Protein 5AVM (pdb70)

Radius of gyration: 47.73 Å; Cα contacts (8 Å, |Δi|>4): 5560; chains: 8; bounding box: 115×97×145 Å

CATH classification: 3.30.1330.10 (+1 more: 3.90.650.10)

Nearest PDB structures (foldseek):
  5avm-assembly4_G  TM=9.877E-01  e=1.065E-59  Thermus thermophilus HB8
  1cli-assembly2_C  TM=9.423E-01  e=4.473E-36  Escherichia coli
  5vk4-assembly1_A  TM=9.418E-01  e=3.239E-36  Neisseria gonorrhoeae
  2btu-assembly1_A  TM=9.220E-01  e=7.494E-36  Bacillus anthracis
  5vk4-assembly1_B  TM=9.387E-01  e=1.429E-35  Neisseria gonorrhoeae

Secondary structure (DSSP, 8-state):
--SSEEEEEE--THHHHHHHTT--TTHHHHHHHHHHHHHHTTTEEEEEEEEEEEESS--HHHHHHHHHHHHHHHHHTT--EEEEEEEE-TTTBPTT-EEEEEEEEEEEBGGG---GGG--TT-EEEEEEPSSSTTS-HHHHHHHSTTS-TTS--TTTSS-HHHHHHSPPPP-HHHHHHHHHTT----EEEE--TTHHHHHSGGGS-TTEEEEE-TTSS---THHHHHHHHTT--HHHHHHH--TTEEEEEEE-HHHHHHHTTTSS-EEEEEEEESSSEEE-/---EEEEEEEEE--THHHHHHHTT--TTHHHHHHHHHHHHHHTTT-EEEEEEEEEEESS--HHHHHHHHHHHHHHHHHHTPPBPPPEEEE-TTTBPTT-EEEEEEEEEEEEGGG---GGG--TT-EEEEEEP-SSTTS-HHHHHHHSTTS-TTSB-GGGSSBHHHHHHSPPPP-HHHHHHHHHTT----EEEE--TTHHHHHGGGGS-TTEEEEE-TTSSPPPTHHHHHHHHHT--HHHHHHHS-TTEEEEEEE-HHHHHHHHTTS--EEEEEEEESSSEEE-/--SSEEEEEE--THHHHHHHTT--TTHHHHHHHHHHHHHHTTTEEEEEEEEEEEESS--HHHHHHHHHHHHHHHHHTT----EEEEEE-TTTBPTT-EEEEEEEEEEEBGGG---GGG--TT-EEEEEE-SSSTTSSHHHHHHHTTTS-TTSEEGGGTEEHHHHHSSPPPP-HHHHHHHHHHT----EEEE--TTHHHHHGGGGS-TTEEEEE-TTSS---THHHHHHHHTT--HHHHHHH--TTEEEEEEE-HHHHHHHTTTSS-EEEEEEEESSSEEE-/---EEEEEEEEE--THHHHHHHTT--TTHHHHHHHHHHHHHHTTT-EEEEEEEEEEESS--HHHHHHHHHHHHHHHHHHT--B---EEEE-TTTBPTT-EEEEEEEEEEEEGGG---TTT--TTPEEEEEEPSSSTTS-HHHHHHHSTTS-TTSEETTTTEEHHHHHSSPPPP-HHHHHHHHHHT----EEEE--TTHHHHHSGGGS-TTEEEEE-TTSS---THHHHHHHHTT--HHHHHHHS-TTEEEEEEE-HHHHHHHHTTSS-EEEEEEEESSEEEE-/--SSEEEEEE-TTHHHHHHHTT--TTHHHHHHHHHHHHHHTTTEEEEEEEEEEEESS--HHHHHHHHHHHHHHHHTTT--EEE--EEE-TTTBPTT-EEEEEEEEEEEEGGG---GGG--TT-EEEEEEP-SSTTS-HHHHHHHHTTS-TTSEETTTTEEHHHHHHSPPPP-HHHHHHHHHHT----EEEE--TTHHHHHGGGGS-TTEEEEE-TTSSPPPTHHHHHHHHHT--HHHHHHH--TTEEEEEEE-HHHHHHHHHHSS-EEEEEEEESSSEEE-/---EEEEEEEEE--THHHHHHHHT--SSHHHHHHHHHHHHHHTTTPEEEEEEEEEEESS--HHHHHHHHHHHHHHHHHHT--EEEEEEEE-TTTB-TT-EEEEEEEEEEEEGGG---GGG--TT-EEEEEEPSSSTTSSHHHHHHHTTTS-TTSEEGGGTEEHHHHHSPPPP--HHHHHHHHHTT----EEEE--TTHHHHHTGGGS-TTEEEEEPTTSS---THHHHHHHHHT--HHHHHHHS-TTEEEEEEE-HHHHHHHHTTS--EEEEEEEESSEEEE-/--SSEEEEEE--THHHHHHHHT--TTHHHHHHHHHHHHHHTTTEEEEEEEEEEEESS--HHHHHHHHHHHHHHHHTTT--EEEEEEEE-TTTBPTT-EEEEEEEEEEEBGGG---GGG--TT-EEEEEE-SSSTTS-HHHHHHHTTTS-TTSEETTTTEEHHHHHSSPPPP-HHHHHHHHHHT----EEEE--TTHHHHHGGGSS-TTEEEEEPTTSS---THHHHHHHHHT--HHHHHTTS-TTEEEEEEE-HHHHHHHTTTSS-EEEEEEEESSSEEE-/---EEEEEEEEE--THHHHHHHTT--TTHHHHHHHHHHHHHHTTT-EEEEEEEEEEESS--HHHHHHHHHHHHHHHHTTT--B---EEEE-TTTBPTT-EEEEEEEEEEEEGGG--SGGG--TT-EEEEEEP-SSTTS-HHHHHHHTTT--SSSEEGGGTEEHHHHHSSPPPP-HHHHHHHTTTT----EEEE--TTHHHHHGGGGS-TTEEEEE-TTSS---THHHHHHHHHT--HHHHHHH--TTEEEEEEE-HHHHHHHHTTS--EEEEEEEESSEEEE-

Sequence (2256 aa):
EPVLVATTDGVGTKTLLALEAGDVSGLGFDLVNHSVNDLLAQGAEPLFFLDYLAASHLDEGVLAALLASLAEACRAHGIPLLGGETAEMPGVYREGAWDIAGTLVGVVERSRILGPERVREGDALLALPSSGPHTNGYSLIRKVVAGQDLSAPVPELGESLKEALLRPHRAYLKEFRLLWEAGVELHAAAHITGGGLPENLPRALPPGLGAEVRRGSWPIPPVFPYLQRLGGIPEEEMYRVFNMGLGMVLVLPQEAAEEALKLVEGFLVGRVVPGEGVRLVLEEPVLVATTDGVGTKTLLALEAGDVSGLGFDLVNHSVNDLLAQGAEPLFFLDYLAASHLDEGVLAALLASLAEACRAHGIPLLGGETAEMPGVYREGAWDIAGTLVGVVERSRILGPERVREGDALLALPSSGPHTNGYSLIRKVVAGQDLSAPVPELGESLKEALLRPHRAYLKEFRLLWEAGVELHAAAHITGGGLPENLPRALPPGLGAEVRRGSWPIPPVFPYLQRLGGIPEEEMYRVFNMGLGMVLVLPQEAAEEALKLVEGFLVGRVVPGEGVRLVEPVLVATTDGVGTKTLLALEAGDVSGLGFDLVNHSVNDLLAQGAEPLFFLDYLAASHLDEGVLAALLASLAEACRAHGIPLLGGETAEMPGVYREGAWDIAGTLVGVVERSRILGPERVREGDALLALPSSGPHTNGYSLIRKVVAGQDLSAPVPELGESLKEALLRPHRAYLKEFRLLWEAGVELHAAAHITGGGLPENLPRALPPGLGAEVRRGSWPIPPVFPYLQRLGGIPEEEMYRVFNMGLGMVLVLPQEAAEEALKLVEGFLVGRVVPGEGVRLVLEEPVLVATTDGVGTKTLLALEAGDVSGLGFDLVNHSVNDLLAQGAEPLFFLDYLAASHLDEGVLAALLASLAEACRAHGIPLLGGETAEMPGVYREGAWDIAGTLVGVVERSRILGPERVREGDALLALPSSGPHTNGYSLIRKVVAGQDLSAPVPELGESLKEALLRPHRAYLKEFRLLWEAGVELHAAAHITGGGLPENLPRALPPGLGAEVRRGSWPIPPVFPYLQRLGGIPEEEMYRVFNMGLGMVLVLPQEAAEEALKLVEGFLVGRVVPGEGVRLVEPVLVATTDGVGTKTLLALEAGDVSGLGFDLVNHSVNDLLAQGAEPLFFLDYLAASHLDEGVLAALLASLAEACRAHGIPLLGGETAEMPGVYREGAWDIAGTLVGVVERSRILGPERVREGDALLALPSSGPHTNGYSLIRKVVAGQDLSAPVPELGESLKEALLRPHRAYLKEFRLLWEAGVELHAAAHITGGGLPENLPRALPPGLGAEVRRGSWPIPPVFPYLQRLGGIPEEEMYRVFNMGLGMVLVLPQEAAEEALKLVEGFLVGRVVPGEGVRLVLEEPVLVATTDGVGTKTLLALEAGDVSGLGFDLVNHSVNDLLAQGAEPLFFLDYLAASHLDEGVLAALLASLAEACRAHGIPLLGGETAEMPGVYREGAWDIAGTLVGVVERSRILGPERVREGDALLALPSSGPHTNGYSLIRKVVAGQDLSAPVPELGESLKEALLRPHRAYLKEFRLLWEAGVELHAAAHITGGGLPENLPRALPPGLGAEVRRGSWPIPPVFPYLQRLGGIPEEEMYRVFNMGLGMVLVLPQEAAEEALKLVEGFLVGRVVPGEGVRLVEPVLVATTDGVGTKTLLALEAGDVSGLGFDLVNHSVNDLLAQGAEPLFFLDYLAASHLDEGVLAALLASLAEACRAHGIPLLGGETAEMPGVYREGAWDIAGTLVGVVERSRILGPERVREGDALLALPSSGPHTNGYSLIRKVVAGQDLSAPVPELGESLKEALLRPHRAYLKEFRLLWEAGVELHAAAHITGGGLPENLPRALPPGLGAEVRRGSWPIPPVFPYLQRLGGIPEEEMYRVFNMGLGMVLVLPQEAAEEALKLVEGFLVGRVVPGEGVRLVLEEPVLVATTDGVGTKTLLALEAGDVSGLGFDLVNHSVNDLLAQGAEPLFFLDYLAASHLDEGVLAALLASLAEACRAHGIPLLGGETAEMPGVYREGAWDIAGTLVGVVERSRILGPERVREGDALLALPSSGPHTNGYSLIRKVVAGQDLSAPVPELGESLKEALLRPHRAYLKEFRLLWEAGVELHAAAHITGGGLPENLPRALPPGLGAEVRRGSWPIPPVFPYLQRLGGIPEEEMYRVFNMGLGMVLVLPQEAAEEALKLVEGFLVGRVVPGEGVRLV

Solvent-accessible surface area: 81719 Å² total; per-residue (Å²): 114,32,18,4,8,8,14,2,12,10,1,23,16,2,2,26,2,1,41,124,25,66,40,13,74,16,2,1,51,0,0,0,13,16,0,0,0,32,0,0,17,66,0,0,14,1,1,0,0,0,8,6,0,0,0,10,110,36,69,155,53,32,38,58,36,1,78,55,3,0,45,105,0,2,126,77,34,13,12,14,57,36,23,45,61,52,17,87,9,79,37,0,0,85,147,53,2,6,4,0,2,4,2,0,0,0,0,5,0,77,65,12,12,6,6,44,68,66,4,100,106,29,7,2,0,0,2,0,12,11,23,0,1,1,9,33,16,4,79,32,0,71,144,17,4,70,88,85,78,18,81,42,109,12,117,88,16,64,38,8,8,54,84,3,0,17,95,42,0,56,6,0,9,126,10,0,58,80,0,30,53,31,63,12,94,11,13,1,8,5,12,2,18,28,20,0,4,60,88,13,0,38,191,7,16,18,135,43,22,0,0,60,0,118,124,72,20,9,69,63,19,74,4,0,55,32,2,51,152,66,37,61,12,75,67,108,36,0,20,114,33,2,5,8,2,0,0,0,0,0,0,0,29,81,146,5,0,83,66,0,54,156,61,16,98,12,62,53,1,6,117,2,45,74,30,115,28,28,80,47,111,164,65,29,3,2,0,0,8,14,5,0,14,1,19,17,1,1,15,3,0,40,113,26,63,57,12,69,13,2,0,51,1,0,0,11,11,0,1,0,33,0,0,20,44,10,0,64,18,42,3,0,0,8,19,1,1,0,8,107,32,70,154,47,38,40,56,41,2,89,49,1,2,41,95,0,1,190,67,33,64,6,48,72,9,41,31,74,72,13,87,10,84,37,1,0,77,142,45,2,5,5,1,4,3,1,0,0,0,8,8,27,34,46,152,14,14,8,40,100,77,7,175,112,21,5,0,0,0,1,0,20,7,13,1,1,2,6,35,20,4,71,28,0,65,135,13,5,72,83,80,90,32,65,32,118,16,122,80,18,75,42,12,4,64,91,5,0,21,91,48,1,88,17,2,1,153,36,1,87,85,0,78,154,42,64,10,94,9,12,0,9,5,10,2,20,28,21,0,5,56,79,10,0,43,145,7,14,22,137,49,25,0,0,52,2,105,125,70,24,12,76,70,20,61,4,1,56,28,0,46,170,70,25,59,10,80,66,145,43,2,26,132,30,2,7,7,1,1,0,0,2,0,0,0,33,78,124,4,0,72,61,0,62,161,70,10,112,14,59,48,1,5,133,1,25,77,40,143,30,31,102,48,98,136,33,16,3,6,7,19,4,11,15,0,22,17,0,0,25,4,0,39,137,22,68,59,10,63,13,2,0,58,0,1,0,14,15,0,0,0,39,7,0,26,38,0,0,6,4,2,0,0,0,5,14,1,0,0,11,66,31,36,122,51,38,42,64,39,0,71,49,2,0,45,94,0,2,128,76,33,14,10,23,47,33,27,44,56,63,20,82,7,70,11,0,2,101,118,50,3,6,4,1,2,4,2,0,0,0,0,2,0,85,61,9,12,4,4,42,73,62,6,103,102,39,6,0,0,0,0,0,14,10,25,2,1,2,7,36,20,4,55,37,0,69,142,24,6,67,89,78,84,23,72,41,36,20,105,91,19,76,40,6,3,61,64,4,0,18,93,46,1,65,18,0,10,141,8,0,61,77,0,30,49,36,60,17,86,10,9,2,9,5,10,2,20,35,27,0,5,62,72,13,0,40,170,4,17,23,137,50,28,0,0,63,1,132,128,70,38,15,70,63,24,66,5,0,57,29,1,48,159,61,38,61,11,81,84,107,39,0,25,114,30,2,8,9,2,2,0,0,1,1,0,0,24,42,129,15,0,100,80,0,69,164,54,9,100,10,54,60,3,2,65,1,25,77,26,163,15,29,99,49,102,190,82,47,4,2,0,1,11,16,5,1,12,0,18,16,1,2,24,4,0,42,131,37,64,44,13,68,12,3,1,50,0,0,0,11,9,0,2,0,30,1,0,21,51,2,1,64,22,39,2,0,0,8,23,0,1,0,9,107,30,69,131,60,37,24,59,40,2,85,54,1,2,46,81,0,1,198,68,48,63,8,40,71,9,45,33,82,60,16,84,12,79,36,0,0,115,160,46,4,4,5,2,5,5,2,0,0,0,8,4,9,30,55,110,19,14,18,45,102,76,4,142,108,43,5,0,0,0,1,0,15,5,9,0,2,2,6,38,20,3,49,41,1,52,130,26,5,74,89,78,94,24,89,40,105,16,132,88,17,72,52,4,3,60,82,2,0,14,70,48,1,82,19,2,6,149,20,0,81,68,0,51,145,57,62,13,93,8,13,1,8,5,11,3,22,34,28,0,4,60,80,17,0,36,166,7,16,18,131,53,26,1,2,52,1,90,118,74,34,15,70,65,22,66,3,0,49,33,1,47,153,61,11,83,11,62,74,114,47,0,19,127,30,2,6,8,1,1,0,0,1,1,0,0,20,92,115,2,0,94,86,0,56,160,73,13,110,15,57,47,0,3,64,2,30,90,36,167,25,39,152,33,93,187,28,17,3,2,8,16,2,13,16,2,28,12,0,2,28,3,0,41,127,35,72,73,13,67,12,3,0,48,1,0,0,12,15,0,0,0,36,3,0,21,46,0,0,17,2,2,0,0,2,1,3,0,0,0,8,121,32,62,118,55,27,21,56,37,1,70,48,2,0,47,99,0,2,116,70,33,23,11,21,48,27,33,33,75,50,15,94,6,83,36,0,0,103,160,46,3,7,3,3,2,3,2,0,0,0,0,5,1,80,69,14,8,2,4,45,72,45,3,106,116,17,6,0,0,0,0,0,13,9,27,1,1,2,7,38,18,5,68,22,0,65,140,18,4,74,86,73,89,22,63,41,110,12,131,82,22,68,39,5,5,66,83,4,0,24,95,47,1,68,16,0,4,136,4,0,62,54,0,35,56,40,63,16,96,11,14,2,9,5,10,2,18,28,19,0,2,62,100,4,0,33,176,3,15,20,112,28,27,2,4,60,0,110,123,72,27,10,70,64,23,70,6,0,59,35,0,40,159,63,37,63,11,83,72,148,43,0,14,137,27,1,7,8,1,0,0,0,0,0,0,0,27,67,114,3,0,93,83,0,59,188,58,13,93,14,56,45,1,4,101,1,40,85,16,66,8,30,166,50,96,170,66,30,9,1,0,2,9,23,5,2,14,0,18,15,0,1,17,3,1,45,112,30,70,47,16,70,14,3,1,43,0,0,0,13,16,0,1,0,29,0,0,20,47,8,0,41,22,38,3,0,0,6,11,2,0,0,10,105,32,57,118,58,31,33,31,45,2,82,32,6,1,21,100,0,2,172,70,48,63,10,33,70,9,45,33,75,80,14,85,16,81,21,1,2,110,173,48,2,2,3,2,2,2,1,0,0,0,2,8,24,38,52,152,18,15,16,53,111,82,10,183,114,41,7,0,0,0,2,0,25,10,26,0,1,2,7,34,16,4,69,27,1,57,159,23,6,70,83,79,91,30,85,33,112,12,129,86,15,69,40,11,3,38,80,0,0,18,95,45,0,71,16,0,5,135,4,1,100,51,1,74,147,55,62,13,94,9,15,0,8,4,11,2,20,28,23,0,2,54,94,13,0,31,178,8,16,16,134,50,24,0,4,51,2,107,119,77,21,14,73,63,26,67,9,0,52,33,3,33,148,64,35,62,13,81,84,118,63,0,11,144,36,4,6,7,4,1,0,0,4,0,0,0,31,82,133,6,0,79,81,0,60,179,70,8,125,14,74,58,3,3,103,1,39,89,48,158,16,35,170,62,99,139,30,20,3,6,14,24,7,8,15,0,22,15,0,1,24,2,1,46,133,33,68,52,14,68,13,4,0,52,0,0,0,13,13,0,1,0,39,3,0,21,54,0,0,14,8,3,0,0,1,4,6,0,0,0,11,112,31,70,152,55,35,37,60,34,1,70,48,2,0,48,91,0,2,123,81,28,16,10,19,49,30,30,46,72,48,18,88,7,76,9,0,1,121,177,51,7,6,3,1,2,5,4,0,0,0,0,3,0,77,67,14,11,4,4,42,71,60,5,92,117,26,4,1,0,0,1,0,11,10,27,0,0,2,6,32,22,5,72,24,0,59,149,25,5,67,87,73,95,24,81,37,106,18,126,87,18,65,40,8,3,46,80,0,0,19,96,45,1,69,16,0,6,142,4,0,75,60,0,31,52,37,58,17,93,13,7,1,10,7,11,3,20,36,19,0,4,57,78,16,0,34,165,5,14,20,140,53,25,1,3,64,0,95,142,67,32,14,67,68,20,65,6,2,61,28,1,38,158,67,33,67,9,76,79,152,49,2,20,143,24,2,5,5,2,0,0,0,0,2,0,0,28,73,133,4,0,83,94,0,55,154,61,16,89,10,57,44,0,1,96,0,31,87,46,140,17,36,168,45,102,176,64,30,6,1,0,0,12,16,8,1,12,1,20,7,1,1,20,2,0,42,127,16,70,65,16,71,10,1,0,45,0,0,0,10,13,0,0,0,25,0,0,19,50,3,0,79,14,39,1,0,0,13,11,0,0,0,9,101,28,55,150,57,35,38,62,41,2,76,58,2,4,43,51,0,1,175,69,40,65,7,42,64,16,45,47,61,64,17,84,15,86,20,0,1,119,169,50,6,1,2,3,2,3,2,0,0,0,15,7,32,24,54,97,21,12,19,47,117,78,10,154,110,29,6,7,0,0,1,0,15,10,27,0,1,2,6,36,16,4,43,38,0,81,147,19,5,65,91,79,89,13,71,40,108,15,127,85,10,69,45,7,1,52,89,5,0,19,96,42,2,73,16,0,8,144,8,0,104,59,0,58,140,46,63,12,88,7,8,0,6,6,9,3,21,33,25,0,6,56,76,11,0,37,170,8,16,24,132,38,31,2,4,48,0,80,136,66,36,11,67,65,29,68,5,0,57,25,0,46,153,61,40,62,8,66,76,82,52,0,23,145,36,2,6,8,2,1,0,0,0,0,0,0,33,94,141,8,0,112,80,0,56,185,74,13,99,11,60,76,0,7,100,0,39,82,48,144,26,34,140,39,78

InterPro domains:
  IPR004733 Phosphoribosylformylglycinamidine cyclo-ligase [MF_00741] (1-333)
  IPR004733 Phosphoribosylformylglycinamidine cyclo-ligase [PTHR10520] (2-330)
  IPR004733 Phosphoribosylformylglycinamidine cyclo-ligase [TIGR00878] (2-321)
  IPR004733 Phosphoribosylformylglycinamidine cyclo-ligase [cd02196] (35-325)
  IPR010918 PurM-like, C-terminal domain [PF02769] (172-331)
  IPR016188 PurM-like, N-terminal domain [PF00586] (53-160)
  IPR036676 PurM-like, C-terminal domain superfamily [G3DSA:3.90.650.10] (167-333)
  IPR036676 PurM-like, C-terminal domain superfamily [SSF56042] (168-331)
  IPR036921 PurM-like, N-terminal domain superfamily [G3DSA:3.30.1330.10] (1-166)
  IPR036921 PurM-like, N-terminal domain superfamily [SSF55326] (2-165)

Structure (mmCIF, N/CA/C/O backbone):
data_5AVM
#
_entry.id   5AVM
#
_cell.length_a   142.328
_cell.length_b   142.630
_cell.length_c   218.616
_cell.angle_alpha   90.00
_cell.angle_beta   90.00
_cell.angle_gamma   90.00
#
_symmetry.space_group_name_H-M   'P 21 21 2'
#
loop_
_entity.id
_entity.type
_entity.pdbx_description
1 polymer 'Phosphoribosylformylglycinamidine cyclo-ligase'
2 non-polymer 'SULFATE ION'
3 water water
#
loop_
_atom_site.group_PDB
_atom_site.id
_atom_site.type_symbol
_atom_site.label_atom_id
_atom_site.label_alt_id
_atom_site.label_comp_id
_atom_site.label_asym_id
_atom_site.label_entity_id
_atom_site.label_seq_id
_atom_site.pdbx_PDB_ins_code
_atom_site.Cartn_x
_atom_site.Cartn_y
_atom_site.Cartn_z
_atom_site.occupancy
_atom_site.B_iso_or_equiv
_atom_site.auth_seq_id
_atom_site.auth_comp_id
_atom_site.auth_asym_id
_atom_site.auth_atom_id
_atom_site.pdbx_PDB_model_num
ATOM 1 N N . GLU A 1 53 ? 34.170 16.211 132.141 1.00 43.90 53 GLU A N 1
ATOM 2 C CA . GLU A 1 53 ? 32.745 16.615 131.912 1.00 43.86 53 GLU A CA 1
ATOM 3 C C . GLU A 1 53 ? 32.442 18.037 132.374 1.00 40.82 53 GLU A C 1
ATOM 4 O O . GLU A 1 53 ? 32.485 18.332 133.571 1.00 40.85 53 GLU A O 1
ATOM 10 N N . PRO A 1 54 ? 32.120 18.936 131.426 1.00 38.23 54 PRO A N 1
ATOM 11 C CA . PRO A 1 54 ? 31.799 20.338 131.727 1.00 35.15 54 PRO A CA 1
ATOM 12 C C . PRO A 1 54 ? 30.516 20.444 132.554 1.00 31.55 54 PRO A C 1
ATOM 13 O O . PRO A 1 54 ? 29.572 19.690 132.337 1.00 31.29 54 PRO A O 1
ATOM 17 N N . VAL A 1 55 ? 30.474 21.385 133.490 1.00 28.43 55 VAL A N 1
ATOM 18 C CA . VAL A 1 55 ? 29.287 21.549 134.317 1.00 25.75 55 VAL A CA 1
ATOM 19 C C . VAL A 1 55 ? 28.361 22.622 133.755 1.00 24.63 55 VAL A C 1
ATOM 20 O O . VAL A 1 55 ? 27.231 22.789 134.233 1.00 24.26 55 VAL A O 1
ATOM 24 N N . LEU A 1 56 ? 28.849 23.333 132.733 1.00 22.27 56 LEU A N 1
ATOM 25 C CA . LEU A 1 56 ? 28.107 24.407 132.071 1.00 19.11 56 LEU A CA 1
ATOM 26 C C . LEU A 1 56 ? 27.643 24.043 130.668 1.00 17.77 56 LEU A C 1
ATOM 27 O O . LEU A 1 56 ? 28.136 23.100 130.049 1.00 15.71 56 LEU A O 1
ATOM 32 N N . VAL A 1 57 ? 26.693 24.814 130.162 1.00 17.27 57 VAL A N 1
ATOM 33 C CA . VAL A 1 57 ? 26.178 24.586 128.827 1.00 17.90 57 VAL A CA 1
ATOM 34 C C . VAL A 1 57 ? 26.520 25.787 127.951 1.00 17.62 57 VAL A C 1
ATOM 35 O O . VAL A 1 57 ? 26.692 26.896 128.444 1.00 18.56 57 VAL A O 1
ATOM 39 N N . ALA A 1 58 ? 26.642 25.558 126.650 1.00 17.27 58 ALA A N 1
ATOM 40 C CA . ALA A 1 58 ? 26.999 26.627 125.739 1.00 17.95 58 ALA A CA 1
ATOM 41 C C . ALA A 1 58 ? 26.486 26.349 124.344 1.00 18.91 58 ALA A C 1
ATOM 42 O O . ALA A 1 58 ? 26.184 25.216 123.988 1.00 21.37 58 ALA A O 1
ATOM 44 N N . THR A 1 59 ? 26.392 27.396 123.544 1.00 21.05 59 THR A N 1
ATOM 45 C CA . THR A 1 59 ? 25.932 27.231 122.189 1.00 22.13 59 THR A CA 1
ATOM 46 C C . THR A 1 59 ? 26.450 28.371 121.344 1.00 22.02 59 THR A C 1
ATOM 47 O O . THR A 1 59 ? 26.533 29.502 121.811 1.00 22.14 59 THR A O 1
ATOM 51 N N . THR A 1 60 ? 26.845 28.058 120.117 1.00 23.11 60 THR A N 1
ATOM 52 C CA . THR A 1 60 ? 27.290 29.078 119.186 1.00 25.46 60 THR A CA 1
ATOM 53 C C . THR A 1 60 ? 26.089 29.200 118.252 1.00 27.16 60 THR A C 1
ATOM 54 O O . THR A 1 60 ? 25.318 28.246 118.091 1.00 28.14 60 THR A O 1
ATOM 58 N N . ASP A 1 61 ? 25.899 30.379 117.676 1.00 27.67 61 ASP A N 1
ATOM 59 C CA . ASP A 1 61 ? 24.788 30.605 116.769 1.00 27.92 61 ASP A CA 1
ATOM 60 C C . ASP A 1 61 ? 25.186 31.689 115.781 1.00 27.48 61 ASP A C 1
ATOM 61 O O . ASP A 1 61 ? 26.208 32.348 115.955 1.00 26.95 61 ASP A O 1
ATOM 66 N N . GLY A 1 62 ? 24.380 31.849 114.737 1.00 27.33 62 GLY A N 1
ATOM 67 C CA . GLY A 1 62 ? 24.627 32.859 113.726 1.00 25.81 62 GLY A CA 1
ATOM 68 C C . GLY A 1 62 ? 23.291 33.485 113.388 1.00 25.75 62 GLY A C 1
ATOM 69 O O . GLY A 1 62 ? 22.254 32.899 113.686 1.00 25.69 62 GLY A O 1
ATOM 70 N N . VAL A 1 63 ? 23.310 34.668 112.776 1.00 26.38 63 VAL A N 1
ATOM 71 C CA . VAL A 1 63 ? 22.088 35.382 112.409 1.00 26.19 63 VAL A CA 1
ATOM 72 C C . VAL A 1 63 ? 21.503 34.945 111.070 1.00 26.90 63 VAL A C 1
ATOM 73 O O . VAL A 1 63 ? 20.292 35.030 110.861 1.00 28.32 63 VAL A O 1
ATOM 77 N N . GLY A 1 64 ? 22.355 34.469 110.167 1.00 26.75 64 GLY A N 1
ATOM 78 C CA . GLY A 1 64 ? 21.875 34.059 108.860 1.00 26.45 64 GLY A CA 1
ATOM 79 C C . GLY A 1 64 ? 21.868 35.235 107.898 1.00 26.89 64 GLY A C 1
ATOM 80 O O . GLY A 1 64 ? 22.369 36.311 108.219 1.00 25.88 64 GLY A O 1
ATOM 81 N N . THR A 1 65 ? 21.282 35.048 106.721 1.00 29.08 65 THR A N 1
ATOM 82 C CA . THR A 1 65 ? 21.254 36.114 105.713 1.00 30.04 65 THR A CA 1
ATOM 83 C C . THR A 1 65 ? 20.338 37.280 106.047 1.00 30.34 65 THR A C 1
ATOM 84 O O . THR A 1 65 ? 20.222 38.215 105.254 1.00 32.86 65 THR A O 1
ATOM 88 N N . LYS A 1 66 ? 19.675 37.222 107.201 1.00 28.04 66 LYS A N 1
ATOM 89 C CA . LYS A 1 66 ? 18.817 38.316 107.633 1.00 26.38 66 LYS A CA 1
ATOM 90 C C . LYS A 1 66 ? 19.755 39.527 107.672 1.00 26.69 66 LYS A C 1
ATOM 91 O O . LYS A 1 66 ? 19.352 40.672 107.446 1.00 26.23 66 LYS A O 1
ATOM 97 N N . THR A 1 67 ? 21.024 39.243 107.952 1.00 27.13 67 THR A N 1
ATOM 98 C CA . THR A 1 67 ? 22.069 40.256 108.021 1.00 28.18 67 THR A CA 1
ATOM 99 C C . THR A 1 67 ? 22.139 41.026 106.709 1.00 28.35 67 THR A C 1
ATOM 100 O O . THR A 1 67 ? 22.280 42.251 106.702 1.00 29.16 67 THR A O 1
ATOM 104 N N . LEU A 1 68 ? 22.035 40.303 105.600 1.00 28.82 68 LEU A N 1
ATOM 105 C CA . LEU A 1 68 ? 22.097 40.920 104.280 1.00 29.94 68 LEU A CA 1
ATOM 106 C C . LEU A 1 68 ? 20.915 41.851 104.000 1.00 31.13 68 LEU A C 1
ATOM 107 O O . LEU A 1 68 ? 21.076 42.907 103.386 1.00 32.69 68 LEU A O 1
ATOM 112 N N . LEU A 1 69 ? 19.730 41.457 104.455 1.00 32.02 69 LEU A N 1
ATOM 113 C CA . LEU A 1 69 ? 18.523 42.257 104.274 1.00 30.79 69 LEU A CA 1
ATOM 114 C C . LEU A 1 69 ? 18.654 43.532 105.104 1.00 30.24 69 LEU A C 1
ATOM 115 O O . LEU A 1 69 ? 18.352 44.625 104.634 1.00 28.55 69 LEU A O 1
ATOM 120 N N . ALA A 1 70 ? 19.105 43.378 106.345 1.00 30.45 70 ALA A N 1
ATOM 121 C CA . ALA A 1 70 ? 19.284 44.517 107.245 1.00 31.63 70 ALA A CA 1
ATOM 122 C C . ALA A 1 70 ? 20.286 45.508 106.665 1.00 32.82 70 ALA A C 1
ATOM 123 O O . ALA A 1 70 ? 20.079 46.719 106.718 1.00 33.65 70 ALA A O 1
ATOM 125 N N . LEU A 1 71 ? 21.385 44.988 106.128 1.00 33.76 71 LEU A N 1
ATOM 126 C CA . LEU A 1 71 ? 22.415 45.830 105.528 1.00 33.83 71 LEU A CA 1
ATOM 127 C C . LEU A 1 71 ? 21.824 46.568 104.330 1.00 34.88 71 LEU A C 1
ATOM 128 O O . LEU A 1 71 ? 21.955 47.787 104.204 1.00 34.24 71 LEU A O 1
ATOM 133 N N . GLU A 1 72 ? 21.168 45.808 103.460 1.00 36.77 72 GLU A N 1
ATOM 134 C CA . GLU A 1 72 ? 20.544 46.349 102.261 1.00 37.66 72 GLU A CA 1
ATOM 135 C C . GLU A 1 72 ? 19.480 47.387 102.594 1.00 37.31 72 GLU A C 1
ATOM 136 O O . GLU A 1 72 ? 19.389 48.415 101.931 1.00 37.96 72 GLU A O 1
ATOM 142 N N . ALA A 1 73 ? 18.680 47.119 103.623 1.00 36.73 73 ALA A N 1
ATOM 143 C CA . ALA A 1 73 ? 17.617 48.036 104.029 1.00 34.84 73 ALA A CA 1
ATOM 144 C C . ALA A 1 73 ? 18.158 49.193 104.854 1.00 33.98 73 ALA A C 1
ATOM 145 O O . ALA A 1 73 ? 17.418 50.088 105.250 1.00 35.26 73 ALA A O 1
ATOM 147 N N . GLY A 1 74 ? 19.456 49.169 105.116 1.00 33.91 74 GLY A N 1
ATOM 148 C CA . GLY A 1 74 ? 20.073 50.237 105.880 1.00 35.05 74 GLY A CA 1
ATOM 149 C C . GLY A 1 74 ? 19.749 50.249 107.362 1.00 35.82 74 GLY A C 1
ATOM 150 O O . GLY A 1 74 ? 19.628 51.318 107.972 1.00 36.44 74 GLY A O 1
ATOM 151 N N . ASP A 1 75 ? 19.614 49.070 107.958 1.00 33.95 75 ASP A N 1
ATOM 152 C CA . ASP A 1 75 ? 19.312 49.009 109.374 1.00 32.47 75 ASP A CA 1
ATOM 153 C C . ASP A 1 75 ? 19.778 47.721 110.035 1.00 31.89 75 ASP A C 1
ATOM 154 O O . ASP A 1 75 ? 19.234 46.639 109.783 1.00 31.02 75 ASP A O 1
ATOM 159 N N . VAL A 1 76 ? 20.798 47.856 110.879 1.00 30.59 76 VAL A N 1
ATOM 160 C CA . VAL A 1 76 ? 21.362 46.734 111.613 1.00 29.26 76 VAL A CA 1
ATOM 161 C C . VAL A 1 76 ? 21.148 47.026 113.091 1.00 29.07 76 VAL A C 1
ATOM 162 O O . VAL A 1 76 ? 21.820 46.477 113.953 1.00 29.30 76 VAL A O 1
ATOM 166 N N . SER A 1 77 ? 20.195 47.909 113.363 1.00 29.51 77 SER A N 1
ATOM 167 C CA . SER A 1 77 ? 19.854 48.322 114.722 1.00 29.07 77 SER A CA 1
ATOM 168 C C . SER A 1 77 ? 19.482 47.150 115.628 1.00 28.24 77 SER A C 1
ATOM 169 O O . SER A 1 77 ? 19.813 47.133 116.823 1.00 27.46 77 SER A O 1
ATOM 172 N N . GLY A 1 78 ? 18.796 46.165 115.060 1.00 26.71 78 GLY A N 1
ATOM 173 C CA . GLY A 1 78 ? 18.374 45.039 115.861 1.00 25.16 78 GLY A CA 1
ATOM 174 C C . GLY A 1 78 ? 19.047 43.711 115.608 1.00 24.55 78 GLY A C 1
ATOM 175 O O . GLY A 1 78 ? 18.547 42.687 116.066 1.00 26.98 78 GLY A O 1
ATOM 176 N N . LEU A 1 79 ? 20.173 43.693 114.903 1.00 22.30 79 LEU A N 1
ATOM 177 C CA . LEU A 1 79 ? 20.834 42.420 114.649 1.00 20.47 79 LEU A CA 1
ATOM 178 C C . LEU A 1 79 ? 21.452 41.821 115.911 1.00 20.35 79 LEU A C 1
ATOM 179 O O . LEU A 1 79 ? 21.641 40.606 116.002 1.00 19.74 79 LEU A O 1
ATOM 184 N N . GLY A 1 80 ? 21.756 42.672 116.886 1.00 20.02 80 GLY A N 1
ATOM 185 C CA . GLY A 1 80 ? 22.322 42.186 118.130 1.00 19.33 80 GLY A CA 1
ATOM 186 C C . GLY A 1 80 ? 21.254 41.435 118.895 1.00 18.99 80 GLY A C 1
ATOM 187 O O . GLY A 1 80 ? 21.517 40.396 119.506 1.00 18.93 80 GLY A O 1
ATOM 188 N N . PHE A 1 81 ? 20.039 41.973 118.862 1.00 19.48 81 PHE A N 1
ATOM 189 C CA . PHE A 1 81 ? 18.901 41.354 119.525 1.00 19.12 81 PHE A CA 1
ATOM 190 C C . PHE A 1 81 ? 18.601 40.029 118.844 1.00 18.62 81 PHE A C 1
ATOM 191 O O . PHE A 1 81 ? 18.305 39.038 119.504 1.00 18.01 81 PHE A O 1
ATOM 199 N N . ASP A 1 82 ? 18.693 40.017 117.520 1.00 18.94 82 ASP A N 1
ATOM 200 C CA . ASP A 1 82 ? 18.471 38.799 116.751 1.00 21.17 82 ASP A CA 1
ATOM 201 C C . ASP A 1 82 ? 19.462 37.716 117.191 1.00 21.22 82 ASP A C 1
ATOM 202 O O . ASP A 1 82 ? 19.066 36.599 117.515 1.00 23.58 82 ASP A O 1
ATOM 207 N N . LEU A 1 83 ? 20.753 38.048 117.198 1.00 21.39 83 LEU A N 1
ATOM 208 C CA . LEU A 1 83 ? 21.791 37.097 117.581 1.00 20.80 83 LEU A CA 1
ATOM 209 C C . LEU A 1 83 ? 21.662 36.594 119.023 1.00 21.40 83 LEU A C 1
ATOM 210 O O . LEU A 1 83 ? 21.498 35.398 119.251 1.00 21.72 83 LEU A O 1
ATOM 215 N N . VAL A 1 84 ? 21.747 37.506 119.989 1.00 21.25 84 VAL A N 1
ATOM 216 C CA . VAL A 1 84 ? 21.645 37.152 121.402 1.00 20.10 84 VAL A CA 1
ATOM 217 C C . VAL A 1 84 ? 20.352 36.388 121.700 1.00 19.71 84 VAL A C 1
ATOM 218 O O . VAL A 1 84 ? 20.382 35.331 122.325 1.00 19.36 84 VAL A O 1
ATOM 222 N N . ASN A 1 85 ? 19.218 36.915 121.243 1.00 20.71 85 ASN A N 1
ATOM 223 C CA . ASN A 1 85 ? 17.922 36.274 121.487 1.00 21.14 85 ASN A CA 1
ATOM 224 C C . ASN A 1 85 ? 17.827 34.844 120.946 1.00 20.71 85 ASN A C 1
ATOM 225 O O . ASN A 1 85 ? 17.260 33.970 121.596 1.00 22.53 85 ASN A O 1
ATOM 230 N N . HIS A 1 86 ? 18.382 34.601 119.764 1.00 20.75 86 HIS A N 1
ATOM 231 C CA . HIS A 1 86 ? 18.370 33.260 119.182 1.00 19.95 86 HIS A CA 1
ATOM 232 C C . HIS A 1 86 ? 19.166 32.312 120.085 1.00 20.13 86 HIS A C 1
ATOM 233 O O . HIS A 1 86 ? 18.762 31.180 120.326 1.00 20.42 86 HIS A O 1
ATOM 240 N N . SER A 1 87 ? 20.303 32.792 120.582 1.00 20.28 87 SER A N 1
ATOM 241 C CA . SER A 1 87 ? 21.171 32.007 121.448 1.00 19.29 87 SER A CA 1
ATOM 242 C C . SER A 1 87 ? 20.506 31.710 122.780 1.00 18.54 87 SER A C 1
ATOM 243 O O . SER A 1 87 ? 20.587 30.588 123.291 1.00 18.83 87 SER A O 1
ATOM 246 N N . VAL A 1 88 ? 19.859 32.721 123.348 1.00 17.90 88 VAL A N 1
ATOM 247 C CA . VAL A 1 88 ? 19.200 32.544 124.629 1.00 18.89 88 VAL A CA 1
ATOM 248 C C . VAL A 1 88 ? 18.096 31.502 124.541 1.00 18.66 88 VAL A C 1
ATOM 249 O O . VAL A 1 88 ? 17.980 30.658 125.421 1.00 21.63 88 VAL A O 1
ATOM 253 N N . ASN A 1 89 ? 17.297 31.540 123.480 1.00 18.54 89 ASN A N 1
ATOM 254 C CA . ASN A 1 89 ? 16.212 30.572 123.327 1.00 18.06 89 ASN A CA 1
ATOM 255 C C . ASN A 1 89 ? 16.715 29.146 123.158 1.00 17.87 89 ASN A C 1
ATOM 256 O O . ASN A 1 89 ? 16.071 28.203 123.609 1.00 17.00 89 ASN A O 1
ATOM 261 N N . ASP A 1 90 ? 17.855 28.991 122.492 1.00 19.12 90 ASP A N 1
ATOM 262 C CA . ASP A 1 90 ? 18.432 27.670 122.287 1.00 20.19 90 ASP A CA 1
ATOM 263 C C . ASP A 1 90 ? 18.811 27.037 123.617 1.00 19.79 90 ASP A C 1
ATOM 264 O O . ASP A 1 90 ? 18.666 25.832 123.791 1.00 21.14 90 ASP A O 1
ATOM 269 N N . LEU A 1 91 ? 19.303 27.844 124.554 1.00 20.00 91 LEU A N 1
ATOM 270 C CA . LEU A 1 91 ? 19.687 27.326 125.866 1.00 18.37 91 LEU A CA 1
ATOM 271 C C . LEU A 1 91 ? 18.506 27.129 126.804 1.00 17.80 91 LEU A C 1
ATOM 272 O O . LEU A 1 91 ? 18.521 26.225 127.630 1.00 17.96 91 LEU A O 1
ATOM 277 N N . LEU A 1 92 ? 17.491 27.982 126.691 1.00 18.48 92 LEU A N 1
ATOM 278 C CA . LEU A 1 92 ? 16.300 27.871 127.542 1.00 19.24 92 LEU A CA 1
ATOM 279 C C . LEU A 1 92 ? 15.568 26.565 127.272 1.00 19.22 92 LEU A C 1
ATOM 280 O O . LEU A 1 92 ? 14.970 25.977 128.175 1.00 18.16 92 LEU A O 1
ATOM 285 N N . ALA A 1 93 ? 15.620 26.125 126.018 1.00 20.21 93 ALA A N 1
ATOM 286 C CA . ALA A 1 93 ? 14.979 24.892 125.603 1.00 21.98 93 ALA A CA 1
ATOM 287 C C . ALA A 1 93 ? 15.591 23.691 126.319 1.00 23.55 93 ALA A C 1
ATOM 288 O O . ALA A 1 93 ? 14.976 22.632 126.388 1.00 23.57 93 ALA A O 1
ATOM 290 N N . GLN A 1 94 ? 16.804 23.864 126.843 1.00 24.91 94 GLN A N 1
ATOM 291 C CA . GLN A 1 94 ? 17.512 22.807 127.573 1.00 26.54 94 GLN A CA 1
ATOM 292 C C . GLN A 1 94 ? 17.380 23.051 129.074 1.00 27.29 94 GLN A C 1
ATOM 293 O O . GLN A 1 94 ? 17.821 22.232 129.882 1.00 29.79 94 GLN A O 1
ATOM 299 N N . GLY A 1 95 ? 16.777 24.189 129.426 1.00 26.73 95 GLY A N 1
ATOM 300 C CA . GLY A 1 95 ? 16.576 24.570 130.814 1.00 23.78 95 GLY A CA 1
ATOM 301 C C . GLY A 1 95 ? 17.722 25.391 131.383 1.00 23.51 95 GLY A C 1
ATOM 302 O O . GLY A 1 95 ? 17.833 25.544 132.599 1.00 22.47 95 GLY A O 1
ATOM 303 N N . ALA A 1 96 ? 18.565 25.940 130.511 1.00 22.51 96 ALA A N 1
ATOM 304 C CA . ALA A 1 96 ? 19.723 26.708 130.957 1.00 22.76 96 ALA A CA 1
ATOM 305 C C . ALA A 1 96 ? 19.512 28.207 131.152 1.00 23.41 96 ALA A C 1
ATOM 306 O O . ALA A 1 96 ? 18.914 28.886 130.314 1.00 23.68 96 ALA A O 1
ATOM 308 N N . GLU A 1 97 ? 20.013 28.711 132.277 1.00 24.91 97 GLU A N 1
ATOM 309 C CA . GLU A 1 97 ? 19.939 30.134 132.589 1.00 26.17 97 GLU A CA 1
ATOM 310 C C . GLU A 1 97 ? 21.185 30.738 131.931 1.00 25.63 97 GLU A C 1
ATOM 311 O O . GLU A 1 97 ? 22.297 30.232 132.117 1.00 24.43 97 GLU A O 1
ATOM 317 N N . PRO A 1 98 ? 21.013 31.821 131.150 1.00 24.22 98 PRO A N 1
ATOM 318 C CA . PRO A 1 98 ? 22.132 32.477 130.466 1.00 21.49 98 PRO A CA 1
ATOM 319 C C . PRO A 1 98 ? 23.120 33.107 131.432 1.00 20.28 98 PRO A C 1
ATOM 320 O O . PRO A 1 98 ? 22.718 33.707 132.437 1.00 19.52 98 PRO A O 1
ATOM 324 N N . LEU A 1 99 ? 24.413 32.968 131.129 1.00 19.19 99 LEU A N 1
ATOM 325 C CA . LEU A 1 99 ? 25.470 33.537 131.969 1.00 17.32 99 LEU A CA 1
ATOM 326 C C . LEU A 1 99 ? 26.212 34.695 131.279 1.00 18.10 99 LEU A C 1
ATOM 327 O O . LEU A 1 99 ? 26.203 35.818 131.780 1.00 16.33 99 LEU A O 1
ATOM 332 N N . PHE A 1 100 ? 26.848 34.436 130.137 1.00 18.54 100 PHE A N 1
ATOM 333 C CA . PHE A 1 100 ? 27.555 35.500 129.423 1.00 19.46 100 PHE A CA 1
ATOM 334 C C . PHE A 1 100 ? 27.631 35.271 127.916 1.00 20.11 100 PHE A C 1
ATOM 335 O O . PHE A 1 100 ? 27.493 34.140 127.441 1.00 20.62 100 PHE A O 1
ATOM 343 N N . PHE A 1 101 ? 27.842 36.356 127.170 1.00 19.93 101 PHE A N 1
ATOM 344 C CA . PHE A 1 101 ? 27.886 36.297 125.710 1.00 19.51 101 PHE A CA 1
ATOM 345 C C . PHE A 1 101 ? 29.171 36.864 125.101 1.00 20.79 101 PHE A C 1
ATOM 346 O O . PHE A 1 101 ? 29.810 37.757 125.666 1.00 20.36 101 PHE A O 1
ATOM 354 N N . LEU A 1 102 ? 29.544 36.318 123.945 1.00 20.95 102 LEU A N 1
ATOM 355 C CA . LEU A 1 102 ? 30.728 36.747 123.205 1.00 21.50 102 LEU A CA 1
ATOM 356 C C . LEU A 1 102 ? 30.323 36.808 121.749 1.00 22.25 102 LEU A C 1
ATOM 357 O O . LEU A 1 102 ? 29.637 35.915 121.256 1.00 23.44 102 LEU A O 1
ATOM 362 N N . ASP A 1 103 ? 30.746 37.856 121.057 1.00 23.93 103 ASP A N 1
ATOM 363 C CA . ASP A 1 103 ? 30.393 37.998 119.655 1.00 24.40 103 ASP A CA 1
ATOM 364 C C . ASP A 1 103 ? 31.588 37.927 118.722 1.00 25.26 103 ASP A C 1
ATOM 365 O O . ASP A 1 103 ? 32.718 38.274 119.080 1.00 24.30 103 ASP A O 1
ATOM 370 N N . TYR A 1 104 ? 31.310 37.465 117.512 1.00 26.35 104 TYR A N 1
ATOM 371 C CA . TYR A 1 104 ? 32.305 37.355 116.464 1.00 27.70 104 TYR A CA 1
ATOM 372 C C . TYR A 1 104 ? 31.665 37.946 115.205 1.00 28.47 104 TYR A C 1
ATOM 373 O O . TYR A 1 104 ? 30.635 37.457 114.737 1.00 27.17 104 TYR A O 1
ATOM 382 N N . LEU A 1 105 ? 32.265 39.012 114.678 1.00 28.44 105 LEU A N 1
ATOM 383 C CA . LEU A 1 105 ? 31.759 39.670 113.477 1.00 27.87 105 LEU A CA 1
ATOM 384 C C . LEU A 1 105 ? 32.855 39.664 112.413 1.00 28.39 105 LEU A C 1
ATOM 385 O O . LEU A 1 105 ? 34.006 40.005 112.698 1.00 28.38 105 LEU A O 1
ATOM 390 N N . ALA A 1 106 ? 32.499 39.274 111.193 1.00 27.23 106 ALA A N 1
ATOM 391 C CA . ALA A 1 106 ? 33.456 39.240 110.094 1.00 27.60 106 ALA A CA 1
ATOM 392 C C . ALA A 1 106 ? 32.853 39.926 108.869 1.00 27.63 106 ALA A C 1
ATOM 393 O O . ALA A 1 106 ? 31.636 39.995 108.728 1.00 26.63 106 ALA A O 1
ATOM 395 N N . ALA A 1 107 ? 33.700 40.434 107.981 1.00 28.79 107 ALA A N 1
ATOM 396 C CA . ALA A 1 107 ? 33.198 41.129 106.806 1.00 29.92 107 ALA A CA 1
ATOM 397 C C . ALA A 1 107 ? 34.249 41.334 105.738 1.00 31.12 107 ALA A C 1
ATOM 398 O O . ALA A 1 107 ? 35.445 41.210 106.004 1.00 32.26 107 ALA A O 1
ATOM 400 N N . SER A 1 108 ? 33.788 41.655 104.530 1.00 31.70 108 SER A N 1
ATOM 401 C CA . SER A 1 108 ? 34.681 41.936 103.412 1.00 32.13 108 SER A CA 1
ATOM 402 C C . SER A 1 108 ? 35.456 43.162 103.867 1.00 32.99 108 SER A C 1
ATOM 403 O O . SER A 1 108 ? 36.664 43.275 103.662 1.00 34.85 108 SER A O 1
ATOM 406 N N . HIS A 1 109 ? 34.736 44.075 104.506 1.00 33.61 109 HIS A N 1
ATOM 407 C CA . HIS A 1 109 ? 35.313 45.304 105.028 1.00 33.33 109 HIS A CA 1
ATOM 408 C C . HIS A 1 109 ? 34.479 45.759 106.230 1.00 32.23 109 HIS A C 1
ATOM 409 O O . HIS A 1 109 ? 33.251 45.828 106.156 1.00 32.08 109 HIS A O 1
ATOM 416 N N . LEU A 1 110 ? 35.154 46.061 107.335 1.00 31.31 110 LEU A N 1
ATOM 417 C CA . LEU A 1 110 ? 34.480 46.476 108.560 1.00 31.42 110 LEU A CA 1
ATOM 418 C C . LEU A 1 110 ? 34.082 47.952 108.588 1.00 33.08 110 LEU A C 1
ATOM 419 O O . LEU A 1 110 ? 34.713 48.767 109.269 1.00 32.48 110 LEU A O 1
ATOM 424 N N . ASP A 1 111 ? 33.024 48.280 107.845 1.00 34.89 111 ASP A N 1
ATOM 425 C CA . ASP A 1 111 ? 32.495 49.644 107.772 1.00 37.47 111 ASP A CA 1
ATOM 426 C C . ASP A 1 111 ? 32.357 50.208 109.174 1.00 37.70 111 ASP A C 1
ATOM 427 O O . ASP A 1 111 ? 31.538 49.727 109.948 1.00 38.68 111 ASP A O 1
ATOM 432 N N . GLU A 1 112 ? 33.154 51.223 109.495 1.00 37.61 112 GLU A N 1
ATOM 433 C CA . GLU A 1 112 ? 33.126 51.862 110.811 1.00 36.80 112 GLU A CA 1
ATOM 434 C C . GLU A 1 112 ? 31.710 52.167 111.303 1.00 36.67 112 GLU A C 1
ATOM 435 O O . GLU A 1 112 ? 31.436 52.121 112.506 1.00 36.57 112 GLU A O 1
ATOM 441 N N . GLY A 1 113 ? 30.815 52.486 110.370 1.00 35.95 113 GLY A N 1
ATOM 442 C CA . GLY A 1 113 ? 29.439 52.785 110.732 1.00 33.48 113 GLY A CA 1
ATOM 443 C C . GLY A 1 113 ? 28.701 51.557 111.232 1.00 31.68 113 GLY A C 1
ATOM 444 O O . GLY A 1 113 ? 28.214 51.536 112.361 1.00 31.49 113 GLY A O 1
ATOM 445 N N . VAL A 1 114 ? 28.628 50.533 110.383 1.00 30.36 114 VAL A N 1
ATOM 446 C CA . VAL A 1 114 ? 27.962 49.273 110.705 1.00 28.89 114 VAL A CA 1
ATOM 447 C C . VAL A 1 114 ? 28.539 48.625 111.963 1.00 29.49 114 VAL A C 1
ATOM 448 O O . VAL A 1 114 ? 27.799 48.148 112.824 1.00 29.34 114 VAL A O 1
ATOM 452 N N . LEU A 1 115 ? 29.863 48.616 112.063 1.00 29.66 115 LEU A N 1
ATOM 453 C CA . LEU A 1 115 ? 30.538 48.014 113.199 1.00 29.45 115 LEU A CA 1
ATOM 454 C C . LEU A 1 115 ? 30.090 48.595 114.529 1.00 29.87 115 LEU A C 1
ATOM 455 O O . LEU A 1 115 ? 29.939 47.864 115.503 1.00 31.69 115 LEU A O 1
ATOM 460 N N . ALA A 1 116 ? 29.885 49.905 114.583 1.00 29.33 116 ALA A N 1
ATOM 461 C CA . ALA A 1 116 ? 29.452 50.531 115.824 1.00 29.23 116 ALA A CA 1
ATOM 462 C C . ALA A 1 116 ? 27.966 50.241 116.085 1.00 28.93 116 ALA A C 1
ATOM 463 O O . ALA A 1 116 ? 27.530 50.168 117.235 1.00 30.01 116 ALA A O 1
ATOM 465 N N . ALA A 1 117 ? 27.196 50.071 115.014 1.00 28.12 117 ALA A N 1
ATOM 466 C CA . ALA A 1 117 ? 25.770 49.777 115.126 1.00 27.29 117 ALA A CA 1
ATOM 467 C C . ALA A 1 117 ? 25.599 48.394 115.738 1.00 27.68 117 ALA A C 1
ATOM 468 O O . ALA A 1 117 ? 24.880 48.222 116.722 1.00 27.87 117 ALA A O 1
ATOM 470 N N . LEU A 1 118 ? 26.268 47.411 115.139 1.00 27.91 118 LEU A N 1
ATOM 471 C CA . LEU A 1 118 ? 26.220 46.026 115.609 1.00 27.71 118 LEU A CA 1
ATOM 472 C C . LEU A 1 118 ? 26.705 45.875 117.056 1.00 27.47 118 LEU A C 1
ATOM 473 O O . LEU A 1 118 ? 26.129 45.127 117.852 1.00 27.69 118 LEU A O 1
ATOM 478 N N . LEU A 1 119 ? 27.780 46.587 117.374 1.00 26.86 119 LEU A N 1
ATOM 479 C CA . LEU A 1 119 ? 28.381 46.554 118.693 1.00 26.63 119 LEU A CA 1
ATOM 480 C C . LEU A 1 119 ? 27.444 47.123 119.737 1.00 26.59 119 LEU A C 1
ATOM 481 O O . LEU A 1 119 ? 27.322 46.579 120.830 1.00 27.11 119 LEU A O 1
ATOM 486 N N . ALA A 1 120 ? 26.788 48.226 119.399 1.00 26.10 120 ALA A N 1
ATOM 487 C CA . ALA A 1 120 ? 25.856 48.874 120.310 1.00 26.34 120 ALA A CA 1
ATOM 488 C C . ALA A 1 120 ? 24.645 47.980 120.477 1.00 26.02 120 ALA A C 1
ATOM 489 O O . ALA A 1 120 ? 24.147 47.782 121.583 1.00 26.67 120 ALA A O 1
ATOM 491 N N . SER A 1 121 ? 24.185 47.440 119.357 1.00 26.70 121 SER A N 1
ATOM 492 C CA . SER A 1 121 ? 23.032 46.552 119.329 1.00 26.59 121 SER A CA 1
ATOM 493 C C . SER A 1 121 ? 23.269 45.364 120.250 1.00 26.75 121 SER A C 1
ATOM 494 O O . SER A 1 121 ? 22.486 45.117 121.158 1.00 29.25 121 SER A O 1
ATOM 497 N N . LEU A 1 122 ? 24.350 44.628 120.007 1.00 25.85 122 LEU A N 1
ATOM 498 C CA . LEU A 1 122 ? 24.701 43.464 120.823 1.00 25.81 122 LEU A CA 1
ATOM 499 C C . LEU A 1 122 ? 24.722 43.781 122.315 1.00 25.77 122 LEU A C 1
ATOM 500 O O . LEU A 1 122 ? 24.258 42.995 123.131 1.00 26.48 122 LEU A O 1
ATOM 505 N N . ALA A 1 123 ? 25.282 44.934 122.664 1.00 26.79 123 ALA A N 1
ATOM 506 C CA . ALA A 1 123 ? 25.379 45.362 124.056 1.00 27.19 123 ALA A CA 1
ATOM 507 C C . ALA A 1 123 ? 23.999 45.576 124.679 1.00 28.18 123 ALA A C 1
ATOM 508 O O . ALA A 1 123 ? 23.743 45.117 125.796 1.00 28.53 123 ALA A O 1
ATOM 510 N N . GLU A 1 124 ? 23.114 46.275 123.969 1.00 28.03 124 GLU A N 1
ATOM 511 C CA . GLU A 1 124 ? 21.763 46.510 124.471 1.00 28.42 124 GLU A CA 1
ATOM 512 C C . GLU A 1 124 ? 21.051 45.178 124.654 1.00 27.54 124 GLU A C 1
ATOM 513 O O . GLU A 1 124 ? 20.372 44.949 125.659 1.00 29.05 124 GLU A O 1
ATOM 519 N N . ALA A 1 125 ? 21.200 44.306 123.662 1.00 25.99 125 ALA A N 1
ATOM 520 C CA . ALA A 1 125 ? 20.580 42.992 123.693 1.00 23.62 125 ALA A CA 1
ATOM 521 C C . ALA A 1 125 ? 20.987 42.264 124.964 1.00 23.19 125 ALA A C 1
ATOM 522 O O . ALA A 1 125 ? 20.135 41.741 125.675 1.00 21.43 125 ALA A O 1
ATOM 524 N N . CYS A 1 126 ? 22.292 42.250 125.246 1.00 23.54 126 CYS A N 1
ATOM 525 C CA . CYS A 1 126 ? 22.845 41.589 126.434 1.00 22.50 126 CYS A CA 1
ATOM 526 C C . CYS A 1 126 ? 22.386 42.262 127.703 1.00 23.24 126 CYS A C 1
ATOM 527 O O . CYS A 1 126 ? 22.085 41.602 128.691 1.00 23.90 126 CYS A O 1
ATOM 530 N N . ARG A 1 127 ? 22.355 43.587 127.676 1.00 25.23 127 ARG A N 1
ATOM 531 C CA . ARG A 1 127 ? 21.924 44.375 128.823 1.00 26.40 127 ARG A CA 1
ATOM 532 C C . ARG A 1 127 ? 20.467 44.046 129.171 1.00 26.65 127 ARG A C 1
ATOM 533 O O . ARG A 1 127 ? 20.109 43.917 130.343 1.00 27.02 127 ARG A O 1
ATOM 541 N N . ALA A 1 128 ? 19.637 43.897 128.143 1.00 26.44 128 ALA A N 1
ATOM 542 C CA . ALA A 1 128 ? 18.225 43.585 128.327 1.00 26.57 128 ALA A CA 1
ATOM 543 C C . ALA A 1 128 ? 17.993 42.293 129.110 1.00 27.13 128 ALA A C 1
ATOM 544 O O . ALA A 1 128 ? 17.028 42.182 129.866 1.00 27.64 128 ALA A O 1
ATOM 546 N N . HIS A 1 129 ? 18.870 41.315 128.919 1.00 27.05 129 HIS A N 1
ATOM 547 C CA . HIS A 1 129 ? 18.742 40.041 129.608 1.00 28.26 129 HIS A CA 1
ATOM 548 C C . HIS A 1 129 ? 19.571 39.994 130.885 1.00 28.26 129 HIS A C 1
ATOM 549 O O . HIS A 1 129 ? 19.591 38.983 131.593 1.00 28.62 129 HIS A O 1
ATOM 556 N N . GLY A 1 130 ? 20.256 41.093 131.177 1.00 28.51 130 GLY A N 1
ATOM 557 C CA . GLY A 1 130 ? 21.076 41.149 132.370 1.00 28.34 130 GLY A CA 1
ATOM 558 C C . GLY A 1 130 ? 22.318 40.278 132.317 1.00 28.48 130 GLY A C 1
ATOM 559 O O . GLY A 1 130 ? 22.809 39.835 133.358 1.00 29.95 130 GLY A O 1
ATOM 560 N N . ILE A 1 131 ? 22.833 40.007 131.121 1.00 27.06 131 ILE A N 1
ATOM 561 C CA . ILE A 1 131 ? 24.044 39.201 131.029 1.00 26.22 131 ILE A CA 1
ATOM 562 C C . ILE A 1 131 ? 25.187 40.014 130.460 1.00 26.45 131 ILE A C 1
ATOM 563 O O . ILE A 1 131 ? 24.976 40.968 129.711 1.00 27.50 131 ILE A O 1
ATOM 568 N N . PRO A 1 132 ? 26.424 39.656 130.828 1.00 26.58 132 PRO A N 1
ATOM 569 C CA . PRO A 1 132 ? 27.612 40.363 130.348 1.00 26.31 132 PRO A CA 1
ATOM 570 C C . PRO A 1 132 ? 28.017 40.029 128.914 1.00 25.83 132 PRO A C 1
ATOM 571 O O . PRO A 1 132 ? 27.969 38.867 128.500 1.00 25.47 132 PRO A O 1
ATOM 575 N N . LEU A 1 133 ? 28.384 41.047 128.145 1.00 26.46 133 LEU A N 1
ATOM 576 C CA . LEU A 1 133 ? 28.894 40.800 126.801 1.00 28.40 133 LEU A CA 1
ATOM 577 C C . LEU A 1 133 ? 30.387 40.748 127.141 1.00 30.41 133 LEU A C 1
ATOM 578 O O . LEU A 1 133 ? 31.103 41.752 127.074 1.00 31.09 133 LEU A O 1
ATOM 583 N N . LEU A 1 134 ? 30.829 39.567 127.556 1.00 30.59 134 LEU A N 1
ATOM 584 C CA . LEU A 1 134 ? 32.201 39.352 127.976 1.00 31.91 134 LEU A CA 1
ATOM 585 C C . LEU A 1 134 ? 33.255 39.778 126.961 1.00 32.92 134 LEU A C 1
ATOM 586 O O . LEU A 1 134 ? 33.833 40.863 127.077 1.00 34.52 134 LEU A O 1
ATOM 591 N N . GLY A 1 135 ? 33.512 38.928 125.974 1.00 32.10 135 GLY A N 1
ATOM 592 C CA . GLY A 1 135 ? 34.513 39.255 124.978 1.00 32.61 135 GLY A CA 1
ATOM 593 C C . GLY A 1 135 ? 33.925 39.391 123.592 1.00 32.80 135 GLY A C 1
ATOM 594 O O . GLY A 1 135 ? 32.704 39.376 123.419 1.00 34.61 135 GLY A O 1
ATOM 595 N N . GLY A 1 136 ? 34.800 39.523 122.602 1.00 31.34 136 GLY A N 1
ATOM 596 C CA . GLY A 1 136 ? 34.354 39.665 121.229 1.00 30.17 136 GLY A CA 1
ATOM 597 C C . GLY A 1 136 ? 35.541 39.638 120.295 1.00 29.20 136 GLY A C 1
ATOM 598 O O . GLY A 1 136 ? 36.682 39.771 120.729 1.00 30.93 136 GLY A O 1
ATOM 599 N N . GLU A 1 137 ? 35.286 39.445 119.013 1.00 27.22 137 GLU A N 1
ATOM 600 C CA . GLU A 1 137 ? 36.363 39.420 118.048 1.00 27.35 137 GLU A CA 1
ATOM 601 C C . GLU A 1 137 ? 35.812 40.002 116.774 1.00 27.95 137 GLU A C 1
ATOM 602 O O . GLU A 1 137 ? 34.603 39.980 116.549 1.00 29.03 137 GLU A O 1
ATOM 608 N N . THR A 1 138 ? 36.696 40.544 115.949 1.00 27.27 138 THR A N 1
ATOM 609 C CA . THR A 1 138 ? 36.278 41.141 114.699 1.00 27.66 138 THR A CA 1
ATOM 610 C C . THR A 1 138 ? 37.227 40.722 113.606 1.00 27.31 138 THR A C 1
ATOM 611 O O . THR A 1 138 ? 38.431 40.632 113.827 1.00 28.55 138 THR A O 1
ATOM 615 N N . ALA A 1 139 ? 36.675 40.458 112.429 1.00 26.88 139 ALA A N 1
ATOM 616 C CA . ALA A 1 139 ? 37.477 40.031 111.298 1.00 27.28 139 ALA A CA 1
ATOM 617 C C . ALA A 1 139 ? 37.144 40.778 110.016 1.00 28.30 139 ALA A C 1
ATOM 618 O O . ALA A 1 139 ? 35.983 41.079 109.731 1.00 28.01 139 ALA A O 1
ATOM 620 N N . GLU A 1 140 ? 38.190 41.087 109.255 1.00 29.27 140 GLU A N 1
ATOM 621 C CA . GLU A 1 140 ? 38.055 41.764 107.973 1.00 28.63 140 GLU A CA 1
ATOM 622 C C . GLU A 1 140 ? 38.772 40.880 106.965 1.00 28.46 140 GLU A C 1
ATOM 623 O O . GLU A 1 140 ? 40.001 40.794 106.961 1.00 29.36 140 GLU A O 1
ATOM 629 N N . MET A 1 141 ? 38.000 40.205 106.122 1.00 28.51 141 MET A N 1
ATOM 630 C CA . MET A 1 141 ? 38.572 39.298 105.138 1.00 29.38 141 MET A CA 1
ATOM 631 C C . MET A 1 141 ? 37.911 39.405 103.766 1.00 30.19 141 MET A C 1
ATOM 632 O O . MET A 1 141 ? 37.117 38.542 103.386 1.00 29.92 141 MET A O 1
ATOM 637 N N . PRO A 1 142 ? 38.251 40.459 102.995 1.00 30.94 142 PRO A N 1
ATOM 638 C CA . PRO A 1 142 ? 37.690 40.686 101.656 1.00 30.68 142 PRO A CA 1
ATOM 639 C C . PRO A 1 142 ? 37.927 39.510 100.713 1.00 32.23 142 PRO A C 1
ATOM 640 O O . PRO A 1 142 ? 37.324 39.426 99.638 1.00 32.91 142 PRO A O 1
ATOM 644 N N . GLY A 1 143 ? 38.809 38.601 101.121 1.00 32.81 143 GLY A N 1
ATOM 645 C CA . GLY A 1 143 ? 39.089 37.437 100.307 1.00 33.04 143 GLY A CA 1
ATOM 646 C C . GLY A 1 143 ? 38.133 36.311 100.654 1.00 34.12 143 GLY A C 1
ATOM 647 O O . GLY A 1 143 ? 37.992 35.336 99.904 1.00 35.51 143 GLY A O 1
ATOM 648 N N . VAL A 1 144 ? 37.464 36.449 101.797 1.00 33.36 144 VAL A N 1
ATOM 649 C CA . VAL A 1 144 ? 36.521 35.436 102.270 1.00 31.55 144 VAL A CA 1
ATOM 650 C C . VAL A 1 144 ? 35.064 35.829 102.038 1.00 30.41 144 VAL A C 1
ATOM 651 O O . VAL A 1 144 ? 34.235 34.998 101.665 1.00 28.76 144 VAL A O 1
ATOM 655 N N . TYR A 1 145 ? 34.770 37.106 102.252 1.00 31.10 145 TYR A N 1
ATOM 656 C CA . TYR A 1 145 ? 33.422 37.630 102.094 1.00 31.35 145 TYR A CA 1
ATOM 657 C C . TYR A 1 145 ? 33.186 38.368 100.787 1.00 31.53 145 TYR A C 1
ATOM 658 O O . TYR A 1 145 ? 34.082 39.030 100.258 1.00 31.15 145 TYR A O 1
ATOM 667 N N . ARG A 1 146 ? 31.974 38.224 100.260 1.00 32.14 146 ARG A N 1
ATOM 668 C CA . ARG A 1 146 ? 31.596 38.910 99.039 1.00 32.51 146 ARG A CA 1
ATOM 669 C C . ARG A 1 146 ? 31.481 40.351 99.494 1.00 33.55 146 ARG A C 1
ATOM 670 O O . ARG A 1 146 ? 31.174 40.608 100.659 1.00 33.98 146 ARG A O 1
ATOM 678 N N . GLU A 1 147 ? 31.752 41.289 98.595 1.00 34.70 147 GLU A N 1
ATOM 679 C CA . GLU A 1 147 ? 31.690 42.702 98.936 1.00 33.95 147 GLU A CA 1
ATOM 680 C C . GLU A 1 147 ? 30.388 43.077 99.640 1.00 32.61 147 GLU A C 1
ATOM 681 O O . GLU A 1 147 ? 29.297 42.717 99.195 1.00 32.89 147 GLU A O 1
ATOM 687 N N . GLY A 1 148 ? 30.517 43.784 100.759 1.00 31.38 148 GLY A N 1
ATOM 688 C CA . GLY A 1 148 ? 29.350 44.195 101.520 1.00 30.08 148 GLY A CA 1
ATOM 689 C C . GLY A 1 148 ? 28.804 43.111 102.436 1.00 28.85 148 GLY A C 1
ATOM 690 O O . GLY A 1 148 ? 28.005 43.385 103.331 1.00 29.36 148 GLY A O 1
ATOM 691 N N . ALA A 1 149 ? 29.237 41.877 102.220 1.00 27.61 149 ALA A N 1
ATOM 692 C CA . ALA A 1 149 ? 28.767 40.761 103.023 1.00 27.78 149 ALA A CA 1
ATOM 693 C C . ALA A 1 149 ? 29.355 40.773 104.426 1.00 29.26 149 ALA A C 1
ATOM 694 O O . ALA A 1 149 ? 30.533 41.093 104.623 1.00 29.46 149 ALA A O 1
ATOM 696 N N . TRP A 1 150 ? 28.513 40.425 105.398 1.00 29.51 150 TRP A N 1
ATOM 697 C CA . TRP A 1 150 ? 28.889 40.348 106.811 1.00 27.38 150 TRP A CA 1
ATOM 698 C C . TRP A 1 150 ? 28.314 39.056 107.363 1.00 28.34 150 TRP A C 1
ATOM 699 O O . TRP A 1 150 ? 27.470 38.420 106.728 1.00 28.93 150 TRP A O 1
ATOM 710 N N . ASP A 1 151 ? 28.774 38.679 108.552 1.00 28.61 151 ASP A N 1
ATOM 711 C CA . ASP A 1 151 ? 28.254 37.508 109.241 1.00 29.29 151 ASP A CA 1
ATOM 712 C C . ASP A 1 151 ? 28.319 37.810 110.722 1.00 27.27 151 ASP A C 1
ATOM 713 O O . ASP A 1 151 ? 29.379 38.112 111.255 1.00 26.66 151 ASP A O 1
ATOM 718 N N . ILE A 1 152 ? 27.163 37.749 111.370 1.00 26.22 152 ILE A N 1
ATOM 719 C CA . ILE A 1 152 ? 27.045 38.020 112.792 1.00 25.09 152 ILE A CA 1
ATOM 720 C C . ILE A 1 152 ? 26.975 36.693 113.531 1.00 24.51 152 ILE A C 1
ATOM 721 O O . ILE A 1 152 ? 25.985 35.971 113.424 1.00 24.64 152 ILE A O 1
ATOM 726 N N . ALA A 1 153 ? 28.022 36.363 114.275 1.00 23.39 153 ALA A N 1
ATOM 727 C CA . ALA A 1 153 ? 28.040 35.117 115.030 1.00 22.13 153 ALA A CA 1
ATOM 728 C C . ALA A 1 153 ? 28.390 35.407 116.489 1.00 21.56 153 ALA A C 1
ATOM 729 O O . ALA A 1 153 ? 28.873 36.494 116.816 1.00 22.41 153 ALA A O 1
ATOM 731 N N . GLY A 1 154 ? 28.133 34.439 117.362 1.00 19.62 154 GLY A N 1
ATOM 732 C CA . GLY A 1 154 ? 28.424 34.623 118.767 1.00 18.23 154 GLY A CA 1
ATOM 733 C C . GLY A 1 154 ? 28.244 33.344 119.551 1.00 19.27 154 GLY A C 1
ATOM 734 O O . GLY A 1 154 ? 27.758 32.345 119.021 1.00 17.79 154 GLY A O 1
ATOM 735 N N . THR A 1 155 ? 28.631 33.388 120.823 1.00 20.29 155 THR A N 1
ATOM 736 C CA . THR A 1 155 ? 28.539 32.240 121.715 1.00 19.32 155 THR A CA 1
ATOM 737 C C . THR A 1 155 ? 27.931 32.662 123.044 1.00 19.82 155 THR A C 1
ATOM 738 O O . THR A 1 155 ? 28.368 33.635 123.653 1.00 19.85 155 THR A O 1
ATOM 742 N N . LEU A 1 156 ? 26.911 31.931 123.478 1.00 18.68 156 LEU A N 1
ATOM 743 C CA . LEU A 1 156 ? 26.265 32.207 124.751 1.00 19.19 156 LEU A CA 1
ATOM 744 C C . LEU A 1 156 ? 26.559 31.015 125.660 1.00 19.35 156 LEU A C 1
ATOM 745 O O . LEU A 1 156 ? 26.468 29.857 125.233 1.00 18.89 156 LEU A O 1
ATOM 750 N N . VAL A 1 157 ? 26.941 31.304 126.898 1.00 18.17 157 VAL A N 1
ATOM 751 C CA . VAL A 1 157 ? 27.222 30.260 127.863 1.00 16.26 157 VAL A CA 1
ATOM 752 C C . VAL A 1 157 ? 26.104 30.314 128.901 1.00 16.44 157 VAL A C 1
ATOM 753 O O . VAL A 1 157 ? 25.598 31.391 129.223 1.00 15.36 157 VAL A O 1
ATOM 757 N N . GLY A 1 158 ? 25.701 29.145 129.393 1.00 16.72 158 GLY A N 1
ATOM 758 C CA . GLY A 1 158 ? 24.642 29.079 130.381 1.00 14.55 158 GLY A CA 1
ATOM 759 C C . GLY A 1 158 ? 24.859 27.910 131.312 1.00 17.31 158 GLY A C 1
ATOM 760 O O . GLY A 1 158 ? 25.839 27.166 131.171 1.00 17.49 158 GLY A O 1
ATOM 761 N N . VAL A 1 159 ? 23.940 27.735 132.261 1.00 18.56 159 VAL A N 1
ATOM 762 C CA . VAL A 1 159 ? 24.037 26.649 133.233 1.00 18.00 159 VAL A CA 1
ATOM 763 C C . VAL A 1 159 ? 22.655 26.079 133.574 1.00 19.46 159 VAL A C 1
ATOM 764 O O . VAL A 1 159 ? 21.679 26.819 133.690 1.00 19.99 159 VAL A O 1
ATOM 768 N N . VAL A 1 160 ? 22.579 24.759 133.726 1.00 20.09 160 VAL A N 1
ATOM 769 C CA . VAL A 1 160 ? 21.320 24.091 134.049 1.00 20.63 160 VAL A CA 1
ATOM 770 C C . VAL A 1 160 ? 21.259 23.632 135.509 1.00 21.31 160 VAL A C 1
ATOM 771 O O . VAL A 1 160 ? 22.142 22.923 135.986 1.00 20.19 160 VAL A O 1
ATOM 775 N N . GLU A 1 161 ? 20.206 24.044 136.206 1.00 23.03 161 GLU A N 1
ATOM 776 C CA . GLU A 1 161 ? 20.001 23.678 137.605 1.00 25.21 161 GLU A CA 1
ATOM 777 C C . GLU A 1 161 ? 18.948 22.587 137.644 1.00 24.30 161 GLU A C 1
ATOM 778 O O . GLU A 1 161 ? 18.042 22.570 136.805 1.00 21.23 161 GLU A O 1
ATOM 784 N N . ARG A 1 162 ? 19.066 21.689 138.621 1.00 24.10 162 ARG A N 1
ATOM 785 C CA . ARG A 1 162 ? 18.146 20.565 138.752 1.00 23.72 162 ARG A CA 1
ATOM 786 C C . ARG A 1 162 ? 16.664 20.910 138.622 1.00 23.13 162 ARG A C 1
ATOM 787 O O . ARG A 1 162 ? 15.908 20.191 137.965 1.00 22.62 162 ARG A O 1
ATOM 795 N N . SER A 1 163 ? 16.247 22.010 139.230 1.00 23.30 163 SER A N 1
ATOM 796 C CA . SER A 1 163 ? 14.843 22.394 139.186 1.00 23.38 163 SER A CA 1
ATOM 797 C C . SER A 1 163 ? 14.352 22.821 137.808 1.00 23.83 163 SER A C 1
ATOM 798 O O . SER A 1 163 ? 13.144 22.961 137.594 1.00 24.12 163 SER A O 1
ATOM 801 N N . ARG A 1 164 ? 15.275 23.002 136.868 1.00 23.09 164 ARG A N 1
ATOM 802 C CA . ARG A 1 164 ? 14.900 23.461 135.537 1.00 23.12 164 ARG A CA 1
ATOM 803 C C . ARG A 1 164 ? 15.253 22.565 134.363 1.00 23.66 164 ARG A C 1
ATOM 804 O O . ARG A 1 164 ? 15.435 23.070 133.258 1.00 25.27 164 ARG A O 1
ATOM 812 N N . ILE A 1 165 ? 15.337 21.254 134.562 1.00 23.79 165 ILE A N 1
ATOM 813 C CA . ILE A 1 165 ? 15.690 20.387 133.437 1.00 24.27 165 ILE A CA 1
ATOM 814 C C . ILE A 1 165 ? 14.562 20.200 132.398 1.00 24.25 165 ILE A C 1
ATOM 815 O O . ILE A 1 165 ? 13.364 20.264 132.715 1.00 23.01 165 ILE A O 1
ATOM 820 N N . LEU A 1 166 ? 14.976 20.001 131.147 1.00 23.02 166 LEU A N 1
ATOM 821 C CA . LEU A 1 166 ? 14.067 19.797 130.026 1.00 22.39 166 LEU A CA 1
ATOM 822 C C . LEU A 1 166 ? 14.698 18.798 129.075 1.00 22.80 166 LEU A C 1
ATOM 823 O O . LEU A 1 166 ? 15.879 18.899 128.756 1.00 24.77 166 LEU A O 1
ATOM 828 N N . GLY A 1 167 ? 13.913 17.830 128.621 1.00 23.73 167 GLY A N 1
ATOM 829 C CA . GLY A 1 167 ? 14.443 16.829 127.713 1.00 23.39 167 GLY A CA 1
ATOM 830 C C . GLY A 1 167 ? 13.374 15.912 127.155 1.00 23.36 167 GLY A C 1
ATOM 831 O O . GLY A 1 167 ? 12.264 15.847 127.689 1.00 23.79 167 GLY A O 1
ATOM 832 N N . PRO A 1 168 ? 13.682 15.185 126.075 1.00 22.73 168 PRO A N 1
ATOM 833 C CA . PRO A 1 168 ? 12.721 14.273 125.460 1.00 24.64 168 PRO A CA 1
ATOM 834 C C . PRO A 1 168 ? 12.213 13.182 126.395 1.00 26.32 168 PRO A C 1
ATOM 835 O O . PRO A 1 168 ? 11.085 12.711 126.246 1.00 28.05 168 PRO A O 1
ATOM 839 N N . GLU A 1 169 ? 13.035 12.787 127.364 1.00 25.61 169 GLU A N 1
ATOM 840 C CA . GLU A 1 169 ? 12.654 11.714 128.277 1.00 25.46 169 GLU A CA 1
ATOM 841 C C . GLU A 1 169 ? 11.585 12.067 129.313 1.00 25.60 169 GLU A C 1
ATOM 842 O O . GLU A 1 169 ? 10.924 11.181 129.862 1.00 24.93 169 GLU A O 1
ATOM 848 N N . ARG A 1 170 ? 11.398 13.360 129.560 1.00 26.49 170 ARG A N 1
ATOM 849 C CA . ARG A 1 170 ? 10.407 13.815 130.531 1.00 27.17 170 ARG A CA 1
ATOM 850 C C . ARG A 1 170 ? 9.018 13.941 129.902 1.00 27.61 170 ARG A C 1
ATOM 851 O O . ARG A 1 170 ? 8.009 14.004 130.609 1.00 28.08 170 ARG A O 1
ATOM 859 N N . VAL A 1 171 ? 8.979 13.982 128.572 1.00 27.71 171 VAL A N 1
ATOM 860 C CA . VAL A 1 171 ? 7.734 14.127 127.839 1.00 26.55 171 VAL A CA 1
ATOM 861 C C . VAL A 1 171 ? 6.874 12.874 127.886 1.00 27.93 171 VAL A C 1
ATOM 862 O O . VAL A 1 171 ? 7.343 11.758 127.648 1.00 27.22 171 VAL A O 1
ATOM 866 N N . ARG A 1 172 ? 5.602 13.086 128.206 1.00 29.39 172 ARG A N 1
ATOM 867 C CA . ARG A 1 172 ? 4.620 12.017 128.303 1.00 29.84 172 ARG A CA 1
ATOM 868 C C . ARG A 1 172 ? 3.520 12.190 127.260 1.00 30.47 172 ARG A C 1
ATOM 869 O O . ARG A 1 172 ? 3.148 13.306 126.899 1.00 30.87 172 ARG A O 1
ATOM 877 N N . GLU A 1 173 ? 3.019 11.068 126.767 1.00 31.81 173 GLU A N 1
ATOM 878 C CA . GLU A 1 173 ? 1.938 11.071 125.799 1.00 33.26 173 GLU A CA 1
ATOM 879 C C . GLU A 1 173 ? 0.756 11.757 126.487 1.00 32.55 173 GLU A C 1
ATOM 880 O O . GLU A 1 173 ? 0.440 11.456 127.635 1.00 32.82 173 GLU A O 1
ATOM 886 N N . GLY A 1 174 ? 0.108 12.685 125.800 1.00 31.99 174 GLY A N 1
ATOM 887 C CA . GLY A 1 174 ? -1.008 13.370 126.421 1.00 30.57 174 GLY A CA 1
ATOM 888 C C . GLY A 1 174 ? -0.645 14.764 126.887 1.00 29.33 174 GLY A C 1
ATOM 889 O O . GLY A 1 174 ? -1.526 15.555 127.230 1.00 30.11 174 GLY A O 1
ATOM 890 N N . ASP A 1 175 ? 0.650 15.069 126.908 1.00 28.73 175 ASP A N 1
ATOM 891 C CA . ASP A 1 175 ? 1.101 16.389 127.324 1.00 27.26 175 ASP A CA 1
ATOM 892 C C . ASP A 1 175 ? 0.534 17.418 126.363 1.00 26.98 175 ASP A C 1
ATOM 893 O O . ASP A 1 175 ? 0.260 17.113 125.201 1.00 24.59 175 ASP A O 1
ATOM 898 N N . ALA A 1 176 ? 0.361 18.638 126.854 1.00 27.42 176 ALA A N 1
ATOM 899 C CA . ALA A 1 176 ? -0.142 19.725 126.030 1.00 28.46 176 ALA A CA 1
ATOM 900 C C . ALA A 1 176 ? 1.048 20.449 125.402 1.00 28.73 176 ALA A C 1
ATOM 901 O O . ALA A 1 176 ? 2.155 20.440 125.951 1.00 28.63 176 ALA A O 1
ATOM 903 N N . LEU A 1 177 ? 0.831 21.059 124.242 1.00 28.14 177 LEU A N 1
ATOM 904 C CA . LEU A 1 177 ? 1.894 21.807 123.587 1.00 27.20 177 LEU A CA 1
ATOM 905 C C . LEU A 1 177 ? 1.540 23.280 123.751 1.00 26.89 177 LEU A C 1
ATOM 906 O O . LEU A 1 177 ? 0.503 23.726 123.258 1.00 26.08 177 LEU A O 1
ATOM 911 N N . LEU A 1 178 ? 2.385 24.025 124.462 1.00 26.64 178 LEU A N 1
ATOM 912 C CA . LEU A 1 178 ? 2.146 25.449 124.676 1.00 26.27 178 LEU A CA 1
ATOM 913 C C . LEU A 1 178 ? 3.113 26.264 123.837 1.00 26.70 178 LEU A C 1
ATOM 914 O O . LEU A 1 178 ? 4.325 26.213 124.032 1.00 27.35 178 LEU A O 1
ATOM 919 N N . ALA A 1 179 ? 2.563 27.026 122.902 1.00 25.76 179 ALA A N 1
ATOM 920 C CA . ALA A 1 179 ? 3.378 27.842 122.027 1.00 25.20 179 ALA A CA 1
ATOM 921 C C . ALA A 1 179 ? 3.515 29.270 122.517 1.00 25.09 179 ALA A C 1
ATOM 922 O O . ALA A 1 179 ? 2.547 29.881 122.952 1.00 25.68 179 ALA A O 1
ATOM 924 N N . LEU A 1 180 ? 4.736 29.789 122.466 1.00 24.68 180 LEU A N 1
ATOM 925 C CA . LEU A 1 180 ? 4.991 31.173 122.841 1.00 23.39 180 LEU A CA 1
ATOM 926 C C . LEU A 1 180 ? 5.106 31.858 121.474 1.00 23.70 180 LEU A C 1
ATOM 927 O O . LEU A 1 180 ? 5.808 31.369 120.584 1.00 24.46 180 LEU A O 1
ATOM 932 N N . PRO A 1 181 ? 4.389 32.978 121.279 1.00 24.18 181 PRO A N 1
ATOM 933 C CA . PRO A 1 181 ? 4.371 33.750 120.027 1.00 24.37 181 PRO A CA 1
ATOM 934 C C . PRO A 1 181 ? 5.675 34.377 119.526 1.00 24.85 181 PRO A C 1
ATOM 935 O O . PRO A 1 181 ? 6.416 34.993 120.291 1.00 25.42 181 PRO A O 1
ATOM 939 N N . SER A 1 182 ? 5.937 34.216 118.228 1.00 24.39 182 SER A N 1
ATOM 940 C CA . SER A 1 182 ? 7.126 34.785 117.605 1.00 24.60 182 SER A CA 1
ATOM 941 C C . SER A 1 182 ? 6.785 36.210 117.182 1.00 25.87 182 SER A C 1
ATOM 942 O O . SER A 1 182 ? 5.615 36.600 117.165 1.00 27.29 182 SER A O 1
ATOM 945 N N . SER A 1 183 ? 7.812 36.977 116.837 1.00 25.77 183 SER A N 1
ATOM 946 C CA . SER A 1 183 ? 7.647 38.363 116.424 1.00 24.57 183 SER A CA 1
ATOM 947 C C . SER A 1 183 ? 7.683 38.494 114.903 1.00 24.21 183 SER A C 1
ATOM 948 O O . SER A 1 183 ? 7.551 39.584 114.361 1.00 26.70 183 SER A O 1
ATOM 951 N N . GLY A 1 184 ? 7.860 37.374 114.222 1.00 23.15 184 GLY A N 1
ATOM 952 C CA . GLY A 1 184 ? 7.947 37.390 112.780 1.00 23.26 184 GLY A CA 1
ATOM 953 C C . GLY A 1 184 ? 8.807 36.214 112.358 1.00 24.78 184 GLY A C 1
ATOM 954 O O . GLY A 1 184 ? 8.887 35.230 113.095 1.00 26.45 184 GLY A O 1
ATOM 955 N N . PRO A 1 185 ? 9.478 36.277 111.195 1.00 24.95 185 PRO A N 1
ATOM 956 C CA . PRO A 1 185 ? 10.317 35.157 110.747 1.00 23.78 185 PRO A CA 1
ATOM 957 C C . PRO A 1 185 ? 11.501 34.876 111.676 1.00 23.22 185 PRO A C 1
ATOM 958 O O . PRO A 1 185 ? 12.103 33.801 111.621 1.00 23.93 185 PRO A O 1
ATOM 962 N N . HIS A 1 186 ? 11.821 35.846 112.529 1.00 21.87 186 HIS A N 1
ATOM 963 C CA . HIS A 1 186 ? 12.929 35.713 113.466 1.00 21.71 186 HIS A CA 1
ATOM 964 C C . HIS A 1 186 ? 14.286 35.699 112.753 1.00 22.36 186 HIS A C 1
ATOM 965 O O . HIS A 1 186 ? 14.700 36.715 112.187 1.00 20.85 186 HIS A O 1
ATOM 972 N N . THR A 1 187 ? 14.973 34.557 112.777 1.00 22.57 187 THR A N 1
ATOM 973 C CA . THR A 1 187 ? 16.285 34.449 112.135 1.00 24.41 187 THR A CA 1
ATOM 974 C C . THR A 1 187 ? 16.452 33.254 111.199 1.00 25.16 187 THR A C 1
ATOM 975 O O . THR A 1 187 ? 17.560 32.739 111.037 1.00 27.14 187 THR A O 1
ATOM 979 N N . ASN A 1 188 ? 15.362 32.824 110.571 1.00 26.22 188 ASN A N 1
ATOM 980 C CA . ASN A 1 188 ? 15.400 31.684 109.657 1.00 26.15 188 ASN A CA 1
ATOM 981 C C . ASN A 1 188 ? 14.440 31.912 108.499 1.00 26.19 188 ASN A C 1
ATOM 982 O O . ASN A 1 188 ? 13.346 32.424 108.698 1.00 26.33 188 ASN A O 1
ATOM 987 N N . GLY A 1 189 ? 14.858 31.534 107.295 1.00 27.03 189 GLY A N 1
ATOM 988 C CA . GLY A 1 189 ? 14.010 31.699 106.129 1.00 27.45 189 GLY A CA 1
ATOM 989 C C . GLY A 1 189 ? 14.242 32.977 105.351 1.00 28.72 189 GLY A C 1
ATOM 990 O O . GLY A 1 189 ? 13.483 33.293 104.434 1.00 29.61 189 GLY A O 1
ATOM 991 N N . TYR A 1 190 ? 15.286 33.721 105.700 1.00 29.45 190 TYR A N 1
ATOM 992 C CA . TYR A 1 190 ? 15.568 34.966 104.998 1.00 29.35 190 TYR A CA 1
ATOM 993 C C . TYR A 1 190 ? 16.165 34.737 103.622 1.00 29.21 190 TYR A C 1
ATOM 994 O O . TYR A 1 190 ? 16.219 35.644 102.802 1.00 29.99 190 TYR A O 1
ATOM 1003 N N . SER A 1 191 ? 16.605 33.516 103.361 1.00 30.42 191 SER A N 1
ATOM 1004 C CA . SER A 1 191 ? 17.149 33.189 102.055 1.00 30.80 191 SER A CA 1
ATOM 1005 C C . SER A 1 191 ? 15.932 33.283 101.133 1.00 30.55 191 SER A C 1
ATOM 1006 O O . SER A 1 191 ? 15.963 33.955 100.101 1.00 31.96 191 SER A O 1
ATOM 1009 N N . LEU A 1 192 ? 14.849 32.624 101.532 1.00 28.83 192 LEU A N 1
ATOM 1010 C CA . LEU A 1 192 ? 13.614 32.648 100.759 1.00 27.75 192 LEU A CA 1
ATOM 1011 C C . LEU A 1 192 ? 13.008 34.047 100.800 1.00 26.79 192 LEU A C 1
ATOM 1012 O O . LEU A 1 192 ? 12.591 34.587 99.779 1.00 26.89 192 LEU A O 1
ATOM 1017 N N . ILE A 1 193 ? 12.955 34.630 101.991 1.00 26.39 193 ILE A N 1
ATOM 1018 C CA . ILE A 1 193 ? 12.402 35.965 102.148 1.00 25.61 193 ILE A CA 1
ATOM 1019 C C . ILE A 1 193 ? 12.985 36.919 101.116 1.00 26.74 193 ILE A C 1
ATOM 1020 O O . ILE A 1 193 ? 12.284 37.372 100.221 1.00 27.32 193 ILE A O 1
ATOM 1025 N N . ARG A 1 194 ? 14.278 37.201 101.236 1.00 28.04 194 ARG A N 1
ATOM 1026 C CA . ARG A 1 194 ? 14.965 38.120 100.335 1.00 28.22 194 ARG A CA 1
ATOM 1027 C C . ARG A 1 194 ? 14.732 37.914 98.836 1.00 29.08 194 ARG A C 1
ATOM 1028 O O . ARG A 1 194 ? 14.778 38.877 98.069 1.00 29.18 194 ARG A O 1
ATOM 1036 N N . LYS A 1 195 ? 14.496 36.674 98.411 1.00 30.34 195 LYS A N 1
ATOM 1037 C CA . LYS A 1 195 ? 14.254 36.407 96.996 1.00 31.30 195 LYS A CA 1
ATOM 1038 C C . LYS A 1 195 ? 12.809 36.729 96.649 1.00 31.78 195 LYS A C 1
ATOM 1039 O O . LYS A 1 195 ? 12.497 37.067 95.506 1.00 33.34 195 LYS A O 1
ATOM 1045 N N . VAL A 1 196 ? 11.930 36.622 97.642 1.00 31.47 196 VAL A N 1
ATOM 1046 C CA . VAL A 1 196 ? 10.515 36.903 97.450 1.00 30.39 196 VAL A CA 1
ATOM 1047 C C . VAL A 1 196 ? 10.227 38.402 97.448 1.00 31.52 196 VAL A C 1
ATOM 1048 O O . VAL A 1 196 ? 9.331 38.854 96.737 1.00 33.37 196 VAL A O 1
ATOM 1052 N N . VAL A 1 197 ? 10.985 39.173 98.224 1.00 30.82 197 VAL A N 1
ATOM 1053 C CA . VAL A 1 197 ? 10.781 40.619 98.276 1.00 30.51 197 VAL A CA 1
ATOM 1054 C C . VAL A 1 197 ? 11.720 41.379 97.335 1.00 32.61 197 VAL A C 1
ATOM 1055 O O . VAL A 1 197 ? 11.676 42.608 97.265 1.00 33.45 197 VAL A O 1
ATOM 1059 N N . ALA A 1 198 ? 12.569 40.656 96.613 1.00 34.04 198 ALA A N 1
ATOM 1060 C CA . ALA A 1 198 ? 13.492 41.298 95.687 1.00 36.36 198 ALA A CA 1
ATOM 1061 C C . ALA A 1 198 ? 12.725 42.225 94.749 1.00 38.25 198 ALA A C 1
ATOM 1062 O O . ALA A 1 198 ? 11.688 41.851 94.200 1.00 39.48 198 ALA A O 1
ATOM 1064 N N . GLY A 1 199 ? 13.233 43.439 94.576 1.00 40.16 199 GLY A N 1
ATOM 1065 C CA . GLY A 1 199 ? 12.581 44.395 93.705 1.00 41.79 199 GLY A CA 1
ATOM 1066 C C . GLY A 1 199 ? 11.581 45.246 94.454 1.00 44.16 199 GLY A C 1
ATOM 1067 O O . GLY A 1 199 ? 11.181 46.310 93.978 1.00 45.31 199 GLY A O 1
ATOM 1068 N N . GLN A 1 200 ? 11.177 44.785 95.634 1.00 44.41 200 GLN A N 1
ATOM 1069 C CA . GLN A 1 200 ? 10.206 45.522 96.438 1.00 45.27 200 GLN A CA 1
ATOM 1070 C C . GLN A 1 200 ? 10.802 46.727 97.151 1.00 45.29 200 GLN A C 1
ATOM 1071 O O . GLN A 1 200 ? 12.020 46.864 97.277 1.00 44.74 200 GLN A O 1
ATOM 1077 N N . ASP A 1 201 ? 9.913 47.598 97.612 1.00 45.86 201 ASP A N 1
ATOM 1078 C CA . ASP A 1 201 ? 10.293 48.799 98.337 1.00 46.45 201 ASP A CA 1
ATOM 1079 C C . ASP A 1 201 ? 10.187 48.416 99.804 1.00 46.55 201 ASP A C 1
ATOM 1080 O O . ASP A 1 201 ? 9.089 48.372 100.356 1.00 47.35 201 ASP A O 1
ATOM 1085 N N . LEU A 1 202 ? 11.323 48.126 100.430 1.00 45.65 202 LEU A N 1
ATOM 1086 C CA . LEU A 1 202 ? 11.334 47.730 101.831 1.00 44.90 202 LEU A CA 1
ATOM 1087 C C . LEU A 1 202 ? 10.805 48.820 102.754 1.00 46.16 202 LEU A C 1
ATOM 1088 O O . LEU A 1 202 ? 10.639 48.598 103.954 1.00 47.60 202 LEU A O 1
ATOM 1093 N N . SER A 1 203 ? 10.538 49.998 102.201 1.00 46.25 203 SER A N 1
ATOM 1094 C CA . SER A 1 203 ? 10.045 51.107 103.006 1.00 46.88 203 SER A CA 1
ATOM 1095 C C . SER A 1 203 ? 8.614 51.504 102.667 1.00 46.41 203 SER A C 1
ATOM 1096 O O . SER A 1 203 ? 8.048 52.401 103.286 1.00 45.81 203 SER A O 1
ATOM 1099 N N . ALA A 1 204 ? 8.034 50.827 101.685 1.00 46.92 204 ALA A N 1
ATOM 1100 C CA . ALA A 1 204 ? 6.667 51.110 101.267 1.00 47.59 204 ALA A CA 1
ATOM 1101 C C . ALA A 1 204 ? 5.675 50.464 102.227 1.00 47.86 204 ALA A C 1
ATOM 1102 O O . ALA A 1 204 ? 5.430 49.259 102.165 1.00 47.23 204 ALA A O 1
ATOM 1104 N N . PRO A 1 205 ? 5.076 51.263 103.120 1.00 47.79 205 PRO A N 1
ATOM 1105 C CA . PRO A 1 205 ? 4.116 50.698 104.071 1.00 47.60 205 PRO A CA 1
ATOM 1106 C C . PRO A 1 205 ? 3.069 49.821 103.394 1.00 46.54 205 PRO A C 1
ATOM 1107 O O . PRO A 1 205 ? 2.535 50.169 102.344 1.00 46.19 205 PRO A O 1
ATOM 1111 N N . VAL A 1 206 ? 2.807 48.667 103.997 1.00 46.03 206 VAL A N 1
ATOM 1112 C CA . VAL A 1 206 ? 1.823 47.726 103.483 1.00 46.00 206 VAL A CA 1
ATOM 1113 C C . VAL A 1 206 ? 0.568 47.870 104.340 1.00 46.97 206 VAL A C 1
ATOM 1114 O O . VAL A 1 206 ? 0.653 48.191 105.524 1.00 46.72 206 VAL A O 1
ATOM 1118 N N . PRO A 1 207 ? -0.615 47.656 103.747 1.00 47.74 207 PRO A N 1
ATOM 1119 C CA . PRO A 1 207 ? -1.865 47.776 104.507 1.00 48.10 207 PRO A CA 1
ATOM 1120 C C . PRO A 1 207 ? -2.052 46.709 105.588 1.00 47.63 207 PRO A C 1
ATOM 1121 O O . PRO A 1 207 ? -2.287 47.024 106.761 1.00 47.77 207 PRO A O 1
ATOM 1125 N N . GLU A 1 208 ? -1.942 45.449 105.182 1.00 46.38 208 GLU A N 1
ATOM 1126 C CA . GLU A 1 208 ? -2.101 44.312 106.078 1.00 45.24 208 GLU A CA 1
ATOM 1127 C C . GLU A 1 208 ? -1.141 44.338 107.255 1.00 44.79 208 GLU A C 1
ATOM 1128 O O . GLU A 1 208 ? -1.561 44.285 108.412 1.00 45.40 208 GLU A O 1
ATOM 1134 N N . LEU A 1 209 ? 0.150 44.424 106.948 1.00 43.53 209 LEU A N 1
ATOM 1135 C CA . LEU A 1 209 ? 1.186 44.427 107.966 1.00 42.49 209 LEU A CA 1
ATOM 1136 C C . LEU A 1 209 ? 1.137 45.638 108.894 1.00 43.20 209 LEU A C 1
ATOM 1137 O O . LEU A 1 209 ? 1.619 45.572 110.027 1.00 45.05 209 LEU A O 1
ATOM 1142 N N . GLY A 1 210 ? 0.554 46.738 108.422 1.00 42.86 210 GLY A N 1
ATOM 1143 C CA . GLY A 1 210 ? 0.472 47.945 109.236 1.00 42.10 210 GLY A CA 1
ATOM 1144 C C . GLY A 1 210 ? 1.808 48.666 109.343 1.00 40.63 210 GLY A C 1
ATOM 1145 O O . GLY A 1 210 ? 2.011 49.528 110.205 1.00 40.21 210 GLY A O 1
ATOM 1146 N N . GLU A 1 211 ? 2.719 48.307 108.445 1.00 39.45 211 GLU A N 1
ATOM 1147 C CA . GLU A 1 211 ? 4.061 48.872 108.396 1.00 37.86 211 GLU A CA 1
ATOM 1148 C C . GLU A 1 211 ? 4.686 48.407 107.086 1.00 37.06 211 GLU A C 1
ATOM 1149 O O . GLU A 1 211 ? 3.999 47.824 106.247 1.00 36.69 211 GLU A O 1
ATOM 1155 N N . SER A 1 212 ? 5.981 48.654 106.911 1.00 36.44 212 SER A N 1
ATOM 1156 C CA . SER A 1 212 ? 6.671 48.247 105.689 1.00 36.49 212 SER A CA 1
ATOM 1157 C C . SER A 1 212 ? 7.225 46.832 105.802 1.00 36.66 212 SER A C 1
ATOM 1158 O O . SER A 1 212 ? 7.044 46.160 106.817 1.00 36.45 212 SER A O 1
ATOM 1161 N N . LEU A 1 213 ? 7.893 46.374 104.749 1.00 37.05 213 LEU A N 1
ATOM 1162 C CA . LEU A 1 213 ? 8.496 45.051 104.764 1.00 37.36 213 LEU A CA 1
ATOM 1163 C C . LEU A 1 213 ? 9.685 45.086 105.730 1.00 38.35 213 LEU A C 1
ATOM 1164 O O . LEU A 1 213 ? 9.928 44.133 106.474 1.00 37.37 213 LEU A O 1
ATOM 1169 N N . LYS A 1 214 ? 10.410 46.202 105.716 1.00 38.81 214 LYS A N 1
ATOM 1170 C CA . LYS A 1 214 ? 11.579 46.382 106.575 1.00 39.38 214 LYS A CA 1
ATOM 1171 C C . LYS A 1 214 ? 11.257 46.281 108.057 1.00 38.86 214 LYS A C 1
ATOM 1172 O O . LYS A 1 214 ? 12.048 45.747 108.828 1.00 38.09 214 LYS A O 1
ATOM 1178 N N . GLU A 1 215 ? 10.106 46.814 108.455 1.00 39.20 215 GLU A N 1
ATOM 1179 C CA . GLU A 1 215 ? 9.703 46.787 109.853 1.00 38.53 215 GLU A CA 1
ATOM 1180 C C . GLU A 1 215 ? 9.116 45.440 110.212 1.00 37.03 215 GLU A C 1
ATOM 1181 O O . GLU A 1 215 ? 9.305 44.954 111.320 1.00 37.76 215 GLU A O 1
ATOM 1187 N N . ALA A 1 216 ? 8.414 44.830 109.265 1.00 35.70 216 ALA A N 1
ATOM 1188 C CA . ALA A 1 216 ? 7.809 43.529 109.498 1.00 33.25 216 ALA A CA 1
ATOM 1189 C C . ALA A 1 216 ? 8.880 42.443 109.434 1.00 32.44 216 ALA A C 1
ATOM 1190 O O . ALA A 1 216 ? 8.869 41.486 110.218 1.00 31.47 216 ALA A O 1
ATOM 1192 N N . LEU A 1 217 ? 9.818 42.600 108.507 1.00 30.66 217 LEU A N 1
ATOM 1193 C CA . LEU A 1 217 ? 10.871 41.613 108.342 1.00 29.57 217 LEU A CA 1
ATOM 1194 C C . LEU A 1 217 ? 12.089 41.787 109.254 1.00 28.79 217 LEU A C 1
ATOM 1195 O O . LEU A 1 217 ? 12.740 40.804 109.606 1.00 28.58 217 LEU A O 1
ATOM 1200 N N . LEU A 1 218 ? 12.388 43.017 109.658 1.00 28.11 218 LEU A N 1
ATOM 1201 C CA . LEU A 1 218 ? 13.548 43.248 110.509 1.00 27.07 218 LEU A CA 1
ATOM 1202 C C . LEU A 1 218 ? 13.292 43.221 112.002 1.00 27.27 218 LEU A C 1
ATOM 1203 O O . LEU A 1 218 ? 14.230 43.384 112.787 1.00 27.09 218 LEU A O 1
ATOM 1208 N N . ARG A 1 219 ? 12.040 43.018 112.409 1.00 26.61 219 ARG A N 1
ATOM 1209 C CA . ARG A 1 219 ? 11.739 42.960 113.837 1.00 25.41 219 ARG A CA 1
ATOM 1210 C C . ARG A 1 219 ? 12.603 41.835 114.403 1.00 24.58 219 ARG A C 1
ATOM 1211 O O . ARG A 1 219 ? 12.568 40.701 113.907 1.00 25.26 219 ARG A O 1
ATOM 1219 N N . PRO A 1 220 ? 13.397 42.134 115.446 1.00 23.26 220 PRO A N 1
ATOM 1220 C CA . PRO A 1 220 ? 14.281 41.151 116.075 1.00 21.96 220 PRO A CA 1
ATOM 1221 C C . PRO A 1 220 ? 13.635 39.846 116.542 1.00 20.91 220 PRO A C 1
ATOM 1222 O O . PRO A 1 220 ? 12.453 39.799 116.875 1.00 20.62 220 PRO A O 1
ATOM 1226 N N . HIS A 1 221 ? 14.448 38.795 116.548 1.00 19.86 221 HIS A N 1
ATOM 1227 C CA . HIS A 1 221 ? 14.078 37.473 117.026 1.00 18.84 221 HIS A CA 1
ATOM 1228 C C . HIS A 1 221 ? 13.666 37.724 118.488 1.00 19.67 221 HIS A C 1
ATOM 1229 O O . HIS A 1 221 ? 14.380 38.404 119.231 1.00 18.97 221 HIS A O 1
ATOM 1236 N N . ARG A 1 222 ? 12.519 37.198 118.904 1.00 20.61 222 ARG A N 1
ATOM 1237 C CA . ARG A 1 222 ? 12.053 37.415 120.269 1.00 19.77 222 ARG A CA 1
ATOM 1238 C C . ARG A 1 222 ? 12.642 36.400 121.241 1.00 19.35 222 ARG A C 1
ATOM 1239 O O . ARG A 1 222 ? 12.663 35.204 120.960 1.00 20.36 222 ARG A O 1
ATOM 1247 N N . ALA A 1 223 ? 13.135 36.878 122.381 1.00 19.56 223 ALA A N 1
ATOM 1248 C CA . ALA A 1 223 ? 13.701 35.989 123.396 1.00 19.07 223 ALA A CA 1
ATOM 1249 C C . ALA A 1 223 ? 12.622 35.730 124.431 1.00 19.00 223 ALA A C 1
ATOM 1250 O O . ALA A 1 223 ? 11.859 36.627 124.773 1.00 19.96 223 ALA A O 1
ATOM 1252 N N . TYR A 1 224 ? 12.562 34.503 124.930 1.00 21.30 224 TYR A N 1
ATOM 1253 C CA . TYR A 1 224 ? 11.551 34.128 125.917 1.00 20.85 224 TYR A CA 1
ATOM 1254 C C . TYR A 1 224 ? 12.144 33.897 127.304 1.00 22.27 224 TYR A C 1
ATOM 1255 O O . TYR A 1 224 ? 11.748 32.968 128.008 1.00 23.24 224 TYR A O 1
ATOM 1264 N N . LEU A 1 225 ? 13.085 34.752 127.697 1.00 22.09 225 LEU A N 1
ATOM 1265 C CA . LEU A 1 225 ? 13.722 34.623 128.998 1.00 22.21 225 LEU A CA 1
ATOM 1266 C C . LEU A 1 225 ? 12.743 35.004 130.092 1.00 22.86 225 LEU A C 1
ATOM 1267 O O . LEU A 1 225 ? 12.573 34.272 131.071 1.00 23.64 225 LEU A O 1
ATOM 1272 N N . LYS A 1 226 ? 12.092 36.148 129.923 1.00 23.81 226 LYS A N 1
ATOM 1273 C CA . LYS A 1 226 ? 11.134 36.612 130.914 1.00 26.07 226 LYS A CA 1
ATOM 1274 C C . LYS A 1 226 ? 10.030 35.582 131.168 1.00 26.56 226 LYS A C 1
ATOM 1275 O O . LYS A 1 226 ? 9.570 35.433 132.295 1.00 28.12 226 LYS A O 1
ATOM 1281 N N . GLU A 1 227 ? 9.621 34.861 130.126 1.00 26.03 227 GLU A N 1
ATOM 1282 C CA . GLU A 1 227 ? 8.584 33.837 130.252 1.00 25.80 227 GLU A CA 1
ATOM 1283 C C . GLU A 1 227 ? 9.085 32.662 131.097 1.00 27.03 227 GLU A C 1
ATOM 1284 O O . GLU A 1 227 ? 8.429 32.257 132.063 1.00 27.43 227 GLU A O 1
ATOM 1290 N N . PHE A 1 228 ? 10.239 32.105 130.727 1.00 25.26 228 PHE A N 1
ATOM 1291 C CA . PHE A 1 228 ? 10.788 30.983 131.470 1.00 23.84 228 PHE A CA 1
ATOM 1292 C C . PHE A 1 228 ? 11.057 31.362 132.913 1.00 23.75 228 PHE A C 1
ATOM 1293 O O . PHE A 1 228 ? 10.859 30.553 133.813 1.00 24.19 228 PHE A O 1
ATOM 1301 N N . ARG A 1 229 ? 11.510 32.586 133.149 1.00 23.53 229 ARG A N 1
ATOM 1302 C CA . ARG A 1 229 ? 11.757 32.991 134.522 1.00 24.36 229 ARG A CA 1
ATOM 1303 C C . ARG A 1 229 ? 10.444 32.947 135.299 1.00 24.65 229 ARG A C 1
ATOM 1304 O O . ARG A 1 229 ? 10.385 32.367 136.378 1.00 26.19 229 ARG A O 1
ATOM 1312 N N . LEU A 1 230 ? 9.387 33.539 134.747 1.00 24.14 230 LEU A N 1
ATOM 1313 C CA . LEU A 1 230 ? 8.081 33.538 135.409 1.00 23.95 230 LEU A CA 1
ATOM 1314 C C . LEU A 1 230 ? 7.634 32.116 135.703 1.00 23.71 230 LEU A C 1
ATOM 1315 O O . LEU A 1 230 ? 7.162 31.809 136.796 1.00 23.17 230 LEU A O 1
ATOM 1320 N N . LEU A 1 231 ? 7.784 31.251 134.709 1.00 24.35 231 LEU A N 1
ATOM 1321 C CA . LEU A 1 231 ? 7.401 29.859 134.849 1.00 25.04 231 LEU A CA 1
ATOM 1322 C C . LEU A 1 231 ? 8.278 29.152 135.882 1.00 26.82 231 LEU A C 1
ATOM 1323 O O . LEU A 1 231 ? 7.768 28.437 136.750 1.00 28.39 231 LEU A O 1
ATOM 1328 N N . TRP A 1 232 ? 9.591 29.353 135.801 1.00 25.88 232 TRP A N 1
ATOM 1329 C CA . TRP A 1 232 ? 10.497 28.730 136.762 1.00 26.06 232 TRP A CA 1
ATOM 1330 C C . TRP A 1 232 ? 10.158 29.215 138.164 1.00 25.69 232 TRP A C 1
ATOM 1331 O O . TRP A 1 232 ? 9.972 28.421 139.075 1.00 26.82 232 TRP A O 1
ATOM 1342 N N . GLU A 1 233 ? 10.086 30.531 138.323 1.00 26.36 233 GLU A N 1
ATOM 1343 C CA . GLU A 1 233 ? 9.793 31.141 139.611 1.00 27.21 233 GLU A CA 1
ATOM 1344 C C . GLU A 1 233 ? 8.478 30.660 140.230 1.00 27.16 233 GLU A C 1
ATOM 1345 O O . GLU A 1 233 ? 8.346 30.622 141.456 1.00 28.03 233 GLU A O 1
ATOM 1351 N N . ALA A 1 234 ? 7.517 30.283 139.388 1.00 26.96 234 ALA A N 1
ATOM 1352 C CA . ALA A 1 234 ? 6.215 29.803 139.854 1.00 25.77 234 ALA A CA 1
ATOM 1353 C C . ALA A 1 234 ? 6.201 28.282 139.996 1.00 25.97 234 ALA A C 1
ATOM 1354 O O . ALA A 1 234 ? 5.197 27.688 140.378 1.00 25.19 234 ALA A O 1
ATOM 1356 N N . GLY A 1 235 ? 7.326 27.660 139.667 1.00 27.26 235 GLY A N 1
ATOM 1357 C CA . GLY A 1 235 ? 7.453 26.219 139.780 1.00 26.13 235 GLY A CA 1
ATOM 1358 C C . GLY A 1 235 ? 6.591 25.390 138.855 1.00 27.14 235 GLY A C 1
ATOM 1359 O O . GLY A 1 235 ? 6.295 24.233 139.165 1.00 27.51 235 GLY A O 1
ATOM 1360 N N . VAL A 1 236 ? 6.191 25.962 137.723 1.00 25.97 236 VAL A N 1
ATOM 1361 C CA . VAL A 1 236 ? 5.360 25.242 136.764 1.00 25.81 236 VAL A CA 1
ATOM 1362 C C . VAL A 1 236 ? 6.111 24.031 136.189 1.00 24.90 236 VAL A C 1
ATOM 1363 O O . VAL A 1 236 ? 7.283 24.126 135.834 1.00 25.93 236 VAL A O 1
ATOM 1367 N N . GLU A 1 237 ? 5.429 22.895 136.104 1.00 22.86 237 GLU A N 1
ATOM 1368 C CA . GLU A 1 237 ? 6.037 21.685 135.582 1.00 22.95 237 GLU A CA 1
ATOM 1369 C C . GLU A 1 237 ? 6.179 21.753 134.079 1.00 23.00 237 GLU A C 1
ATOM 1370 O O . GLU A 1 237 ? 5.203 21.957 133.372 1.00 24.09 237 GLU A O 1
ATOM 1376 N N . LEU A 1 238 ? 7.400 21.573 133.593 1.00 23.61 238 LEU A N 1
ATOM 1377 C CA . LEU A 1 238 ? 7.675 21.600 132.161 1.00 23.62 238 LEU A CA 1
ATOM 1378 C C . LEU A 1 238 ? 8.487 20.356 131.854 1.00 24.26 238 LEU A C 1
ATOM 1379 O O . LEU A 1 238 ? 9.382 19.993 132.618 1.00 25.26 238 LEU A O 1
ATOM 1384 N N . HIS A 1 239 ? 8.186 19.705 130.739 1.00 24.05 239 HIS A N 1
ATOM 1385 C CA . HIS A 1 239 ? 8.904 18.494 130.377 1.00 25.42 239 HIS A CA 1
ATOM 1386 C C . HIS A 1 239 ? 9.997 18.722 129.335 1.00 25.38 239 HIS A C 1
ATOM 1387 O O . HIS A 1 239 ? 11.116 18.217 129.465 1.00 24.11 239 HIS A O 1
ATOM 1394 N N . ALA A 1 240 ? 9.664 19.486 128.301 1.00 25.57 240 ALA A N 1
ATOM 1395 C CA . ALA A 1 240 ? 10.603 19.774 127.234 1.00 24.09 240 ALA A CA 1
ATOM 1396 C C . ALA A 1 240 ? 10.209 21.068 126.546 1.00 23.70 240 ALA A C 1
ATOM 1397 O O . ALA A 1 240 ? 9.169 21.647 126.840 1.00 24.08 240 ALA A O 1
ATOM 1399 N N . ALA A 1 241 ? 11.056 21.517 125.630 1.00 23.50 241 ALA A N 1
ATOM 1400 C CA . ALA A 1 241 ? 10.810 22.742 124.889 1.00 22.49 241 ALA A CA 1
ATOM 1401 C C . ALA A 1 241 ? 11.515 22.665 123.537 1.00 22.45 241 ALA A C 1
ATOM 1402 O O . ALA A 1 241 ? 12.557 22.020 123.397 1.00 21.98 241 ALA A O 1
ATOM 1404 N N . ALA A 1 242 ? 10.934 23.311 122.535 1.00 21.15 242 ALA A N 1
ATOM 1405 C CA . ALA A 1 242 ? 11.531 23.315 121.214 1.00 20.79 242 ALA A CA 1
ATOM 1406 C C . ALA A 1 242 ? 11.610 24.744 120.715 1.00 20.52 242 ALA A C 1
ATOM 1407 O O . ALA A 1 242 ? 10.615 25.458 120.706 1.00 20.67 242 ALA A O 1
ATOM 1409 N N . HIS A 1 243 ? 12.804 25.175 120.333 1.00 19.14 243 HIS A N 1
ATOM 1410 C CA . HIS A 1 243 ? 12.961 26.518 119.811 1.00 18.60 243 HIS A CA 1
ATOM 1411 C C . HIS A 1 243 ? 12.721 26.369 118.307 1.00 18.24 243 HIS A C 1
ATOM 1412 O O . HIS A 1 243 ? 13.409 25.594 117.645 1.00 18.54 243 HIS A O 1
ATOM 1419 N N . ILE A 1 244 ? 11.749 27.097 117.767 1.00 18.03 244 ILE A N 1
ATOM 1420 C CA . ILE A 1 244 ? 11.412 26.957 116.356 1.00 18.41 244 ILE A CA 1
ATOM 1421 C C . ILE A 1 244 ? 12.282 27.789 115.429 1.00 19.34 244 ILE A C 1
ATOM 1422 O O . ILE A 1 244 ? 12.013 28.965 115.176 1.00 18.65 244 ILE A O 1
ATOM 1427 N N . THR A 1 245 ? 13.324 27.146 114.912 1.00 20.02 245 THR A N 1
ATOM 1428 C CA . THR A 1 245 ? 14.279 27.798 114.028 1.00 21.77 245 THR A CA 1
ATOM 1429 C C . THR A 1 245 ? 14.351 27.120 112.650 1.00 22.84 245 THR A C 1
ATOM 1430 O O . THR A 1 245 ? 13.322 26.827 112.050 1.00 25.08 245 THR A O 1
ATOM 1434 N N . GLY A 1 246 ? 15.554 26.876 112.143 1.00 23.88 246 GLY A N 1
ATOM 1435 C CA . GLY A 1 246 ? 15.677 26.248 110.837 1.00 24.63 246 GLY A CA 1
ATOM 1436 C C . GLY A 1 246 ? 14.818 25.006 110.692 1.00 26.29 246 GLY A C 1
ATOM 1437 O O . GLY A 1 246 ? 14.894 24.095 111.522 1.00 28.21 246 GLY A O 1
ATOM 1438 N N . GLY A 1 247 ? 13.994 24.964 109.646 1.00 26.92 247 GLY A N 1
ATOM 1439 C CA . GLY A 1 247 ? 13.137 23.807 109.424 1.00 26.51 247 GLY A CA 1
ATOM 1440 C C . GLY A 1 247 ? 11.769 23.924 110.075 1.00 27.17 247 GLY A C 1
ATOM 1441 O O . GLY A 1 247 ? 10.950 23.014 109.981 1.00 28.27 247 GLY A O 1
ATOM 1442 N N . GLY A 1 248 ? 11.526 25.048 110.742 1.00 28.23 248 GLY A N 1
ATOM 1443 C CA . GLY A 1 248 ? 10.252 25.279 111.396 1.00 29.05 248 GLY A CA 1
ATOM 1444 C C . GLY A 1 248 ? 9.806 24.197 112.361 1.00 30.78 248 GLY A C 1
ATOM 1445 O O . GLY A 1 248 ? 10.620 23.490 112.954 1.00 30.01 248 GLY A O 1
ATOM 1446 N N . LEU A 1 249 ? 8.488 24.077 112.497 1.00 32.54 249 LEU A N 1
ATOM 1447 C CA . LEU A 1 249 ? 7.826 23.112 113.381 1.00 32.92 249 LEU A CA 1
ATOM 1448 C C . LEU A 1 249 ? 8.117 21.617 113.137 1.00 32.72 249 LEU A C 1
ATOM 1449 O O . LEU A 1 249 ? 8.470 20.889 114.064 1.00 32.67 249 LEU A O 1
ATOM 1454 N N . PRO A 1 250 ? 7.971 21.146 111.886 1.00 32.72 250 PRO A N 1
ATOM 1455 C CA . PRO A 1 250 ? 8.205 19.742 111.534 1.00 33.01 250 PRO A CA 1
ATOM 1456 C C . PRO A 1 250 ? 9.571 19.182 111.881 1.00 34.40 250 PRO A C 1
ATOM 1457 O O . PRO A 1 250 ? 9.735 17.968 112.027 1.00 34.94 250 PRO A O 1
ATOM 1461 N N . GLU A 1 251 ? 10.550 20.071 112.002 1.00 34.37 251 GLU A N 1
ATOM 1462 C CA . GLU A 1 251 ? 11.914 19.672 112.305 1.00 34.18 251 GLU A CA 1
ATOM 1463 C C . GLU A 1 251 ? 12.307 19.900 113.764 1.00 32.71 251 GLU A C 1
ATOM 1464 O O . GLU A 1 251 ? 12.966 19.059 114.378 1.00 33.12 251 GLU A O 1
ATOM 1470 N N . ASN A 1 252 ? 11.891 21.032 114.319 1.00 30.59 252 ASN A N 1
ATOM 1471 C CA . ASN A 1 252 ? 12.258 21.380 115.683 1.00 28.29 252 ASN A CA 1
ATOM 1472 C C . ASN A 1 252 ? 11.420 20.802 116.801 1.00 27.28 252 ASN A C 1
ATOM 1473 O O . ASN A 1 252 ? 11.950 20.462 117.851 1.00 28.43 252 ASN A O 1
ATOM 1478 N N . LEU A 1 253 ? 10.119 20.678 116.602 1.00 27.18 253 LEU A N 1
ATOM 1479 C CA . LEU A 1 253 ? 9.310 20.117 117.666 1.00 27.55 253 LEU A CA 1
ATOM 1480 C C . LEU A 1 253 ? 9.633 18.638 117.940 1.00 28.76 253 LEU A C 1
ATOM 1481 O O . LEU A 1 253 ? 9.598 18.198 119.086 1.00 29.09 253 LEU A O 1
ATOM 1486 N N . PRO A 1 254 ? 9.955 17.852 116.896 1.00 30.02 254 PRO A N 1
ATOM 1487 C CA . PRO A 1 254 ? 10.281 16.433 117.093 1.00 30.57 254 PRO A CA 1
ATOM 1488 C C . PRO A 1 254 ? 11.554 16.209 117.917 1.00 32.23 254 PRO A C 1
ATOM 1489 O O . PRO A 1 254 ? 11.729 15.160 118.541 1.00 31.58 254 PRO A O 1
ATOM 1493 N N . ARG A 1 255 ? 12.447 17.195 117.904 1.00 34.21 255 ARG A N 1
ATOM 1494 C CA . ARG A 1 255 ? 13.706 17.094 118.632 1.00 36.07 255 ARG A CA 1
ATOM 1495 C C . ARG A 1 255 ? 13.508 17.087 120.143 1.00 35.62 255 ARG A C 1
ATOM 1496 O O . ARG A 1 255 ? 14.438 16.776 120.895 1.00 35.92 255 ARG A O 1
ATOM 1504 N N . ALA A 1 256 ? 12.297 17.430 120.579 1.00 33.77 256 ALA A N 1
ATOM 1505 C CA . ALA A 1 256 ? 11.966 17.467 121.998 1.00 32.31 256 ALA A CA 1
ATOM 1506 C C . ALA A 1 256 ? 10.951 16.385 122.363 1.00 31.73 256 ALA A C 1
ATOM 1507 O O . ALA A 1 256 ? 10.347 16.424 123.434 1.00 31.68 256 ALA A O 1
ATOM 1509 N N . LEU A 1 257 ? 10.765 15.415 121.476 1.00 31.22 257 LEU A N 1
ATOM 1510 C CA . LEU A 1 257 ? 9.810 14.347 121.730 1.00 31.53 257 LEU A CA 1
ATOM 1511 C C . LEU A 1 257 ? 10.490 12.988 121.787 1.00 32.10 257 LEU A C 1
ATOM 1512 O O . LEU A 1 257 ? 11.298 12.644 120.923 1.00 32.97 257 LEU A O 1
ATOM 1517 N N . PRO A 1 258 ? 10.173 12.197 122.820 1.00 31.46 258 PRO A N 1
ATOM 1518 C CA . PRO A 1 258 ? 10.763 10.869 122.985 1.00 33.08 258 PRO A CA 1
ATOM 1519 C C . PRO A 1 258 ? 10.343 9.902 121.877 1.00 36.31 258 PRO A C 1
ATOM 1520 O O . PRO A 1 258 ? 9.342 10.127 121.184 1.00 37.85 258 PRO A O 1
ATOM 1524 N N . PRO A 1 259 ? 11.109 8.812 121.695 1.00 37.55 259 PRO A N 1
ATOM 1525 C CA . PRO A 1 259 ? 10.865 7.773 120.685 1.00 38.30 259 PRO A CA 1
ATOM 1526 C C . PRO A 1 259 ? 9.450 7.213 120.753 1.00 39.05 259 PRO A C 1
ATOM 1527 O O . PRO A 1 259 ? 9.021 6.721 121.796 1.00 39.60 259 PRO A O 1
ATOM 1531 N N . GLY A 1 260 ? 8.730 7.284 119.639 1.00 39.15 260 GLY A N 1
ATOM 1532 C CA . GLY A 1 260 ? 7.377 6.765 119.617 1.00 38.92 260 GLY A CA 1
ATOM 1533 C C . GLY A 1 260 ? 6.320 7.788 119.978 1.00 39.11 260 GLY A C 1
ATOM 1534 O O . GLY A 1 260 ? 5.187 7.425 120.298 1.00 40.60 260 GLY A O 1
ATOM 1535 N N . LEU A 1 261 ? 6.681 9.065 119.941 1.00 37.08 261 LEU A N 1
ATOM 1536 C CA . LEU A 1 261 ? 5.723 10.117 120.243 1.00 35.15 261 LEU A CA 1
ATOM 1537 C C . LEU A 1 261 ? 5.818 11.252 119.231 1.00 35.59 261 LEU A C 1
ATOM 1538 O O . LEU A 1 261 ? 6.912 11.740 118.922 1.00 36.11 261 LEU A O 1
ATOM 1543 N N . GLY A 1 262 ? 4.660 11.650 118.706 1.00 33.40 262 GLY A N 1
ATOM 1544 C CA . GLY A 1 262 ? 4.599 12.727 117.739 1.00 31.19 262 GLY A CA 1
ATOM 1545 C C . GLY A 1 262 ? 3.751 13.839 118.307 1.00 31.42 262 GLY A C 1
ATOM 1546 O O . GLY A 1 262 ? 3.400 13.817 119.486 1.00 31.13 262 GLY A O 1
ATOM 1547 N N . ALA A 1 263 ? 3.409 14.812 117.473 1.00 32.77 263 ALA A N 1
ATOM 1548 C CA . ALA A 1 263 ? 2.599 15.941 117.915 1.00 33.00 263 ALA A CA 1
ATOM 1549 C C . ALA A 1 263 ? 1.579 16.389 116.865 1.00 34.37 263 ALA A C 1
ATOM 1550 O O . ALA A 1 263 ? 1.862 16.388 115.661 1.00 35.21 263 ALA A O 1
ATOM 1552 N N . GLU A 1 264 ? 0.396 16.777 117.335 1.00 33.33 264 GLU A N 1
ATOM 1553 C CA . GLU A 1 264 ? -0.657 17.253 116.455 1.00 33.03 264 GLU A CA 1
ATOM 1554 C C . GLU A 1 264 ? -0.964 18.687 116.872 1.00 32.12 264 GLU A C 1
ATOM 1555 O O . GLU A 1 264 ? -1.265 18.951 118.038 1.00 30.68 264 GLU A O 1
ATOM 1561 N N . VAL A 1 265 ? -0.868 19.612 115.917 1.00 31.52 265 VAL A N 1
ATOM 1562 C CA . VAL A 1 265 ? -1.113 21.028 116.186 1.00 32.14 265 VAL A CA 1
ATOM 1563 C C . VAL A 1 265 ? -2.389 21.535 115.498 1.00 32.52 265 VAL A C 1
ATOM 1564 O O . VAL A 1 265 ? -2.663 21.195 114.347 1.00 31.74 265 VAL A O 1
ATOM 1568 N N . ARG A 1 266 ? -3.155 22.356 116.216 1.00 32.70 266 ARG A N 1
ATOM 1569 C CA . ARG A 1 266 ? -4.401 22.916 115.708 1.00 33.16 266 ARG A CA 1
ATOM 1570 C C . ARG A 1 266 ? -4.220 24.197 114.903 1.00 33.10 266 ARG A C 1
ATOM 1571 O O . ARG A 1 266 ? -3.801 25.218 115.440 1.00 32.20 266 ARG A O 1
ATOM 1579 N N . ARG A 1 267 ? -4.556 24.132 113.616 1.00 33.21 267 ARG A N 1
ATOM 1580 C CA . ARG A 1 267 ? -4.466 25.288 112.728 1.00 33.17 267 ARG A CA 1
ATOM 1581 C C . ARG A 1 267 ? -5.377 26.358 113.303 1.00 31.28 267 ARG A C 1
ATOM 1582 O O . ARG A 1 267 ? -6.476 26.055 113.761 1.00 32.37 267 ARG A O 1
ATOM 1590 N N . GLY A 1 268 ? -4.922 27.605 113.272 1.00 30.24 268 GLY A N 1
ATOM 1591 C CA . GLY A 1 268 ? -5.718 28.699 113.794 1.00 28.15 268 GLY A CA 1
ATOM 1592 C C . GLY A 1 268 ? -5.716 28.759 115.305 1.00 26.97 268 GLY A C 1
ATOM 1593 O O . GLY A 1 268 ? -6.392 29.597 115.892 1.00 27.03 268 GLY A O 1
ATOM 1594 N N . SER A 1 269 ? -4.947 27.879 115.937 1.00 27.35 269 SER A N 1
ATOM 1595 C CA . SER A 1 269 ? -4.877 27.838 117.394 1.00 28.01 269 SER A CA 1
ATOM 1596 C C . SER A 1 269 ? -3.983 28.923 117.991 1.00 27.99 269 SER A C 1
ATOM 1597 O O . SER A 1 269 ? -4.049 29.201 119.189 1.00 28.56 269 SER A O 1
ATOM 1600 N N . TRP A 1 270 ? -3.147 29.529 117.151 1.00 28.60 270 TRP A N 1
ATOM 1601 C CA . TRP A 1 270 ? -2.236 30.591 117.580 1.00 27.28 270 TRP A CA 1
ATOM 1602 C C . TRP A 1 270 ? -2.153 31.657 116.482 1.00 27.31 270 TRP A C 1
ATOM 1603 O O . TRP A 1 270 ? -2.371 31.362 115.305 1.00 26.16 270 TRP A O 1
ATOM 1614 N N . PRO A 1 271 ? -1.839 32.909 116.856 1.00 27.68 271 PRO A N 1
ATOM 1615 C CA . PRO A 1 271 ? -1.726 34.011 115.896 1.00 28.41 271 PRO A CA 1
ATOM 1616 C C . PRO A 1 271 ? -0.536 33.886 114.944 1.00 30.13 271 PRO A C 1
ATOM 1617 O O . PRO A 1 271 ? 0.591 33.614 115.373 1.00 31.83 271 PRO A O 1
ATOM 1621 N N . ILE A 1 272 ? -0.793 34.076 113.651 1.00 30.58 272 ILE A N 1
ATOM 1622 C CA . ILE A 1 272 ? 0.260 34.008 112.638 1.00 31.13 272 ILE A CA 1
ATOM 1623 C C . ILE A 1 272 ? 0.591 35.426 112.167 1.00 33.24 272 ILE A C 1
ATOM 1624 O O . ILE A 1 272 ? -0.243 36.089 111.538 1.00 34.20 272 ILE A O 1
ATOM 1629 N N . PRO A 1 273 ? 1.808 35.920 112.492 1.00 34.35 273 PRO A N 1
ATOM 1630 C CA . PRO A 1 273 ? 2.266 37.263 112.108 1.00 34.20 273 PRO A CA 1
ATOM 1631 C C . PRO A 1 273 ? 1.899 37.639 110.667 1.00 34.87 273 PRO A C 1
ATOM 1632 O O . PRO A 1 273 ? 2.122 36.868 109.732 1.00 34.00 273 PRO A O 1
ATOM 1636 N N . PRO A 1 274 ? 1.327 38.840 110.483 1.00 36.38 274 PRO A N 1
ATOM 1637 C CA . PRO A 1 274 ? 0.878 39.426 109.213 1.00 37.25 274 PRO A CA 1
ATOM 1638 C C . PRO A 1 274 ? 1.804 39.277 108.011 1.00 37.24 274 PRO A C 1
ATOM 1639 O O . PRO A 1 274 ? 1.340 39.084 106.883 1.00 38.63 274 PRO A O 1
ATOM 1643 N N . VAL A 1 275 ? 3.108 39.375 108.241 1.00 36.64 275 VAL A N 1
ATOM 1644 C CA . VAL A 1 275 ? 4.056 39.273 107.139 1.00 34.80 275 VAL A CA 1
ATOM 1645 C C . VAL A 1 275 ? 4.140 37.866 106.555 1.00 33.92 275 VAL A C 1
ATOM 1646 O O . VAL A 1 275 ? 4.418 37.710 105.365 1.00 33.51 275 VAL A O 1
ATOM 1650 N N . PHE A 1 276 ? 3.881 36.849 107.378 1.00 33.82 276 PHE A N 1
ATOM 1651 C CA . PHE A 1 276 ? 3.953 35.461 106.916 1.00 34.43 276 PHE A CA 1
ATOM 1652 C C . PHE A 1 276 ? 3.014 35.138 105.765 1.00 35.89 276 PHE A C 1
ATOM 1653 O O . PHE A 1 276 ? 3.459 34.668 104.716 1.00 35.44 276 PHE A O 1
ATOM 1661 N N . PRO A 1 277 ? 1.697 35.357 105.947 1.00 36.44 277 PRO A N 1
ATOM 1662 C CA . PRO A 1 277 ? 0.789 35.056 104.835 1.00 36.60 277 PRO A CA 1
ATOM 1663 C C . PRO A 1 277 ? 1.009 36.053 103.687 1.00 37.07 277 PRO A C 1
ATOM 1664 O O . PRO A 1 277 ? 0.917 35.693 102.513 1.00 36.57 277 PRO A O 1
ATOM 1668 N N . TYR A 1 278 ? 1.320 37.299 104.035 1.00 37.20 278 TYR A N 1
ATOM 1669 C CA . TYR A 1 278 ? 1.552 38.330 103.035 1.00 39.12 278 TYR A CA 1
ATOM 1670 C C . TYR A 1 278 ? 2.582 37.889 102.011 1.00 39.98 278 TYR A C 1
ATOM 1671 O O . TYR A 1 278 ? 2.334 37.954 100.808 1.00 39.65 278 TYR A O 1
ATOM 1680 N N . LEU A 1 279 ? 3.741 37.447 102.495 1.00 41.34 279 LEU A N 1
ATOM 1681 C CA . LEU A 1 279 ? 4.819 37.012 101.616 1.00 42.65 279 LEU A CA 1
ATOM 1682 C C . LEU A 1 279 ? 4.573 35.649 100.976 1.00 43.00 279 LEU A C 1
ATOM 1683 O O . LEU A 1 279 ? 5.190 35.317 99.962 1.00 42.65 279 LEU A O 1
ATOM 1688 N N . GLN A 1 280 ? 3.677 34.859 101.566 1.00 43.45 280 GLN A N 1
ATOM 1689 C CA . GLN A 1 280 ? 3.345 33.545 101.012 1.00 44.51 280 GLN A CA 1
ATOM 1690 C C . GLN A 1 280 ? 2.639 33.767 99.675 1.00 45.95 280 GLN A C 1
ATOM 1691 O O . GLN A 1 280 ? 2.743 32.958 98.746 1.00 46.54 280 GLN A O 1
ATOM 1697 N N . ARG A 1 281 ? 1.916 34.880 99.604 1.00 46.27 281 ARG A N 1
ATOM 1698 C CA . ARG A 1 281 ? 1.174 35.269 98.415 1.00 46.09 281 ARG A CA 1
ATOM 1699 C C . ARG A 1 281 ? 2.136 35.967 97.468 1.00 46.39 281 ARG A C 1
ATOM 1700 O O . ARG A 1 281 ? 2.196 35.644 96.283 1.00 48.01 281 ARG A O 1
ATOM 1708 N N . LEU A 1 282 ? 2.891 36.921 98.012 1.00 45.73 282 LEU A N 1
ATOM 1709 C CA . LEU A 1 282 ? 3.860 37.695 97.244 1.00 44.10 282 LEU A CA 1
ATOM 1710 C C . LEU A 1 282 ? 4.708 36.770 96.380 1.00 43.61 282 LEU A C 1
ATOM 1711 O O . LEU A 1 282 ? 5.108 37.131 95.273 1.00 44.24 282 LEU A O 1
ATOM 1716 N N . GLY A 1 283 ? 4.970 35.571 96.885 1.00 43.00 283 GLY A N 1
ATOM 1717 C CA . GLY A 1 283 ? 5.777 34.624 96.138 1.00 43.13 283 GLY A CA 1
ATOM 1718 C C . GLY A 1 283 ? 5.095 33.294 95.884 1.00 43.33 283 GLY A C 1
ATOM 1719 O O . GLY A 1 283 ? 5.748 32.313 95.525 1.00 44.34 283 GLY A O 1
ATOM 1720 N N . GLY A 1 284 ? 3.781 33.258 96.074 1.00 42.45 284 GLY A N 1
ATOM 1721 C CA . GLY A 1 284 ? 3.033 32.035 95.848 1.00 41.07 284 GLY A CA 1
ATOM 1722 C C . GLY A 1 284 ? 3.684 30.792 96.423 1.00 40.00 284 GLY A C 1
ATOM 1723 O O . GLY A 1 284 ? 3.904 29.811 95.711 1.00 39.01 284 GLY A O 1
ATOM 1724 N N . ILE A 1 285 ? 3.990 30.830 97.716 1.00 39.38 285 ILE A N 1
ATOM 1725 C CA . ILE A 1 285 ? 4.610 29.693 98.381 1.00 39.04 285 ILE A CA 1
ATOM 1726 C C . ILE A 1 285 ? 3.538 28.762 98.937 1.00 38.84 285 ILE A C 1
ATOM 1727 O O . ILE A 1 285 ? 2.555 29.214 99.531 1.00 38.04 285 ILE A O 1
ATOM 1732 N N . PRO A 1 286 ? 3.713 27.445 98.742 1.00 38.96 286 PRO A N 1
ATOM 1733 C CA . PRO A 1 286 ? 2.765 26.436 99.224 1.00 39.41 286 PRO A CA 1
ATOM 1734 C C . PRO A 1 286 ? 2.790 26.417 100.743 1.00 41.22 286 PRO A C 1
ATOM 1735 O O . PRO A 1 286 ? 3.817 26.734 101.343 1.00 41.95 286 PRO A O 1
ATOM 1739 N N . GLU A 1 287 ? 1.674 26.040 101.363 1.00 42.69 287 GLU A N 1
ATOM 1740 C CA . GLU A 1 287 ? 1.607 25.985 102.822 1.00 43.97 287 GLU A CA 1
ATOM 1741 C C . GLU A 1 287 ? 2.687 25.047 103.365 1.00 44.06 287 GLU A C 1
ATOM 1742 O O . GLU A 1 287 ? 3.419 25.392 104.295 1.00 43.43 287 GLU A O 1
ATOM 1748 N N . GLU A 1 288 ? 2.767 23.859 102.776 1.00 44.45 288 GLU A N 1
ATOM 1749 C CA . GLU A 1 288 ? 3.748 22.860 103.170 1.00 45.96 288 GLU A CA 1
ATOM 1750 C C . GLU A 1 288 ? 5.117 23.504 103.288 1.00 46.17 288 GLU A C 1
ATOM 1751 O O . GLU A 1 288 ? 5.837 23.272 104.257 1.00 46.80 288 GLU A O 1
ATOM 1757 N N . GLU A 1 289 ? 5.464 24.327 102.302 1.00 46.06 289 GLU A N 1
ATOM 1758 C CA . GLU A 1 289 ? 6.762 24.993 102.282 1.00 45.27 289 GLU A CA 1
ATOM 1759 C C . GLU A 1 289 ? 6.898 26.049 103.370 1.00 43.24 289 GLU A C 1
ATOM 1760 O O . GLU A 1 289 ? 7.968 26.203 103.960 1.00 43.08 289 GLU A O 1
ATOM 1766 N N . MET A 1 290 ? 5.821 26.784 103.629 1.00 41.27 290 MET A N 1
ATOM 1767 C CA . MET A 1 290 ? 5.861 27.812 104.661 1.00 39.31 290 MET A CA 1
ATOM 1768 C C . MET A 1 290 ? 6.258 27.175 105.992 1.00 38.09 290 MET A C 1
ATOM 1769 O O . MET A 1 290 ? 7.228 27.591 106.623 1.00 38.16 290 MET A O 1
ATOM 1774 N N . TYR A 1 291 ? 5.515 26.153 106.403 1.00 36.47 291 TYR A N 1
ATOM 1775 C CA . TYR A 1 291 ? 5.783 25.456 107.657 1.00 35.30 291 TYR A CA 1
ATOM 1776 C C . TYR A 1 291 ? 7.116 24.711 107.698 1.00 34.88 291 TYR A C 1
ATOM 1777 O O . TYR A 1 291 ? 7.599 24.356 108.772 1.00 34.80 291 TYR A O 1
ATOM 1786 N N . ARG A 1 292 ? 7.712 24.483 106.533 1.00 33.59 292 ARG A N 1
ATOM 1787 C CA . ARG A 1 292 ? 8.985 23.777 106.446 1.00 33.10 292 ARG A CA 1
ATOM 1788 C C . ARG A 1 292 ? 10.131 24.761 106.619 1.00 31.42 292 ARG A C 1
ATOM 1789 O O . ARG A 1 292 ? 11.205 24.405 107.101 1.00 31.03 292 ARG A O 1
ATOM 1797 N N . VAL A 1 293 ? 9.885 26.008 106.237 1.00 30.13 293 VAL A N 1
ATOM 1798 C CA . VAL A 1 293 ? 10.899 27.045 106.312 1.00 28.77 293 VAL A CA 1
ATOM 1799 C C . VAL A 1 293 ? 10.729 28.063 107.445 1.00 28.02 293 VAL A C 1
ATOM 1800 O O . VAL A 1 293 ? 11.704 28.400 108.123 1.00 26.50 293 VAL A O 1
ATOM 1804 N N . PHE A 1 294 ? 9.502 28.541 107.653 1.00 27.16 294 PHE A N 1
ATOM 1805 C CA . PHE A 1 294 ? 9.215 29.548 108.684 1.00 27.25 294 PHE A CA 1
ATOM 1806 C C . PHE A 1 294 ? 8.542 29.025 109.953 1.00 25.84 294 PHE A C 1
ATOM 1807 O O . PHE A 1 294 ? 7.916 27.967 109.946 1.00 25.39 294 PHE A O 1
ATOM 1815 N N . ASN A 1 295 ? 8.658 29.782 111.040 1.00 24.37 295 ASN A N 1
ATOM 1816 C CA . ASN A 1 295 ? 8.072 29.359 112.302 1.00 25.87 295 ASN A CA 1
ATOM 1817 C C . ASN A 1 295 ? 6.559 29.561 112.346 1.00 27.55 295 ASN A C 1
ATOM 1818 O O . ASN A 1 295 ? 5.863 28.915 113.137 1.00 28.61 295 ASN A O 1
ATOM 1823 N N . MET A 1 296 ? 6.059 30.452 111.490 1.00 27.46 296 MET A N 1
ATOM 1824 C CA . MET A 1 296 ? 4.623 30.735 111.369 1.00 25.90 296 MET A CA 1
ATOM 1825 C C . MET A 1 296 ? 3.937 31.277 112.618 1.00 25.93 296 MET A C 1
ATOM 1826 O O . MET A 1 296 ? 2.722 31.150 112.768 1.00 26.10 296 MET A O 1
ATOM 1831 N N . GLY A 1 297 ? 4.706 31.888 113.509 1.00 24.99 297 GLY A N 1
ATOM 1832 C CA . GLY A 1 297 ? 4.124 32.427 114.722 1.00 22.30 297 GLY A CA 1
ATOM 1833 C C . GLY A 1 297 ? 4.502 31.594 115.924 1.00 21.85 297 GLY A C 1
ATOM 1834 O O . GLY A 1 297 ? 4.345 32.031 117.058 1.00 22.87 297 GLY A O 1
ATOM 1835 N N . LEU A 1 298 ? 4.998 30.387 115.678 1.00 21.32 298 LEU A N 1
ATOM 1836 C CA . LEU A 1 298 ? 5.403 29.502 116.763 1.00 20.35 298 LEU A CA 1
ATOM 1837 C C . LEU A 1 298 ? 6.836 29.842 117.170 1.00 22.10 298 LEU A C 1
ATOM 1838 O O . LEU A 1 298 ? 7.789 29.219 116.701 1.00 21.63 298 LEU A O 1
ATOM 1843 N N . GLY A 1 299 ? 6.983 30.842 118.033 1.00 22.40 299 GLY A N 1
ATOM 1844 C CA . GLY A 1 299 ? 8.304 31.244 118.480 1.00 24.17 299 GLY A CA 1
ATOM 1845 C C . GLY A 1 299 ? 8.989 30.115 119.217 1.00 24.96 299 GLY A C 1
ATOM 1846 O O . GLY A 1 299 ? 10.118 29.740 118.905 1.00 26.11 299 GLY A O 1
ATOM 1847 N N . MET A 1 300 ? 8.301 29.562 120.206 1.00 25.76 300 MET A N 1
ATOM 1848 C CA . MET A 1 300 ? 8.848 28.459 120.976 1.00 25.68 300 MET A CA 1
ATOM 1849 C C . MET A 1 300 ? 7.693 27.591 121.478 1.00 25.67 300 MET A C 1
ATOM 1850 O O . MET A 1 300 ? 6.646 28.104 121.883 1.00 25.18 300 MET A O 1
ATOM 1855 N N . VAL A 1 301 ? 7.876 26.274 121.431 1.00 25.08 301 VAL A N 1
ATOM 1856 C CA . VAL A 1 301 ? 6.835 25.355 121.872 1.00 23.02 301 VAL A CA 1
ATOM 1857 C C . VAL A 1 301 ? 7.225 24.537 123.103 1.00 23.43 301 VAL A C 1
ATOM 1858 O O . VAL A 1 301 ? 8.220 23.816 123.097 1.00 23.61 301 VAL A O 1
ATOM 1862 N N . LEU A 1 302 ? 6.424 24.662 124.156 1.00 24.80 302 LEU A N 1
ATOM 1863 C CA . LEU A 1 302 ? 6.645 23.937 125.404 1.00 25.01 302 LEU A CA 1
ATOM 1864 C C . LEU A 1 302 ? 5.745 22.711 125.470 1.00 25.27 302 LEU A C 1
ATOM 1865 O O . LEU A 1 302 ? 4.584 22.747 125.050 1.00 24.92 302 LEU A O 1
ATOM 1870 N N . VAL A 1 303 ? 6.294 21.623 125.991 1.00 26.30 303 VAL A N 1
ATOM 1871 C CA . VAL A 1 303 ? 5.551 20.380 126.146 1.00 26.68 303 VAL A CA 1
ATOM 1872 C C . VAL A 1 303 ? 5.438 20.218 127.658 1.00 28.52 303 VAL A C 1
ATOM 1873 O O . VAL A 1 303 ? 6.439 19.980 128.338 1.00 29.93 303 VAL A O 1
ATOM 1877 N N . LEU A 1 304 ? 4.228 20.392 128.183 1.00 28.41 304 LEU A N 1
ATOM 1878 C CA . LEU A 1 304 ? 3.986 20.287 129.618 1.00 28.32 304 LEU A CA 1
ATOM 1879 C C . LEU A 1 304 ? 2.637 19.665 129.925 1.00 28.83 304 LEU A C 1
ATOM 1880 O O . LEU A 1 304 ? 1.736 19.683 129.091 1.00 30.02 304 LEU A O 1
ATOM 1885 N N . PRO A 1 305 ? 2.480 19.110 131.139 1.00 29.42 305 PRO A N 1
ATOM 1886 C CA . PRO A 1 305 ? 1.218 18.482 131.530 1.00 28.89 305 PRO A CA 1
ATOM 1887 C C . PRO A 1 305 ? 0.039 19.397 131.242 1.00 28.56 305 PRO A C 1
ATOM 1888 O O . PRO A 1 305 ? 0.160 20.615 131.314 1.00 28.27 305 PRO A O 1
ATOM 1892 N N . GLN A 1 306 ? -1.095 18.797 130.905 1.00 29.67 306 GLN A N 1
ATOM 1893 C CA . GLN A 1 306 ? -2.298 19.550 130.595 1.00 31.48 306 GLN A CA 1
ATOM 1894 C C . GLN A 1 306 ? -2.665 20.567 131.677 1.00 31.65 306 GLN A C 1
ATOM 1895 O O . GLN A 1 306 ? -3.165 21.649 131.366 1.00 32.36 306 GLN A O 1
ATOM 1901 N N . GLU A 1 307 ? -2.418 20.225 132.940 1.00 32.04 307 GLU A N 1
ATOM 1902 C CA . GLU A 1 307 ? -2.735 21.123 134.055 1.00 32.92 307 GLU A CA 1
ATOM 1903 C C . GLU A 1 307 ? -1.735 22.271 134.204 1.00 31.93 307 GLU A C 1
ATOM 1904 O O . GLU A 1 307 ? -2.119 23.416 134.466 1.00 29.56 307 GLU A O 1
ATOM 1910 N N . ALA A 1 308 ? -0.452 21.948 134.038 1.00 31.52 308 ALA A N 1
ATOM 1911 C CA . ALA A 1 308 ? 0.629 22.919 134.137 1.00 30.33 308 ALA A CA 1
ATOM 1912 C C . ALA A 1 308 ? 0.516 23.924 132.996 1.00 30.97 308 ALA A C 1
ATOM 1913 O O . ALA A 1 308 ? 0.914 25.080 133.136 1.00 30.75 308 ALA A O 1
ATOM 1915 N N . ALA A 1 309 ? -0.027 23.474 131.865 1.00 31.70 309 ALA A N 1
ATOM 1916 C CA . ALA A 1 309 ? -0.218 24.334 130.700 1.00 31.86 309 ALA A CA 1
ATOM 1917 C C . ALA A 1 309 ? -1.305 25.361 130.993 1.00 33.02 309 ALA A C 1
ATOM 1918 O O . ALA A 1 309 ? -1.226 26.504 130.545 1.00 31.94 309 ALA A O 1
ATOM 1920 N N . GLU A 1 310 ? -2.319 24.947 131.751 1.00 34.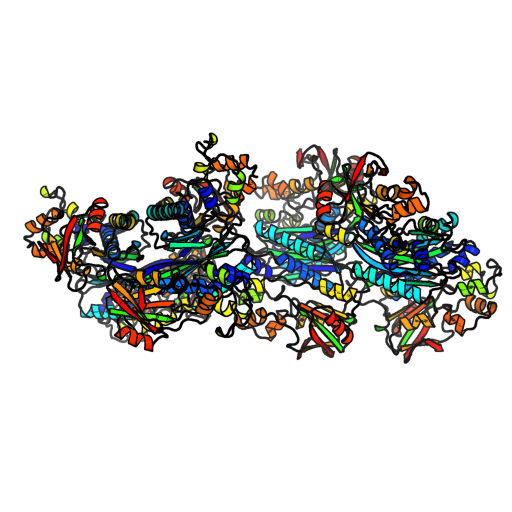83 310 GLU A N 1
ATOM 1921 C CA . GLU A 1 310 ? -3.418 25.835 132.098 1.00 36.83 310 GLU A CA 1
ATOM 1922 C C . GLU A 1 310 ? -3.005 26.919 133.088 1.00 36.00 310 GLU A C 1
ATOM 1923 O O . GLU A 1 310 ? -3.526 28.032 133.047 1.00 36.11 310 GLU A O 1
ATOM 1929 N N . GLU A 1 311 ? -2.080 26.605 133.988 1.00 35.92 311 GLU A N 1
ATOM 1930 C CA . GLU A 1 311 ? -1.625 27.616 134.934 1.00 35.45 311 GLU A CA 1
ATOM 1931 C C . GLU A 1 311 ? -0.574 28.508 134.261 1.00 34.43 311 GLU A C 1
ATOM 1932 O O . GLU A 1 311 ? -0.394 29.666 134.643 1.00 34.98 311 GLU A O 1
ATOM 1938 N N . ALA A 1 312 ? 0.103 27.972 133.246 1.00 33.03 312 ALA A N 1
ATOM 1939 C CA . ALA A 1 312 ? 1.129 28.720 132.518 1.00 30.88 312 ALA A CA 1
ATOM 1940 C C . ALA A 1 312 ? 0.534 29.891 131.743 1.00 30.08 312 ALA A C 1
ATOM 1941 O O . ALA A 1 312 ? 1.151 30.950 131.642 1.00 28.70 312 ALA A O 1
ATOM 1943 N N . LEU A 1 313 ? -0.666 29.697 131.198 1.00 30.71 313 LEU A N 1
ATOM 1944 C CA . LEU A 1 313 ? -1.329 30.744 130.426 1.00 30.38 313 LEU A CA 1
ATOM 1945 C C . LEU A 1 313 ? -1.775 31.892 131.303 1.00 30.31 313 LEU A C 1
ATOM 1946 O O . LEU A 1 313 ? -2.156 32.948 130.804 1.00 30.96 313 LEU A O 1
ATOM 1951 N N . LYS A 1 314 ? -1.729 31.684 132.613 1.00 30.38 314 LYS A N 1
ATOM 1952 C CA . LYS A 1 314 ? -2.117 32.715 133.564 1.00 30.79 314 LYS A CA 1
ATOM 1953 C C . LYS A 1 314 ? -0.884 33.533 133.953 1.00 30.57 314 LYS A C 1
ATOM 1954 O O . LYS A 1 314 ? -0.997 34.603 134.553 1.00 30.86 314 LYS A O 1
ATOM 1960 N N . LEU A 1 315 ? 0.291 33.026 133.591 1.00 30.93 315 LEU A N 1
ATOM 1961 C CA . LEU A 1 315 ? 1.556 33.690 133.903 1.00 31.93 315 LEU A CA 1
ATOM 1962 C C . LEU A 1 315 ? 2.247 34.374 132.723 1.00 31.58 315 LEU A C 1
ATOM 1963 O O . LEU A 1 315 ? 2.858 35.431 132.880 1.00 31.60 315 LEU A O 1
ATOM 1968 N N . VAL A 1 316 ? 2.148 33.768 131.547 1.00 30.98 316 VAL A N 1
ATOM 1969 C CA . VAL A 1 316 ? 2.792 34.305 130.356 1.00 30.22 316 VAL A CA 1
ATOM 1970 C C . VAL A 1 316 ? 1.816 34.457 129.192 1.00 31.19 316 VAL A C 1
ATOM 1971 O O . VAL A 1 316 ? 0.641 34.120 129.309 1.00 32.59 316 VAL A O 1
ATOM 1975 N N . GLU A 1 317 ? 2.306 34.981 128.073 1.00 32.68 317 GLU A N 1
ATOM 1976 C CA . GLU A 1 317 ? 1.485 35.145 126.878 1.00 33.09 317 GLU A CA 1
ATOM 1977 C C . GLU A 1 317 ? 1.762 33.949 125.986 1.00 31.73 317 GLU A C 1
ATOM 1978 O O . GLU A 1 317 ? 2.842 33.836 125.410 1.00 31.64 317 GLU A O 1
ATOM 1984 N N . GLY A 1 318 ? 0.789 33.055 125.876 1.00 29.73 318 GLY A N 1
ATOM 1985 C CA . GLY A 1 318 ? 0.983 31.883 125.050 1.00 29.23 318 GLY A CA 1
ATOM 1986 C C . GLY A 1 318 ? -0.335 31.287 124.614 1.00 29.22 318 GLY A C 1
ATOM 1987 O O . GLY A 1 318 ? -1.392 31.812 124.948 1.00 29.59 318 GLY A O 1
ATOM 1988 N N . PHE A 1 319 ? -0.272 30.183 123.874 1.00 29.45 319 PHE A N 1
ATOM 1989 C CA . PHE A 1 319 ? -1.469 29.527 123.374 1.00 29.79 319 PHE A CA 1
ATOM 1990 C C . PHE A 1 319 ? -1.344 28.015 123.420 1.00 30.64 319 PHE A C 1
ATOM 1991 O O . PHE A 1 319 ? -0.255 27.471 123.252 1.00 31.71 319 PHE A O 1
ATOM 1999 N N . LEU A 1 320 ? -2.467 27.345 123.659 1.00 31.02 320 LEU A N 1
ATOM 2000 C CA . LEU A 1 320 ? -2.510 25.887 123.703 1.00 30.49 320 LEU A CA 1
ATOM 2001 C C . LEU A 1 320 ? -2.748 25.496 122.253 1.00 29.71 320 LEU A C 1
ATOM 2002 O O . LEU A 1 320 ? -3.857 25.626 121.740 1.00 30.65 320 LEU A O 1
ATOM 2007 N N . VAL A 1 321 ? -1.698 25.025 121.592 1.00 28.85 321 VAL A N 1
ATOM 2008 C CA . VAL A 1 321 ? -1.782 24.687 120.177 1.00 26.91 321 VAL A CA 1
ATOM 2009 C C . VAL A 1 321 ? -1.916 23.211 119.806 1.00 26.60 321 VAL A C 1
ATOM 2010 O O . VAL A 1 321 ? -2.026 22.881 118.626 1.00 25.30 321 VAL A O 1
ATOM 2014 N N . GLY A 1 322 ? -1.915 22.322 120.792 1.00 26.92 322 GLY A N 1
ATOM 2015 C CA . GLY A 1 322 ? -2.023 20.909 120.476 1.00 27.13 322 GLY A CA 1
ATOM 2016 C C . GLY A 1 322 ? -1.695 19.972 121.619 1.00 28.32 322 GLY A C 1
ATOM 2017 O O . GLY A 1 322 ? -1.671 20.373 122.782 1.00 28.39 322 GLY A O 1
ATOM 2018 N N . ARG A 1 323 ? -1.423 18.716 121.283 1.00 30.06 323 ARG A N 1
ATOM 2019 C CA . ARG A 1 323 ? -1.130 17.701 122.290 1.00 32.62 323 ARG A CA 1
ATOM 2020 C C . ARG A 1 323 ? -0.167 16.640 121.740 1.00 30.78 323 ARG A C 1
ATOM 2021 O O . ARG A 1 323 ? -0.082 16.447 120.529 1.00 28.87 323 ARG A O 1
ATOM 2029 N N . VAL A 1 324 ? 0.561 15.966 122.633 1.00 31.04 324 VAL A N 1
ATOM 2030 C CA . VAL A 1 324 ? 1.505 14.918 122.227 1.00 31.31 324 VAL A CA 1
ATOM 2031 C C . VAL A 1 324 ? 0.742 13.617 122.015 1.00 32.89 324 VAL A C 1
ATOM 2032 O O . VAL A 1 324 ? -0.095 13.224 122.832 1.00 31.96 324 VAL A O 1
ATOM 2036 N N . VAL A 1 325 ? 1.049 12.939 120.919 1.00 35.55 325 VAL A N 1
ATOM 2037 C CA . VAL A 1 325 ? 0.349 11.712 120.584 1.00 38.85 325 VAL A CA 1
ATOM 2038 C C . VAL A 1 325 ? 1.289 10.556 120.224 1.00 40.31 325 VAL A C 1
ATOM 2039 O O . VAL A 1 325 ? 2.486 10.750 120.008 1.00 40.71 325 VAL A O 1
ATOM 2043 N N . PRO A 1 326 ? 0.754 9.326 120.188 1.00 41.60 326 PRO A N 1
ATOM 2044 C CA . PRO A 1 326 ? 1.573 8.164 119.840 1.00 41.78 326 PRO A CA 1
ATOM 2045 C C . PRO A 1 326 ? 1.869 8.277 118.358 1.00 42.65 326 PRO A C 1
ATOM 2046 O O . PRO A 1 326 ? 0.953 8.482 117.565 1.00 43.52 326 PRO A O 1
ATOM 2050 N N . GLY A 1 327 ? 3.137 8.154 117.987 1.00 43.91 327 GLY A N 1
ATOM 2051 C CA . GLY A 1 327 ? 3.507 8.256 116.586 1.00 45.16 327 GLY A CA 1
ATOM 2052 C C . GLY A 1 327 ? 4.833 8.965 116.420 1.00 46.44 327 GLY A C 1
ATOM 2053 O O . GLY A 1 327 ? 5.700 8.876 117.288 1.00 47.99 327 GLY A O 1
ATOM 2054 N N . GLU A 1 328 ? 5.000 9.672 115.310 1.00 46.52 328 GLU A N 1
ATOM 2055 C CA . GLU A 1 328 ? 6.240 10.390 115.056 1.00 47.43 328 GLU A CA 1
ATOM 2056 C C . GLU A 1 328 ? 5.955 11.642 114.252 1.00 47.31 328 GLU A C 1
ATOM 2057 O O . GLU A 1 328 ? 4.948 11.720 113.549 1.00 47.54 328 GLU A O 1
ATOM 2063 N N . GLY A 1 329 ? 6.850 12.619 114.364 1.00 46.78 329 GLY A N 1
ATOM 2064 C CA . GLY A 1 329 ? 6.702 13.862 113.632 1.00 45.04 329 GLY A CA 1
ATOM 2065 C C . GLY A 1 329 ? 5.540 14.724 114.078 1.00 44.20 329 GLY A C 1
ATOM 2066 O O . GLY A 1 329 ? 4.802 14.366 114.999 1.00 43.43 329 GLY A O 1
ATOM 2067 N N . VAL A 1 330 ? 5.392 15.867 113.411 1.00 44.53 330 VAL A N 1
ATOM 2068 C CA . VAL A 1 330 ? 4.326 16.825 113.697 1.00 43.85 330 VAL A CA 1
ATOM 2069 C C . VAL A 1 330 ? 3.392 16.912 112.496 1.00 44.00 330 VAL A C 1
ATOM 2070 O O . VAL A 1 330 ? 3.839 17.090 111.362 1.00 44.00 330 VAL A O 1
ATOM 2074 N N . ARG A 1 331 ? 2.094 16.795 112.752 1.00 44.24 331 ARG A N 1
ATOM 2075 C CA . ARG A 1 331 ? 1.094 16.865 111.696 1.00 44.17 331 ARG A CA 1
ATOM 2076 C C . ARG A 1 331 ? 0.065 17.940 112.002 1.00 42.70 331 ARG A C 1
ATOM 2077 O O . ARG A 1 331 ? -0.469 18.004 113.108 1.00 41.34 331 ARG A O 1
ATOM 2085 N N . LEU A 1 332 ? -0.192 18.795 111.018 1.00 42.21 332 LEU A N 1
ATOM 2086 C CA . LEU A 1 332 ? -1.157 19.870 111.168 1.00 42.50 332 LEU A CA 1
ATOM 2087 C C . LEU A 1 332 ? -2.553 19.297 111.053 1.00 43.28 332 LEU A C 1
ATOM 2088 O O . LEU A 1 332 ? -2.899 18.675 110.047 1.00 43.49 332 LEU A O 1
ATOM 2093 N N . VAL A 1 333 ? -3.353 19.508 112.091 1.00 44.03 333 VAL A N 1
ATOM 2094 C CA . VAL A 1 333 ? -4.718 19.002 112.123 1.00 44.91 333 VAL A CA 1
ATOM 2095 C C . VAL A 1 333 ? -5.733 20.133 112.264 1.00 44.40 333 VAL A C 1
ATOM 2096 O O . VAL A 1 333 ? -6.813 20.026 111.654 1.00 45.52 333 VAL A O 1
ATOM 2101 N N . LEU B 1 51 ? 43.405 31.002 145.718 1.00 48.20 51 LEU B N 1
ATOM 2102 C CA . LEU B 1 51 ? 42.667 29.828 146.279 1.00 47.53 51 LEU B CA 1
ATOM 2103 C C . LEU B 1 51 ? 41.202 30.181 146.583 1.00 46.40 51 LEU B C 1
ATOM 2104 O O . LEU B 1 51 ? 40.914 31.009 147.452 1.00 48.41 51 LEU B O 1
ATOM 2109 N N . GLU B 1 52 ? 40.285 29.562 145.845 1.00 43.63 52 GLU B N 1
ATOM 2110 C CA . GLU B 1 52 ? 38.846 29.774 146.019 1.00 39.75 52 GLU B CA 1
ATOM 2111 C C . GLU B 1 52 ? 38.268 31.107 145.515 1.00 36.77 52 GLU B C 1
ATOM 2112 O O . GLU B 1 52 ? 37.434 31.726 146.180 1.00 36.54 52 GLU B O 1
ATOM 2118 N N . GLU B 1 53 ? 38.718 31.545 144.341 1.00 33.04 53 GLU B N 1
ATOM 2119 C CA . GLU B 1 53 ? 38.209 32.765 143.711 1.00 28.42 53 GLU B CA 1
ATOM 2120 C C . GLU B 1 53 ? 38.200 32.562 142.199 1.00 25.45 53 GLU B C 1
ATOM 2121 O O . GLU B 1 53 ? 38.811 33.328 141.461 1.00 25.92 53 GLU B O 1
ATOM 2127 N N . PRO B 1 54 ? 37.499 31.515 141.720 1.00 22.37 54 PRO B N 1
ATOM 2128 C CA . PRO B 1 54 ? 37.422 31.221 140.289 1.00 21.22 54 PRO B CA 1
ATOM 2129 C C . PRO B 1 54 ? 36.598 32.235 139.508 1.00 21.57 54 PRO B C 1
ATOM 2130 O O . PRO B 1 54 ? 35.507 32.625 139.928 1.00 21.77 54 PRO B O 1
ATOM 2134 N N . VAL B 1 55 ? 37.135 32.664 138.370 1.00 20.60 55 VAL B N 1
ATOM 2135 C CA . VAL B 1 55 ? 36.458 33.629 137.517 1.00 19.01 55 VAL B CA 1
ATOM 2136 C C . VAL B 1 55 ? 36.333 33.042 136.124 1.00 19.65 55 VAL B C 1
ATOM 2137 O O . VAL B 1 55 ? 37.324 32.609 135.540 1.00 20.39 55 VAL B O 1
ATOM 2141 N N . LEU B 1 56 ? 35.117 33.013 135.595 1.00 18.33 56 LEU B N 1
ATOM 2142 C CA . LEU B 1 56 ? 34.923 32.501 134.257 1.00 16.36 56 LEU B CA 1
ATOM 2143 C C . LEU B 1 56 ? 35.391 33.550 133.258 1.00 16.53 56 LEU B C 1
ATOM 2144 O O . LEU B 1 56 ? 35.055 34.733 133.362 1.00 14.80 56 LEU B O 1
ATOM 2149 N N . VAL B 1 57 ? 36.198 33.103 132.306 1.00 16.71 57 VAL B N 1
ATOM 2150 C CA . VAL B 1 57 ? 36.714 33.959 131.256 1.00 15.64 57 VAL B CA 1
ATOM 2151 C C . VAL B 1 57 ? 36.498 33.237 129.935 1.00 16.43 57 VAL B C 1
ATOM 2152 O O . VAL B 1 57 ? 36.147 32.059 129.904 1.00 16.28 57 VAL B O 1
ATOM 2156 N N . ALA B 1 58 ? 36.685 33.949 128.837 1.00 17.46 58 ALA B N 1
ATOM 2157 C CA . ALA B 1 58 ? 36.522 33.337 127.533 1.00 18.63 58 ALA B CA 1
ATOM 2158 C C . ALA B 1 58 ? 37.028 34.276 126.457 1.00 19.88 58 ALA B C 1
ATOM 2159 O O . ALA B 1 58 ? 37.271 35.465 126.694 1.00 20.30 58 ALA B O 1
ATOM 2161 N N . THR B 1 59 ? 37.176 33.719 125.266 1.00 20.00 59 THR B N 1
ATOM 2162 C CA . THR B 1 59 ? 37.651 34.464 124.122 1.00 19.42 59 THR B CA 1
ATOM 2163 C C . THR B 1 59 ? 37.011 33.795 122.911 1.00 19.98 59 THR B C 1
ATOM 2164 O O . THR B 1 59 ? 36.653 32.618 122.969 1.00 19.49 59 THR B O 1
ATOM 2168 N N . THR B 1 60 ? 36.829 34.553 121.837 1.00 20.58 60 THR B N 1
ATOM 2169 C CA . THR B 1 60 ? 36.286 34.005 120.606 1.00 21.06 60 THR B CA 1
ATOM 2170 C C . THR B 1 60 ? 37.262 34.449 119.509 1.00 22.50 60 THR B C 1
ATOM 2171 O O . THR B 1 60 ? 37.736 35.587 119.518 1.00 22.99 60 THR B O 1
ATOM 2175 N N . ASP B 1 61 ? 37.592 33.547 118.587 1.00 22.94 61 ASP B N 1
ATOM 2176 C CA . ASP B 1 61 ? 38.561 33.852 117.526 1.00 23.28 61 ASP B CA 1
ATOM 2177 C C . ASP B 1 61 ? 38.181 33.210 116.214 1.00 22.06 61 ASP B C 1
ATOM 2178 O O . ASP B 1 61 ? 37.240 32.431 116.146 1.00 23.23 61 ASP B O 1
ATOM 2183 N N . GLY B 1 62 ? 38.950 33.532 115.183 1.00 22.15 62 GLY B N 1
ATOM 2184 C CA . GLY B 1 62 ? 38.731 32.967 113.867 1.00 23.41 62 GLY B CA 1
ATOM 2185 C C . GLY B 1 62 ? 40.080 32.556 113.314 1.00 24.82 62 GLY B C 1
ATOM 2186 O O . GLY B 1 62 ? 41.099 33.125 113.700 1.00 25.86 62 GLY B O 1
ATOM 2187 N N . VAL B 1 63 ? 40.108 31.564 112.432 1.00 25.78 63 VAL B N 1
ATOM 2188 C CA . VAL B 1 63 ? 41.371 31.127 111.848 1.00 25.61 63 VAL B CA 1
ATOM 2189 C C . VAL B 1 63 ? 41.924 32.281 111.011 1.00 26.06 63 VAL B C 1
ATOM 2190 O O . VAL B 1 63 ? 43.098 32.649 111.127 1.00 27.66 63 VAL B O 1
ATOM 2194 N N . GLY B 1 64 ? 41.066 32.872 110.188 1.00 25.44 64 GLY B N 1
ATOM 2195 C CA . GLY B 1 64 ? 41.495 33.978 109.349 1.00 26.29 64 GLY B CA 1
ATOM 2196 C C . GLY B 1 64 ? 41.702 33.556 107.906 1.00 24.81 64 GLY B C 1
ATOM 2197 O O . GLY B 1 64 ? 41.354 32.446 107.533 1.00 23.61 64 GLY B O 1
ATOM 2198 N N . THR B 1 65 ? 42.276 34.441 107.100 1.00 26.08 65 THR B N 1
ATOM 2199 C CA . THR B 1 65 ? 42.520 34.155 105.695 1.00 27.83 65 THR B CA 1
ATOM 2200 C C . THR B 1 65 ? 43.453 32.961 105.497 1.00 28.86 65 THR B C 1
ATOM 2201 O O . THR B 1 65 ? 43.525 32.394 104.402 1.00 29.98 65 THR B O 1
ATOM 2205 N N . LYS B 1 66 ? 44.163 32.566 106.552 1.00 28.70 66 LYS B N 1
ATOM 2206 C CA . LYS B 1 66 ? 45.052 31.410 106.452 1.00 27.74 66 LYS B CA 1
ATOM 2207 C C . LYS B 1 66 ? 44.249 30.257 105.876 1.00 27.40 66 LYS B C 1
ATOM 2208 O O . LYS B 1 66 ? 44.794 29.383 105.208 1.00 27.67 66 LYS B O 1
ATOM 2214 N N . THR B 1 67 ? 42.944 30.274 106.149 1.00 27.58 67 THR B N 1
ATOM 2215 C CA . THR B 1 67 ? 42.020 29.246 105.691 1.00 26.76 67 THR B CA 1
ATOM 2216 C C . THR B 1 67 ? 42.025 29.104 104.176 1.00 26.99 67 THR B C 1
ATOM 2217 O O . THR B 1 67 ? 41.994 27.992 103.651 1.00 26.54 67 THR B O 1
ATOM 2221 N N . LEU B 1 68 ? 42.062 30.227 103.469 1.00 28.02 68 LEU B N 1
ATOM 2222 C CA . LEU B 1 68 ? 42.075 30.186 102.012 1.00 29.46 68 LEU B CA 1
ATOM 2223 C C . LEU B 1 68 ? 43.389 29.572 101.531 1.00 31.01 68 LEU B C 1
ATOM 2224 O O . LEU B 1 68 ? 43.404 28.788 100.579 1.00 31.65 68 LEU B O 1
ATOM 2229 N N . LEU B 1 69 ? 44.489 29.909 102.204 1.00 32.08 69 LEU B N 1
ATOM 2230 C CA . LEU B 1 69 ? 45.791 29.362 101.842 1.00 32.56 69 LEU B CA 1
ATOM 2231 C C . LEU B 1 69 ? 45.791 27.838 101.980 1.00 32.71 69 LEU B C 1
ATOM 2232 O O . LEU B 1 69 ? 46.337 27.125 101.131 1.00 33.08 69 LEU B O 1
ATOM 2237 N N . ALA B 1 70 ? 45.172 27.349 103.054 1.00 32.38 70 ALA B N 1
ATOM 2238 C CA . ALA B 1 70 ? 45.096 25.915 103.338 1.00 31.72 70 ALA B CA 1
ATOM 2239 C C . ALA B 1 70 ? 44.253 25.149 102.323 1.00 31.76 70 ALA B C 1
ATOM 2240 O O . ALA B 1 70 ? 44.640 24.069 101.871 1.00 31.80 70 ALA B O 1
ATOM 2242 N N . LEU B 1 71 ? 43.094 25.693 101.975 1.00 32.03 71 LEU B N 1
ATOM 2243 C CA . LEU B 1 71 ? 42.230 25.028 101.011 1.00 31.60 71 LEU B CA 1
ATOM 2244 C C . LEU B 1 71 ? 42.979 24.899 99.689 1.00 32.62 71 LEU B C 1
ATOM 2245 O O . LEU B 1 71 ? 43.073 23.809 99.120 1.00 31.63 71 LEU B O 1
ATOM 2250 N N . GLU B 1 72 ? 43.519 26.020 99.217 1.00 34.19 72 GLU B N 1
ATOM 2251 C CA . GLU B 1 72 ? 44.272 26.057 97.970 1.00 35.83 72 GLU B CA 1
ATOM 2252 C C . GLU B 1 72 ? 45.338 24.964 97.938 1.00 36.60 72 GLU B C 1
ATOM 2253 O O . GLU B 1 72 ? 45.435 24.210 96.968 1.00 38.38 72 GLU B O 1
ATOM 2259 N N . ALA B 1 73 ? 46.135 24.881 98.999 1.00 35.97 73 ALA B N 1
ATOM 2260 C CA . ALA B 1 73 ? 47.191 23.880 99.093 1.00 35.03 73 ALA B CA 1
ATOM 2261 C C . ALA B 1 73 ? 46.605 22.492 99.329 1.00 35.40 73 ALA B C 1
ATOM 2262 O O . ALA B 1 73 ? 47.336 21.507 99.404 1.00 35.64 73 ALA B O 1
ATOM 2264 N N . GLY B 1 74 ? 45.283 22.423 99.454 1.00 36.52 74 GLY B N 1
ATOM 2265 C CA . GLY B 1 74 ? 44.612 21.150 99.668 1.00 37.18 74 GLY B CA 1
ATOM 2266 C C . GLY B 1 74 ? 44.993 20.407 100.935 1.00 37.15 74 GLY B C 1
ATOM 2267 O O . GLY B 1 74 ? 45.278 19.213 100.893 1.00 37.95 74 GLY B O 1
ATOM 2268 N N . ASP B 1 75 ? 44.988 21.105 102.067 1.00 37.08 75 ASP B N 1
ATOM 2269 C CA . ASP B 1 75 ? 45.337 20.488 103.345 1.00 36.68 75 ASP B CA 1
ATOM 2270 C C . ASP B 1 75 ? 44.894 21.338 104.534 1.00 35.39 75 ASP B C 1
ATOM 2271 O O . ASP B 1 75 ? 45.629 22.216 104.990 1.00 34.32 75 ASP B O 1
ATOM 2276 N N . VAL B 1 76 ? 43.689 21.063 105.029 1.00 33.86 76 VAL B N 1
ATOM 2277 C CA . VAL B 1 76 ? 43.128 21.789 106.165 1.00 32.49 76 VAL B CA 1
ATOM 2278 C C . VAL B 1 76 ? 43.391 21.055 107.489 1.00 32.65 76 VAL B C 1
ATOM 2279 O O . VAL B 1 76 ? 42.925 21.478 108.552 1.00 32.41 76 VAL B O 1
ATOM 2283 N N . SER B 1 77 ? 44.150 19.964 107.403 1.00 32.16 77 SER B N 1
ATOM 2284 C CA . SER B 1 77 ? 44.500 19.118 108.544 1.00 31.08 77 SER B CA 1
ATOM 2285 C C . SER B 1 77 ? 45.003 19.872 109.763 1.00 31.26 77 SER B C 1
ATOM 2286 O O . SER B 1 77 ? 44.896 19.383 110.897 1.00 31.40 77 SER B O 1
ATOM 2289 N N . GLY B 1 78 ? 45.571 21.051 109.536 1.00 30.46 78 GLY B N 1
ATOM 2290 C CA . GLY B 1 78 ? 46.103 21.820 110.645 1.00 29.17 78 GLY B CA 1
ATOM 2291 C C . GLY B 1 78 ? 45.215 22.936 111.143 1.00 28.29 78 GLY B C 1
ATOM 2292 O O . GLY B 1 78 ? 45.399 23.424 112.257 1.00 27.61 78 GLY B O 1
ATOM 2293 N N . LEU B 1 79 ? 44.243 23.338 110.331 1.00 29.13 79 LEU B N 1
ATOM 2294 C CA . LEU B 1 79 ? 43.349 24.431 110.703 1.00 28.38 79 LEU B CA 1
ATOM 2295 C C . LEU B 1 79 ? 42.692 24.232 112.072 1.00 28.24 79 LEU B C 1
ATOM 2296 O O . LEU B 1 79 ? 42.385 25.205 112.768 1.00 28.23 79 LEU B O 1
ATOM 2301 N N . GLY B 1 80 ? 42.497 22.976 112.465 1.00 27.16 80 GLY B N 1
ATOM 2302 C CA . GLY B 1 80 ? 41.897 22.701 113.757 1.00 25.45 80 GLY B CA 1
ATOM 2303 C C . GLY B 1 80 ? 42.806 23.152 114.884 1.00 26.10 80 GLY B C 1
ATOM 2304 O O . GLY B 1 80 ? 42.349 23.631 115.917 1.00 26.30 80 GLY B O 1
ATOM 2305 N N . PHE B 1 81 ? 44.108 22.996 114.699 1.00 26.05 81 PHE B N 1
ATOM 2306 C CA . PHE B 1 81 ? 45.043 23.419 115.730 1.00 25.91 81 PHE B CA 1
ATOM 2307 C C . PHE B 1 81 ? 45.244 24.932 115.688 1.00 25.28 81 PHE B C 1
ATOM 2308 O O . PHE B 1 81 ? 45.435 25.570 116.726 1.00 25.32 81 PHE B O 1
ATOM 2316 N N . ASP B 1 82 ? 45.195 25.506 114.491 1.00 24.24 82 ASP B N 1
ATOM 2317 C CA . ASP B 1 82 ? 45.362 26.944 114.349 1.00 25.09 82 ASP B CA 1
ATOM 2318 C C . ASP B 1 82 ? 44.334 27.686 115.184 1.00 24.79 82 ASP B C 1
ATOM 2319 O O . ASP B 1 82 ? 44.669 28.636 115.884 1.00 24.76 82 ASP B O 1
ATOM 2324 N N . LEU B 1 83 ? 43.080 27.248 115.119 1.00 24.45 83 LEU B N 1
ATOM 2325 C CA . LEU B 1 83 ? 42.005 27.891 115.877 1.00 24.02 83 LEU B CA 1
ATOM 2326 C C . LEU B 1 83 ? 42.077 27.634 117.384 1.00 23.14 83 LEU B C 1
ATOM 2327 O O . LEU B 1 83 ? 42.056 28.564 118.191 1.00 22.20 83 LEU B O 1
ATOM 2332 N N . VAL B 1 84 ? 42.151 26.361 117.752 1.00 23.22 84 VAL B N 1
ATOM 2333 C CA . VAL B 1 84 ? 42.211 25.963 119.151 1.00 23.20 84 VAL B CA 1
ATOM 2334 C C . VAL B 1 84 ? 43.426 26.555 119.858 1.00 24.25 84 VAL B C 1
ATOM 2335 O O . VAL B 1 84 ? 43.299 27.132 120.944 1.00 25.01 84 VAL B O 1
ATOM 2339 N N . ASN B 1 85 ? 44.600 26.421 119.244 1.00 23.73 85 ASN B N 1
ATOM 2340 C CA . ASN B 1 85 ? 45.826 26.955 119.831 1.00 22.94 85 ASN B CA 1
ATOM 2341 C C . ASN B 1 85 ? 45.816 28.472 119.946 1.00 22.27 85 ASN B C 1
ATOM 2342 O O . ASN B 1 85 ? 46.372 29.022 120.891 1.00 24.52 85 ASN B O 1
ATOM 2347 N N . HIS B 1 86 ? 45.196 29.148 118.984 1.00 20.01 86 HIS B N 1
ATOM 2348 C CA . HIS B 1 86 ? 45.102 30.600 119.012 1.00 19.62 86 HIS B CA 1
ATOM 2349 C C . HIS B 1 86 ? 44.146 30.967 120.142 1.00 21.43 86 HIS B C 1
ATOM 2350 O O . HIS B 1 86 ? 44.343 31.955 120.847 1.00 20.88 86 HIS B O 1
ATOM 2357 N N . SER B 1 87 ? 43.112 30.147 120.316 1.00 22.69 87 SER B N 1
ATOM 2358 C CA . SER B 1 87 ? 42.114 30.360 121.364 1.00 23.72 87 SER B CA 1
ATOM 2359 C C . SER B 1 87 ? 42.733 30.121 122.742 1.00 23.32 87 SER B C 1
ATOM 2360 O O . SER B 1 87 ? 42.468 30.861 123.692 1.00 23.83 87 SER B O 1
ATOM 2363 N N . VAL B 1 88 ? 43.550 29.080 122.848 1.00 21.98 88 VAL B N 1
ATOM 2364 C CA . VAL B 1 88 ? 44.206 28.757 124.102 1.00 20.99 88 VAL B CA 1
ATOM 2365 C C . VAL B 1 88 ? 45.126 29.895 124.547 1.00 21.66 88 VAL B C 1
ATOM 2366 O O . VAL B 1 88 ? 45.146 30.256 125.722 1.00 23.40 88 VAL B O 1
ATOM 2370 N N . ASN B 1 89 ? 45.870 30.473 123.607 1.00 21.70 89 ASN B N 1
ATOM 2371 C CA . ASN B 1 89 ? 46.802 31.549 123.928 1.00 20.66 89 ASN B CA 1
ATOM 2372 C C . ASN B 1 89 ? 46.142 32.847 124.351 1.00 20.07 89 ASN B C 1
ATOM 2373 O O . ASN B 1 89 ? 46.639 33.521 125.244 1.00 21.02 89 ASN B O 1
ATOM 2378 N N . ASP B 1 90 ? 45.041 33.217 123.708 1.00 21.80 90 ASP B N 1
ATOM 2379 C CA . ASP B 1 90 ? 44.345 34.451 124.078 1.00 22.30 90 ASP B CA 1
ATOM 2380 C C . ASP B 1 90 ? 43.857 34.372 125.521 1.00 22.52 90 ASP B C 1
ATOM 2381 O O . ASP B 1 90 ? 43.682 35.396 126.192 1.00 23.48 90 ASP B O 1
ATOM 2386 N N . LEU B 1 91 ? 43.648 33.143 125.989 1.00 22.03 91 LEU B N 1
ATOM 2387 C CA . LEU B 1 91 ? 43.192 32.893 127.348 1.00 22.94 91 LEU B CA 1
ATOM 2388 C C . LEU B 1 91 ? 44.395 32.865 128.293 1.00 23.43 91 LEU B C 1
ATOM 2389 O O . LEU B 1 91 ? 44.330 33.406 129.395 1.00 22.96 91 LEU B O 1
ATOM 2394 N N . LEU B 1 92 ? 45.496 32.248 127.859 1.00 24.05 92 LEU B N 1
ATOM 2395 C CA . LEU B 1 92 ? 46.705 32.185 128.677 1.00 24.00 92 LEU B CA 1
ATOM 2396 C C . LEU B 1 92 ? 47.228 33.580 128.975 1.00 24.14 92 LEU B C 1
ATOM 2397 O O . LEU B 1 92 ? 47.914 33.787 129.972 1.00 26.49 92 LEU B O 1
ATOM 2402 N N . ALA B 1 93 ? 46.907 34.534 128.106 1.00 24.90 93 ALA B N 1
ATOM 2403 C CA . ALA B 1 93 ? 47.329 35.921 128.290 1.00 25.31 93 ALA B CA 1
ATOM 2404 C C . ALA B 1 93 ? 46.582 36.532 129.470 1.00 26.97 93 ALA B C 1
ATOM 2405 O O . ALA B 1 93 ? 47.067 37.463 130.109 1.00 29.19 93 ALA B O 1
ATOM 2407 N N . GLN B 1 94 ? 45.396 36.005 129.752 1.00 27.73 94 GLN B N 1
ATOM 2408 C CA . GLN B 1 94 ? 44.579 36.482 130.866 1.00 28.81 94 GLN B CA 1
ATOM 2409 C C . GLN B 1 94 ? 45.005 35.816 132.181 1.00 28.01 94 GLN B C 1
ATOM 2410 O O . GLN B 1 94 ? 44.757 36.339 133.267 1.00 28.18 94 GLN B O 1
ATOM 2416 N N . GLY B 1 95 ? 45.637 34.652 132.060 1.00 26.86 95 GLY B N 1
ATOM 2417 C CA . GLY B 1 95 ? 46.095 33.898 133.212 1.00 24.61 95 GLY B CA 1
ATOM 2418 C C . GLY B 1 95 ? 45.219 32.684 133.462 1.00 24.13 95 GLY B C 1
ATOM 2419 O O . GLY B 1 95 ? 45.312 32.044 134.509 1.00 24.64 95 GLY B O 1
ATOM 2420 N N . ALA B 1 96 ? 44.393 32.336 132.484 1.00 23.05 96 ALA B N 1
ATOM 2421 C CA . ALA B 1 96 ? 43.468 31.225 132.644 1.00 23.85 96 ALA B CA 1
ATOM 2422 C C . ALA B 1 96 ? 43.809 29.916 131.949 1.00 25.06 96 ALA B C 1
ATOM 2423 O O . ALA B 1 96 ? 44.642 29.870 131.045 1.00 25.39 96 ALA B O 1
ATOM 2425 N N . GLU B 1 97 ? 43.144 28.854 132.404 1.00 27.12 97 GLU B N 1
ATOM 2426 C CA . GLU B 1 97 ? 43.279 27.504 131.853 1.00 29.88 97 GLU B CA 1
ATOM 2427 C C . GLU B 1 97 ? 41.979 27.200 131.108 1.00 28.89 97 GLU B C 1
ATOM 2428 O O . GLU B 1 97 ? 40.904 27.652 131.511 1.00 28.97 97 GLU B O 1
ATOM 2434 N N . PRO B 1 98 ? 42.056 26.417 130.020 1.00 29.04 98 PRO B N 1
ATOM 2435 C CA . PRO B 1 98 ? 40.852 26.088 129.251 1.00 27.97 98 PRO B CA 1
ATOM 2436 C C . PRO B 1 98 ? 39.883 25.131 129.933 1.00 27.05 98 PRO B C 1
ATOM 2437 O O . PRO B 1 98 ? 40.304 24.207 130.622 1.00 26.67 98 PRO B O 1
ATOM 2441 N N . LEU B 1 99 ? 38.583 25.369 129.733 1.00 27.01 99 LEU B N 1
ATOM 2442 C CA . LEU B 1 99 ? 37.522 24.519 130.292 1.00 25.70 99 LEU B CA 1
ATOM 2443 C C . LEU B 1 99 ? 36.794 23.731 129.187 1.00 24.26 99 LEU B C 1
ATOM 2444 O O . LEU B 1 99 ? 36.406 22.581 129.393 1.00 24.74 99 LEU B O 1
ATOM 2449 N N . PHE B 1 100 ? 36.599 24.352 128.027 1.00 21.23 100 PHE B N 1
ATOM 2450 C CA . PHE B 1 100 ? 35.941 23.691 126.905 1.00 19.63 100 PHE B CA 1
ATOM 2451 C C . PHE B 1 100 ? 35.877 24.599 125.675 1.00 19.16 100 PHE B C 1
ATOM 2452 O O . PHE B 1 100 ? 35.934 25.823 125.795 1.00 18.04 100 PHE B O 1
ATOM 2460 N N . PHE B 1 101 ? 35.763 23.984 124.501 1.00 18.15 101 PHE B N 1
ATOM 2461 C CA . PHE B 1 101 ? 35.724 24.697 123.225 1.00 19.47 101 PHE B CA 1
ATOM 2462 C C . PHE B 1 101 ? 34.481 24.319 122.403 1.00 20.63 101 PHE B C 1
ATOM 2463 O O . PHE B 1 101 ? 33.917 23.245 122.578 1.00 21.34 101 PHE B O 1
ATOM 2471 N N . LEU B 1 102 ? 34.043 25.222 121.532 1.00 21.78 102 LEU B N 1
ATOM 2472 C CA . LEU B 1 102 ? 32.927 24.956 120.625 1.00 23.40 102 LEU B CA 1
ATOM 2473 C C . LEU B 1 102 ? 33.128 25.895 119.434 1.00 25.04 102 LEU B C 1
ATOM 2474 O O . LEU B 1 102 ? 33.681 26.989 119.598 1.00 24.44 102 LEU B O 1
ATOM 2479 N N . ASP B 1 103 ? 32.698 25.475 118.243 1.00 25.38 103 ASP B N 1
ATOM 2480 C CA . ASP B 1 103 ? 32.932 26.270 117.038 1.00 27.68 103 ASP B CA 1
ATOM 2481 C C . ASP B 1 103 ? 31.772 26.558 116.088 1.00 28.97 103 ASP B C 1
ATOM 2482 O O . ASP B 1 103 ? 30.743 25.886 116.116 1.00 29.83 103 ASP B O 1
ATOM 2487 N N . TYR B 1 104 ? 31.979 27.554 115.225 1.00 29.21 104 TYR B N 1
ATOM 2488 C CA . TYR B 1 104 ? 30.993 27.968 114.230 1.00 29.55 104 TYR B CA 1
ATOM 2489 C C . TYR B 1 104 ? 31.612 28.024 112.836 1.00 30.75 104 TYR B C 1
ATOM 2490 O O . TYR B 1 104 ? 32.233 29.027 112.479 1.00 31.26 104 TYR B O 1
ATOM 2499 N N . LEU B 1 105 ? 31.434 26.969 112.044 1.00 29.14 105 LEU B N 1
ATOM 2500 C CA . LEU B 1 105 ? 31.995 26.925 110.689 1.00 29.69 105 LEU B CA 1
ATOM 2501 C C . LEU B 1 105 ? 31.003 27.422 109.632 1.00 29.25 105 LEU B C 1
ATOM 2502 O O . LEU B 1 105 ? 29.863 26.973 109.595 1.00 31.61 105 LEU B O 1
ATOM 2507 N N . ALA B 1 106 ? 31.437 28.345 108.778 1.00 27.34 106 ALA B N 1
ATOM 2508 C CA . ALA B 1 106 ? 30.567 28.891 107.733 1.00 26.62 106 ALA B CA 1
ATOM 2509 C C . ALA B 1 106 ? 31.283 28.931 106.381 1.00 27.26 106 ALA B C 1
ATOM 2510 O O . ALA B 1 106 ? 32.432 29.361 106.285 1.00 26.40 106 ALA B O 1
ATOM 2512 N N . ALA B 1 107 ? 30.594 28.496 105.332 1.00 26.72 107 ALA B N 1
ATOM 2513 C CA . ALA B 1 107 ? 31.197 28.464 104.006 1.00 26.72 107 ALA B CA 1
ATOM 2514 C C . ALA B 1 107 ? 30.193 28.714 102.901 1.00 27.23 107 ALA B C 1
ATOM 2515 O O . ALA B 1 107 ? 28.982 28.676 103.127 1.00 26.59 107 ALA B O 1
ATOM 2517 N N . SER B 1 108 ? 30.715 28.969 101.703 1.00 27.73 108 SER B N 1
ATOM 2518 C CA . SER B 1 108 ? 29.883 29.183 100.527 1.00 27.86 108 SER B CA 1
ATOM 2519 C C . SER B 1 108 ? 29.142 27.861 100.353 1.00 29.06 108 SER B C 1
ATOM 2520 O O . SER B 1 108 ? 27.936 27.824 100.106 1.00 29.40 108 SER B O 1
ATOM 2523 N N . HIS B 1 109 ? 29.885 26.770 100.494 1.00 30.14 109 HIS B N 1
ATOM 2524 C CA . HIS B 1 109 ? 29.307 25.449 100.396 1.00 31.08 109 HIS B CA 1
ATOM 2525 C C . HIS B 1 109 ? 30.056 24.474 101.291 1.00 31.74 109 HIS B C 1
ATOM 2526 O O . HIS B 1 109 ? 31.235 24.196 101.085 1.00 32.43 109 HIS B O 1
ATOM 2533 N N . LEU B 1 110 ? 29.351 23.962 102.290 1.00 32.72 110 LEU B N 1
ATOM 2534 C CA . LEU B 1 110 ? 29.908 23.019 103.249 1.00 33.41 110 LEU B CA 1
ATOM 2535 C C . LEU B 1 110 ? 30.323 21.696 102.598 1.00 34.64 110 LEU B C 1
ATOM 2536 O O . LEU B 1 110 ? 29.660 20.671 102.767 1.00 34.64 110 LEU B O 1
ATOM 2541 N N . ASP B 1 111 ? 31.432 21.722 101.867 1.00 36.62 111 ASP B N 1
ATOM 2542 C CA . ASP B 1 111 ? 31.937 20.532 101.193 1.00 39.88 111 ASP B CA 1
ATOM 2543 C C . ASP B 1 111 ? 32.060 19.378 102.177 1.00 40.73 111 ASP B C 1
ATOM 2544 O O . ASP B 1 111 ? 32.760 19.503 103.178 1.00 40.85 111 ASP B O 1
ATOM 2549 N N . GLU B 1 112 ? 31.395 18.257 101.895 1.00 41.98 112 GLU B N 1
ATOM 2550 C CA . GLU B 1 112 ? 31.466 17.098 102.786 1.00 43.24 112 GLU B CA 1
ATOM 2551 C C . GLU B 1 112 ? 32.924 16.738 103.056 1.00 41.40 112 GLU B C 1
ATOM 2552 O O . GLU B 1 112 ? 33.306 16.432 104.183 1.00 41.17 112 GLU B O 1
ATOM 2558 N N . GLY B 1 113 ? 33.738 16.782 102.013 1.00 41.10 113 GLY B N 1
ATOM 2559 C CA . GLY B 1 113 ? 35.139 16.467 102.179 1.00 38.46 113 GLY B CA 1
ATOM 2560 C C . GLY B 1 113 ? 35.801 17.354 103.216 1.00 36.56 113 GLY B C 1
ATOM 2561 O O . GLY B 1 113 ? 36.083 16.902 104.323 1.00 36.17 113 GLY B O 1
ATOM 2562 N N . VAL B 1 114 ? 36.030 18.620 102.867 1.00 35.38 114 VAL B N 1
ATOM 2563 C CA . VAL B 1 114 ? 36.694 19.560 103.771 1.00 34.57 114 VAL B CA 1
ATOM 2564 C C . VAL B 1 114 ? 35.973 19.815 105.096 1.00 34.22 114 VAL B C 1
ATOM 2565 O O . VAL B 1 114 ? 36.588 20.273 106.054 1.00 34.50 114 VAL B O 1
ATOM 2569 N N . LEU B 1 115 ? 34.678 19.531 105.161 1.00 33.50 115 LEU B N 1
ATOM 2570 C CA . LEU B 1 115 ? 33.943 19.733 106.405 1.00 32.08 115 LEU B CA 1
ATOM 2571 C C . LEU B 1 115 ? 34.377 18.670 107.405 1.00 31.20 115 LEU B C 1
ATOM 2572 O O . LEU B 1 115 ? 34.624 18.963 108.572 1.00 31.27 115 LEU B O 1
ATOM 2577 N N . ALA B 1 116 ? 34.474 17.435 106.928 1.00 28.73 116 ALA B N 1
ATOM 2578 C CA . ALA B 1 116 ? 34.875 16.319 107.762 1.00 28.29 116 ALA B CA 1
ATOM 2579 C C . ALA B 1 116 ? 36.321 16.462 108.214 1.00 28.27 116 ALA B C 1
ATOM 2580 O O . ALA B 1 116 ? 36.646 16.161 109.360 1.00 29.74 116 ALA B O 1
ATOM 2582 N N . ALA B 1 117 ? 37.183 16.915 107.306 1.00 28.42 117 ALA B N 1
ATOM 2583 C CA . ALA B 1 117 ? 38.604 17.099 107.599 1.00 27.10 117 ALA B CA 1
ATOM 2584 C C . ALA B 1 117 ? 38.823 18.195 108.632 1.00 27.95 117 ALA B C 1
ATOM 2585 O O . ALA B 1 117 ? 39.805 18.163 109.374 1.00 28.71 117 ALA B O 1
ATOM 2587 N N . LEU B 1 118 ? 37.914 19.168 108.665 1.00 27.92 118 LEU B N 1
ATOM 2588 C CA . LEU B 1 118 ? 37.987 20.258 109.631 1.00 27.52 118 LEU B CA 1
ATOM 2589 C C . LEU B 1 118 ? 37.512 19.731 110.980 1.00 28.87 118 LEU B C 1
ATOM 2590 O O . LEU B 1 118 ? 38.220 19.839 111.979 1.00 30.84 118 LEU B O 1
ATOM 2595 N N . LEU B 1 119 ? 36.312 19.159 111.012 1.00 28.72 119 LEU B N 1
ATOM 2596 C CA . LEU B 1 119 ? 35.785 18.602 112.249 1.00 28.28 119 LEU B CA 1
ATOM 2597 C C . LEU B 1 119 ? 36.806 17.630 112.814 1.00 29.33 119 LEU B C 1
ATOM 2598 O O . LEU B 1 119 ? 37.018 17.557 114.024 1.00 29.01 119 LEU B O 1
ATOM 2603 N N . ALA B 1 120 ? 37.441 16.881 111.920 1.00 29.82 120 ALA B N 1
ATOM 2604 C CA . ALA B 1 120 ? 38.444 15.909 112.318 1.00 30.11 120 ALA B CA 1
ATOM 2605 C C . ALA B 1 120 ? 39.598 16.608 113.017 1.00 31.07 120 ALA B C 1
ATOM 2606 O O . ALA B 1 120 ? 40.068 16.152 114.063 1.00 32.22 120 ALA B O 1
ATOM 2608 N N . SER B 1 121 ? 40.040 17.723 112.433 1.00 31.23 121 SER B N 1
ATOM 2609 C CA . SER B 1 121 ? 41.157 18.513 112.953 1.00 29.43 121 SER B CA 1
ATOM 2610 C C . SER B 1 121 ? 40.886 19.148 114.319 1.00 29.31 121 SER B C 1
ATOM 2611 O O . SER B 1 121 ? 41.718 19.071 115.225 1.00 28.80 121 SER B O 1
ATOM 2614 N N . LEU B 1 122 ? 39.723 19.777 114.462 1.00 28.36 122 LEU B N 1
ATOM 2615 C CA . LEU B 1 122 ? 39.364 20.426 115.715 1.00 27.98 122 LEU B CA 1
ATOM 2616 C C . LEU B 1 122 ? 39.267 19.435 116.860 1.00 27.71 122 LEU B C 1
ATOM 2617 O O . LEU B 1 122 ? 39.651 19.745 117.990 1.00 28.05 122 LEU B O 1
ATOM 2622 N N . ALA B 1 123 ? 38.767 18.238 116.570 1.00 28.62 123 ALA B N 1
ATOM 2623 C CA . ALA B 1 123 ? 38.641 17.206 117.591 1.00 30.03 123 ALA B CA 1
ATOM 2624 C C . ALA B 1 123 ? 40.030 16.751 118.058 1.00 31.62 123 ALA B C 1
ATOM 2625 O O . ALA B 1 123 ? 40.231 16.435 119.236 1.00 31.23 123 ALA B O 1
ATOM 2627 N N . GLU B 1 124 ? 40.987 16.724 117.131 1.00 32.33 124 GLU B N 1
ATOM 2628 C CA . GLU B 1 124 ? 42.358 16.319 117.445 1.00 31.83 124 GLU B CA 1
ATOM 2629 C C . GLU B 1 124 ? 43.087 17.392 118.249 1.00 27.97 124 GLU B C 1
ATOM 2630 O O . GLU B 1 124 ? 43.877 17.074 119.123 1.00 27.18 124 GLU B O 1
ATOM 2636 N N . ALA B 1 125 ? 42.819 18.660 117.941 1.00 26.82 125 ALA B N 1
ATOM 2637 C CA . ALA B 1 125 ? 43.455 19.790 118.622 1.00 25.32 125 ALA B CA 1
ATOM 2638 C C . ALA B 1 125 ? 42.984 19.927 120.059 1.00 25.67 125 ALA B C 1
ATOM 2639 O O . ALA B 1 125 ? 43.770 20.231 120.961 1.00 25.18 125 ALA B O 1
ATOM 2641 N N . CYS B 1 126 ? 41.691 19.714 120.273 1.00 26.25 126 CYS B N 1
ATOM 2642 C CA . CYS B 1 126 ? 41.131 19.808 121.613 1.00 27.23 126 CYS B CA 1
ATOM 2643 C C . CYS B 1 126 ? 41.588 18.661 122.486 1.00 27.83 126 CYS B C 1
ATOM 2644 O O . CYS B 1 126 ? 42.109 18.885 123.572 1.00 27.76 126 CYS B O 1
ATOM 2647 N N . ARG B 1 127 ? 41.395 17.431 122.020 1.00 29.46 127 ARG B N 1
ATOM 2648 C CA . ARG B 1 127 ? 41.803 16.295 122.828 1.00 33.59 127 ARG B CA 1
ATOM 2649 C C . ARG B 1 127 ? 43.314 16.270 123.038 1.00 33.81 127 ARG B C 1
ATOM 2650 O O . ARG B 1 127 ? 43.805 15.614 123.958 1.00 34.97 127 ARG B O 1
ATOM 2658 N N . ALA B 1 128 ? 44.044 17.00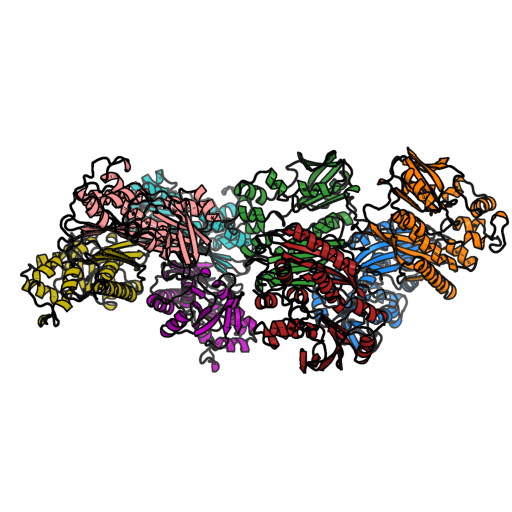9 122.203 1.00 33.28 128 ALA B N 1
ATOM 2659 C CA . ALA B 1 128 ? 45.498 17.088 122.319 1.00 32.56 128 ALA B CA 1
ATOM 2660 C C . ALA B 1 128 ? 45.847 17.891 123.567 1.00 32.77 128 ALA B C 1
ATOM 2661 O O . ALA B 1 128 ? 46.927 17.728 124.147 1.00 33.55 128 ALA B O 1
ATOM 2663 N N . HIS B 1 129 ? 44.918 18.753 123.975 1.00 31.15 129 HIS B N 1
ATOM 2664 C CA . HIS B 1 129 ? 45.104 19.595 125.149 1.00 30.04 129 HIS B CA 1
ATOM 2665 C C . HIS B 1 129 ? 44.211 19.156 126.301 1.00 29.30 129 HIS B C 1
ATOM 2666 O O . HIS B 1 129 ? 44.201 19.788 127.354 1.00 30.08 129 HIS B O 1
ATOM 2673 N N . GLY B 1 130 ? 43.465 18.075 126.097 1.00 28.51 130 GLY B N 1
ATOM 2674 C CA . GLY B 1 130 ? 42.569 17.587 127.133 1.00 27.58 130 GLY B CA 1
ATOM 2675 C C . GLY B 1 130 ? 41.402 18.528 127.367 1.00 26.86 130 GLY B C 1
ATOM 2676 O O . GLY B 1 130 ? 40.808 18.556 128.443 1.00 27.60 130 GLY B O 1
ATOM 2677 N N . ILE B 1 131 ? 41.071 19.304 126.346 1.00 25.56 131 ILE B N 1
ATOM 2678 C CA . ILE B 1 131 ? 39.983 20.260 126.434 1.00 24.67 131 ILE B CA 1
ATOM 2679 C C . ILE B 1 131 ? 38.706 19.650 125.865 1.00 25.19 131 ILE B C 1
ATOM 2680 O O . ILE B 1 131 ? 38.682 19.203 124.712 1.00 26.70 131 ILE B O 1
ATOM 2685 N N . PRO B 1 132 ? 37.631 19.605 126.672 1.00 23.88 132 PRO B N 1
ATOM 2686 C CA . PRO B 1 132 ? 36.353 19.050 126.220 1.00 23.46 132 PRO B CA 1
ATOM 2687 C C . PRO B 1 132 ? 35.844 19.829 125.010 1.00 23.79 132 PRO B C 1
ATOM 2688 O O . PRO B 1 132 ? 35.875 21.058 125.006 1.00 24.43 132 PRO B O 1
ATOM 2692 N N . LEU B 1 133 ? 35.388 19.121 123.982 1.00 24.56 133 LEU B N 1
ATOM 2693 C CA . LEU B 1 133 ? 34.853 19.779 122.793 1.00 25.49 133 LEU B CA 1
ATOM 2694 C C . LEU B 1 133 ? 33.320 19.708 122.815 1.00 26.56 133 LEU B C 1
ATOM 2695 O O . LEU B 1 133 ? 32.737 18.623 122.928 1.00 25.64 133 LEU B O 1
ATOM 2700 N N . LEU B 1 134 ? 32.677 20.872 122.725 1.00 26.55 134 LEU B N 1
ATOM 2701 C CA . LEU B 1 134 ? 31.216 20.958 122.725 1.00 28.65 134 LEU B CA 1
ATOM 2702 C C . LEU B 1 134 ? 30.619 20.970 121.309 1.00 31.08 134 LEU B C 1
ATOM 2703 O O . LEU B 1 134 ? 31.320 21.185 120.320 1.00 32.17 134 LEU B O 1
ATOM 2708 N N . GLY B 1 135 ? 29.317 20.730 121.207 1.00 33.02 135 GLY B N 1
ATOM 2709 C CA . GLY B 1 135 ? 28.689 20.746 119.901 1.00 33.97 135 GLY B CA 1
ATOM 2710 C C . GLY B 1 135 ? 28.771 22.132 119.282 1.00 35.62 135 GLY B C 1
ATOM 2711 O O . GLY B 1 135 ? 28.228 23.103 119.827 1.00 36.70 135 GLY B O 1
ATOM 2712 N N . GLY B 1 136 ? 29.461 22.236 118.149 1.00 35.96 136 GLY B N 1
ATOM 2713 C CA . GLY B 1 136 ? 29.582 23.514 117.472 1.00 36.87 136 GLY B CA 1
ATOM 2714 C C . GLY B 1 136 ? 28.543 23.603 116.371 1.00 38.53 136 GLY B C 1
ATOM 2715 O O . GLY B 1 136 ? 27.846 22.615 116.096 1.00 38.70 136 GLY B O 1
ATOM 2716 N N . GLU B 1 137 ? 28.427 24.770 115.737 1.00 38.41 137 GLU B N 1
ATOM 2717 C CA . GLU B 1 137 ? 27.453 24.947 114.667 1.00 38.19 137 GLU B CA 1
ATOM 2718 C C . GLU B 1 137 ? 28.061 25.020 113.277 1.00 37.62 137 GLU B C 1
ATOM 2719 O O . GLU B 1 137 ? 29.282 24.938 113.098 1.00 36.97 137 GLU B O 1
ATOM 2725 N N . THR B 1 138 ? 27.181 25.188 112.298 1.00 36.74 138 THR B N 1
ATOM 2726 C CA . THR B 1 138 ? 27.573 25.243 110.901 1.00 34.91 138 THR B CA 1
ATOM 2727 C C . THR B 1 138 ? 26.606 26.176 110.164 1.00 32.94 138 THR B C 1
ATOM 2728 O O . THR B 1 138 ? 25.435 26.277 110.522 1.00 32.39 138 THR B O 1
ATOM 2732 N N . ALA B 1 139 ? 27.104 26.870 109.149 1.00 31.26 139 ALA B N 1
ATOM 2733 C CA . ALA B 1 139 ? 26.281 27.778 108.369 1.00 29.10 139 ALA B CA 1
ATOM 2734 C C . ALA B 1 139 ? 26.711 27.748 106.910 1.00 30.80 139 ALA B C 1
ATOM 2735 O O . ALA B 1 139 ? 27.907 27.790 106.593 1.00 30.12 139 ALA B O 1
ATOM 2737 N N . GLU B 1 140 ? 25.723 27.661 106.024 1.00 31.77 140 GLU B N 1
ATOM 2738 C CA . GLU B 1 140 ? 25.967 27.636 104.591 1.00 31.68 140 GLU B CA 1
ATOM 2739 C C . GLU B 1 140 ? 25.253 28.838 103.978 1.00 31.22 140 GLU B C 1
ATOM 2740 O O . GLU B 1 140 ? 24.025 28.881 103.915 1.00 30.59 140 GLU B O 1
ATOM 2746 N N . MET B 1 141 ? 26.035 29.826 103.550 1.00 31.67 141 MET B N 1
ATOM 2747 C CA . MET B 1 141 ? 25.481 31.039 102.961 1.00 32.11 141 MET B CA 1
ATOM 2748 C C . MET B 1 141 ? 26.257 31.475 101.722 1.00 32.10 141 MET B C 1
ATOM 2749 O O . MET B 1 141 ? 27.181 32.291 101.796 1.00 31.27 141 MET B O 1
ATOM 2754 N N . PRO B 1 142 ? 25.891 30.915 100.561 1.00 31.78 142 PRO B N 1
ATOM 2755 C CA . PRO B 1 142 ? 26.555 31.254 99.304 1.00 31.14 142 PRO B CA 1
ATOM 2756 C C . PRO B 1 142 ? 26.294 32.702 98.923 1.00 30.01 142 PRO B C 1
ATOM 2757 O O . PRO B 1 142 ? 26.906 33.233 97.997 1.00 30.80 142 PRO B O 1
ATOM 2761 N N . GLY B 1 143 ? 25.388 33.342 99.654 1.00 29.10 143 GLY B N 1
ATOM 2762 C CA . GLY B 1 143 ? 25.073 34.730 99.378 1.00 27.61 143 GLY B CA 1
ATOM 2763 C C . GLY B 1 143 ? 25.957 35.667 100.174 1.00 28.77 143 GLY B C 1
ATOM 2764 O O . GLY B 1 143 ? 25.946 36.882 99.954 1.00 28.84 143 GLY B O 1
ATOM 2765 N N . VAL B 1 144 ? 26.730 35.100 101.098 1.00 29.36 144 VAL B N 1
ATOM 2766 C CA . VAL B 1 144 ? 27.637 35.876 101.948 1.00 28.20 144 VAL B CA 1
ATOM 2767 C C . VAL B 1 144 ? 29.120 35.608 101.645 1.00 28.65 144 VAL B C 1
ATOM 2768 O O . VAL B 1 144 ? 29.947 36.525 101.684 1.00 27.51 144 VAL B O 1
ATOM 2772 N N . TYR B 1 145 ? 29.437 34.351 101.333 1.00 28.43 145 TYR B N 1
ATOM 2773 C CA . TYR B 1 145 ? 30.805 33.924 101.069 1.00 30.48 145 TYR B CA 1
ATOM 2774 C C . TYR B 1 145 ? 31.234 33.834 99.606 1.00 32.69 145 TYR B C 1
ATOM 2775 O O . TYR B 1 145 ? 30.427 33.536 98.725 1.00 33.13 145 TYR B O 1
ATOM 2784 N N . ARG B 1 146 ? 32.520 34.097 99.369 1.00 33.94 146 ARG B N 1
ATOM 2785 C CA . ARG B 1 146 ? 33.109 34.006 98.038 1.00 35.21 146 ARG B CA 1
ATOM 2786 C C . ARG B 1 146 ? 33.077 32.515 97.726 1.00 36.05 146 ARG B C 1
ATOM 2787 O O . ARG B 1 146 ? 33.104 31.686 98.637 1.00 36.51 146 ARG B O 1
ATOM 2795 N N . GLU B 1 147 ? 33.012 32.171 96.448 1.00 37.39 147 GLU B N 1
ATOM 2796 C CA . GLU B 1 147 ? 32.965 30.773 96.048 1.00 37.89 147 GLU B CA 1
ATOM 2797 C C . GLU B 1 147 ? 34.090 29.976 96.681 1.00 37.46 147 GLU B C 1
ATOM 2798 O O . GLU B 1 147 ? 35.241 30.414 96.681 1.00 38.29 147 GLU B O 1
ATOM 2804 N N . GLY B 1 148 ? 33.753 28.805 97.218 1.00 36.13 148 GLY B N 1
ATOM 2805 C CA . GLY B 1 148 ? 34.749 27.941 97.834 1.00 34.05 148 GLY B CA 1
ATOM 2806 C C . GLY B 1 148 ? 35.354 28.417 99.144 1.00 33.08 148 GLY B C 1
ATOM 2807 O O . GLY B 1 148 ? 36.170 27.711 99.737 1.00 31.96 148 GLY B O 1
ATOM 2808 N N . ALA B 1 149 ? 34.953 29.600 99.602 1.00 32.17 149 ALA B N 1
ATOM 2809 C CA . ALA B 1 149 ? 35.476 30.165 100.841 1.00 32.66 149 ALA B CA 1
ATOM 2810 C C . ALA B 1 149 ? 34.827 29.597 102.107 1.00 33.68 149 ALA B C 1
ATOM 2811 O O . ALA B 1 149 ? 33.683 29.130 102.089 1.00 34.43 149 ALA B O 1
ATOM 2813 N N . TRP B 1 150 ? 35.588 29.656 103.202 1.00 33.08 150 TRP B N 1
ATOM 2814 C CA . TRP B 1 150 ? 35.175 29.174 104.519 1.00 30.92 150 TRP B CA 1
ATOM 2815 C C . TRP B 1 150 ? 35.641 30.146 105.595 1.00 30.68 150 TRP B C 1
ATOM 2816 O O . TRP B 1 150 ? 36.602 30.883 105.402 1.00 31.90 150 TRP B O 1
ATOM 2827 N N . ASP B 1 151 ? 34.963 30.131 106.734 1.00 30.22 151 ASP B N 1
ATOM 2828 C CA . ASP B 1 151 ? 35.334 30.973 107.861 1.00 29.37 151 ASP B CA 1
ATOM 2829 C C . ASP B 1 151 ? 35.280 30.041 109.062 1.00 29.54 151 ASP B C 1
ATOM 2830 O O . ASP B 1 151 ? 34.231 29.489 109.395 1.00 30.08 151 ASP B O 1
ATOM 2835 N N . ILE B 1 152 ? 36.425 29.857 109.700 1.00 28.31 152 ILE B N 1
ATOM 2836 C CA . ILE B 1 152 ? 36.527 28.977 110.844 1.00 26.18 152 ILE B CA 1
ATOM 2837 C C . ILE B 1 152 ? 36.713 29.822 112.097 1.00 25.45 152 ILE B C 1
ATOM 2838 O O . ILE B 1 152 ? 37.757 30.449 112.290 1.00 24.11 152 ILE B O 1
ATOM 2843 N N . ALA B 1 153 ? 35.675 29.850 112.930 1.00 23.82 153 ALA B N 1
ATOM 2844 C CA . ALA B 1 153 ? 35.686 30.613 114.171 1.00 21.57 153 ALA B CA 1
ATOM 2845 C C . ALA B 1 153 ? 35.329 29.691 115.319 1.00 21.41 153 ALA B C 1
ATOM 2846 O O . ALA B 1 153 ? 34.878 28.572 115.102 1.00 22.65 153 ALA B O 1
ATOM 2848 N N . GLY B 1 154 ? 35.541 30.159 116.544 1.00 21.07 154 GLY B N 1
ATOM 2849 C CA . GLY B 1 154 ? 35.232 29.343 117.700 1.00 19.58 154 GLY B CA 1
ATOM 2850 C C . GLY B 1 154 ? 35.278 30.133 118.988 1.00 19.98 154 GLY B C 1
ATOM 2851 O O . GLY B 1 154 ? 35.477 31.351 118.980 1.00 20.23 154 GLY B O 1
ATOM 2852 N N . THR B 1 155 ? 35.079 29.442 120.103 1.00 19.79 155 THR B N 1
ATOM 2853 C CA . THR B 1 155 ? 35.107 30.085 121.411 1.00 20.44 155 THR B CA 1
ATOM 2854 C C . THR B 1 155 ? 35.683 29.141 122.454 1.00 20.52 155 THR B C 1
ATOM 2855 O O . THR B 1 155 ? 35.322 27.966 122.490 1.00 21.90 155 THR B O 1
ATOM 2859 N N . LEU B 1 156 ? 36.589 29.657 123.286 1.00 20.01 156 LEU B N 1
ATOM 2860 C CA . LEU B 1 156 ? 37.205 28.860 124.344 1.00 19.23 156 LEU B CA 1
ATOM 2861 C C . LEU B 1 156 ? 36.867 29.480 125.695 1.00 19.73 156 LEU B C 1
ATOM 2862 O O . LEU B 1 156 ? 37.127 30.665 125.923 1.00 19.76 156 LEU B O 1
ATOM 2867 N N . VAL B 1 157 ? 36.275 28.679 126.580 1.00 19.19 157 VAL B N 1
ATOM 2868 C CA . VAL B 1 157 ? 35.919 29.133 127.922 1.00 16.78 157 VAL B CA 1
ATOM 2869 C C . VAL B 1 157 ? 36.980 28.597 128.870 1.00 16.79 157 VAL B C 1
ATOM 2870 O O . VAL B 1 157 ? 37.505 27.502 128.676 1.00 16.94 157 VAL B O 1
ATOM 2874 N N . GLY B 1 158 ? 37.308 29.374 129.890 1.00 16.70 158 GLY B N 1
ATOM 2875 C CA . GLY B 1 158 ? 38.331 28.942 130.818 1.00 17.17 158 GLY B CA 1
ATOM 2876 C C . GLY B 1 158 ? 38.055 29.423 132.215 1.00 17.12 158 GLY B C 1
ATOM 2877 O O . GLY B 1 158 ? 36.954 29.874 132.508 1.00 19.05 158 GLY B O 1
ATOM 2878 N N . VAL B 1 159 ? 39.050 29.333 133.084 1.00 17.11 159 VAL B N 1
ATOM 2879 C CA . VAL B 1 159 ? 38.867 29.762 134.458 1.00 17.10 159 VAL B CA 1
ATOM 2880 C C . VAL B 1 159 ? 40.193 30.269 135.014 1.00 18.26 159 VAL B C 1
ATOM 2881 O O . VAL B 1 159 ? 41.258 29.800 134.625 1.00 18.06 159 VAL B O 1
ATOM 2885 N N . VAL B 1 160 ? 40.123 31.243 135.912 1.00 19.05 160 VAL B N 1
ATOM 2886 C CA . VAL B 1 160 ? 41.317 31.819 136.518 1.00 18.60 160 VAL B CA 1
ATOM 2887 C C . VAL B 1 160 ? 40.977 32.360 137.912 1.00 19.90 160 VAL B C 1
ATOM 2888 O O . VAL B 1 160 ? 39.857 32.806 138.149 1.00 20.61 160 VAL B O 1
ATOM 2892 N N . GLU B 1 161 ? 41.924 32.292 138.842 1.00 21.60 161 GLU B N 1
ATOM 2893 C CA . GLU B 1 161 ? 41.686 32.819 140.185 1.00 21.53 161 GLU B CA 1
ATOM 2894 C C . GLU B 1 161 ? 41.833 34.325 140.048 1.00 21.81 161 GLU B C 1
ATOM 2895 O O . GLU B 1 161 ? 42.829 34.806 139.508 1.00 22.12 161 GLU B O 1
ATOM 2901 N N . ARG B 1 162 ? 40.835 35.058 140.532 1.00 21.90 162 ARG B N 1
ATOM 2902 C CA . ARG B 1 162 ? 40.802 36.516 140.430 1.00 22.39 162 ARG B CA 1
ATOM 2903 C C . ARG B 1 162 ? 42.112 37.243 140.699 1.00 23.28 162 ARG B C 1
ATOM 2904 O O . ARG B 1 162 ? 42.551 38.065 139.895 1.00 23.51 162 ARG B O 1
ATOM 2912 N N . SER B 1 163 ? 42.744 36.954 141.828 1.00 24.80 163 SER B N 1
ATOM 2913 C CA . SER B 1 163 ? 43.983 37.641 142.147 1.00 25.97 163 SER B CA 1
ATOM 2914 C C . SER B 1 163 ? 45.179 37.181 141.310 1.00 27.23 163 SER B C 1
ATOM 2915 O O . SER B 1 163 ? 46.266 37.750 141.412 1.00 28.73 163 SER B O 1
ATOM 2918 N N . ARG B 1 164 ? 44.983 36.170 140.468 1.00 28.03 164 ARG B N 1
ATOM 2919 C CA . ARG B 1 164 ? 46.073 35.682 139.629 1.00 27.69 164 ARG B CA 1
ATOM 2920 C C . ARG B 1 164 ? 45.862 36.013 138.166 1.00 27.49 164 ARG B C 1
ATOM 2921 O O . ARG B 1 164 ? 46.511 35.439 137.289 1.00 26.64 164 ARG B O 1
ATOM 2929 N N . ILE B 1 165 ? 44.949 36.945 137.911 1.00 27.71 165 ILE B N 1
ATOM 2930 C CA . ILE B 1 165 ? 44.662 37.388 136.550 1.00 27.67 165 ILE B CA 1
ATOM 2931 C C . ILE B 1 165 ? 45.805 38.287 136.088 1.00 28.88 165 ILE B C 1
ATOM 2932 O O . ILE B 1 165 ? 46.204 39.217 136.796 1.00 28.70 165 ILE B O 1
ATOM 2937 N N . LEU B 1 166 ? 46.335 37.993 134.905 1.00 30.47 166 LEU B N 1
ATOM 2938 C CA . LEU B 1 166 ? 47.413 38.785 134.318 1.00 30.87 166 LEU B CA 1
ATOM 2939 C C . LEU B 1 166 ? 46.810 40.061 133.734 1.00 32.13 166 LEU B C 1
ATOM 2940 O O . LEU B 1 166 ? 45.670 40.054 133.254 1.00 33.89 166 LEU B O 1
ATOM 2945 N N . GLY B 1 167 ? 47.568 41.152 133.775 1.00 32.15 167 GLY B N 1
ATOM 2946 C CA . GLY B 1 167 ? 47.066 42.402 133.239 1.00 32.26 167 GLY B CA 1
ATOM 2947 C C . GLY B 1 167 ? 48.010 43.559 133.484 1.00 33.78 167 GLY B C 1
ATOM 2948 O O . GLY B 1 167 ? 48.863 43.488 134.369 1.00 34.08 167 GLY B O 1
ATOM 2949 N N . PRO B 1 168 ? 47.871 44.652 132.717 1.00 34.55 168 PRO B N 1
ATOM 2950 C CA . PRO B 1 168 ? 48.706 45.853 132.828 1.00 35.93 168 PRO B CA 1
ATOM 2951 C C . PRO B 1 168 ? 48.858 46.446 134.230 1.00 37.49 168 PRO B C 1
ATOM 2952 O O . PRO B 1 168 ? 49.923 46.945 134.585 1.00 37.19 168 PRO B O 1
ATOM 2956 N N . GLU B 1 169 ? 47.801 46.387 135.029 1.00 39.96 169 GLU B N 1
ATOM 2957 C CA . GLU B 1 169 ? 47.860 46.947 136.376 1.00 42.26 169 GLU B CA 1
ATOM 2958 C C . GLU B 1 169 ? 48.856 46.255 137.310 1.00 42.50 169 GLU B C 1
ATOM 2959 O O . GLU B 1 169 ? 49.183 46.791 138.373 1.00 44.19 169 GLU B O 1
ATOM 2965 N N . ARG B 1 170 ? 49.341 45.075 136.918 1.00 42.40 170 ARG B N 1
ATOM 2966 C CA . ARG B 1 170 ? 50.311 44.342 137.737 1.00 41.72 170 ARG B CA 1
ATOM 2967 C C . ARG B 1 170 ? 51.710 44.634 137.227 1.00 41.74 170 ARG B C 1
ATOM 2968 O O . ARG B 1 170 ? 52.699 44.394 137.916 1.00 41.51 170 ARG B O 1
ATOM 2976 N N . VAL B 1 171 ? 51.784 45.150 136.006 1.00 42.86 171 VAL B N 1
ATOM 2977 C CA . VAL B 1 171 ? 53.060 45.483 135.393 1.00 44.49 171 VAL B CA 1
ATOM 2978 C C . VAL B 1 171 ? 53.710 46.695 136.067 1.00 46.60 171 VAL B C 1
ATOM 2979 O O . VAL B 1 171 ? 53.066 47.726 136.290 1.00 46.86 171 VAL B O 1
ATOM 2983 N N . ARG B 1 172 ? 54.989 46.551 136.395 1.00 47.79 172 ARG B N 1
ATOM 2984 C CA . ARG B 1 172 ? 55.752 47.613 137.034 1.00 49.93 172 ARG B CA 1
ATOM 2985 C C . ARG B 1 172 ? 56.914 47.958 136.108 1.00 49.89 172 ARG B C 1
ATOM 2986 O O . ARG B 1 172 ? 57.245 47.187 135.208 1.00 49.78 172 ARG B O 1
ATOM 2994 N N . GLU B 1 173 ? 57.528 49.119 136.313 1.00 50.56 173 GLU B N 1
ATOM 2995 C CA . GLU B 1 173 ? 58.649 49.514 135.471 1.00 50.24 173 GLU B CA 1
ATOM 2996 C C . GLU B 1 173 ? 59.880 48.700 135.842 1.00 48.49 173 GLU B C 1
ATOM 2997 O O . GLU B 1 173 ? 60.250 48.619 137.015 1.00 47.37 173 GLU B O 1
ATOM 3003 N N . GLY B 1 174 ? 60.506 48.097 134.836 1.00 46.11 174 GLY B N 1
ATOM 3004 C CA . GLY B 1 174 ? 61.689 47.298 135.085 1.00 43.94 174 GLY B CA 1
ATOM 3005 C C . GLY B 1 174 ? 61.494 45.826 134.789 1.00 42.90 174 GLY B C 1
ATOM 3006 O O . GLY B 1 174 ? 62.437 45.034 134.860 1.00 43.52 174 GLY B O 1
ATOM 3007 N N . ASP B 1 175 ? 60.267 45.442 134.464 1.00 41.61 175 ASP B N 1
ATOM 3008 C CA . ASP B 1 175 ? 60.007 44.047 134.152 1.00 39.96 175 ASP B CA 1
ATOM 3009 C C . ASP B 1 175 ? 60.789 43.613 132.924 1.00 38.23 175 ASP B C 1
ATOM 3010 O O . ASP B 1 175 ? 61.167 44.431 132.081 1.00 37.04 175 ASP B O 1
ATOM 3015 N N . ALA B 1 176 ? 61.023 42.312 132.834 1.00 36.67 176 ALA B N 1
ATOM 3016 C CA . ALA B 1 176 ? 61.720 41.732 131.702 1.00 34.82 176 ALA B CA 1
ATOM 3017 C C . ALA B 1 176 ? 60.675 41.271 130.678 1.00 33.58 176 ALA B C 1
ATOM 3018 O O . ALA B 1 176 ? 59.563 40.876 131.039 1.00 32.67 176 ALA B O 1
ATOM 3020 N N . LEU B 1 177 ? 61.028 41.339 129.399 1.00 32.50 177 LEU B N 1
ATOM 3021 C CA . LEU B 1 177 ? 60.128 40.896 128.349 1.00 30.43 177 LEU B CA 1
ATOM 3022 C C . LEU B 1 177 ? 60.635 39.533 127.899 1.00 30.93 177 LEU B C 1
ATOM 3023 O O . LEU B 1 177 ? 61.701 39.422 127.297 1.00 32.82 177 LEU B O 1
ATOM 3028 N N . LEU B 1 178 ? 59.876 38.491 128.215 1.00 30.59 178 LEU B N 1
ATOM 3029 C CA . LEU B 1 178 ? 60.246 37.130 127.852 1.00 28.64 178 LEU B CA 1
ATOM 3030 C C . LEU B 1 178 ? 59.322 36.661 126.734 1.00 27.97 178 LEU B C 1
ATOM 3031 O O . LEU B 1 178 ? 58.110 36.572 126.908 1.00 26.81 178 LEU B O 1
ATOM 3036 N N . ALA B 1 179 ? 59.902 36.372 125.578 1.00 26.62 179 ALA B N 1
ATOM 3037 C CA . ALA B 1 179 ? 59.120 35.928 124.446 1.00 24.47 179 ALA B CA 1
ATOM 3038 C C . ALA B 1 179 ? 59.213 34.430 124.276 1.00 24.49 179 ALA B C 1
ATOM 3039 O O . ALA B 1 179 ? 60.269 33.840 124.471 1.00 23.78 179 ALA B O 1
ATOM 3041 N N . LEU B 1 180 ? 58.085 33.818 123.935 1.00 25.64 180 LEU B N 1
ATOM 3042 C CA . LEU B 1 180 ? 58.023 32.387 123.685 1.00 26.02 180 LEU B CA 1
ATOM 3043 C C . LEU B 1 180 ? 57.968 32.336 122.161 1.00 27.67 180 LEU B C 1
ATOM 3044 O O . LEU B 1 180 ? 57.176 33.050 121.535 1.00 27.80 180 LEU B O 1
ATOM 3049 N N . PRO B 1 181 ? 58.815 31.494 121.544 1.00 28.58 181 PRO B N 1
ATOM 3050 C CA . PRO B 1 181 ? 58.917 31.326 120.090 1.00 27.14 181 PRO B CA 1
ATOM 3051 C C . PRO B 1 181 ? 57.685 30.889 119.311 1.00 26.42 181 PRO B C 1
ATOM 3052 O O . PRO B 1 181 ? 57.038 29.901 119.647 1.00 26.01 181 PRO B O 1
ATOM 3056 N N . SER B 1 182 ? 57.385 31.636 118.254 1.00 25.37 182 SER B N 1
ATOM 3057 C CA . SER B 1 182 ? 56.257 31.329 117.390 1.00 26.08 182 SER B CA 1
ATOM 3058 C C . SER B 1 182 ? 56.712 30.223 116.445 1.00 26.39 182 SER B C 1
ATOM 3059 O O . SER B 1 182 ? 57.916 30.019 116.268 1.00 28.39 182 SER B O 1
ATOM 3062 N N . SER B 1 183 ? 55.756 29.517 115.843 1.00 24.86 183 SER B N 1
ATOM 3063 C CA . SER B 1 183 ? 56.053 28.410 114.937 1.00 24.14 183 SER B CA 1
ATOM 3064 C C . SER B 1 183 ? 56.008 28.836 113.481 1.00 25.27 183 SER B C 1
ATOM 3065 O O . SER B 1 183 ? 56.076 28.008 112.572 1.00 25.83 183 SER B O 1
ATOM 3068 N N . GLY B 1 184 ? 55.885 30.135 113.258 1.00 26.37 184 GLY B N 1
ATOM 3069 C CA . GLY B 1 184 ? 55.804 30.634 111.903 1.00 25.19 184 GLY B CA 1
ATOM 3070 C C . GLY B 1 184 ? 54.821 31.776 111.901 1.00 24.67 184 GLY B C 1
ATOM 3071 O O . GLY B 1 184 ? 54.687 32.462 112.915 1.00 25.18 184 GLY B O 1
ATOM 3072 N N . PRO B 1 185 ? 54.102 32.002 110.795 1.00 23.96 185 PRO B N 1
ATOM 3073 C CA . PRO B 1 185 ? 53.147 33.114 110.774 1.00 23.41 185 PRO B CA 1
ATOM 3074 C C . PRO B 1 185 ? 51.970 32.935 111.734 1.00 23.43 185 PRO B C 1
ATOM 3075 O O . PRO B 1 185 ? 51.270 33.894 112.058 1.00 25.78 185 PRO B O 1
ATOM 3079 N N . HIS B 1 186 ? 51.768 31.711 112.206 1.00 21.98 186 HIS B N 1
ATOM 3080 C CA . HIS B 1 186 ? 50.656 31.427 113.103 1.00 20.94 186 HIS B CA 1
ATOM 3081 C C . HIS B 1 186 ? 49.346 31.678 112.374 1.00 21.07 186 HIS B C 1
ATOM 3082 O O . HIS B 1 186 ? 49.089 31.047 111.347 1.00 22.29 186 HIS B O 1
ATOM 3089 N N . THR B 1 187 ? 48.523 32.595 112.868 1.00 21.10 187 THR B N 1
ATOM 3090 C CA . THR B 1 187 ? 47.245 32.844 112.211 1.00 22.32 187 THR B CA 1
ATOM 3091 C C . THR B 1 187 ? 46.873 34.298 111.952 1.00 23.91 187 THR B C 1
ATOM 3092 O O . THR B 1 187 ? 45.708 34.685 112.065 1.00 26.12 187 THR B O 1
ATOM 3096 N N . ASN B 1 188 ? 47.858 35.107 111.594 1.00 23.85 188 ASN B N 1
ATOM 3097 C CA . ASN B 1 188 ? 47.596 36.499 111.277 1.00 25.51 188 ASN B CA 1
ATOM 3098 C C . ASN B 1 188 ? 48.543 36.940 110.167 1.00 27.04 188 ASN B C 1
ATOM 3099 O O . ASN B 1 188 ? 49.702 36.526 110.138 1.00 26.55 188 ASN B O 1
ATOM 3104 N N . GLY B 1 189 ? 48.032 37.757 109.246 1.00 27.71 189 GLY B N 1
ATOM 3105 C CA . GLY B 1 189 ? 48.839 38.261 108.148 1.00 27.21 189 GLY B CA 1
ATOM 3106 C C . GLY B 1 189 ? 48.863 37.373 106.921 1.00 28.19 189 GLY B C 1
ATOM 3107 O O . GLY B 1 189 ? 49.672 37.573 106.016 1.00 29.12 189 GLY B O 1
ATOM 3108 N N . TYR B 1 190 ? 47.978 36.389 106.870 1.00 26.43 190 TYR B N 1
ATOM 3109 C CA . TYR B 1 190 ? 47.965 35.511 105.727 1.00 26.63 190 TYR B CA 1
ATOM 3110 C C . TYR B 1 190 ? 47.369 36.128 104.477 1.00 28.52 190 TYR B C 1
ATOM 3111 O O . TYR B 1 190 ? 47.328 35.487 103.427 1.00 29.99 190 TYR B O 1
ATOM 3120 N N . SER B 1 191 ? 46.902 37.367 104.577 1.00 29.29 191 SER B N 1
ATOM 3121 C CA . SER B 1 191 ? 46.355 38.041 103.407 1.00 30.43 191 SER B CA 1
ATOM 3122 C C . SER B 1 191 ? 47.556 38.606 102.646 1.00 31.25 191 SER B C 1
ATOM 3123 O O . SER B 1 191 ? 47.615 38.569 101.409 1.00 31.99 191 SER B O 1
ATOM 3126 N N . LEU B 1 192 ? 48.512 39.135 103.405 1.00 30.32 192 LEU B N 1
ATOM 3127 C CA . LEU B 1 192 ? 49.730 39.681 102.830 1.00 29.21 192 LEU B CA 1
ATOM 3128 C C . LEU B 1 192 ? 50.457 38.490 102.223 1.00 29.42 192 LEU B C 1
ATOM 3129 O O . LEU B 1 192 ? 50.918 38.548 101.083 1.00 30.64 192 LEU B O 1
ATOM 3134 N N . ILE B 1 193 ? 50.518 37.402 102.989 1.00 28.34 193 ILE B N 1
ATOM 3135 C CA . ILE B 1 193 ? 51.171 36.163 102.565 1.00 28.20 193 ILE B CA 1
ATOM 3136 C C . ILE B 1 193 ? 50.629 35.597 101.250 1.00 29.23 193 ILE B C 1
ATOM 3137 O O . ILE B 1 193 ? 51.399 35.297 100.342 1.00 30.10 193 ILE B O 1
ATOM 3142 N N . ARG B 1 194 ? 49.313 35.442 101.145 1.00 30.80 194 ARG B N 1
ATOM 3143 C CA . ARG B 1 194 ? 48.722 34.889 99.930 1.00 31.65 194 ARG B CA 1
ATOM 3144 C C . ARG B 1 194 ? 49.036 35.736 98.704 1.00 32.76 194 ARG B C 1
ATOM 3145 O O . ARG B 1 194 ? 49.113 35.219 97.587 1.00 32.70 194 ARG B O 1
ATOM 3153 N N . LYS B 1 195 ? 49.225 37.034 98.917 1.00 34.01 195 LYS B N 1
ATOM 3154 C CA . LYS B 1 195 ? 49.568 37.941 97.828 1.00 35.14 195 LYS B CA 1
ATOM 3155 C C . LYS B 1 195 ? 51.034 37.758 97.448 1.00 36.18 195 LYS B C 1
ATOM 3156 O O . LYS B 1 195 ? 51.375 37.657 96.269 1.00 36.37 195 LYS B O 1
ATOM 3162 N N . VAL B 1 196 ? 51.898 37.726 98.459 1.00 36.13 196 VAL B N 1
ATOM 3163 C CA . VAL B 1 196 ? 53.330 37.565 98.243 1.00 36.22 196 VAL B CA 1
ATOM 3164 C C . VAL B 1 196 ? 53.704 36.231 97.578 1.00 36.46 196 VAL B C 1
ATOM 3165 O O . VAL B 1 196 ? 54.549 36.200 96.681 1.00 36.23 196 VAL B O 1
ATOM 3169 N N . VAL B 1 197 ? 53.077 35.138 98.009 1.00 36.65 197 VAL B N 1
ATOM 3170 C CA . VAL B 1 197 ? 53.370 33.825 97.436 1.00 36.55 197 VAL B CA 1
ATOM 3171 C C . VAL B 1 197 ? 52.477 33.475 96.243 1.00 37.80 197 VAL B C 1
ATOM 3172 O O . VAL B 1 197 ? 52.611 32.402 95.655 1.00 37.01 197 VAL B O 1
ATOM 3176 N N . ALA B 1 198 ? 51.571 34.382 95.889 1.00 39.41 198 ALA B N 1
ATOM 3177 C CA . ALA B 1 198 ? 50.651 34.164 94.776 1.00 40.94 198 ALA B CA 1
ATOM 3178 C C . ALA B 1 198 ? 51.378 33.793 93.490 1.00 42.87 198 ALA B C 1
ATOM 3179 O O . ALA B 1 198 ? 51.989 34.650 92.842 1.00 43.05 198 ALA B O 1
ATOM 3181 N N . GLY B 1 199 ? 51.307 32.515 93.122 1.00 44.30 199 GLY B N 1
ATOM 3182 C CA . GLY B 1 199 ? 51.955 32.065 91.903 1.00 45.56 199 GLY B CA 1
ATOM 3183 C C . GLY B 1 199 ? 53.208 31.224 92.087 1.00 46.21 199 GLY B C 1
ATOM 3184 O O . GLY B 1 199 ? 53.822 30.814 91.102 1.00 46.51 199 GLY B O 1
ATOM 3185 N N . GLN B 1 200 ? 53.596 30.970 93.334 1.00 46.43 200 GLN B N 1
ATOM 3186 C CA . GLN B 1 200 ? 54.783 30.165 93.616 1.00 45.78 200 GLN B CA 1
ATOM 3187 C C . GLN B 1 200 ? 54.373 28.700 93.738 1.00 45.63 200 GLN B C 1
ATOM 3188 O O . GLN B 1 200 ? 53.180 28.384 93.799 1.00 45.23 200 GLN B O 1
ATOM 3194 N N . ASP B 1 201 ? 55.360 27.808 93.764 1.00 45.36 201 ASP B N 1
ATOM 3195 C CA . ASP B 1 201 ? 55.097 26.380 93.907 1.00 45.82 201 ASP B CA 1
ATOM 3196 C C . ASP B 1 201 ? 55.182 26.078 95.394 1.00 46.16 201 ASP B C 1
ATOM 3197 O O . ASP B 1 201 ? 56.225 25.660 95.904 1.00 45.82 201 ASP B O 1
ATOM 3202 N N . LEU B 1 202 ? 54.069 26.311 96.083 1.00 46.91 202 LEU B N 1
ATOM 3203 C CA . LEU B 1 202 ? 53.981 26.107 97.522 1.00 46.74 202 LEU B CA 1
ATOM 3204 C C . LEU B 1 202 ? 54.510 24.745 97.945 1.00 47.87 202 LEU B C 1
ATOM 3205 O O . LEU B 1 202 ? 55.020 24.587 99.055 1.00 47.70 202 LEU B O 1
ATOM 3210 N N . SER B 1 203 ? 54.407 23.769 97.050 1.00 49.14 203 SER B N 1
ATOM 3211 C CA . SER B 1 203 ? 54.872 22.416 97.343 1.00 50.58 203 SER B CA 1
ATOM 3212 C C . SER B 1 203 ? 56.354 22.180 97.030 1.00 50.87 203 SER B C 1
ATOM 3213 O O . SER B 1 203 ? 56.892 21.108 97.317 1.00 50.09 203 SER B O 1
ATOM 3216 N N . ALA B 1 204 ? 57.012 23.186 96.456 1.00 51.21 204 ALA B N 1
ATOM 3217 C CA . ALA B 1 204 ? 58.428 23.081 96.105 1.00 50.74 204 ALA B CA 1
ATOM 3218 C C . ALA B 1 204 ? 59.331 23.473 97.268 1.00 50.54 204 ALA B C 1
ATOM 3219 O O . ALA B 1 204 ? 59.083 24.469 97.958 1.00 50.94 204 ALA B O 1
ATOM 3221 N N . PRO B 1 205 ? 60.399 22.691 97.497 1.00 49.40 205 PRO B N 1
ATOM 3222 C CA . PRO B 1 205 ? 61.362 22.939 98.575 1.00 48.38 205 PRO B CA 1
ATOM 3223 C C . PRO B 1 205 ? 62.049 24.302 98.446 1.00 47.04 205 PRO B C 1
ATOM 3224 O O . PRO B 1 205 ? 62.310 24.774 97.340 1.00 46.68 205 PRO B O 1
ATOM 3228 N N . VAL B 1 206 ? 62.332 24.933 99.580 1.00 46.11 206 VAL B N 1
ATOM 3229 C CA . VAL B 1 206 ? 62.996 26.233 99.584 1.00 45.66 206 VAL B CA 1
ATOM 3230 C C . VAL B 1 206 ? 64.356 26.080 100.267 1.00 46.44 206 VAL B C 1
ATOM 3231 O O . VAL B 1 206 ? 64.472 25.396 101.286 1.00 47.01 206 VAL B O 1
ATOM 3235 N N . PRO B 1 207 ? 65.409 26.705 99.709 1.00 46.19 207 PRO B N 1
ATOM 3236 C CA . PRO B 1 207 ? 66.724 26.577 100.337 1.00 45.18 207 PRO B CA 1
ATOM 3237 C C . PRO B 1 207 ? 66.739 27.031 101.789 1.00 44.16 207 PRO B C 1
ATOM 3238 O O . PRO B 1 207 ? 66.759 26.212 102.707 1.00 43.99 207 PRO B O 1
ATOM 3242 N N . GLU B 1 208 ? 66.706 28.345 101.981 1.00 43.18 208 GLU B N 1
ATOM 3243 C CA . GLU B 1 208 ? 66.752 28.953 103.307 1.00 42.28 208 GLU B CA 1
ATOM 3244 C C . GLU B 1 208 ? 65.699 28.547 104.341 1.00 42.20 208 GLU B C 1
ATOM 3245 O O . GLU B 1 208 ? 65.775 28.986 105.490 1.00 41.99 208 GLU B O 1
ATOM 3251 N N . LEU B 1 209 ? 64.734 27.711 103.959 1.00 41.93 209 LEU B N 1
ATOM 3252 C CA . LEU B 1 209 ? 63.684 27.298 104.896 1.00 40.99 209 LEU B CA 1
ATOM 3253 C C . LEU B 1 209 ? 63.913 25.926 105.521 1.00 41.00 209 LEU B C 1
ATOM 3254 O O . LEU B 1 209 ? 63.643 25.731 106.708 1.00 42.69 209 LEU B O 1
ATOM 3259 N N . GLY B 1 210 ? 64.415 24.980 104.730 1.00 39.93 210 GLY B N 1
ATOM 3260 C CA . GLY B 1 210 ? 64.633 23.634 105.234 1.00 37.92 210 GLY B CA 1
ATOM 3261 C C . GLY B 1 210 ? 63.389 22.803 104.958 1.00 36.77 210 GLY B C 1
ATOM 3262 O O . GLY B 1 210 ? 63.289 21.640 105.351 1.00 37.11 210 GLY B O 1
ATOM 3263 N N . GLU B 1 211 ? 62.439 23.422 104.264 1.00 34.99 211 GLU B N 1
ATOM 3264 C CA . GLU B 1 211 ? 61.175 22.797 103.908 1.00 34.06 211 GLU B CA 1
ATOM 3265 C C . GLU B 1 211 ? 60.549 23.687 102.844 1.00 34.66 211 GLU B C 1
ATOM 3266 O O . GLU B 1 211 ? 61.162 24.673 102.427 1.00 34.08 211 GLU B O 1
ATOM 3272 N N . SER B 1 212 ? 59.331 23.353 102.420 1.00 35.59 212 SER B N 1
ATOM 3273 C CA . SER B 1 212 ? 58.633 24.133 101.394 1.00 35.88 212 SER B CA 1
ATOM 3274 C C . SER B 1 212 ? 57.760 25.247 101.970 1.00 36.12 212 SER B C 1
ATOM 3275 O O . SER B 1 212 ? 57.652 25.408 103.190 1.00 36.06 212 SER B O 1
ATOM 3278 N N . LEU B 1 213 ? 57.140 26.022 101.085 1.00 35.87 213 LEU B N 1
ATOM 3279 C CA . LEU B 1 213 ? 56.261 27.089 101.534 1.00 36.76 213 LEU B CA 1
ATOM 3280 C C . LEU B 1 213 ? 55.050 26.475 102.235 1.00 37.74 213 LEU B C 1
ATOM 3281 O O . LEU B 1 213 ? 54.658 26.909 103.317 1.00 37.55 213 LEU B O 1
ATOM 3286 N N . LYS B 1 214 ? 54.463 25.458 101.612 1.00 39.26 214 LYS B N 1
ATOM 3287 C CA . LYS B 1 214 ? 53.301 24.779 102.180 1.00 40.56 214 LYS B CA 1
ATOM 3288 C C . LYS B 1 214 ? 53.572 24.418 103.646 1.00 41.12 214 LYS B C 1
ATOM 3289 O O . LYS B 1 214 ? 52.834 24.814 104.550 1.00 40.74 214 LYS B O 1
ATOM 3295 N N . GLU B 1 215 ? 54.652 23.674 103.865 1.00 40.57 215 GLU B N 1
ATOM 3296 C CA . GLU B 1 215 ? 55.042 23.232 105.193 1.00 39.19 215 GLU B CA 1
ATOM 3297 C C . GLU B 1 215 ? 55.342 24.353 106.178 1.00 38.40 215 GLU B C 1
ATOM 3298 O O . GLU B 1 215 ? 54.934 24.292 107.340 1.00 38.03 215 GLU B O 1
ATOM 3304 N N . ALA B 1 216 ? 56.050 25.374 105.715 1.00 36.90 216 ALA B N 1
ATOM 3305 C CA . ALA B 1 216 ? 56.418 26.485 106.576 1.00 36.31 216 ALA B CA 1
ATOM 3306 C C . ALA B 1 216 ? 55.297 27.482 106.839 1.00 35.98 216 ALA B C 1
ATOM 3307 O O . ALA B 1 216 ? 55.272 28.122 107.891 1.00 35.95 216 ALA B O 1
ATOM 3309 N N . LEU B 1 217 ? 54.370 27.608 105.892 1.00 35.16 217 LEU B N 1
ATOM 3310 C CA . LEU B 1 217 ? 53.261 28.555 106.014 1.00 33.74 217 LEU B CA 1
ATOM 3311 C C . LEU B 1 217 ? 52.010 27.971 106.660 1.00 33.29 217 LEU B C 1
ATOM 3312 O O . LEU B 1 217 ? 51.172 28.713 107.181 1.00 32.52 217 LEU B O 1
ATOM 3317 N N . LEU B 1 218 ? 51.888 26.647 106.619 1.00 32.46 218 LEU B N 1
ATOM 3318 C CA . LEU B 1 218 ? 50.736 25.962 107.198 1.00 31.69 218 LEU B CA 1
ATOM 3319 C C . LEU B 1 218 ? 51.005 25.339 108.570 1.00 31.64 218 LEU B C 1
ATOM 3320 O O . LEU B 1 218 ? 50.104 24.755 109.177 1.00 31.57 218 LEU B O 1
ATOM 3325 N N . ARG B 1 219 ? 52.238 25.462 109.058 1.00 31.87 219 ARG B N 1
ATOM 3326 C CA . ARG B 1 219 ? 52.578 24.940 110.377 1.00 31.00 219 ARG B CA 1
ATOM 3327 C C . ARG B 1 219 ? 51.594 25.594 111.344 1.00 30.43 219 ARG B C 1
ATOM 3328 O O . ARG B 1 219 ? 51.497 26.826 111.418 1.00 30.86 219 ARG B O 1
ATOM 3336 N N . PRO B 1 220 ? 50.843 24.776 112.093 1.00 28.89 220 PRO B N 1
ATOM 3337 C CA . PRO B 1 220 ? 49.854 25.275 113.050 1.00 27.28 220 PRO B CA 1
ATOM 3338 C C . PRO B 1 220 ? 50.308 26.343 114.048 1.00 26.34 220 PRO B C 1
ATOM 3339 O O . PRO B 1 220 ? 51.480 26.424 114.418 1.00 25.27 220 PRO B O 1
ATOM 3343 N N . HIS B 1 221 ? 49.350 27.166 114.466 1.00 25.13 221 HIS B N 1
ATOM 3344 C CA . HIS B 1 221 ? 49.573 28.207 115.463 1.00 21.79 221 HIS B CA 1
ATOM 3345 C C . HIS B 1 221 ? 50.048 27.436 116.705 1.00 20.68 221 HIS B C 1
ATOM 3346 O O . HIS B 1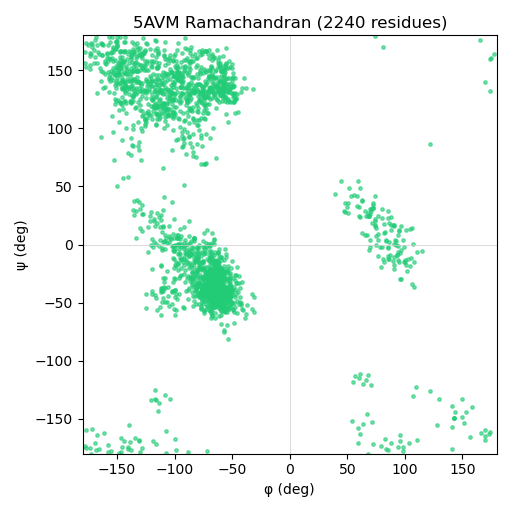 221 ? 49.447 26.431 117.076 1.00 19.65 221 HIS B O 1
ATOM 3353 N N . ARG B 1 222 ? 51.124 27.892 117.337 1.00 20.58 222 ARG B N 1
ATOM 3354 C CA . ARG B 1 222 ? 51.660 27.207 118.511 1.00 21.72 222 ARG B CA 1
ATOM 3355 C C . ARG B 1 222 ? 50.983 27.576 119.837 1.00 22.07 222 ARG B C 1
ATOM 3356 O O . ARG B 1 222 ? 50.802 28.756 120.147 1.00 21.73 222 ARG B O 1
ATOM 3364 N N . ALA B 1 223 ? 50.621 26.557 120.616 1.00 22.30 223 ALA B N 1
ATOM 3365 C CA . ALA B 1 223 ? 49.992 26.751 121.920 1.00 22.38 223 ALA B CA 1
ATOM 3366 C C . ALA B 1 223 ? 51.053 26.769 123.011 1.00 23.24 223 ALA B C 1
ATOM 3367 O O . ALA B 1 223 ? 52.005 25.992 122.967 1.00 24.17 223 ALA B O 1
ATOM 3369 N N . TYR B 1 224 ? 50.878 27.645 123.997 1.00 24.25 224 TYR B N 1
ATOM 3370 C CA . TYR B 1 224 ? 51.827 27.755 125.101 1.00 23.86 224 TYR B CA 1
ATOM 3371 C C . TYR B 1 224 ? 51.256 27.293 126.436 1.00 24.62 224 TYR B C 1
ATOM 3372 O O . TYR B 1 224 ? 51.712 27.726 127.496 1.00 23.04 224 TYR B O 1
ATOM 3381 N N . LEU B 1 225 ? 50.268 26.403 126.381 1.00 26.07 225 LEU B N 1
ATOM 3382 C CA . LEU B 1 225 ? 49.645 25.899 127.599 1.00 29.58 225 LEU B CA 1
ATOM 3383 C C . LEU B 1 225 ? 50.664 25.107 128.429 1.00 31.45 225 LEU B C 1
ATOM 3384 O O . LEU B 1 225 ? 50.799 25.320 129.640 1.00 32.01 225 LEU B O 1
ATOM 3389 N N . LYS B 1 226 ? 51.389 24.208 127.769 1.00 33.26 226 LYS B N 1
ATOM 3390 C CA . LYS B 1 226 ? 52.397 23.393 128.437 1.00 33.86 226 LYS B CA 1
ATOM 3391 C C . LYS B 1 226 ? 53.399 24.308 129.147 1.00 33.00 226 LYS B C 1
ATOM 3392 O O . LYS B 1 226 ? 53.755 24.081 130.303 1.00 32.38 226 LYS B O 1
ATOM 3398 N N . GLU B 1 227 ? 53.834 25.359 128.456 1.00 33.46 227 GLU B N 1
ATOM 3399 C CA . GLU B 1 227 ? 54.771 26.325 129.026 1.00 31.94 227 GLU B CA 1
ATOM 3400 C C . GLU B 1 227 ? 54.224 26.878 130.335 1.00 32.10 227 GLU B C 1
ATOM 3401 O O . GLU B 1 227 ? 54.752 26.597 131.409 1.00 33.09 227 GLU B O 1
ATOM 3407 N N . PHE B 1 228 ? 53.159 27.671 130.222 1.00 31.79 228 PHE B N 1
ATOM 3408 C CA . PHE B 1 228 ? 52.503 28.297 131.365 1.00 29.93 228 PHE B CA 1
ATOM 3409 C C . PHE B 1 228 ? 52.326 27.374 132.556 1.00 31.13 228 PHE B C 1
ATOM 3410 O O . PHE B 1 228 ? 52.595 27.765 133.690 1.00 32.69 228 PHE B O 1
ATOM 3418 N N . ARG B 1 229 ? 51.870 26.153 132.310 1.00 32.36 229 ARG B N 1
ATOM 3419 C CA . ARG B 1 229 ? 51.677 25.213 133.401 1.00 33.78 229 ARG B CA 1
ATOM 3420 C C . ARG B 1 229 ? 52.993 24.963 134.129 1.00 33.82 229 ARG B C 1
ATOM 3421 O O . ARG B 1 229 ? 53.024 24.859 135.353 1.00 33.11 229 ARG B O 1
ATOM 3429 N N . LEU B 1 230 ? 54.084 24.899 133.376 1.00 34.38 230 LEU B N 1
ATOM 3430 C CA . LEU B 1 230 ? 55.394 24.676 133.972 1.00 35.51 230 LEU B CA 1
ATOM 3431 C C . LEU B 1 230 ? 55.752 25.829 134.895 1.00 35.45 230 LEU B C 1
ATOM 3432 O O . LEU B 1 230 ? 56.385 25.631 135.933 1.00 36.26 230 LEU B O 1
ATOM 3437 N N . LEU B 1 231 ? 55.355 27.035 134.507 1.00 34.38 231 LEU B N 1
ATOM 3438 C CA . LEU B 1 231 ? 55.633 28.215 135.310 1.00 34.48 231 LEU B CA 1
ATOM 3439 C C . LEU B 1 231 ? 54.665 28.317 136.483 1.00 35.68 231 LEU B C 1
ATOM 3440 O O . LEU B 1 231 ? 55.033 28.768 137.565 1.00 35.30 231 LEU B O 1
ATOM 3445 N N . TRP B 1 232 ? 53.422 27.904 136.265 1.00 36.89 232 TRP B N 1
ATOM 3446 C CA . TRP B 1 232 ? 52.438 27.952 137.335 1.00 38.49 232 TRP B CA 1
ATOM 3447 C C . TRP B 1 232 ? 52.820 26.957 138.429 1.00 40.79 232 TRP B C 1
ATOM 3448 O O . TRP B 1 232 ? 52.849 27.298 139.612 1.00 41.43 232 TRP B O 1
ATOM 3459 N N . GLU B 1 233 ? 53.126 25.728 138.027 1.00 42.81 233 GLU B N 1
ATOM 3460 C CA . GLU B 1 233 ? 53.495 24.698 138.983 1.00 44.31 233 GLU B CA 1
ATOM 3461 C C . GLU B 1 233 ? 54.754 25.073 139.739 1.00 44.56 233 GLU B C 1
ATOM 3462 O O . GLU B 1 233 ? 55.004 24.554 140.825 1.00 45.70 233 GLU B O 1
ATOM 3468 N N . ALA B 1 234 ? 55.535 25.985 139.168 1.00 44.45 234 ALA B N 1
ATOM 3469 C CA . ALA B 1 234 ? 56.780 26.430 139.788 1.00 44.03 234 ALA B CA 1
ATOM 3470 C C . ALA B 1 234 ? 56.619 27.746 140.554 1.00 43.75 234 ALA B C 1
ATOM 3471 O O . ALA B 1 234 ? 57.581 28.255 141.131 1.00 44.69 234 ALA B O 1
ATOM 3473 N N . GLY B 1 235 ? 55.407 28.293 140.552 1.00 42.69 235 GLY B N 1
ATOM 3474 C CA . GLY B 1 235 ? 55.145 29.535 141.264 1.00 41.76 235 GLY B CA 1
ATOM 3475 C C . GLY B 1 235 ? 55.857 30.774 140.746 1.00 40.99 235 GLY B C 1
ATOM 3476 O O . GLY B 1 235 ? 56.132 31.700 141.511 1.00 40.83 235 GLY B O 1
ATOM 3477 N N . VAL B 1 236 ? 56.140 30.801 139.446 1.00 39.99 236 VAL B N 1
ATOM 3478 C CA . VAL B 1 236 ? 56.827 31.929 138.823 1.00 39.15 236 VAL B CA 1
ATOM 3479 C C . VAL B 1 236 ? 55.923 33.161 138.740 1.00 38.91 236 VAL B C 1
ATOM 3480 O O . VAL B 1 236 ? 54.814 33.088 138.218 1.00 39.50 236 VAL B O 1
ATOM 3484 N N . GLU B 1 237 ? 56.405 34.289 139.256 1.00 39.92 237 GLU B N 1
ATOM 3485 C CA . GLU B 1 237 ? 55.640 35.536 139.242 1.00 40.91 237 GLU B CA 1
ATOM 3486 C C . GLU B 1 237 ? 55.514 36.134 137.842 1.00 40.85 237 GLU B C 1
ATOM 3487 O O . GLU B 1 237 ? 56.506 36.573 137.251 1.00 40.95 237 GLU B O 1
ATOM 3493 N N . LEU B 1 238 ? 54.290 36.146 137.318 1.00 39.64 238 LEU B N 1
ATOM 3494 C CA . LEU B 1 238 ? 54.006 36.715 136.003 1.00 37.51 238 LEU B CA 1
ATOM 3495 C C . LEU B 1 238 ? 53.123 37.933 136.223 1.00 36.69 238 LEU B C 1
ATOM 3496 O O . LEU B 1 238 ? 52.200 37.885 137.033 1.00 37.28 238 LEU B O 1
ATOM 3501 N N . HIS B 1 239 ? 53.402 39.023 135.514 1.00 34.77 239 HIS B N 1
ATOM 3502 C CA . HIS B 1 239 ? 52.601 40.237 135.653 1.00 32.27 239 HIS B CA 1
ATOM 3503 C C . HIS B 1 239 ? 51.558 40.375 134.557 1.00 31.30 239 HIS B C 1
ATOM 3504 O O . HIS B 1 239 ? 50.366 40.520 134.833 1.00 31.41 239 HIS B O 1
ATOM 3511 N N . ALA B 1 240 ? 52.018 40.347 133.312 1.00 28.81 240 ALA B N 1
ATOM 3512 C CA . ALA B 1 240 ? 51.134 40.461 132.167 1.00 27.50 240 ALA B CA 1
ATOM 3513 C C . ALA B 1 240 ? 51.650 39.554 131.061 1.00 27.68 240 ALA B C 1
ATOM 3514 O O . ALA B 1 240 ? 52.668 38.884 131.218 1.00 27.84 240 ALA B O 1
ATOM 3516 N N . ALA B 1 241 ? 50.936 39.520 129.945 1.00 27.47 241 ALA B N 1
ATOM 3517 C CA . ALA B 1 241 ? 51.337 38.687 128.825 1.00 26.82 241 ALA B CA 1
ATOM 3518 C C . ALA B 1 241 ? 50.592 39.159 127.599 1.00 26.65 241 ALA B C 1
ATOM 3519 O O . ALA B 1 241 ? 49.472 39.671 127.695 1.00 27.55 241 ALA B O 1
ATOM 3521 N N . ALA B 1 242 ? 51.225 38.999 126.446 1.00 25.62 242 ALA B N 1
ATOM 3522 C CA . ALA B 1 242 ? 50.614 39.420 125.206 1.00 24.21 242 ALA B CA 1
ATOM 3523 C C . ALA B 1 242 ? 50.737 38.325 124.183 1.00 24.27 242 ALA B C 1
ATOM 3524 O O . ALA B 1 242 ? 51.807 37.751 124.005 1.00 24.38 242 ALA B O 1
ATOM 3526 N N . HIS B 1 243 ? 49.621 38.014 123.537 1.00 23.95 243 HIS B N 1
ATOM 3527 C CA . HIS B 1 243 ? 49.617 37.023 122.482 1.00 23.77 243 HIS B CA 1
ATOM 3528 C C . HIS B 1 243 ? 49.795 37.922 121.268 1.00 23.71 243 HIS B C 1
ATOM 3529 O O . HIS B 1 243 ? 49.016 38.855 121.081 1.00 23.68 243 HIS B O 1
ATOM 3536 N N . ILE B 1 244 ? 50.835 37.671 120.474 1.00 24.99 244 ILE B N 1
ATOM 3537 C CA . ILE B 1 244 ? 51.124 38.489 119.288 1.00 25.01 244 ILE B CA 1
ATOM 3538 C C . ILE B 1 244 ? 50.374 37.979 118.063 1.00 25.31 244 ILE B C 1
ATOM 3539 O O . ILE B 1 244 ? 50.848 37.106 117.324 1.00 23.83 244 ILE B O 1
ATOM 3544 N N . THR B 1 245 ? 49.193 38.554 117.871 1.00 26.03 245 THR B N 1
ATOM 3545 C CA . THR B 1 245 ? 48.305 38.199 116.790 1.00 26.47 245 THR B CA 1
ATOM 3546 C C . THR B 1 245 ? 48.154 39.383 115.837 1.00 28.25 245 THR B C 1
ATOM 3547 O O . THR B 1 245 ? 49.118 40.105 115.596 1.00 28.94 245 THR B O 1
ATOM 3551 N N . GLY B 1 246 ? 46.953 39.577 115.297 1.00 30.07 246 GLY B N 1
ATOM 3552 C CA . GLY B 1 246 ? 46.721 40.671 114.370 1.00 29.28 246 GLY B CA 1
ATOM 3553 C C . GLY B 1 246 ? 47.286 41.974 114.883 1.00 29.20 246 GLY B C 1
ATOM 3554 O O . GLY B 1 246 ? 47.037 42.344 116.028 1.00 29.70 246 GLY B O 1
ATOM 3555 N N . GLY B 1 247 ? 48.048 42.670 114.042 1.00 30.01 247 GLY B N 1
ATOM 3556 C CA . GLY B 1 247 ? 48.639 43.936 114.450 1.00 29.49 247 GLY B CA 1
ATOM 3557 C C . GLY B 1 247 ? 50.103 43.813 114.844 1.00 30.01 247 GLY B C 1
ATOM 3558 O O . GLY B 1 247 ? 50.820 44.811 114.911 1.00 29.55 247 GLY B O 1
ATOM 3559 N N . GLY B 1 248 ? 50.542 42.586 115.115 1.00 30.54 248 GLY B N 1
ATOM 3560 C CA . GLY B 1 248 ? 51.921 42.348 115.493 1.00 30.38 248 GLY B CA 1
ATOM 3561 C C . GLY B 1 248 ? 52.292 42.810 116.890 1.00 31.64 248 GLY B C 1
ATOM 3562 O O . GLY B 1 248 ? 51.442 43.203 117.690 1.00 31.51 248 GLY B O 1
ATOM 3563 N N . LEU B 1 249 ? 53.586 42.756 117.177 1.00 32.04 249 LEU B N 1
ATOM 3564 C CA . LEU B 1 249 ? 54.129 43.163 118.460 1.00 32.73 249 LEU B CA 1
ATOM 3565 C C . LEU B 1 249 ? 53.668 44.573 118.844 1.00 34.33 249 LEU B C 1
ATOM 3566 O O . LEU B 1 249 ? 53.252 44.805 119.979 1.00 35.28 249 LEU B O 1
ATOM 3571 N N . PRO B 1 250 ? 53.745 45.537 117.903 1.00 35.54 250 PRO B N 1
ATOM 3572 C CA . PRO B 1 250 ? 53.345 46.932 118.138 1.00 35.88 250 PRO B CA 1
ATOM 3573 C C . PRO B 1 250 ? 51.953 47.157 118.712 1.00 36.27 250 PRO B C 1
ATOM 3574 O O . PRO B 1 250 ? 51.775 47.953 119.633 1.00 36.20 250 PRO B O 1
ATOM 3578 N N . GLU B 1 251 ? 50.966 46.464 118.163 1.00 36.95 251 GLU B N 1
ATOM 3579 C CA . GLU B 1 251 ? 49.597 46.620 118.629 1.00 36.84 251 GLU B CA 1
ATOM 3580 C C . GLU B 1 251 ? 49.319 45.859 119.916 1.00 35.55 251 GLU B C 1
ATOM 3581 O O . GLU B 1 251 ? 48.813 46.416 120.888 1.00 36.41 251 GLU B O 1
ATOM 3587 N N . ASN B 1 252 ? 49.671 44.581 119.912 1.00 34.27 252 ASN B N 1
ATOM 3588 C CA . ASN B 1 252 ? 49.424 43.696 121.039 1.00 32.38 252 ASN B CA 1
ATOM 3589 C C . ASN B 1 252 ? 50.187 43.885 122.344 1.00 32.07 252 ASN B C 1
ATOM 3590 O O . ASN B 1 252 ? 49.621 43.675 123.417 1.00 32.31 252 ASN B O 1
ATOM 3595 N N . LEU B 1 253 ? 51.453 44.272 122.285 1.00 31.95 253 LEU B N 1
ATOM 3596 C CA . LEU B 1 253 ? 52.193 44.435 123.529 1.00 33.12 253 LEU B CA 1
ATOM 3597 C C . LEU B 1 253 ? 51.682 45.596 124.384 1.00 33.90 253 LEU B C 1
ATOM 3598 O O . LEU B 1 253 ? 51.428 45.427 125.571 1.00 33.93 253 LEU B O 1
ATOM 3603 N N . PRO B 1 254 ? 51.527 46.791 123.795 1.00 35.14 254 PRO B N 1
ATOM 3604 C CA . PRO B 1 254 ? 51.042 47.931 124.583 1.00 35.97 254 PRO B CA 1
ATOM 3605 C C . PRO B 1 254 ? 49.764 47.680 125.390 1.00 36.98 254 PRO B C 1
ATOM 3606 O O . PRO B 1 254 ? 49.480 48.404 126.347 1.00 37.48 254 PRO B O 1
ATOM 3610 N N . ARG B 1 255 ? 49.003 46.656 125.006 1.00 38.03 255 ARG B N 1
ATOM 3611 C CA . ARG B 1 255 ? 47.750 46.313 125.691 1.00 37.94 255 ARG B CA 1
ATOM 3612 C C . ARG B 1 255 ? 48.006 45.764 127.094 1.00 37.85 255 ARG B C 1
ATOM 3613 O O . ARG B 1 255 ? 47.237 46.027 128.024 1.00 38.68 255 ARG B O 1
ATOM 3621 N N . ALA B 1 256 ? 49.084 44.991 127.224 1.00 36.78 256 ALA B N 1
ATOM 3622 C CA . ALA B 1 256 ? 49.474 44.375 128.486 1.00 35.26 256 ALA B CA 1
ATOM 3623 C C . ALA B 1 256 ? 50.266 45.342 129.356 1.00 35.43 256 ALA B C 1
ATOM 3624 O O . ALA B 1 256 ? 50.748 44.967 130.422 1.00 36.67 256 ALA B O 1
ATOM 3626 N N . LEU B 1 257 ? 50.398 46.584 128.902 1.00 35.95 257 LEU B N 1
ATOM 3627 C CA . LEU B 1 257 ? 51.150 47.587 129.647 1.00 36.09 257 LEU B CA 1
ATOM 3628 C C . LEU B 1 257 ? 50.295 48.767 130.099 1.00 36.66 257 LEU B C 1
ATOM 3629 O O . LEU B 1 257 ? 49.515 49.328 129.325 1.00 36.00 257 LEU B O 1
ATOM 3634 N N . PRO B 1 258 ? 50.438 49.157 131.373 1.00 37.97 258 PRO B N 1
ATOM 3635 C CA . PRO B 1 258 ? 49.700 50.266 131.966 1.00 40.32 258 PRO B CA 1
ATOM 3636 C C . PRO B 1 258 ? 50.164 51.594 131.405 1.00 43.12 258 PRO B C 1
ATOM 3637 O O . PRO B 1 258 ? 51.196 51.668 130.739 1.00 43.68 258 PRO B O 1
ATOM 3641 N N . PRO B 1 259 ? 49.400 52.666 131.665 1.00 45.31 259 PRO B N 1
ATOM 3642 C CA . PRO B 1 259 ? 49.753 54.000 131.176 1.00 46.15 259 PRO B CA 1
ATOM 3643 C C . PRO B 1 259 ? 51.104 54.466 131.722 1.00 46.74 259 PRO B C 1
ATOM 3644 O O . PRO B 1 259 ? 51.439 54.209 132.882 1.00 46.58 259 PRO B O 1
ATOM 3648 N N . GLY B 1 260 ? 51.878 55.140 130.875 1.00 47.60 260 GLY B N 1
ATOM 3649 C CA . GLY B 1 260 ? 53.175 55.643 131.291 1.00 48.14 260 GLY B CA 1
ATOM 3650 C C . GLY B 1 260 ? 54.281 54.611 131.250 1.00 48.34 260 GLY B C 1
ATOM 3651 O O . GLY B 1 260 ? 55.337 54.790 131.868 1.00 48.56 260 GLY B O 1
ATOM 3652 N N . LEU B 1 261 ? 54.040 53.525 130.521 1.00 47.63 261 LEU B N 1
ATOM 3653 C CA . LEU B 1 261 ? 55.024 52.460 130.395 1.00 45.21 261 LEU B CA 1
ATOM 3654 C C . LEU B 1 261 ? 55.037 51.881 128.986 1.00 44.63 261 LEU B C 1
ATOM 3655 O O . LEU B 1 261 ? 54.021 51.407 128.478 1.00 45.16 261 LEU B O 1
ATOM 3660 N N . GLY B 1 262 ? 56.202 51.954 128.353 1.00 44.36 262 GLY B N 1
ATOM 3661 C CA . GLY B 1 262 ? 56.370 51.432 127.013 1.00 43.60 262 GLY B CA 1
ATOM 3662 C C . GLY B 1 262 ? 57.370 50.304 127.094 1.00 43.15 262 GLY B C 1
ATOM 3663 O O . GLY B 1 262 ? 57.931 50.064 128.162 1.00 42.64 262 GLY B O 1
ATOM 3664 N N . ALA B 1 263 ? 57.601 49.610 125.984 1.00 44.02 263 ALA B N 1
ATOM 3665 C CA . ALA B 1 263 ? 58.541 48.491 125.974 1.00 44.29 263 ALA B CA 1
ATOM 3666 C C . ALA B 1 263 ? 59.778 48.765 125.128 1.00 44.85 263 ALA B C 1
ATOM 3667 O O . ALA B 1 263 ? 59.749 49.580 124.208 1.00 44.09 263 ALA B O 1
ATOM 3669 N N . GLU B 1 264 ? 60.857 48.059 125.447 1.00 45.57 264 GLU B N 1
ATOM 3670 C CA . GLU B 1 264 ? 62.127 48.193 124.743 1.00 46.05 264 GLU B CA 1
ATOM 3671 C C . GLU B 1 264 ? 62.555 46.810 124.266 1.00 45.22 264 GLU B C 1
ATOM 3672 O O . GLU B 1 264 ? 62.953 45.969 125.069 1.00 45.70 264 GLU B O 1
ATOM 3678 N N . VAL B 1 265 ? 62.474 46.577 122.960 1.00 44.33 265 VAL B N 1
ATOM 3679 C CA . VAL B 1 265 ? 62.834 45.279 122.393 1.00 44.60 265 VAL B CA 1
ATOM 3680 C C . VAL B 1 265 ? 64.163 45.287 121.639 1.00 44.82 265 VAL B C 1
ATOM 3681 O O . VAL B 1 265 ? 64.282 45.926 120.598 1.00 45.40 265 VAL B O 1
ATOM 3685 N N . ARG B 1 266 ? 65.154 44.566 122.157 1.00 44.79 266 ARG B N 1
ATOM 3686 C CA . ARG B 1 266 ? 66.462 44.492 121.507 1.00 44.78 266 ARG B CA 1
ATOM 3687 C C . ARG B 1 266 ? 66.386 43.595 120.276 1.00 43.20 266 ARG B C 1
ATOM 3688 O O . ARG B 1 266 ? 66.068 42.415 120.392 1.00 43.37 266 ARG B O 1
ATOM 3696 N N . ARG B 1 267 ? 66.686 44.149 119.104 1.00 42.05 267 ARG B N 1
ATOM 3697 C CA . ARG B 1 267 ? 66.642 43.385 117.856 1.00 41.77 267 ARG B CA 1
ATOM 3698 C C . ARG B 1 267 ? 67.664 42.252 117.891 1.00 41.00 267 ARG B C 1
ATOM 3699 O O . ARG B 1 267 ? 68.802 42.449 118.316 1.00 43.00 267 ARG B O 1
ATOM 3707 N N . GLY B 1 268 ? 67.258 41.068 117.444 1.00 40.04 268 GLY B N 1
ATOM 3708 C CA . GLY B 1 268 ? 68.164 39.933 117.431 1.00 37.76 268 GLY B CA 1
ATOM 3709 C C . GLY B 1 268 ? 68.302 39.193 118.749 1.00 36.60 268 GLY B C 1
ATOM 3710 O O . GLY B 1 268 ? 69.194 38.354 118.895 1.00 36.90 268 GLY B O 1
ATOM 3711 N N . SER B 1 269 ? 67.432 39.493 119.711 1.00 34.59 269 SER B N 1
ATOM 3712 C CA . SER B 1 269 ? 67.484 38.828 121.009 1.00 32.89 269 SER B CA 1
ATOM 3713 C C . SER B 1 269 ? 66.651 37.555 120.999 1.00 31.65 269 SER B C 1
ATOM 3714 O O . SER B 1 269 ? 66.569 36.844 122.003 1.00 31.87 269 SER B O 1
ATOM 3717 N N . TRP B 1 270 ? 66.051 37.264 119.848 1.00 29.62 270 TRP B N 1
ATOM 3718 C CA . TRP B 1 270 ? 65.224 36.075 119.692 1.00 27.26 270 TRP B CA 1
ATOM 3719 C C . TRP B 1 270 ? 65.289 35.563 118.254 1.00 27.69 270 TRP B C 1
ATOM 3720 O O . TRP B 1 270 ? 65.531 36.332 117.317 1.00 26.93 270 TRP B O 1
ATOM 3731 N N . PRO B 1 271 ? 65.081 34.249 118.065 1.00 28.66 271 PRO B N 1
ATOM 3732 C CA . PRO B 1 271 ? 65.101 33.577 116.762 1.00 29.63 271 PRO B CA 1
ATOM 3733 C C . PRO B 1 271 ? 63.887 33.936 115.901 1.00 30.80 271 PRO B C 1
ATOM 3734 O O . PRO B 1 271 ? 62.745 33.796 116.337 1.00 31.71 271 PRO B O 1
ATOM 3738 N N . ILE B 1 272 ? 64.139 34.392 114.678 1.00 30.74 272 ILE B N 1
ATOM 3739 C CA . ILE B 1 272 ? 63.065 34.752 113.765 1.00 29.89 272 ILE B CA 1
ATOM 3740 C C . ILE B 1 272 ? 62.876 33.640 112.740 1.00 30.82 272 ILE B C 1
ATOM 3741 O O . ILE B 1 272 ? 63.815 33.288 112.031 1.00 32.99 272 ILE B O 1
ATOM 3746 N N . PRO B 1 273 ? 61.669 33.044 112.668 1.00 31.08 273 PRO B N 1
ATOM 3747 C CA . PRO B 1 273 ? 61.466 31.978 111.684 1.00 30.77 273 PRO B CA 1
ATOM 3748 C C . PRO B 1 273 ? 62.018 32.459 110.343 1.00 30.56 273 PRO B C 1
ATOM 3749 O O . PRO B 1 273 ? 61.898 33.636 110.016 1.00 31.22 273 PRO B O 1
ATOM 3753 N N . PRO B 1 274 ? 62.631 31.560 109.556 1.00 30.68 274 PRO B N 1
ATOM 3754 C CA . PRO B 1 274 ? 63.203 31.917 108.252 1.00 30.60 274 PRO B CA 1
ATOM 3755 C C . PRO B 1 274 ? 62.183 32.305 107.185 1.00 31.30 274 PRO B C 1
ATOM 3756 O O . PRO B 1 274 ? 62.514 33.009 106.222 1.00 31.21 274 PRO B O 1
ATOM 3760 N N . VAL B 1 275 ? 60.946 31.840 107.359 1.00 30.85 275 VAL B N 1
ATOM 3761 C CA . VAL B 1 275 ? 59.876 32.125 106.408 1.00 28.16 275 VAL B CA 1
ATOM 3762 C C . VAL B 1 275 ? 59.530 33.605 106.339 1.00 27.93 275 VAL B C 1
ATOM 3763 O O . VAL B 1 275 ? 59.031 34.063 105.317 1.00 28.42 275 VAL B O 1
ATOM 3767 N N . PHE B 1 276 ? 59.798 34.352 107.413 1.00 27.33 276 PHE B N 1
ATOM 3768 C CA . PHE B 1 276 ? 59.492 35.782 107.436 1.00 27.25 276 PHE B CA 1
ATOM 3769 C C . PHE B 1 276 ? 60.348 36.643 106.504 1.00 28.32 276 PHE B C 1
ATOM 3770 O O . PHE B 1 276 ? 59.824 37.265 105.577 1.00 28.30 276 PHE B O 1
ATOM 3778 N N . PRO B 1 277 ? 61.674 36.702 106.735 1.00 29.17 277 PRO B N 1
ATOM 3779 C CA . PRO B 1 277 ? 62.508 37.523 105.853 1.00 29.54 277 PRO B CA 1
ATOM 3780 C C . PRO B 1 277 ? 62.408 37.072 104.402 1.00 30.36 277 PRO B C 1
ATOM 3781 O O . PRO B 1 277 ? 62.657 37.848 103.482 1.00 29.86 277 PRO B O 1
ATOM 3785 N N . TYR B 1 278 ? 62.036 35.809 104.213 1.00 31.04 278 TYR B N 1
ATOM 3786 C CA . TYR B 1 278 ? 61.869 35.241 102.883 1.00 31.49 278 TYR B CA 1
ATOM 3787 C C . TYR B 1 278 ? 60.661 35.909 102.232 1.00 31.33 278 TYR B C 1
ATOM 3788 O O . TYR B 1 278 ? 60.741 36.416 101.116 1.00 31.91 278 TYR B O 1
ATOM 3797 N N . LEU B 1 279 ? 59.535 35.905 102.937 1.00 30.62 279 LEU B N 1
ATOM 3798 C CA . LEU B 1 279 ? 58.322 36.533 102.433 1.00 28.79 279 LEU B CA 1
ATOM 3799 C C . LEU B 1 279 ? 58.653 37.998 102.177 1.00 28.80 279 LEU B C 1
ATOM 3800 O O . LEU B 1 279 ? 58.384 38.538 101.108 1.00 29.06 279 LEU B O 1
ATOM 3805 N N . GLN B 1 280 ? 59.245 38.627 103.181 1.00 28.74 280 GLN B N 1
ATOM 3806 C CA . GLN B 1 280 ? 59.645 40.023 103.115 1.00 30.29 280 GLN B CA 1
ATOM 3807 C C . GLN B 1 280 ? 60.392 40.318 101.814 1.00 32.56 280 GLN B C 1
ATOM 3808 O O . GLN B 1 280 ? 60.022 41.223 101.065 1.00 33.70 280 GLN B O 1
ATOM 3814 N N . ARG B 1 281 ? 61.439 39.543 101.545 1.00 33.75 281 ARG B N 1
ATOM 3815 C CA . ARG B 1 281 ? 62.244 39.715 100.339 1.00 34.04 281 ARG B CA 1
ATOM 3816 C C . ARG B 1 281 ? 61.433 39.488 99.064 1.00 34.97 281 ARG B C 1
ATOM 3817 O O . ARG B 1 281 ? 61.500 40.289 98.129 1.00 36.22 281 ARG B O 1
ATOM 3825 N N . LEU B 1 282 ? 60.676 38.390 99.032 1.00 35.10 282 LEU B N 1
ATOM 3826 C CA . LEU B 1 282 ? 59.856 38.031 97.874 1.00 33.22 282 LEU B CA 1
ATOM 3827 C C . LEU B 1 282 ? 58.811 39.097 97.587 1.00 33.31 282 LEU B C 1
ATOM 3828 O O . LEU B 1 282 ? 58.603 39.486 96.434 1.00 33.52 282 LEU B O 1
ATOM 3833 N N . GLY B 1 283 ? 58.157 39.564 98.645 1.00 33.09 283 GLY B N 1
ATOM 3834 C CA . GLY B 1 283 ? 57.138 40.582 98.494 1.00 33.60 283 GLY B CA 1
ATOM 3835 C C . GLY B 1 283 ? 57.723 41.971 98.634 1.00 34.04 283 GLY B C 1
ATOM 3836 O O . GLY B 1 283 ? 57.001 42.965 98.550 1.00 34.60 283 GLY B O 1
ATOM 3837 N N . GLY B 1 284 ? 59.035 42.042 98.841 1.00 33.86 284 GLY B N 1
ATOM 3838 C CA . GLY B 1 284 ? 59.688 43.326 98.999 1.00 34.00 284 GLY B CA 1
ATOM 3839 C C . GLY B 1 284 ? 58.946 44.115 100.053 1.00 35.72 284 GLY B C 1
ATOM 3840 O O . GLY B 1 284 ? 58.612 45.284 99.861 1.00 37.09 284 GLY B O 1
ATOM 3841 N N . ILE B 1 285 ? 58.686 43.456 101.175 1.00 35.19 285 ILE B N 1
ATOM 3842 C CA . ILE B 1 285 ? 57.955 44.056 102.283 1.00 34.52 285 ILE B CA 1
ATOM 3843 C C . ILE B 1 285 ? 58.888 44.764 103.262 1.00 34.90 285 ILE B C 1
ATOM 3844 O O . ILE B 1 285 ? 59.836 44.167 103.777 1.00 34.76 285 ILE B O 1
ATOM 3849 N N . PRO B 1 286 ? 58.636 46.059 103.514 1.00 35.25 286 PRO B N 1
ATOM 3850 C CA . PRO B 1 286 ? 59.442 46.872 104.435 1.00 37.18 286 PRO B CA 1
ATOM 3851 C C . PRO B 1 286 ? 59.412 46.312 105.862 1.00 38.98 286 PRO B C 1
ATOM 3852 O O . PRO B 1 286 ? 58.442 45.663 106.259 1.00 38.88 286 PRO B O 1
ATOM 3856 N N . GLU B 1 287 ? 60.467 46.569 106.630 1.00 40.87 287 GLU B N 1
ATOM 3857 C CA . GLU B 1 287 ? 60.546 46.081 108.007 1.00 42.76 287 GLU B CA 1
ATOM 3858 C C . GLU B 1 287 ? 59.440 46.675 108.884 1.00 43.54 287 GLU B C 1
ATOM 3859 O O . GLU B 1 287 ? 58.809 45.959 109.657 1.00 43.20 287 GLU B O 1
ATOM 3865 N N . GLU B 1 288 ? 59.216 47.983 108.763 1.00 45.61 288 GLU B N 1
ATOM 3866 C CA . GLU B 1 288 ? 58.189 48.680 109.542 1.00 46.50 288 GLU B CA 1
ATOM 3867 C C . GLU B 1 288 ? 56.828 48.018 109.361 1.00 45.31 288 GLU B C 1
ATOM 3868 O O . GLU B 1 288 ? 55.975 48.056 110.249 1.00 44.62 288 GLU B O 1
ATOM 3874 N N . GLU B 1 289 ? 56.640 47.416 108.194 1.00 44.31 289 GLU B N 1
ATOM 3875 C CA . GLU B 1 289 ? 55.404 46.728 107.861 1.00 43.06 289 GLU B CA 1
ATOM 3876 C C . GLU B 1 289 ? 55.440 45.266 108.294 1.00 40.80 289 GLU B C 1
ATOM 3877 O O . GLU B 1 289 ? 54.405 44.676 108.583 1.00 40.83 289 GLU B O 1
ATOM 3883 N N . MET B 1 290 ? 56.631 44.680 108.334 1.00 38.75 290 MET B N 1
ATOM 3884 C CA . MET B 1 290 ? 56.773 43.290 108.751 1.00 36.50 290 MET B CA 1
ATOM 3885 C C . MET B 1 290 ? 56.351 43.099 110.206 1.00 35.70 290 MET B C 1
ATOM 3886 O O . MET B 1 290 ? 55.690 42.112 110.543 1.00 36.52 290 MET B O 1
ATOM 3891 N N . TYR B 1 291 ? 56.738 44.042 111.062 1.00 33.91 291 TYR B N 1
ATOM 3892 C CA . TYR B 1 291 ? 56.406 43.973 112.481 1.00 33.35 291 TYR B CA 1
ATOM 3893 C C . TYR B 1 291 ? 54.989 44.428 112.779 1.00 32.44 291 TYR B C 1
ATOM 3894 O O . TYR B 1 291 ? 54.489 44.253 113.885 1.00 32.71 291 TYR B O 1
ATOM 3903 N N . ARG B 1 292 ? 54.343 44.994 111.772 1.00 32.07 292 ARG B N 1
ATOM 3904 C CA . ARG B 1 292 ? 52.986 45.498 111.903 1.00 31.38 292 ARG B CA 1
ATOM 3905 C C . ARG B 1 292 ? 51.992 44.434 111.453 1.00 30.14 292 ARG B C 1
ATOM 3906 O O . ARG B 1 292 ? 50.816 44.478 111.811 1.00 32.37 292 ARG B O 1
ATOM 3914 N N . VAL B 1 293 ? 52.476 43.474 110.674 1.00 27.61 293 VAL B N 1
ATOM 3915 C CA . VAL B 1 293 ? 51.632 42.408 110.148 1.00 25.93 293 VAL B CA 1
ATOM 3916 C C . VAL B 1 293 ? 51.958 41.026 110.732 1.00 26.73 293 VAL B C 1
ATOM 3917 O O . VAL B 1 293 ? 51.047 40.248 111.036 1.00 26.68 293 VAL B O 1
ATOM 3921 N N . PHE B 1 294 ? 53.248 40.728 110.896 1.00 25.00 294 PHE B N 1
ATOM 3922 C CA . PHE B 1 294 ? 53.681 39.425 111.398 1.00 24.22 294 PHE B CA 1
ATOM 3923 C C . PHE B 1 294 ? 54.234 39.431 112.815 1.00 23.27 294 PHE B C 1
ATOM 3924 O O . PHE B 1 294 ? 54.665 40.466 113.323 1.00 23.63 294 PHE B O 1
ATOM 3932 N N . ASN B 1 295 ? 54.235 38.260 113.444 1.00 22.91 295 ASN B N 1
ATOM 3933 C CA . ASN B 1 295 ? 54.729 38.145 114.810 1.00 25.07 295 ASN B CA 1
ATOM 3934 C C . ASN B 1 295 ? 56.255 38.145 114.897 1.00 26.86 295 ASN B C 1
ATOM 3935 O O . ASN B 1 295 ? 56.822 38.232 115.992 1.00 28.01 295 ASN B O 1
ATOM 3940 N N . MET B 1 296 ? 56.914 38.049 113.744 1.00 27.89 296 MET B N 1
ATOM 3941 C CA . MET B 1 296 ? 58.377 38.063 113.673 1.00 26.35 296 MET B CA 1
ATOM 3942 C C . MET B 1 296 ? 59.051 37.075 114.615 1.00 25.50 296 MET B C 1
ATOM 3943 O O . MET B 1 296 ? 60.185 37.287 115.029 1.00 26.10 296 MET B O 1
ATOM 3948 N N . GLY B 1 297 ? 58.358 35.992 114.946 1.00 25.87 297 GLY B N 1
ATOM 3949 C CA . GLY B 1 297 ? 58.922 34.999 115.842 1.00 24.63 297 GLY B CA 1
ATOM 3950 C C . GLY B 1 297 ? 58.491 35.176 117.289 1.00 25.88 297 GLY B C 1
ATOM 3951 O O . GLY B 1 297 ? 58.828 34.361 118.150 1.00 25.67 297 GLY B O 1
ATOM 3952 N N . LEU B 1 298 ? 57.756 36.250 117.563 1.00 26.16 298 LEU B N 1
ATOM 3953 C CA . LEU B 1 298 ? 57.267 36.532 118.910 1.00 25.71 298 LEU B CA 1
ATOM 3954 C C . LEU B 1 298 ? 55.869 35.933 119.053 1.00 25.81 298 LEU B C 1
ATOM 3955 O O . LEU B 1 298 ? 54.881 36.584 118.731 1.00 26.06 298 LEU B O 1
ATOM 3960 N N . GLY B 1 299 ? 55.796 34.687 119.518 1.00 25.42 299 GLY B N 1
ATOM 3961 C CA . GLY B 1 299 ? 54.513 34.026 119.686 1.00 27.08 299 GLY B CA 1
ATOM 3962 C C . GLY B 1 299 ? 53.738 34.610 120.851 1.00 29.08 299 GLY B C 1
ATOM 3963 O O . GLY B 1 299 ? 52.517 34.773 120.788 1.00 29.71 299 GLY B O 1
ATOM 3964 N N . MET B 1 300 ? 54.458 34.919 121.926 1.00 29.35 300 MET B N 1
ATOM 3965 C CA . MET B 1 300 ? 53.869 35.515 123.121 1.00 29.27 300 MET B CA 1
ATOM 3966 C C . MET B 1 300 ? 54.947 36.272 123.866 1.00 28.67 300 MET B C 1
ATOM 3967 O O . MET B 1 300 ? 56.092 35.840 123.894 1.00 29.94 300 MET B O 1
ATOM 3972 N N . VAL B 1 301 ? 54.588 37.407 124.455 1.00 28.27 301 VAL B N 1
ATOM 3973 C CA . VAL B 1 301 ? 55.548 38.190 125.221 1.00 27.94 301 VAL B CA 1
ATOM 3974 C C . VAL B 1 301 ? 55.078 38.205 126.670 1.00 28.67 301 VAL B C 1
ATOM 3975 O O . VAL B 1 301 ? 53.908 38.460 126.951 1.00 29.14 301 VAL B O 1
ATOM 3979 N N . LEU B 1 302 ? 55.993 37.912 127.586 1.00 28.77 302 LEU B N 1
ATOM 3980 C CA . LEU B 1 302 ? 55.685 37.895 129.006 1.00 27.92 302 LEU B CA 1
ATOM 3981 C C . LEU B 1 302 ? 56.334 39.079 129.717 1.00 28.55 302 LEU B C 1
ATOM 3982 O O . LEU B 1 302 ? 57.499 39.409 129.480 1.00 28.85 302 LEU B O 1
ATOM 3987 N N . VAL B 1 303 ? 55.564 39.727 130.580 1.00 28.54 303 VAL B N 1
ATOM 3988 C CA . VAL B 1 303 ? 56.056 40.856 131.352 1.00 28.20 303 VAL B CA 1
ATOM 3989 C C . VAL B 1 303 ? 56.084 40.378 132.799 1.00 29.70 303 VAL B C 1
ATOM 3990 O O . VAL B 1 303 ? 55.049 40.048 133.376 1.00 29.91 303 VAL B O 1
ATOM 3994 N N . LEU B 1 304 ? 57.275 40.329 133.379 1.00 31.20 304 LEU B N 1
ATOM 3995 C CA . LEU B 1 304 ? 57.438 39.855 134.744 1.00 33.44 304 LEU B CA 1
ATOM 3996 C C . LEU B 1 304 ? 58.743 40.371 135.358 1.00 35.77 304 LEU B C 1
ATOM 3997 O O . LEU B 1 304 ? 59.625 40.848 134.638 1.00 36.48 304 LEU B O 1
ATOM 4002 N N . PRO B 1 305 ? 58.879 40.289 136.700 1.00 36.06 305 PRO B N 1
ATOM 4003 C CA . PRO B 1 305 ? 60.099 40.748 137.377 1.00 36.29 305 PRO B CA 1
ATOM 4004 C C . PRO B 1 305 ? 61.336 40.111 136.736 1.00 36.32 305 PRO B C 1
ATOM 4005 O O . PRO B 1 305 ? 61.251 39.018 136.178 1.00 35.86 305 PRO B O 1
ATOM 4009 N N . GLN B 1 306 ? 62.479 40.783 136.815 1.00 37.93 306 GLN B N 1
ATOM 4010 C CA . GLN B 1 306 ? 63.696 40.249 136.210 1.00 39.15 306 GLN B CA 1
ATOM 4011 C C . GLN B 1 306 ? 64.079 38.849 136.700 1.00 39.77 306 GLN B C 1
ATOM 4012 O O . GLN B 1 306 ? 64.460 37.996 135.900 1.00 39.52 306 GLN B O 1
ATOM 4018 N N . GLU B 1 307 ? 63.971 38.606 138.003 1.00 40.55 307 GLU B N 1
ATOM 4019 C CA . GLU B 1 307 ? 64.326 37.301 138.561 1.00 41.51 307 GLU B CA 1
ATOM 4020 C C . GLU B 1 307 ? 63.434 36.175 138.069 1.00 40.57 307 GLU B C 1
ATOM 4021 O O . GLU B 1 307 ? 63.886 35.037 137.932 1.00 39.38 307 GLU B O 1
ATOM 4027 N N . ALA B 1 308 ? 62.167 36.495 137.815 1.00 41.36 308 ALA B N 1
ATOM 4028 C CA . ALA B 1 308 ? 61.195 35.504 137.356 1.00 40.67 308 ALA B CA 1
ATOM 4029 C C . ALA B 1 308 ? 61.553 34.954 135.984 1.00 39.80 308 ALA B C 1
ATOM 4030 O O . ALA B 1 308 ? 61.440 33.752 135.743 1.00 40.09 308 ALA B O 1
ATOM 4032 N N . ALA B 1 309 ? 61.980 35.836 135.086 1.00 39.61 309 ALA B N 1
ATOM 4033 C CA . ALA B 1 309 ? 62.377 35.426 133.746 1.00 40.03 309 ALA B CA 1
ATOM 4034 C C . ALA B 1 309 ? 63.456 34.349 133.872 1.00 41.87 309 ALA B C 1
ATOM 4035 O O . ALA B 1 309 ? 63.378 33.295 133.237 1.00 41.89 309 ALA B O 1
ATOM 4037 N N . GLU B 1 310 ? 64.455 34.624 134.710 1.00 43.42 310 GLU B N 1
ATOM 4038 C CA . GLU B 1 310 ? 65.558 33.695 134.950 1.00 43.77 310 GLU B CA 1
ATOM 4039 C C . GLU B 1 310 ? 65.056 32.310 135.335 1.00 42.70 310 GLU B C 1
ATOM 4040 O O . GLU B 1 310 ? 65.416 31.317 134.707 1.00 42.48 310 GLU B O 1
ATOM 4046 N N . GLU B 1 311 ? 64.231 32.251 136.376 1.00 43.09 311 GLU B N 1
ATOM 4047 C CA . GLU B 1 311 ? 63.672 30.989 136.859 1.00 43.23 311 GLU B CA 1
ATOM 4048 C C . GLU B 1 311 ? 62.842 30.314 135.765 1.00 41.81 311 GLU B C 1
ATOM 4049 O O . GLU B 1 311 ? 62.735 29.086 135.709 1.00 39.51 311 GLU B O 1
ATOM 4055 N N . ALA B 1 312 ? 62.268 31.136 134.893 1.00 41.28 312 ALA B N 1
ATOM 4056 C CA . ALA B 1 312 ? 61.440 30.649 133.797 1.00 40.82 312 ALA B CA 1
ATOM 4057 C C . ALA B 1 312 ? 62.265 30.053 132.655 1.00 39.83 312 ALA B C 1
ATOM 4058 O O . ALA B 1 312 ? 61.964 28.967 132.169 1.00 40.42 312 ALA B O 1
ATOM 4060 N N . LEU B 1 313 ? 63.304 30.757 132.224 1.00 38.84 313 LEU B N 1
ATOM 4061 C CA . LEU B 1 313 ? 64.135 30.258 131.138 1.00 39.20 313 LEU B CA 1
ATOM 4062 C C . LEU B 1 313 ? 64.783 28.909 131.457 1.00 39.74 313 LEU B C 1
ATOM 4063 O O . LEU B 1 313 ? 65.351 28.256 130.576 1.00 40.00 313 LEU B O 1
ATOM 4068 N N . LYS B 1 314 ? 64.686 28.490 132.716 1.00 39.82 314 LYS B N 1
ATOM 4069 C CA . LYS B 1 314 ? 65.249 27.217 133.149 1.00 39.96 314 LYS B CA 1
ATOM 4070 C C . LYS B 1 314 ? 64.171 26.141 133.045 1.00 39.97 314 LYS B C 1
ATOM 4071 O O . LYS B 1 314 ? 64.459 24.940 133.090 1.00 39.57 314 LYS B O 1
ATOM 4077 N N . LEU B 1 315 ? 62.925 26.592 132.906 1.00 39.53 315 LEU B N 1
ATOM 4078 C CA . LEU B 1 315 ? 61.768 25.705 132.811 1.00 39.06 315 LEU B CA 1
ATOM 4079 C C . LEU B 1 315 ? 61.179 25.722 131.406 1.00 38.70 315 LEU B C 1
ATOM 4080 O O . LEU B 1 315 ? 60.592 24.737 130.945 1.00 38.39 315 LEU B O 1
ATOM 4085 N N . VAL B 1 316 ? 61.334 26.847 130.723 1.00 37.68 316 VAL B N 1
ATOM 4086 C CA . VAL B 1 316 ? 60.771 26.973 129.394 1.00 37.79 316 VAL B CA 1
ATOM 4087 C C . VAL B 1 316 ? 61.713 27.556 128.337 1.00 37.19 316 VAL B C 1
ATOM 4088 O O . VAL B 1 316 ? 62.687 28.247 128.648 1.00 35.03 316 VAL B O 1
ATOM 4092 N N . GLU B 1 317 ? 61.398 27.246 127.082 1.00 37.70 317 GLU B N 1
ATOM 4093 C CA . GLU B 1 317 ? 62.142 27.714 125.919 1.00 37.81 317 GLU B CA 1
ATOM 4094 C C . GLU B 1 317 ? 61.750 29.166 125.654 1.00 36.64 317 GLU B C 1
ATOM 4095 O O . GLU B 1 317 ? 60.757 29.431 124.986 1.00 38.38 317 GLU B O 1
ATOM 4101 N N . GLY B 1 318 ? 62.527 30.107 126.181 1.00 35.51 318 GLY B N 1
ATOM 4102 C CA . GLY B 1 318 ? 62.206 31.508 125.986 1.00 32.75 318 GLY B CA 1
ATOM 4103 C C . GLY B 1 318 ? 63.409 32.368 125.684 1.00 31.28 318 GLY B C 1
ATOM 4104 O O . GLY B 1 318 ? 64.521 31.865 125.575 1.00 31.51 318 GLY B O 1
ATOM 4105 N N . PHE B 1 319 ? 63.188 33.670 125.560 1.00 29.75 319 PHE B N 1
ATOM 4106 C CA . PHE B 1 319 ? 64.261 34.604 125.253 1.00 30.11 319 PHE B CA 1
ATOM 4107 C C . PHE B 1 319 ? 64.033 35.967 125.904 1.00 31.38 319 PHE B C 1
ATOM 4108 O O . PHE B 1 319 ? 62.995 36.595 125.677 1.00 31.85 319 PHE B O 1
ATOM 4116 N N . LEU B 1 320 ? 64.986 36.425 126.716 1.00 31.07 320 LEU B N 1
ATOM 4117 C CA . LEU B 1 320 ? 64.859 37.745 127.329 1.00 32.00 320 LEU B CA 1
ATOM 4118 C C . LEU B 1 320 ? 65.055 38.676 126.144 1.00 31.78 320 LEU B C 1
ATOM 4119 O O . LEU B 1 320 ? 66.091 38.633 125.485 1.00 33.60 320 LEU B O 1
ATOM 4124 N N . VAL B 1 321 ? 64.068 39.515 125.864 1.00 31.05 321 VAL B N 1
ATOM 4125 C CA . VAL B 1 321 ? 64.159 40.388 124.706 1.00 29.73 321 VAL B CA 1
ATOM 4126 C C . VAL B 1 321 ? 63.898 41.861 124.964 1.00 30.01 321 VAL B C 1
ATOM 4127 O O . VAL B 1 321 ? 63.737 42.633 124.023 1.00 29.52 321 VAL B O 1
ATOM 4131 N N . GLY B 1 322 ? 63.854 42.262 126.226 1.00 30.49 322 GLY B N 1
ATOM 4132 C CA . GLY B 1 322 ? 63.603 43.662 126.493 1.00 33.17 322 GLY B CA 1
ATOM 4133 C C . GLY B 1 322 ? 63.312 44.050 127.925 1.00 35.10 322 GLY B C 1
ATOM 4134 O O . GLY B 1 322 ? 63.626 43.326 128.868 1.00 35.09 322 GLY B O 1
ATOM 4135 N N . ARG B 1 323 ? 62.689 45.210 128.075 1.00 36.97 323 ARG B N 1
ATOM 4136 C CA . ARG B 1 323 ? 62.375 45.732 129.387 1.00 40.94 323 ARG B CA 1
ATOM 4137 C C . ARG B 1 323 ? 61.262 46.772 129.269 1.00 42.03 323 ARG B C 1
ATOM 4138 O O . ARG B 1 323 ? 61.072 47.371 128.210 1.00 40.14 323 ARG B O 1
ATOM 4146 N N . VAL B 1 324 ? 60.525 46.968 130.361 1.00 44.33 324 VAL B N 1
ATOM 4147 C CA . VAL B 1 324 ? 59.430 47.937 130.419 1.00 45.21 324 VAL B CA 1
ATOM 4148 C C . VAL B 1 324 ? 59.993 49.268 130.897 1.00 47.00 324 VAL B C 1
ATOM 4149 O O . VAL B 1 324 ? 60.332 49.429 132.072 1.00 48.04 324 VAL B O 1
ATOM 4153 N N . VAL B 1 325 ? 60.091 50.222 129.982 1.00 48.97 325 VAL B N 1
ATOM 4154 C CA . VAL B 1 325 ? 60.641 51.527 130.310 1.00 51.32 325 VAL B CA 1
ATOM 4155 C C . VAL B 1 325 ? 59.602 52.629 130.208 1.00 53.21 325 VAL B C 1
ATOM 4156 O O . VAL B 1 325 ? 58.544 52.444 129.610 1.00 53.10 325 VAL B O 1
ATOM 4160 N N . PRO B 1 326 ? 59.894 53.796 130.802 1.00 55.33 326 PRO B N 1
ATOM 4161 C CA . PRO B 1 326 ? 58.986 54.946 130.781 1.00 57.39 326 PRO B CA 1
ATOM 4162 C C . PRO B 1 326 ? 58.583 55.376 129.370 1.00 59.02 326 PRO B C 1
ATOM 4163 O O . PRO B 1 326 ? 59.303 55.138 128.393 1.00 59.40 326 PRO B O 1
ATOM 4167 N N . GLY B 1 327 ? 57.425 56.020 129.281 1.00 60.23 327 GLY B N 1
ATOM 4168 C CA . GLY B 1 327 ? 56.914 56.465 128.001 1.00 61.21 327 GLY B CA 1
ATOM 4169 C C . GLY B 1 327 ? 55.747 55.588 127.600 1.00 61.75 327 GLY B C 1
ATOM 4170 O O . GLY B 1 327 ? 54.827 55.366 128.392 1.00 62.11 327 GLY B O 1
ATOM 4171 N N . GLU B 1 328 ? 55.782 55.086 126.371 1.00 62.32 328 GLU B N 1
ATOM 4172 C CA . GLU B 1 328 ? 54.723 54.221 125.875 1.00 62.99 328 GLU B CA 1
ATOM 4173 C C . GLU B 1 328 ? 55.026 53.753 124.465 1.00 62.48 328 GLU B C 1
ATOM 4174 O O . GLU B 1 328 ? 55.886 54.311 123.783 1.00 62.34 328 GLU B O 1
ATOM 4180 N N . GLY B 1 329 ? 54.298 52.733 124.029 1.00 62.08 329 GLY B N 1
ATOM 4181 C CA . GLY B 1 329 ? 54.518 52.187 122.706 1.00 61.47 329 GLY B CA 1
ATOM 4182 C C . GLY B 1 329 ? 55.702 51.249 122.785 1.00 60.30 329 GLY B C 1
ATOM 4183 O O . GLY B 1 329 ? 56.392 51.215 123.804 1.00 60.69 329 GLY B O 1
ATOM 4184 N N . VAL B 1 330 ? 55.942 50.483 121.727 1.00 59.49 330 VAL B N 1
ATOM 4185 C CA . VAL B 1 330 ? 57.062 49.554 121.724 1.00 58.59 330 VAL B CA 1
ATOM 4186 C C . VAL B 1 330 ? 58.113 49.960 120.705 1.00 58.58 330 VAL B C 1
ATOM 4187 O O . VAL B 1 330 ? 57.903 49.825 119.497 1.00 58.84 330 VAL B O 1
ATOM 4191 N N . ARG B 1 331 ? 59.243 50.458 121.198 1.00 58.20 331 ARG B N 1
ATOM 4192 C CA . ARG B 1 331 ? 60.335 50.877 120.326 1.00 57.41 331 ARG B CA 1
ATOM 4193 C C . ARG B 1 331 ? 61.313 49.714 120.180 1.00 55.72 331 ARG B C 1
ATOM 4194 O O . ARG B 1 331 ? 61.647 49.048 121.162 1.00 55.01 331 ARG B O 1
ATOM 4202 N N . LEU B 1 332 ? 61.751 49.457 118.949 1.00 53.90 332 LEU B N 1
ATOM 4203 C CA . LEU B 1 332 ? 62.687 48.370 118.686 1.00 52.34 332 LEU B CA 1
ATOM 4204 C C . LEU B 1 332 ? 64.115 48.907 118.741 1.00 53.09 332 LEU B C 1
ATOM 4205 O O . LEU B 1 332 ? 64.521 49.718 117.907 1.00 53.79 332 LEU B O 1
ATOM 4210 N N . VAL B 1 333 ? 64.868 48.453 119.739 1.00 53.20 333 VAL B N 1
ATOM 4211 C CA . VAL B 1 333 ? 66.246 48.885 119.939 1.00 53.25 333 VAL B CA 1
ATOM 4212 C C . VAL B 1 333 ? 67.231 47.722 119.781 1.00 53.02 333 VAL B C 1
ATOM 4213 O O . VAL B 1 333 ? 66.768 46.571 119.681 1.00 53.56 333 VAL B O 1
ATOM 4218 N N . GLU C 1 53 ? 39.303 21.343 141.409 1.00 41.86 53 GLU C N 1
ATOM 4219 C CA . GLU C 1 53 ? 39.228 22.730 140.850 1.00 42.31 53 GLU C CA 1
ATOM 4220 C C . GLU C 1 53 ? 37.789 23.172 140.557 1.00 40.05 53 GLU C C 1
ATOM 4221 O O . GLU C 1 53 ? 37.220 22.817 139.521 1.00 40.38 53 GLU C O 1
ATOM 4227 N N . PRO C 1 54 ? 37.180 23.947 141.479 1.00 37.35 54 PRO C N 1
ATOM 4228 C CA . PRO C 1 54 ? 35.806 24.455 141.346 1.00 34.24 54 PRO C CA 1
ATOM 4229 C C . PRO C 1 54 ? 35.721 25.747 140.520 1.00 32.02 54 PRO C C 1
ATOM 4230 O O . PRO C 1 54 ? 36.493 26.680 140.739 1.00 32.23 54 PRO C O 1
ATOM 4234 N N . VAL C 1 55 ? 34.772 25.804 139.587 1.00 29.45 55 VAL C N 1
ATOM 4235 C CA . VAL C 1 55 ? 34.583 26.993 138.755 1.00 26.04 55 VAL C CA 1
ATOM 4236 C C . VAL C 1 55 ? 33.408 27.832 139.255 1.00 25.25 55 VAL C C 1
ATOM 4237 O O . VAL C 1 55 ? 33.100 28.890 138.699 1.00 24.34 55 VAL C O 1
ATOM 4241 N N . LEU C 1 56 ? 32.756 27.354 140.313 1.00 23.59 56 LEU C N 1
ATOM 4242 C CA . LEU C 1 56 ? 31.634 28.067 140.914 1.00 21.74 56 LEU C CA 1
ATOM 4243 C C . LEU C 1 56 ? 32.025 28.501 142.318 1.00 21.26 56 LEU C C 1
ATOM 4244 O O . LEU C 1 56 ? 33.031 28.042 142.867 1.00 20.09 56 LEU C O 1
ATOM 4249 N N . VAL C 1 57 ? 31.229 29.388 142.902 1.00 20.82 57 VAL C N 1
ATOM 4250 C CA . VAL C 1 57 ? 31.501 29.842 144.258 1.00 21.33 57 VAL C CA 1
ATOM 4251 C C . VAL C 1 57 ? 30.349 29.398 145.173 1.00 20.08 57 VAL C C 1
ATOM 4252 O O . VAL C 1 57 ? 29.320 28.917 144.701 1.00 18.73 57 VAL C O 1
ATOM 4256 N N . ALA C 1 58 ? 30.528 29.530 146.480 1.00 19.00 58 ALA C N 1
ATOM 4257 C CA . ALA C 1 58 ? 29.487 29.125 147.408 1.00 19.10 58 ALA C CA 1
ATOM 4258 C C . ALA C 1 58 ? 29.709 29.680 148.805 1.00 18.72 58 ALA C C 1
ATOM 4259 O O . ALA C 1 58 ? 30.843 29.927 149.219 1.00 18.27 58 ALA C O 1
ATOM 4261 N N . THR C 1 59 ? 28.619 29.865 149.535 1.00 18.86 59 THR C N 1
ATOM 4262 C CA . THR C 1 59 ? 28.712 30.372 150.889 1.00 20.04 59 THR C CA 1
ATOM 4263 C C . THR C 1 59 ? 27.633 29.739 151.761 1.00 21.45 59 THR C C 1
ATOM 4264 O O . THR C 1 59 ? 26.547 29.418 151.276 1.00 22.30 59 THR C O 1
ATOM 4268 N N . THR C 1 60 ? 27.952 29.526 153.037 1.00 22.65 60 THR C N 1
ATOM 4269 C CA . THR C 1 60 ? 26.992 28.981 153.995 1.00 23.50 60 THR C CA 1
ATOM 4270 C C . THR C 1 60 ? 26.782 30.096 155.012 1.00 23.85 60 THR C C 1
ATOM 4271 O O . THR C 1 60 ? 27.740 30.765 155.401 1.00 25.83 60 THR C O 1
ATOM 4275 N N . ASP C 1 61 ? 25.535 30.307 155.427 1.00 24.34 61 ASP C N 1
ATOM 4276 C CA . ASP C 1 61 ? 25.215 31.354 156.395 1.00 23.36 61 ASP C CA 1
ATOM 4277 C C . ASP C 1 61 ? 24.108 30.936 157.359 1.00 23.19 61 ASP C C 1
ATOM 4278 O O . ASP C 1 61 ? 23.411 29.953 157.134 1.00 22.41 61 ASP C O 1
ATOM 4283 N N . GLY C 1 62 ? 23.966 31.694 158.442 1.00 24.03 62 GLY C N 1
ATOM 4284 C CA . GLY C 1 62 ? 22.945 31.422 159.435 1.00 22.76 62 GLY C CA 1
ATOM 4285 C C . GLY C 1 62 ? 22.332 32.751 159.821 1.00 22.64 62 GLY C C 1
ATOM 4286 O O . GLY C 1 62 ? 23.012 33.769 159.777 1.00 21.70 62 GLY C O 1
ATOM 4287 N N . VAL C 1 63 ? 21.055 32.751 160.190 1.00 22.95 63 VAL C N 1
ATOM 4288 C CA . VAL C 1 63 ? 20.374 33.985 160.562 1.00 22.27 63 VAL C CA 1
ATOM 4289 C C . VAL C 1 63 ? 20.845 34.572 161.881 1.00 22.67 63 VAL C C 1
ATOM 4290 O O . VAL C 1 63 ? 20.869 35.793 162.047 1.00 23.00 63 VAL C O 1
ATOM 4294 N N . GLY C 1 64 ? 21.230 33.715 162.818 1.00 22.40 64 GLY C N 1
ATOM 4295 C CA . GLY C 1 64 ? 21.684 34.213 164.103 1.00 22.36 64 GLY C CA 1
ATOM 4296 C C . GLY C 1 64 ? 20.556 34.216 165.115 1.00 21.71 64 GLY C C 1
ATOM 4297 O O . GLY C 1 64 ? 19.497 33.650 164.860 1.00 21.25 64 GLY C O 1
ATOM 4298 N N . THR C 1 65 ? 20.772 34.855 166.261 1.00 22.38 65 THR C N 1
ATOM 4299 C CA . THR C 1 65 ? 19.756 34.884 167.310 1.00 21.16 65 THR C CA 1
ATOM 4300 C C . THR C 1 65 ? 18.589 35.779 166.971 1.00 21.57 65 THR C C 1
ATOM 4301 O O . THR C 1 65 ? 17.673 35.929 167.779 1.00 23.76 65 THR C O 1
ATOM 4305 N N . LYS C 1 66 ? 18.617 36.386 165.785 1.00 21.67 66 LYS C N 1
ATOM 4306 C CA . LYS C 1 66 ? 17.501 37.222 165.360 1.00 21.46 66 LYS C CA 1
ATOM 4307 C C . LYS C 1 66 ? 16.361 36.225 165.333 1.00 23.07 66 LYS C C 1
ATOM 4308 O O . LYS C 1 66 ? 15.208 36.550 165.624 1.00 23.54 66 LYS C O 1
ATOM 4314 N N . THR C 1 67 ? 16.720 34.992 164.981 1.00 24.42 67 THR C N 1
ATOM 4315 C CA . THR C 1 67 ? 15.782 33.880 164.928 1.00 24.26 67 THR C CA 1
ATOM 4316 C C . THR C 1 67 ? 15.053 33.778 166.275 1.00 23.88 67 THR C C 1
ATOM 4317 O O . THR C 1 67 ? 13.834 33.637 166.320 1.00 23.66 67 THR C O 1
ATOM 4321 N N . LEU C 1 68 ? 15.795 33.870 167.373 1.00 23.54 68 LEU C N 1
ATOM 4322 C CA . LEU C 1 68 ? 15.169 33.775 168.688 1.00 24.33 68 LEU C CA 1
ATOM 4323 C C . LEU C 1 68 ? 14.166 34.909 168.967 1.00 23.68 68 LEU C C 1
ATOM 4324 O O . LEU C 1 68 ? 13.155 34.692 169.642 1.00 23.36 68 LEU C O 1
ATOM 4329 N N . LEU C 1 69 ? 14.439 36.103 168.439 1.00 22.95 69 LEU C N 1
ATOM 4330 C CA . LEU C 1 69 ? 13.561 37.254 168.638 1.00 20.99 69 LEU C CA 1
ATOM 4331 C C . LEU C 1 69 ? 12.299 37.130 167.794 1.00 21.15 69 LEU C C 1
ATOM 4332 O O . LEU C 1 69 ? 11.198 37.470 168.236 1.00 21.08 69 LEU C O 1
ATOM 4337 N N . ALA C 1 70 ? 12.468 36.649 166.568 1.00 20.44 70 ALA C N 1
ATOM 4338 C CA . ALA C 1 70 ? 11.345 36.466 165.657 1.00 20.16 70 ALA C CA 1
ATOM 4339 C C . ALA C 1 70 ? 10.370 35.433 166.226 1.00 20.71 70 ALA C C 1
ATOM 4340 O O . ALA C 1 70 ? 9.153 35.606 166.149 1.00 20.65 70 ALA C O 1
ATOM 4342 N N . LEU C 1 71 ? 10.918 34.357 166.789 1.00 22.40 71 LEU C N 1
ATOM 4343 C CA . LEU C 1 71 ? 10.119 33.289 167.385 1.00 22.20 71 LEU C CA 1
ATOM 4344 C C . LEU C 1 71 ? 9.348 33.855 168.562 1.00 23.31 71 LEU C C 1
ATOM 4345 O O . LEU C 1 71 ? 8.153 33.613 168.715 1.00 24.55 71 LEU C O 1
ATOM 4350 N N . GLU C 1 72 ? 10.054 34.611 169.391 1.00 25.49 72 GLU C N 1
ATOM 4351 C CA . GLU C 1 72 ? 9.472 35.225 170.570 1.00 28.20 72 GLU C CA 1
ATOM 4352 C C . GLU C 1 72 ? 8.338 36.179 170.183 1.00 28.48 72 GLU C C 1
ATOM 4353 O O . GLU C 1 72 ? 7.274 36.164 170.798 1.00 30.19 72 GLU C O 1
ATOM 4359 N N . ALA C 1 73 ? 8.566 36.996 169.156 1.00 28.02 73 ALA C N 1
ATOM 4360 C CA . ALA C 1 73 ? 7.572 37.964 168.691 1.00 26.60 73 ALA C CA 1
ATOM 4361 C C . ALA C 1 73 ? 6.422 37.348 167.895 1.00 26.11 73 ALA C C 1
ATOM 4362 O O . ALA C 1 73 ? 5.514 38.053 167.476 1.00 25.88 73 ALA C O 1
ATOM 4364 N N . GLY C 1 74 ? 6.467 36.038 167.684 1.00 27.10 74 GLY C N 1
ATOM 4365 C CA . GLY C 1 74 ? 5.412 35.371 166.941 1.00 28.41 74 GLY C CA 1
ATOM 4366 C C . GLY C 1 74 ? 5.381 35.672 165.447 1.00 30.42 74 GLY C C 1
ATOM 4367 O O . GLY C 1 74 ? 4.311 35.652 164.829 1.00 30.71 74 GLY C O 1
ATOM 4368 N N . ASP C 1 75 ? 6.542 35.942 164.853 1.00 30.16 75 ASP C N 1
ATOM 4369 C CA . ASP C 1 75 ? 6.597 36.239 163.428 1.00 29.40 75 ASP C CA 1
ATOM 4370 C C . ASP C 1 75 ? 7.950 35.893 162.803 1.00 29.11 75 ASP C C 1
ATOM 4371 O O . ASP C 1 75 ? 8.906 36.672 162.876 1.00 29.03 75 ASP C O 1
ATOM 4376 N N . VAL C 1 76 ? 8.021 34.711 162.192 1.00 27.66 76 VAL C N 1
ATOM 4377 C CA . VAL C 1 76 ? 9.239 34.245 161.536 1.00 24.91 76 VAL C CA 1
ATOM 4378 C C . VAL C 1 76 ? 9.102 34.341 160.012 1.00 24.80 76 VAL C C 1
ATOM 4379 O O . VAL C 1 76 ? 9.883 33.756 159.270 1.00 24.11 76 VAL C O 1
ATOM 4383 N N . SER C 1 77 ? 8.114 35.102 159.555 1.00 24.45 77 SER C N 1
ATOM 4384 C CA . SER C 1 77 ? 7.859 35.251 158.122 1.00 24.68 77 SER C CA 1
ATOM 4385 C C . SER C 1 77 ? 8.975 35.967 157.363 1.00 24.76 77 SER C C 1
ATOM 4386 O O . SER C 1 77 ? 9.096 35.826 156.139 1.00 24.28 77 SER C O 1
ATOM 4389 N N . GLY C 1 78 ? 9.787 36.732 158.084 1.00 23.82 78 GLY C N 1
ATOM 4390 C CA . GLY C 1 78 ? 10.864 37.455 157.437 1.00 23.25 78 GLY C CA 1
ATOM 4391 C C . GLY C 1 78 ? 12.201 36.749 157.512 1.00 23.35 78 GLY C C 1
ATOM 4392 O O . GLY C 1 78 ? 13.114 37.093 156.767 1.00 24.41 78 GLY C O 1
ATOM 4393 N N . LEU C 1 79 ? 12.324 35.759 158.394 1.00 22.94 79 LEU C N 1
ATOM 4394 C CA . LEU C 1 79 ? 13.588 35.035 158.556 1.00 20.80 79 LEU C CA 1
ATOM 4395 C C . LEU C 1 79 ? 14.074 34.385 157.264 1.00 21.33 79 LEU C C 1
ATOM 4396 O O . LEU C 1 79 ? 15.276 34.173 157.084 1.00 21.98 79 LEU C O 1
ATOM 4401 N N . GLY C 1 80 ? 13.148 34.077 156.362 1.00 20.79 80 GLY C N 1
ATOM 4402 C CA . GLY C 1 80 ? 13.529 33.477 155.098 1.00 19.39 80 GLY C CA 1
ATOM 4403 C C . GLY C 1 80 ? 14.274 34.497 154.264 1.00 20.21 80 GLY C C 1
ATOM 4404 O O . GLY C 1 80 ? 15.242 34.164 153.580 1.00 20.47 80 GLY C O 1
ATOM 4405 N N . PHE C 1 81 ? 13.826 35.749 154.321 1.00 20.90 81 PHE C N 1
ATOM 4406 C CA . PHE C 1 81 ? 14.472 36.823 153.578 1.00 20.01 81 PHE C CA 1
ATOM 4407 C C . PHE C 1 81 ? 15.807 37.179 154.217 1.00 18.92 81 PHE C C 1
ATOM 4408 O O . PHE C 1 81 ? 16.764 37.512 153.521 1.00 19.98 81 PHE C O 1
ATOM 4416 N N . ASP C 1 82 ? 15.869 37.100 155.540 1.00 16.65 82 ASP C N 1
ATOM 4417 C CA . ASP C 1 82 ? 17.107 37.377 156.257 1.00 18.42 82 ASP C CA 1
ATOM 4418 C C . ASP C 1 82 ? 18.246 36.485 155.747 1.00 17.03 82 ASP C C 1
ATOM 4419 O O . ASP C 1 82 ? 19.270 36.977 155.297 1.00 17.37 82 ASP C O 1
ATOM 4424 N N . LEU C 1 83 ? 18.046 35.171 155.833 1.00 17.68 83 LEU C N 1
ATOM 4425 C CA . LEU C 1 83 ? 19.022 34.163 155.408 1.00 18.19 83 LEU C CA 1
ATOM 4426 C C . LEU C 1 83 ? 19.485 34.287 153.954 1.00 18.74 83 LEU C C 1
ATOM 4427 O O . LEU C 1 83 ? 20.682 34.403 153.678 1.00 18.86 83 LEU C O 1
ATOM 4432 N N . VAL C 1 84 ? 18.533 34.242 153.029 1.00 19.91 84 VAL C N 1
ATOM 4433 C CA . VAL C 1 84 ? 18.833 34.335 151.604 1.00 19.40 84 VAL C CA 1
ATOM 4434 C C . VAL C 1 84 ? 19.480 35.665 151.199 1.00 20.38 84 VAL C C 1
ATOM 4435 O O . VAL C 1 84 ? 20.414 35.672 150.399 1.00 21.90 84 VAL C O 1
ATOM 4439 N N . ASN C 1 85 ? 18.995 36.783 151.739 1.00 20.06 85 ASN C N 1
ATOM 4440 C CA . ASN C 1 85 ? 19.554 38.090 151.394 1.00 18.90 85 ASN C CA 1
ATOM 4441 C C . ASN C 1 85 ? 20.960 38.273 151.930 1.00 17.44 85 ASN C C 1
ATOM 4442 O O . ASN C 1 85 ? 21.796 38.906 151.292 1.00 17.57 85 ASN C O 1
ATOM 4447 N N . HIS C 1 86 ? 21.212 37.715 153.107 1.00 17.18 86 HIS C N 1
ATOM 4448 C CA . HIS C 1 86 ? 22.527 37.794 153.741 1.00 17.28 86 HIS C CA 1
ATOM 4449 C C . HIS C 1 86 ? 23.530 37.018 152.899 1.00 16.33 86 HIS C C 1
ATOM 4450 O O . HIS C 1 86 ? 24.650 37.472 152.696 1.00 19.08 86 HIS C O 1
ATOM 4457 N N . SER C 1 87 ? 23.109 35.853 152.411 1.00 16.18 87 SER C N 1
ATOM 4458 C CA . SER C 1 87 ? 23.946 34.975 151.591 1.00 16.71 87 SER C CA 1
ATOM 4459 C C . SER C 1 87 ? 24.182 35.562 150.202 1.00 16.27 87 SER C C 1
ATOM 4460 O O . SER C 1 87 ? 25.280 35.467 149.648 1.00 15.20 87 SER C O 1
ATOM 4463 N N . VAL C 1 88 ? 23.136 36.154 149.637 1.00 16.55 88 VAL C N 1
ATOM 4464 C CA . VAL C 1 88 ? 23.228 36.784 148.332 1.00 16.29 88 VAL C CA 1
ATOM 4465 C C . VAL C 1 88 ? 24.267 37.913 148.424 1.00 18.15 88 VAL C C 1
ATOM 4466 O O . VAL C 1 88 ? 25.217 37.960 147.639 1.00 18.34 88 VAL C O 1
ATOM 4470 N N . ASN C 1 89 ? 24.107 38.803 149.400 1.00 19.23 89 ASN C N 1
ATOM 4471 C CA . ASN C 1 89 ? 25.053 39.906 149.573 1.00 20.08 89 ASN C CA 1
ATOM 4472 C C . ASN C 1 89 ? 26.489 39.419 149.753 1.00 19.86 89 ASN C C 1
ATOM 4473 O O . ASN C 1 89 ? 27.419 40.018 149.225 1.00 20.51 89 ASN C O 1
ATOM 4478 N N . ASP C 1 90 ? 26.678 38.345 150.509 1.00 21.04 90 ASP C N 1
ATOM 4479 C CA . ASP C 1 90 ? 28.022 37.821 150.717 1.00 21.75 90 ASP C CA 1
ATOM 4480 C C . ASP C 1 90 ? 28.702 37.498 149.389 1.00 22.08 90 ASP C C 1
ATOM 4481 O O . ASP C 1 90 ? 29.855 37.869 149.174 1.00 21.79 90 ASP C O 1
ATOM 4486 N N . LEU C 1 91 ? 27.997 36.813 148.492 1.00 21.39 91 LEU C N 1
ATOM 4487 C CA . LEU C 1 91 ? 28.600 36.478 147.208 1.00 20.19 91 LEU C CA 1
ATOM 4488 C C . LEU C 1 91 ? 28.711 37.685 146.283 1.00 20.69 91 LEU C C 1
ATOM 4489 O O . LEU C 1 91 ? 29.549 37.697 145.382 1.00 21.76 91 LEU C O 1
ATOM 4494 N N . LEU C 1 92 ? 27.878 38.703 146.500 1.00 21.59 92 LEU C N 1
ATOM 4495 C CA . LEU C 1 92 ? 27.928 39.922 145.677 1.00 20.59 92 LEU C CA 1
ATOM 4496 C C . LEU C 1 92 ? 29.206 40.706 145.981 1.00 20.37 92 LEU C C 1
ATOM 4497 O O . LEU C 1 92 ? 29.720 41.426 145.129 1.00 20.02 92 LEU C O 1
ATOM 4502 N N . ALA C 1 93 ? 29.710 40.560 147.203 1.00 20.43 93 ALA C N 1
ATOM 4503 C CA . ALA C 1 93 ? 30.926 41.240 147.628 1.00 20.55 93 ALA C CA 1
ATOM 4504 C C . ALA C 1 93 ? 32.125 40.675 146.880 1.00 21.93 93 ALA C C 1
ATOM 4505 O O . ALA C 1 93 ? 33.236 41.185 146.987 1.00 22.54 93 ALA C O 1
ATOM 4507 N N . GLN C 1 94 ? 31.883 39.605 146.133 1.00 22.70 94 GLN C N 1
ATOM 4508 C CA . GLN C 1 94 ? 32.915 38.934 145.357 1.00 23.19 94 GLN C CA 1
ATOM 4509 C C . GLN C 1 94 ? 32.662 39.130 143.860 1.00 22.33 94 GLN C C 1
ATOM 4510 O O . GLN C 1 94 ? 33.561 38.966 143.038 1.00 22.81 94 GLN C O 1
ATOM 4516 N N . GLY C 1 95 ? 31.436 39.511 143.518 1.00 20.97 95 GLY C N 1
ATOM 4517 C CA . GLY C 1 95 ? 31.080 39.727 142.127 1.00 19.78 95 GLY C CA 1
ATOM 4518 C C . GLY C 1 95 ? 30.320 38.532 141.590 1.00 20.33 95 GLY C C 1
ATOM 4519 O O . GLY C 1 95 ? 30.119 38.397 140.380 1.00 18.93 95 GLY C O 1
ATOM 4520 N N . ALA C 1 96 ? 29.894 37.665 142.505 1.00 18.66 96 ALA C N 1
ATOM 4521 C CA . ALA C 1 96 ? 29.174 36.458 142.146 1.00 20.50 96 ALA C CA 1
ATOM 4522 C C . ALA C 1 96 ? 27.668 36.645 142.120 1.00 21.89 96 ALA C C 1
ATOM 4523 O O . ALA C 1 96 ? 27.069 37.104 143.089 1.00 24.20 96 ALA C O 1
ATOM 4525 N N . GLU C 1 97 ? 27.058 36.288 140.999 1.00 22.43 97 GLU C N 1
ATOM 4526 C CA . GLU C 1 97 ? 25.617 36.377 140.872 1.00 24.58 97 GLU C CA 1
ATOM 4527 C C . GLU C 1 97 ? 25.061 35.075 141.444 1.00 23.89 97 GLU C C 1
ATOM 4528 O O . GLU C 1 97 ? 25.662 34.010 141.275 1.00 23.39 97 GLU C O 1
ATOM 4534 N N . PRO C 1 98 ? 23.904 35.135 142.120 1.00 23.77 98 PRO C N 1
ATOM 4535 C CA . PRO C 1 98 ? 23.296 33.937 142.713 1.00 23.37 98 PRO C CA 1
ATOM 4536 C C . PRO C 1 98 ? 22.808 32.907 141.703 1.00 23.30 98 PRO C C 1
ATOM 4537 O O . PRO C 1 98 ? 22.311 33.266 140.632 1.00 24.30 98 PRO C O 1
ATOM 4541 N N . LEU C 1 99 ? 22.955 31.624 142.033 1.00 21.47 99 LEU C N 1
ATOM 4542 C CA . LEU C 1 99 ? 22.474 30.576 141.140 1.00 18.74 99 LEU C CA 1
ATOM 4543 C C . LEU C 1 99 ? 21.350 29.783 141.801 1.00 18.32 99 LEU C C 1
ATOM 4544 O O . LEU C 1 99 ? 20.251 29.697 141.254 1.00 18.59 99 LEU C O 1
ATOM 4549 N N . PHE C 1 100 ? 21.619 29.211 142.973 1.00 17.07 100 PHE C N 1
ATOM 4550 C CA . PHE C 1 100 ? 20.607 28.445 143.688 1.00 15.65 100 PHE C CA 1
ATOM 4551 C C . PHE C 1 100 ? 20.910 28.361 145.173 1.00 15.35 100 PHE C C 1
ATOM 4552 O O . PHE C 1 100 ? 22.044 28.574 145.590 1.00 16.09 100 PHE C O 1
ATOM 4560 N N . PHE C 1 101 ? 19.884 28.049 145.961 1.00 16.24 101 PHE C N 1
ATOM 4561 C CA . PHE C 1 101 ? 19.993 27.988 147.416 1.00 16.33 101 PHE C CA 1
ATOM 4562 C C . PHE C 1 101 ? 19.476 26.672 148.021 1.00 16.56 101 PHE C C 1
ATOM 4563 O O . PHE C 1 101 ? 18.608 26.020 147.439 1.00 19.61 101 PHE C O 1
ATOM 4571 N N . LEU C 1 102 ? 20.030 26.286 149.175 1.00 14.93 102 LEU C N 1
ATOM 4572 C CA . LEU C 1 102 ? 19.606 25.089 149.916 1.00 14.13 102 LEU C CA 1
ATOM 4573 C C . LEU C 1 102 ? 19.524 25.457 151.384 1.00 14.09 102 LEU C C 1
ATOM 4574 O O . LEU C 1 102 ? 20.490 25.955 151.956 1.00 13.13 102 LEU C O 1
ATOM 4579 N N . ASP C 1 103 ? 18.381 25.187 151.999 1.00 14.02 103 ASP C N 1
ATOM 4580 C CA . ASP C 1 103 ? 18.186 25.520 153.402 1.00 16.20 103 ASP C CA 1
ATOM 4581 C C . ASP C 1 103 ? 18.311 24.339 154.344 1.00 17.37 103 ASP C C 1
ATOM 4582 O O . ASP C 1 103 ? 17.984 23.204 154.005 1.00 20.47 103 ASP C O 1
ATOM 4587 N N . TYR C 1 104 ? 18.778 24.620 155.547 1.00 16.19 104 TYR C N 1
ATOM 4588 C CA . TYR C 1 104 ? 18.923 23.596 156.554 1.00 16.24 104 TYR C CA 1
ATOM 4589 C C . TYR C 1 104 ? 18.257 24.170 157.805 1.00 18.68 104 TYR C C 1
ATOM 4590 O O . TYR C 1 104 ? 18.696 25.195 158.348 1.00 20.72 104 TYR C O 1
ATOM 4599 N N . LEU C 1 105 ? 17.177 23.526 158.239 1.00 17.14 105 LEU C N 1
ATOM 4600 C CA . LEU C 1 105 ? 16.449 23.969 159.413 1.00 16.17 105 LEU C CA 1
ATOM 4601 C C . LEU C 1 105 ? 16.545 22.893 160.484 1.00 18.05 105 LEU C C 1
ATOM 4602 O O . LEU C 1 105 ? 16.248 21.728 160.228 1.00 17.18 105 LEU C O 1
ATOM 4607 N N . ALA C 1 106 ? 16.982 23.297 161.679 1.00 19.20 106 ALA C N 1
ATOM 4608 C CA . ALA C 1 106 ? 17.148 22.390 162.812 1.00 19.22 106 ALA C CA 1
ATOM 4609 C C . ALA C 1 106 ? 16.536 23.019 164.061 1.00 19.70 106 ALA C C 1
ATOM 4610 O O . ALA C 1 106 ? 16.690 24.215 164.300 1.00 21.12 106 ALA C O 1
ATOM 4612 N N . ALA C 1 107 ? 15.858 22.209 164.866 1.00 20.62 107 ALA C N 1
ATOM 4613 C CA . ALA C 1 107 ? 15.206 22.709 166.068 1.00 21.20 107 ALA C CA 1
ATOM 4614 C C . ALA C 1 107 ? 15.072 21.632 167.124 1.00 21.74 107 ALA C C 1
ATOM 4615 O O . ALA C 1 107 ? 15.255 20.449 166.828 1.00 21.13 107 ALA C O 1
ATOM 4617 N N . SER C 1 108 ? 14.765 22.045 168.357 1.00 22.06 108 SER C N 1
ATOM 4618 C CA . SER C 1 108 ? 14.558 21.091 169.451 1.00 22.79 108 SER C CA 1
ATOM 4619 C C . SER C 1 108 ? 13.358 20.263 169.011 1.00 22.86 108 SER C C 1
ATOM 4620 O O . SER C 1 108 ? 13.328 19.042 169.158 1.00 23.78 108 SER C O 1
ATOM 4623 N N . HIS C 1 109 ? 12.368 20.956 168.460 1.00 22.95 109 HIS C N 1
ATOM 4624 C CA . HIS C 1 109 ? 11.167 20.320 167.949 1.00 22.93 109 HIS C CA 1
ATOM 4625 C C . HIS C 1 109 ? 10.672 21.123 166.744 1.00 22.56 109 HIS C C 1
ATOM 4626 O O . HIS C 1 109 ? 10.410 22.318 166.849 1.00 22.70 109 HIS C O 1
ATOM 4633 N N . LEU C 1 110 ? 10.562 20.456 165.599 1.00 22.38 110 LEU C N 1
ATOM 4634 C CA . LEU C 1 110 ? 10.104 21.095 164.374 1.00 23.31 110 LEU C CA 1
ATOM 4635 C C . LEU C 1 110 ? 8.594 21.352 164.377 1.00 23.54 110 LEU C C 1
ATOM 4636 O O . LEU C 1 110 ? 7.847 20.704 163.634 1.00 23.23 110 LEU C O 1
ATOM 4641 N N . ASP C 1 111 ? 8.154 22.289 165.218 1.00 23.26 111 ASP C N 1
ATOM 4642 C CA . ASP C 1 111 ? 6.747 22.653 165.293 1.00 24.46 111 ASP C CA 1
ATOM 4643 C C . ASP C 1 111 ? 6.262 22.837 163.859 1.00 26.09 111 ASP C C 1
ATOM 4644 O O . ASP C 1 111 ? 6.854 23.599 163.101 1.00 24.84 111 ASP C O 1
ATOM 4649 N N . GLU C 1 112 ? 5.190 22.143 163.487 1.00 26.89 112 GLU C N 1
ATOM 4650 C CA . GLU C 1 112 ? 4.674 22.220 162.124 1.00 29.73 112 GLU C CA 1
ATOM 4651 C C . GLU C 1 112 ? 4.273 23.603 161.609 1.00 28.74 112 GLU C C 1
ATOM 4652 O O . GLU C 1 112 ? 4.418 23.868 160.415 1.00 30.50 112 GLU C O 1
ATOM 4658 N N . GLY C 1 113 ? 3.779 24.475 162.490 1.00 26.92 113 GLY C N 1
ATOM 4659 C CA . GLY C 1 113 ? 3.374 25.819 162.082 1.00 24.67 113 GLY C CA 1
ATOM 4660 C C . GLY C 1 113 ? 4.522 26.750 161.697 1.00 24.09 113 GLY C C 1
ATOM 4661 O O . GLY C 1 113 ? 4.468 27.432 160.674 1.00 23.92 113 GLY C O 1
ATOM 4662 N N . VAL C 1 114 ? 5.553 26.800 162.534 1.00 23.21 114 VAL C N 1
ATOM 4663 C CA . VAL C 1 114 ? 6.734 27.614 162.271 1.00 22.25 114 VAL C CA 1
ATOM 4664 C C . VAL C 1 114 ? 7.493 27.000 161.080 1.00 23.86 114 VAL C C 1
ATOM 4665 O O . VAL C 1 114 ? 8.065 27.715 160.251 1.00 24.97 114 VAL C O 1
ATOM 4669 N N . LEU C 1 115 ? 7.485 25.672 160.995 1.00 22.76 115 LEU C N 1
ATOM 4670 C CA . LEU C 1 115 ? 8.156 24.970 159.915 1.00 21.55 115 LEU C CA 1
ATOM 4671 C C . LEU C 1 115 ? 7.577 25.308 158.540 1.00 22.54 115 LEU C C 1
ATOM 4672 O O . LEU C 1 115 ? 8.318 25.456 157.563 1.00 23.86 115 LEU C O 1
ATOM 4677 N N . ALA C 1 116 ? 6.257 25.419 158.447 1.00 21.58 116 ALA C N 1
ATOM 4678 C CA . ALA C 1 116 ? 5.637 25.729 157.168 1.00 19.39 116 ALA C CA 1
ATOM 4679 C C . ALA C 1 116 ? 5.804 27.208 156.857 1.00 19.99 116 ALA C C 1
ATOM 4680 O O . ALA C 1 116 ? 5.918 27.592 155.694 1.00 20.49 116 ALA C O 1
ATOM 4682 N N . ALA C 1 117 ? 5.817 28.035 157.900 1.00 19.19 117 ALA C N 1
ATOM 4683 C CA . ALA C 1 117 ? 5.993 29.476 157.747 1.00 18.87 117 ALA C CA 1
ATOM 4684 C C . ALA C 1 117 ? 7.413 29.742 157.262 1.00 20.09 117 ALA C C 1
ATOM 4685 O O . ALA C 1 117 ? 7.624 30.516 156.328 1.00 20.91 117 ALA C O 1
ATOM 4687 N N . LEU C 1 118 ? 8.385 29.094 157.902 1.00 19.47 118 LEU C N 1
ATOM 4688 C CA . LEU C 1 118 ? 9.791 29.255 157.531 1.00 17.98 118 LEU C CA 1
ATOM 4689 C C . LEU C 1 118 ? 10.076 28.879 156.075 1.00 18.79 118 LEU C C 1
ATOM 4690 O O . LEU C 1 118 ? 10.779 29.594 155.369 1.00 18.05 118 LEU C O 1
ATOM 4695 N N . LEU C 1 119 ? 9.535 27.751 155.631 1.00 19.19 119 LEU C N 1
ATOM 4696 C CA . LEU C 1 119 ? 9.755 27.295 154.269 1.00 20.29 119 LEU C CA 1
ATOM 4697 C C . LEU C 1 119 ? 9.034 28.139 153.221 1.00 20.81 119 LEU C C 1
ATOM 4698 O O . LEU C 1 119 ? 9.456 28.181 152.067 1.00 22.61 119 LEU C O 1
ATOM 4703 N N . ALA C 1 120 ? 7.953 28.807 153.611 1.00 20.48 120 ALA C N 1
ATOM 4704 C CA . ALA C 1 120 ? 7.215 29.657 152.679 1.00 19.00 120 ALA C CA 1
ATOM 4705 C C . ALA C 1 120 ? 8.067 30.891 152.450 1.00 19.05 120 ALA C C 1
ATOM 4706 O O . ALA C 1 120 ? 8.224 31.365 151.324 1.00 20.23 120 ALA C O 1
ATOM 4708 N N . SER C 1 121 ? 8.620 31.397 153.544 1.00 19.12 121 SER C N 1
ATOM 4709 C CA . SER C 1 121 ? 9.476 32.576 153.536 1.00 19.98 121 SER C CA 1
ATOM 4710 C C . SER C 1 121 ? 10.740 32.352 152.699 1.00 19.97 121 SER C C 1
ATOM 4711 O O . SER C 1 121 ? 11.162 33.235 151.952 1.00 20.42 121 SER C O 1
ATOM 4714 N N . LEU C 1 122 ? 11.345 31.175 152.840 1.00 20.34 122 LEU C N 1
ATOM 4715 C CA . LEU C 1 122 ? 12.546 30.823 152.084 1.00 20.80 122 LEU C CA 1
ATOM 4716 C C . LEU C 1 122 ? 12.241 30.844 150.598 1.00 21.54 122 LEU C C 1
ATOM 4717 O O . LEU C 1 122 ? 12.974 31.429 149.812 1.00 23.15 122 LEU C O 1
ATOM 4722 N N . ALA C 1 123 ? 11.154 30.191 150.214 1.00 22.26 123 ALA C N 1
ATOM 4723 C CA . ALA C 1 123 ? 10.768 30.133 148.816 1.00 22.82 123 ALA C CA 1
ATOM 4724 C C . ALA C 1 123 ? 10.500 31.530 148.252 1.00 23.49 123 ALA C C 1
ATOM 4725 O O . ALA C 1 123 ? 10.947 31.861 147.150 1.00 24.41 123 ALA C O 1
ATOM 4727 N N . GLU C 1 124 ? 9.771 32.344 149.008 1.00 24.23 124 GLU C N 1
ATOM 4728 C CA . GLU C 1 124 ? 9.445 33.705 148.587 1.00 24.12 124 GLU C CA 1
ATOM 4729 C C . GLU C 1 124 ? 10.715 34.530 148.433 1.00 22.48 124 GLU C C 1
ATOM 4730 O O . GLU C 1 124 ? 10.829 35.337 147.512 1.00 24.32 124 GLU C O 1
ATOM 4736 N N . ALA C 1 125 ? 11.664 34.323 149.343 1.00 20.05 125 ALA C N 1
ATOM 4737 C CA . ALA C 1 125 ? 12.934 35.038 149.310 1.00 18.09 125 ALA C CA 1
ATOM 4738 C C . ALA C 1 125 ? 13.736 34.674 148.061 1.00 18.72 125 ALA C C 1
ATOM 4739 O O . ALA C 1 125 ? 14.349 35.538 147.437 1.00 20.60 125 ALA C O 1
ATOM 4741 N N . CYS C 1 126 ? 13.733 33.393 147.701 1.00 19.39 126 CYS C N 1
ATOM 4742 C CA . CYS C 1 126 ? 14.457 32.927 146.529 1.00 19.25 126 CYS C CA 1
ATOM 4743 C C . CYS C 1 126 ? 13.744 33.349 145.266 1.00 19.87 126 CYS C C 1
ATOM 4744 O O . CYS C 1 126 ? 14.368 33.820 144.322 1.00 21.41 126 CYS C O 1
ATOM 4747 N N . ARG C 1 127 ? 12.432 33.164 145.246 1.00 20.26 127 ARG C N 1
ATOM 4748 C CA . ARG C 1 127 ? 11.636 33.544 144.093 1.00 21.25 127 ARG C CA 1
ATOM 4749 C C . ARG C 1 127 ? 11.900 35.010 143.730 1.00 21.46 127 ARG C C 1
ATOM 4750 O O . ARG C 1 127 ? 11.957 35.364 142.554 1.00 23.34 127 ARG C O 1
ATOM 4758 N N . ALA C 1 128 ? 12.082 35.852 144.744 1.00 21.12 128 ALA C N 1
ATOM 4759 C CA . ALA C 1 128 ? 12.345 37.278 144.549 1.00 21.03 128 ALA C CA 1
ATOM 4760 C C . ALA C 1 128 ? 13.671 37.565 143.836 1.00 20.74 128 ALA C C 1
ATOM 4761 O O . ALA C 1 128 ? 13.813 38.584 143.163 1.00 22.93 128 ALA C O 1
ATOM 4763 N N . HIS C 1 129 ? 14.647 36.681 143.991 1.00 19.67 129 HIS C N 1
ATOM 4764 C CA . HIS C 1 129 ? 15.934 36.868 143.337 1.00 19.88 129 HIS C CA 1
ATOM 4765 C C . HIS C 1 129 ? 16.004 36.051 142.059 1.00 20.14 129 HIS C C 1
ATOM 4766 O O . HIS C 1 129 ? 17.055 35.982 141.417 1.00 21.61 129 HIS C O 1
ATOM 4773 N N . GLY C 1 130 ? 14.888 35.426 141.694 1.00 19.26 130 GLY C N 1
ATOM 4774 C CA . GLY C 1 130 ? 14.861 34.622 140.489 1.00 19.02 130 GLY C CA 1
ATOM 4775 C C . GLY C 1 130 ? 15.710 33.373 140.609 1.00 18.83 130 GLY C C 1
ATOM 4776 O O . GLY C 1 130 ? 16.188 32.836 139.612 1.00 20.93 130 GLY C O 1
ATOM 4777 N N . ILE C 1 131 ? 15.925 32.908 141.831 1.00 19.37 131 ILE C N 1
ATOM 4778 C CA . ILE C 1 131 ? 16.712 31.703 142.010 1.00 19.54 131 ILE C CA 1
ATOM 4779 C C . ILE C 1 131 ? 15.889 30.655 142.738 1.00 20.76 131 ILE C C 1
ATOM 4780 O O . ILE C 1 131 ? 15.064 30.979 143.596 1.00 19.99 131 ILE C O 1
ATOM 4785 N N . PRO C 1 132 ? 16.084 29.379 142.383 1.00 21.71 132 PRO C N 1
ATOM 4786 C CA . PRO C 1 132 ? 15.327 28.311 143.041 1.00 24.20 132 PRO C CA 1
ATOM 4787 C C . PRO C 1 132 ? 15.754 28.007 144.474 1.00 25.68 132 PRO C C 1
ATOM 4788 O O . PRO C 1 132 ? 16.798 28.465 144.951 1.00 25.54 132 PRO C O 1
ATOM 4792 N N . LEU C 1 133 ? 14.904 27.259 145.165 1.00 26.23 133 LEU C N 1
ATOM 4793 C CA . LEU C 1 133 ? 15.196 26.809 146.509 1.00 27.26 133 LEU C CA 1
ATOM 4794 C C . LEU C 1 133 ? 15.395 25.332 146.200 1.00 27.45 133 LEU C C 1
ATOM 4795 O O . LEU C 1 133 ? 14.612 24.481 146.614 1.00 29.62 133 LEU C O 1
ATOM 4800 N N . LEU C 1 134 ? 16.450 25.070 145.432 1.00 26.88 134 LEU C N 1
ATOM 4801 C CA . LEU C 1 134 ? 16.825 23.748 144.946 1.00 25.39 134 LEU C CA 1
ATOM 4802 C C . LEU C 1 134 ? 16.473 22.575 145.841 1.00 26.34 134 LEU C C 1
ATOM 4803 O O . LEU C 1 134 ? 15.969 21.554 145.367 1.00 26.81 134 LEU C O 1
ATOM 4808 N N . GLY C 1 135 ? 16.750 22.715 147.131 1.00 26.68 135 GLY C N 1
ATOM 4809 C CA . GLY C 1 135 ? 16.464 21.644 148.067 1.00 26.79 135 GLY C CA 1
ATOM 4810 C C . GLY C 1 135 ? 16.819 22.081 149.468 1.00 26.40 135 GLY C C 1
ATOM 4811 O O . GLY C 1 135 ? 17.159 23.249 149.690 1.00 26.96 135 GLY C O 1
ATOM 4812 N N . GLY C 1 136 ? 16.741 21.157 150.416 1.00 25.82 136 GLY C N 1
ATOM 4813 C CA . GLY C 1 136 ? 17.056 21.503 151.788 1.00 26.93 136 GLY C CA 1
ATOM 4814 C C . GLY C 1 136 ? 17.001 20.335 152.743 1.00 27.99 136 GLY C C 1
ATOM 4815 O O . GLY C 1 136 ? 16.807 19.193 152.332 1.00 29.92 136 GLY C O 1
ATOM 4816 N N . GLU C 1 137 ? 17.174 20.616 154.026 1.00 28.69 137 GLU C N 1
ATOM 4817 C CA . GLU C 1 137 ? 17.148 19.565 155.029 1.00 29.75 137 GLU C CA 1
ATOM 4818 C C . GLU C 1 137 ? 16.478 20.054 156.303 1.00 29.74 137 GLU C C 1
ATOM 4819 O O . GLU C 1 137 ? 16.251 21.248 156.489 1.00 29.20 137 GLU C O 1
ATOM 4825 N N . THR C 1 138 ? 16.150 19.117 157.176 1.00 29.80 138 THR C N 1
ATOM 4826 C CA . THR C 1 138 ? 15.517 19.447 158.435 1.00 30.89 138 THR C CA 1
ATOM 4827 C C . THR C 1 138 ? 16.139 18.525 159.467 1.00 29.66 138 THR C C 1
ATOM 4828 O O . THR C 1 138 ? 16.789 17.538 159.110 1.00 30.64 138 THR C O 1
ATOM 4832 N N . ALA C 1 139 ? 15.961 18.851 160.742 1.00 28.39 139 ALA C N 1
ATOM 4833 C CA . ALA C 1 139 ? 16.513 18.038 161.816 1.00 26.34 139 ALA C CA 1
ATOM 4834 C C . ALA C 1 139 ? 15.908 18.447 163.145 1.00 25.47 139 ALA C C 1
ATOM 4835 O O . ALA C 1 139 ? 15.862 19.631 163.480 1.00 25.48 139 ALA C O 1
ATOM 4837 N N . GLU C 1 140 ? 15.437 17.456 163.891 1.00 23.90 140 GLU C N 1
ATOM 4838 C CA . GLU C 1 140 ? 14.831 17.679 165.193 1.00 24.44 140 GLU C CA 1
ATOM 4839 C C . GLU C 1 140 ? 15.749 17.004 166.202 1.00 25.14 140 GLU C C 1
ATOM 4840 O O . GLU C 1 140 ? 15.867 15.775 166.224 1.00 25.55 140 GLU C O 1
ATOM 4846 N N . MET C 1 141 ? 16.412 17.802 167.029 1.00 24.72 141 MET C N 1
ATOM 4847 C CA . MET C 1 141 ? 17.336 17.256 168.010 1.00 24.83 141 MET C CA 1
ATOM 4848 C C . MET C 1 141 ? 17.156 17.982 169.336 1.00 25.65 141 MET C C 1
ATOM 4849 O O . MET C 1 141 ? 17.778 19.023 169.566 1.00 24.90 141 MET C O 1
ATOM 4854 N N . PRO C 1 142 ? 16.285 17.453 170.223 1.00 26.11 142 PRO C N 1
ATOM 4855 C CA . PRO C 1 142 ? 16.052 18.086 171.527 1.00 25.45 142 PRO C CA 1
ATOM 4856 C C . PRO C 1 142 ? 17.268 18.031 172.452 1.00 25.59 142 PRO C C 1
ATOM 4857 O O . PRO C 1 142 ? 17.388 18.832 173.384 1.00 25.49 142 PRO C O 1
ATOM 4861 N N . GLY C 1 143 ? 18.173 17.094 172.182 1.00 25.18 143 GLY C N 1
ATOM 4862 C CA . GLY C 1 143 ? 19.372 16.973 172.990 1.00 25.59 143 GLY C CA 1
ATOM 4863 C C . GLY C 1 143 ? 20.452 17.938 172.533 1.00 25.82 143 GLY C C 1
ATOM 4864 O O . GLY C 1 143 ? 21.473 18.116 173.201 1.00 26.45 143 GLY C O 1
ATOM 4865 N N . VAL C 1 144 ? 20.223 18.571 171.388 1.00 25.21 144 VAL C N 1
ATOM 4866 C CA . VAL C 1 144 ? 21.169 19.530 170.827 1.00 23.89 144 VAL C CA 1
ATOM 4867 C C . VAL C 1 144 ? 20.719 20.971 171.069 1.00 24.25 144 VAL C C 1
ATOM 4868 O O . VAL C 1 144 ? 21.486 21.804 171.557 1.00 24.14 144 VAL C O 1
ATOM 4872 N N . TYR C 1 145 ? 19.467 21.249 170.716 1.00 24.81 145 TYR C N 1
ATOM 4873 C CA . TYR C 1 145 ? 18.892 22.578 170.853 1.00 24.88 145 TYR C CA 1
ATOM 4874 C C . TYR C 1 145 ? 18.090 22.759 172.126 1.00 25.71 145 TYR C C 1
ATOM 4875 O O . TYR C 1 145 ? 17.432 21.832 172.597 1.00 24.80 145 TYR C O 1
ATOM 4884 N N . ARG C 1 146 ? 18.148 23.970 172.672 1.00 26.94 146 ARG C N 1
ATOM 4885 C CA . ARG C 1 146 ? 17.400 24.295 173.872 1.00 27.10 146 ARG C CA 1
ATOM 4886 C C . ARG C 1 146 ? 15.950 24.341 173.430 1.00 28.70 146 ARG C C 1
ATOM 4887 O O . ARG C 1 146 ? 15.656 24.401 172.228 1.00 28.73 146 ARG C O 1
ATOM 4895 N N . GLU C 1 147 ? 15.049 24.300 174.406 1.00 29.54 147 GLU C N 1
ATOM 4896 C CA . GLU C 1 147 ? 13.619 24.325 174.146 1.00 28.44 147 GLU C CA 1
ATOM 4897 C C . GLU C 1 147 ? 13.227 25.584 173.368 1.00 27.14 147 GLU C C 1
ATOM 4898 O O . GLU C 1 147 ? 13.662 26.693 173.700 1.00 25.56 147 GLU C O 1
ATOM 4904 N N . GLY C 1 148 ? 12.413 25.397 172.328 1.00 25.86 148 GLY C N 1
ATOM 4905 C CA . GLY C 1 148 ? 11.944 26.516 171.527 1.00 25.31 148 GLY C CA 1
ATOM 4906 C C . GLY C 1 148 ? 12.994 27.193 170.663 1.00 24.54 148 GLY C C 1
ATOM 4907 O O . GLY C 1 148 ? 12.716 28.198 169.999 1.00 23.59 148 GLY C O 1
ATOM 4908 N N . ALA C 1 149 ? 14.206 26.654 170.672 1.00 23.89 149 ALA C N 1
ATOM 4909 C CA . ALA C 1 149 ? 15.272 27.230 169.864 1.00 24.18 149 ALA C CA 1
ATOM 4910 C C . ALA C 1 149 ? 15.324 26.549 168.497 1.00 25.27 149 ALA C C 1
ATOM 4911 O O . ALA C 1 149 ? 14.975 25.368 168.350 1.00 25.10 149 ALA C O 1
ATOM 4913 N N . TRP C 1 150 ? 15.748 27.318 167.501 1.00 24.28 150 TRP C N 1
ATOM 4914 C CA . TRP C 1 150 ? 15.885 26.852 166.127 1.00 22.35 150 TRP C CA 1
ATOM 4915 C C . TRP C 1 150 ? 17.110 27.548 165.570 1.00 22.69 150 TRP C C 1
ATOM 4916 O O . TRP C 1 150 ? 17.518 28.596 166.069 1.00 24.15 150 TRP C O 1
ATOM 4927 N N . ASP C 1 151 ? 17.711 26.960 164.548 1.00 21.83 151 ASP C N 1
ATOM 4928 C CA . ASP C 1 151 ? 18.789 27.643 163.868 1.00 21.39 151 ASP C CA 1
ATOM 4929 C C . ASP C 1 151 ? 18.406 27.548 162.416 1.00 20.82 151 ASP C C 1
ATOM 4930 O O . ASP C 1 151 ? 18.038 26.479 161.929 1.00 20.14 151 ASP C O 1
ATOM 4935 N N . ILE C 1 152 ? 18.474 28.677 161.730 1.00 19.25 152 ILE C N 1
ATOM 4936 C CA . ILE C 1 152 ? 18.135 28.726 160.328 1.00 18.75 152 ILE C CA 1
ATOM 4937 C C . ILE C 1 152 ? 19.391 29.034 159.516 1.00 18.60 152 ILE C C 1
ATOM 4938 O O . ILE C 1 152 ? 19.968 30.113 159.623 1.00 19.89 152 ILE C O 1
ATOM 4943 N N . ALA C 1 153 ? 19.829 28.067 158.719 1.00 17.65 153 ALA C N 1
ATOM 4944 C CA . ALA C 1 153 ? 21.028 28.241 157.909 1.00 16.44 153 ALA C CA 1
ATOM 4945 C C . ALA C 1 153 ? 20.823 27.737 156.480 1.00 16.77 153 ALA C C 1
ATOM 4946 O O . ALA C 1 153 ? 19.789 27.143 156.156 1.00 16.99 153 ALA C O 1
ATOM 4948 N N . GLY C 1 154 ? 21.809 27.984 155.626 1.00 14.79 154 GLY C N 1
ATOM 4949 C CA . GLY C 1 154 ? 21.701 27.556 154.250 1.00 16.06 154 GLY C CA 1
ATOM 4950 C C . GLY C 1 154 ? 22.982 27.781 153.489 1.00 17.52 154 GLY C C 1
ATOM 4951 O O . GLY C 1 154 ? 23.980 28.217 154.065 1.00 17.76 154 GLY C O 1
ATOM 4952 N N . THR C 1 155 ? 22.938 27.503 152.187 1.00 17.67 155 THR C N 1
ATOM 4953 C CA . THR C 1 155 ? 24.093 27.632 151.305 1.00 18.24 155 THR C CA 1
ATOM 4954 C C . THR C 1 155 ? 23.683 28.252 149.977 1.00 19.20 155 THR C C 1
ATOM 4955 O O . THR C 1 155 ? 22.683 27.848 149.379 1.00 19.93 155 THR C O 1
ATOM 4959 N N . LEU C 1 156 ? 24.459 29.230 149.518 1.00 18.71 156 LEU C N 1
ATOM 4960 C CA . LEU C 1 156 ? 24.188 29.881 148.242 1.00 17.67 156 LEU C CA 1
ATOM 4961 C C . LEU C 1 156 ? 25.319 29.526 147.288 1.00 17.39 156 LEU C C 1
ATOM 4962 O O . LEU C 1 156 ? 26.490 29.603 147.648 1.00 18.66 156 LEU C O 1
ATOM 4967 N N . VAL C 1 157 ? 24.966 29.119 146.079 1.00 17.03 157 VAL C N 1
ATOM 4968 C CA . VAL C 1 157 ? 25.958 28.792 145.077 1.00 16.07 157 VAL C CA 1
ATOM 4969 C C . VAL C 1 157 ? 25.846 29.854 143.987 1.00 17.20 157 VAL C C 1
ATOM 4970 O O . VAL C 1 157 ? 24.742 30.192 143.550 1.00 18.47 157 VAL C O 1
ATOM 4974 N N . GLY C 1 158 ? 26.991 30.396 143.575 1.00 16.79 158 GLY C N 1
ATOM 4975 C CA . GLY C 1 158 ? 27.012 31.423 142.549 1.00 14.95 158 GLY C CA 1
ATOM 4976 C C . GLY C 1 158 ? 28.168 31.240 141.584 1.00 15.29 158 GLY C C 1
ATOM 4977 O O . GLY C 1 158 ? 28.902 30.249 141.650 1.00 15.50 158 GLY C O 1
ATOM 4978 N N . VAL C 1 159 ? 28.325 32.205 140.684 1.00 15.76 159 VAL C N 1
ATOM 4979 C CA . VAL C 1 159 ? 29.376 32.181 139.675 1.00 16.00 159 VAL C CA 1
ATOM 4980 C C . VAL C 1 159 ? 29.851 33.604 139.392 1.00 17.69 159 VAL C C 1
ATOM 4981 O O . VAL C 1 159 ? 29.054 34.543 139.374 1.00 18.50 159 VAL C O 1
ATOM 4985 N N . VAL C 1 160 ? 31.152 33.754 139.164 1.00 19.30 160 VAL C N 1
ATOM 4986 C CA . VAL C 1 160 ? 31.747 35.055 138.875 1.00 18.92 160 VAL C CA 1
ATOM 4987 C C . VAL C 1 160 ? 32.258 35.118 137.432 1.00 19.31 160 VAL C C 1
ATOM 4988 O O . VAL C 1 160 ? 33.038 34.265 137.008 1.00 19.76 160 VAL C O 1
ATOM 4992 N N . GLU C 1 161 ? 31.794 36.117 136.680 1.00 21.08 161 GLU C N 1
ATOM 4993 C CA . GLU C 1 161 ? 32.226 36.321 135.294 1.00 23.06 161 GLU C CA 1
ATOM 4994 C C . GLU C 1 161 ? 33.318 37.386 135.306 1.00 21.50 161 GLU C C 1
ATOM 4995 O O . GLU C 1 161 ? 33.293 38.278 136.147 1.00 20.20 161 GLU C O 1
ATOM 5001 N N . ARG C 1 162 ? 34.267 37.296 134.380 1.00 22.50 162 ARG C N 1
ATOM 5002 C CA . ARG C 1 162 ? 35.367 38.258 134.312 1.00 22.83 162 ARG C CA 1
ATOM 5003 C C . ARG C 1 162 ? 34.896 39.713 134.412 1.00 22.83 162 ARG C C 1
ATOM 5004 O O . ARG C 1 162 ? 35.530 40.545 135.062 1.00 22.41 162 ARG C O 1
ATOM 5012 N N . SER C 1 163 ? 33.768 40.005 133.778 1.00 24.97 163 SER C N 1
ATOM 5013 C CA . SER C 1 163 ? 33.202 41.352 133.754 1.00 26.43 163 SER C CA 1
ATOM 5014 C C . SER C 1 163 ? 32.661 41.834 135.097 1.00 27.25 163 SER C C 1
ATOM 5015 O O . SER C 1 163 ? 32.171 42.958 135.196 1.00 28.78 163 SER C O 1
ATOM 5018 N N . ARG C 1 164 ? 32.763 41.005 136.131 1.00 27.84 164 ARG C N 1
ATOM 5019 C CA . ARG C 1 164 ? 32.229 41.378 137.435 1.00 27.44 164 ARG C CA 1
ATOM 5020 C C . ARG C 1 164 ? 33.138 41.078 138.612 1.00 26.72 164 ARG C C 1
ATOM 5021 O O . ARG C 1 164 ? 32.661 40.909 139.727 1.00 26.75 164 ARG C O 1
ATOM 5029 N N . ILE C 1 165 ? 34.441 41.013 138.384 1.00 26.69 165 ILE C N 1
ATOM 5030 C CA . ILE C 1 165 ? 35.350 40.713 139.483 1.00 25.89 165 ILE C CA 1
ATOM 5031 C C . ILE C 1 165 ? 35.459 41.863 140.503 1.00 25.70 165 ILE C C 1
ATOM 5032 O O . ILE C 1 165 ? 35.375 43.046 140.156 1.00 24.73 165 ILE C O 1
ATOM 5037 N N . LEU C 1 166 ? 35.620 41.496 141.771 1.00 24.68 166 LEU C N 1
ATOM 5038 C CA . LEU C 1 166 ? 35.749 42.462 142.857 1.00 23.34 166 LEU C CA 1
ATOM 5039 C C . LEU C 1 166 ? 36.761 41.904 143.841 1.00 22.70 166 LEU C C 1
ATOM 5040 O O . LEU C 1 166 ? 36.678 40.735 144.209 1.00 24.62 166 LEU C O 1
ATOM 5045 N N . GLY C 1 167 ? 37.715 42.729 144.261 1.00 21.40 167 GLY C N 1
ATOM 5046 C CA . GLY C 1 167 ? 38.716 42.262 145.203 1.00 22.07 167 GLY C CA 1
ATOM 5047 C C . GLY C 1 167 ? 39.625 43.366 145.703 1.00 22.43 167 GLY C C 1
ATOM 5048 O O . GLY C 1 167 ? 39.812 44.360 145.011 1.00 21.76 167 GLY C O 1
ATOM 5049 N N . PRO C 1 168 ? 40.220 43.217 146.898 1.00 22.66 168 PRO C N 1
ATOM 5050 C CA . PRO C 1 168 ? 41.105 44.253 147.436 1.00 23.53 168 PRO C CA 1
ATOM 5051 C C . PRO C 1 168 ? 42.273 44.677 146.543 1.00 24.88 168 PRO C C 1
ATOM 5052 O O . PRO C 1 168 ? 42.724 45.817 146.614 1.00 25.86 168 PRO C O 1
ATOM 5056 N N . GLU C 1 169 ? 42.768 43.782 145.695 1.00 25.72 169 GLU C N 1
ATOM 5057 C CA . GLU C 1 169 ? 43.886 44.154 144.841 1.00 24.93 169 GLU C CA 1
ATOM 5058 C C . GLU C 1 169 ? 43.490 45.160 143.757 1.00 24.21 169 GLU C C 1
ATOM 5059 O O . GLU C 1 169 ? 44.349 45.840 143.205 1.00 24.10 169 GLU C O 1
ATOM 5065 N N . ARG C 1 170 ? 42.191 45.264 143.478 1.00 23.95 170 ARG C N 1
ATOM 5066 C CA . ARG C 1 170 ? 41.667 46.196 142.471 1.00 23.84 170 ARG C CA 1
ATOM 5067 C C . ARG C 1 170 ? 41.506 47.602 143.046 1.00 24.16 170 ARG C C 1
ATOM 5068 O O . ARG C 1 170 ? 41.211 48.550 142.317 1.00 23.60 170 ARG C O 1
ATOM 5076 N N . VAL C 1 171 ? 41.691 47.726 144.358 1.00 24.33 171 VAL C N 1
ATOM 5077 C CA . VAL C 1 171 ? 41.549 49.002 145.042 1.00 25.16 171 VAL C CA 1
ATOM 5078 C C . VAL C 1 171 ? 42.759 49.934 144.881 1.00 27.54 171 VAL C C 1
ATOM 5079 O O . VAL C 1 171 ? 43.919 49.511 144.946 1.00 27.68 171 VAL C O 1
ATOM 5083 N N . ARG C 1 172 ? 42.462 51.211 144.661 1.00 29.59 172 ARG C N 1
ATOM 5084 C CA . ARG C 1 172 ? 43.478 52.244 144.486 1.00 31.45 172 ARG C CA 1
ATOM 5085 C C . ARG C 1 172 ? 43.247 53.350 145.508 1.00 32.80 172 ARG C C 1
ATOM 5086 O O . ARG C 1 172 ? 42.108 53.762 145.733 1.00 33.62 172 ARG C O 1
ATOM 5094 N N . GLU C 1 173 ? 44.316 53.829 146.138 1.00 33.96 173 GLU C N 1
ATOM 5095 C CA . GLU C 1 173 ? 44.160 54.905 147.101 1.00 33.74 173 GLU C CA 1
ATOM 5096 C C . GLU C 1 173 ? 43.446 56.025 146.350 1.00 32.14 173 GLU C C 1
ATOM 5097 O O . GLU C 1 173 ? 43.689 56.244 145.163 1.00 32.95 173 GLU C O 1
ATOM 5103 N N . GLY C 1 174 ? 42.554 56.724 147.035 1.00 30.41 174 GLY C N 1
ATOM 5104 C CA . GLY C 1 174 ? 41.825 57.790 146.385 1.00 27.35 174 GLY C CA 1
ATOM 5105 C C . GLY C 1 174 ? 40.451 57.313 145.974 1.00 26.40 174 GLY C C 1
ATOM 5106 O O . GLY C 1 174 ? 39.578 58.122 145.654 1.00 25.97 174 GLY C O 1
ATOM 5107 N N . ASP C 1 175 ? 40.253 55.997 145.970 1.00 26.01 175 ASP C N 1
ATOM 5108 C CA . ASP C 1 175 ? 38.951 55.450 145.601 1.00 26.01 175 ASP C CA 1
ATOM 5109 C C . ASP C 1 175 ? 37.894 55.994 146.556 1.00 25.36 175 ASP C C 1
ATOM 5110 O O . ASP C 1 175 ? 38.170 56.276 147.727 1.00 25.82 175 ASP C O 1
ATOM 5115 N N . ALA C 1 176 ? 36.682 56.147 146.045 1.00 24.04 176 ALA C N 1
ATOM 5116 C CA . ALA C 1 176 ? 35.593 56.641 146.855 1.00 23.44 176 ALA C CA 1
ATOM 5117 C C . ALA C 1 176 ? 34.964 55.469 147.603 1.00 24.58 176 ALA C C 1
ATOM 5118 O O . ALA C 1 176 ? 35.170 54.305 147.250 1.00 24.05 176 ALA C O 1
ATOM 5120 N N . LEU C 1 177 ? 34.213 55.787 148.649 1.00 24.20 177 LEU C N 1
ATOM 5121 C CA . LEU C 1 177 ? 33.510 54.785 149.429 1.00 25.08 177 LEU C CA 1
ATOM 5122 C C . LEU C 1 177 ? 32.020 55.113 149.268 1.00 25.19 177 LEU C C 1
ATOM 5123 O O . LEU C 1 177 ? 31.567 56.199 149.631 1.00 26.58 177 LEU C O 1
ATOM 5128 N N . LEU C 1 178 ? 31.267 54.185 148.691 1.00 24.28 178 LEU C N 1
ATOM 5129 C CA . LEU C 1 178 ? 29.843 54.389 148.467 1.00 23.00 178 LEU C CA 1
ATOM 5130 C C . LEU C 1 178 ? 29.009 53.332 149.186 1.00 21.86 178 LEU C C 1
ATOM 5131 O O . LEU C 1 178 ? 29.118 52.143 148.911 1.00 22.25 178 LEU C O 1
ATOM 5136 N N . ALA C 1 179 ? 28.162 53.781 150.102 1.00 21.31 179 ALA C N 1
ATOM 5137 C CA . ALA C 1 179 ? 27.334 52.876 150.881 1.00 20.58 179 ALA C CA 1
ATOM 5138 C C . ALA C 1 179 ? 25.920 52.646 150.348 1.00 20.63 179 ALA C C 1
ATOM 5139 O O . ALA C 1 179 ? 25.291 53.551 149.810 1.00 19.60 179 ALA C O 1
ATOM 5141 N N . LEU C 1 180 ? 25.441 51.410 150.484 1.00 21.06 180 LEU C N 1
ATOM 5142 C CA . LEU C 1 180 ? 24.081 51.047 150.095 1.00 21.30 180 LEU C CA 1
ATOM 5143 C C . LEU C 1 180 ? 23.385 50.944 151.463 1.00 22.10 180 LEU C C 1
ATOM 5144 O O . LEU C 1 180 ? 23.826 50.187 152.333 1.00 21.92 180 LEU C O 1
ATOM 5149 N N . PRO C 1 181 ? 22.293 51.708 151.671 1.00 22.25 181 PRO C N 1
ATOM 5150 C CA . PRO C 1 181 ? 21.563 51.708 152.943 1.00 21.48 181 PRO C CA 1
ATOM 5151 C C . PRO C 1 181 ? 21.021 50.372 153.409 1.00 22.28 181 PRO C C 1
ATOM 5152 O O . PRO C 1 181 ? 20.539 49.572 152.607 1.00 22.74 181 PRO C O 1
ATOM 5156 N N . SER C 1 182 ? 21.110 50.132 154.715 1.00 22.04 182 SER C N 1
ATOM 5157 C CA . SER C 1 182 ? 20.580 48.904 155.298 1.00 22.75 182 SER C CA 1
ATOM 5158 C C . SER C 1 182 ? 19.117 49.184 155.667 1.00 23.84 182 SER C C 1
ATOM 5159 O O . SER C 1 182 ? 18.669 50.339 155.654 1.00 23.65 182 SER C O 1
ATOM 5162 N N . SER C 1 183 ? 18.373 48.133 155.987 1.00 24.06 183 SER C N 1
ATOM 5163 C CA . SER C 1 183 ? 16.973 48.284 156.350 1.00 23.50 183 SER C CA 1
ATOM 5164 C C . SER C 1 183 ? 16.837 48.213 157.853 1.00 23.78 183 SER C C 1
ATOM 5165 O O . SER C 1 183 ? 15.724 48.143 158.374 1.00 25.62 183 SER C O 1
ATOM 5168 N N . GLY C 1 184 ? 17.971 48.216 158.545 1.00 23.71 184 GLY C N 1
ATOM 5169 C CA . GLY C 1 184 ? 17.958 48.117 159.993 1.00 23.05 184 GLY C CA 1
ATOM 5170 C C . GLY C 1 184 ? 19.119 47.261 160.480 1.00 23.02 184 GLY C C 1
ATOM 5171 O O . GLY C 1 184 ? 20.166 47.244 159.826 1.00 23.77 184 GLY C O 1
ATOM 5172 N N . PRO C 1 185 ? 18.979 46.538 161.612 1.00 21.65 185 PRO C N 1
ATOM 5173 C CA . PRO C 1 185 ? 20.065 45.698 162.133 1.00 21.11 185 PRO C CA 1
ATOM 5174 C C . PRO C 1 185 ? 20.437 44.528 161.229 1.00 20.99 185 PRO C C 1
ATOM 5175 O O . PRO C 1 185 ? 21.486 43.902 161.410 1.00 22.00 185 PRO C O 1
ATOM 5179 N N . HIS C 1 186 ? 19.581 44.235 160.256 1.00 19.35 186 HIS C N 1
ATOM 5180 C CA . HIS C 1 186 ? 19.827 43.124 159.350 1.00 18.85 186 HIS C CA 1
ATOM 5181 C C . HIS C 1 186 ? 19.912 41.794 160.109 1.00 19.13 186 HIS C C 1
ATOM 5182 O O . HIS C 1 186 ? 18.919 41.363 160.699 1.00 19.07 186 HIS C O 1
ATOM 5189 N N . THR C 1 187 ? 21.074 41.143 160.115 1.00 19.01 187 THR C N 1
ATOM 5190 C CA . THR C 1 187 ? 21.182 39.865 160.818 1.00 19.63 187 THR C CA 1
ATOM 5191 C C . THR C 1 187 ? 22.393 39.644 161.727 1.00 21.38 187 THR C C 1
ATOM 5192 O O . THR C 1 187 ? 22.828 38.498 161.921 1.00 23.02 187 THR C O 1
ATOM 5196 N N . ASN C 1 188 ? 22.924 40.726 162.296 1.00 21.21 188 ASN C N 1
ATOM 5197 C CA . ASN C 1 188 ? 24.068 40.647 163.213 1.00 20.31 188 ASN C CA 1
ATOM 5198 C C . ASN C 1 188 ? 23.860 41.598 164.388 1.00 19.67 188 ASN C C 1
ATOM 5199 O O . ASN C 1 188 ? 23.295 42.669 164.218 1.00 20.54 188 ASN C O 1
ATOM 5204 N N . GLY C 1 189 ? 24.320 41.206 165.570 1.00 19.73 189 GLY C N 1
ATOM 5205 C CA . GLY C 1 189 ? 24.172 42.047 166.742 1.00 20.83 189 GLY C CA 1
ATOM 5206 C C . GLY C 1 189 ? 22.853 41.889 167.483 1.00 22.07 189 GLY C C 1
ATOM 5207 O O . GLY C 1 189 ? 22.462 42.760 168.265 1.00 23.25 189 GLY C O 1
ATOM 5208 N N . TYR C 1 190 ? 22.163 40.779 167.246 1.00 21.20 190 TYR C N 1
ATOM 5209 C CA . TYR C 1 190 ? 20.885 40.533 167.899 1.00 20.68 190 TYR C CA 1
ATOM 5210 C C . TYR C 1 190 ? 20.991 39.959 169.305 1.00 21.58 190 TYR C C 1
ATOM 5211 O O . TYR C 1 190 ? 20.011 39.944 170.056 1.00 20.02 190 TYR C O 1
ATOM 5220 N N . SER C 1 191 ? 22.179 39.490 169.665 1.00 23.20 191 SER C N 1
ATOM 5221 C CA . SER C 1 191 ? 22.391 38.951 171.000 1.00 25.78 191 SER C CA 1
ATOM 5222 C C . SER C 1 191 ? 22.423 40.135 171.974 1.00 26.14 191 SER C C 1
ATOM 5223 O O . SER C 1 191 ? 22.110 39.993 173.158 1.00 27.95 191 SER C O 1
ATOM 5226 N N . LEU C 1 192 ? 22.789 41.305 171.455 1.00 26.91 192 LEU C N 1
ATOM 5227 C CA . LEU C 1 192 ? 22.838 42.537 172.240 1.00 26.54 192 LEU C CA 1
ATOM 5228 C C . LEU C 1 192 ? 21.451 43.185 172.209 1.00 26.40 192 LEU C C 1
ATOM 5229 O O . LEU C 1 192 ? 20.996 43.755 173.199 1.00 28.56 192 LEU C O 1
ATOM 5234 N N . ILE C 1 193 ? 20.780 43.093 171.067 1.00 25.97 193 ILE C N 1
ATOM 5235 C CA . ILE C 1 193 ? 19.446 43.656 170.928 1.00 24.79 193 ILE C CA 1
ATOM 5236 C C . ILE C 1 193 ? 18.483 42.943 171.864 1.00 26.29 193 ILE C C 1
ATOM 5237 O O . ILE C 1 193 ? 17.606 43.564 172.460 1.00 27.59 193 ILE C O 1
ATOM 5242 N N . ARG C 1 194 ? 18.648 41.633 171.994 1.00 26.58 194 ARG C N 1
ATOM 5243 C CA . ARG C 1 194 ? 17.776 40.850 172.856 1.00 26.88 194 ARG C CA 1
ATOM 5244 C C . ARG C 1 194 ? 17.929 41.194 174.337 1.00 26.65 194 ARG C C 1
ATOM 5245 O O . ARG C 1 194 ? 16.942 41.170 175.078 1.00 26.68 194 ARG C O 1
ATOM 5253 N N . LYS C 1 195 ? 19.149 41.512 174.766 1.00 26.76 195 LYS C N 1
ATOM 5254 C CA . LYS C 1 195 ? 19.396 41.893 176.158 1.00 28.37 195 LYS C CA 1
ATOM 5255 C C . LYS C 1 195 ? 18.854 43.297 176.404 1.00 29.20 195 LYS C C 1
ATOM 5256 O O . LYS C 1 195 ? 18.209 43.561 177.422 1.00 29.28 195 LYS C O 1
ATOM 5262 N N . VAL C 1 196 ? 19.122 44.189 175.453 1.00 29.25 196 VAL C N 1
ATOM 5263 C CA . VAL C 1 196 ? 18.679 45.574 175.518 1.00 29.73 196 VAL C CA 1
ATOM 5264 C C . VAL C 1 196 ? 17.150 45.737 175.576 1.00 30.89 196 VAL C C 1
ATOM 5265 O O . VAL C 1 196 ? 16.623 46.376 176.491 1.00 33.27 196 VAL C O 1
ATOM 5269 N N . VAL C 1 197 ? 16.430 45.169 174.616 1.00 31.06 197 VAL C N 1
ATOM 5270 C CA . VAL C 1 197 ? 14.975 45.306 174.612 1.00 30.45 197 VAL C CA 1
ATOM 5271 C C . VAL C 1 197 ? 14.246 44.230 175.426 1.00 31.72 197 VAL C C 1
ATOM 5272 O O . VAL C 1 197 ? 13.053 43.993 175.220 1.00 32.60 197 VAL C O 1
ATOM 5276 N N . ALA C 1 198 ? 14.962 43.591 176.347 1.00 30.97 198 ALA C N 1
ATOM 5277 C CA . ALA C 1 198 ? 14.385 42.551 177.191 1.00 31.83 198 ALA C CA 1
ATOM 5278 C C . ALA C 1 198 ? 13.405 43.184 178.165 1.00 33.44 198 ALA C C 1
ATOM 5279 O O . ALA C 1 198 ? 13.760 44.101 178.899 1.00 33.86 198 ALA C O 1
ATOM 5281 N N . GLY C 1 199 ? 12.170 42.700 178.171 1.00 34.87 199 GLY C N 1
ATOM 5282 C CA . GLY C 1 199 ? 11.176 43.255 179.071 1.00 36.97 199 GLY C CA 1
ATOM 5283 C C . GLY C 1 199 ? 10.352 44.373 178.461 1.00 38.13 199 GLY C C 1
ATOM 5284 O O . GLY C 1 199 ? 9.511 44.970 179.141 1.00 38.43 199 GLY C O 1
ATOM 5285 N N . GLN C 1 200 ? 10.589 44.653 177.179 1.00 38.35 200 GLN C N 1
ATOM 5286 C CA . GLN C 1 200 ? 9.871 45.702 176.452 1.00 38.22 200 GLN C CA 1
ATOM 5287 C C . GLN C 1 200 ? 8.718 45.119 175.633 1.00 38.30 200 GLN C C 1
ATOM 5288 O O . GLN C 1 200 ? 8.797 43.980 175.167 1.00 39.15 200 GLN C O 1
ATOM 5294 N N . ASP C 1 201 ? 7.650 45.898 175.464 1.00 37.76 201 ASP C N 1
ATOM 5295 C CA . ASP C 1 201 ? 6.509 45.461 174.661 1.00 36.82 201 ASP C CA 1
ATOM 5296 C C . ASP C 1 201 ? 6.965 45.725 173.228 1.00 36.24 201 ASP C C 1
ATOM 5297 O O . ASP C 1 201 ? 6.992 46.875 172.770 1.00 35.23 201 ASP C O 1
ATOM 5302 N N . LEU C 1 202 ? 7.352 44.663 172.533 1.00 34.93 202 LEU C N 1
ATOM 5303 C CA . LEU C 1 202 ? 7.826 44.796 171.164 1.00 34.82 202 LEU C CA 1
ATOM 5304 C C . LEU C 1 202 ? 6.685 45.176 170.236 1.00 34.53 202 LEU C C 1
ATOM 5305 O O . LEU C 1 202 ? 6.903 45.551 169.083 1.00 34.06 202 LEU C O 1
ATOM 5310 N N . SER C 1 203 ? 5.464 45.097 170.755 1.00 34.64 203 SER C N 1
ATOM 5311 C CA . SER C 1 203 ? 4.274 45.401 169.972 1.00 33.53 203 SER C CA 1
ATOM 5312 C C . SER C 1 203 ? 3.821 46.852 170.067 1.00 31.79 203 SER C C 1
ATOM 5313 O O . SER C 1 203 ? 3.168 47.368 169.162 1.00 32.11 203 SER C O 1
ATOM 5316 N N . ALA C 1 204 ? 4.167 47.507 171.165 1.00 30.93 204 ALA C N 1
ATOM 5317 C CA . ALA C 1 204 ? 3.785 48.893 171.365 1.00 31.37 204 ALA C CA 1
ATOM 5318 C C . ALA C 1 204 ? 4.496 49.807 170.371 1.00 32.18 204 ALA C C 1
ATOM 5319 O O . ALA C 1 204 ? 5.652 49.573 170.008 1.00 31.53 204 ALA C O 1
ATOM 5321 N N . PRO C 1 205 ? 3.806 50.869 169.918 1.00 33.62 205 PRO C N 1
ATOM 5322 C CA . PRO C 1 205 ? 4.380 51.823 168.964 1.00 33.95 205 PRO C CA 1
ATOM 5323 C C . PRO C 1 205 ? 5.377 52.792 169.607 1.00 33.87 205 PRO C C 1
ATOM 5324 O O . PRO C 1 205 ? 5.137 53.330 170.693 1.00 34.76 205 PRO C O 1
ATOM 5328 N N . VAL C 1 206 ? 6.505 52.995 168.940 1.00 32.65 206 VAL C N 1
ATOM 5329 C CA . VAL C 1 206 ? 7.518 53.910 169.429 1.00 31.96 206 VAL C CA 1
ATOM 5330 C C . VAL C 1 206 ? 7.396 55.154 168.544 1.00 32.70 206 VAL C C 1
ATOM 5331 O O . VAL C 1 206 ? 7.291 55.054 167.322 1.00 32.25 206 VAL C O 1
ATOM 5335 N N . PRO C 1 207 ? 7.364 56.343 169.161 1.00 32.61 207 PRO C N 1
ATOM 5336 C CA . PRO C 1 207 ? 7.245 57.594 168.409 1.00 32.26 207 PRO C CA 1
ATOM 5337 C C . PRO C 1 207 ? 8.354 57.888 167.394 1.00 32.03 207 PRO C C 1
ATOM 5338 O O . PRO C 1 207 ? 8.065 58.133 166.217 1.00 32.27 207 PRO C O 1
ATOM 5342 N N . GLU C 1 208 ? 9.612 57.856 167.836 1.00 31.16 208 GLU C N 1
ATOM 5343 C CA . GLU C 1 208 ? 10.734 58.168 166.948 1.00 31.14 208 GLU C CA 1
ATOM 5344 C C . GLU C 1 208 ? 11.018 57.134 165.868 1.00 30.84 208 GLU C C 1
ATOM 5345 O O . GLU C 1 208 ? 11.909 57.325 165.038 1.00 31.17 208 GLU C O 1
ATOM 5351 N N . LEU C 1 209 ? 10.251 56.051 165.860 1.00 30.91 209 LEU C N 1
ATOM 5352 C CA . LEU C 1 209 ? 10.444 55.004 164.865 1.00 30.13 209 LEU C CA 1
ATOM 5353 C C . LEU C 1 209 ? 9.361 54.989 163.790 1.00 30.81 209 LEU C C 1
ATOM 5354 O O . LEU C 1 209 ? 9.584 54.494 162.685 1.00 32.56 209 LEU C O 1
ATOM 5359 N N . GLY C 1 210 ? 8.193 55.537 164.106 1.00 30.54 210 GLY C N 1
ATOM 5360 C CA . GLY C 1 210 ? 7.107 55.530 163.146 1.00 29.10 210 GLY C CA 1
ATOM 5361 C C . GLY C 1 210 ? 6.549 54.120 163.108 1.00 28.52 210 GLY C C 1
ATOM 5362 O O . GLY C 1 210 ? 5.694 53.784 162.282 1.00 28.28 210 GLY C O 1
ATOM 5363 N N . GLU C 1 211 ? 7.041 53.293 164.025 1.00 27.63 211 GLU C N 1
ATOM 5364 C CA . GLU C 1 211 ? 6.622 51.902 164.121 1.00 27.11 211 GLU C CA 1
ATOM 5365 C C . GLU C 1 211 ? 7.124 51.285 165.430 1.00 27.28 211 GLU C C 1
ATOM 5366 O O . GLU C 1 211 ? 7.815 51.943 166.207 1.00 26.38 211 GLU C O 1
ATOM 5372 N N . SER C 1 212 ? 6.782 50.020 165.664 1.00 26.30 212 SER C N 1
ATOM 5373 C CA . SER C 1 212 ? 7.191 49.322 166.876 1.00 27.05 212 SER C CA 1
ATOM 5374 C C . SER C 1 212 ? 8.565 48.663 166.755 1.00 27.17 212 SER C C 1
ATOM 5375 O O . SER C 1 212 ? 9.102 48.506 165.655 1.00 27.58 212 SER C O 1
ATOM 5378 N N . LEU C 1 213 ? 9.133 48.291 167.898 1.00 26.11 213 LEU C N 1
ATOM 5379 C CA . LEU C 1 213 ? 10.426 47.628 167.918 1.00 25.48 213 LEU C CA 1
ATOM 5380 C C . LEU C 1 213 ? 10.345 46.376 167.053 1.00 26.44 213 LEU C C 1
ATOM 5381 O O . LEU C 1 213 ? 11.295 46.060 166.343 1.00 27.24 213 LEU C O 1
ATOM 5386 N N . LYS C 1 214 ? 9.213 45.668 167.125 1.00 26.71 214 LYS C N 1
ATOM 5387 C CA . LYS C 1 214 ? 9.001 44.439 166.352 1.00 27.71 214 LYS C CA 1
ATOM 5388 C C . LYS C 1 214 ? 9.123 44.682 164.858 1.00 27.55 214 LYS C C 1
ATOM 5389 O O . LYS C 1 214 ? 9.754 43.901 164.147 1.00 27.50 214 LYS C O 1
ATOM 5395 N N . GLU C 1 215 ? 8.497 45.757 164.389 1.00 27.85 215 GLU C N 1
ATOM 5396 C CA . GLU C 1 215 ? 8.531 46.121 162.979 1.00 28.57 215 GLU C CA 1
ATOM 5397 C C . GLU C 1 215 ? 9.931 46.596 162.596 1.00 26.97 215 GLU C C 1
ATOM 5398 O O . GLU C 1 215 ? 10.420 46.298 161.506 1.00 27.85 215 GLU C O 1
ATOM 5404 N N . ALA C 1 216 ? 10.571 47.325 163.507 1.00 24.56 216 ALA C N 1
ATOM 5405 C CA . ALA C 1 216 ? 11.902 47.870 163.278 1.00 21.76 216 ALA C CA 1
ATOM 5406 C C . ALA C 1 216 ? 12.987 46.819 163.374 1.00 20.62 216 ALA C C 1
ATOM 5407 O O . ALA C 1 216 ? 13.924 46.808 162.583 1.00 22.26 216 ALA C O 1
ATOM 5409 N N . LEU C 1 217 ? 12.848 45.936 164.350 1.00 19.73 217 LEU C N 1
ATOM 5410 C CA . LEU C 1 217 ? 13.820 44.879 164.596 1.00 20.65 217 LEU C CA 1
ATOM 5411 C C . LEU C 1 217 ? 13.690 43.620 163.728 1.00 21.15 217 LEU C C 1
ATOM 5412 O O . LEU C 1 217 ? 14.684 42.931 163.480 1.00 21.36 217 LEU C O 1
ATOM 5417 N N . LEU C 1 218 ? 12.486 43.310 163.260 1.00 21.85 218 LEU C N 1
ATOM 5418 C CA . LEU C 1 218 ? 12.316 42.109 162.447 1.00 21.91 218 LEU C CA 1
ATOM 5419 C C . LEU C 1 218 ? 12.328 42.387 160.957 1.00 22.03 218 LEU C C 1
ATOM 5420 O O . LEU C 1 218 ? 12.182 41.461 160.152 1.00 21.56 218 LEU C O 1
ATOM 5425 N N . ARG C 1 219 ? 12.496 43.656 160.585 1.00 22.29 219 ARG C N 1
ATOM 5426 C CA . ARG C 1 219 ? 12.554 44.002 159.171 1.00 23.33 219 ARG C CA 1
ATOM 5427 C C . ARG C 1 219 ? 13.669 43.117 158.589 1.00 24.31 219 ARG C C 1
ATOM 5428 O O . ARG C 1 219 ? 14.745 42.972 159.195 1.00 24.68 219 ARG C O 1
ATOM 5436 N N . PRO C 1 220 ? 13.421 42.494 157.422 1.00 22.52 220 PRO C N 1
ATOM 5437 C CA . PRO C 1 220 ? 14.444 41.631 156.835 1.00 22.91 220 PRO C CA 1
ATOM 5438 C C . PRO C 1 220 ? 15.695 42.296 156.305 1.00 22.56 220 PRO C C 1
ATOM 5439 O O . PRO C 1 220 ? 15.676 43.439 155.840 1.00 23.48 220 PRO C O 1
ATOM 5443 N N . HIS C 1 221 ? 16.781 41.539 156.392 1.00 21.18 221 HIS C N 1
ATOM 5444 C CA . HIS C 1 221 ? 18.086 41.934 155.905 1.00 18.91 221 HIS C CA 1
ATOM 5445 C C . HIS C 1 221 ? 17.861 42.323 154.434 1.00 18.39 221 HIS C C 1
ATOM 5446 O O . HIS C 1 221 ? 17.160 41.626 153.695 1.00 19.19 221 HIS C O 1
ATOM 5453 N N . ARG C 1 222 ? 18.438 43.439 154.009 1.00 18.11 222 ARG C N 1
ATOM 5454 C CA . ARG C 1 222 ? 18.264 43.890 152.636 1.00 18.54 222 ARG C CA 1
ATOM 5455 C C . ARG C 1 222 ? 19.311 43.313 151.691 1.00 18.60 222 ARG C C 1
ATOM 5456 O O . ARG C 1 222 ? 20.497 43.271 152.013 1.00 19.00 222 ARG C O 1
ATOM 5464 N N . ALA C 1 223 ? 18.861 42.846 150.530 1.00 18.73 223 ALA C N 1
ATOM 5465 C CA . ALA C 1 223 ? 19.758 42.301 149.518 1.00 16.81 223 ALA C CA 1
ATOM 5466 C C . ALA C 1 223 ? 20.008 43.432 148.527 1.00 18.42 223 ALA C C 1
ATOM 5467 O O . ALA C 1 223 ? 19.134 44.272 148.296 1.00 18.70 223 ALA C O 1
ATOM 5469 N N . TYR C 1 224 ? 21.198 43.459 147.940 1.00 18.56 224 TYR C N 1
ATOM 5470 C CA . TYR C 1 224 ? 21.545 44.514 147.001 1.00 17.30 224 TYR C CA 1
ATOM 5471 C C . TYR C 1 224 ? 21.767 43.987 145.603 1.00 18.78 224 TYR C C 1
ATOM 5472 O O . TYR C 1 224 ? 22.506 44.578 144.817 1.00 18.88 224 TYR C O 1
ATOM 5481 N N . LEU C 1 225 ? 21.114 42.874 145.294 1.00 19.81 225 LEU C N 1
ATOM 5482 C CA . LEU C 1 225 ? 21.235 42.272 143.981 1.00 22.05 225 LEU C CA 1
ATOM 5483 C C . LEU C 1 225 ? 20.638 43.214 142.947 1.00 23.62 225 LEU C C 1
ATOM 5484 O O . LEU C 1 225 ? 21.143 43.311 141.836 1.00 24.80 225 LEU C O 1
ATOM 5489 N N . LYS C 1 226 ? 19.563 43.908 143.317 1.00 25.89 226 LYS C N 1
ATOM 5490 C CA . LYS C 1 226 ? 18.909 44.862 142.418 1.00 26.45 226 LYS C CA 1
ATOM 5491 C C . LYS C 1 226 ? 19.913 45.944 142.007 1.00 25.85 226 LYS C C 1
ATOM 5492 O O . LYS C 1 226 ? 20.025 46.294 140.830 1.00 25.74 226 LYS C O 1
ATOM 5498 N N . GLU C 1 227 ? 20.641 46.463 142.993 1.00 26.04 227 GLU C N 1
ATOM 5499 C CA . GLU C 1 227 ? 21.653 47.494 142.781 1.00 24.83 227 GLU C CA 1
ATOM 5500 C C . GLU C 1 227 ? 22.841 46.987 141.954 1.00 25.15 227 GLU C C 1
ATOM 5501 O O . GLU C 1 227 ? 23.217 47.603 140.964 1.00 27.32 227 GLU C O 1
ATOM 5507 N N . PHE C 1 228 ? 23.451 45.878 142.355 1.00 25.09 228 PHE C N 1
ATOM 5508 C CA . PHE C 1 228 ? 24.577 45.371 141.585 1.00 25.23 228 PHE C CA 1
ATOM 5509 C C . PHE C 1 228 ? 24.220 45.123 140.118 1.00 25.43 228 PHE C C 1
ATOM 5510 O O . PHE C 1 228 ? 24.985 45.493 139.233 1.00 26.29 228 PHE C O 1
ATOM 5518 N N . ARG C 1 229 ? 23.063 44.519 139.851 1.00 26.07 229 ARG C N 1
ATOM 5519 C CA . ARG C 1 229 ? 22.653 44.268 138.469 1.00 26.19 229 ARG C CA 1
ATOM 5520 C C . ARG C 1 229 ? 22.646 45.585 137.692 1.00 25.49 229 ARG C C 1
ATOM 5521 O O . ARG C 1 229 ? 23.112 45.641 136.559 1.00 26.72 229 ARG C O 1
ATOM 5529 N N . LEU C 1 230 ? 22.117 46.642 138.300 1.00 24.57 230 LEU C N 1
ATOM 5530 C CA . LEU C 1 230 ? 22.078 47.951 137.654 1.00 25.04 230 LEU C CA 1
ATOM 5531 C C . LEU C 1 230 ? 23.477 48.497 137.368 1.00 25.66 230 LEU C C 1
ATOM 5532 O O . LEU C 1 230 ? 23.694 49.179 136.365 1.00 26.71 230 LEU C O 1
ATOM 5537 N N . LEU C 1 231 ? 24.420 48.207 138.259 1.00 25.73 231 LEU C N 1
ATOM 5538 C CA . LEU C 1 231 ? 25.797 48.668 138.104 1.00 25.32 231 LEU C CA 1
ATOM 5539 C C . LEU C 1 231 ? 26.540 47.862 137.045 1.00 24.53 231 LEU C C 1
ATOM 5540 O O . LEU C 1 231 ? 27.283 48.416 136.236 1.00 23.14 231 LEU C O 1
ATOM 5545 N N . TRP C 1 232 ? 26.343 46.550 137.062 1.00 24.44 232 TRP C N 1
ATOM 5546 C CA . TRP C 1 232 ? 26.983 45.685 136.092 1.00 24.67 232 TRP C CA 1
ATOM 5547 C C . TRP C 1 232 ? 26.456 46.016 134.707 1.00 25.41 232 TRP C C 1
ATOM 5548 O O . TRP C 1 232 ? 27.227 46.177 133.764 1.00 26.23 232 TRP C O 1
ATOM 5559 N N . GLU C 1 233 ? 25.134 46.114 134.596 1.00 26.86 233 GLU C N 1
ATOM 5560 C CA . GLU C 1 233 ? 24.478 46.409 133.324 1.00 27.30 233 GLU C CA 1
ATOM 5561 C C . GLU C 1 233 ? 24.830 47.785 132.771 1.00 27.77 233 GLU C C 1
ATOM 5562 O O . GLU C 1 233 ? 24.762 48.014 131.560 1.00 27.11 233 GLU C O 1
ATOM 5568 N N . ALA C 1 234 ? 25.209 48.695 133.662 1.00 28.95 234 ALA C N 1
ATOM 5569 C CA . ALA C 1 234 ? 25.601 50.042 133.270 1.00 29.32 234 ALA C CA 1
ATOM 5570 C C . ALA C 1 234 ? 27.111 50.045 133.061 1.00 30.56 234 ALA C C 1
ATOM 5571 O O . ALA C 1 234 ? 27.678 50.997 132.536 1.00 31.35 234 ALA C O 1
ATOM 5573 N N . GLY C 1 235 ? 27.755 48.963 133.481 1.00 31.84 235 GLY C N 1
ATOM 5574 C CA . GLY C 1 235 ? 29.194 48.847 133.329 1.00 32.03 235 GLY C CA 1
ATOM 5575 C C . GLY C 1 235 ? 29.986 49.768 134.231 1.00 31.73 235 GLY C C 1
ATOM 5576 O O . GLY C 1 235 ? 31.092 50.174 133.891 1.00 32.15 235 GLY C O 1
ATOM 5577 N N . VAL C 1 236 ? 29.430 50.110 135.384 1.00 32.22 236 VAL C N 1
ATOM 5578 C CA . VAL C 1 236 ? 30.134 50.992 136.302 1.00 32.51 236 VAL C CA 1
ATOM 5579 C C . VAL C 1 236 ? 31.331 50.248 136.891 1.00 32.56 236 VAL C C 1
ATOM 5580 O O . VAL C 1 236 ? 31.214 49.080 137.278 1.00 32.23 236 VAL C O 1
ATOM 5584 N N . GLU C 1 237 ? 32.483 50.925 136.929 1.00 32.47 237 GLU C N 1
ATOM 5585 C CA . GLU C 1 237 ? 33.714 50.339 137.458 1.00 30.98 237 GLU C CA 1
ATOM 5586 C C . GLU C 1 237 ? 33.649 50.216 138.960 1.00 28.93 237 GLU C C 1
ATOM 5587 O O . GLU C 1 237 ? 33.493 51.210 139.665 1.00 28.20 237 GLU C O 1
ATOM 5593 N N . LEU C 1 238 ? 33.777 48.987 139.442 1.00 28.38 238 LEU C N 1
ATOM 5594 C CA . LEU C 1 238 ? 33.744 48.699 140.870 1.00 26.85 238 LEU C CA 1
ATOM 5595 C C . LEU C 1 238 ? 35.023 47.941 141.196 1.00 25.95 238 LEU C C 1
ATOM 5596 O O . LEU C 1 238 ? 35.384 46.994 140.499 1.00 26.25 238 LEU C O 1
ATOM 5601 N N . HIS C 1 239 ? 35.716 48.355 142.248 1.00 24.48 239 HIS C N 1
ATOM 5602 C CA . HIS C 1 239 ? 36.953 47.690 142.624 1.00 22.37 239 HIS C CA 1
ATOM 5603 C C . HIS C 1 239 ? 36.728 46.571 143.636 1.00 21.38 239 HIS C C 1
ATOM 5604 O O . HIS C 1 239 ? 37.122 45.425 143.409 1.00 21.10 239 HIS C O 1
ATOM 5611 N N . ALA C 1 240 ? 36.089 46.914 144.750 1.00 20.56 240 ALA C N 1
ATOM 5612 C CA . ALA C 1 240 ? 35.804 45.959 145.809 1.00 19.72 240 ALA C CA 1
ATOM 5613 C C . ALA C 1 240 ? 34.442 46.241 146.453 1.00 19.64 240 ALA C C 1
ATOM 5614 O O . ALA C 1 240 ? 33.777 47.224 146.138 1.00 20.09 240 ALA C O 1
ATOM 5616 N N . ALA C 1 241 ? 34.025 45.355 147.346 1.00 20.74 241 ALA C N 1
ATOM 5617 C CA . ALA C 1 241 ? 32.761 45.513 148.048 1.00 20.59 241 ALA C CA 1
ATOM 5618 C C . ALA C 1 241 ? 32.902 44.823 149.395 1.00 20.08 241 ALA C C 1
ATOM 5619 O O . ALA C 1 241 ? 33.653 43.862 149.532 1.00 19.61 241 ALA C O 1
ATOM 5621 N N . ALA C 1 242 ? 32.187 45.331 150.389 1.00 20.59 242 ALA C N 1
ATOM 5622 C CA . ALA C 1 242 ? 32.228 44.763 151.722 1.00 20.96 242 ALA C CA 1
ATOM 5623 C C . ALA C 1 242 ? 30.819 44.714 152.277 1.00 21.28 242 ALA C C 1
ATOM 5624 O O . ALA C 1 242 ? 30.133 45.726 152.365 1.00 22.57 242 ALA C O 1
ATOM 5626 N N . HIS C 1 243 ? 30.383 43.518 152.630 1.00 22.51 243 HIS C N 1
ATOM 5627 C CA . HIS C 1 243 ? 29.064 43.334 153.193 1.00 20.73 243 HIS C CA 1
ATOM 5628 C C . HIS C 1 243 ? 29.250 43.533 154.691 1.00 20.20 243 HIS C C 1
ATOM 5629 O O . HIS C 1 243 ? 29.890 42.731 155.358 1.00 20.00 243 HIS C O 1
ATOM 5636 N N . ILE C 1 244 ? 28.716 44.624 155.218 1.00 20.97 244 ILE C N 1
ATOM 5637 C CA . ILE C 1 244 ? 28.866 44.914 156.634 1.00 19.72 244 ILE C CA 1
ATOM 5638 C C . ILE C 1 244 ? 28.014 43.992 157.494 1.00 19.99 244 ILE C C 1
ATOM 5639 O O . ILE C 1 244 ? 26.829 44.245 157.712 1.00 20.75 244 ILE C O 1
ATOM 5644 N N . THR C 1 245 ? 28.627 42.915 157.973 1.00 19.36 245 THR C N 1
ATOM 5645 C CA . THR C 1 245 ? 27.937 41.944 158.807 1.00 18.96 245 THR C CA 1
ATOM 5646 C C . THR C 1 245 ? 28.558 41.916 160.204 1.00 19.40 245 THR C C 1
ATOM 5647 O O . THR C 1 245 ? 28.791 42.960 160.811 1.00 19.65 245 THR C O 1
ATOM 5651 N N . GLY C 1 246 ? 28.815 40.726 160.724 1.00 20.82 246 GLY C N 1
ATOM 5652 C CA . GLY C 1 246 ? 29.410 40.625 162.042 1.00 22.99 246 GLY C CA 1
ATOM 5653 C C . GLY C 1 246 ? 30.663 41.466 162.150 1.00 24.80 246 GLY C C 1
ATOM 5654 O O . GLY C 1 246 ? 31.511 41.445 161.251 1.00 26.22 246 GLY C O 1
ATOM 5655 N N . GLY C 1 247 ? 30.783 42.212 163.245 1.00 25.41 247 GLY C N 1
ATOM 5656 C CA . GLY C 1 247 ? 31.947 43.059 163.438 1.00 25.01 247 GLY C CA 1
ATOM 5657 C C . GLY C 1 247 ? 31.746 44.479 162.947 1.00 24.09 247 GLY C C 1
ATOM 5658 O O . GLY C 1 247 ? 32.581 45.343 163.187 1.00 25.28 247 GLY C O 1
ATOM 5659 N N . GLY C 1 248 ? 30.639 44.717 162.252 1.00 24.05 248 GLY C N 1
ATOM 5660 C CA . GLY C 1 248 ? 30.342 46.045 161.742 1.00 24.28 248 GLY C CA 1
ATOM 5661 C C . GLY C 1 248 ? 31.329 46.586 160.720 1.00 24.14 248 GLY C C 1
ATOM 5662 O O . GLY C 1 248 ? 32.002 45.827 160.029 1.00 24.16 248 GLY C O 1
ATOM 5663 N N . LEU C 1 249 ? 31.406 47.911 160.630 1.00 24.01 249 LEU C N 1
ATOM 5664 C CA . LEU C 1 249 ? 32.299 48.600 159.699 1.00 25.80 249 LEU C CA 1
ATOM 5665 C C . LEU C 1 249 ? 33.799 48.359 159.947 1.00 26.61 249 LEU C C 1
ATOM 5666 O O . LEU C 1 249 ? 34.545 48.091 159.008 1.00 26.47 249 LEU C O 1
ATOM 5671 N N . PRO C 1 250 ? 34.261 48.468 161.209 1.00 28.07 250 PRO C N 1
ATOM 5672 C CA . PRO C 1 250 ? 35.676 48.259 161.548 1.00 27.95 250 PRO C CA 1
ATOM 5673 C C . PRO C 1 250 ? 36.222 46.882 161.177 1.00 28.65 250 PRO C C 1
ATOM 5674 O O . PRO C 1 250 ? 37.401 46.732 160.861 1.00 29.42 250 PRO C O 1
ATOM 5678 N N . GLU C 1 251 ? 35.355 45.878 161.225 1.00 30.03 251 GLU C N 1
ATOM 5679 C CA . GLU C 1 251 ? 35.739 44.503 160.920 1.00 30.51 251 GLU C CA 1
ATOM 5680 C C . GLU C 1 251 ? 35.741 44.134 159.437 1.00 29.29 251 GLU C C 1
ATOM 5681 O O . GLU C 1 251 ? 36.741 43.646 158.912 1.00 29.57 251 GLU C O 1
ATOM 5687 N N . ASN C 1 252 ? 34.625 44.387 158.765 1.00 28.67 252 ASN C N 1
ATOM 5688 C CA . ASN C 1 252 ? 34.468 44.017 157.363 1.00 26.78 252 ASN C CA 1
ATOM 5689 C C . ASN C 1 252 ? 34.974 44.950 156.269 1.00 26.25 252 ASN C C 1
ATOM 5690 O O . ASN C 1 252 ? 35.411 44.467 155.224 1.00 26.95 252 ASN C O 1
ATOM 5695 N N . LEU C 1 253 ? 34.927 46.263 156.470 1.00 24.18 253 LEU C N 1
ATOM 5696 C CA . LEU C 1 253 ? 35.407 47.152 155.418 1.00 25.32 253 LEU C CA 1
ATOM 5697 C C . LEU C 1 253 ? 36.896 46.908 155.095 1.00 25.88 253 LEU C C 1
ATOM 5698 O O . LEU C 1 253 ? 37.284 46.895 153.923 1.00 26.46 253 LEU C O 1
ATOM 5703 N N . PRO C 1 254 ? 37.751 46.718 156.127 1.00 25.30 254 PRO C N 1
ATOM 5704 C CA . PRO C 1 254 ? 39.178 46.480 155.875 1.00 25.15 254 PRO C CA 1
ATOM 5705 C C . PRO C 1 254 ? 39.487 45.232 155.036 1.00 26.65 254 PRO C C 1
ATOM 5706 O O . PRO C 1 254 ? 40.528 45.167 154.386 1.00 26.62 254 PRO C O 1
ATOM 5710 N N . ARG C 1 255 ? 38.593 44.245 155.053 1.00 27.46 255 ARG C N 1
ATOM 5711 C CA . ARG C 1 255 ? 38.807 43.026 154.280 1.00 28.91 255 ARG C CA 1
ATOM 5712 C C . ARG C 1 255 ? 38.683 43.265 152.778 1.00 28.64 255 ARG C C 1
ATOM 5713 O O . ARG C 1 255 ? 38.995 42.387 151.970 1.00 29.40 255 ARG C O 1
ATOM 5721 N N . ALA C 1 256 ? 38.232 44.456 152.405 1.00 26.84 256 ALA C N 1
ATOM 5722 C CA . ALA C 1 256 ? 38.067 44.792 151.000 1.00 25.56 256 ALA C CA 1
ATOM 5723 C C . ALA C 1 256 ? 39.212 45.679 150.521 1.00 24.64 256 ALA C C 1
ATOM 5724 O O . ALA C 1 256 ? 39.273 46.050 149.350 1.00 22.80 256 ALA C O 1
ATOM 5726 N N . LEU C 1 257 ? 40.124 46.003 151.435 1.00 26.36 257 LEU C N 1
ATOM 5727 C CA . LEU C 1 257 ? 41.269 46.868 151.133 1.00 27.68 257 LEU C CA 1
ATOM 5728 C C . LEU C 1 257 ? 42.610 46.128 151.152 1.00 28.00 257 LEU C C 1
ATOM 5729 O O . LEU C 1 257 ? 42.859 45.301 152.029 1.00 28.17 257 LEU C O 1
ATOM 5734 N N . PRO C 1 258 ? 43.493 46.426 150.185 1.00 28.40 258 PRO C N 1
ATOM 5735 C CA . PRO C 1 258 ? 44.803 45.784 150.108 1.00 29.45 258 PRO C CA 1
ATOM 5736 C C . PRO C 1 258 ? 45.719 46.377 151.170 1.00 31.92 258 PRO C C 1
ATOM 5737 O O . PRO C 1 258 ? 45.413 47.421 151.747 1.00 31.18 258 PRO C O 1
ATOM 5741 N N . PRO C 1 259 ? 46.859 45.720 151.442 1.00 34.17 259 PRO C N 1
ATOM 5742 C CA . PRO C 1 259 ? 47.807 46.209 152.452 1.00 34.95 259 PRO C CA 1
ATOM 5743 C C . PRO C 1 259 ? 48.299 47.633 152.192 1.00 34.79 259 PRO C C 1
ATOM 5744 O O . PRO C 1 259 ? 48.431 48.059 151.044 1.00 34.37 259 PRO C O 1
ATOM 5748 N N . GLY C 1 260 ? 48.558 48.367 153.268 1.00 35.46 260 GLY C N 1
ATOM 5749 C CA . GLY C 1 260 ? 49.037 49.731 153.134 1.00 35.48 260 GLY C CA 1
ATOM 5750 C C . GLY C 1 260 ? 47.941 50.778 153.080 1.00 35.13 260 GLY C C 1
ATOM 5751 O O . GLY C 1 260 ? 48.188 51.956 153.362 1.00 35.27 260 GLY C O 1
ATOM 5752 N N . LEU C 1 261 ? 46.731 50.351 152.720 1.00 34.42 261 LEU C N 1
ATOM 5753 C CA . LEU C 1 261 ? 45.590 51.255 152.620 1.00 32.32 261 LEU C CA 1
ATOM 5754 C C . LEU C 1 261 ? 44.588 51.048 153.736 1.00 31.94 261 LEU C C 1
ATOM 5755 O O . LEU C 1 261 ? 44.487 49.966 154.313 1.00 32.38 261 LEU C O 1
ATOM 5760 N N . GLY C 1 262 ? 43.850 52.110 154.030 1.00 31.33 262 GLY C N 1
ATOM 5761 C CA . GLY C 1 262 ? 42.840 52.070 155.066 1.00 30.03 262 GLY C CA 1
ATOM 5762 C C . GLY C 1 262 ? 41.636 52.838 154.559 1.00 30.40 262 GLY C C 1
ATOM 5763 O O . GLY C 1 262 ? 41.441 52.973 153.350 1.00 28.10 262 GLY C O 1
ATOM 5764 N N . ALA C 1 263 ? 40.829 53.356 155.475 1.00 31.22 263 ALA C N 1
ATOM 5765 C CA . ALA C 1 263 ? 39.650 54.102 155.072 1.00 32.28 263 ALA C CA 1
ATOM 5766 C C . ALA C 1 263 ? 39.221 55.167 156.074 1.00 32.43 263 ALA C C 1
ATOM 5767 O O . ALA C 1 263 ? 39.366 54.999 157.289 1.00 31.61 263 ALA C O 1
ATOM 5769 N N . GLU C 1 264 ? 38.700 56.267 155.537 1.00 32.99 264 GLU C N 1
ATOM 5770 C CA . GLU C 1 264 ? 38.199 57.372 156.337 1.00 33.40 264 GLU C CA 1
ATOM 5771 C C . GLU C 1 264 ? 36.742 57.606 155.964 1.00 32.82 264 GLU C C 1
ATOM 5772 O O . GLU C 1 264 ? 36.408 57.856 154.803 1.00 32.42 264 GLU C O 1
ATOM 5778 N N . VAL C 1 265 ? 35.875 57.500 156.963 1.00 32.20 265 VAL C N 1
ATOM 5779 C CA . VAL C 1 265 ? 34.446 57.676 156.765 1.00 31.85 265 VAL C CA 1
ATOM 5780 C C . VAL C 1 265 ? 33.925 58.890 157.539 1.00 32.72 265 VAL C C 1
ATOM 5781 O O . VAL C 1 265 ? 34.016 58.943 158.766 1.00 31.52 265 VAL C O 1
ATOM 5785 N N . ARG C 1 266 ? 33.391 59.865 156.804 1.00 34.68 266 ARG C N 1
ATOM 5786 C CA . ARG C 1 266 ? 32.843 61.083 157.392 1.00 35.97 266 ARG C CA 1
ATOM 5787 C C . ARG C 1 266 ? 31.437 60.797 157.924 1.00 35.09 266 ARG C C 1
ATOM 5788 O O . ARG C 1 266 ? 30.539 60.458 157.153 1.00 34.60 266 ARG C O 1
ATOM 5796 N N . ARG C 1 267 ? 31.254 60.939 159.238 1.00 34.89 267 ARG C N 1
ATOM 5797 C CA . ARG C 1 267 ? 29.960 60.695 159.882 1.00 34.70 267 ARG C CA 1
ATOM 5798 C C . ARG C 1 267 ? 28.920 61.700 159.410 1.00 32.88 267 ARG C C 1
ATOM 5799 O O . ARG C 1 267 ? 29.233 62.874 159.199 1.00 32.29 267 ARG C O 1
ATOM 5807 N N . GLY C 1 268 ? 27.683 61.231 159.266 1.00 31.45 268 GLY C N 1
ATOM 5808 C CA . GLY C 1 268 ? 26.600 62.091 158.828 1.00 30.02 268 GLY C CA 1
ATOM 5809 C C . GLY C 1 268 ? 26.342 62.057 157.333 1.00 30.63 268 GLY C C 1
ATOM 5810 O O . GLY C 1 268 ? 25.370 62.644 156.860 1.00 31.62 268 GLY C O 1
ATOM 5811 N N . SER C 1 269 ? 27.195 61.359 156.587 1.00 29.77 269 SER C N 1
ATOM 5812 C CA . SER C 1 269 ? 27.057 61.272 155.137 1.00 29.73 269 SER C CA 1
ATOM 5813 C C . SER C 1 269 ? 26.027 60.255 154.650 1.00 30.22 269 SER C C 1
ATOM 5814 O O . SER C 1 269 ? 25.795 60.137 153.445 1.00 30.55 269 SER C O 1
ATOM 5817 N N . TRP C 1 270 ? 25.408 59.527 155.578 1.00 30.00 270 TRP C N 1
ATOM 5818 C CA . TRP C 1 270 ? 24.393 58.525 155.224 1.00 29.81 270 TRP C CA 1
ATOM 5819 C C . TRP C 1 270 ? 23.288 58.449 156.295 1.00 29.98 270 TRP C C 1
ATOM 5820 O O . TRP C 1 270 ? 23.478 58.901 157.431 1.00 31.28 270 TRP C O 1
ATOM 5831 N N . PRO C 1 271 ? 22.114 57.886 155.943 1.00 28.65 271 PRO C N 1
ATOM 5832 C CA . PRO C 1 271 ? 21.009 57.772 156.900 1.00 27.64 271 PRO C CA 1
ATOM 5833 C C . PRO C 1 271 ? 21.194 56.616 157.871 1.00 27.15 271 PRO C C 1
ATOM 5834 O O . PRO C 1 271 ? 21.484 55.498 157.461 1.00 29.15 271 PRO C O 1
ATOM 5838 N N . ILE C 1 272 ? 21.027 56.879 159.158 1.00 26.52 272 ILE C N 1
ATOM 5839 C CA . ILE C 1 272 ? 21.147 55.819 160.145 1.00 26.22 272 ILE C CA 1
ATOM 5840 C C . ILE C 1 272 ? 19.752 55.451 160.647 1.00 27.60 272 ILE C C 1
ATOM 5841 O O . ILE C 1 272 ? 19.067 56.296 161.231 1.00 28.01 272 ILE C O 1
ATOM 5846 N N . PRO C 1 273 ? 19.296 54.199 160.402 1.00 28.11 273 PRO C N 1
ATOM 5847 C CA . PRO C 1 273 ? 17.960 53.819 160.884 1.00 26.76 273 PRO C CA 1
ATOM 5848 C C . PRO C 1 273 ? 17.817 54.242 162.356 1.00 26.80 273 PRO C C 1
ATOM 5849 O O . PRO C 1 273 ? 18.638 53.867 163.200 1.00 27.00 273 PRO C O 1
ATOM 5853 N N . PRO C 1 274 ? 16.771 55.031 162.677 1.00 26.94 274 PRO C N 1
ATOM 5854 C CA . PRO C 1 274 ? 16.500 55.528 164.032 1.00 25.83 274 PRO C CA 1
ATOM 5855 C C . PRO C 1 274 ? 16.423 54.465 165.118 1.00 26.04 274 PRO C C 1
ATOM 5856 O O . PRO C 1 274 ? 16.537 54.777 166.307 1.00 26.74 274 PRO C O 1
ATOM 5860 N N . VAL C 1 275 ? 16.224 53.212 164.721 1.00 25.91 275 VAL C N 1
ATOM 5861 C CA . VAL C 1 275 ? 16.144 52.139 165.702 1.00 24.07 275 VAL C CA 1
ATOM 5862 C C . VAL C 1 275 ? 17.510 51.932 166.364 1.00 23.38 275 VAL C C 1
ATOM 5863 O O . VAL C 1 275 ? 17.588 51.452 167.493 1.00 23.89 275 VAL C O 1
ATOM 5867 N N . PHE C 1 276 ? 18.582 52.310 165.667 1.00 22.23 276 PHE C N 1
ATOM 5868 C CA . PHE C 1 276 ? 19.932 52.174 166.211 1.00 21.49 276 PHE C CA 1
ATOM 5869 C C . PHE C 1 276 ? 20.191 53.119 167.384 1.00 22.41 276 PHE C C 1
ATOM 5870 O O . PHE C 1 276 ? 20.553 52.680 168.473 1.00 22.67 276 PHE C O 1
ATOM 5878 N N . PRO C 1 277 ? 20.021 54.435 167.180 1.00 23.94 277 PRO C N 1
ATOM 5879 C CA . PRO C 1 277 ? 20.269 55.319 168.320 1.00 24.48 277 PRO C CA 1
ATOM 5880 C C . PRO C 1 277 ? 19.265 55.061 169.442 1.00 24.75 277 PRO C C 1
ATOM 5881 O O . PRO C 1 277 ? 19.578 55.231 170.625 1.00 24.98 277 PRO C O 1
ATOM 5885 N N . TYR C 1 278 ? 18.062 54.635 169.069 1.00 25.48 278 TYR C N 1
ATOM 5886 C CA . TYR C 1 278 ? 17.029 54.341 170.055 1.00 26.59 278 TYR C CA 1
ATOM 5887 C C . TYR C 1 278 ? 17.481 53.228 170.998 1.00 26.63 278 TYR C C 1
ATOM 5888 O O . TYR C 1 278 ? 17.260 53.300 172.206 1.00 26.53 278 TYR C O 1
ATOM 5897 N N . LEU C 1 279 ? 18.106 52.197 170.436 1.00 27.81 279 LEU C N 1
ATOM 5898 C CA . LEU C 1 279 ? 18.598 51.063 171.213 1.00 28.24 279 LEU C CA 1
ATOM 5899 C C . LEU C 1 279 ? 19.817 51.481 172.019 1.00 29.60 279 LEU C C 1
ATOM 5900 O O . LEU C 1 279 ? 20.057 50.962 173.108 1.00 30.40 279 LEU C O 1
ATOM 5905 N N . GLN C 1 280 ? 20.593 52.413 171.475 1.00 30.62 280 GLN C N 1
ATOM 5906 C CA . GLN C 1 280 ? 21.796 52.898 172.153 1.00 31.26 280 GLN C CA 1
ATOM 5907 C C . GLN C 1 280 ? 21.419 53.676 173.418 1.00 30.74 280 GLN C C 1
ATOM 5908 O O . GLN C 1 280 ? 22.135 53.654 174.420 1.00 30.12 280 GLN C O 1
ATOM 5914 N N . ARG C 1 281 ? 20.285 54.363 173.350 1.00 30.41 281 ARG C N 1
ATOM 5915 C CA . ARG C 1 281 ? 19.784 55.152 174.462 1.00 30.69 281 ARG C CA 1
ATOM 5916 C C . ARG C 1 281 ? 19.000 54.265 175.436 1.00 31.07 281 ARG C C 1
ATOM 5917 O O . ARG C 1 281 ? 18.927 54.553 176.628 1.00 31.74 281 ARG C O 1
ATOM 5925 N N . LEU C 1 282 ? 18.428 53.180 174.924 1.00 30.53 282 LEU C N 1
ATOM 5926 C CA . LEU C 1 282 ? 17.660 52.259 175.755 1.00 29.42 282 LEU C CA 1
ATOM 5927 C C . LEU C 1 282 ? 18.602 51.390 176.575 1.00 28.11 282 LEU C C 1
ATOM 5928 O O . LEU C 1 282 ? 18.392 51.190 177.768 1.00 27.85 282 LEU C O 1
ATOM 5933 N N . GLY C 1 283 ? 19.650 50.887 175.936 1.00 27.30 283 GLY C N 1
ATOM 5934 C CA . GLY C 1 283 ? 20.604 50.050 176.638 1.00 28.91 283 GLY C CA 1
ATOM 5935 C C . GLY C 1 283 ? 21.840 50.795 177.112 1.00 29.70 283 GLY C C 1
ATOM 5936 O O . GLY C 1 283 ? 22.770 50.184 177.635 1.00 30.69 283 GLY C O 1
ATOM 5937 N N . GLY C 1 284 ? 21.847 52.115 176.939 1.00 31.22 284 GLY C N 1
ATOM 5938 C CA . GLY C 1 284 ? 22.983 52.923 177.345 1.00 30.90 284 GLY C CA 1
ATOM 5939 C C . GLY C 1 284 ? 24.261 52.430 176.693 1.00 32.47 284 GLY C C 1
ATOM 5940 O O . GLY C 1 284 ? 25.312 52.366 177.333 1.00 32.72 284 GLY C O 1
ATOM 5941 N N . ILE C 1 285 ? 24.171 52.099 175.409 1.00 32.46 285 ILE C N 1
ATOM 5942 C CA . ILE C 1 285 ? 25.305 51.575 174.663 1.00 33.14 285 ILE C CA 1
ATOM 5943 C C . ILE C 1 285 ? 26.295 52.633 174.180 1.00 34.10 285 ILE C C 1
ATOM 5944 O O . ILE C 1 285 ? 25.909 53.606 173.534 1.00 34.72 285 ILE C O 1
ATOM 5949 N N . PRO C 1 286 ? 27.595 52.449 174.487 1.00 34.74 286 PRO C N 1
ATOM 5950 C CA . PRO C 1 286 ? 28.655 53.386 174.083 1.00 35.30 286 PRO C CA 1
ATOM 5951 C C . PRO C 1 286 ? 28.920 53.379 172.572 1.00 36.06 286 PRO C C 1
ATOM 5952 O O . PRO C 1 286 ? 29.037 52.318 171.959 1.00 35.90 286 PRO C O 1
ATOM 5956 N N . GLU C 1 287 ? 29.019 54.570 171.987 1.00 37.75 287 GLU C N 1
ATOM 5957 C CA . GLU C 1 287 ? 29.236 54.726 170.547 1.00 38.96 287 GLU C CA 1
ATOM 5958 C C . GLU C 1 287 ? 30.165 53.698 169.911 1.00 38.78 287 GLU C C 1
ATOM 5959 O O . GLU C 1 287 ? 29.815 53.073 168.907 1.00 36.75 287 GLU C O 1
ATOM 5965 N N . GLU C 1 288 ? 31.355 53.535 170.484 1.00 38.84 288 GLU C N 1
ATOM 5966 C CA . GLU C 1 288 ? 32.330 52.583 169.958 1.00 38.43 288 GLU C CA 1
ATOM 5967 C C . GLU C 1 288 ? 31.751 51.180 169.818 1.00 36.43 288 GLU C C 1
ATOM 5968 O O . GLU C 1 288 ? 32.000 50.489 168.829 1.00 35.66 288 GLU C O 1
ATOM 5974 N N . GLU C 1 289 ? 30.983 50.758 170.815 1.00 34.58 289 GLU C N 1
ATOM 5975 C CA . GLU C 1 289 ? 30.374 49.437 170.778 1.00 32.85 289 GLU C CA 1
ATOM 5976 C C . GLU C 1 289 ? 29.377 49.372 169.630 1.00 30.87 289 GLU C C 1
ATOM 5977 O O . GLU C 1 289 ? 29.319 48.386 168.900 1.00 31.37 289 GLU C O 1
ATOM 5983 N N . MET C 1 290 ? 28.607 50.441 169.468 1.00 29.23 290 MET C N 1
ATOM 5984 C CA . MET C 1 290 ? 27.610 50.524 168.409 1.00 27.55 290 MET C CA 1
ATOM 5985 C C . MET C 1 290 ? 28.188 50.205 167.032 1.00 27.27 290 MET C C 1
ATOM 5986 O O . MET C 1 290 ? 27.542 49.533 166.223 1.00 27.00 290 MET C O 1
ATOM 5991 N N . TYR C 1 291 ? 29.399 50.688 166.766 1.00 26.61 291 TYR C N 1
ATOM 5992 C CA . TYR C 1 291 ? 30.039 50.457 165.478 1.00 26.37 291 TYR C CA 1
ATOM 5993 C C . TYR C 1 291 ? 30.764 49.108 165.362 1.00 26.40 291 TYR C C 1
ATOM 5994 O O . TYR C 1 291 ? 31.088 48.662 164.258 1.00 26.14 291 TYR C O 1
ATOM 6003 N N . ARG C 1 292 ? 31.015 48.456 166.494 1.00 27.12 292 ARG C N 1
ATOM 6004 C CA . ARG C 1 292 ? 31.665 47.148 166.469 1.00 26.62 292 ARG C CA 1
ATOM 6005 C C . ARG C 1 292 ? 30.598 46.072 166.322 1.00 24.20 292 ARG C C 1
ATOM 6006 O O . ARG C 1 292 ? 30.890 44.959 165.898 1.00 24.80 292 ARG C O 1
ATOM 6014 N N . VAL C 1 293 ? 29.357 46.411 166.657 1.00 22.11 293 VAL C N 1
ATOM 6015 C CA . VAL C 1 293 ? 28.264 45.443 166.576 1.00 21.94 293 VAL C CA 1
ATOM 6016 C C . VAL C 1 293 ? 27.249 45.610 165.430 1.00 22.04 293 VAL C C 1
ATOM 6017 O O . VAL C 1 293 ? 26.953 44.643 164.710 1.00 22.79 293 VAL C O 1
ATOM 6021 N N . PHE C 1 294 ? 26.729 46.821 165.247 1.00 18.77 294 PHE C N 1
ATOM 6022 C CA . PHE C 1 294 ? 25.719 47.050 164.224 1.00 17.21 294 PHE C CA 1
ATOM 6023 C C . PHE C 1 294 ? 26.241 47.673 162.951 1.00 17.70 294 PHE C C 1
ATOM 6024 O O . PHE C 1 294 ? 27.317 48.248 162.939 1.00 18.83 294 PHE C O 1
ATOM 6032 N N . ASN C 1 295 ? 25.468 47.562 161.873 1.00 18.15 295 ASN C N 1
ATOM 6033 C CA . ASN C 1 295 ? 25.884 48.124 160.592 1.00 19.68 295 ASN C CA 1
ATOM 6034 C C . ASN C 1 295 ? 25.644 49.629 160.529 1.00 20.29 295 ASN C C 1
ATOM 6035 O O . ASN C 1 295 ? 26.161 50.303 159.639 1.00 21.88 295 ASN C O 1
ATOM 6040 N N . MET C 1 296 ? 24.876 50.145 161.486 1.00 21.00 296 MET C N 1
ATOM 6041 C CA . MET C 1 296 ? 24.554 51.575 161.589 1.00 20.66 296 MET C CA 1
ATOM 6042 C C . MET C 1 296 ? 24.038 52.249 160.318 1.00 20.72 296 MET C C 1
ATOM 6043 O O . MET C 1 296 ? 24.291 53.433 160.103 1.00 21.81 296 MET C O 1
ATOM 6048 N N . GLY C 1 297 ? 23.316 51.508 159.483 1.00 20.46 297 GLY C N 1
ATOM 6049 C CA . GLY C 1 297 ? 22.787 52.082 158.260 1.00 19.04 297 GLY C CA 1
ATOM 6050 C C . GLY C 1 297 ? 23.613 51.735 157.039 1.00 20.25 297 GLY C C 1
ATOM 6051 O O . GLY C 1 297 ? 23.174 51.932 155.911 1.00 21.87 297 GLY C O 1
ATOM 6052 N N . LEU C 1 298 ? 24.818 51.221 157.264 1.00 21.31 298 LEU C N 1
ATOM 6053 C CA . LEU C 1 298 ? 25.725 50.828 156.182 1.00 20.91 298 LEU C CA 1
ATOM 6054 C C . LEU C 1 298 ? 25.542 49.331 155.878 1.00 21.79 298 LEU C C 1
ATOM 6055 O O . LEU C 1 298 ? 26.171 48.474 156.514 1.00 22.13 298 LEU C O 1
ATOM 6060 N N . GLY C 1 299 ? 24.683 49.020 154.910 1.00 20.18 299 GLY C N 1
ATOM 6061 C CA . GLY C 1 299 ? 24.431 47.633 154.566 1.00 20.39 299 GLY C CA 1
ATOM 6062 C C . GLY C 1 299 ? 25.544 46.986 153.769 1.00 20.35 299 GLY C C 1
ATOM 6063 O O . GLY C 1 299 ? 25.909 45.836 154.011 1.00 19.44 299 GLY C O 1
ATOM 6064 N N . MET C 1 300 ? 26.075 47.732 152.809 1.00 20.99 300 MET C N 1
ATOM 6065 C CA . MET C 1 300 ? 27.154 47.262 151.954 1.00 22.51 300 MET C CA 1
ATOM 6066 C C . MET C 1 300 ? 27.996 48.467 151.552 1.00 22.59 300 MET C C 1
ATOM 6067 O O . MET C 1 300 ? 27.453 49.527 151.255 1.00 24.04 300 MET C O 1
ATOM 6072 N N . VAL C 1 301 ? 29.317 48.318 151.560 1.00 21.45 301 VAL C N 1
ATOM 6073 C CA . VAL C 1 301 ? 30.188 49.414 151.153 1.00 19.94 301 VAL C CA 1
ATOM 6074 C C . VAL C 1 301 ? 30.981 49.055 149.903 1.00 18.50 301 VAL C C 1
ATOM 6075 O O . VAL C 1 301 ? 31.766 48.115 149.909 1.00 16.80 301 VAL C O 1
ATOM 6079 N N . LEU C 1 302 ? 30.770 49.814 148.836 1.00 18.91 302 LEU C N 1
ATOM 6080 C CA . LEU C 1 302 ? 31.469 49.593 147.578 1.00 19.77 302 LEU C CA 1
ATOM 6081 C C . LEU C 1 302 ? 32.669 50.532 147.484 1.00 21.71 302 LEU C C 1
ATOM 6082 O O . LEU C 1 302 ? 32.622 51.657 147.977 1.00 21.16 302 LEU C O 1
ATOM 6087 N N . VAL C 1 303 ? 33.740 50.063 146.851 1.00 22.95 303 VAL C N 1
ATOM 6088 C CA . VAL C 1 303 ? 34.957 50.855 146.670 1.00 23.21 303 VAL C CA 1
ATOM 6089 C C . VAL C 1 303 ? 35.185 50.976 145.165 1.00 25.19 303 VAL C C 1
ATOM 6090 O O . VAL C 1 303 ? 35.485 49.987 144.490 1.00 25.68 303 VAL C O 1
ATOM 6094 N N . LEU C 1 304 ? 35.027 52.193 144.647 1.00 26.15 304 LEU C N 1
ATOM 6095 C CA . LEU C 1 304 ? 35.168 52.459 143.219 1.00 26.03 304 LEU C CA 1
ATOM 6096 C C . LEU C 1 304 ? 35.749 53.854 143.008 1.00 27.52 304 LEU C C 1
ATOM 6097 O O . LEU C 1 304 ? 35.791 54.660 143.933 1.00 27.32 304 LEU C O 1
ATOM 6102 N N . PRO C 1 305 ? 36.209 54.158 141.783 1.00 30.21 305 PRO C N 1
ATOM 6103 C CA . PRO C 1 305 ? 36.780 55.483 141.513 1.00 32.08 305 PRO C CA 1
ATOM 6104 C C . PRO C 1 305 ? 35.789 56.581 141.866 1.00 32.97 305 PRO C C 1
ATOM 6105 O O . PRO C 1 305 ? 34.582 56.353 141.848 1.00 33.19 305 PRO C O 1
ATOM 6109 N N . GLN C 1 306 ? 36.295 57.766 142.188 1.00 34.81 306 GLN C N 1
ATOM 6110 C CA . GLN C 1 306 ? 35.428 58.891 142.523 1.00 37.37 306 GLN C CA 1
ATOM 6111 C C . GLN C 1 306 ? 34.469 59.162 141.364 1.00 38.49 306 GLN C C 1
ATOM 6112 O O . GLN C 1 306 ? 33.278 59.417 141.561 1.00 39.70 306 GLN C O 1
ATOM 6118 N N . GLU C 1 307 ? 35.002 59.086 140.151 1.00 39.18 307 GLU C N 1
ATOM 6119 C CA . GLU C 1 307 ? 34.232 59.322 138.938 1.00 40.24 307 GLU C CA 1
ATOM 6120 C C . GLU C 1 307 ? 33.128 58.278 138.794 1.00 39.17 307 GLU C C 1
ATOM 6121 O O . GLU C 1 307 ? 31.972 58.610 138.542 1.00 38.99 307 GLU C O 1
ATOM 6127 N N . ALA C 1 308 ? 33.498 57.012 138.955 1.00 38.44 308 ALA C N 1
ATOM 6128 C CA . ALA C 1 308 ? 32.556 55.902 138.850 1.00 36.49 308 ALA C CA 1
ATOM 6129 C C . ALA C 1 308 ? 31.479 55.991 139.927 1.00 36.04 308 ALA C C 1
ATOM 6130 O O . ALA C 1 308 ? 30.326 55.611 139.693 1.00 34.89 308 ALA C O 1
ATOM 6132 N N . ALA C 1 309 ? 31.865 56.494 141.101 1.00 34.86 309 ALA C N 1
ATOM 6133 C CA . ALA C 1 309 ? 30.955 56.644 142.240 1.00 34.44 309 ALA C CA 1
ATOM 6134 C C . ALA C 1 309 ? 29.829 57.647 141.972 1.00 35.03 309 ALA C C 1
ATOM 6135 O O . ALA C 1 309 ? 28.693 57.445 142.410 1.00 34.59 309 ALA C O 1
ATOM 6137 N N . GLU C 1 310 ? 30.141 58.726 141.257 1.00 35.49 310 GLU C N 1
ATOM 6138 C CA . GLU C 1 310 ? 29.138 59.735 140.936 1.00 35.66 310 GLU C CA 1
ATOM 6139 C C . GLU C 1 310 ? 28.116 59.212 139.925 1.00 35.23 310 GLU C C 1
ATOM 6140 O O . GLU C 1 310 ? 26.958 59.631 139.933 1.00 35.43 310 GLU C O 1
ATOM 6146 N N . GLU C 1 311 ? 28.544 58.307 139.049 1.00 35.06 311 GLU C N 1
ATOM 6147 C CA . GLU C 1 311 ? 27.642 57.744 138.055 1.00 35.79 311 GLU C CA 1
ATOM 6148 C C . GLU C 1 311 ? 26.704 56.742 138.721 1.00 35.65 311 GLU C C 1
ATOM 6149 O O . GLU C 1 311 ? 25.534 56.621 138.351 1.00 35.88 311 GLU C O 1
ATOM 6155 N N . ALA C 1 312 ? 27.222 56.028 139.714 1.00 34.87 312 ALA C N 1
ATOM 6156 C CA . ALA C 1 312 ? 26.432 55.042 140.437 1.00 34.48 312 ALA C CA 1
ATOM 6157 C C . ALA C 1 312 ? 25.267 55.735 141.130 1.00 34.08 312 ALA C C 1
ATOM 6158 O O . ALA C 1 312 ? 24.125 55.309 141.005 1.00 35.09 312 ALA C O 1
ATOM 6160 N N . LEU C 1 313 ? 25.562 56.810 141.855 1.00 33.06 313 LEU C N 1
ATOM 6161 C CA . LEU C 1 313 ? 24.533 57.562 142.563 1.00 32.47 313 LEU C CA 1
ATOM 6162 C C . LEU C 1 313 ? 23.386 57.987 141.656 1.00 32.32 313 LEU C C 1
ATOM 6163 O O . LEU C 1 313 ? 22.280 58.248 142.131 1.00 32.88 313 LEU C O 1
ATOM 6168 N N . LYS C 1 314 ? 23.650 58.065 140.356 1.00 31.93 314 LYS C N 1
ATOM 6169 C CA . LYS C 1 314 ? 22.621 58.453 139.402 1.00 32.19 314 LYS C CA 1
ATOM 6170 C C . LYS C 1 314 ? 21.823 57.217 138.995 1.00 31.18 314 LYS C C 1
ATOM 6171 O O . LYS C 1 314 ? 20.796 57.317 138.328 1.00 31.65 314 LYS C O 1
ATOM 6177 N N . LEU C 1 315 ? 22.298 56.051 139.417 1.00 30.12 315 LEU C N 1
ATOM 6178 C CA . LEU C 1 315 ? 21.652 54.784 139.082 1.00 29.83 315 LEU C CA 1
ATOM 6179 C C . LEU C 1 315 ? 21.012 54.078 140.273 1.00 28.33 315 LEU C C 1
ATOM 6180 O O . LEU C 1 315 ? 19.936 53.502 140.152 1.00 29.28 315 LEU C O 1
ATOM 6185 N N . VAL C 1 316 ? 21.679 54.129 141.421 1.00 26.86 316 VAL C N 1
ATOM 6186 C CA . VAL C 1 316 ? 21.205 53.446 142.617 1.00 25.93 316 VAL C CA 1
ATOM 6187 C C . VAL C 1 316 ? 21.086 54.349 143.832 1.00 26.42 316 VAL C C 1
ATOM 6188 O O . VAL C 1 316 ? 21.777 55.359 143.925 1.00 26.81 316 VAL C O 1
ATOM 6192 N N . GLU C 1 317 ? 20.210 53.978 144.766 1.00 27.27 317 GLU C N 1
ATOM 6193 C CA . GLU C 1 317 ? 20.067 54.749 145.993 1.00 27.15 317 GLU C CA 1
ATOM 6194 C C . GLU C 1 317 ? 21.293 54.417 146.808 1.00 26.18 317 GLU C C 1
ATOM 6195 O O . GLU C 1 317 ? 21.437 53.305 147.320 1.00 25.51 317 GLU C O 1
ATOM 6201 N N . GLY C 1 318 ? 22.187 55.384 146.915 1.00 26.07 318 GLY C N 1
ATOM 6202 C CA . GLY C 1 318 ? 23.406 55.160 147.657 1.00 26.13 318 GLY C CA 1
ATOM 6203 C C . GLY C 1 318 ? 23.901 56.446 148.263 1.00 26.21 318 GLY C C 1
ATOM 6204 O O . GLY C 1 318 ? 23.337 57.520 148.018 1.00 24.59 318 GLY C O 1
ATOM 6205 N N . PHE C 1 319 ? 24.968 56.330 149.045 1.00 25.71 319 PHE C N 1
ATOM 6206 C CA . PHE C 1 319 ? 25.554 57.472 149.719 1.00 27.68 319 PHE C CA 1
ATOM 6207 C C . PHE C 1 319 ? 27.073 57.464 149.673 1.00 28.30 319 PHE C C 1
ATOM 6208 O O . PHE C 1 319 ? 27.714 56.500 150.093 1.00 28.97 319 PHE C O 1
ATOM 6216 N N . LEU C 1 320 ? 27.640 58.538 149.133 1.00 29.20 320 LEU C N 1
ATOM 6217 C CA . LEU C 1 320 ? 29.087 58.677 149.061 1.00 30.91 320 LEU C CA 1
ATOM 6218 C C . LEU C 1 320 ? 29.489 58.982 150.498 1.00 30.03 320 LEU C C 1
ATOM 6219 O O . LEU C 1 320 ? 29.223 60.075 151.002 1.00 31.10 320 LEU C O 1
ATOM 6224 N N . VAL C 1 321 ? 30.122 58.015 151.158 1.00 27.84 321 VAL C N 1
ATOM 6225 C CA . VAL C 1 321 ? 30.475 58.187 152.558 1.00 27.05 321 VAL C CA 1
ATOM 6226 C C . VAL C 1 321 ? 31.947 58.313 152.927 1.00 27.79 321 VAL C C 1
ATOM 6227 O O . VAL C 1 321 ? 32.268 58.788 154.009 1.00 29.26 321 VAL C O 1
ATOM 6231 N N . GLY C 1 322 ? 32.857 57.907 152.058 1.00 27.19 322 GLY C N 1
ATOM 6232 C CA . GLY C 1 322 ? 34.242 58.014 152.461 1.00 26.91 322 GLY C CA 1
ATOM 6233 C C . GLY C 1 322 ? 35.275 57.978 151.369 1.00 27.02 322 GLY C C 1
ATOM 6234 O O . GLY C 1 322 ? 34.977 58.183 150.195 1.00 26.37 322 GLY C O 1
ATOM 6235 N N . ARG C 1 323 ? 36.506 57.703 151.783 1.00 28.03 323 ARG C N 1
ATOM 6236 C CA . ARG C 1 323 ? 37.638 57.658 150.875 1.00 28.56 323 ARG C CA 1
ATOM 6237 C C . ARG C 1 323 ? 38.659 56.632 151.346 1.00 27.56 323 ARG C C 1
ATOM 6238 O O . ARG C 1 323 ? 38.844 56.435 152.552 1.00 25.87 323 ARG C O 1
ATOM 6246 N N . VAL C 1 324 ? 39.313 55.981 150.385 1.00 25.74 324 VAL C N 1
ATOM 6247 C CA . VAL C 1 324 ? 40.359 55.019 150.695 1.00 24.92 324 VAL C CA 1
ATOM 6248 C C . VAL C 1 324 ? 41.614 55.878 150.808 1.00 25.64 324 VAL C C 1
ATOM 6249 O O . VAL C 1 324 ? 41.902 56.688 149.928 1.00 24.57 324 VAL C O 1
ATOM 6253 N N . VAL C 1 325 ? 42.347 55.712 151.901 1.00 27.53 325 VAL C N 1
ATOM 6254 C CA . VAL C 1 325 ? 43.552 56.495 152.138 1.00 28.30 325 VAL C CA 1
ATOM 6255 C C . VAL C 1 325 ? 44.644 55.585 152.676 1.00 29.42 325 VAL C C 1
ATOM 6256 O O . VAL C 1 325 ? 44.408 54.408 152.914 1.00 28.88 325 VAL C O 1
ATOM 6260 N N . PRO C 1 326 ? 45.867 56.112 152.840 1.00 31.99 326 PRO C N 1
ATOM 6261 C CA . PRO C 1 326 ? 46.947 55.271 153.374 1.00 32.83 326 PRO C CA 1
ATOM 6262 C C . PRO C 1 326 ? 46.619 54.937 154.830 1.00 33.96 326 PRO C C 1
ATOM 6263 O O . PRO C 1 326 ? 45.835 55.639 155.471 1.00 35.00 326 PRO C O 1
ATOM 6267 N N . GLY C 1 327 ? 47.210 53.871 155.356 1.00 35.57 327 GLY C N 1
ATOM 6268 C CA . GLY C 1 327 ? 46.931 53.498 156.731 1.00 37.73 327 GLY C CA 1
ATOM 6269 C C . GLY C 1 327 ? 46.521 52.049 156.818 1.00 39.64 327 GLY C C 1
ATOM 6270 O O . GLY C 1 327 ? 46.871 51.260 155.946 1.00 40.91 327 GLY C O 1
ATOM 6271 N N . GLU C 1 328 ? 45.772 51.688 157.853 1.00 41.37 328 GLU C N 1
ATOM 6272 C CA . GLU C 1 328 ? 45.352 50.302 158.013 1.00 44.01 328 GLU C CA 1
ATOM 6273 C C . GLU C 1 328 ? 44.036 50.174 158.787 1.00 45.18 328 GLU C C 1
ATOM 6274 O O . GLU C 1 328 ? 44.030 49.748 159.945 1.00 47.45 328 GLU C O 1
ATOM 6280 N N . GLY C 1 329 ? 42.923 50.538 158.156 1.00 44.11 329 GLY C N 1
ATOM 6281 C CA . GLY C 1 329 ? 41.645 50.428 158.836 1.00 42.91 329 GLY C CA 1
ATOM 6282 C C . GLY C 1 329 ? 40.671 51.566 158.588 1.00 42.43 329 GLY C C 1
ATOM 6283 O O . GLY C 1 329 ? 40.944 52.475 157.807 1.00 43.69 329 GLY C O 1
ATOM 6284 N N . VAL C 1 330 ? 39.531 51.512 159.272 1.00 41.14 330 VAL C N 1
ATOM 6285 C CA . VAL C 1 330 ? 38.488 52.522 159.139 1.00 39.67 330 VAL C CA 1
ATOM 6286 C C . VAL C 1 330 ? 38.587 53.574 160.248 1.00 39.72 330 VAL C C 1
ATOM 6287 O O . VAL C 1 330 ? 38.907 53.257 161.397 1.00 38.54 330 VAL C O 1
ATOM 6291 N N . ARG C 1 331 ? 38.308 54.825 159.884 1.00 39.63 331 ARG C N 1
ATOM 6292 C CA . ARG C 1 331 ? 38.343 55.949 160.815 1.00 39.03 331 ARG C CA 1
ATOM 6293 C C . ARG C 1 331 ? 37.224 56.941 160.500 1.00 38.21 331 ARG C C 1
ATOM 6294 O O . ARG C 1 331 ? 37.127 57.433 159.377 1.00 37.91 331 ARG C O 1
ATOM 6302 N N . LEU C 1 332 ? 36.375 57.218 161.491 1.00 37.78 332 LEU C N 1
ATOM 6303 C CA . LEU C 1 332 ? 35.270 58.161 161.325 1.00 37.49 332 LEU C CA 1
ATOM 6304 C C . LEU C 1 332 ? 35.794 59.591 161.409 1.00 38.36 332 LEU C C 1
ATOM 6305 O O . LEU C 1 332 ? 36.442 59.961 162.385 1.00 38.99 332 LEU C O 1
ATOM 6310 N N . VAL C 1 333 ? 35.504 60.392 160.385 1.00 39.17 333 VAL C N 1
ATOM 6311 C CA . VAL C 1 333 ? 35.977 61.776 160.316 1.00 39.34 333 VAL C CA 1
ATOM 6312 C C . VAL C 1 333 ? 34.857 62.824 160.415 1.00 40.01 333 VAL C C 1
ATOM 6313 O O . VAL C 1 333 ? 33.670 62.436 160.347 1.00 39.72 333 VAL C O 1
ATOM 6318 N N . LEU D 1 51 ? 26.173 13.010 127.285 1.00 45.29 51 LEU D N 1
ATOM 6319 C CA . LEU D 1 51 ? 27.109 14.009 126.687 1.00 44.45 51 LEU D CA 1
ATOM 6320 C C . LEU D 1 51 ? 26.433 15.376 126.525 1.00 42.86 51 LEU D C 1
ATOM 6321 O O . LEU D 1 51 ? 25.400 15.502 125.867 1.00 43.12 51 LEU D O 1
ATOM 6326 N N . GLU D 1 52 ? 27.016 16.396 127.142 1.00 40.38 52 GLU D N 1
ATOM 6327 C CA . GLU D 1 52 ? 26.485 17.752 127.049 1.00 38.46 52 GLU D CA 1
ATOM 6328 C C . GLU D 1 52 ? 25.091 17.989 127.614 1.00 36.48 52 GLU D C 1
ATOM 6329 O O . GLU D 1 52 ? 24.314 18.767 127.058 1.00 36.94 52 GLU D O 1
ATOM 6335 N N . GLU D 1 53 ? 24.778 17.327 128.718 1.00 34.40 53 GLU D N 1
ATOM 6336 C CA . GLU D 1 53 ? 23.494 17.514 129.385 1.00 31.27 53 GLU D CA 1
ATOM 6337 C C . GLU D 1 53 ? 23.771 17.746 130.866 1.00 28.36 53 GLU D C 1
ATOM 6338 O O . GLU D 1 53 ? 23.003 17.304 131.720 1.00 28.45 53 GLU D O 1
ATOM 6344 N N . PRO D 1 54 ? 24.864 18.464 131.191 1.00 25.70 54 PRO D N 1
ATOM 6345 C CA . PRO D 1 54 ? 25.205 18.719 132.594 1.00 24.37 54 PRO D CA 1
ATOM 6346 C C . PRO D 1 54 ? 24.116 19.406 133.402 1.00 21.71 54 PRO D C 1
ATOM 6347 O O . PRO D 1 54 ? 23.522 20.378 132.959 1.00 23.75 54 PRO D O 1
ATOM 6351 N N . VAL D 1 55 ? 23.869 18.892 134.599 1.00 19.28 55 VAL D N 1
ATOM 6352 C CA . VAL D 1 55 ? 22.858 19.449 135.480 1.00 17.31 55 VAL D CA 1
ATOM 6353 C C . VAL D 1 55 ? 23.416 19.531 136.891 1.00 17.67 55 VAL D C 1
ATOM 6354 O O . VAL D 1 55 ? 23.937 18.547 137.417 1.00 18.42 55 VAL D O 1
ATOM 6358 N N . LEU D 1 56 ? 23.319 20.712 137.495 1.00 17.14 56 LEU D N 1
ATOM 6359 C CA . LEU D 1 56 ? 23.792 20.914 138.856 1.00 15.04 56 LEU D CA 1
ATOM 6360 C C . LEU D 1 56 ? 22.731 20.473 139.861 1.00 15.49 56 LEU D C 1
ATOM 6361 O O . LEU D 1 56 ? 21.562 20.851 139.752 1.00 14.14 56 LEU D O 1
ATOM 6366 N N . VAL D 1 57 ? 23.154 19.659 140.825 1.00 15.44 57 VAL D N 1
ATOM 6367 C CA . VAL D 1 57 ? 22.286 19.156 141.890 1.00 16.67 57 VAL D CA 1
ATOM 6368 C C . VAL D 1 57 ? 23.024 19.450 143.191 1.00 17.13 57 VAL D C 1
ATOM 6369 O O . 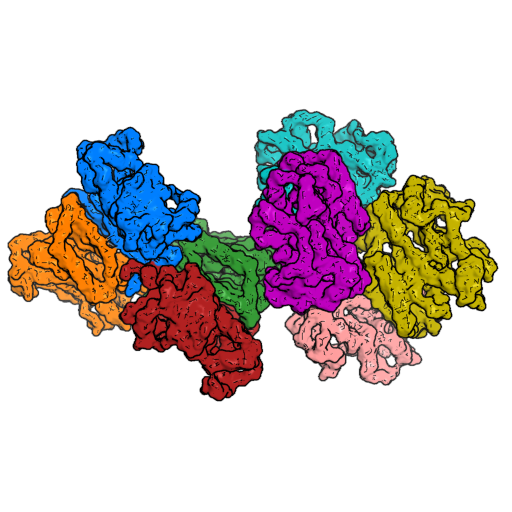VAL D 1 57 ? 24.226 19.703 143.171 1.00 18.36 57 VAL D O 1
ATOM 6373 N N . ALA D 1 58 ? 22.317 19.434 144.315 1.00 17.03 58 ALA D N 1
ATOM 6374 C CA . ALA D 1 58 ? 22.953 19.700 145.604 1.00 16.66 58 ALA D CA 1
ATOM 6375 C C . ALA D 1 58 ? 22.148 19.059 146.718 1.00 16.72 58 ALA D C 1
ATOM 6376 O O . ALA D 1 58 ? 20.996 18.682 146.516 1.00 18.86 58 ALA D O 1
ATOM 6378 N N . THR D 1 59 ? 22.749 18.943 147.895 1.00 15.53 59 THR D N 1
ATOM 6379 C CA . THR D 1 59 ? 22.065 18.346 149.033 1.00 15.55 59 THR D CA 1
ATOM 6380 C C . THR D 1 59 ? 22.615 18.936 150.337 1.00 15.39 59 THR D C 1
ATOM 6381 O O . THR D 1 59 ? 23.812 19.153 150.447 1.00 16.86 59 THR D O 1
ATOM 6385 N N . THR D 1 60 ? 21.754 19.252 151.301 1.00 16.69 60 THR D N 1
ATOM 6386 C CA . THR D 1 60 ? 22.233 19.746 152.595 1.00 17.77 60 THR D CA 1
ATOM 6387 C C . THR D 1 60 ? 21.930 18.631 153.581 1.00 18.15 60 THR D C 1
ATOM 6388 O O . THR D 1 60 ? 20.827 18.080 153.575 1.00 18.29 60 THR D O 1
ATOM 6392 N N . ASP D 1 61 ? 22.906 18.289 154.416 1.00 19.10 61 ASP D N 1
ATOM 6393 C CA . ASP D 1 61 ? 22.745 17.218 155.400 1.00 19.76 61 ASP D CA 1
ATOM 6394 C C . ASP D 1 61 ? 23.296 17.593 156.765 1.00 20.10 61 ASP D C 1
ATOM 6395 O O . ASP D 1 61 ? 23.984 18.599 156.907 1.00 22.13 61 ASP D O 1
ATOM 6400 N N . GLY D 1 62 ? 22.984 16.782 157.770 1.00 20.52 62 GLY D N 1
ATOM 6401 C CA . GLY D 1 62 ? 23.477 17.030 159.112 1.00 19.77 62 GLY D CA 1
ATOM 6402 C C . GLY D 1 62 ? 23.910 15.705 159.704 1.00 21.22 62 GLY D C 1
ATOM 6403 O O . GLY D 1 62 ? 23.374 14.669 159.316 1.00 22.34 62 GLY D O 1
ATOM 6404 N N . VAL D 1 63 ? 24.871 15.714 160.626 1.00 21.33 63 VAL D N 1
ATOM 6405 C CA . VAL D 1 63 ? 25.327 14.466 161.238 1.00 21.14 63 VAL D CA 1
ATOM 6406 C C . VAL D 1 63 ? 24.262 13.926 162.183 1.00 20.70 63 VAL D C 1
ATOM 6407 O O . VAL D 1 63 ? 24.006 12.721 162.230 1.00 20.73 63 VAL D O 1
ATOM 6411 N N . GLY D 1 64 ? 23.638 14.828 162.931 1.00 20.64 64 GLY D N 1
ATOM 6412 C CA . GLY D 1 64 ? 22.616 14.420 163.875 1.00 21.01 64 GLY D CA 1
ATOM 6413 C C . GLY D 1 64 ? 23.131 14.228 165.298 1.00 20.26 64 GLY D C 1
ATOM 6414 O O . GLY D 1 64 ? 24.217 14.678 165.644 1.00 21.11 64 GLY D O 1
ATOM 6415 N N . THR D 1 65 ? 22.337 13.542 166.113 1.00 20.66 65 THR D N 1
ATOM 6416 C CA . THR D 1 65 ? 22.651 13.270 167.512 1.00 22.38 65 THR D CA 1
ATOM 6417 C C . THR D 1 65 ? 23.913 12.419 167.695 1.00 21.98 65 THR D C 1
ATOM 6418 O O . THR D 1 65 ? 24.378 12.203 168.818 1.00 22.47 65 THR D O 1
ATOM 6422 N N . LYS D 1 66 ? 24.463 11.928 166.592 1.00 20.82 66 LYS D N 1
ATOM 6423 C CA . LYS D 1 66 ? 25.673 11.121 166.658 1.00 20.61 66 LYS D CA 1
ATOM 6424 C C . LYS D 1 66 ? 26.809 11.996 167.170 1.00 20.62 66 LYS D C 1
ATOM 6425 O O . LYS D 1 66 ? 27.747 11.509 167.798 1.00 21.44 66 LYS D O 1
ATOM 6431 N N . THR D 1 67 ? 26.715 13.293 166.883 1.00 20.42 67 THR D N 1
ATOM 6432 C CA . THR D 1 67 ? 27.706 14.269 167.315 1.00 19.90 67 THR D CA 1
ATOM 6433 C C . THR D 1 67 ? 27.854 14.194 168.838 1.00 20.39 67 THR D C 1
ATOM 6434 O O . THR D 1 67 ? 28.964 14.152 169.360 1.00 20.94 67 THR D O 1
ATOM 6438 N N . LEU D 1 68 ? 26.724 14.163 169.539 1.00 21.87 68 LEU D N 1
ATOM 6439 C CA . LEU D 1 68 ? 26.705 14.088 171.001 1.00 21.93 68 LEU D CA 1
ATOM 6440 C C . LEU D 1 68 ? 27.331 12.808 171.557 1.00 22.07 68 LEU D C 1
ATOM 6441 O O . LEU D 1 68 ? 28.051 12.851 172.557 1.00 22.79 68 LEU D O 1
ATOM 6446 N N . LEU D 1 69 ? 27.052 11.672 170.923 1.00 22.14 69 LEU D N 1
ATOM 6447 C CA . LEU D 1 69 ? 27.617 10.410 171.381 1.00 24.07 69 LEU D CA 1
ATOM 6448 C C . LEU D 1 69 ? 29.132 10.403 171.143 1.00 25.69 69 LEU D C 1
ATOM 6449 O O . LEU D 1 69 ? 29.896 9.878 171.955 1.00 26.40 69 LEU D O 1
ATOM 6454 N N . ALA D 1 70 ? 29.565 10.992 170.032 1.00 26.18 70 ALA D N 1
ATOM 6455 C CA . ALA D 1 70 ? 30.991 11.057 169.720 1.00 27.25 70 ALA D CA 1
ATOM 6456 C C . ALA D 1 70 ? 31.704 11.937 170.752 1.00 27.25 70 ALA D C 1
ATOM 6457 O O . ALA D 1 70 ? 32.771 11.580 171.247 1.00 28.60 70 ALA D O 1
ATOM 6459 N N . LEU D 1 71 ? 31.114 13.088 171.067 1.00 27.77 71 LEU D N 1
ATOM 6460 C CA . LEU D 1 71 ? 31.680 14.005 172.056 1.00 28.24 71 LEU D CA 1
ATOM 6461 C C . LEU D 1 71 ? 31.747 13.319 173.415 1.00 28.88 71 LEU D C 1
ATOM 6462 O O . LEU D 1 71 ? 32.770 13.385 174.096 1.00 29.50 71 LEU D O 1
ATOM 6467 N N . GLU D 1 72 ? 30.651 12.667 173.804 1.00 30.00 72 GLU D N 1
ATOM 6468 C CA . GLU D 1 72 ? 30.591 11.971 175.084 1.00 32.27 72 GLU D CA 1
ATOM 6469 C C . GLU D 1 72 ? 31.711 10.937 175.171 1.00 32.36 72 GLU D C 1
ATOM 6470 O O . GLU D 1 72 ? 32.402 10.833 176.185 1.00 34.43 72 GLU D O 1
ATOM 6476 N N . ALA D 1 73 ? 31.885 10.169 174.104 1.00 30.90 73 ALA D N 1
ATOM 6477 C CA . ALA D 1 73 ? 32.931 9.164 174.062 1.00 30.15 73 ALA D CA 1
ATOM 6478 C C . ALA D 1 73 ? 34.282 9.859 173.872 1.00 30.68 73 ALA D C 1
ATOM 6479 O O . ALA D 1 73 ? 35.336 9.226 173.940 1.00 31.11 73 ALA D O 1
ATOM 6481 N N . GLY D 1 74 ? 34.239 11.164 173.624 1.00 30.22 74 GLY D N 1
ATOM 6482 C CA . GLY D 1 74 ? 35.458 11.930 173.438 1.00 29.52 74 GLY D CA 1
ATOM 6483 C C . GLY D 1 74 ? 36.187 11.670 172.133 1.00 30.06 74 GLY D C 1
ATOM 6484 O O . GLY D 1 74 ? 37.416 11.726 172.093 1.00 29.40 74 GLY D O 1
ATOM 6485 N N . ASP D 1 75 ? 35.441 11.397 171.064 1.00 29.58 75 ASP D N 1
ATOM 6486 C CA . ASP D 1 75 ? 36.051 11.131 169.759 1.00 30.15 75 ASP D CA 1
ATOM 6487 C C . ASP D 1 75 ? 35.185 11.588 168.588 1.00 28.89 75 ASP D C 1
ATOM 6488 O O . ASP D 1 75 ? 34.185 10.945 168.257 1.00 29.36 75 ASP D O 1
ATOM 6493 N N . VAL D 1 76 ? 35.584 12.695 167.963 1.00 26.87 76 VAL D N 1
ATOM 6494 C CA . VAL D 1 76 ? 34.856 13.256 166.831 1.00 24.59 76 VAL D CA 1
ATOM 6495 C C . VAL D 1 76 ? 35.699 13.195 165.563 1.00 25.08 76 VAL D C 1
ATOM 6496 O O . VAL D 1 76 ? 35.426 13.905 164.590 1.00 25.39 76 VAL D O 1
ATOM 6500 N N . SER D 1 77 ? 36.724 12.344 165.584 1.00 24.08 77 SER D N 1
ATOM 6501 C CA . SER D 1 77 ? 37.638 12.180 164.457 1.00 22.56 77 SER D CA 1
ATOM 6502 C C . SER D 1 77 ? 36.990 11.534 163.234 1.00 21.83 77 SER D C 1
ATOM 6503 O O . SER D 1 77 ? 37.613 11.424 162.173 1.00 21.48 77 SER D O 1
ATOM 6506 N N . GLY D 1 78 ? 35.742 11.101 163.383 1.00 20.61 78 GLY D N 1
ATOM 6507 C CA . GLY D 1 78 ? 35.061 10.472 162.269 1.00 19.79 78 GLY D CA 1
ATOM 6508 C C . GLY D 1 78 ? 33.791 11.170 161.830 1.00 18.55 78 GLY D C 1
ATOM 6509 O O . GLY D 1 78 ? 33.144 10.728 160.884 1.00 18.93 78 GLY D O 1
ATOM 6510 N N . LEU D 1 79 ? 33.435 12.264 162.496 1.00 18.19 79 LEU D N 1
ATOM 6511 C CA . LEU D 1 79 ? 32.213 12.984 162.156 1.00 17.93 79 LEU D CA 1
ATOM 6512 C C . LEU D 1 79 ? 32.277 13.697 160.802 1.00 18.30 79 LEU D C 1
ATOM 6513 O O . LEU D 1 79 ? 31.244 13.991 160.199 1.00 18.69 79 LEU D O 1
ATOM 6518 N N . GLY D 1 80 ? 33.483 13.969 160.320 1.00 17.97 80 GLY D N 1
ATOM 6519 C CA . GLY D 1 80 ? 33.613 14.613 159.029 1.00 16.88 80 GLY D CA 1
ATOM 6520 C C . GLY D 1 80 ? 33.260 13.586 157.978 1.00 17.65 80 GLY D C 1
ATOM 6521 O O . GLY D 1 80 ? 32.642 13.887 156.959 1.00 17.80 80 GLY D O 1
ATOM 6522 N N . PHE D 1 81 ? 33.664 12.352 158.237 1.00 18.67 81 PHE D N 1
ATOM 6523 C CA . PHE D 1 81 ? 33.382 11.251 157.332 1.00 18.98 81 PHE D CA 1
ATOM 6524 C C . PHE D 1 81 ? 31.886 10.958 157.347 1.00 19.00 81 PHE D C 1
ATOM 6525 O O . PHE D 1 81 ? 31.289 10.697 156.305 1.00 20.35 81 PHE D O 1
ATOM 6533 N N . ASP D 1 82 ? 31.282 10.989 158.532 1.00 18.56 82 ASP D N 1
ATOM 6534 C CA . ASP D 1 82 ? 29.849 10.743 158.652 1.00 17.70 82 ASP D CA 1
ATOM 6535 C C . ASP D 1 82 ? 29.075 11.692 157.758 1.00 17.64 82 ASP D C 1
ATOM 6536 O O . ASP D 1 82 ? 28.277 11.264 156.929 1.00 19.16 82 ASP D O 1
ATOM 6541 N N . LEU D 1 83 ? 29.325 12.986 157.929 1.00 17.53 83 LEU D N 1
ATOM 6542 C CA . LEU D 1 83 ? 28.648 14.022 157.158 1.00 17.05 83 LEU D CA 1
ATOM 6543 C C . LEU D 1 83 ? 28.946 14.000 155.658 1.00 17.03 83 LEU D C 1
ATOM 6544 O O . LEU D 1 83 ? 28.032 14.059 154.838 1.00 19.08 83 LEU D O 1
ATOM 6549 N N . VAL D 1 84 ? 30.220 13.926 155.295 1.00 16.68 84 VAL D N 1
ATOM 6550 C CA . VAL D 1 84 ? 30.601 13.909 153.888 1.00 14.94 84 VAL D CA 1
ATOM 6551 C C . VAL D 1 84 ? 30.027 12.697 153.166 1.00 15.99 84 VAL D C 1
ATOM 6552 O O . VAL D 1 84 ? 29.470 12.824 152.080 1.00 16.78 84 VAL D O 1
ATOM 6556 N N . ASN D 1 85 ? 30.159 11.522 153.774 1.00 17.02 85 ASN D N 1
ATOM 6557 C CA . ASN D 1 85 ? 29.652 10.293 153.185 1.00 16.58 85 ASN D CA 1
ATOM 6558 C C . ASN D 1 85 ? 28.144 10.289 153.111 1.00 15.52 85 ASN D C 1
ATOM 6559 O O . ASN D 1 85 ? 27.572 9.813 152.142 1.00 18.07 85 ASN D O 1
ATOM 6564 N N . HIS D 1 86 ? 27.494 10.811 154.138 1.00 15.25 86 HIS D N 1
ATOM 6565 C CA . HIS D 1 86 ? 26.041 10.882 154.138 1.00 17.07 86 HIS D CA 1
ATOM 6566 C C . HIS D 1 86 ? 25.655 11.717 152.913 1.00 17.56 86 HIS D C 1
ATOM 6567 O O . HIS D 1 86 ? 24.868 11.280 152.083 1.00 18.90 86 HIS D O 1
ATOM 6574 N N . SER D 1 87 ? 26.240 12.906 152.791 1.00 17.37 87 SER D N 1
ATOM 6575 C CA . SER D 1 87 ? 25.950 13.802 151.672 1.00 18.86 87 SER D CA 1
ATOM 6576 C C . SER D 1 87 ? 26.234 13.191 150.299 1.00 18.22 87 SER D C 1
ATOM 6577 O O . SER D 1 87 ? 25.460 13.377 149.364 1.00 18.94 87 SER D O 1
ATOM 6580 N N . VAL D 1 88 ? 27.352 12.479 150.183 1.00 18.69 88 VAL D N 1
ATOM 6581 C CA . VAL D 1 88 ? 27.758 11.850 148.930 1.00 19.22 88 VAL D CA 1
ATOM 6582 C C . VAL D 1 88 ? 26.723 10.851 148.435 1.00 21.85 88 VAL D C 1
ATOM 6583 O O . VAL D 1 88 ? 26.401 10.811 147.237 1.00 22.42 88 VAL D O 1
ATOM 6587 N N . ASN D 1 89 ? 26.210 10.037 149.355 1.00 22.22 89 ASN D N 1
ATOM 6588 C CA . ASN D 1 89 ? 25.218 9.031 149.006 1.00 21.52 89 ASN D CA 1
ATOM 6589 C C . ASN D 1 89 ? 23.910 9.679 148.560 1.00 21.43 89 ASN D C 1
ATOM 6590 O O . ASN D 1 89 ? 23.247 9.173 147.651 1.00 22.80 89 ASN D O 1
ATOM 6595 N N . ASP D 1 90 ? 23.546 10.798 149.190 1.00 20.86 90 ASP D N 1
ATOM 6596 C CA . ASP D 1 90 ? 22.318 11.518 148.838 1.00 21.84 90 ASP D CA 1
ATOM 6597 C C . ASP D 1 90 ? 22.314 11.930 147.363 1.00 21.54 90 ASP D C 1
ATOM 6598 O O . ASP D 1 90 ? 21.272 11.919 146.713 1.00 22.25 90 ASP D O 1
ATOM 6603 N N . LEU D 1 91 ? 23.480 12.289 146.835 1.00 22.34 91 LEU D N 1
ATOM 6604 C CA . LEU D 1 91 ? 23.587 12.685 145.430 1.00 20.64 91 LEU D CA 1
ATOM 6605 C C . LEU D 1 91 ? 23.725 11.459 144.538 1.00 20.70 91 LEU D C 1
ATOM 6606 O O . LEU D 1 91 ? 23.309 11.483 143.383 1.00 19.03 91 LEU D O 1
ATOM 6611 N N . LEU D 1 92 ? 24.312 10.385 145.067 1.00 21.24 92 LEU D N 1
ATOM 6612 C CA . LEU D 1 92 ? 24.449 9.161 144.280 1.00 21.93 92 LEU D CA 1
ATOM 6613 C C . LEU D 1 92 ? 23.062 8.628 143.946 1.00 22.07 92 LEU D C 1
ATOM 6614 O O . LEU D 1 92 ? 22.850 8.073 142.874 1.00 22.97 92 LEU D O 1
ATOM 6619 N N . ALA D 1 93 ? 22.123 8.800 144.872 1.00 22.41 93 ALA D N 1
ATOM 6620 C CA . ALA D 1 93 ? 20.747 8.353 144.675 1.00 23.58 93 ALA D CA 1
ATOM 6621 C C . ALA D 1 93 ? 20.127 9.083 143.482 1.00 24.50 93 ALA D C 1
ATOM 6622 O O . ALA D 1 93 ? 19.227 8.562 142.829 1.00 27.29 93 ALA D O 1
ATOM 6624 N N . GLN D 1 94 ? 20.612 10.290 143.201 1.00 24.97 94 GLN D N 1
ATOM 6625 C CA . GLN D 1 94 ? 20.132 11.070 142.061 1.00 24.76 94 GLN D CA 1
ATOM 6626 C C . GLN D 1 94 ? 20.971 10.697 140.829 1.00 25.10 94 GLN D C 1
ATOM 6627 O O . GLN D 1 94 ? 20.681 11.129 139.712 1.00 25.08 94 GLN D O 1
ATOM 6633 N N . GLY D 1 95 ? 22.012 9.895 141.055 1.00 24.14 95 GLY D N 1
ATOM 6634 C CA . GLY D 1 95 ? 22.913 9.477 139.994 1.00 22.70 95 GLY D CA 1
ATOM 6635 C C . GLY D 1 95 ? 24.040 10.475 139.726 1.00 22.11 95 GLY D C 1
ATOM 6636 O O . GLY D 1 95 ? 24.635 10.459 138.647 1.00 22.57 95 GLY D O 1
ATOM 6637 N N . ALA D 1 96 ? 24.366 11.313 140.711 1.00 19.97 96 ALA D N 1
ATOM 6638 C CA . ALA D 1 96 ? 25.388 12.350 140.545 1.00 19.74 96 ALA D CA 1
ATOM 6639 C C . ALA D 1 96 ? 26.752 12.167 141.206 1.00 21.61 96 ALA D C 1
ATOM 6640 O O . ALA D 1 96 ? 26.900 11.452 142.206 1.00 20.73 96 ALA D O 1
ATOM 6642 N N . GLU D 1 97 ? 27.743 12.852 140.629 1.00 23.56 97 GLU D N 1
ATOM 6643 C CA . GLU D 1 97 ? 29.121 12.870 141.123 1.00 23.42 97 GLU D CA 1
ATOM 6644 C C . GLU D 1 97 ? 29.291 14.162 141.923 1.00 22.07 97 GLU D C 1
ATOM 6645 O O . GLU D 1 97 ? 28.614 15.153 141.657 1.00 20.41 97 GLU D O 1
ATOM 6651 N N . PRO D 1 98 ? 30.197 14.174 142.912 1.00 21.86 98 PRO D N 1
ATOM 6652 C CA . PRO D 1 98 ? 30.373 15.402 143.692 1.00 21.70 98 PRO D CA 1
ATOM 6653 C C . PRO D 1 98 ? 31.262 16.424 142.994 1.00 21.67 98 PRO D C 1
ATOM 6654 O O . PRO D 1 98 ? 32.114 16.056 142.184 1.00 23.20 98 PRO D O 1
ATOM 6658 N N . LEU D 1 99 ? 31.045 17.705 143.299 1.00 21.58 99 LEU D N 1
ATOM 6659 C CA . LEU D 1 99 ? 31.842 18.791 142.727 1.00 21.42 99 LEU D CA 1
ATOM 6660 C C . LEU D 1 99 ? 32.683 19.459 143.819 1.00 21.95 99 LEU D C 1
ATOM 6661 O O . LEU D 1 99 ? 33.902 19.602 143.696 1.00 22.05 99 LEU D O 1
ATOM 6666 N N . PHE D 1 100 ? 32.014 19.885 144.882 1.00 20.40 100 PHE D N 1
ATOM 6667 C CA . PHE D 1 100 ? 32.682 20.530 146.000 1.00 19.67 100 PHE D CA 1
ATOM 6668 C C . PHE D 1 100 ? 31.788 20.476 147.231 1.00 18.89 100 PHE D C 1
ATOM 6669 O O . PHE D 1 100 ? 30.563 20.355 147.128 1.00 17.30 100 PHE D O 1
ATOM 6677 N N . PHE D 1 101 ? 32.413 20.556 148.398 1.00 19.16 101 PHE D N 1
ATOM 6678 C CA . PHE D 1 101 ? 31.700 20.467 149.662 1.00 18.99 101 PHE D CA 1
ATOM 6679 C C . PHE D 1 101 ? 31.970 21.705 150.520 1.00 18.62 101 PHE D C 1
ATOM 6680 O O . PHE D 1 101 ? 32.969 22.391 150.330 1.00 19.95 101 PHE D O 1
ATOM 6688 N N . LEU D 1 102 ? 31.062 22.015 151.434 1.00 18.27 102 LEU D N 1
ATOM 6689 C CA . LEU D 1 102 ? 31.281 23.116 152.362 1.00 20.18 102 LEU D CA 1
ATOM 6690 C C . LEU D 1 102 ? 30.385 22.875 153.567 1.00 20.23 102 LEU D C 1
ATOM 6691 O O . LEU D 1 102 ? 29.315 22.287 153.438 1.00 19.38 102 LEU D O 1
ATOM 6696 N N . ASP D 1 103 ? 30.832 23.305 154.742 1.00 21.66 103 ASP D N 1
ATOM 6697 C CA . ASP D 1 103 ? 30.071 23.060 155.960 1.00 23.56 103 ASP D CA 1
ATOM 6698 C C . ASP D 1 103 ? 29.706 24.271 156.798 1.00 24.67 103 ASP D C 1
ATOM 6699 O O . ASP D 1 103 ? 30.133 25.397 156.530 1.00 26.00 103 ASP D O 1
ATOM 6704 N N . TYR D 1 104 ? 28.902 24.003 157.822 1.00 25.79 104 TYR D N 1
ATOM 6705 C CA . TYR D 1 104 ? 28.441 25.006 158.773 1.00 25.13 104 TYR D CA 1
ATOM 6706 C C . TYR D 1 104 ? 28.427 24.320 160.137 1.00 25.29 104 TYR D C 1
ATOM 6707 O O . TYR D 1 104 ? 27.641 23.398 160.359 1.00 25.43 104 TYR D O 1
ATOM 6716 N N . LEU D 1 105 ? 29.306 24.756 161.039 1.00 24.22 105 LEU D N 1
ATOM 6717 C CA . LEU D 1 105 ? 29.385 24.184 162.383 1.00 23.05 105 LEU D CA 1
ATOM 6718 C C . LEU D 1 105 ? 28.873 25.160 163.450 1.00 21.88 105 LEU D C 1
ATOM 6719 O O . LEU D 1 105 ? 29.388 26.268 163.601 1.00 22.55 105 LEU D O 1
ATOM 6724 N N . ALA D 1 106 ? 27.847 24.736 164.182 1.00 20.88 106 ALA D N 1
ATOM 6725 C CA . ALA D 1 106 ? 27.241 25.555 165.218 1.00 20.19 106 ALA D CA 1
ATOM 6726 C C . ALA D 1 106 ? 27.297 24.864 166.582 1.00 21.99 106 ALA D C 1
ATOM 6727 O O . ALA D 1 106 ? 27.090 23.655 166.681 1.00 22.00 106 ALA D O 1
ATOM 6729 N N . ALA D 1 107 ? 27.567 25.638 167.632 1.00 22.23 107 ALA D N 1
ATOM 6730 C CA . ALA D 1 107 ? 27.660 25.097 168.981 1.00 22.40 107 ALA D CA 1
ATOM 6731 C C . ALA D 1 107 ? 27.249 26.122 170.040 1.00 24.08 107 ALA D C 1
ATOM 6732 O O . ALA D 1 107 ? 27.032 27.300 169.732 1.00 23.81 107 ALA D O 1
ATOM 6734 N N . SER D 1 108 ? 27.129 25.659 171.287 1.00 24.66 108 SER D N 1
ATOM 6735 C CA . SER D 1 108 ? 26.787 26.539 172.402 1.00 25.46 108 SER D CA 1
ATOM 6736 C C . SER D 1 108 ? 28.052 27.391 172.575 1.00 26.55 108 SER D C 1
ATOM 6737 O O . SER D 1 108 ? 28.000 28.618 172.693 1.00 26.85 108 SER D O 1
ATOM 6740 N N . HIS D 1 109 ? 29.195 26.717 172.575 1.00 27.17 109 HIS D N 1
ATOM 6741 C CA . HIS D 1 109 ? 30.474 27.386 172.689 1.00 26.30 109 HIS D CA 1
ATOM 6742 C C . HIS D 1 109 ? 31.426 26.630 171.791 1.00 26.83 109 HIS D C 1
ATOM 6743 O O . HIS D 1 109 ? 31.507 25.405 171.852 1.00 26.47 109 HIS D O 1
ATOM 6750 N N . LEU D 1 110 ? 32.141 27.365 170.954 1.00 26.92 110 LEU D N 1
ATOM 6751 C CA . LEU D 1 110 ? 33.074 26.768 170.023 1.00 27.58 110 LEU D CA 1
ATOM 6752 C C . LEU D 1 110 ? 34.435 26.484 170.659 1.00 29.66 110 LEU D C 1
ATOM 6753 O O . LEU D 1 110 ? 35.394 27.245 170.486 1.00 31.02 110 LEU D O 1
ATOM 6758 N N . ASP D 1 111 ? 34.512 25.383 171.398 1.00 31.63 111 ASP D N 1
ATOM 6759 C CA . ASP D 1 111 ? 35.754 24.981 172.046 1.00 31.94 111 ASP D CA 1
ATOM 6760 C C . ASP D 1 111 ? 36.779 24.709 170.966 1.00 31.13 111 ASP D C 1
ATOM 6761 O O . ASP D 1 111 ? 36.496 24.013 169.990 1.00 29.57 111 ASP D O 1
ATOM 6766 N N . GLU D 1 112 ? 37.973 25.262 171.149 1.00 30.74 112 GLU D N 1
ATOM 6767 C CA . GLU D 1 112 ? 39.044 25.131 170.167 1.00 31.21 112 GLU D CA 1
ATOM 6768 C C . GLU D 1 112 ? 39.592 23.732 169.891 1.00 29.28 112 GLU D C 1
ATOM 6769 O O . GLU D 1 112 ? 39.951 23.428 168.756 1.00 30.30 112 GLU D O 1
ATOM 6775 N N . GLY D 1 113 ? 39.658 22.879 170.905 1.00 28.35 113 GLY D N 1
ATOM 6776 C CA . GLY D 1 113 ? 40.160 21.534 170.676 1.00 26.88 113 GLY D CA 1
ATOM 6777 C C . GLY D 1 113 ? 39.223 20.747 169.776 1.00 25.78 113 GLY D C 1
ATOM 6778 O O . GLY D 1 113 ? 39.657 20.076 168.837 1.00 25.19 113 GLY D O 1
ATOM 6779 N N . VAL D 1 114 ? 37.927 20.842 170.069 1.00 24.92 114 VAL D N 1
ATOM 6780 C CA . VAL D 1 114 ? 36.886 20.156 169.308 1.00 22.94 114 VAL D CA 1
ATOM 6781 C C . VAL D 1 114 ? 36.746 20.735 167.906 1.00 23.49 114 VAL D C 1
ATOM 6782 O O . VAL D 1 114 ? 36.626 20.001 166.923 1.00 24.26 114 VAL D O 1
ATOM 6786 N N . LEU D 1 115 ? 36.756 22.059 167.822 1.00 22.78 115 LEU D N 1
ATOM 6787 C CA . LEU D 1 115 ? 36.628 22.737 166.547 1.00 23.58 115 LEU D CA 1
ATOM 6788 C C . LEU D 1 115 ? 37.714 22.284 165.589 1.00 24.57 115 LEU D C 1
ATOM 6789 O O . LEU D 1 115 ? 37.437 21.948 164.437 1.00 25.85 115 LEU D O 1
ATOM 6794 N N . ALA D 1 116 ? 38.952 22.266 166.066 1.00 25.39 116 ALA D N 1
ATOM 6795 C CA . ALA D 1 116 ? 40.066 21.846 165.233 1.00 25.62 116 ALA D CA 1
ATOM 6796 C C . ALA D 1 116 ? 39.972 20.358 164.888 1.00 25.28 116 ALA D C 1
ATOM 6797 O O . ALA D 1 116 ? 40.362 19.945 163.795 1.00 27.59 116 ALA D O 1
ATOM 6799 N N . ALA D 1 117 ? 39.456 19.551 165.811 1.00 23.77 117 ALA D N 1
ATOM 6800 C CA . ALA D 1 117 ? 39.320 18.120 165.552 1.00 23.56 117 ALA D CA 1
ATOM 6801 C C . ALA D 1 117 ? 38.286 17.899 164.447 1.00 23.94 117 ALA D C 1
ATOM 6802 O O . ALA D 1 117 ? 38.508 17.115 163.522 1.00 24.33 117 ALA D O 1
ATOM 6804 N N . LEU D 1 118 ? 37.158 18.602 164.552 1.00 23.77 118 LEU D N 1
ATOM 6805 C CA . LEU D 1 118 ? 36.083 18.517 163.563 1.00 22.84 118 LEU D CA 1
ATOM 6806 C C . LEU D 1 118 ? 36.563 18.998 162.197 1.00 22.79 118 LEU D C 1
ATOM 6807 O O . LEU D 1 118 ? 36.340 18.328 161.192 1.00 23.10 118 LEU D O 1
ATOM 6812 N N . LEU D 1 119 ? 37.218 20.159 162.170 1.00 22.53 119 LEU D N 1
ATOM 6813 C CA . LEU D 1 119 ? 37.755 20.722 160.933 1.00 22.24 119 LEU D CA 1
ATOM 6814 C C . LEU D 1 119 ? 38.722 19.774 160.225 1.00 22.29 119 LEU D C 1
ATOM 6815 O O . LEU D 1 119 ? 38.693 19.648 158.999 1.00 22.14 119 LEU D O 1
ATOM 6820 N N . ALA D 1 120 ? 39.581 19.109 160.992 1.00 22.91 120 ALA D N 1
ATOM 6821 C CA . ALA D 1 120 ? 40.544 18.165 160.417 1.00 23.89 120 ALA D CA 1
ATOM 6822 C C . ALA D 1 120 ? 39.812 16.966 159.829 1.00 24.51 120 ALA D C 1
ATOM 6823 O O . ALA D 1 120 ? 40.161 16.471 158.755 1.00 25.80 120 ALA D O 1
ATOM 6825 N N . SER D 1 121 ? 38.800 16.498 160.555 1.00 24.59 121 SER D N 1
ATOM 6826 C CA . SER D 1 121 ? 37.992 15.360 160.143 1.00 23.78 121 SER D CA 1
ATOM 6827 C C . SER D 1 121 ? 37.297 15.640 158.805 1.00 23.70 121 SER D C 1
ATOM 6828 O O . SER D 1 121 ? 37.328 14.822 157.885 1.00 23.52 121 SER D O 1
ATOM 6831 N N . LEU D 1 122 ? 36.677 16.805 158.689 1.00 23.29 122 LEU D N 1
ATOM 6832 C CA . LEU D 1 122 ? 35.996 17.152 157.456 1.00 22.25 122 LEU D CA 1
ATOM 6833 C C . LEU D 1 122 ? 36.984 17.205 156.293 1.00 22.35 122 LEU D C 1
ATOM 6834 O O . LEU D 1 122 ? 36.776 16.575 155.250 1.00 22.25 122 LEU D O 1
ATOM 6839 N N . ALA D 1 123 ? 38.068 17.943 156.474 1.00 22.56 123 ALA D N 1
ATOM 6840 C CA . ALA D 1 123 ? 39.063 18.064 155.425 1.00 22.89 123 ALA D CA 1
ATOM 6841 C C . ALA D 1 123 ? 39.501 16.705 154.886 1.00 24.40 123 ALA D C 1
ATOM 6842 O O . ALA D 1 123 ? 39.614 16.531 153.670 1.00 24.93 123 ALA D O 1
ATOM 6844 N N . GLU D 1 124 ? 39.737 15.734 155.770 1.00 27.02 124 GLU D N 1
ATOM 6845 C CA . GLU D 1 124 ? 40.179 14.412 155.311 1.00 29.20 124 GLU D CA 1
ATOM 6846 C C . GLU D 1 124 ? 39.074 13.572 154.667 1.00 27.29 124 GLU D C 1
ATOM 6847 O O . GLU D 1 124 ? 39.335 12.829 153.714 1.00 27.87 124 GLU D O 1
ATOM 6853 N N . ALA D 1 125 ? 37.843 13.701 155.157 1.00 24.94 125 ALA D N 1
ATOM 6854 C CA . ALA D 1 125 ? 36.729 12.958 154.576 1.00 22.52 125 ALA D CA 1
ATOM 6855 C C . ALA D 1 125 ? 36.545 13.381 153.116 1.00 21.75 125 ALA D C 1
ATOM 6856 O O . ALA D 1 125 ? 36.139 12.578 152.279 1.00 22.08 125 ALA D O 1
ATOM 6858 N N . CYS D 1 126 ? 36.840 14.642 152.811 1.00 21.49 126 CYS D N 1
ATOM 6859 C CA . CYS D 1 126 ? 36.719 15.152 151.441 1.00 21.76 126 CYS D CA 1
ATOM 6860 C C . CYS D 1 126 ? 37.942 14.767 150.634 1.00 23.14 126 CYS D C 1
ATOM 6861 O O . CYS D 1 126 ? 37.849 14.463 149.447 1.00 23.65 126 CYS D O 1
ATOM 6864 N N . ARG D 1 127 ? 39.095 14.808 151.289 1.00 23.94 127 ARG D N 1
ATOM 6865 C CA . ARG D 1 127 ? 40.353 14.467 150.646 1.00 26.16 127 ARG D CA 1
ATOM 6866 C C . ARG D 1 127 ? 40.299 13.008 150.216 1.00 26.22 127 ARG D C 1
ATOM 6867 O O . ARG D 1 127 ? 40.748 12.657 149.126 1.00 27.17 127 ARG D O 1
ATOM 6875 N N . ALA D 1 128 ? 39.732 12.168 151.077 1.00 25.79 128 ALA D N 1
ATOM 6876 C CA . ALA D 1 128 ? 39.602 10.734 150.819 1.00 25.31 128 ALA D CA 1
ATOM 6877 C C . ALA D 1 128 ? 38.803 10.432 149.553 1.00 24.85 128 ALA D C 1
ATOM 6878 O O . ALA D 1 128 ? 39.034 9.414 148.886 1.00 24.86 128 ALA D O 1
ATOM 6880 N N . HIS D 1 129 ? 37.861 11.317 149.236 1.00 23.52 129 HIS D N 1
ATOM 6881 C CA . HIS D 1 129 ? 37.009 11.164 148.061 1.00 23.47 129 HIS D CA 1
ATOM 6882 C C . HIS D 1 129 ? 37.458 12.033 146.884 1.00 23.78 129 HIS D C 1
ATOM 6883 O O . HIS D 1 129 ? 36.988 11.857 145.755 1.00 24.09 129 HIS D O 1
ATOM 6890 N N . GLY D 1 130 ? 38.365 12.969 147.150 1.00 23.80 130 GLY D N 1
ATOM 6891 C CA . GLY D 1 130 ? 38.850 13.850 146.101 1.00 22.35 130 GLY D CA 1
ATOM 6892 C C . GLY D 1 130 ? 37.861 14.966 145.844 1.00 22.60 130 GLY D C 1
ATOM 6893 O O . GLY D 1 130 ? 37.746 15.473 144.735 1.00 22.95 130 GLY D O 1
ATOM 6894 N N . ILE D 1 131 ? 37.141 15.345 146.890 1.00 21.17 131 ILE D N 1
ATOM 6895 C CA . ILE D 1 131 ? 36.141 16.395 146.795 1.00 20.68 131 ILE D CA 1
ATOM 6896 C C . ILE D 1 131 ? 36.738 17.705 147.299 1.00 20.22 131 ILE D C 1
ATOM 6897 O O . ILE D 1 131 ? 37.250 17.766 148.417 1.00 20.87 131 ILE D O 1
ATOM 6902 N N . PRO D 1 132 ? 36.705 18.762 146.468 1.00 19.62 132 PRO D N 1
ATOM 6903 C CA . PRO D 1 132 ? 37.239 20.069 146.863 1.00 19.57 132 PRO D CA 1
ATOM 6904 C C . PRO D 1 132 ? 36.449 20.609 148.057 1.00 20.93 132 PRO D C 1
ATOM 6905 O O . PRO D 1 132 ? 35.218 20.522 148.090 1.00 21.35 132 PRO D O 1
ATOM 6909 N N . LEU D 1 133 ? 37.147 21.163 149.038 1.00 22.42 133 LEU D N 1
ATOM 6910 C CA . LEU D 1 133 ? 36.479 21.719 150.208 1.00 23.62 133 LEU D CA 1
ATOM 6911 C C . LEU D 1 133 ? 36.605 23.246 150.223 1.00 25.53 133 LEU D C 1
ATOM 6912 O O . LEU D 1 133 ? 37.700 23.801 150.365 1.00 26.43 133 LEU D O 1
ATOM 6917 N N . LEU D 1 134 ? 35.468 23.912 150.052 1.00 25.90 134 LEU D N 1
ATOM 6918 C CA . LEU D 1 134 ? 35.397 25.367 150.061 1.00 26.64 134 LEU D CA 1
ATOM 6919 C C . LEU D 1 134 ? 35.250 25.845 151.504 1.00 28.90 134 LEU D C 1
ATOM 6920 O O . LEU D 1 134 ? 34.809 25.087 152.372 1.00 29.71 134 LEU D O 1
ATOM 6925 N N . GLY D 1 135 ? 35.611 27.099 151.766 1.00 30.20 135 GLY D N 1
ATOM 6926 C CA . GLY D 1 135 ? 35.503 27.623 153.119 1.00 31.63 135 GLY D CA 1
ATOM 6927 C C . GLY D 1 135 ? 34.103 27.554 153.715 1.00 32.54 135 GLY D C 1
ATOM 6928 O O . GLY D 1 135 ? 33.112 27.877 153.051 1.00 33.46 135 GLY D O 1
ATOM 6929 N N . GLY D 1 136 ? 34.016 27.137 154.975 1.00 32.39 136 GLY D N 1
ATOM 6930 C CA . GLY D 1 136 ? 32.723 27.044 155.629 1.00 32.98 136 GLY D CA 1
ATOM 6931 C C . GLY D 1 136 ? 32.523 28.132 156.667 1.00 33.20 136 GLY D C 1
ATOM 6932 O O . GLY D 1 136 ? 33.215 29.156 156.646 1.00 33.72 136 GLY D O 1
ATOM 6933 N N . GLU D 1 137 ? 31.576 27.911 157.577 1.00 32.43 137 GLU D N 1
ATOM 6934 C CA . GLU D 1 137 ? 31.285 28.867 158.638 1.00 32.37 137 GLU D CA 1
ATOM 6935 C C . GLU D 1 137 ? 31.075 28.205 159.992 1.00 29.90 137 GLU D C 1
ATOM 6936 O O . GLU D 1 137 ? 30.870 26.999 160.087 1.00 29.49 137 GLU D O 1
ATOM 6942 N N . THR D 1 138 ? 31.141 29.013 161.040 1.00 27.65 138 THR D N 1
ATOM 6943 C CA . THR D 1 138 ? 30.924 28.535 162.395 1.00 25.95 138 THR D CA 1
ATOM 6944 C C . THR D 1 138 ? 30.020 29.538 163.078 1.00 24.84 138 THR D C 1
ATOM 6945 O O . THR D 1 138 ? 29.950 30.697 162.677 1.00 25.06 138 THR D O 1
ATOM 6949 N N . ALA D 1 139 ? 29.304 29.088 164.095 1.00 24.22 139 ALA D N 1
ATOM 6950 C CA . ALA D 1 139 ? 28.427 29.976 164.834 1.00 24.18 139 ALA D CA 1
ATOM 6951 C C . ALA D 1 139 ? 28.540 29.575 166.289 1.00 25.08 139 ALA D C 1
ATOM 6952 O O . ALA D 1 139 ? 28.806 28.408 166.602 1.00 23.97 139 ALA D O 1
ATOM 6954 N N . GLU D 1 140 ? 28.363 30.555 167.171 1.00 26.47 140 GLU D N 1
ATOM 6955 C CA . GLU D 1 140 ? 28.430 30.332 168.609 1.00 25.96 140 GLU D CA 1
ATOM 6956 C C . GLU D 1 140 ? 27.169 30.940 169.207 1.00 25.19 140 GLU D C 1
ATOM 6957 O O . GLU D 1 140 ? 27.081 32.151 169.390 1.00 24.34 140 GLU D O 1
ATOM 6963 N N . MET D 1 141 ? 26.189 30.092 169.499 1.00 25.54 141 MET D N 1
ATOM 6964 C CA . MET D 1 141 ? 24.915 30.554 170.040 1.00 26.48 141 MET D CA 1
ATOM 6965 C C . MET D 1 141 ? 24.491 29.761 171.271 1.00 26.04 141 MET D C 1
ATOM 6966 O O . MET D 1 141 ? 23.671 28.855 171.178 1.00 25.24 141 MET D O 1
ATOM 6971 N N . PRO D 1 142 ? 25.039 30.107 172.449 1.00 26.70 142 PRO D N 1
ATOM 6972 C CA . PRO D 1 142 ? 24.695 29.398 173.687 1.00 27.03 142 PRO D CA 1
ATOM 6973 C C . PRO D 1 142 ? 23.214 29.515 174.066 1.00 26.13 142 PRO D C 1
ATOM 6974 O O . PRO D 1 142 ? 22.694 28.694 174.826 1.00 27.85 142 PRO D O 1
ATOM 6978 N N . GLY D 1 143 ? 22.546 30.537 173.533 1.00 25.49 143 GLY D N 1
ATOM 6979 C CA . GLY D 1 143 ? 21.133 30.738 173.809 1.00 24.25 143 GLY D CA 1
ATOM 6980 C C . GLY D 1 143 ? 20.284 29.884 172.882 1.00 24.78 143 GLY D C 1
ATOM 6981 O O . GLY D 1 143 ? 19.051 29.856 172.983 1.00 23.70 143 GLY D O 1
ATOM 6982 N N . VAL D 1 144 ? 20.964 29.183 171.973 1.00 24.24 144 VAL D N 1
ATOM 6983 C CA . VAL D 1 144 ? 20.332 28.291 171.003 1.00 21.98 144 VAL D CA 1
ATOM 6984 C C . VAL D 1 144 ? 20.617 26.821 171.341 1.00 22.22 144 VAL D C 1
ATOM 6985 O O . VAL D 1 144 ? 19.709 25.994 171.391 1.00 20.18 144 VAL D O 1
ATOM 6989 N N . TYR D 1 145 ? 21.892 26.519 171.576 1.00 22.48 145 TYR D N 1
ATOM 6990 C CA . TYR D 1 145 ? 22.345 25.162 171.867 1.00 25.71 145 TYR D CA 1
ATOM 6991 C C . TYR D 1 145 ? 22.481 24.865 173.338 1.00 27.88 145 TYR D C 1
ATOM 6992 O O . TYR D 1 145 ? 22.805 25.754 174.127 1.00 31.66 145 TYR D O 1
ATOM 7001 N N . ARG D 1 146 ? 22.226 23.613 173.701 1.00 27.59 146 ARG D N 1
ATOM 7002 C CA . ARG D 1 146 ? 22.380 23.187 175.078 1.00 27.65 146 ARG D CA 1
ATOM 7003 C C . ARG D 1 146 ? 23.876 23.246 175.338 1.00 28.61 146 ARG D C 1
ATOM 7004 O O . ARG D 1 146 ? 24.679 23.310 174.406 1.00 28.13 146 ARG D O 1
ATOM 7012 N N . GLU D 1 147 ? 24.242 23.216 176.609 1.00 29.84 147 GLU D N 1
ATOM 7013 C CA . GLU D 1 147 ? 25.631 23.282 177.012 1.00 31.13 147 GLU D CA 1
ATOM 7014 C C . GLU D 1 147 ? 26.453 22.166 176.371 1.00 30.43 147 GLU D C 1
ATOM 7015 O O . GLU D 1 147 ? 26.028 21.011 176.346 1.00 31.88 147 GLU D O 1
ATOM 7021 N N . GLY D 1 148 ? 27.625 22.521 175.849 1.00 29.13 148 GLY D N 1
ATOM 7022 C CA . GLY D 1 148 ? 28.513 21.545 175.238 1.00 27.32 148 GLY D CA 1
ATOM 7023 C C . GLY D 1 148 ? 28.060 20.828 173.976 1.00 26.91 148 GLY D C 1
ATOM 7024 O O . GLY D 1 148 ? 28.733 19.897 173.532 1.00 26.13 148 GLY D O 1
ATOM 7025 N N . ALA D 1 149 ? 26.941 21.256 173.391 1.00 25.93 149 ALA D N 1
ATOM 7026 C CA . ALA D 1 149 ? 26.408 20.637 172.174 1.00 24.67 149 ALA D CA 1
ATOM 7027 C C . ALA D 1 149 ? 26.853 21.336 170.887 1.00 24.38 149 ALA D C 1
ATOM 7028 O O . ALA D 1 149 ? 27.207 22.522 170.900 1.00 24.92 149 ALA D O 1
ATOM 7030 N N . TRP D 1 150 ? 26.824 20.583 169.783 1.00 23.20 150 TRP D N 1
ATOM 7031 C CA . TRP D 1 150 ? 27.191 21.066 168.442 1.00 22.35 150 TRP D CA 1
ATOM 7032 C C . TRP D 1 150 ? 26.188 20.563 167.397 1.00 23.23 150 TRP D C 1
ATOM 7033 O O . TRP D 1 150 ? 25.515 19.558 167.596 1.00 23.50 150 TRP D O 1
ATOM 7044 N N . ASP D 1 151 ? 26.097 21.265 166.276 1.00 24.39 151 ASP D N 1
ATOM 7045 C CA . ASP D 1 151 ? 25.220 20.848 165.185 1.00 24.84 151 ASP D CA 1
ATOM 7046 C C . ASP D 1 151 ? 26.074 20.920 163.919 1.00 25.00 151 ASP D C 1
ATOM 7047 O O . ASP D 1 151 ? 26.368 22.008 163.414 1.00 26.86 151 ASP D O 1
ATOM 7052 N N . ILE D 1 152 ? 26.483 19.763 163.413 1.00 23.49 152 ILE D N 1
ATOM 7053 C CA . ILE D 1 152 ? 27.328 19.717 162.230 1.00 21.70 152 ILE D CA 1
ATOM 7054 C C . ILE D 1 152 ? 26.507 19.396 160.986 1.00 21.33 152 ILE D C 1
ATOM 7055 O O . ILE D 1 152 ? 25.892 18.341 160.888 1.00 21.36 152 ILE D O 1
ATOM 7060 N N . ALA D 1 153 ? 26.502 20.330 160.042 1.00 20.90 153 ALA D N 1
ATOM 7061 C CA . ALA D 1 153 ? 25.754 20.186 158.799 1.00 19.85 153 ALA D CA 1
ATOM 7062 C C . ALA D 1 153 ? 26.581 20.679 157.628 1.00 20.06 153 ALA D C 1
ATOM 7063 O O . ALA D 1 153 ? 27.521 21.458 157.793 1.00 22.77 153 ALA D O 1
ATOM 7065 N N . GLY D 1 154 ? 26.220 20.238 156.435 1.00 18.96 154 GLY D N 1
ATOM 7066 C CA . GLY D 1 154 ? 26.962 20.656 155.265 1.00 18.04 154 GLY D CA 1
ATOM 7067 C C . GLY D 1 154 ? 26.140 20.585 154.001 1.00 18.27 154 GLY D C 1
ATOM 7068 O O . GLY D 1 154 ? 24.951 20.250 154.028 1.00 18.67 154 GLY D O 1
ATOM 7069 N N . THR D 1 155 ? 26.781 20.914 152.887 1.00 17.23 155 THR D N 1
ATOM 7070 C CA . THR D 1 155 ? 26.136 20.898 151.585 1.00 17.39 155 THR D CA 1
ATOM 7071 C C . THR D 1 155 ? 27.145 20.383 150.585 1.00 16.60 155 THR D C 1
ATOM 7072 O O . THR D 1 155 ? 28.302 20.799 150.580 1.00 17.15 155 THR D O 1
ATOM 7076 N N . LEU D 1 156 ? 26.704 19.453 149.753 1.00 16.65 156 LEU D N 1
ATOM 7077 C CA . LEU D 1 156 ? 27.553 18.885 148.728 1.00 15.69 156 LEU D CA 1
ATOM 7078 C C . LEU D 1 156 ? 26.888 19.222 147.410 1.00 15.72 156 LEU D C 1
ATOM 7079 O O . LEU D 1 156 ? 25.705 18.940 147.221 1.00 15.28 156 LEU D O 1
ATOM 7084 N N . VAL D 1 157 ? 27.646 19.850 146.515 1.00 16.58 157 VAL D N 1
ATOM 7085 C CA . VAL D 1 157 ? 27.142 20.191 145.195 1.00 13.91 157 VAL D CA 1
ATOM 7086 C C . VAL D 1 157 ? 27.672 19.141 144.233 1.00 13.79 157 VAL D C 1
ATOM 7087 O O . VAL D 1 157 ? 28.779 18.629 144.401 1.00 14.87 157 VAL D O 1
ATOM 7091 N N . GLY D 1 158 ? 26.873 18.796 143.236 1.00 12.83 158 GLY D N 1
ATOM 7092 C CA . GLY D 1 158 ? 27.307 17.791 142.295 1.00 14.15 158 GLY D CA 1
ATOM 7093 C C . GLY D 1 158 ? 26.789 18.058 140.906 1.00 15.02 158 GLY D C 1
ATOM 7094 O O . GLY D 1 158 ? 26.106 19.052 140.671 1.00 13.64 158 GLY D O 1
ATOM 7095 N N . VAL D 1 159 ? 27.119 17.165 139.984 1.00 17.03 159 VAL D N 1
ATOM 7096 C CA . VAL D 1 159 ? 26.672 17.299 138.607 1.00 19.43 159 VAL D CA 1
ATOM 7097 C C . VAL D 1 159 ? 26.293 15.943 138.057 1.00 19.82 159 VAL D C 1
ATOM 7098 O O . VAL D 1 159 ? 26.965 14.949 138.330 1.00 19.77 159 VAL D O 1
ATOM 7102 N N . VAL D 1 160 ? 25.213 15.911 137.281 1.00 19.40 160 VAL D N 1
ATOM 7103 C CA . VAL D 1 160 ? 24.746 14.680 136.663 1.00 18.68 160 VAL D CA 1
ATOM 7104 C C . VAL D 1 160 ? 24.201 15.010 135.274 1.00 18.73 160 VAL D C 1
ATOM 7105 O O . VAL D 1 160 ? 23.676 16.099 135.054 1.00 16.21 160 VAL D O 1
ATOM 7109 N N . GLU D 1 161 ? 24.349 14.080 134.334 1.00 19.59 161 GLU D N 1
ATOM 7110 C CA . GLU D 1 161 ? 23.841 14.291 132.984 1.00 21.29 161 GLU D CA 1
ATOM 7111 C C . GLU D 1 161 ? 22.336 14.023 133.000 1.00 21.59 161 GLU D C 1
ATOM 7112 O O . GLU D 1 161 ? 21.891 12.949 133.404 1.00 22.66 161 GLU D O 1
ATOM 7118 N N . ARG D 1 162 ? 21.560 15.010 132.559 1.00 21.79 162 ARG D N 1
ATOM 7119 C CA . ARG D 1 162 ? 20.091 14.941 132.559 1.00 20.53 162 ARG D CA 1
ATOM 7120 C C . ARG D 1 162 ? 19.393 13.595 132.336 1.00 19.16 162 ARG D C 1
ATOM 7121 O O . ARG D 1 162 ? 18.575 13.191 133.151 1.00 19.25 162 ARG D O 1
ATOM 7129 N N . SER D 1 163 ? 19.686 12.896 131.249 1.00 19.99 163 SER D N 1
ATOM 7130 C CA . SER D 1 163 ? 18.999 11.631 131.017 1.00 21.69 163 SER D CA 1
ATOM 7131 C C . SER D 1 163 ? 19.616 10.447 131.764 1.00 24.32 163 SER D C 1
ATOM 7132 O O . SER D 1 163 ? 19.191 9.303 131.599 1.00 25.70 163 SER D O 1
ATOM 7135 N N . ARG D 1 164 ? 20.611 10.725 132.600 1.00 25.47 164 ARG D N 1
ATOM 7136 C CA . ARG D 1 164 ? 21.260 9.678 133.383 1.00 25.19 164 ARG D CA 1
ATOM 7137 C C . ARG D 1 164 ? 20.833 9.815 134.847 1.00 24.62 164 ARG D C 1
ATOM 7138 O O . ARG D 1 164 ? 21.323 9.110 135.737 1.00 23.45 164 ARG D O 1
ATOM 7146 N N . ILE D 1 165 ? 19.908 10.739 135.081 1.00 24.03 165 ILE D N 1
ATOM 7147 C CA . ILE D 1 165 ? 19.392 10.985 136.416 1.00 23.58 165 ILE D CA 1
ATOM 7148 C C . ILE D 1 165 ? 18.548 9.809 136.876 1.00 23.94 165 ILE D C 1
ATOM 7149 O O . ILE D 1 165 ? 17.730 9.278 136.121 1.00 25.47 165 ILE D O 1
ATOM 7154 N N . LEU D 1 166 ? 18.777 9.402 138.121 1.00 24.48 166 LEU D N 1
ATOM 7155 C CA . LEU D 1 166 ? 18.061 8.296 138.742 1.00 23.44 166 LEU D CA 1
ATOM 7156 C C . LEU D 1 166 ? 16.769 8.829 139.328 1.00 23.86 166 LEU D C 1
ATOM 7157 O O . LEU D 1 166 ? 16.729 9.957 139.816 1.00 24.83 166 LEU D O 1
ATOM 7162 N N . GLY D 1 167 ? 15.713 8.025 139.272 1.00 23.45 167 GLY D N 1
ATOM 7163 C CA . GLY D 1 167 ? 14.442 8.460 139.817 1.00 22.74 167 GLY D CA 1
ATOM 7164 C C . GLY D 1 167 ? 13.351 7.437 139.609 1.00 21.90 167 GLY D C 1
ATOM 7165 O O . GLY D 1 167 ? 13.507 6.535 138.788 1.00 20.83 167 GLY D O 1
ATOM 7166 N N . PRO D 1 168 ? 12.223 7.560 140.333 1.00 22.26 168 PRO D N 1
ATOM 7167 C CA . PRO D 1 168 ? 11.086 6.637 140.234 1.00 21.21 168 PRO D CA 1
ATOM 7168 C C . PRO D 1 168 ? 10.459 6.486 138.848 1.00 22.02 168 PRO D C 1
ATOM 7169 O O . PRO D 1 168 ? 9.850 5.465 138.548 1.00 21.97 168 PRO D O 1
ATOM 7173 N N . GLU D 1 169 ? 10.611 7.487 137.993 1.00 23.76 169 GLU D N 1
ATOM 7174 C CA . GLU D 1 169 ? 10.031 7.399 136.657 1.00 25.49 169 GLU D CA 1
ATOM 7175 C C . GLU D 1 169 ? 10.734 6.371 135.767 1.00 24.45 169 GLU D C 1
ATOM 7176 O O . GLU D 1 169 ? 10.215 5.998 134.720 1.00 25.46 169 GLU D O 1
ATOM 7182 N N . ARG D 1 170 ? 11.904 5.900 136.189 1.00 23.97 170 ARG D N 1
ATOM 7183 C CA . ARG D 1 170 ? 12.652 4.914 135.415 1.00 22.29 170 ARG D CA 1
ATOM 7184 C C . ARG D 1 170 ? 12.388 3.508 135.924 1.00 21.73 170 ARG D C 1
ATOM 7185 O O . ARG D 1 170 ? 12.570 2.533 135.204 1.00 22.17 170 ARG D O 1
ATOM 7193 N N . VAL D 1 171 ? 11.946 3.421 137.172 1.00 21.14 171 VAL D N 1
ATOM 7194 C CA . VAL D 1 171 ? 11.646 2.154 137.823 1.00 20.32 171 VAL D CA 1
ATOM 7195 C C . VAL D 1 171 ? 10.574 1.356 137.079 1.00 21.52 171 VAL D C 1
ATOM 7196 O O . VAL D 1 171 ? 9.542 1.896 136.691 1.00 21.21 171 VAL D O 1
ATOM 7200 N N . ARG D 1 172 ? 10.834 0.068 136.876 1.00 22.09 172 ARG D N 1
ATOM 7201 C CA . ARG D 1 172 ? 9.895 -0.818 136.192 1.00 23.65 172 ARG D CA 1
ATOM 7202 C C . ARG D 1 172 ? 9.500 -1.970 137.110 1.00 23.59 172 ARG D C 1
ATOM 7203 O O . ARG D 1 172 ? 10.257 -2.348 138.000 1.00 22.52 172 ARG D O 1
ATOM 7211 N N . GLU D 1 173 ? 8.311 -2.526 136.898 1.00 25.54 173 GLU D N 1
ATOM 7212 C CA . GLU D 1 173 ? 7.856 -3.639 137.724 1.00 25.44 173 GLU D CA 1
ATOM 7213 C C . GLU D 1 173 ? 8.735 -4.839 137.413 1.00 24.81 173 GLU D C 1
ATOM 7214 O O . GLU D 1 173 ? 9.073 -5.077 136.250 1.00 24.44 173 GLU D O 1
ATOM 7220 N N . GLY D 1 174 ? 9.102 -5.590 138.449 1.00 23.64 174 GLY D N 1
ATOM 7221 C CA . GLY D 1 174 ? 9.956 -6.751 138.264 1.00 23.28 174 GLY D CA 1
ATOM 7222 C C . GLY D 1 174 ? 11.418 -6.426 138.512 1.00 23.49 174 GLY D C 1
ATOM 7223 O O . GLY D 1 174 ? 12.271 -7.314 138.528 1.00 23.34 174 GLY D O 1
ATOM 7224 N N . ASP D 1 175 ? 11.708 -5.141 138.696 1.00 24.20 175 ASP D N 1
ATOM 7225 C CA . ASP D 1 175 ? 13.069 -4.688 138.957 1.00 23.71 175 ASP D CA 1
ATOM 7226 C C . ASP D 1 175 ? 13.575 -5.351 140.219 1.00 23.17 175 ASP D C 1
ATOM 7227 O O . ASP D 1 175 ? 12.797 -5.652 141.125 1.00 24.50 175 ASP D O 1
ATOM 7232 N N . ALA D 1 176 ? 14.885 -5.569 140.268 1.00 21.16 176 ALA D N 1
ATOM 7233 C CA . ALA D 1 176 ? 15.526 -6.178 141.418 1.00 19.70 176 ALA D CA 1
ATOM 7234 C C . ALA D 1 176 ? 15.936 -5.102 142.417 1.00 19.52 176 ALA D C 1
ATOM 7235 O O . ALA D 1 176 ? 16.259 -3.980 142.040 1.00 18.34 176 ALA D O 1
ATOM 7237 N N . LEU D 1 177 ? 15.907 -5.447 143.696 1.00 19.48 177 LEU D N 1
ATOM 7238 C CA . LEU D 1 177 ? 16.325 -4.523 144.732 1.00 19.68 177 LEU D CA 1
ATOM 7239 C C . LEU D 1 177 ? 17.718 -4.985 145.103 1.00 19.96 177 LEU D C 1
ATOM 7240 O O . LEU D 1 177 ? 17.918 -6.152 145.427 1.00 22.04 177 LEU D O 1
ATOM 7245 N N . LEU D 1 178 ? 18.683 -4.080 145.026 1.00 19.48 178 LEU D N 1
ATOM 7246 C CA . LEU D 1 178 ? 20.053 -4.429 145.329 1.00 18.76 178 LEU D CA 1
ATOM 7247 C C . LEU D 1 178 ? 20.552 -3.601 146.499 1.00 19.08 178 LEU D C 1
ATOM 7248 O O . LEU D 1 178 ? 20.677 -2.379 146.419 1.00 18.42 178 LEU D O 1
ATOM 7253 N N . ALA D 1 179 ? 20.848 -4.279 147.593 1.00 18.46 179 ALA D N 1
ATOM 7254 C CA . ALA D 1 179 ? 21.318 -3.586 148.762 1.00 18.34 179 ALA D CA 1
ATOM 7255 C C . ALA D 1 179 ? 22.828 -3.606 148.920 1.00 18.93 179 ALA D C 1
ATOM 7256 O O . ALA D 1 179 ? 23.469 -4.655 148.805 1.00 17.58 179 ALA D O 1
ATOM 7258 N N . LEU D 1 180 ? 23.377 -2.415 149.164 1.00 19.02 180 LEU D N 1
ATOM 7259 C CA . LEU D 1 180 ? 24.794 -2.222 149.433 1.00 18.09 180 LEU D CA 1
ATOM 7260 C C . LEU D 1 180 ? 24.774 -2.077 150.963 1.00 20.26 180 LEU D C 1
ATOM 7261 O O . LEU D 1 180 ? 24.058 -1.227 151.500 1.00 21.29 180 LEU D O 1
ATOM 7266 N N . PRO D 1 181 ? 25.552 -2.907 151.682 1.00 20.54 181 PRO D N 1
ATOM 7267 C CA . PRO D 1 181 ? 25.646 -2.922 153.150 1.00 20.16 181 PRO D CA 1
ATOM 7268 C C . PRO D 1 181 ? 26.069 -1.650 153.886 1.00 20.83 181 PRO D C 1
ATOM 7269 O O . PRO D 1 181 ? 26.979 -0.935 153.458 1.00 22.66 181 PRO D O 1
ATOM 7273 N N . SER D 1 182 ? 25.408 -1.373 155.008 1.00 19.67 182 SER D N 1
ATOM 7274 C CA . SER D 1 182 ? 25.743 -0.191 155.799 1.00 19.97 182 SER D CA 1
ATOM 7275 C C . SER D 1 182 ? 26.873 -0.585 156.736 1.00 20.19 182 SER D C 1
ATOM 7276 O O . SER D 1 182 ? 27.059 -1.768 157.020 1.00 20.40 182 SER D O 1
ATOM 7279 N N . SER D 1 183 ? 27.630 0.395 157.216 1.00 19.76 183 SER D N 1
ATOM 7280 C CA . SER D 1 183 ? 28.734 0.113 158.126 1.00 19.71 183 SER D CA 1
ATOM 7281 C C . SER D 1 183 ? 28.177 0.073 159.542 1.00 20.64 183 SER D C 1
ATOM 7282 O O . SER D 1 183 ? 28.904 -0.121 160.510 1.00 19.70 183 SER D O 1
ATOM 7285 N N . GLY D 1 184 ? 26.870 0.255 159.654 1.00 20.16 184 GLY D N 1
ATOM 7286 C CA . GLY D 1 184 ? 26.256 0.243 160.960 1.00 18.69 184 GLY D CA 1
ATOM 7287 C C . GLY D 1 184 ? 25.136 1.252 161.008 1.00 17.63 184 GLY D C 1
ATOM 7288 O O . GLY D 1 184 ? 24.444 1.464 160.018 1.00 16.76 184 GLY D O 1
ATOM 7289 N N . PRO D 1 185 ? 24.947 1.907 162.153 1.00 17.52 185 PRO D N 1
ATOM 7290 C CA . PRO D 1 185 ? 23.893 2.906 162.338 1.00 18.75 185 PRO D CA 1
ATOM 7291 C C . PRO D 1 185 ? 23.975 4.097 161.377 1.00 18.05 185 PRO D C 1
ATOM 7292 O O . PRO D 1 185 ? 22.949 4.670 160.991 1.00 17.77 185 PRO D O 1
ATOM 7296 N N . HIS D 1 186 ? 25.197 4.455 160.992 1.00 16.81 186 HIS D N 1
ATOM 7297 C CA . HIS D 1 186 ? 25.436 5.580 160.099 1.00 15.71 186 HIS D CA 1
ATOM 7298 C C . HIS D 1 186 ? 25.139 6.892 160.818 1.00 16.64 186 HIS D C 1
ATOM 7299 O O . HIS D 1 186 ? 25.753 7.170 161.854 1.00 16.41 186 HIS D O 1
ATOM 7306 N N . THR D 1 187 ? 24.204 7.693 160.298 1.00 18.14 187 THR D N 1
ATOM 7307 C CA . THR D 1 187 ? 23.879 8.986 160.925 1.00 18.44 187 THR D CA 1
ATOM 7308 C C . THR D 1 187 ? 22.404 9.275 161.221 1.00 19.22 187 THR D C 1
ATOM 7309 O O . THR D 1 187 ? 21.959 10.420 161.150 1.00 20.88 187 THR D O 1
ATOM 7313 N N . ASN D 1 188 ? 21.649 8.238 161.560 1.00 19.28 188 ASN D N 1
ATOM 7314 C CA . ASN D 1 188 ? 20.250 8.404 161.911 1.00 18.09 188 ASN D CA 1
ATOM 7315 C C . ASN D 1 188 ? 19.889 7.393 162.987 1.00 18.43 188 ASN D C 1
ATOM 7316 O O . ASN D 1 188 ? 20.346 6.251 162.953 1.00 18.78 188 ASN D O 1
ATOM 7321 N N . GLY D 1 189 ? 19.081 7.830 163.949 1.00 19.16 189 GLY D N 1
ATOM 7322 C CA . GLY D 1 189 ? 18.650 6.955 165.024 1.00 18.98 189 GLY D CA 1
ATOM 7323 C C . GLY D 1 189 ? 19.487 7.035 166.284 1.00 19.37 189 GLY D C 1
ATOM 7324 O O . GLY D 1 189 ? 19.338 6.198 167.178 1.00 20.49 189 GLY D O 1
ATOM 7325 N N . TYR D 1 190 ? 20.348 8.043 166.385 1.00 17.73 190 TYR D N 1
ATOM 7326 C CA . TYR D 1 190 ? 21.200 8.149 167.557 1.00 18.82 190 TYR D CA 1
ATOM 7327 C C . TYR D 1 190 ? 20.534 8.652 168.803 1.00 19.72 190 TYR D C 1
ATOM 7328 O O . TYR D 1 190 ? 21.077 8.513 169.896 1.00 21.65 190 TYR D O 1
ATOM 7337 N N . SER D 1 191 ? 19.357 9.236 168.665 1.00 22.04 191 SER D N 1
ATOM 7338 C CA . SER D 1 191 ? 18.660 9.695 169.852 1.00 23.53 191 SER D CA 1
ATOM 7339 C C . SER D 1 191 ? 18.266 8.427 170.603 1.00 23.50 191 SER D C 1
ATOM 7340 O O . SER D 1 191 ? 18.531 8.281 171.798 1.00 24.82 191 SER D O 1
ATOM 7343 N N . LEU D 1 192 ? 17.648 7.497 169.881 1.00 23.35 192 LEU D N 1
ATOM 7344 C CA . LEU D 1 192 ? 17.231 6.232 170.468 1.00 21.62 192 LEU D CA 1
ATOM 7345 C C . LEU D 1 192 ? 18.475 5.537 170.984 1.00 21.33 192 LEU D C 1
ATOM 7346 O O . LEU D 1 192 ? 18.496 5.064 172.111 1.00 21.78 192 LEU D O 1
ATOM 7351 N N . ILE D 1 193 ? 19.515 5.494 170.155 1.00 22.33 193 ILE D N 1
ATOM 7352 C CA . ILE D 1 193 ? 20.780 4.865 170.524 1.00 22.91 193 ILE D CA 1
ATOM 7353 C C . ILE D 1 193 ? 21.324 5.366 171.869 1.00 25.00 193 ILE D C 1
ATOM 7354 O O . ILE D 1 193 ? 21.604 4.562 172.760 1.00 24.74 193 ILE D O 1
ATOM 7359 N N . ARG D 1 194 ? 21.464 6.684 172.021 1.00 26.53 194 ARG D N 1
ATOM 7360 C CA . ARG D 1 194 ? 21.985 7.263 173.262 1.00 27.30 194 ARG D CA 1
ATOM 7361 C C . ARG D 1 194 ? 21.104 6.917 174.455 1.00 27.26 194 ARG D C 1
ATOM 7362 O O . ARG D 1 194 ? 21.607 6.706 175.561 1.00 27.76 194 ARG D O 1
ATOM 7370 N N . LYS D 1 195 ? 19.793 6.864 174.229 1.00 27.35 195 LYS D N 1
ATOM 7371 C CA . LYS D 1 195 ? 18.841 6.539 175.285 1.00 28.75 195 LYS D CA 1
ATOM 7372 C C . LYS D 1 195 ? 18.980 5.083 175.736 1.00 29.24 195 LYS D C 1
ATOM 7373 O O . LYS D 1 195 ? 18.811 4.768 176.915 1.00 30.08 195 LYS D O 1
ATOM 7379 N N . VAL D 1 196 ? 19.299 4.201 174.795 1.00 27.90 196 VAL D N 1
ATOM 7380 C CA . VAL D 1 196 ? 19.450 2.782 175.091 1.00 27.03 196 VAL D CA 1
ATOM 7381 C C . VAL D 1 196 ? 20.798 2.404 175.707 1.00 26.25 196 VAL D C 1
ATOM 7382 O O . VAL D 1 196 ? 20.857 1.525 176.565 1.00 27.28 196 VAL D O 1
ATOM 7386 N N . VAL D 1 197 ? 21.875 3.056 175.279 1.00 25.68 197 VAL D N 1
ATOM 7387 C CA . VAL D 1 197 ? 23.204 2.742 175.807 1.00 24.98 197 VAL D CA 1
ATOM 7388 C C . VAL D 1 197 ? 23.649 3.653 176.954 1.00 27.15 197 VAL D C 1
ATOM 7389 O O . VAL D 1 197 ? 24.827 3.668 177.335 1.00 27.55 197 VAL D O 1
ATOM 7393 N N . ALA D 1 198 ? 22.704 4.406 177.506 1.00 27.77 198 ALA D N 1
ATOM 7394 C CA . ALA D 1 198 ? 23.002 5.309 178.604 1.00 28.60 198 ALA D CA 1
ATOM 7395 C C . ALA D 1 198 ? 23.530 4.514 179.788 1.00 30.50 198 ALA D C 1
ATOM 7396 O O . ALA D 1 198 ? 22.919 3.529 180.203 1.00 31.41 198 ALA D O 1
ATOM 7398 N N . GLY D 1 199 ? 24.677 4.934 180.312 1.00 32.67 199 GLY D N 1
ATOM 7399 C CA . GLY D 1 199 ? 25.258 4.268 181.464 1.00 34.40 199 GLY D CA 1
ATOM 7400 C C . GLY D 1 199 ? 26.132 3.068 181.162 1.00 36.22 199 GLY D C 1
ATOM 7401 O O . GLY D 1 199 ? 26.840 2.576 182.048 1.00 37.73 199 GLY D O 1
ATOM 7402 N N . GLN D 1 200 ? 26.083 2.589 179.922 1.00 35.36 200 GLN D N 1
ATOM 7403 C CA . GLN D 1 200 ? 26.880 1.439 179.514 1.00 32.72 200 GLN D CA 1
ATOM 7404 C C . GLN D 1 200 ? 28.338 1.844 179.352 1.00 32.35 200 GLN D C 1
ATOM 7405 O O . GLN D 1 200 ? 28.633 3.000 179.043 1.00 32.38 200 GLN D O 1
ATOM 7411 N N . ASP D 1 201 ? 29.246 0.896 179.566 1.00 31.42 201 ASP D N 1
ATOM 7412 C CA . ASP D 1 201 ? 30.671 1.164 179.407 1.00 32.69 201 ASP D CA 1
ATOM 7413 C C . ASP D 1 201 ? 30.906 1.115 177.902 1.00 33.20 201 ASP D C 1
ATOM 7414 O O . ASP D 1 201 ? 31.039 0.038 177.323 1.00 33.53 201 ASP D O 1
ATOM 7419 N N . LEU D 1 202 ? 30.946 2.279 177.265 1.00 33.26 202 LEU D N 1
ATOM 7420 C CA . LEU D 1 202 ? 31.127 2.324 175.823 1.00 33.15 202 LEU D CA 1
ATOM 7421 C C . LEU D 1 202 ? 32.454 1.749 175.339 1.00 33.12 202 LEU D C 1
ATOM 7422 O O . LEU D 1 202 ? 32.562 1.296 174.195 1.00 33.77 202 LEU D O 1
ATOM 7427 N N . SER D 1 203 ? 33.457 1.737 176.208 1.00 33.31 203 SER D N 1
ATOM 7428 C CA . SER D 1 203 ? 34.768 1.232 175.821 1.00 33.56 203 SER D CA 1
ATOM 7429 C C . SER D 1 203 ? 35.009 -0.258 176.070 1.00 32.81 203 SER D C 1
ATOM 7430 O O . SER D 1 203 ? 36.026 -0.801 175.647 1.00 32.46 203 SER D O 1
ATOM 7433 N N . ALA D 1 204 ? 34.076 -0.923 176.742 1.00 32.99 204 ALA D N 1
ATOM 7434 C CA . ALA D 1 204 ? 34.220 -2.346 177.030 1.00 32.88 204 ALA D CA 1
ATOM 7435 C C . ALA D 1 204 ? 33.791 -3.187 175.841 1.00 33.92 204 ALA D C 1
ATOM 7436 O O . ALA D 1 204 ? 32.722 -2.970 175.267 1.00 34.71 204 ALA D O 1
ATOM 7438 N N . PRO D 1 205 ? 34.628 -4.156 175.444 1.00 34.33 205 PRO D N 1
ATOM 7439 C CA . PRO D 1 205 ? 34.267 -5.001 174.305 1.00 34.07 205 PRO D CA 1
ATOM 7440 C C . PRO D 1 205 ? 32.979 -5.785 174.552 1.00 33.06 205 PRO D C 1
ATOM 7441 O O . PRO D 1 205 ? 32.612 -6.072 175.696 1.00 31.50 205 PRO D O 1
ATOM 7445 N N . VAL D 1 206 ? 32.289 -6.099 173.461 1.00 32.22 206 VAL D N 1
ATOM 7446 C CA . VAL D 1 206 ? 31.058 -6.875 173.506 1.00 30.29 206 VAL D CA 1
ATOM 7447 C C . VAL D 1 206 ? 31.370 -8.068 172.600 1.00 30.47 206 VAL D C 1
ATOM 7448 O O . VAL D 1 206 ? 31.570 -7.912 171.395 1.00 31.15 206 VAL D O 1
ATOM 7452 N N . PRO D 1 207 ? 31.452 -9.277 173.183 1.00 29.34 207 PRO D N 1
ATOM 7453 C CA . PRO D 1 207 ? 31.750 -10.513 172.460 1.00 27.76 207 PRO D CA 1
ATOM 7454 C C . PRO D 1 207 ? 31.048 -10.680 171.121 1.00 27.48 207 PRO D C 1
ATOM 7455 O O . PRO D 1 207 ? 31.690 -10.979 170.115 1.00 28.44 207 PRO D O 1
ATOM 7459 N N . GLU D 1 208 ? 29.733 -10.482 171.113 1.00 26.74 208 GLU D N 1
ATOM 7460 C CA . GLU D 1 208 ? 28.936 -10.629 169.903 1.00 25.09 208 GLU D CA 1
ATOM 7461 C C . GLU D 1 208 ? 29.149 -9.502 168.887 1.00 24.61 208 GLU D C 1
ATOM 7462 O O . GLU D 1 208 ? 28.721 -9.609 167.741 1.00 24.17 208 GLU D O 1
ATOM 7468 N N . LEU D 1 209 ? 29.806 -8.425 169.312 1.00 25.22 209 LEU D N 1
ATOM 7469 C CA . LEU D 1 209 ? 30.098 -7.290 168.429 1.00 25.42 209 LEU D CA 1
ATOM 7470 C C . LEU D 1 209 ? 31.550 -7.367 167.940 1.00 26.55 209 LEU D C 1
ATOM 7471 O O . LEU D 1 209 ? 31.917 -6.756 166.927 1.00 25.52 209 LEU D O 1
ATOM 7476 N N . GLY D 1 210 ? 32.366 -8.127 168.670 1.00 26.88 210 GLY D N 1
ATOM 7477 C CA . GLY D 1 210 ? 33.761 -8.290 168.311 1.00 26.93 210 GLY D CA 1
ATOM 7478 C C . GLY D 1 210 ? 34.535 -7.041 168.660 1.00 27.93 210 GLY D C 1
ATOM 7479 O O . GLY D 1 210 ? 35.749 -6.969 168.437 1.00 28.59 210 GLY D O 1
ATOM 7480 N N . GLU D 1 211 ? 33.824 -6.058 169.211 1.00 26.93 211 GLU D N 1
ATOM 7481 C CA . GLU D 1 211 ? 34.427 -4.786 169.592 1.00 26.94 211 GLU D CA 1
ATOM 7482 C C . GLU D 1 211 ? 33.573 -4.108 170.648 1.00 27.40 211 GLU D C 1
ATOM 7483 O O . GLU D 1 211 ? 32.613 -4.702 171.144 1.00 28.32 211 GLU D O 1
ATOM 7489 N N . SER D 1 212 ? 33.916 -2.862 170.978 1.00 26.99 212 SER D N 1
ATOM 7490 C CA . SER D 1 212 ? 33.186 -2.107 171.992 1.00 26.93 212 SER D CA 1
ATOM 7491 C C . SER D 1 212 ? 31.983 -1.384 171.425 1.00 28.22 212 SER D C 1
ATOM 7492 O O . SER D 1 212 ? 31.798 -1.305 170.214 1.00 29.14 212 SER D O 1
ATOM 7495 N N . LEU D 1 213 ? 31.167 -0.851 172.321 1.00 28.89 213 LEU D N 1
ATOM 7496 C CA . LEU D 1 213 ? 29.983 -0.116 171.926 1.00 28.38 213 LEU D CA 1
ATOM 7497 C C . LEU D 1 213 ? 30.426 1.087 171.106 1.00 28.13 213 LEU D C 1
ATOM 7498 O O . LEU D 1 213 ? 29.861 1.373 170.051 1.00 27.84 213 LEU D O 1
ATOM 7503 N N . LYS D 1 214 ? 31.455 1.776 171.594 1.00 28.51 214 LYS D N 1
ATOM 7504 C CA . LYS D 1 214 ? 31.993 2.973 170.945 1.00 28.08 214 LYS D CA 1
ATOM 7505 C C . LYS D 1 214 ? 32.464 2.730 169.513 1.00 27.04 214 LYS D C 1
ATOM 7506 O O . LYS D 1 214 ? 32.149 3.499 168.610 1.00 27.73 214 LYS D O 1
ATOM 7512 N N . GLU D 1 215 ? 33.235 1.669 169.313 1.00 26.18 215 GLU D N 1
ATOM 7513 C CA . GLU D 1 215 ? 33.766 1.348 167.996 1.00 25.76 215 GLU D CA 1
ATOM 7514 C C . GLU D 1 215 ? 32.684 0.970 166.985 1.00 24.56 215 GLU D C 1
ATOM 7515 O O . GLU D 1 215 ? 32.828 1.210 165.786 1.00 22.78 215 GLU D O 1
ATOM 7521 N N . ALA D 1 216 ? 31.596 0.391 167.481 1.00 23.63 216 ALA D N 1
ATOM 7522 C CA . ALA D 1 216 ? 30.481 -0.036 166.644 1.00 22.08 216 ALA D CA 1
ATOM 7523 C C . ALA D 1 216 ? 29.556 1.119 166.303 1.00 21.42 216 ALA D C 1
ATOM 7524 O O . ALA D 1 216 ? 29.071 1.225 165.175 1.00 21.10 216 ALA D O 1
ATOM 7526 N N . LEU D 1 217 ? 29.319 1.988 167.281 1.00 21.32 217 LEU D N 1
ATOM 7527 C CA . LEU D 1 217 ? 28.426 3.121 167.089 1.00 21.88 217 LEU D CA 1
ATOM 7528 C C . LEU D 1 217 ? 29.073 4.355 166.456 1.00 22.08 217 LEU D C 1
ATOM 7529 O O . LEU D 1 217 ? 28.387 5.174 165.848 1.00 21.02 217 LEU D O 1
ATOM 7534 N N . LEU D 1 218 ? 30.389 4.486 166.586 1.00 23.65 218 LEU D N 1
ATOM 7535 C CA . LEU D 1 218 ? 31.083 5.639 166.023 1.00 23.64 218 LEU D CA 1
ATOM 7536 C C . LEU D 1 218 ? 31.720 5.381 164.667 1.00 23.83 218 LEU D C 1
ATOM 7537 O O . LEU D 1 218 ? 32.203 6.306 164.016 1.00 25.58 218 LEU D O 1
ATOM 7542 N N . ARG D 1 219 ? 31.726 4.128 164.236 1.00 23.34 219 ARG D N 1
ATOM 7543 C CA . ARG D 1 219 ? 32.291 3.803 162.941 1.00 24.22 219 ARG D CA 1
ATOM 7544 C C . ARG D 1 219 ? 31.522 4.684 161.981 1.00 23.51 219 ARG D C 1
ATOM 7545 O O . ARG D 1 219 ? 30.292 4.694 161.988 1.00 23.60 219 ARG D O 1
ATOM 7553 N N . PRO D 1 220 ? 32.239 5.446 161.145 1.00 23.35 220 PRO D N 1
ATOM 7554 C CA . PRO D 1 220 ? 31.633 6.356 160.173 1.00 22.91 220 PRO D CA 1
ATOM 7555 C C . PRO D 1 220 ? 30.584 5.800 159.221 1.00 22.71 220 PRO D C 1
ATOM 7556 O O . PRO D 1 220 ? 30.513 4.595 158.961 1.00 24.17 220 PRO D O 1
ATOM 7560 N N . HIS D 1 221 ? 29.771 6.724 158.715 1.00 21.93 221 HIS D N 1
ATOM 7561 C CA . HIS D 1 221 ? 28.716 6.471 157.731 1.00 20.86 221 HIS D CA 1
ATOM 7562 C C . HIS D 1 221 ? 29.448 6.039 156.448 1.00 19.68 221 HIS D C 1
ATOM 7563 O O . HIS D 1 221 ? 30.373 6.724 156.013 1.00 19.58 221 HIS D O 1
ATOM 7570 N N . ARG D 1 222 ? 29.054 4.917 155.848 1.00 19.72 222 ARG D N 1
ATOM 7571 C CA . ARG D 1 222 ? 29.734 4.433 154.646 1.00 19.29 222 ARG D CA 1
ATOM 7572 C C . ARG D 1 222 ? 29.316 5.124 153.353 1.00 19.18 222 ARG D C 1
ATOM 7573 O O . ARG D 1 222 ? 28.126 5.317 153.094 1.00 19.70 222 ARG D O 1
ATOM 7581 N N . ALA D 1 223 ? 30.306 5.502 152.548 1.00 19.17 223 ALA D N 1
ATOM 7582 C CA . ALA D 1 223 ? 30.045 6.142 151.264 1.00 19.43 223 ALA D CA 1
ATOM 7583 C C . ALA D 1 223 ? 30.105 5.027 150.237 1.00 20.76 223 ALA D C 1
ATOM 7584 O O . ALA D 1 223 ? 30.847 4.060 150.409 1.00 21.17 223 ALA D O 1
ATOM 7586 N N . TYR D 1 224 ? 29.325 5.167 149.172 1.00 21.09 224 TYR D N 1
ATOM 7587 C CA . TYR D 1 224 ? 29.253 4.157 148.129 1.00 19.74 224 TYR D CA 1
ATOM 7588 C C . TYR D 1 224 ? 29.712 4.679 146.770 1.00 19.65 224 TYR D C 1
ATOM 7589 O O . TYR D 1 224 ? 29.369 4.119 145.730 1.00 17.50 224 TYR D O 1
ATOM 7598 N N . LEU D 1 225 ? 30.504 5.746 146.793 1.00 21.15 225 LEU D N 1
ATOM 7599 C CA . LEU D 1 225 ? 31.008 6.366 145.570 1.00 22.96 225 LEU D CA 1
ATOM 7600 C C . LEU D 1 225 ? 31.859 5.390 144.765 1.00 24.51 225 LEU D C 1
ATOM 7601 O O . LEU D 1 225 ? 31.775 5.342 143.536 1.00 25.29 225 LEU D O 1
ATOM 7606 N N . LYS D 1 226 ? 32.674 4.610 145.465 1.00 25.66 226 LYS D N 1
ATOM 7607 C CA . LYS D 1 226 ? 33.530 3.625 144.823 1.00 25.98 226 LYS D CA 1
ATOM 7608 C C . LYS D 1 226 ? 32.664 2.633 144.055 1.00 24.55 226 LYS D C 1
ATOM 7609 O O . LYS D 1 226 ? 32.990 2.254 142.931 1.00 24.12 226 LYS D O 1
ATOM 7615 N N . GLU D 1 227 ? 31.555 2.225 144.669 1.00 24.28 227 GLU D N 1
ATOM 7616 C CA . GLU D 1 227 ? 30.624 1.283 144.046 1.00 24.06 227 GLU D CA 1
ATOM 7617 C C . GLU D 1 227 ? 29.968 1.869 142.808 1.00 23.41 227 GLU D C 1
ATOM 7618 O O . GLU D 1 227 ? 29.970 1.248 141.747 1.00 25.05 227 GLU D O 1
ATOM 7624 N N . PHE D 1 228 ? 29.393 3.059 142.938 1.00 22.23 228 PHE D N 1
ATOM 7625 C CA . PHE D 1 228 ? 28.750 3.689 141.798 1.00 20.22 228 PHE D CA 1
ATOM 7626 C C . PHE D 1 228 ? 29.731 3.908 140.665 1.00 20.23 228 PHE D C 1
ATOM 7627 O O . PHE D 1 228 ? 29.425 3.600 139.522 1.00 21.29 228 PHE D O 1
ATOM 7635 N N . ARG D 1 229 ? 30.914 4.423 140.980 1.00 21.16 229 ARG D N 1
ATOM 7636 C CA . ARG D 1 229 ? 31.918 4.655 139.953 1.00 23.26 229 ARG D CA 1
ATOM 7637 C C . ARG D 1 229 ? 32.167 3.379 139.147 1.00 24.50 229 ARG D C 1
ATOM 7638 O O . ARG D 1 229 ? 32.341 3.432 137.930 1.00 24.95 229 ARG D O 1
ATOM 7646 N N . LEU D 1 230 ? 32.177 2.231 139.820 1.00 25.96 230 LEU D N 1
ATOM 7647 C CA . LEU D 1 230 ? 32.391 0.958 139.136 1.00 25.93 230 LEU D CA 1
ATOM 7648 C C . LEU D 1 230 ? 31.207 0.590 138.244 1.00 27.24 230 LEU D C 1
ATOM 7649 O O . LEU D 1 230 ? 31.398 0.123 137.124 1.00 28.38 230 LEU D O 1
ATOM 7654 N N . LEU D 1 231 ? 29.985 0.790 138.735 1.00 27.20 231 LEU D N 1
ATOM 7655 C CA . LEU D 1 231 ? 28.807 0.464 137.935 1.00 26.66 231 LEU D CA 1
ATOM 7656 C C . LEU D 1 231 ? 28.655 1.420 136.762 1.00 26.64 231 LEU D C 1
ATOM 7657 O O . LEU D 1 231 ? 28.200 1.027 135.693 1.00 27.63 231 LEU D O 1
ATOM 7662 N N . TRP D 1 232 ? 29.016 2.682 136.960 1.00 27.08 232 TRP D N 1
ATOM 7663 C CA . TRP D 1 232 ? 28.922 3.635 135.867 1.00 27.83 232 TRP D CA 1
ATOM 7664 C C . TRP D 1 232 ? 29.959 3.213 134.828 1.00 29.63 232 TRP D C 1
ATOM 7665 O O . TRP D 1 232 ? 29.619 2.951 133.677 1.00 29.75 232 TRP D O 1
ATOM 7676 N N . GLU D 1 233 ? 31.217 3.120 135.248 1.00 32.31 233 GLU D N 1
ATOM 7677 C CA . GLU D 1 233 ? 32.300 2.716 134.355 1.00 34.85 233 GLU D CA 1
ATOM 7678 C C . GLU D 1 233 ? 31.964 1.448 133.579 1.00 34.98 233 GLU D C 1
ATOM 7679 O O . GLU D 1 233 ? 32.298 1.336 132.399 1.00 36.12 233 GLU D O 1
ATOM 7685 N N . ALA D 1 234 ? 31.308 0.496 134.242 1.00 34.05 234 ALA D N 1
ATOM 7686 C CA . ALA D 1 234 ? 30.929 -0.767 133.613 1.00 33.08 234 ALA D CA 1
ATOM 7687 C C . ALA D 1 234 ? 29.666 -0.629 132.769 1.00 33.98 234 ALA D C 1
ATOM 7688 O O . ALA D 1 234 ? 29.325 -1.537 132.004 1.00 35.18 234 ALA D O 1
ATOM 7690 N N . GLY D 1 235 ? 28.972 0.497 132.916 1.00 32.71 235 GLY D N 1
ATOM 7691 C CA . GLY D 1 235 ? 27.759 0.733 132.151 1.00 31.92 235 GLY D CA 1
ATOM 7692 C C . GLY D 1 235 ? 26.556 -0.097 132.569 1.00 32.53 235 GLY D C 1
ATOM 7693 O O . GLY D 1 235 ? 25.719 -0.441 131.735 1.00 32.77 235 GLY D O 1
ATOM 7694 N N . VAL D 1 236 ? 26.467 -0.424 133.855 1.00 32.16 236 VAL D N 1
ATOM 7695 C CA . VAL D 1 236 ? 25.347 -1.205 134.372 1.00 30.93 236 VAL D CA 1
ATOM 7696 C C . VAL D 1 236 ? 24.132 -0.285 134.455 1.00 31.40 236 VAL D C 1
ATOM 7697 O O . VAL D 1 236 ? 24.240 0.852 134.919 1.00 31.62 236 VAL D O 1
ATOM 7701 N N . GLU D 1 237 ? 22.978 -0.771 134.004 1.00 31.97 237 GLU D N 1
ATOM 7702 C CA . GLU D 1 237 ? 21.756 0.028 134.036 1.00 32.82 237 GLU D CA 1
ATOM 7703 C C . GLU D 1 237 ? 21.081 0.093 135.410 1.00 31.74 237 GLU D C 1
ATOM 7704 O O . GLU D 1 237 ? 20.741 -0.939 136.002 1.00 31.00 237 GLU D O 1
ATOM 7710 N N . LEU D 1 238 ? 20.890 1.319 135.899 1.00 30.51 238 LEU D N 1
ATOM 7711 C CA . LEU D 1 238 ? 20.238 1.582 137.181 1.00 28.39 238 LEU D CA 1
ATOM 7712 C C . LEU D 1 238 ? 18.966 2.344 136.844 1.00 27.51 238 LEU D C 1
ATOM 7713 O O . LEU D 1 238 ? 18.846 2.892 135.754 1.00 29.50 238 LEU D O 1
ATOM 7718 N N . HIS D 1 239 ? 18.017 2.384 137.767 1.00 24.35 239 HIS D N 1
ATOM 7719 C CA . HIS D 1 239 ? 16.787 3.123 137.531 1.00 22.20 239 HIS D CA 1
ATOM 7720 C C . HIS D 1 239 ? 16.568 4.119 138.641 1.00 20.71 239 HIS D C 1
ATOM 7721 O O . HIS D 1 239 ? 16.205 5.268 138.403 1.00 21.07 239 HIS D O 1
ATOM 7728 N N . ALA D 1 240 ? 16.811 3.662 139.860 1.00 19.79 240 ALA D N 1
ATOM 7729 C CA . ALA D 1 240 ? 16.663 4.484 141.040 1.00 18.52 240 ALA D CA 1
ATOM 7730 C C . ALA D 1 240 ? 17.513 3.880 142.147 1.00 18.69 240 ALA D C 1
ATOM 7731 O O . ALA D 1 240 ? 18.059 2.786 142.007 1.00 19.35 240 ALA D O 1
ATOM 7733 N N . ALA D 1 241 ? 17.630 4.607 143.247 1.00 19.15 241 ALA D N 1
ATOM 7734 C CA . ALA D 1 241 ? 18.414 4.165 144.383 1.00 19.14 241 ALA D CA 1
ATOM 7735 C C . ALA D 1 241 ? 17.896 4.895 145.593 1.00 19.70 241 ALA D C 1
ATOM 7736 O O . ALA D 1 241 ? 17.524 6.070 145.509 1.00 22.01 241 ALA D O 1
ATOM 7738 N N . ALA D 1 242 ? 17.859 4.209 146.724 1.00 19.72 242 ALA D N 1
ATOM 7739 C CA . ALA D 1 242 ? 17.390 4.851 147.932 1.00 19.21 242 ALA D CA 1
ATOM 7740 C C . ALA D 1 242 ? 18.481 4.821 148.972 1.00 19.24 242 ALA D C 1
ATOM 7741 O O . ALA D 1 242 ? 19.035 3.763 149.272 1.00 19.35 242 ALA D O 1
ATOM 7743 N N . HIS D 1 243 ? 18.808 6.000 149.489 1.00 18.95 243 HIS D N 1
ATOM 7744 C CA . HIS D 1 243 ? 19.794 6.124 150.546 1.00 17.87 243 HIS D CA 1
ATOM 7745 C C . HIS D 1 243 ? 18.942 5.940 151.804 1.00 17.85 243 HIS D C 1
ATOM 7746 O O . HIS D 1 243 ? 18.021 6.723 152.056 1.00 16.86 243 HIS D O 1
ATOM 7753 N N . ILE D 1 244 ? 19.233 4.888 152.568 1.00 17.72 244 ILE D N 1
ATOM 7754 C CA . ILE D 1 244 ? 18.474 4.564 153.779 1.00 17.66 244 ILE D CA 1
ATOM 7755 C C . ILE D 1 244 ? 18.919 5.418 154.959 1.00 17.36 244 ILE D C 1
ATOM 7756 O O . ILE D 1 244 ? 19.785 5.030 155.747 1.00 17.25 244 ILE D O 1
ATOM 7761 N N . THR D 1 245 ? 18.315 6.596 155.062 1.00 17.95 245 THR D N 1
ATOM 7762 C CA . THR D 1 245 ? 18.634 7.537 156.122 1.00 17.23 245 THR D CA 1
ATOM 7763 C C . THR D 1 245 ? 17.497 7.619 157.142 1.00 17.43 245 THR D C 1
ATOM 7764 O O . THR D 1 245 ? 17.032 6.589 157.642 1.00 16.56 245 THR D O 1
ATOM 7768 N N . GLY D 1 246 ? 17.056 8.836 157.450 1.00 16.74 246 GLY D N 1
ATOM 7769 C CA . GLY D 1 246 ? 15.986 9.017 158.412 1.00 17.46 246 GLY D CA 1
ATOM 7770 C C . GLY D 1 246 ? 14.713 8.291 158.023 1.00 18.13 246 GLY D C 1
ATOM 7771 O O . GLY D 1 246 ? 14.241 8.426 156.894 1.00 18.55 246 GLY D O 1
ATOM 7772 N N . GLY D 1 247 ? 14.156 7.517 158.953 1.00 17.58 247 GLY D N 1
ATOM 7773 C CA . GLY D 1 247 ? 12.932 6.784 158.664 1.00 17.09 247 GLY D CA 1
ATOM 7774 C C . GLY D 1 247 ? 13.135 5.355 158.177 1.00 16.58 247 GLY D C 1
ATOM 7775 O O . GLY D 1 247 ? 12.171 4.639 157.917 1.00 16.68 247 GLY D O 1
ATOM 7776 N N . GLY D 1 248 ? 14.389 4.947 158.037 1.00 15.57 248 GLY D N 1
ATOM 7777 C CA . GLY D 1 248 ? 14.684 3.597 157.612 1.00 15.99 248 GLY D CA 1
ATOM 7778 C C . GLY D 1 248 ? 14.170 3.209 156.249 1.00 17.76 248 GLY D C 1
ATOM 7779 O O . GLY D 1 248 ? 1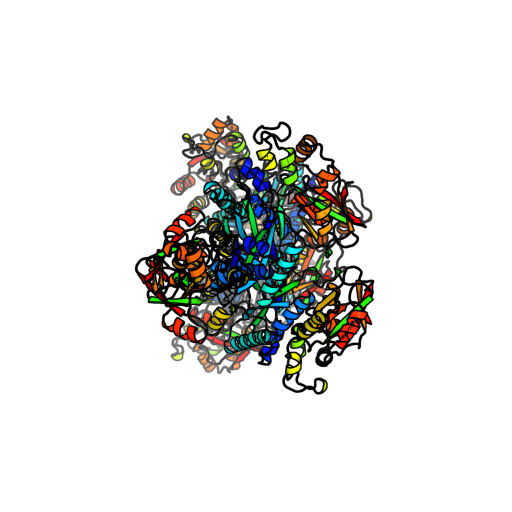3.830 4.051 155.420 1.00 20.49 248 GLY D O 1
ATOM 7780 N N . LEU D 1 249 ? 14.123 1.905 156.021 1.00 17.93 249 LEU D N 1
ATOM 7781 C CA . LEU D 1 249 ? 13.665 1.339 154.765 1.00 18.62 249 LEU D CA 1
ATOM 7782 C C . LEU D 1 249 ? 12.242 1.782 154.395 1.00 20.13 249 LEU D C 1
ATOM 7783 O O . LEU D 1 249 ? 11.997 2.225 153.271 1.00 21.41 249 LEU D O 1
ATOM 7788 N N . PRO D 1 250 ? 11.285 1.663 155.337 1.00 20.57 250 PRO D N 1
ATOM 7789 C CA . PRO D 1 250 ? 9.879 2.046 155.125 1.00 20.99 250 PRO D CA 1
ATOM 7790 C C . PRO D 1 250 ? 9.689 3.453 154.557 1.00 21.05 250 PRO D C 1
ATOM 7791 O O . PRO D 1 250 ? 8.815 3.686 153.728 1.00 23.29 250 PRO D O 1
ATOM 7795 N N . GLU D 1 251 ? 10.512 4.386 155.012 1.00 22.08 251 GLU D N 1
ATOM 7796 C CA . GLU D 1 251 ? 10.420 5.771 154.575 1.00 22.39 251 GLU D CA 1
ATOM 7797 C C . GLU D 1 251 ? 11.081 6.063 153.231 1.00 21.50 251 GLU D C 1
ATOM 7798 O O . GLU D 1 251 ? 10.463 6.636 152.333 1.00 19.08 251 GLU D O 1
ATOM 7804 N N . ASN D 1 252 ? 12.333 5.641 153.093 1.00 20.75 252 ASN D N 1
ATOM 7805 C CA . ASN D 1 252 ? 13.114 5.931 151.896 1.00 20.49 252 ASN D CA 1
ATOM 7806 C C . ASN D 1 252 ? 13.005 5.087 150.625 1.00 20.63 252 ASN D C 1
ATOM 7807 O O . ASN D 1 252 ? 13.183 5.624 149.529 1.00 19.62 252 ASN D O 1
ATOM 7812 N N . LEU D 1 253 ? 12.734 3.788 150.734 1.00 21.10 253 LEU D N 1
ATOM 7813 C CA . LEU D 1 253 ? 12.640 2.994 149.506 1.00 22.36 253 LEU D CA 1
ATOM 7814 C C . LEU D 1 253 ? 11.463 3.403 148.630 1.00 21.52 253 LEU D C 1
ATOM 7815 O O . LEU D 1 253 ? 11.598 3.473 147.410 1.00 22.59 253 LEU D O 1
ATOM 7820 N N . PRO D 1 254 ? 10.292 3.669 149.239 1.00 21.88 254 PRO D N 1
ATOM 7821 C CA . PRO D 1 254 ? 9.095 4.073 148.489 1.00 21.29 254 PRO D CA 1
ATOM 7822 C C . PRO D 1 254 ? 9.261 5.345 147.651 1.00 21.41 254 PRO D C 1
ATOM 7823 O O . PRO D 1 254 ? 8.632 5.496 146.604 1.00 20.99 254 PRO D O 1
ATOM 7827 N N . ARG D 1 255 ? 10.106 6.256 148.116 1.00 21.89 255 ARG D N 1
ATOM 7828 C CA . ARG D 1 255 ? 10.336 7.515 147.415 1.00 23.58 255 ARG D CA 1
ATOM 7829 C C . ARG D 1 255 ? 11.069 7.315 146.088 1.00 22.93 255 ARG D C 1
ATOM 7830 O O . ARG D 1 255 ? 11.110 8.212 145.238 1.00 23.47 255 ARG D O 1
ATOM 7838 N N . ALA D 1 256 ? 11.646 6.130 145.916 1.00 22.25 256 ALA D N 1
ATOM 7839 C CA . ALA D 1 256 ? 12.363 5.788 144.696 1.00 20.30 256 ALA D CA 1
ATOM 7840 C C . ALA D 1 256 ? 11.429 5.023 143.771 1.00 19.45 256 ALA D C 1
ATOM 7841 O O . ALA D 1 256 ? 11.766 4.768 142.619 1.00 19.15 256 ALA D O 1
ATOM 7843 N N . LEU D 1 257 ? 10.244 4.678 144.283 1.00 21.31 257 LEU D N 1
ATOM 7844 C CA . LEU D 1 257 ? 9.240 3.921 143.524 1.00 20.12 257 LEU D CA 1
ATOM 7845 C C . LEU D 1 257 ? 8.057 4.744 143.002 1.00 20.61 257 LEU D C 1
ATOM 7846 O O . LEU D 1 257 ? 7.416 5.482 143.752 1.00 21.48 257 LEU D O 1
ATOM 7851 N N . PRO D 1 258 ? 7.740 4.599 141.705 1.00 21.18 258 PRO D N 1
ATOM 7852 C CA . PRO D 1 258 ? 6.636 5.320 141.065 1.00 21.54 258 PRO D CA 1
ATOM 7853 C C . PRO D 1 258 ? 5.282 4.892 141.618 1.00 23.71 258 PRO D C 1
ATOM 7854 O O . PRO D 1 258 ? 5.161 3.828 142.228 1.00 24.99 258 PRO D O 1
ATOM 7858 N N . PRO D 1 259 ? 4.240 5.713 141.412 1.00 24.43 259 PRO D N 1
ATOM 7859 C CA . PRO D 1 259 ? 2.896 5.383 141.908 1.00 24.64 259 PRO D CA 1
ATOM 7860 C C . PRO D 1 259 ? 2.389 4.043 141.364 1.00 22.75 259 PRO D C 1
ATOM 7861 O O . PRO D 1 259 ? 2.536 3.755 140.179 1.00 22.64 259 PRO D O 1
ATOM 7865 N N . GLY D 1 260 ? 1.799 3.227 142.227 1.00 21.34 260 GLY D N 1
ATOM 7866 C CA . GLY D 1 260 ? 1.291 1.947 141.768 1.00 22.55 260 GLY D CA 1
ATOM 7867 C C . GLY D 1 260 ? 2.280 0.807 141.901 1.00 22.47 260 GLY D C 1
ATOM 7868 O O . GLY D 1 260 ? 1.974 -0.332 141.547 1.00 22.98 260 GLY D O 1
ATOM 7869 N N . LEU D 1 261 ? 3.472 1.121 142.400 1.00 23.07 261 LEU D N 1
ATOM 7870 C CA . LEU D 1 261 ? 4.515 0.122 142.601 1.00 22.35 261 LEU D CA 1
ATOM 7871 C C . LEU D 1 261 ? 5.008 0.130 144.045 1.00 21.29 261 LEU D C 1
ATOM 7872 O O . LEU D 1 261 ? 5.108 1.183 144.686 1.00 21.46 261 LEU D O 1
ATOM 7877 N N . GLY D 1 262 ? 5.292 -1.061 144.554 1.00 20.54 262 GLY D N 1
ATOM 7878 C CA . GLY D 1 262 ? 5.762 -1.204 145.916 1.00 18.72 262 GLY D CA 1
ATOM 7879 C C . GLY D 1 262 ? 6.939 -2.148 145.924 1.00 19.14 262 GLY D C 1
ATOM 7880 O O . GLY D 1 262 ? 7.480 -2.470 144.871 1.00 18.91 262 GLY D O 1
ATOM 7881 N N . ALA D 1 263 ? 7.334 -2.613 147.101 1.00 20.88 263 ALA D N 1
ATOM 7882 C CA . ALA D 1 263 ? 8.476 -3.509 147.194 1.00 22.28 263 ALA D CA 1
ATOM 7883 C C . ALA D 1 263 ? 8.306 -4.597 148.234 1.00 23.96 263 ALA D C 1
ATOM 7884 O O . ALA D 1 263 ? 7.598 -4.432 149.233 1.00 24.27 263 ALA D O 1
ATOM 7886 N N . GLU D 1 264 ? 8.973 -5.716 147.987 1.00 24.67 264 GLU D N 1
ATOM 7887 C CA . GLU D 1 264 ? 8.939 -6.845 148.899 1.00 24.58 264 GLU D CA 1
ATOM 7888 C C . GLU D 1 264 ? 10.387 -7.227 149.107 1.00 22.83 264 GLU D C 1
ATOM 7889 O O . GLU D 1 264 ? 11.105 -7.529 148.156 1.00 22.51 264 GLU D O 1
ATOM 7895 N N . VAL D 1 265 ? 10.819 -7.164 150.359 1.00 22.31 265 VAL D N 1
ATOM 7896 C CA . VAL D 1 265 ? 12.195 -7.478 150.711 1.00 22.98 265 VAL D CA 1
ATOM 7897 C C . VAL D 1 265 ? 12.206 -8.777 151.492 1.00 24.21 265 VAL D C 1
ATOM 7898 O O . VAL D 1 265 ? 11.442 -8.943 152.439 1.00 24.67 265 VAL D O 1
ATOM 7902 N N . ARG D 1 266 ? 13.061 -9.704 151.074 1.00 24.70 266 ARG D N 1
ATOM 7903 C CA . ARG D 1 266 ? 13.167 -10.993 151.731 1.00 24.12 266 ARG D CA 1
ATOM 7904 C C . ARG D 1 266 ? 14.020 -10.880 152.982 1.00 22.42 266 ARG D C 1
ATOM 7905 O O . ARG D 1 266 ? 15.182 -10.501 152.907 1.00 21.80 266 ARG D O 1
ATOM 7913 N N . ARG D 1 267 ? 13.446 -11.200 154.133 1.00 22.07 267 ARG D N 1
ATOM 7914 C CA . ARG D 1 267 ? 14.201 -11.143 155.375 1.00 21.91 267 ARG D CA 1
ATOM 7915 C C . ARG D 1 267 ? 15.312 -12.176 155.243 1.00 22.03 267 ARG D C 1
ATOM 7916 O O . ARG D 1 267 ? 15.100 -13.233 154.638 1.00 21.90 267 ARG D O 1
ATOM 7924 N N . GLY D 1 268 ? 16.485 -11.861 155.796 1.00 22.91 268 GLY D N 1
ATOM 7925 C CA . GLY D 1 268 ? 17.620 -12.769 155.760 1.00 21.22 268 GLY D CA 1
ATOM 7926 C C . GLY D 1 268 ? 18.541 -12.718 154.553 1.00 22.43 268 GLY D C 1
ATOM 7927 O O . GLY D 1 268 ? 19.602 -13.344 154.585 1.00 23.64 268 GLY D O 1
ATOM 7928 N N . SER D 1 269 ? 18.168 -11.974 153.505 1.00 22.86 269 SER D N 1
ATOM 7929 C CA . SER D 1 269 ? 18.972 -11.878 152.264 1.00 20.51 269 SER D CA 1
ATOM 7930 C C . SER D 1 269 ? 20.199 -10.947 152.273 1.00 19.57 269 SER D C 1
ATOM 7931 O O . SER D 1 269 ? 20.906 -10.839 151.272 1.00 17.97 269 SER D O 1
ATOM 7934 N N . TRP D 1 270 ? 20.446 -10.280 153.396 1.00 17.08 270 TRP D N 1
ATOM 7935 C CA . TRP D 1 270 ? 21.584 -9.390 153.519 1.00 16.60 270 TRP D CA 1
ATOM 7936 C C . TRP D 1 270 ? 22.052 -9.437 154.967 1.00 16.69 270 TRP D C 1
ATOM 7937 O O . TRP D 1 270 ? 21.297 -9.812 155.862 1.00 16.96 270 TRP D O 1
ATOM 7948 N N . PRO D 1 271 ? 23.314 -9.060 155.213 1.00 18.80 271 PRO D N 1
ATOM 7949 C CA . PRO D 1 271 ? 23.885 -9.060 156.568 1.00 18.58 271 PRO D CA 1
ATOM 7950 C C . PRO D 1 271 ? 23.394 -7.912 157.444 1.00 18.94 271 PRO D C 1
ATOM 7951 O O . PRO D 1 271 ? 23.453 -6.756 157.041 1.00 20.61 271 PRO D O 1
ATOM 7955 N N . ILE D 1 272 ? 22.899 -8.226 158.634 1.00 19.91 272 ILE D N 1
ATOM 7956 C CA . ILE D 1 272 ? 22.463 -7.177 159.548 1.00 19.97 272 ILE D CA 1
ATOM 7957 C C . ILE D 1 272 ? 23.595 -7.010 160.561 1.00 22.95 272 ILE D C 1
ATOM 7958 O O . ILE D 1 272 ? 23.897 -7.934 161.314 1.00 24.48 272 ILE D O 1
ATOM 7963 N N . PRO D 1 273 ? 24.265 -5.845 160.567 1.00 24.65 273 PRO D N 1
ATOM 7964 C CA . PRO D 1 273 ? 25.355 -5.644 161.530 1.00 24.07 273 PRO D CA 1
ATOM 7965 C C . PRO D 1 273 ? 24.881 -6.020 162.936 1.00 23.55 273 PRO D C 1
ATOM 7966 O O . PRO D 1 273 ? 23.760 -5.691 163.328 1.00 24.22 273 PRO D O 1
ATOM 7970 N N . PRO D 1 274 ? 25.725 -6.722 163.709 1.00 22.93 274 PRO D N 1
ATOM 7971 C CA . PRO D 1 274 ? 25.389 -7.150 165.073 1.00 22.31 274 PRO D CA 1
ATOM 7972 C C . PRO D 1 274 ? 24.983 -6.098 166.111 1.00 22.33 274 PRO D C 1
ATOM 7973 O O . PRO D 1 274 ? 24.268 -6.427 167.056 1.00 22.90 274 PRO D O 1
ATOM 7977 N N . VAL D 1 275 ? 25.427 -4.850 165.949 1.00 21.86 275 VAL D N 1
ATOM 7978 C CA . VAL D 1 275 ? 25.078 -3.777 166.896 1.00 20.26 275 VAL D CA 1
ATOM 7979 C C . VAL D 1 275 ? 23.572 -3.524 166.920 1.00 21.24 275 VAL D C 1
ATOM 7980 O O . VAL D 1 275 ? 23.030 -3.039 167.916 1.00 21.47 275 VAL D O 1
ATOM 7984 N N . PHE D 1 276 ? 22.902 -3.858 165.816 1.00 20.90 276 PHE D N 1
ATOM 7985 C CA . PHE D 1 276 ? 21.464 -3.662 165.704 1.00 20.41 276 PHE D CA 1
ATOM 7986 C C . PHE D 1 276 ? 20.683 -4.581 166.642 1.00 20.43 276 PHE D C 1
ATOM 7987 O O . PHE D 1 276 ? 19.974 -4.094 167.519 1.00 19.95 276 PHE D O 1
ATOM 7995 N N . PRO D 1 277 ? 20.793 -5.917 166.476 1.00 21.47 277 PRO D N 1
ATOM 7996 C CA . PRO D 1 277 ? 20.042 -6.777 167.401 1.00 21.51 277 PRO D CA 1
ATOM 7997 C C . PRO D 1 277 ? 20.526 -6.623 168.851 1.00 21.33 277 PRO D C 1
ATOM 7998 O O . PRO D 1 277 ? 19.818 -6.991 169.794 1.00 21.65 277 PRO D O 1
ATOM 8002 N N . TYR D 1 278 ? 21.726 -6.074 169.025 1.00 21.01 278 TYR D N 1
ATOM 8003 C CA . TYR D 1 278 ? 22.266 -5.858 170.357 1.00 21.39 278 TYR D CA 1
ATOM 8004 C C . TYR D 1 278 ? 21.592 -4.643 170.978 1.00 21.63 278 TYR D C 1
ATOM 8005 O O . TYR D 1 278 ? 21.286 -4.639 172.165 1.00 22.17 278 TYR D O 1
ATOM 8014 N N . LEU D 1 279 ? 21.379 -3.602 170.178 1.00 22.03 279 LEU D N 1
ATOM 8015 C CA . LEU D 1 279 ? 20.715 -2.394 170.662 1.00 22.85 279 LEU D CA 1
ATOM 8016 C C . LEU D 1 279 ? 19.253 -2.723 170.939 1.00 22.08 279 LEU D C 1
ATOM 8017 O O . LEU D 1 279 ? 18.686 -2.295 171.941 1.00 22.39 279 LEU D O 1
ATOM 8022 N N . GLN D 1 280 ? 18.661 -3.497 170.037 1.00 21.71 280 GLN D N 1
ATOM 8023 C CA . GLN D 1 280 ? 17.270 -3.922 170.141 1.00 20.58 280 GLN D CA 1
ATOM 8024 C C . GLN D 1 280 ? 16.968 -4.775 171.377 1.00 22.27 280 GLN D C 1
ATOM 8025 O O . GLN D 1 280 ? 15.867 -4.713 171.918 1.00 22.23 280 GLN D O 1
ATOM 8031 N N . ARG D 1 281 ? 17.923 -5.591 171.811 1.00 23.56 281 ARG D N 1
ATOM 8032 C CA . ARG D 1 281 ? 17.712 -6.414 172.996 1.00 24.27 281 ARG D CA 1
ATOM 8033 C C . ARG D 1 281 ? 17.997 -5.552 174.210 1.00 25.84 281 ARG D C 1
ATOM 8034 O O . ARG D 1 281 ? 17.243 -5.566 175.184 1.00 26.21 281 ARG D O 1
ATOM 8042 N N . LEU D 1 282 ? 19.095 -4.801 174.137 1.00 26.61 282 LEU D N 1
ATOM 8043 C CA . LEU D 1 282 ? 19.512 -3.913 175.215 1.00 26.36 282 LEU D CA 1
ATOM 8044 C C . LEU D 1 282 ? 18.337 -3.011 175.556 1.00 27.11 282 LEU D C 1
ATOM 8045 O O . LEU D 1 282 ? 17.999 -2.834 176.725 1.00 28.94 282 LEU D O 1
ATOM 8050 N N . GLY D 1 283 ? 17.710 -2.446 174.531 1.00 26.73 283 GLY D N 1
ATOM 8051 C CA . GLY D 1 283 ? 16.553 -1.601 174.755 1.00 26.94 283 GLY D CA 1
ATOM 8052 C C . GLY D 1 283 ? 15.328 -2.456 174.510 1.00 26.93 283 GLY D C 1
ATOM 8053 O O . GLY D 1 283 ? 15.447 -3.551 173.984 1.00 28.87 283 GLY D O 1
ATOM 8054 N N . GLY D 1 284 ? 14.149 -1.988 174.885 1.00 27.58 284 GLY D N 1
ATOM 8055 C CA . GLY D 1 284 ? 12.967 -2.799 174.647 1.00 29.19 284 GLY D CA 1
ATOM 8056 C C . GLY D 1 284 ? 12.376 -2.423 173.308 1.00 29.24 284 GLY D C 1
ATOM 8057 O O . GLY D 1 284 ? 11.171 -2.169 173.194 1.00 31.23 284 GLY D O 1
ATOM 8058 N N . ILE D 1 285 ? 13.235 -2.417 172.289 1.00 27.73 285 ILE D N 1
ATOM 8059 C CA . ILE D 1 285 ? 12.859 -2.011 170.941 1.00 25.31 285 ILE D CA 1
ATOM 8060 C C . ILE D 1 285 ? 12.139 -3.017 170.052 1.00 25.41 285 ILE D C 1
ATOM 8061 O O . ILE D 1 285 ? 12.736 -3.984 169.569 1.00 25.38 285 ILE D O 1
ATOM 8066 N N . PRO D 1 286 ? 10.828 -2.798 169.830 1.00 24.14 286 PRO D N 1
ATOM 8067 C CA . PRO D 1 286 ? 10.013 -3.677 168.987 1.00 23.74 286 PRO D CA 1
ATOM 8068 C C . PRO D 1 286 ? 10.657 -3.696 167.613 1.00 23.52 286 PRO D C 1
ATOM 8069 O O . PRO D 1 286 ? 11.328 -2.734 167.235 1.00 23.56 286 PRO D O 1
ATOM 8073 N N . GLU D 1 287 ? 10.463 -4.767 166.856 1.00 23.78 287 GLU D N 1
ATOM 8074 C CA . GLU D 1 287 ? 11.074 -4.812 165.540 1.00 24.39 287 GLU D CA 1
ATOM 8075 C C . GLU D 1 287 ? 10.519 -3.795 164.538 1.00 23.90 287 GLU D C 1
ATOM 8076 O O . GLU D 1 287 ? 11.235 -3.343 163.641 1.00 24.39 287 GLU D O 1
ATOM 8082 N N . GLU D 1 288 ? 9.246 -3.443 164.662 1.00 25.68 288 GLU D N 1
ATOM 8083 C CA . GLU D 1 288 ? 8.667 -2.466 163.744 1.00 26.29 288 GLU D CA 1
ATOM 8084 C C . GLU D 1 288 ? 9.378 -1.126 163.944 1.00 24.05 288 GLU D C 1
ATOM 8085 O O . GLU D 1 288 ? 9.676 -0.413 162.983 1.00 23.80 288 GLU D O 1
ATOM 8091 N N . GLU D 1 289 ? 9.663 -0.795 165.197 1.00 23.39 289 GLU D N 1
ATOM 8092 C CA . GLU D 1 289 ? 10.358 0.443 165.509 1.00 24.21 289 GLU D CA 1
ATOM 8093 C C . GLU D 1 289 ? 11.781 0.382 164.962 1.00 23.94 289 GLU D C 1
ATOM 8094 O O . GLU D 1 289 ? 12.290 1.356 164.411 1.00 24.97 289 GLU D O 1
ATOM 8100 N N . MET D 1 290 ? 12.420 -0.773 165.109 1.00 23.10 290 MET D N 1
ATOM 8101 C CA . MET D 1 290 ? 13.778 -0.970 164.618 1.00 22.14 290 MET D CA 1
ATOM 8102 C C . MET D 1 290 ? 13.930 -0.643 163.135 1.00 21.76 290 MET D C 1
ATOM 8103 O O . MET D 1 290 ? 14.910 -0.025 162.735 1.00 21.06 290 MET D O 1
ATOM 8108 N N . TYR D 1 291 ? 12.976 -1.070 162.317 1.00 21.82 291 TYR D N 1
ATOM 8109 C CA . TYR D 1 291 ? 13.053 -0.810 160.883 1.00 23.08 291 TYR D CA 1
ATOM 8110 C C . TYR D 1 291 ? 12.617 0.594 160.469 1.00 23.54 291 TYR D C 1
ATOM 8111 O O . TYR D 1 291 ? 12.835 1.000 159.332 1.00 24.66 291 TYR D O 1
ATOM 8120 N N . ARG D 1 292 ? 11.997 1.333 161.380 1.00 22.79 292 ARG D N 1
ATOM 8121 C CA . ARG D 1 292 ? 11.573 2.691 161.074 1.00 22.69 292 ARG D CA 1
ATOM 8122 C C . ARG D 1 292 ? 12.663 3.671 161.467 1.00 20.69 292 ARG D C 1
ATOM 8123 O O . ARG D 1 292 ? 12.679 4.813 161.019 1.00 20.33 292 ARG D O 1
ATOM 8131 N N . VAL D 1 293 ? 13.583 3.207 162.300 1.00 19.14 293 VAL D N 1
ATOM 8132 C CA . VAL D 1 293 ? 14.653 4.048 162.810 1.00 18.12 293 VAL D CA 1
ATOM 8133 C C . VAL D 1 293 ? 16.020 3.810 162.190 1.00 19.30 293 VAL D C 1
ATOM 8134 O O . VAL D 1 293 ? 16.662 4.745 161.702 1.00 19.20 293 VAL D O 1
ATOM 8138 N N . PHE D 1 294 ? 16.451 2.551 162.215 1.00 19.80 294 PHE D N 1
ATOM 8139 C CA . PHE D 1 294 ? 17.761 2.138 161.717 1.00 18.15 294 PHE D CA 1
ATOM 8140 C C . PHE D 1 294 ? 17.771 1.558 160.311 1.00 17.77 294 PHE D C 1
ATOM 8141 O O . PHE D 1 294 ? 16.766 1.017 159.848 1.00 16.12 294 PHE D O 1
ATOM 8149 N N . ASN D 1 295 ? 18.922 1.662 159.645 1.00 16.81 295 ASN D N 1
ATOM 8150 C CA . ASN D 1 295 ? 19.053 1.148 158.290 1.00 18.16 295 ASN D CA 1
ATOM 8151 C C . ASN D 1 295 ? 19.146 -0.377 158.277 1.00 18.76 295 ASN D C 1
ATOM 8152 O O . ASN D 1 295 ? 19.124 -1.004 157.211 1.00 18.34 295 ASN D O 1
ATOM 8157 N N . MET D 1 296 ? 19.228 -0.963 159.471 1.00 18.05 296 MET D N 1
ATOM 8158 C CA . MET D 1 296 ? 19.315 -2.411 159.637 1.00 17.72 296 MET D CA 1
ATOM 8159 C C . MET D 1 296 ? 20.191 -3.127 158.613 1.00 16.98 296 MET D C 1
ATOM 8160 O O . MET D 1 296 ? 19.801 -4.173 158.115 1.00 18.97 296 MET D O 1
ATOM 8165 N N . GLY D 1 297 ? 21.365 -2.577 158.306 1.00 16.82 297 GLY D N 1
ATOM 8166 C CA . GLY D 1 297 ? 22.260 -3.206 157.347 1.00 14.37 297 GLY D CA 1
ATOM 8167 C C . GLY D 1 297 ? 22.129 -2.686 155.925 1.00 14.91 297 GLY D C 1
ATOM 8168 O O . GLY D 1 297 ? 22.999 -2.918 155.090 1.00 15.68 297 GLY D O 1
ATOM 8169 N N . LEU D 1 298 ? 21.044 -1.973 155.649 1.00 15.31 298 LEU D N 1
ATOM 8170 C CA . LEU D 1 298 ? 20.783 -1.422 154.322 1.00 16.14 298 LEU D CA 1
ATOM 8171 C C . LEU D 1 298 ? 21.301 0.015 154.196 1.00 17.23 298 LEU D C 1
ATOM 8172 O O . LEU D 1 298 ? 20.623 0.956 154.604 1.00 17.92 298 LEU D O 1
ATOM 8177 N N . GLY D 1 299 ? 22.500 0.178 153.632 1.00 17.56 299 GLY D N 1
ATOM 8178 C CA . GLY D 1 299 ? 23.080 1.505 153.473 1.00 17.44 299 GLY D CA 1
ATOM 8179 C C . GLY D 1 299 ? 22.442 2.244 152.315 1.00 18.45 299 GLY D C 1
ATOM 8180 O O . GLY D 1 299 ? 22.125 3.431 152.417 1.00 17.50 299 GLY D O 1
ATOM 8181 N N . MET D 1 300 ? 22.266 1.527 151.208 1.00 20.13 300 MET D N 1
ATOM 8182 C CA . MET D 1 300 ? 21.637 2.051 149.999 1.00 22.14 300 MET D CA 1
ATOM 8183 C C . MET D 1 300 ? 20.955 0.894 149.298 1.00 21.69 300 MET D C 1
ATOM 8184 O O . MET D 1 300 ? 21.465 -0.222 149.319 1.00 22.65 300 MET D O 1
ATOM 8189 N N . VAL D 1 301 ? 19.799 1.150 148.690 1.00 21.11 301 VAL D N 1
ATOM 8190 C CA . VAL D 1 301 ? 19.086 0.105 147.953 1.00 18.42 301 VAL D CA 1
ATOM 8191 C C . VAL D 1 301 ? 18.871 0.586 146.526 1.00 18.33 301 VAL D C 1
ATOM 8192 O O . VAL D 1 301 ? 18.166 1.563 146.287 1.00 16.31 301 VAL D O 1
ATOM 8196 N N . LEU D 1 302 ? 19.504 -0.094 145.578 1.00 18.30 302 LEU D N 1
ATOM 8197 C CA . LEU D 1 302 ? 19.386 0.275 144.175 1.00 19.52 302 LEU D CA 1
ATOM 8198 C C . LEU D 1 302 ? 18.272 -0.505 143.485 1.00 19.02 302 LEU D C 1
ATOM 8199 O O . LEU D 1 302 ? 18.036 -1.672 143.789 1.00 19.85 302 LEU D O 1
ATOM 8204 N N . VAL D 1 303 ? 17.584 0.157 142.564 1.00 19.60 303 VAL D N 1
ATOM 8205 C CA . VAL D 1 303 ? 16.501 -0.457 141.795 1.00 20.08 303 VAL D CA 1
ATOM 8206 C C . VAL D 1 303 ? 16.981 -0.566 140.342 1.00 20.65 303 VAL D C 1
ATOM 8207 O O . VAL D 1 303 ? 17.296 0.437 139.697 1.00 20.70 303 VAL D O 1
ATOM 8211 N N . LEU D 1 304 ? 17.044 -1.785 139.829 1.00 21.36 304 LEU D N 1
ATOM 8212 C CA . LEU D 1 304 ? 17.504 -2.003 138.467 1.00 22.96 304 LEU D CA 1
ATOM 8213 C C . LEU D 1 304 ? 17.017 -3.342 137.910 1.00 24.24 304 LEU D C 1
ATOM 8214 O O . LEU D 1 304 ? 16.643 -4.242 138.666 1.00 25.59 304 LEU D O 1
ATOM 8219 N N . PRO D 1 305 ? 17.024 -3.494 136.575 1.00 24.05 305 PRO D N 1
ATOM 8220 C CA . PRO D 1 305 ? 16.565 -4.756 135.991 1.00 23.77 305 PRO D CA 1
ATOM 8221 C C . PRO D 1 305 ? 17.254 -5.937 136.664 1.00 24.70 305 PRO D C 1
ATOM 8222 O O . PRO D 1 305 ? 18.348 -5.796 137.214 1.00 23.15 305 PRO D O 1
ATOM 8226 N N . GLN D 1 306 ? 16.613 -7.098 136.617 1.00 26.42 306 GLN D N 1
ATOM 8227 C CA . GLN D 1 306 ? 17.175 -8.300 137.221 1.00 28.69 306 GLN D CA 1
ATOM 8228 C C . GLN D 1 306 ? 18.548 -8.604 136.610 1.00 28.42 306 GLN D C 1
ATOM 8229 O O . GLN D 1 306 ? 19.484 -8.988 137.310 1.00 26.63 306 GLN D O 1
ATOM 8235 N N . GLU D 1 307 ? 18.661 -8.414 135.300 1.00 30.40 307 GLU D N 1
ATOM 8236 C CA . GLU D 1 307 ? 19.913 -8.659 134.588 1.00 32.62 307 GLU D CA 1
ATOM 8237 C C . GLU D 1 307 ? 21.043 -7.719 135.049 1.00 31.99 307 GLU D C 1
ATOM 8238 O O . GLU D 1 307 ? 22.151 -8.174 135.338 1.00 32.64 307 GLU D O 1
ATOM 8244 N N . ALA D 1 308 ? 20.760 -6.417 135.119 1.00 30.14 308 ALA D N 1
ATOM 8245 C CA . ALA D 1 308 ? 21.744 -5.431 135.557 1.00 27.40 308 ALA D CA 1
ATOM 8246 C C . ALA D 1 308 ? 22.175 -5.718 137.000 1.00 26.55 308 ALA D C 1
ATOM 8247 O O . ALA D 1 308 ? 23.328 -5.501 137.369 1.00 25.18 308 ALA D O 1
ATOM 8249 N N . ALA D 1 309 ? 21.240 -6.212 137.810 1.00 26.23 309 ALA D N 1
ATOM 8250 C CA . ALA D 1 309 ? 21.521 -6.544 139.204 1.00 26.32 309 ALA D CA 1
ATOM 8251 C C . ALA D 1 309 ? 22.549 -7.671 139.269 1.00 28.58 309 ALA D C 1
ATOM 8252 O O . ALA D 1 309 ? 23.449 -7.660 140.107 1.00 27.49 309 ALA D O 1
ATOM 8254 N N . GLU D 1 310 ? 22.409 -8.644 138.375 1.00 30.91 310 GLU D N 1
ATOM 8255 C CA . GLU D 1 310 ? 23.331 -9.771 138.328 1.00 33.41 310 GLU D CA 1
ATOM 8256 C C . GLU D 1 310 ? 24.711 -9.263 137.898 1.00 32.52 310 GLU D C 1
ATOM 8257 O O . GLU D 1 310 ? 25.739 -9.708 138.411 1.00 29.81 310 GLU D O 1
ATOM 8263 N N . GLU D 1 311 ? 24.717 -8.319 136.958 1.00 32.29 311 GLU D N 1
ATOM 8264 C CA . GLU D 1 311 ? 25.954 -7.726 136.458 1.00 32.74 311 GLU D CA 1
ATOM 8265 C C . GLU D 1 311 ? 26.632 -6.933 137.581 1.00 32.03 311 GLU D C 1
ATOM 8266 O O . GLU D 1 311 ? 27.858 -6.959 137.713 1.00 33.55 311 GLU D O 1
ATOM 8272 N N . ALA D 1 312 ? 25.832 -6.232 138.385 1.00 29.90 312 ALA D N 1
ATOM 8273 C CA . ALA D 1 312 ? 26.348 -5.414 139.486 1.00 28.61 312 ALA D CA 1
ATOM 8274 C C . ALA D 1 312 ? 27.056 -6.206 140.586 1.00 28.42 312 ALA D C 1
ATOM 8275 O O . ALA D 1 312 ? 28.124 -5.817 141.049 1.00 28.20 312 ALA D O 1
ATOM 8277 N N . LEU D 1 313 ? 26.455 -7.315 141.004 1.00 29.48 313 LEU D N 1
ATOM 8278 C CA . LEU D 1 313 ? 27.016 -8.158 142.056 1.00 29.43 313 LEU D CA 1
ATOM 8279 C C . LEU D 1 313 ? 28.413 -8.695 141.756 1.00 30.40 313 LEU D C 1
ATOM 8280 O O . LEU D 1 313 ? 29.166 -9.035 142.674 1.00 29.82 313 LEU D O 1
ATOM 8285 N N . LYS D 1 314 ? 28.752 -8.777 140.472 1.00 31.10 314 LYS D N 1
ATOM 8286 C CA . LYS D 1 314 ? 30.063 -9.263 140.058 1.00 31.90 314 LYS D CA 1
ATOM 8287 C C . LYS D 1 314 ? 31.078 -8.145 140.242 1.00 31.52 314 LYS D C 1
ATOM 8288 O O . LYS D 1 314 ? 32.282 -8.388 140.323 1.00 31.55 314 LYS D O 1
ATOM 8294 N N . LEU D 1 315 ? 30.576 -6.916 140.317 1.00 31.18 315 LEU D N 1
ATOM 8295 C CA . LEU D 1 315 ? 31.425 -5.736 140.454 1.00 29.79 315 LEU D CA 1
ATOM 8296 C C . LEU D 1 315 ? 31.574 -5.154 141.849 1.00 28.09 315 LEU D C 1
ATOM 8297 O O . LEU D 1 315 ? 32.658 -4.709 142.226 1.00 28.55 315 LEU D O 1
ATOM 8302 N N . VAL D 1 316 ? 30.487 -5.138 142.610 1.00 26.59 316 VAL D N 1
ATOM 8303 C CA . VAL D 1 316 ? 30.521 -4.561 143.945 1.00 25.74 316 VAL D CA 1
ATOM 8304 C C . VAL D 1 316 ? 29.957 -5.475 145.018 1.00 25.67 316 VAL D C 1
ATOM 8305 O O . VAL D 1 316 ? 29.269 -6.453 144.724 1.00 25.42 316 VAL D O 1
ATOM 8309 N N . GLU D 1 317 ? 30.262 -5.143 146.267 1.00 25.41 317 GLU D N 1
ATOM 8310 C CA . GLU D 1 317 ? 29.774 -5.895 147.410 1.00 25.72 317 GLU D CA 1
ATOM 8311 C C . GLU D 1 317 ? 28.312 -5.518 147.556 1.00 25.54 317 GLU D C 1
ATOM 8312 O O . GLU D 1 317 ? 27.988 -4.360 147.803 1.00 27.26 317 GLU D O 1
ATOM 8318 N N . GLY D 1 318 ? 27.428 -6.491 147.379 1.00 25.11 318 GLY D N 1
ATOM 8319 C CA . GLY D 1 318 ? 26.008 -6.218 147.484 1.00 24.73 318 GLY D CA 1
ATOM 8320 C C . GLY D 1 318 ? 25.165 -7.467 147.654 1.00 24.01 318 GLY D C 1
ATOM 8321 O O . GLY D 1 318 ? 25.667 -8.589 147.542 1.00 23.55 318 GLY D O 1
ATOM 8322 N N . PHE D 1 319 ? 23.874 -7.260 147.905 1.00 24.14 319 PHE D N 1
ATOM 8323 C CA . PHE D 1 319 ? 22.926 -8.349 148.124 1.00 22.53 319 PHE D CA 1
ATOM 8324 C C . PHE D 1 319 ? 21.574 -8.089 147.441 1.00 22.10 319 PHE D C 1
ATOM 8325 O O . PHE D 1 319 ? 21.031 -6.984 147.516 1.00 19.92 319 PHE D O 1
ATOM 8333 N N . LEU D 1 320 ? 21.043 -9.107 146.764 1.00 22.87 320 LEU D N 1
ATOM 8334 C CA . LEU D 1 320 ? 19.742 -8.986 146.108 1.00 23.34 320 LEU D CA 1
ATOM 8335 C C . LEU D 1 320 ? 18.738 -9.253 147.209 1.00 23.01 320 LEU D C 1
ATOM 8336 O O . LEU D 1 320 ? 18.560 -10.401 147.626 1.00 24.57 320 LEU D O 1
ATOM 8341 N N . VAL D 1 321 ? 18.086 -8.193 147.679 1.00 21.88 321 VAL D N 1
ATOM 8342 C CA . VAL D 1 321 ? 17.132 -8.296 148.780 1.00 17.70 321 VAL D CA 1
ATOM 8343 C C . VAL D 1 321 ? 15.651 -8.302 148.409 1.00 17.70 321 VAL D C 1
ATOM 8344 O O . VAL D 1 321 ? 14.798 -8.484 149.274 1.00 18.44 321 VAL D O 1
ATOM 8348 N N . GLY D 1 322 ? 15.335 -8.113 147.134 1.00 17.53 322 GLY D N 1
ATOM 8349 C CA . GLY D 1 322 ? 13.937 -8.116 146.753 1.00 17.38 322 GLY D CA 1
ATOM 8350 C C . GLY D 1 322 ? 13.632 -7.738 145.319 1.00 18.48 322 GLY D C 1
ATOM 8351 O O . GLY D 1 322 ? 14.508 -7.746 144.455 1.00 16.68 322 GLY D O 1
ATOM 8352 N N . ARG D 1 323 ? 12.364 -7.406 145.083 1.00 19.04 323 ARG D N 1
ATOM 8353 C CA . ARG D 1 323 ? 11.873 -7.028 143.771 1.00 21.20 323 ARG D CA 1
ATOM 8354 C C . ARG D 1 323 ? 10.788 -5.978 143.885 1.00 21.31 323 ARG D C 1
ATOM 8355 O O . ARG D 1 323 ? 10.152 -5.830 144.927 1.00 19.08 323 ARG D O 1
ATOM 8363 N N . VAL D 1 324 ? 10.592 -5.242 142.799 1.00 22.17 324 VAL D N 1
ATOM 8364 C CA . VAL D 1 324 ? 9.560 -4.218 142.741 1.00 23.08 324 VAL D CA 1
ATOM 8365 C C . VAL D 1 324 ? 8.291 -4.924 142.280 1.00 23.68 324 VAL D C 1
ATOM 8366 O O . VAL D 1 324 ? 8.280 -5.630 141.264 1.00 23.31 324 VAL D O 1
ATOM 8370 N N . VAL D 1 325 ? 7.223 -4.733 143.038 1.00 23.07 325 VAL D N 1
ATOM 8371 C CA . VAL D 1 325 ? 5.965 -5.380 142.743 1.00 21.53 325 VAL D CA 1
ATOM 8372 C C . VAL D 1 325 ? 4.837 -4.363 142.670 1.00 21.60 325 VAL D C 1
ATOM 8373 O O . VAL D 1 325 ? 4.999 -3.214 143.079 1.00 21.30 325 VAL D O 1
ATOM 8377 N N . PRO D 1 326 ? 3.679 -4.770 142.119 1.00 21.94 326 PRO D N 1
ATOM 8378 C CA . PRO D 1 326 ? 2.546 -3.848 142.024 1.00 20.89 326 PRO D CA 1
ATOM 8379 C C . PRO D 1 326 ? 2.066 -3.538 143.431 1.00 19.52 326 PRO D C 1
ATOM 8380 O O . PRO D 1 326 ? 1.982 -4.438 144.266 1.00 20.68 326 PRO D O 1
ATOM 8384 N N . GLY D 1 327 ? 1.761 -2.280 143.710 1.00 17.87 327 GLY D N 1
ATOM 8385 C CA . GLY D 1 327 ? 1.283 -1.958 145.041 1.00 18.16 327 GLY D CA 1
ATOM 8386 C C . GLY D 1 327 ? 1.783 -0.654 145.611 1.00 17.96 327 GLY D C 1
ATOM 8387 O O . GLY D 1 327 ? 1.848 0.353 144.913 1.00 18.54 327 GLY D O 1
ATOM 8388 N N . GLU D 1 328 ? 2.129 -0.666 146.890 1.00 19.13 328 GLU D N 1
ATOM 8389 C CA . GLU D 1 328 ? 2.624 0.539 147.528 1.00 22.48 328 GLU D CA 1
ATOM 8390 C C . GLU D 1 328 ? 3.362 0.239 148.819 1.00 23.08 328 GLU D C 1
ATOM 8391 O O . GLU D 1 328 ? 2.901 -0.557 149.635 1.00 23.76 328 GLU D O 1
ATOM 8397 N N . GLY D 1 329 ? 4.512 0.877 148.997 1.00 22.78 329 GLY D N 1
ATOM 8398 C CA . GLY D 1 329 ? 5.287 0.677 150.206 1.00 22.81 329 GLY D CA 1
ATOM 8399 C C . GLY D 1 329 ? 6.178 -0.545 150.173 1.00 23.32 329 GLY D C 1
ATOM 8400 O O . GLY D 1 329 ? 6.266 -1.240 149.163 1.00 23.86 329 GLY D O 1
ATOM 8401 N N . VAL D 1 330 ? 6.839 -0.807 151.293 1.00 23.07 330 VAL D N 1
ATOM 8402 C CA . VAL D 1 330 ? 7.736 -1.945 151.405 1.00 24.12 330 VAL D CA 1
ATOM 8403 C C . VAL D 1 330 ? 7.167 -3.015 152.328 1.00 25.61 330 VAL D C 1
ATOM 8404 O O . VAL D 1 330 ? 6.615 -2.714 153.386 1.00 25.29 330 VAL D O 1
ATOM 8408 N N . ARG D 1 331 ? 7.309 -4.269 151.919 1.00 26.90 331 ARG D N 1
ATOM 8409 C CA . ARG D 1 331 ? 6.837 -5.391 152.716 1.00 26.85 331 ARG D CA 1
ATOM 8410 C C . ARG D 1 331 ? 7.953 -6.423 152.887 1.00 25.56 331 ARG D C 1
ATOM 8411 O O . ARG D 1 331 ? 8.575 -6.847 151.915 1.00 25.16 331 ARG D O 1
ATOM 8419 N N . LEU D 1 332 ? 8.219 -6.801 154.132 1.00 24.59 332 LEU D N 1
ATOM 8420 C CA . LEU D 1 332 ? 9.233 -7.798 154.417 1.00 26.29 332 LEU D CA 1
ATOM 8421 C C . LEU D 1 332 ? 8.599 -9.187 154.317 1.00 28.64 332 LEU D C 1
ATOM 8422 O O . LEU D 1 332 ? 7.557 -9.442 154.920 1.00 29.61 332 LEU D O 1
ATOM 8427 N N . VAL D 1 333 ? 9.229 -10.079 153.553 1.00 31.23 333 VAL D N 1
ATOM 8428 C CA . VAL D 1 333 ? 8.734 -11.443 153.367 1.00 32.50 333 VAL D CA 1
ATOM 8429 C C . VAL D 1 333 ? 9.719 -12.488 153.912 1.00 33.12 333 VAL D C 1
ATOM 8430 O O . VAL D 1 333 ? 10.851 -12.106 154.276 1.00 32.74 333 VAL D O 1
ATOM 8435 N N . GLU E 1 53 ? -0.982 47.165 185.465 1.00 40.14 53 GLU E N 1
ATOM 8436 C CA . GLU E 1 53 ? -1.492 47.868 186.683 1.00 39.05 53 GLU E CA 1
ATOM 8437 C C . GLU E 1 53 ? -2.918 47.478 187.072 1.00 36.03 53 GLU E C 1
ATOM 8438 O O . GLU E 1 53 ? -3.249 47.450 188.260 1.00 36.64 53 GLU E O 1
ATOM 8444 N N . PRO E 1 54 ? -3.786 47.188 186.078 1.00 32.60 54 PRO E N 1
ATOM 8445 C CA . PRO E 1 54 ? -5.177 46.807 186.365 1.00 29.59 54 PRO E CA 1
ATOM 8446 C C . PRO E 1 54 ? -5.317 45.622 187.331 1.00 27.35 54 PRO E C 1
ATOM 8447 O O . PRO E 1 54 ? -4.527 44.682 187.299 1.00 27.03 54 PRO E O 1
ATOM 8451 N N . VAL E 1 55 ? -6.333 45.673 188.185 1.00 25.52 55 VAL E N 1
ATOM 8452 C CA . VAL E 1 55 ? -6.582 44.600 189.136 1.00 24.22 55 VAL E CA 1
ATOM 8453 C C . VAL E 1 55 ? -7.689 43.669 188.627 1.00 23.23 55 VAL E C 1
ATOM 8454 O O . VAL E 1 55 ? -7.990 42.651 189.250 1.00 23.40 55 VAL E O 1
ATOM 8458 N N . LEU E 1 56 ? -8.282 44.023 187.488 1.00 21.93 56 LEU E N 1
ATOM 8459 C CA . LEU E 1 56 ? -9.352 43.227 186.881 1.00 20.98 56 LEU E CA 1
ATOM 8460 C C . LEU E 1 56 ? -8.949 42.804 185.477 1.00 19.59 56 LEU E C 1
ATOM 8461 O O . LEU E 1 56 ? -7.961 43.298 184.926 1.00 19.49 56 LEU E O 1
ATOM 8466 N N . VAL E 1 57 ? -9.713 41.883 184.899 1.00 18.90 57 VAL E N 1
ATOM 8467 C CA . VAL E 1 57 ? -9.454 41.457 183.524 1.00 18.25 57 VAL E CA 1
ATOM 8468 C C . VAL E 1 57 ? -10.703 41.766 182.696 1.00 18.80 57 VAL E C 1
ATOM 8469 O O . VAL E 1 57 ? -11.803 41.890 183.238 1.00 17.63 57 VAL E O 1
ATOM 8473 N N . ALA E 1 58 ? -10.526 41.915 181.387 1.00 19.43 58 ALA E N 1
ATOM 8474 C CA . ALA E 1 58 ? -11.639 42.203 180.494 1.00 18.80 58 ALA E CA 1
ATOM 8475 C C . ALA E 1 58 ? -11.337 41.688 179.098 1.00 18.41 58 ALA E C 1
ATOM 8476 O O . ALA E 1 58 ? -10.182 41.584 178.701 1.00 19.00 58 ALA E O 1
ATOM 8478 N N . THR E 1 59 ? -12.378 41.352 178.354 1.00 18.79 59 THR E N 1
ATOM 8479 C CA . THR E 1 59 ? -12.180 40.891 176.992 1.00 22.00 59 THR E CA 1
ATOM 8480 C C . THR E 1 59 ? -13.304 41.408 176.104 1.00 24.06 59 THR E C 1
ATOM 8481 O O . THR E 1 59 ? -14.466 41.437 176.530 1.00 25.16 59 THR E O 1
ATOM 8485 N N . THR E 1 60 ? -12.974 41.846 174.890 1.00 24.55 60 THR E N 1
ATOM 8486 C CA . THR E 1 60 ? -14.020 42.289 173.975 1.00 25.70 60 THR E CA 1
ATOM 8487 C C . THR E 1 60 ? -14.267 41.105 173.055 1.00 26.11 60 THR E C 1
ATOM 8488 O O . THR E 1 60 ? -13.412 40.229 172.932 1.00 27.55 60 THR E O 1
ATOM 8492 N N . ASP E 1 61 ? -15.442 41.061 172.436 1.00 26.74 61 ASP E N 1
ATOM 8493 C CA . ASP E 1 61 ? -15.791 39.974 171.529 1.00 26.54 61 ASP E CA 1
ATOM 8494 C C . ASP E 1 61 ? -16.932 40.400 170.614 1.00 25.83 61 ASP E C 1
ATOM 8495 O O . ASP E 1 61 ? -17.680 41.324 170.938 1.00 24.85 61 ASP E O 1
ATOM 8500 N N . GLY E 1 62 ? -17.039 39.720 169.470 1.00 25.58 62 GLY E N 1
ATOM 8501 C CA . GLY E 1 62 ? -18.087 39.987 168.497 1.00 24.16 62 GLY E CA 1
ATOM 8502 C C . GLY E 1 62 ? -18.771 38.678 168.134 1.00 23.74 62 GLY E C 1
ATOM 8503 O O . GLY E 1 62 ? -18.165 37.622 168.250 1.00 23.51 62 GLY E O 1
ATOM 8504 N N . VAL E 1 63 ? -20.024 38.731 167.697 1.00 23.33 63 VAL E N 1
ATOM 8505 C CA . VAL E 1 63 ? -20.740 37.515 167.344 1.00 23.07 63 VAL E CA 1
ATOM 8506 C C . VAL E 1 63 ? -20.291 36.900 166.016 1.00 23.18 63 VAL E C 1
ATOM 8507 O O . VAL E 1 63 ? -20.505 35.712 165.781 1.00 23.96 63 VAL E O 1
ATOM 8511 N N . GLY E 1 64 ? -19.657 37.685 165.152 1.00 21.71 64 GLY E N 1
ATOM 8512 C CA . GLY E 1 64 ? -19.239 37.143 163.869 1.00 20.80 64 GLY E CA 1
ATOM 8513 C C . GLY E 1 64 ? -20.409 37.170 162.900 1.00 19.48 64 GLY E C 1
ATOM 8514 O O . GLY E 1 64 ? -21.421 37.796 163.188 1.00 20.87 64 GLY E O 1
ATOM 8515 N N . THR E 1 65 ? -20.304 36.495 161.762 1.00 20.18 65 THR E N 1
ATOM 8516 C CA . THR E 1 65 ? -21.408 36.523 160.802 1.00 20.20 65 THR E CA 1
ATOM 8517 C C . THR E 1 65 ? -22.604 35.675 161.172 1.00 20.70 65 THR E C 1
ATOM 8518 O O . THR E 1 65 ? -23.551 35.593 160.395 1.00 23.02 65 THR E O 1
ATOM 8522 N N . LYS E 1 66 ? -22.576 35.042 162.344 1.00 20.58 66 LYS E N 1
ATOM 8523 C CA . LYS E 1 66 ? -23.721 34.245 162.783 1.00 18.84 66 LYS E CA 1
ATOM 8524 C C . LYS E 1 66 ? -24.927 35.184 162.799 1.00 20.18 66 LYS E C 1
ATOM 8525 O O . LYS E 1 66 ? -26.069 34.772 162.583 1.00 21.07 66 LYS E O 1
ATOM 8531 N N . THR E 1 67 ? -24.650 36.456 163.059 1.00 20.43 67 THR E N 1
ATOM 8532 C CA . THR E 1 67 ? -25.675 37.485 163.093 1.00 20.58 67 THR E CA 1
ATOM 8533 C C . THR E 1 67 ? -26.415 37.562 161.754 1.00 20.60 67 THR E C 1
ATOM 8534 O O . THR E 1 67 ? -27.639 37.603 161.723 1.00 19.86 67 THR E O 1
ATOM 8538 N N . LEU E 1 68 ? -25.673 37.572 160.650 1.00 22.73 68 LEU E N 1
ATOM 8539 C CA . LEU E 1 68 ? -26.292 37.648 159.325 1.00 24.83 68 LEU E CA 1
ATOM 8540 C C . LEU E 1 68 ? -27.239 36.470 159.092 1.00 26.13 68 LEU E C 1
ATOM 8541 O O . LEU E 1 68 ? -28.375 36.648 158.646 1.00 25.32 68 LEU E O 1
ATOM 8546 N N . LEU E 1 69 ? -26.771 35.266 159.401 1.00 27.38 69 LEU E N 1
ATOM 8547 C CA . LEU E 1 69 ? -27.598 34.075 159.237 1.00 28.26 69 LEU E CA 1
ATOM 8548 C C . LEU E 1 69 ? -28.842 34.176 160.115 1.00 28.73 69 LEU E C 1
ATOM 8549 O O . LEU E 1 69 ? -29.892 33.635 159.781 1.00 27.89 69 LEU E O 1
ATOM 8554 N N . ALA E 1 70 ? -28.711 34.861 161.248 1.00 30.19 70 ALA E N 1
ATOM 8555 C CA . ALA E 1 70 ? -29.835 35.032 162.167 1.00 31.44 70 ALA E CA 1
ATOM 8556 C C . ALA E 1 70 ? -30.836 36.037 161.595 1.00 31.18 70 ALA E C 1
ATOM 8557 O O . ALA E 1 70 ? -32.040 35.840 161.707 1.00 30.82 70 ALA E O 1
ATOM 8559 N N . LEU E 1 71 ? -30.339 37.114 160.989 1.00 31.93 71 LEU E N 1
ATOM 8560 C CA . LEU E 1 71 ? -31.224 38.108 160.381 1.00 33.25 71 LEU E CA 1
ATOM 8561 C C . LEU E 1 71 ? -31.975 37.426 159.233 1.00 34.08 71 LEU E C 1
ATOM 8562 O O . LEU E 1 71 ? -33.203 37.492 159.142 1.00 34.72 71 LEU E O 1
ATOM 8567 N N . GLU E 1 72 ? -31.212 36.770 158.364 1.00 35.15 72 GLU E N 1
ATOM 8568 C CA . GLU E 1 72 ? -31.747 36.067 157.204 1.00 37.02 72 GLU E CA 1
ATOM 8569 C C . GLU E 1 72 ? -32.870 35.104 157.580 1.00 36.51 72 GLU E C 1
ATOM 8570 O O . GLU E 1 72 ? -33.737 34.806 156.762 1.00 37.88 72 GLU E O 1
ATOM 8576 N N . ALA E 1 73 ? -32.859 34.623 158.818 1.00 35.20 73 ALA E N 1
ATOM 8577 C CA . ALA E 1 73 ? -33.873 33.680 159.269 1.00 34.33 73 ALA E CA 1
ATOM 8578 C C . ALA E 1 73 ? -34.927 34.330 160.153 1.00 33.77 73 ALA E C 1
ATOM 8579 O O . ALA E 1 73 ? -35.802 33.649 160.689 1.00 33.70 73 ALA E O 1
ATOM 8581 N N . GLY E 1 74 ? -34.837 35.648 160.306 1.00 34.08 74 GLY E N 1
ATOM 8582 C CA . GLY E 1 74 ? -35.803 36.370 161.116 1.00 35.85 74 GLY E CA 1
ATOM 8583 C C . GLY E 1 74 ? -35.790 36.091 162.614 1.00 37.13 74 GLY E C 1
ATOM 8584 O O . GLY E 1 74 ? -36.682 36.558 163.331 1.00 38.06 74 GLY E O 1
ATOM 8585 N N . ASP E 1 75 ? -34.794 35.340 163.094 1.00 36.58 75 ASP E N 1
ATOM 8586 C CA . ASP E 1 75 ? -34.687 35.028 164.522 1.00 34.48 75 ASP E CA 1
ATOM 8587 C C . ASP E 1 75 ? -33.326 35.433 165.103 1.00 32.27 75 ASP E C 1
ATOM 8588 O O . ASP E 1 75 ? -32.309 34.770 164.874 1.00 31.07 75 ASP E O 1
ATOM 8593 N N . VAL E 1 76 ? -33.321 36.525 165.860 1.00 29.98 76 VAL E N 1
ATOM 8594 C CA . VAL E 1 76 ? -32.100 37.022 166.473 1.00 26.29 76 VAL E CA 1
ATOM 8595 C C . VAL E 1 76 ? -32.226 36.966 167.991 1.00 25.26 76 VAL E C 1
ATOM 8596 O O . VAL E 1 76 ? -31.441 37.574 168.709 1.00 26.43 76 VAL E O 1
ATOM 8600 N N . SER E 1 77 ? -33.209 36.215 168.469 1.00 23.82 77 SER E N 1
ATOM 8601 C CA . SER E 1 77 ? -33.463 36.082 169.899 1.00 23.96 77 SER E CA 1
ATOM 8602 C C . SER E 1 77 ? -32.352 35.384 170.680 1.00 24.94 77 SER E C 1
ATOM 8603 O O . SER E 1 77 ? -32.314 35.459 171.918 1.00 25.82 77 SER E O 1
ATOM 8606 N N . GLY E 1 78 ? -31.459 34.702 169.965 1.00 24.67 78 GLY E N 1
ATOM 8607 C CA . GLY E 1 78 ? -30.374 33.994 170.618 1.00 23.31 78 GLY E CA 1
ATOM 8608 C C . GLY E 1 78 ? -29.035 34.699 170.577 1.00 21.78 78 GLY E C 1
ATOM 8609 O O . GLY E 1 78 ? -28.115 34.301 171.289 1.00 21.12 78 GLY E O 1
ATOM 8610 N N . LEU E 1 79 ? -28.934 35.748 169.758 1.00 22.31 79 LEU E N 1
ATOM 8611 C CA . LEU E 1 79 ? -27.695 36.518 169.603 1.00 21.94 79 LEU E CA 1
ATOM 8612 C C . LEU E 1 79 ? -27.146 37.161 170.883 1.00 21.45 79 LEU E C 1
ATOM 8613 O O . LEU E 1 79 ? -25.955 37.478 170.959 1.00 21.08 79 LEU E O 1
ATOM 8618 N N . GLY E 1 80 ? -27.998 37.357 171.885 1.00 20.69 80 GLY E N 1
ATOM 8619 C CA . GLY E 1 80 ? -27.522 37.931 173.132 1.00 20.78 80 GLY E CA 1
ATOM 8620 C C . GLY E 1 80 ? -26.763 36.883 173.928 1.00 20.92 80 GLY E C 1
ATOM 8621 O O . GLY E 1 80 ? -25.765 37.178 174.587 1.00 22.90 80 GLY E O 1
ATOM 8622 N N . PHE E 1 81 ? -27.244 35.646 173.870 1.00 20.41 81 PHE E N 1
ATOM 8623 C CA . PHE E 1 81 ? -26.601 34.542 174.564 1.00 19.40 81 PHE E CA 1
ATOM 8624 C C . PHE E 1 81 ? -25.317 34.194 173.829 1.00 18.60 81 PHE E C 1
ATOM 8625 O O . PHE E 1 81 ? -24.304 33.895 174.449 1.00 20.07 81 PHE E O 1
ATOM 8633 N N . ASP E 1 82 ? -25.362 34.242 172.502 1.00 17.71 82 ASP E N 1
ATOM 8634 C CA . ASP E 1 82 ? -24.185 33.946 171.702 1.00 18.80 82 ASP E CA 1
ATOM 8635 C C . ASP E 1 82 ? -23.016 34.844 172.120 1.00 18.85 82 ASP E C 1
ATOM 8636 O O . ASP E 1 82 ? -21.917 34.360 172.402 1.00 17.92 82 ASP E O 1
ATOM 8641 N N . LEU E 1 83 ? -23.262 36.154 172.163 1.00 18.73 83 LEU E N 1
ATOM 8642 C CA . LEU E 1 83 ? -22.235 37.121 172.539 1.00 17.89 83 LEU E CA 1
ATOM 8643 C C . LEU E 1 83 ? -21.780 36.969 173.991 1.00 18.05 83 LEU E C 1
ATOM 8644 O O . LEU E 1 83 ? -20.598 36.751 174.259 1.00 18.17 83 LEU E O 1
ATOM 8649 N N . VAL E 1 84 ? -22.718 37.089 174.925 1.00 17.44 84 VAL E N 1
ATOM 8650 C CA . VAL E 1 84 ? -22.397 36.983 176.347 1.00 17.43 84 VAL E CA 1
ATOM 8651 C C . VAL E 1 84 ? -21.736 35.652 176.759 1.00 17.98 84 VAL E C 1
ATOM 8652 O O . VAL E 1 84 ? -20.798 35.647 177.559 1.00 18.59 84 VAL E O 1
ATOM 8656 N N . ASN E 1 85 ? -22.222 34.533 176.222 1.00 19.27 85 ASN E N 1
ATOM 8657 C CA . ASN E 1 85 ? -21.674 33.213 176.548 1.00 19.48 85 ASN E CA 1
ATOM 8658 C C . ASN E 1 85 ? -20.270 33.011 175.996 1.00 19.11 85 ASN E C 1
ATOM 8659 O O . ASN E 1 85 ? -19.435 32.389 176.638 1.00 17.51 85 ASN E O 1
ATOM 8664 N N . HIS E 1 86 ? -20.018 33.536 174.801 1.00 19.29 86 HIS E N 1
ATOM 8665 C CA . HIS E 1 86 ? -18.688 33.456 174.202 1.00 20.66 86 HIS E CA 1
ATOM 8666 C C . HIS E 1 86 ? -17.752 34.211 175.159 1.00 20.87 86 HIS E C 1
ATOM 8667 O O . HIS E 1 86 ? -16.751 33.667 175.628 1.00 22.75 86 HIS E O 1
ATOM 8674 N N . SER E 1 87 ? -18.117 35.460 175.449 1.00 19.49 87 SER E N 1
ATOM 8675 C CA . SER E 1 87 ? -17.373 36.344 176.337 1.00 17.40 87 SER E CA 1
ATOM 8676 C C . SER E 1 87 ? -17.123 35.740 177.714 1.00 16.83 87 SER E C 1
ATOM 8677 O O . SER E 1 87 ? -16.029 35.846 178.264 1.00 16.21 87 SER E O 1
ATOM 8680 N N . VAL E 1 88 ? -18.148 35.134 178.293 1.00 16.57 88 VAL E N 1
ATOM 8681 C CA . VAL E 1 88 ? -18.002 34.527 179.607 1.00 17.07 88 VAL E CA 1
ATOM 8682 C C . VAL E 1 88 ? -16.948 33.424 179.566 1.00 17.53 88 VAL E C 1
ATOM 8683 O O . VAL E 1 88 ? -16.115 33.319 180.473 1.00 18.23 88 VAL E O 1
ATOM 8687 N N . ASN E 1 89 ? -16.973 32.617 178.505 1.00 18.60 89 ASN E N 1
ATOM 8688 C CA . ASN E 1 89 ? -16.024 31.511 178.359 1.00 18.92 89 ASN E CA 1
ATOM 8689 C C . ASN E 1 89 ? -14.580 31.957 178.177 1.00 18.36 89 ASN E C 1
ATOM 8690 O O . ASN E 1 89 ? -13.675 31.401 178.785 1.00 18.24 89 ASN E O 1
ATOM 8695 N N . ASP E 1 90 ? -14.356 32.962 177.343 1.00 19.62 90 ASP E N 1
ATOM 8696 C CA . ASP E 1 90 ? -12.997 33.452 177.133 1.00 20.93 90 ASP E CA 1
ATOM 8697 C C . ASP E 1 90 ? -12.345 33.851 178.448 1.00 19.68 90 ASP E C 1
ATOM 8698 O O . ASP E 1 90 ? -11.170 33.583 178.665 1.00 20.21 90 ASP E O 1
ATOM 8703 N N . LEU E 1 91 ? -13.105 34.496 179.324 1.00 19.76 91 LEU E N 1
ATOM 8704 C CA . LEU E 1 91 ? -12.559 34.920 180.608 1.00 19.29 91 LEU E CA 1
ATOM 8705 C C . LEU E 1 91 ? -12.481 33.744 181.548 1.00 18.86 91 LEU E C 1
ATOM 8706 O O . LEU E 1 91 ? -11.654 33.714 182.454 1.00 19.25 91 LEU E O 1
ATOM 8711 N N . LEU E 1 92 ? -13.364 32.779 181.338 1.00 19.64 92 LEU E N 1
ATOM 8712 C CA . LEU E 1 92 ? -13.390 31.581 182.165 1.00 19.28 92 LEU E CA 1
ATOM 8713 C C . LEU E 1 92 ? -12.086 30.814 181.969 1.00 18.78 92 LEU E C 1
ATOM 8714 O O . LEU E 1 92 ? -11.535 30.245 182.915 1.00 18.94 92 LEU E O 1
ATOM 8719 N N . ALA E 1 93 ? -11.601 30.813 180.731 1.00 17.92 93 ALA E N 1
ATOM 8720 C CA . ALA E 1 93 ? -10.373 30.115 180.372 1.00 18.92 93 ALA E CA 1
ATOM 8721 C C . ALA E 1 93 ? -9.175 30.509 181.229 1.00 20.58 93 ALA E C 1
ATOM 8722 O O . ALA E 1 93 ? -8.204 29.764 181.310 1.00 21.52 93 ALA E O 1
ATOM 8724 N N . GLN E 1 94 ? -9.234 31.677 181.863 1.00 21.63 94 GLN E N 1
ATOM 8725 C CA . GLN E 1 94 ? -8.136 32.108 182.716 1.00 22.85 94 GLN E CA 1
ATOM 8726 C C . GLN E 1 94 ? -8.519 32.147 184.196 1.00 22.41 94 GLN E C 1
ATOM 8727 O O . GLN E 1 94 ? -7.871 32.816 184.998 1.00 23.96 94 GLN E O 1
ATOM 8733 N N . GLY E 1 95 ? -9.569 31.404 184.542 1.00 21.16 95 GLY E N 1
ATOM 8734 C CA . GLY E 1 95 ? -10.032 31.320 185.917 1.00 20.31 95 GLY E CA 1
ATOM 8735 C C . GLY E 1 95 ? -10.756 32.546 186.425 1.00 22.08 95 GLY E C 1
ATOM 8736 O O . GLY E 1 95 ? -10.884 32.743 187.633 1.00 21.97 95 GLY E O 1
ATOM 8737 N N . ALA E 1 96 ? -11.262 33.363 185.511 1.00 22.04 96 ALA E N 1
ATOM 8738 C CA . ALA E 1 96 ? -11.941 34.581 185.900 1.00 22.61 96 ALA E CA 1
ATOM 8739 C C . ALA E 1 96 ? -13.454 34.470 186.008 1.00 23.99 96 ALA E C 1
ATOM 8740 O O . ALA E 1 96 ? -14.103 33.807 185.195 1.00 24.73 96 ALA E O 1
ATOM 8742 N N . GLU E 1 97 ? -14.015 35.121 187.023 1.00 25.02 97 GLU E N 1
ATOM 8743 C CA . GLU E 1 97 ? -15.458 35.135 187.184 1.00 27.70 97 GLU E CA 1
ATOM 8744 C C . GLU E 1 97 ? -15.963 36.483 186.645 1.00 27.19 97 GLU E C 1
ATOM 8745 O O . GLU E 1 97 ? -15.360 37.536 186.891 1.00 27.56 97 GLU E O 1
ATOM 8751 N N . PRO E 1 98 ? -17.077 36.471 185.900 1.00 25.53 98 PRO E N 1
ATOM 8752 C CA . PRO E 1 98 ? -17.620 37.713 185.340 1.00 24.08 98 PRO E CA 1
ATOM 8753 C C . PRO E 1 98 ? -18.223 38.677 186.363 1.00 23.35 98 PRO E C 1
ATOM 8754 O O . PRO E 1 98 ? -18.829 38.251 187.351 1.00 22.69 98 PRO E O 1
ATOM 8758 N N . LEU E 1 99 ? -18.057 39.976 186.110 1.00 23.02 99 LEU E N 1
ATOM 8759 C CA . LEU E 1 99 ? -18.603 41.021 186.982 1.00 21.40 99 LEU E CA 1
ATOM 8760 C C . LEU E 1 99 ? -19.756 41.779 186.306 1.00 20.48 99 LEU E C 1
ATOM 8761 O O . LEU E 1 99 ? -20.804 41.996 186.911 1.00 20.21 99 LEU E O 1
ATOM 8766 N N . PHE E 1 100 ? -19.566 42.174 185.050 1.00 20.10 100 PHE E N 1
ATOM 8767 C CA . PHE E 1 100 ? -20.603 42.895 184.323 1.00 19.49 100 PHE E CA 1
ATOM 8768 C C . PHE E 1 100 ? -20.358 42.899 182.824 1.00 19.92 100 PHE E C 1
ATOM 8769 O O . PHE E 1 100 ? -19.253 42.623 182.378 1.00 20.39 100 PHE E O 1
ATOM 8777 N N . PHE E 1 101 ? -21.396 43.210 182.050 1.00 20.95 101 PHE E N 1
ATOM 8778 C CA . PHE E 1 101 ? -21.302 43.225 180.588 1.00 20.65 101 PHE E CA 1
ATOM 8779 C C . PHE E 1 101 ? -21.796 44.552 179.988 1.00 22.19 101 PHE E C 1
ATOM 8780 O O . PHE E 1 101 ? -22.656 45.231 180.563 1.00 22.49 101 PHE E O 1
ATOM 8788 N N . LEU E 1 102 ? -21.241 44.906 178.829 1.00 21.24 102 LEU E N 1
ATOM 8789 C CA . LEU E 1 102 ? -21.613 46.116 178.103 1.00 21.46 102 LEU E CA 1
ATOM 8790 C C . LEU E 1 102 ? -21.683 45.721 176.633 1.00 20.86 102 LEU E C 1
ATOM 8791 O O . LEU E 1 102 ? -20.863 44.947 176.154 1.00 19.24 102 LEU E O 1
ATOM 8796 N N . ASP E 1 103 ? -22.652 46.257 175.910 1.00 21.37 103 ASP E N 1
ATOM 8797 C CA . ASP E 1 103 ? -22.791 45.911 174.504 1.00 21.78 103 ASP E CA 1
ATOM 8798 C C . ASP E 1 103 ? -22.644 47.105 173.558 1.00 22.35 103 ASP E C 1
ATOM 8799 O O . ASP E 1 103 ? -22.830 48.263 173.950 1.00 22.75 103 ASP E O 1
ATOM 8804 N N . TYR E 1 104 ? -22.304 46.796 172.309 1.00 22.10 104 TYR E N 1
ATOM 8805 C CA . TYR E 1 104 ? -22.150 47.783 171.245 1.00 22.80 104 TYR E CA 1
ATOM 8806 C C . TYR E 1 104 ? -22.833 47.198 170.007 1.00 23.54 104 TYR E C 1
ATOM 8807 O O . TYR E 1 104 ? -22.286 46.306 169.348 1.00 24.43 104 TYR E O 1
ATOM 8816 N N . LEU E 1 105 ? -24.033 47.693 169.708 1.00 22.80 105 LEU E N 1
ATOM 8817 C CA . LEU E 1 105 ? -24.812 47.225 168.566 1.00 22.12 105 LEU E CA 1
ATOM 8818 C C . LEU E 1 105 ? -24.776 48.246 167.431 1.00 23.41 105 LEU E C 1
ATOM 8819 O O . LEU E 1 105 ? -25.334 49.335 167.552 1.00 23.88 105 LEU E O 1
ATOM 8824 N N . ALA E 1 106 ? -24.114 47.896 166.330 1.00 23.59 106 ALA E N 1
ATOM 8825 C CA . ALA E 1 106 ? -24.010 48.789 165.181 1.00 24.01 106 ALA E CA 1
ATOM 8826 C C . ALA E 1 106 ? -24.746 48.184 163.995 1.00 25.35 106 ALA E C 1
ATOM 8827 O O . ALA E 1 106 ? -24.897 46.967 163.915 1.00 26.20 106 ALA E O 1
ATOM 8829 N N . ALA E 1 107 ? -25.211 49.031 163.079 1.00 26.33 107 ALA E N 1
ATOM 8830 C CA . ALA E 1 107 ? -25.935 48.551 161.903 1.00 27.07 107 ALA E CA 1
ATOM 8831 C C . ALA E 1 107 ? -26.085 49.645 160.858 1.00 28.11 107 ALA E C 1
ATOM 8832 O O . ALA E 1 107 ? -25.858 50.821 161.154 1.00 27.82 107 ALA E O 1
ATOM 8834 N N . SER E 1 108 ? -26.457 49.259 159.635 1.00 29.33 108 SER E N 1
ATOM 8835 C CA . SER E 1 108 ? -26.672 50.235 158.563 1.00 31.15 108 SER E CA 1
ATOM 8836 C C . SER E 1 108 ? -27.877 51.056 159.006 1.00 30.29 108 SER E C 1
ATOM 8837 O O . SER E 1 108 ? -27.855 52.288 158.984 1.00 30.65 108 SER E O 1
ATOM 8840 N N . HIS E 1 109 ? -28.925 50.354 159.415 1.00 30.30 109 HIS E N 1
ATOM 8841 C CA . HIS E 1 109 ? -30.129 50.992 159.922 1.00 31.86 109 HIS E CA 1
ATOM 8842 C C . HIS E 1 109 ? -30.563 50.229 161.170 1.00 31.77 109 HIS E C 1
ATOM 8843 O O . HIS E 1 109 ? -30.767 49.016 161.122 1.00 31.92 109 HIS E O 1
ATOM 8850 N N . LEU E 1 110 ? -30.692 50.942 162.286 1.00 31.78 110 LEU E N 1
ATOM 8851 C CA . LEU E 1 110 ? -31.097 50.327 163.542 1.00 32.43 110 LEU E CA 1
ATOM 8852 C C . LEU E 1 110 ? -32.584 49.963 163.553 1.00 33.09 110 LEU E C 1
ATOM 8853 O O . LEU E 1 110 ? -33.379 50.572 164.269 1.00 33.58 110 LEU E O 1
ATOM 8858 N N . ASP E 1 111 ? -32.947 48.968 162.747 1.00 33.60 111 ASP E N 1
ATOM 8859 C CA . ASP E 1 111 ? -34.323 48.487 162.669 1.00 35.49 111 ASP E CA 1
ATOM 8860 C C . ASP E 1 111 ? -34.788 48.277 164.097 1.00 35.43 111 ASP E C 1
ATOM 8861 O O . ASP E 1 111 ? -34.168 47.527 164.841 1.00 36.32 111 ASP E O 1
ATOM 8866 N N . GLU E 1 112 ? -35.873 48.936 164.484 1.00 36.11 112 GLU E N 1
ATOM 8867 C CA . GLU E 1 112 ? -36.378 48.813 165.847 1.00 36.86 112 GLU E CA 1
ATOM 8868 C C . GLU E 1 112 ? -36.819 47.419 166.292 1.00 35.26 112 GLU E C 1
ATOM 8869 O O . GLU E 1 112 ? -36.739 47.092 167.477 1.00 36.08 112 GLU E O 1
ATOM 8875 N N . GLY E 1 113 ? -37.286 46.601 165.356 1.00 33.70 113 GLY E N 1
ATOM 8876 C CA . GLY E 1 113 ? -37.702 45.257 165.712 1.00 32.43 113 GLY E CA 1
ATOM 8877 C C . GLY E 1 113 ? -36.495 44.406 166.060 1.00 31.35 113 GLY E C 1
ATOM 8878 O O . GLY E 1 113 ? -36.563 43.518 166.905 1.00 31.94 113 GLY E O 1
ATOM 8879 N N . VAL E 1 114 ? -35.382 44.683 165.388 1.00 30.78 114 VAL E N 1
ATOM 8880 C CA . VAL E 1 114 ? -34.129 43.970 165.615 1.00 28.83 114 VAL E CA 1
ATOM 8881 C C . VAL E 1 114 ? -33.468 44.479 166.899 1.00 28.11 114 VAL E C 1
ATOM 8882 O O . VAL E 1 114 ? -33.172 43.699 167.803 1.00 29.36 114 VAL E O 1
ATOM 8886 N N . LEU E 1 115 ? -33.246 45.788 166.973 1.00 25.23 115 LEU E N 1
ATOM 8887 C CA . LEU E 1 115 ? -32.622 46.398 168.136 1.00 24.48 115 LEU E CA 1
ATOM 8888 C C . LEU E 1 115 ? -33.293 45.962 169.421 1.00 25.42 115 LEU E C 1
ATOM 8889 O O . LEU E 1 115 ? -32.617 45.697 170.419 1.00 26.98 115 LEU E O 1
ATOM 8894 N N . ALA E 1 116 ? -34.624 45.893 169.397 1.00 25.49 116 ALA E N 1
ATOM 8895 C CA . ALA E 1 116 ? -35.407 45.516 170.577 1.00 23.98 116 ALA E CA 1
ATOM 8896 C C . ALA E 1 116 ? -35.238 44.055 171.007 1.00 23.73 116 ALA E C 1
ATOM 8897 O O . ALA E 1 116 ? -35.129 43.768 172.206 1.00 23.87 116 ALA E O 1
ATOM 8899 N N . ALA E 1 117 ? -35.218 43.140 170.038 1.00 22.77 117 ALA E N 1
ATOM 8900 C CA . ALA E 1 117 ? -35.052 41.711 170.318 1.00 24.02 117 ALA E CA 1
ATOM 8901 C C . ALA E 1 117 ? -33.625 41.443 170.787 1.00 23.85 117 ALA E C 1
ATOM 8902 O O . ALA E 1 117 ? -33.388 40.591 171.645 1.00 24.42 117 ALA E O 1
ATOM 8904 N N . LEU E 1 118 ? -32.677 42.175 170.210 1.00 22.94 118 LEU E N 1
ATOM 8905 C CA . LEU E 1 118 ? -31.279 42.040 170.585 1.00 22.43 118 LEU E CA 1
ATOM 8906 C C . LEU E 1 118 ? -31.060 42.476 172.039 1.00 22.71 118 LEU E C 1
ATOM 8907 O O . LEU E 1 118 ? -30.502 41.722 172.841 1.00 22.26 118 LEU E O 1
ATOM 8912 N N . LEU E 1 119 ? -31.502 43.687 172.372 1.00 22.45 119 LEU E N 1
ATOM 8913 C CA . LEU E 1 119 ? -31.342 44.211 173.723 1.00 23.64 119 LEU E CA 1
ATOM 8914 C C . LEU E 1 119 ? -32.010 43.322 174.765 1.00 24.23 119 LEU E C 1
ATOM 8915 O O . LEU E 1 119 ? -31.508 43.184 175.880 1.00 23.27 119 LEU E O 1
ATOM 8920 N N . ALA E 1 120 ? -33.137 42.716 174.397 1.00 24.79 120 ALA E N 1
ATOM 8921 C CA . ALA E 1 120 ? -33.860 41.818 175.296 1.00 25.00 120 ALA E CA 1
ATOM 8922 C C . ALA E 1 120 ? -33.067 40.526 175.465 1.00 25.78 120 ALA E C 1
ATOM 8923 O O . ALA E 1 120 ? -33.050 39.927 176.539 1.00 27.27 120 ALA E O 1
ATOM 8925 N N . SER E 1 121 ? -32.411 40.100 174.392 1.00 25.72 121 SER E N 1
ATOM 8926 C CA . SER E 1 121 ? -31.610 38.885 174.412 1.00 24.21 121 SER E CA 1
ATOM 8927 C C . SER E 1 121 ? -30.377 39.097 175.294 1.00 23.58 121 SER E C 1
ATOM 8928 O O . SER E 1 121 ? -30.095 38.294 176.181 1.00 22.69 121 SER E O 1
ATOM 8931 N N . LEU E 1 122 ? -29.652 40.188 175.053 1.00 23.10 122 LEU E N 1
ATOM 8932 C CA . LEU E 1 122 ? -28.458 40.520 175.829 1.00 21.64 122 LEU E CA 1
ATOM 8933 C C . LEU E 1 122 ? -28.760 40.602 177.320 1.00 22.71 122 LEU E C 1
ATOM 8934 O O . LEU E 1 122 ? -27.980 40.141 178.155 1.00 22.88 122 LEU E O 1
ATOM 8939 N N . ALA E 1 123 ? -29.899 41.191 177.655 1.00 24.63 123 ALA E N 1
ATOM 8940 C CA . ALA E 1 123 ? -30.295 41.332 179.050 1.00 25.22 123 ALA E CA 1
ATOM 8941 C C . ALA E 1 123 ? -30.643 39.985 179.679 1.00 25.10 123 ALA E C 1
ATOM 8942 O O . ALA E 1 123 ? -30.297 39.724 180.832 1.00 24.78 123 ALA E O 1
ATOM 8944 N N . GLU E 1 124 ? -31.333 39.134 178.928 1.00 25.22 124 GLU E N 1
ATOM 8945 C CA . GLU E 1 124 ? -31.718 37.821 179.435 1.00 25.89 124 GLU E CA 1
ATOM 8946 C C . GLU E 1 124 ? -30.505 36.911 179.545 1.00 25.29 124 GLU E C 1
ATOM 8947 O O . GLU E 1 124 ? -30.498 35.974 180.346 1.00 24.76 124 GLU E O 1
ATOM 8953 N N . ALA E 1 125 ? -29.483 37.202 178.736 1.00 24.48 125 ALA E N 1
ATOM 8954 C CA . ALA E 1 125 ? -28.241 36.433 178.717 1.00 22.33 125 ALA E CA 1
ATOM 8955 C C . ALA E 1 125 ? -27.395 36.738 179.951 1.00 22.66 125 ALA E C 1
ATOM 8956 O O . ALA E 1 125 ? -26.854 35.830 180.581 1.00 23.03 125 ALA E O 1
ATOM 8958 N N . CYS E 1 126 ? -27.278 38.020 180.287 1.00 22.95 126 CYS E N 1
ATOM 8959 C CA . CYS E 1 126 ? -26.511 38.447 181.457 1.00 23.08 126 CYS E CA 1
ATOM 8960 C C . CYS E 1 126 ? -27.229 38.017 182.730 1.00 22.99 126 CYS E C 1
ATOM 8961 O O . CYS E 1 126 ? -26.600 37.650 183.722 1.00 24.08 126 CYS E O 1
ATOM 8964 N N . ARG E 1 127 ? -28.553 38.080 182.700 1.00 23.10 127 ARG E N 1
ATOM 8965 C CA . ARG E 1 127 ? -29.361 37.705 183.850 1.00 22.58 127 ARG E CA 1
ATOM 8966 C C . ARG E 1 127 ? -29.225 36.222 184.181 1.00 22.15 127 ARG E C 1
ATOM 8967 O O . ARG E 1 127 ? -29.298 35.834 185.346 1.00 22.64 127 ARG E O 1
ATOM 8975 N N . ALA E 1 128 ? -29.022 35.397 183.157 1.00 22.16 128 ALA E N 1
ATOM 8976 C CA . ALA E 1 128 ? -28.885 33.952 183.340 1.00 22.34 128 ALA E CA 1
ATOM 8977 C C . ALA E 1 128 ? -27.643 33.600 184.153 1.00 22.55 128 ALA E C 1
ATOM 8978 O O . ALA E 1 128 ? -27.573 32.532 184.757 1.00 23.88 128 ALA E O 1
ATOM 8980 N N . HIS E 1 129 ? -26.666 34.501 184.163 1.00 23.33 129 HIS E N 1
ATOM 8981 C CA . HIS E 1 129 ? -25.433 34.287 184.913 1.00 24.30 129 HIS E CA 1
ATOM 8982 C C . HIS E 1 129 ? -25.362 35.222 186.120 1.00 23.89 129 HIS E C 1
ATOM 8983 O O . HIS E 1 129 ? -24.372 35.225 186.856 1.00 23.94 129 HIS E O 1
ATOM 8990 N N . GLY E 1 130 ? -26.418 36.011 186.310 1.00 22.91 130 GLY E N 1
ATOM 8991 C CA . GLY E 1 130 ? -26.468 36.930 187.423 1.00 21.85 130 GLY E CA 1
ATOM 8992 C C . GLY E 1 130 ? -25.582 38.148 187.265 1.00 22.71 130 GLY E C 1
ATOM 8993 O O . GLY E 1 130 ? -25.278 38.821 188.247 1.00 23.58 130 GLY E O 1
ATOM 8994 N N . ILE E 1 131 ? -25.138 38.444 186.050 1.00 23.16 131 ILE E N 1
ATOM 8995 C CA . ILE E 1 131 ? -24.301 39.625 185.873 1.00 23.14 131 ILE E CA 1
ATOM 8996 C C . ILE E 1 131 ? -25.102 40.734 185.222 1.00 24.26 131 ILE E C 1
ATOM 8997 O O . ILE E 1 131 ? -26.009 40.482 184.424 1.00 25.28 131 ILE E O 1
ATOM 9002 N N . PRO E 1 132 ? -24.790 41.986 185.573 1.00 23.71 132 PRO E N 1
ATOM 9003 C CA . PRO E 1 132 ? -25.529 43.102 184.989 1.00 24.03 132 PRO E CA 1
ATOM 9004 C C . PRO E 1 132 ? -24.989 43.600 183.668 1.00 24.21 132 PRO E C 1
ATOM 9005 O O . PRO E 1 132 ? -23.792 43.480 183.389 1.00 24.36 132 PRO E O 1
ATOM 9009 N N . LEU E 1 133 ? -25.893 44.129 182.849 1.00 24.17 133 LEU E N 1
ATOM 9010 C CA . LEU E 1 133 ? -25.526 44.735 181.574 1.00 25.17 133 LEU E CA 1
ATOM 9011 C C . LEU E 1 133 ? -25.475 46.198 182.011 1.00 26.23 133 LEU E C 1
ATOM 9012 O O . LEU E 1 133 ? -26.489 46.886 182.004 1.00 27.11 133 LEU E O 1
ATOM 9017 N N . LEU E 1 134 ? -24.297 46.649 182.438 1.00 28.37 134 LEU E N 1
ATOM 9018 C CA . LEU E 1 134 ? -24.128 48.014 182.933 1.00 30.76 134 LEU E CA 1
ATOM 9019 C C . LEU E 1 134 ? -24.324 49.118 181.915 1.00 32.44 134 LEU E C 1
ATOM 9020 O O . LEU E 1 134 ? -24.117 50.297 182.228 1.00 34.60 134 LEU E O 1
ATOM 9025 N N . GLY E 1 135 ? -24.718 48.749 180.702 1.00 33.69 135 GLY E N 1
ATOM 9026 C CA . GLY E 1 135 ? -24.937 49.752 179.680 1.00 33.90 135 GLY E CA 1
ATOM 9027 C C . GLY E 1 135 ? -24.818 49.218 178.272 1.00 33.95 135 GLY E C 1
ATOM 9028 O O . GLY E 1 135 ? -24.819 48.006 178.033 1.00 35.14 135 GLY E O 1
ATOM 9029 N N . GLY E 1 136 ? -24.714 50.139 177.328 1.00 32.82 136 GLY E N 1
ATOM 9030 C CA . GLY E 1 136 ? -24.594 49.749 175.942 1.00 32.21 136 GLY E CA 1
ATOM 9031 C C . GLY E 1 136 ? -24.280 50.949 175.091 1.00 31.08 136 GLY E C 1
ATOM 9032 O O . GLY E 1 136 ? -23.780 51.956 175.588 1.00 30.71 136 GLY E O 1
ATOM 9033 N N . GLU E 1 137 ? -24.575 50.838 173.803 1.00 30.20 137 GLU E N 1
ATOM 9034 C CA . GLU E 1 137 ? -24.334 51.921 172.871 1.00 30.39 137 GLU E CA 1
ATOM 9035 C C . GLU E 1 137 ? -24.633 51.408 171.477 1.00 30.42 137 GLU E C 1
ATOM 9036 O O . GLU E 1 137 ? -24.199 50.323 171.100 1.00 30.83 137 GLU E O 1
ATOM 9042 N N . THR E 1 138 ? -25.399 52.178 170.717 1.00 30.45 138 THR E N 1
ATOM 9043 C CA . THR E 1 138 ? -25.730 51.780 169.360 1.00 29.76 138 THR E CA 1
ATOM 9044 C C . THR E 1 138 ? -25.004 52.683 168.373 1.00 29.53 138 THR E C 1
ATOM 9045 O O . THR E 1 138 ? -24.518 53.760 168.735 1.00 29.82 138 THR E O 1
ATOM 9049 N N . ALA E 1 139 ? -24.905 52.224 167.133 1.00 29.55 139 ALA E N 1
ATOM 9050 C CA . ALA E 1 139 ? -24.246 52.990 166.090 1.00 28.01 139 ALA E CA 1
ATOM 9051 C C . ALA E 1 139 ? -24.955 52.738 164.779 1.00 28.49 139 ALA E C 1
ATOM 9052 O O . ALA E 1 139 ? -25.056 51.596 164.327 1.00 27.58 139 ALA E O 1
ATOM 9054 N N . GLU E 1 140 ? -25.474 53.808 164.186 1.00 28.66 140 GLU E N 1
ATOM 9055 C CA . GLU E 1 140 ? -26.157 53.701 162.910 1.00 29.00 140 GLU E CA 1
ATOM 9056 C C . GLU E 1 140 ? -25.246 54.334 161.867 1.00 29.46 140 GLU E C 1
ATOM 9057 O O . GLU E 1 140 ? -25.080 55.558 161.813 1.00 28.98 140 GLU E O 1
ATOM 9063 N N . MET E 1 141 ? -24.636 53.480 161.051 1.00 29.91 141 MET E N 1
ATOM 9064 C CA . MET E 1 141 ? -23.719 53.935 160.021 1.00 29.65 141 MET E CA 1
ATOM 9065 C C . MET E 1 141 ? -23.977 53.213 158.702 1.00 30.82 141 MET E C 1
ATOM 9066 O O . MET E 1 141 ? -23.324 52.210 158.398 1.00 29.85 141 MET E O 1
ATOM 9071 N N . PRO E 1 142 ? -24.937 53.722 157.900 1.00 32.08 142 PRO E N 1
ATOM 9072 C CA . PRO E 1 142 ? -25.287 53.130 156.603 1.00 31.92 142 PRO E CA 1
ATOM 9073 C C . PRO E 1 142 ? -24.105 53.151 155.633 1.00 31.71 142 PRO E C 1
ATOM 9074 O O . PRO E 1 142 ? -24.043 52.351 154.688 1.00 32.16 142 PRO E O 1
ATOM 9078 N N . GLY E 1 143 ? -23.167 54.062 155.888 1.00 30.70 143 GLY E N 1
ATOM 9079 C CA . GLY E 1 143 ? -21.987 54.179 155.050 1.00 29.88 143 GLY E CA 1
ATOM 9080 C C . GLY E 1 143 ? -20.900 53.164 155.367 1.00 28.90 143 GLY E C 1
ATOM 9081 O O . GLY E 1 143 ? -20.048 52.875 154.523 1.00 29.49 143 GLY E O 1
ATOM 9082 N N . VAL E 1 144 ? -20.921 52.620 156.581 1.00 28.49 144 VAL E N 1
ATOM 9083 C CA . VAL E 1 144 ? -19.922 51.638 156.995 1.00 27.04 144 VAL E CA 1
ATOM 9084 C C . VAL E 1 144 ? -20.433 50.216 156.801 1.00 27.58 144 VAL E C 1
ATOM 9085 O O . VAL E 1 144 ? -19.706 49.350 156.316 1.00 27.38 144 VAL E O 1
ATOM 9089 N N . TYR E 1 145 ? -21.690 49.982 157.161 1.00 28.23 145 TYR E N 1
ATOM 9090 C CA . TYR E 1 145 ? -22.286 48.660 157.024 1.00 29.04 145 TYR E CA 1
ATOM 9091 C C . TYR E 1 145 ? -23.041 48.490 155.716 1.00 30.71 145 TYR E C 1
ATOM 9092 O O . TYR E 1 145 ? -23.524 49.465 155.134 1.00 30.49 145 TYR E O 1
ATOM 9101 N N . ARG E 1 146 ? -23.122 47.243 155.254 1.00 32.11 146 ARG E N 1
ATOM 9102 C CA . ARG E 1 146 ? -23.852 46.918 154.035 1.00 33.51 146 ARG E CA 1
ATOM 9103 C C . ARG E 1 146 ? -25.300 46.926 154.494 1.00 34.35 146 ARG E C 1
ATOM 9104 O O . ARG E 1 146 ? -25.581 46.613 155.651 1.00 33.87 146 ARG E O 1
ATOM 9112 N N . GLU E 1 147 ? -26.220 47.299 153.614 1.00 35.89 147 GLU E N 1
ATOM 9113 C CA . GLU E 1 147 ? -27.620 47.353 154.015 1.00 37.57 147 GLU E CA 1
ATOM 9114 C C . GLU E 1 147 ? -28.094 46.081 154.709 1.00 36.17 147 GLU E C 1
ATOM 9115 O O . GLU E 1 147 ? -27.787 44.969 154.275 1.00 35.38 147 GLU E O 1
ATOM 9121 N N . GLY E 1 148 ? -28.839 46.262 155.796 1.00 34.64 148 GLY E N 1
ATOM 9122 C CA . GLY E 1 148 ? -29.363 45.133 156.537 1.00 32.43 148 GLY E CA 1
ATOM 9123 C C . GLY E 1 148 ? -28.374 44.486 157.486 1.00 31.82 148 GLY E C 1
ATOM 9124 O O . GLY E 1 148 ? -28.770 43.675 158.322 1.00 33.03 148 GLY E O 1
ATOM 9125 N N . ALA E 1 149 ? -27.096 44.837 157.369 1.00 29.96 149 ALA E N 1
ATOM 9126 C CA . ALA E 1 149 ? -26.069 44.258 158.232 1.00 28.69 149 ALA E CA 1
ATOM 9127 C C . ALA E 1 149 ? -25.943 44.947 159.597 1.00 28.83 149 ALA E C 1
ATOM 9128 O O . ALA E 1 149 ? -26.107 46.165 159.727 1.00 26.24 149 ALA E O 1
ATOM 9130 N N . TRP E 1 150 ? -25.653 44.135 160.609 1.00 28.63 150 TRP E N 1
ATOM 9131 C CA . TRP E 1 150 ? -25.466 44.591 161.984 1.00 27.93 150 TRP E CA 1
ATOM 9132 C C . TRP E 1 150 ? -24.143 44.056 162.502 1.00 26.97 150 TRP E C 1
ATOM 9133 O O . TRP E 1 150 ? -23.610 43.081 161.974 1.00 26.07 150 TRP E O 1
ATOM 9144 N N . ASP E 1 151 ? -23.635 44.688 163.552 1.00 26.54 151 ASP E N 1
ATOM 9145 C CA . ASP E 1 151 ? -22.419 44.232 164.212 1.00 27.32 151 ASP E CA 1
ATOM 9146 C C . ASP E 1 151 ? -22.800 44.125 165.685 1.00 26.44 151 ASP E C 1
ATOM 9147 O O . ASP E 1 151 ? -23.073 45.142 166.328 1.00 25.96 151 ASP E O 1
ATOM 9152 N N . ILE E 1 152 ? -22.848 42.896 166.201 1.00 24.17 152 ILE E N 1
ATOM 9153 C CA . ILE E 1 152 ? -23.205 42.654 167.596 1.00 22.66 152 ILE E CA 1
ATOM 9154 C C . ILE E 1 152 ? -21.955 42.380 168.433 1.00 22.84 152 ILE E C 1
ATOM 9155 O O . ILE E 1 152 ? -21.444 41.262 168.456 1.00 23.99 152 ILE E O 1
ATOM 9160 N N . ALA E 1 153 ? -21.465 43.403 169.125 1.00 21.84 153 ALA E N 1
ATOM 9161 C CA . ALA E 1 153 ? -20.266 43.257 169.942 1.00 20.37 153 ALA E CA 1
ATOM 9162 C C . ALA E 1 153 ? -20.488 43.653 171.398 1.00 20.52 153 ALA E C 1
ATOM 9163 O O . ALA E 1 153 ? -21.537 44.184 171.766 1.00 21.60 153 ALA E O 1
ATOM 9165 N N . GLY E 1 154 ? -19.493 43.396 172.234 1.00 18.82 154 GLY E N 1
ATOM 9166 C CA . GLY E 1 154 ? -19.634 43.739 173.630 1.00 19.15 154 GLY E CA 1
ATOM 9167 C C . GLY E 1 154 ? -18.361 43.486 174.394 1.00 19.01 154 GLY E C 1
ATOM 9168 O O . GLY E 1 154 ? -17.427 42.883 173.870 1.00 19.84 154 GLY E O 1
ATOM 9169 N N . THR E 1 155 ? -18.342 43.938 175.644 1.00 19.55 155 THR E N 1
ATOM 9170 C CA . THR E 1 155 ? -17.190 43.793 176.524 1.00 18.40 155 THR E CA 1
ATOM 9171 C C . THR E 1 155 ? -17.614 43.170 177.854 1.00 17.74 155 THR E C 1
ATOM 9172 O O . THR E 1 155 ? -18.625 43.560 178.440 1.00 16.69 155 THR E O 1
ATOM 9176 N N . LEU E 1 156 ? -16.846 42.185 178.313 1.00 16.82 156 LEU E N 1
ATOM 9177 C CA . LEU E 1 156 ? -17.117 41.531 179.586 1.00 16.36 156 LEU E CA 1
ATOM 9178 C C . LEU E 1 156 ? -15.947 41.807 180.542 1.00 18.19 156 LEU E C 1
ATOM 9179 O O . LEU E 1 156 ? -14.781 41.597 180.189 1.00 17.84 156 LEU E O 1
ATOM 9184 N N . VAL E 1 157 ? -16.253 42.305 181.740 1.00 19.08 157 VAL E N 1
ATOM 9185 C CA . VAL E 1 157 ? -15.224 42.569 182.739 1.00 18.81 157 VAL E CA 1
ATOM 9186 C C . VAL E 1 157 ? -15.345 41.531 183.851 1.00 19.93 157 VAL E C 1
ATOM 9187 O O . VAL E 1 157 ? -16.447 41.246 184.331 1.00 20.35 157 VAL E O 1
ATOM 9191 N N . GLY E 1 158 ? -14.209 40.956 184.243 1.00 19.83 158 GLY E N 1
ATOM 9192 C CA . GLY E 1 158 ? -14.202 39.946 185.289 1.00 18.51 158 GLY E CA 1
ATOM 9193 C C . GLY E 1 158 ? -13.026 40.134 186.231 1.00 18.26 158 GLY E C 1
ATOM 9194 O O . GLY E 1 158 ? -12.327 41.154 186.175 1.00 17.36 158 GLY E O 1
ATOM 9195 N N . VAL E 1 159 ? -12.804 39.156 187.101 1.00 17.71 159 VAL E N 1
ATOM 9196 C CA . VAL E 1 159 ? -11.703 39.234 188.056 1.00 18.26 159 VAL E CA 1
ATOM 9197 C C . VAL E 1 159 ? -11.254 37.836 188.454 1.00 18.00 159 VAL E C 1
ATOM 9198 O O . VAL E 1 159 ? -12.076 36.940 188.616 1.00 19.55 159 VAL E O 1
ATOM 9202 N N . VAL E 1 160 ? -9.947 37.658 188.614 1.00 18.93 160 VAL E N 1
ATOM 9203 C CA . VAL E 1 160 ? -9.385 36.360 188.981 1.00 19.54 160 VAL E CA 1
ATOM 9204 C C . VAL E 1 160 ? -8.906 36.321 190.434 1.00 19.72 160 VAL E C 1
ATOM 9205 O O . VAL E 1 160 ? -8.138 37.177 190.865 1.00 21.30 160 VAL E O 1
ATOM 9209 N N . GLU E 1 161 ? -9.379 35.340 191.195 1.00 21.61 161 GLU E N 1
ATOM 9210 C CA . GLU E 1 161 ? -8.953 35.185 192.587 1.00 23.32 161 GLU E CA 1
ATOM 9211 C C . GLU E 1 161 ? -8.017 33.979 192.655 1.00 21.63 161 GLU E C 1
ATOM 9212 O O . GLU E 1 161 ? -8.224 32.978 191.967 1.00 20.03 161 GLU E O 1
ATOM 9218 N N . ARG E 1 162 ? -6.981 34.099 193.479 1.00 20.83 162 ARG E N 1
ATOM 9219 C CA . ARG E 1 162 ? -5.946 33.073 193.626 1.00 21.62 162 ARG E CA 1
ATOM 9220 C C . ARG E 1 162 ? -6.277 31.575 193.480 1.00 20.46 162 ARG E C 1
ATOM 9221 O O . ARG E 1 162 ? -5.521 30.837 192.849 1.00 20.43 162 ARG E O 1
ATOM 9229 N N . SER E 1 163 ? -7.389 31.120 194.042 1.00 19.48 163 SER E N 1
ATOM 9230 C CA . SER E 1 163 ? -7.733 29.702 193.987 1.00 20.37 163 SER E CA 1
ATOM 9231 C C . SER E 1 163 ? -8.254 29.148 192.664 1.00 21.69 163 SER E C 1
ATOM 9232 O O . SER E 1 163 ? -8.293 27.937 192.479 1.00 22.46 163 SER E O 1
ATOM 9235 N N . ARG E 1 164 ? -8.637 30.020 191.737 1.00 23.35 164 ARG E N 1
ATOM 9236 C CA . ARG E 1 164 ? -9.193 29.574 190.458 1.00 23.66 164 ARG E CA 1
ATOM 9237 C C . ARG E 1 164 ? -8.297 29.823 189.249 1.00 24.23 164 ARG E C 1
ATOM 9238 O O . ARG E 1 164 ? -8.745 29.658 188.112 1.00 24.82 164 ARG E O 1
ATOM 9246 N N . ILE E 1 165 ? -7.041 30.202 189.480 1.00 22.86 165 ILE E N 1
ATOM 9247 C CA . ILE E 1 165 ? -6.126 30.518 188.383 1.00 20.79 165 ILE E CA 1
ATOM 9248 C C . ILE E 1 165 ? -5.883 29.416 187.341 1.00 19.64 165 ILE E C 1
ATOM 9249 O O . ILE E 1 165 ? -5.860 28.232 187.657 1.00 20.54 165 ILE E O 1
ATOM 9254 N N . LEU E 1 166 ? -5.709 29.828 186.088 1.00 19.48 166 LEU E N 1
ATOM 9255 C CA . LEU E 1 166 ? -5.452 28.902 184.984 1.00 18.60 166 LEU E CA 1
ATOM 9256 C C . LEU E 1 166 ? -4.424 29.483 184.021 1.00 18.81 166 LEU E C 1
ATOM 9257 O O . LEU E 1 166 ? -4.495 30.651 183.657 1.00 20.88 166 LEU E O 1
ATOM 9262 N N . GLY E 1 167 ? -3.465 28.668 183.607 1.00 17.99 167 GLY E N 1
ATOM 9263 C CA . GLY E 1 167 ? -2.451 29.146 182.690 1.00 19.59 167 GLY E CA 1
ATOM 9264 C C . GLY E 1 167 ? -1.605 28.006 182.153 1.00 20.41 167 GLY E C 1
ATOM 9265 O O . GLY E 1 167 ? -1.501 26.955 182.796 1.00 21.86 167 GLY E O 1
ATOM 9266 N N . PRO E 1 168 ? -0.975 28.185 180.981 1.00 18.86 168 PRO E N 1
ATOM 9267 C CA . PRO E 1 168 ? -0.136 27.152 180.365 1.00 18.99 168 PRO E CA 1
ATOM 9268 C C . PRO E 1 168 ? 0.933 26.603 181.306 1.00 21.19 168 PRO E C 1
ATOM 9269 O O . PRO E 1 168 ? 1.217 25.402 181.313 1.00 21.08 168 PRO E O 1
ATOM 9273 N N . GLU E 1 169 ? 1.516 27.487 182.109 1.00 21.57 169 GLU E N 1
ATOM 9274 C CA . GLU E 1 169 ? 2.585 27.096 183.020 1.00 21.19 169 GLU E CA 1
ATOM 9275 C C . GLU E 1 169 ? 2.220 26.086 184.108 1.00 20.58 169 GLU E C 1
ATOM 9276 O O . GLU E 1 169 ? 3.106 25.510 184.736 1.00 20.23 169 GLU E O 1
ATOM 9282 N N . ARG E 1 170 ? 0.932 25.848 184.323 1.00 20.70 170 ARG E N 1
ATOM 9283 C CA . ARG E 1 170 ? 0.518 24.894 185.352 1.00 21.99 170 ARG E CA 1
ATOM 9284 C C . ARG E 1 170 ? 0.274 23.465 184.848 1.00 21.88 170 ARG E C 1
ATOM 9285 O O . ARG E 1 170 ? 0.170 22.531 185.652 1.00 20.86 170 ARG E O 1
ATOM 9293 N N . VAL E 1 171 ? 0.183 23.285 183.531 1.00 21.38 171 VAL E N 1
ATOM 9294 C CA . VAL E 1 171 ? -0.058 21.953 182.996 1.00 21.33 171 VAL E CA 1
ATOM 9295 C C . VAL E 1 171 ? 1.218 21.131 183.011 1.00 21.10 171 VAL E C 1
ATOM 9296 O O . VAL E 1 171 ? 2.325 21.661 182.920 1.00 21.36 171 VAL E O 1
ATOM 9300 N N . ARG E 1 172 ? 1.042 19.827 183.143 1.00 21.31 172 ARG E N 1
ATOM 9301 C CA . ARG E 1 172 ? 2.145 18.894 183.198 1.00 21.63 172 ARG E CA 1
ATOM 9302 C C . ARG E 1 172 ? 1.963 17.790 182.165 1.00 21.97 172 ARG E C 1
ATOM 9303 O O . ARG E 1 172 ? 0.882 17.607 181.607 1.00 20.85 172 ARG E O 1
ATOM 9311 N N . GLU E 1 173 ? 3.037 17.062 181.903 1.00 23.22 173 GLU E N 1
ATOM 9312 C CA . GLU E 1 173 ? 2.986 15.950 180.967 1.00 24.06 173 GLU E CA 1
ATOM 9313 C C . GLU E 1 173 ? 2.136 14.913 181.691 1.00 22.29 173 GLU E C 1
ATOM 9314 O O . GLU E 1 173 ? 2.310 14.691 182.891 1.00 21.99 173 GLU E O 1
ATOM 9320 N N . GLY E 1 174 ? 1.204 14.298 180.978 1.00 21.65 174 GLY E N 1
ATOM 9321 C CA . GLY E 1 174 ? 0.357 13.305 181.611 1.00 21.45 174 GLY E CA 1
ATOM 9322 C C . GLY E 1 174 ? -1.016 13.830 181.997 1.00 22.15 174 GLY E C 1
ATOM 9323 O O . GLY E 1 174 ? -1.912 13.040 182.305 1.00 23.51 174 GLY E O 1
ATOM 9324 N N . ASP E 1 175 ? -1.182 15.155 182.002 1.00 20.91 175 ASP E N 1
ATOM 9325 C CA . ASP E 1 175 ? -2.469 15.761 182.336 1.00 18.87 175 ASP E CA 1
ATOM 9326 C C . ASP E 1 175 ? -3.502 15.220 181.379 1.00 19.43 175 ASP E C 1
ATOM 9327 O O . ASP E 1 175 ? -3.193 14.922 180.221 1.00 19.90 175 ASP E O 1
ATOM 9332 N N . ALA E 1 176 ? -4.733 15.117 181.863 1.00 18.43 176 ALA E N 1
ATOM 9333 C CA . ALA E 1 176 ? -5.828 14.641 181.047 1.00 17.90 176 ALA E CA 1
ATOM 9334 C C . ALA E 1 176 ? -6.476 15.854 180.395 1.00 18.60 176 ALA E C 1
ATOM 9335 O O . ALA E 1 176 ? -6.390 16.969 180.917 1.00 20.45 176 ALA E O 1
ATOM 9337 N N . LEU E 1 177 ? -7.096 15.641 179.242 1.00 18.22 177 LEU E N 1
ATOM 9338 C CA . LEU E 1 177 ? -7.805 16.705 178.550 1.00 17.67 177 LEU E CA 1
ATOM 9339 C C . LEU E 1 177 ? -9.284 16.359 178.686 1.00 19.14 177 LEU E C 1
ATOM 9340 O O . LEU E 1 177 ? -9.746 15.329 178.184 1.00 18.56 177 LEU E O 1
ATOM 9345 N N . LEU E 1 178 ? -10.015 17.217 179.392 1.00 18.84 178 LEU E N 1
ATOM 9346 C CA . LEU E 1 178 ? -11.435 17.016 179.637 1.00 17.48 178 LEU E CA 1
ATOM 9347 C C . LEU E 1 178 ? -12.243 18.035 178.838 1.00 17.76 178 LEU E C 1
ATOM 9348 O O . LEU E 1 178 ? -12.071 19.249 178.992 1.00 17.98 178 LEU E O 1
ATOM 9353 N N . ALA E 1 179 ? -13.123 17.528 177.982 1.00 16.19 179 ALA E N 1
ATOM 9354 C CA . ALA E 1 179 ? -13.947 18.379 177.141 1.00 17.03 179 ALA E CA 1
ATOM 9355 C C . ALA E 1 179 ? -15.374 18.558 177.641 1.00 17.11 179 ALA E C 1
ATOM 9356 O O . ALA E 1 179 ? -16.015 17.622 178.118 1.00 16.79 179 ALA E O 1
ATOM 9358 N N . LEU E 1 180 ? -15.856 19.788 177.546 1.00 17.15 180 LEU E N 1
ATOM 9359 C CA . LEU E 1 180 ? -17.216 20.082 177.925 1.00 16.71 180 LEU E CA 1
ATOM 9360 C C . LEU E 1 180 ? -17.893 20.203 176.556 1.00 17.66 180 LEU E C 1
ATOM 9361 O O . LEU E 1 180 ? -17.360 20.844 175.645 1.00 18.38 180 LEU E O 1
ATOM 9366 N N . PRO E 1 181 ? -19.067 19.573 176.388 1.00 19.46 181 PRO E N 1
ATOM 9367 C CA . PRO E 1 181 ? -19.827 19.587 175.130 1.00 18.16 181 PRO E CA 1
ATOM 9368 C C . PRO E 1 181 ? -20.373 20.925 174.654 1.00 18.68 181 PRO E C 1
ATOM 9369 O O . PRO E 1 181 ? -21.033 21.655 175.396 1.00 17.62 181 PRO E O 1
ATOM 9373 N N . SER E 1 182 ? -20.092 21.235 173.394 1.00 19.47 182 SER E N 1
ATOM 9374 C CA . SER E 1 182 ? -20.576 22.465 172.789 1.00 21.23 182 SER E CA 1
ATOM 9375 C C . SER E 1 182 ? -22.012 22.179 172.366 1.00 22.21 182 SER E C 1
ATOM 9376 O O . SER E 1 182 ? -22.411 21.015 172.232 1.00 22.41 182 SER E O 1
ATOM 9379 N N . SER E 1 183 ? -22.786 23.235 172.153 1.00 23.20 183 SER E N 1
ATOM 9380 C CA . SER E 1 183 ? -24.172 23.076 171.733 1.00 23.45 183 SER E CA 1
ATOM 9381 C C . SER E 1 183 ? -24.236 22.978 170.210 1.00 23.91 183 SER E C 1
ATOM 9382 O O . SER E 1 183 ? -25.280 22.659 169.637 1.00 26.10 183 SER E O 1
ATOM 9385 N N . GLY E 1 184 ? -23.106 23.244 169.561 1.00 24.52 184 GLY E N 1
ATOM 9386 C CA . GLY E 1 184 ? -23.049 23.211 168.110 1.00 22.20 184 GLY E CA 1
ATOM 9387 C C . GLY E 1 184 ? -21.956 24.144 167.610 1.00 21.63 184 GLY E C 1
ATOM 9388 O O . GLY E 1 184 ? -20.918 24.274 168.267 1.00 21.45 184 GLY E O 1
ATOM 9389 N N . PRO E 1 185 ? -22.155 24.822 166.464 1.00 19.93 185 PRO E N 1
ATOM 9390 C CA . PRO E 1 185 ? -21.139 25.731 165.927 1.00 20.59 185 PRO E CA 1
ATOM 9391 C C . PRO E 1 185 ? -20.820 26.923 166.832 1.00 20.15 185 PRO E C 1
ATOM 9392 O O . PRO E 1 185 ? -19.823 27.610 166.631 1.00 21.18 185 PRO E O 1
ATOM 9396 N N . HIS E 1 186 ? -21.664 27.169 167.828 1.00 20.04 186 HIS E N 1
ATOM 9397 C CA . HIS E 1 186 ? -21.457 28.303 168.716 1.00 19.25 186 HIS E CA 1
ATOM 9398 C C . HIS E 1 186 ? -21.385 29.595 167.920 1.00 19.66 186 HIS E C 1
ATOM 9399 O O . HIS E 1 186 ? -22.384 30.001 167.332 1.00 22.27 186 HIS E O 1
ATOM 9406 N N . THR E 1 187 ? -20.225 30.243 167.877 1.00 20.16 187 THR E N 1
ATOM 9407 C CA . THR E 1 187 ? -20.112 31.501 167.140 1.00 19.34 187 THR E CA 1
ATOM 9408 C C . THR E 1 187 ? -18.882 31.656 166.246 1.00 19.94 187 THR E C 1
ATOM 9409 O O . THR E 1 187 ? -18.324 32.746 166.130 1.00 20.37 187 THR E O 1
ATOM 9413 N N . ASN E 1 188 ? -18.464 30.575 165.602 1.00 20.44 188 ASN E N 1
ATOM 9414 C CA . ASN E 1 188 ? -17.304 30.618 164.708 1.00 20.86 188 ASN E CA 1
ATOM 9415 C C . ASN E 1 188 ? -17.503 29.631 163.563 1.00 21.23 188 ASN E C 1
ATOM 9416 O O . ASN E 1 188 ? -17.991 28.519 163.770 1.00 21.45 188 ASN E O 1
ATOM 9421 N N . GLY E 1 189 ? -17.131 30.054 162.359 1.00 21.96 189 GLY E N 1
ATOM 9422 C CA . GLY E 1 189 ? -17.271 29.201 161.194 1.00 22.57 189 GLY E CA 1
ATOM 9423 C C . GLY E 1 189 ? -18.544 29.468 160.415 1.00 23.10 189 GLY E C 1
ATOM 9424 O O . GLY E 1 189 ? -18.955 28.652 159.579 1.00 22.90 189 GLY E O 1
ATOM 9425 N N . TYR E 1 190 ? -19.176 30.610 160.670 1.00 21.86 190 TYR E N 1
ATOM 9426 C CA . TYR E 1 190 ? -20.414 30.914 159.975 1.00 20.95 190 TYR E CA 1
ATOM 9427 C C . TYR E 1 190 ? -20.219 31.409 158.550 1.00 21.78 190 TYR E C 1
ATOM 9428 O O . TYR E 1 190 ? -21.138 31.318 157.735 1.00 22.04 190 TYR E O 1
ATOM 9437 N N . SER E 1 191 ? -19.022 31.901 158.233 1.00 22.25 191 SER E N 1
ATOM 9438 C CA . SER E 1 191 ? -18.740 32.341 156.867 1.00 24.11 191 SER E CA 1
ATOM 9439 C C . SER E 1 191 ? -18.935 31.112 155.975 1.00 23.86 191 SER E C 1
ATOM 9440 O O . SER E 1 191 ? -19.554 31.182 154.908 1.00 23.43 191 SER E O 1
ATOM 9443 N N . LEU E 1 192 ? -18.407 29.984 156.442 1.00 22.75 192 LEU E N 1
ATOM 9444 C CA . LEU E 1 192 ? -18.493 28.715 155.732 1.00 22.48 192 LEU E CA 1
ATOM 9445 C C . LEU E 1 192 ? -19.891 28.105 155.816 1.00 22.73 192 LEU E C 1
ATOM 9446 O O . LEU E 1 192 ? -20.393 27.559 154.833 1.00 24.56 192 LEU E O 1
ATOM 9451 N N . ILE E 1 193 ? -20.524 28.187 156.982 1.00 22.81 193 ILE E N 1
ATOM 9452 C CA . ILE E 1 193 ? -21.865 27.638 157.124 1.00 21.40 193 ILE E CA 1
ATOM 9453 C C . ILE E 1 193 ? -22.792 28.348 156.146 1.00 22.97 193 ILE E C 1
ATOM 9454 O O . ILE E 1 193 ? -23.455 27.706 155.334 1.00 23.40 193 ILE E O 1
ATOM 9459 N N . ARG E 1 194 ? -22.826 29.677 156.222 1.00 24.87 194 ARG E N 1
ATOM 9460 C CA . ARG E 1 194 ? -23.676 30.485 155.342 1.00 26.94 194 ARG E CA 1
ATOM 9461 C C . ARG E 1 194 ? -23.427 30.129 153.880 1.00 27.41 194 ARG E C 1
ATOM 9462 O O . ARG E 1 194 ? -24.341 30.177 153.054 1.00 27.76 194 ARG E O 1
ATOM 9470 N N . LYS E 1 195 ? -22.183 29.772 153.575 1.00 27.32 195 LYS E N 1
ATOM 9471 C CA . LYS E 1 195 ? -21.780 29.382 152.230 1.00 27.10 195 LYS E CA 1
ATOM 9472 C C . LYS E 1 195 ? -22.371 28.009 151.874 1.00 27.70 195 LYS E C 1
ATOM 9473 O O . LYS E 1 195 ? -22.828 27.795 150.753 1.00 28.73 195 LYS E O 1
ATOM 9479 N N . VAL E 1 196 ? -22.373 27.09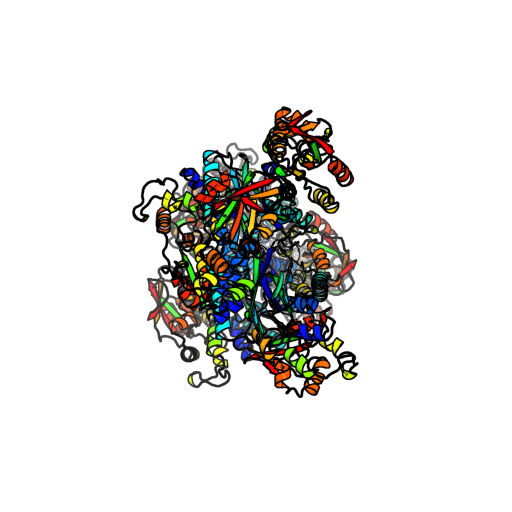7 152.844 1.00 27.28 196 VAL E N 1
ATOM 9480 C CA . VAL E 1 196 ? -22.880 25.733 152.664 1.00 27.01 196 VAL E CA 1
ATOM 9481 C C . VAL E 1 196 ? -24.396 25.590 152.563 1.00 27.83 196 VAL E C 1
ATOM 9482 O O . VAL E 1 196 ? -24.895 24.835 151.729 1.00 29.29 196 VAL E O 1
ATOM 9486 N N . VAL E 1 197 ? -25.129 26.301 153.416 1.00 29.07 197 VAL E N 1
ATOM 9487 C CA . VAL E 1 197 ? -26.588 26.216 153.414 1.00 28.96 197 VAL E CA 1
ATOM 9488 C C . VAL E 1 197 ? -27.332 27.128 152.426 1.00 30.35 197 VAL E C 1
ATOM 9489 O O . VAL E 1 197 ? -28.547 26.997 152.266 1.00 30.57 197 VAL E O 1
ATOM 9493 N N . ALA E 1 198 ? -26.621 28.045 151.770 1.00 30.59 198 ALA E N 1
ATOM 9494 C CA . ALA E 1 198 ? -27.257 28.936 150.796 1.00 31.87 198 ALA E CA 1
ATOM 9495 C C . ALA E 1 198 ? -28.120 28.088 149.861 1.00 33.70 198 ALA E C 1
ATOM 9496 O O . ALA E 1 198 ? -27.654 27.098 149.294 1.00 35.02 198 ALA E O 1
ATOM 9498 N N . GLY E 1 199 ? -29.383 28.462 149.709 1.00 34.95 199 GLY E N 1
ATOM 9499 C CA . GLY E 1 199 ? -30.253 27.687 148.844 1.00 36.31 199 GLY E CA 1
ATOM 9500 C C . GLY E 1 199 ? -31.090 26.681 149.615 1.00 36.92 199 GLY E C 1
ATOM 9501 O O . GLY E 1 199 ? -32.200 26.342 149.199 1.00 37.74 199 GLY E O 1
ATOM 9502 N N . GLN E 1 200 ? -30.565 26.201 150.738 1.00 35.46 200 GLN E N 1
ATOM 9503 C CA . GLN E 1 200 ? -31.294 25.240 151.554 1.00 34.87 200 GLN E CA 1
ATOM 9504 C C . GLN E 1 200 ? -32.511 25.895 152.176 1.00 34.83 200 GLN E C 1
ATOM 9505 O O . GLN E 1 200 ? -32.605 27.123 152.242 1.00 34.49 200 GLN E O 1
ATOM 9511 N N . ASP E 1 201 ? -33.437 25.064 152.636 1.00 34.28 201 ASP E N 1
ATOM 9512 C CA . ASP E 1 201 ? -34.639 25.554 153.289 1.00 34.12 201 ASP E CA 1
ATOM 9513 C C . ASP E 1 201 ? -34.410 25.448 154.797 1.00 33.34 201 ASP E C 1
ATOM 9514 O O . ASP E 1 201 ? -34.696 24.426 155.426 1.00 32.43 201 ASP E O 1
ATOM 9519 N N . LEU E 1 202 ? -33.870 26.526 155.355 1.00 32.07 202 LEU E N 1
ATOM 9520 C CA . LEU E 1 202 ? -33.553 26.625 156.773 1.00 32.05 202 LEU E CA 1
ATOM 9521 C C . LEU E 1 202 ? -34.633 26.142 157.740 1.00 32.54 202 LEU E C 1
ATOM 9522 O O . LEU E 1 202 ? -34.335 25.839 158.898 1.00 32.10 202 LEU E O 1
ATOM 9527 N N . SER E 1 203 ? -35.875 26.054 157.269 1.00 33.75 203 SER E N 1
ATOM 9528 C CA . SER E 1 203 ? -36.993 25.626 158.114 1.00 34.33 203 SER E CA 1
ATOM 9529 C C . SER E 1 203 ? -37.341 24.144 158.002 1.00 34.10 203 SER E C 1
ATOM 9530 O O . SER E 1 203 ? -37.851 23.546 158.950 1.00 34.18 203 SER E O 1
ATOM 9533 N N . ALA E 1 204 ? -37.075 23.556 156.842 1.00 34.06 204 ALA E N 1
ATOM 9534 C CA . ALA E 1 204 ? -37.388 22.152 156.613 1.00 34.08 204 ALA E CA 1
ATOM 9535 C C . ALA E 1 204 ? -36.684 21.258 157.617 1.00 35.06 204 ALA E C 1
ATOM 9536 O O . ALA E 1 204 ? -35.457 21.295 157.746 1.00 34.85 204 ALA E O 1
ATOM 9538 N N . PRO E 1 205 ? -37.456 20.448 158.354 1.00 35.89 205 PRO E N 1
ATOM 9539 C CA . PRO E 1 205 ? -36.888 19.537 159.352 1.00 36.65 205 PRO E CA 1
ATOM 9540 C C . PRO E 1 205 ? -35.946 18.531 158.703 1.00 35.85 205 PRO E C 1
ATOM 9541 O O . PRO E 1 205 ? -36.206 18.037 157.605 1.00 36.37 205 PRO E O 1
ATOM 9545 N N . VAL E 1 206 ? -34.849 18.241 159.390 1.00 34.16 206 VAL E N 1
ATOM 9546 C CA . VAL E 1 206 ? -33.858 17.299 158.895 1.00 32.84 206 VAL E CA 1
ATOM 9547 C C . VAL E 1 206 ? -33.840 16.074 159.823 1.00 33.61 206 VAL E C 1
ATOM 9548 O O . VAL E 1 206 ? -33.577 16.195 161.021 1.00 34.22 206 VAL E O 1
ATOM 9552 N N . PRO E 1 207 ? -34.142 14.882 159.280 1.00 33.31 207 PRO E N 1
ATOM 9553 C CA . PRO E 1 207 ? -34.169 13.623 160.031 1.00 33.32 207 PRO E CA 1
ATOM 9554 C C . PRO E 1 207 ? -32.976 13.369 160.965 1.00 33.17 207 PRO E C 1
ATOM 9555 O O . PRO E 1 207 ? -33.152 13.193 162.175 1.00 33.85 207 PRO E O 1
ATOM 9559 N N . GLU E 1 208 ? -31.771 13.346 160.401 1.00 31.25 208 GLU E N 1
ATOM 9560 C CA . GLU E 1 208 ? -30.558 13.093 161.180 1.00 29.94 208 GLU E CA 1
ATOM 9561 C C . GLU E 1 208 ? -30.258 14.162 162.222 1.00 29.35 208 GLU E C 1
ATOM 9562 O O . GLU E 1 208 ? -29.486 13.932 163.151 1.00 28.51 208 GLU E O 1
ATOM 9568 N N . LEU E 1 209 ? -30.850 15.338 162.053 1.00 29.57 209 LEU E N 1
ATOM 9569 C CA . LEU E 1 209 ? -30.660 16.433 162.997 1.00 28.49 209 LEU E CA 1
ATOM 9570 C C . LEU E 1 209 ? -31.794 16.423 164.024 1.00 28.37 209 LEU E C 1
ATOM 9571 O O . LEU E 1 209 ? -31.624 16.879 165.152 1.00 27.86 209 LEU E O 1
ATOM 9576 N N . GLY E 1 210 ? -32.942 15.877 163.630 1.00 29.15 210 GLY E N 1
ATOM 9577 C CA . GLY E 1 210 ? -34.088 15.828 164.521 1.00 28.48 210 GLY E CA 1
ATOM 9578 C C . GLY E 1 210 ? -34.679 17.213 164.714 1.00 28.17 210 GLY E C 1
ATOM 9579 O O . GLY E 1 210 ? -35.416 17.460 165.669 1.00 28.57 210 GLY E O 1
ATOM 9580 N N . GLU E 1 211 ? -34.349 18.117 163.795 1.00 28.02 211 GLU E N 1
ATOM 9581 C CA . GLU E 1 211 ? -34.817 19.499 163.835 1.00 27.92 211 GLU E CA 1
ATOM 9582 C C . GLU E 1 211 ? -34.527 20.179 162.503 1.00 28.54 211 GLU E C 1
ATOM 9583 O O . GLU E 1 211 ? -34.239 19.513 161.512 1.00 30.77 211 GLU E O 1
ATOM 9589 N N . SER E 1 212 ? -34.589 21.506 162.491 1.00 28.05 212 SER E N 1
ATOM 9590 C CA . SER E 1 212 ? -34.349 22.282 161.284 1.00 29.93 212 SER E CA 1
ATOM 9591 C C . SER E 1 212 ? -32.936 22.845 161.242 1.00 29.83 212 SER E C 1
ATOM 9592 O O . SER E 1 212 ? -32.243 22.878 162.260 1.00 28.11 212 SER E O 1
ATOM 9595 N N . LEU E 1 213 ? -32.508 23.286 160.061 1.00 30.06 213 LEU E N 1
ATOM 9596 C CA . LEU E 1 213 ? -31.182 23.874 159.924 1.00 32.02 213 LEU E CA 1
ATOM 9597 C C . LEU E 1 213 ? -31.108 25.138 160.776 1.00 32.02 213 LEU E C 1
ATOM 9598 O O . LEU E 1 213 ? -30.044 25.475 161.301 1.00 31.23 213 LEU E O 1
ATOM 9603 N N . LYS E 1 214 ? -32.235 25.835 160.908 1.00 31.32 214 LYS E N 1
ATOM 9604 C CA . LYS E 1 214 ? -32.271 27.064 161.696 1.00 32.20 214 LYS E CA 1
ATOM 9605 C C . LYS E 1 214 ? -32.091 26.789 163.181 1.00 30.90 214 LYS E C 1
ATOM 9606 O O . LYS E 1 214 ? -31.403 27.537 163.877 1.00 30.24 214 LYS E O 1
ATOM 9612 N N . GLU E 1 215 ? -32.703 25.714 163.663 1.00 29.66 215 GLU E N 1
ATOM 9613 C CA . GLU E 1 215 ? -32.607 25.366 165.071 1.00 29.20 215 GLU E CA 1
ATOM 9614 C C . GLU E 1 215 ? -31.267 24.739 165.419 1.00 27.02 215 GLU E C 1
ATOM 9615 O O . GLU E 1 215 ? -30.723 24.982 166.493 1.00 26.42 215 GLU E O 1
ATOM 9621 N N . ALA E 1 216 ? -30.728 23.946 164.504 1.00 26.13 216 ALA E N 1
ATOM 9622 C CA . ALA E 1 216 ? -29.437 23.320 164.733 1.00 25.25 216 ALA E CA 1
ATOM 9623 C C . ALA E 1 216 ? -28.351 24.384 164.641 1.00 25.31 216 ALA E C 1
ATOM 9624 O O . ALA E 1 216 ? -27.381 24.360 165.397 1.00 27.28 216 ALA E O 1
ATOM 9626 N N . LEU E 1 217 ? -28.528 25.331 163.725 1.00 24.99 217 LEU E N 1
ATOM 9627 C CA . LEU E 1 217 ? -27.539 26.382 163.508 1.00 23.47 217 LEU E CA 1
ATOM 9628 C C . LEU E 1 217 ? -27.612 27.616 164.386 1.00 23.35 217 LEU E C 1
ATOM 9629 O O . LEU E 1 217 ? -26.584 28.236 164.638 1.00 26.46 217 LEU E O 1
ATOM 9634 N N . LEU E 1 218 ? -28.795 27.997 164.851 1.00 21.66 218 LEU E N 1
ATOM 9635 C CA . LEU E 1 218 ? -28.866 29.190 165.685 1.00 22.28 218 LEU E CA 1
ATOM 9636 C C . LEU E 1 218 ? -28.894 28.905 167.179 1.00 22.43 218 LEU E C 1
ATOM 9637 O O . LEU E 1 218 ? -29.065 29.821 167.982 1.00 22.04 218 LEU E O 1
ATOM 9642 N N . ARG E 1 219 ? -28.733 27.639 167.555 1.00 21.20 219 ARG E N 1
ATOM 9643 C CA . ARG E 1 219 ? -28.701 27.291 168.969 1.00 21.89 219 ARG E CA 1
ATOM 9644 C C . ARG E 1 219 ? -27.586 28.162 169.554 1.00 22.86 219 ARG E C 1
ATOM 9645 O O . ARG E 1 219 ? -26.454 28.160 169.058 1.00 24.02 219 ARG E O 1
ATOM 9653 N N . PRO E 1 220 ? -27.890 28.929 170.609 1.00 22.30 220 PRO E N 1
ATOM 9654 C CA . PRO E 1 220 ? -26.870 29.795 171.201 1.00 22.45 220 PRO E CA 1
ATOM 9655 C C . PRO E 1 220 ? -25.577 29.130 171.655 1.00 22.31 220 PRO E C 1
ATOM 9656 O O . PRO E 1 220 ? -25.548 27.945 172.015 1.00 22.22 220 PRO E O 1
ATOM 9660 N N . HIS E 1 221 ? -24.513 29.929 171.629 1.00 21.35 221 HIS E N 1
ATOM 9661 C CA . HIS E 1 221 ? -23.185 29.525 172.072 1.00 19.50 221 HIS E CA 1
ATOM 9662 C C . HIS E 1 221 ? -23.391 29.126 173.535 1.00 18.46 221 HIS E C 1
ATOM 9663 O O . HIS E 1 221 ? -24.001 29.877 174.294 1.00 20.77 221 HIS E O 1
ATOM 9670 N N . ARG E 1 222 ? -22.907 27.950 173.926 1.00 17.92 222 ARG E N 1
ATOM 9671 C CA . ARG E 1 222 ? -23.070 27.471 175.292 1.00 16.17 222 ARG E CA 1
ATOM 9672 C C . ARG E 1 222 ? -22.021 28.010 176.254 1.00 16.40 222 ARG E C 1
ATOM 9673 O O . ARG E 1 222 ? -20.839 28.063 175.927 1.00 17.44 222 ARG E O 1
ATOM 9681 N N . ALA E 1 223 ? -22.460 28.409 177.446 1.00 16.52 223 ALA E N 1
ATOM 9682 C CA . ALA E 1 223 ? -21.554 28.929 178.469 1.00 14.95 223 ALA E CA 1
ATOM 9683 C C . ALA E 1 223 ? -21.287 27.817 179.461 1.00 16.64 223 ALA E C 1
ATOM 9684 O O . ALA E 1 223 ? -22.166 26.999 179.729 1.00 17.42 223 ALA E O 1
ATOM 9686 N N . TYR E 1 224 ? -20.076 27.785 180.012 1.00 16.63 224 TYR E N 1
ATOM 9687 C CA . TYR E 1 224 ? -19.700 26.747 180.969 1.00 16.30 224 TYR E CA 1
ATOM 9688 C C . TYR E 1 224 ? -19.452 27.297 182.361 1.00 16.16 224 TYR E C 1
ATOM 9689 O O . TYR E 1 224 ? -18.746 26.691 183.147 1.00 17.42 224 TYR E O 1
ATOM 9698 N N . LEU E 1 225 ? -20.036 28.449 182.655 1.00 18.15 225 LEU E N 1
ATOM 9699 C CA . LEU E 1 225 ? -19.885 29.081 183.959 1.00 21.87 225 LEU E CA 1
ATOM 9700 C C . LEU E 1 225 ? -20.477 28.169 185.020 1.00 23.63 225 LEU E C 1
ATOM 9701 O O . LEU E 1 225 ? -19.998 28.115 186.157 1.00 24.61 225 LEU E O 1
ATOM 9706 N N . LYS E 1 226 ? -21.533 27.461 184.637 1.00 25.55 226 LYS E N 1
ATOM 9707 C CA . LYS E 1 226 ? -22.199 26.535 185.537 1.00 26.69 226 LYS E CA 1
ATOM 9708 C C . LYS E 1 226 ? -21.186 25.485 185.980 1.00 24.72 226 LYS E C 1
ATOM 9709 O O . LYS E 1 226 ? -20.980 25.274 187.175 1.00 24.92 226 LYS E O 1
ATOM 9715 N N . GLU E 1 227 ? -20.542 24.848 185.003 1.00 23.19 227 GLU E N 1
ATOM 9716 C CA . GLU E 1 227 ? -19.542 23.816 185.260 1.00 21.55 227 GLU E CA 1
ATOM 9717 C C . GLU E 1 227 ? -18.321 24.315 186.027 1.00 21.01 227 GLU E C 1
ATOM 9718 O O . GLU E 1 227 ? -17.864 23.657 186.961 1.00 20.89 227 GLU E O 1
ATOM 9724 N N . PHE E 1 228 ? -17.777 25.465 185.640 1.00 20.16 228 PHE E N 1
ATOM 9725 C CA . PHE E 1 228 ? -16.613 25.980 186.346 1.00 20.18 228 PHE E CA 1
ATOM 9726 C C . PHE E 1 228 ? -16.909 26.261 187.810 1.00 19.71 228 PHE E C 1
ATOM 9727 O O . PHE E 1 228 ? -16.054 26.066 188.669 1.00 19.93 228 PHE E O 1
ATOM 9735 N N . ARG E 1 229 ? -18.119 26.712 188.104 1.00 21.17 229 ARG E N 1
ATOM 9736 C CA . ARG E 1 229 ? -18.479 26.990 189.483 1.00 22.66 229 ARG E CA 1
ATOM 9737 C C . ARG E 1 229 ? -18.581 25.718 190.323 1.00 23.43 229 ARG E C 1
ATOM 9738 O O . ARG E 1 229 ? -18.211 25.709 191.495 1.00 25.10 229 ARG E O 1
ATOM 9746 N N . LEU E 1 230 ? -19.076 24.642 189.727 1.00 23.50 230 LEU E N 1
ATOM 9747 C CA . LEU E 1 230 ? -19.182 23.380 190.444 1.00 22.85 230 LEU E CA 1
ATOM 9748 C C . LEU E 1 230 ? -17.780 22.877 190.793 1.00 23.36 230 LEU E C 1
ATOM 9749 O O . LEU E 1 230 ? -17.501 22.533 191.938 1.00 24.21 230 LEU E O 1
ATOM 9754 N N . LEU E 1 231 ? -16.896 22.860 189.801 1.00 23.90 231 LEU E N 1
ATOM 9755 C CA . LEU E 1 231 ? -15.521 22.405 189.982 1.00 23.59 231 LEU E CA 1
ATOM 9756 C C . LEU E 1 231 ? -14.773 23.291 190.966 1.00 23.80 231 LEU E C 1
ATOM 9757 O O . LEU E 1 231 ? -14.035 22.801 191.816 1.00 22.54 231 LEU E O 1
ATOM 9762 N N . TRP E 1 232 ? -14.961 24.600 190.834 1.00 25.93 232 TRP E N 1
ATOM 9763 C CA . TRP E 1 232 ? -14.332 25.564 191.723 1.00 26.79 232 TRP E CA 1
ATOM 9764 C C . TRP E 1 232 ? -14.800 25.301 193.141 1.00 28.20 232 TRP E C 1
ATOM 9765 O O . TRP E 1 232 ? -14.006 25.295 194.086 1.00 29.78 232 TRP E O 1
ATOM 9776 N N . GLU E 1 233 ? -16.106 25.103 193.277 1.00 27.35 233 GLU E N 1
ATOM 9777 C CA . GLU E 1 233 ? -16.718 24.862 194.570 1.00 26.95 233 GLU E CA 1
ATOM 9778 C C . GLU E 1 233 ? -16.294 23.533 195.190 1.00 26.59 233 GLU E C 1
ATOM 9779 O O . GLU E 1 233 ? -16.245 23.411 196.415 1.00 26.58 233 GLU E O 1
ATOM 9785 N N . ALA E 1 234 ? -15.961 22.554 194.347 1.00 25.36 234 ALA E N 1
ATOM 9786 C CA . ALA E 1 234 ? -15.543 21.233 194.814 1.00 24.27 234 ALA E CA 1
ATOM 9787 C C . ALA E 1 234 ? -14.037 21.122 195.026 1.00 24.94 234 ALA E C 1
ATOM 9788 O O . ALA E 1 234 ? -13.539 20.096 195.495 1.00 26.12 234 ALA E O 1
ATOM 9790 N N . GLY E 1 235 ? -13.313 22.175 194.666 1.00 25.28 235 GLY E N 1
ATOM 9791 C CA . GLY E 1 235 ? -11.870 22.184 194.838 1.00 25.73 235 GLY E CA 1
ATOM 9792 C C . GLY E 1 235 ? -11.103 21.252 193.923 1.00 25.70 235 GLY E C 1
ATOM 9793 O O . GLY E 1 235 ? -10.046 20.750 194.287 1.00 27.19 235 GLY E O 1
ATOM 9794 N N . VAL E 1 236 ? -11.631 21.014 192.731 1.00 25.70 236 VAL E N 1
ATOM 9795 C CA . VAL E 1 236 ? -10.967 20.135 191.784 1.00 24.62 236 VAL E CA 1
ATOM 9796 C C . VAL E 1 236 ? -9.745 20.856 191.230 1.00 24.43 236 VAL E C 1
ATOM 9797 O O . VAL E 1 236 ? -9.802 22.051 190.925 1.00 24.74 236 VAL E O 1
ATOM 9801 N N . GLU E 1 237 ? -8.639 20.125 191.111 1.00 23.45 237 GLU E N 1
ATOM 9802 C CA . GLU E 1 237 ? -7.399 20.688 190.607 1.00 21.82 237 GLU E CA 1
ATOM 9803 C C . GLU E 1 237 ? -7.480 20.922 189.108 1.00 21.30 237 GLU E C 1
ATOM 9804 O O . GLU E 1 237 ? -7.671 19.982 188.340 1.00 21.56 237 GLU E O 1
ATOM 9810 N N . LEU E 1 238 ? -7.339 22.178 188.696 1.00 20.56 238 LEU E N 1
ATOM 9811 C CA . LEU E 1 238 ? -7.376 22.539 187.283 1.00 19.35 238 LEU E CA 1
ATOM 9812 C C . LEU E 1 238 ? -6.060 23.218 186.958 1.00 18.85 238 LEU E C 1
ATOM 9813 O O . LEU E 1 238 ? -5.572 24.032 187.740 1.00 18.95 238 LEU E O 1
ATOM 9818 N N . HIS E 1 239 ? -5.482 22.888 185.810 1.00 19.00 239 HIS E N 1
ATOM 9819 C CA . HIS E 1 239 ? -4.223 23.498 185.410 1.00 18.58 239 HIS E CA 1
ATOM 9820 C C . HIS E 1 239 ? -4.474 24.617 184.415 1.00 18.25 239 HIS E C 1
ATOM 9821 O O . HIS E 1 239 ? -4.157 25.768 184.686 1.00 19.61 239 HIS E O 1
ATOM 9828 N N . ALA E 1 240 ? -5.069 24.290 183.276 1.00 17.80 240 ALA E N 1
ATOM 9829 C CA . ALA E 1 240 ? -5.363 25.298 182.262 1.00 18.70 240 ALA E CA 1
ATOM 9830 C C . ALA E 1 240 ? -6.648 24.940 181.517 1.00 18.50 240 ALA E C 1
ATOM 9831 O O . ALA E 1 240 ? -7.269 23.913 181.793 1.00 18.45 240 ALA E O 1
ATOM 9833 N N . ALA E 1 241 ? -7.049 25.798 180.585 1.00 17.64 241 ALA E N 1
ATOM 9834 C CA . ALA E 1 241 ? -8.251 25.562 179.795 1.00 17.90 241 ALA E CA 1
ATOM 9835 C C . ALA E 1 241 ? -8.151 26.355 178.511 1.00 17.41 241 ALA E C 1
ATOM 9836 O O . ALA E 1 241 ? -7.414 27.326 178.437 1.00 19.29 241 ALA E O 1
ATOM 9838 N N . ALA E 1 242 ? -8.889 25.929 177.497 1.00 18.01 242 ALA E N 1
ATOM 9839 C CA . ALA E 1 242 ? -8.903 26.614 176.216 1.00 17.16 242 ALA E CA 1
ATOM 9840 C C . ALA E 1 242 ? -10.335 26.638 175.697 1.00 17.37 242 ALA E C 1
ATOM 9841 O O . ALA E 1 242 ? -11.028 25.618 175.673 1.00 16.47 242 ALA E O 1
ATOM 9843 N N . HIS E 1 243 ? -10.778 27.824 175.309 1.00 17.82 243 HIS E N 1
ATOM 9844 C CA . HIS E 1 243 ? -12.109 27.999 174.764 1.00 17.20 243 HIS E CA 1
ATOM 9845 C C . HIS E 1 243 ? -11.937 27.686 173.279 1.00 16.16 243 HIS E C 1
ATOM 9846 O O . HIS E 1 243 ? -11.075 28.273 172.625 1.00 15.03 243 HIS E O 1
ATOM 9853 N N . ILE E 1 244 ? -12.730 26.763 172.746 1.00 15.13 244 ILE E N 1
ATOM 9854 C CA . ILE E 1 244 ? -12.583 26.398 171.342 1.00 15.60 244 ILE E CA 1
ATOM 9855 C C . ILE E 1 244 ? -13.408 27.314 170.443 1.00 17.12 244 ILE E C 1
ATOM 9856 O O . ILE E 1 244 ? -14.591 27.073 170.189 1.00 17.72 244 ILE E O 1
ATOM 9861 N N . THR E 1 245 ? -12.754 28.368 169.956 1.00 18.19 245 THR E N 1
ATOM 9862 C CA . THR E 1 245 ? -13.395 29.372 169.109 1.00 18.32 245 THR E CA 1
ATOM 9863 C C . THR E 1 245 ? -12.829 29.469 167.690 1.00 18.70 245 THR E C 1
ATOM 9864 O O . THR E 1 245 ? -12.788 28.476 166.963 1.00 20.14 245 THR E O 1
ATOM 9868 N N . GLY E 1 246 ? -12.411 30.664 167.291 1.00 18.69 246 GLY E N 1
ATOM 9869 C CA . GLY E 1 246 ? -11.861 30.834 165.960 1.00 19.65 246 GLY E CA 1
ATOM 9870 C C . GLY E 1 246 ? -10.628 29.975 165.792 1.00 21.34 246 GLY E C 1
ATOM 9871 O O . GLY E 1 246 ? -9.752 29.996 166.658 1.00 24.23 246 GLY E O 1
ATOM 9872 N N . GLY E 1 247 ? -10.557 29.217 164.697 1.00 20.85 247 GLY E N 1
ATOM 9873 C CA . GLY E 1 247 ? -9.410 28.348 164.468 1.00 20.68 247 GLY E CA 1
ATOM 9874 C C . GLY E 1 247 ? -9.614 26.923 164.968 1.00 20.33 247 GLY E C 1
ATOM 9875 O O . GLY E 1 247 ? -8.840 26.024 164.641 1.00 19.71 247 GLY E O 1
ATOM 9876 N N . GLY E 1 248 ? -10.655 26.724 165.772 1.00 20.31 248 GLY E N 1
ATOM 9877 C CA . GLY E 1 248 ? -10.966 25.403 166.296 1.00 20.51 248 GLY E CA 1
ATOM 9878 C C . GLY E 1 248 ? -10.023 24.849 167.348 1.00 19.72 248 GLY E C 1
ATOM 9879 O O . GLY E 1 248 ? -9.390 25.596 168.088 1.00 20.18 248 GLY E O 1
ATOM 9880 N N . LEU E 1 249 ? -9.948 23.524 167.417 1.00 19.38 249 LEU E N 1
ATOM 9881 C CA . LEU E 1 249 ? -9.081 22.833 168.366 1.00 20.55 249 LEU E CA 1
ATOM 9882 C C . LEU E 1 249 ? -7.588 23.069 168.081 1.00 21.15 249 LEU E C 1
ATOM 9883 O O . LEU E 1 249 ? -6.811 23.365 168.989 1.00 20.78 249 LEU E O 1
ATOM 9888 N N . PRO E 1 250 ? -7.171 22.926 166.810 1.00 22.26 250 PRO E N 1
ATOM 9889 C CA . PRO E 1 250 ? -5.770 23.123 166.425 1.00 22.66 250 PRO E CA 1
ATOM 9890 C C . PRO E 1 250 ? -5.179 24.459 166.855 1.00 22.58 250 PRO E C 1
ATOM 9891 O O . PRO E 1 250 ? -4.021 24.529 167.260 1.00 24.11 250 PRO E O 1
ATOM 9895 N N . GLU E 1 251 ? -5.970 25.518 166.758 1.00 22.04 251 GLU E N 1
ATOM 9896 C CA . GLU E 1 251 ? -5.488 26.843 167.105 1.00 22.60 251 GLU E CA 1
ATOM 9897 C C . GLU E 1 251 ? -5.647 27.239 168.568 1.00 22.70 251 GLU E C 1
ATOM 9898 O O . GLU E 1 251 ? -4.857 28.033 169.081 1.00 22.96 251 GLU E O 1
ATOM 9904 N N . ASN E 1 252 ? -6.638 26.676 169.254 1.00 22.46 252 ASN E N 1
ATOM 9905 C CA . ASN E 1 252 ? -6.895 27.075 170.635 1.00 22.26 252 ASN E CA 1
ATOM 9906 C C . ASN E 1 252 ? -6.389 26.226 171.783 1.00 21.43 252 ASN E C 1
ATOM 9907 O O . ASN E 1 252 ? -6.112 26.763 172.858 1.00 22.78 252 ASN E O 1
ATOM 9912 N N . LEU E 1 253 ? -6.272 24.917 171.587 1.00 20.91 253 LEU E N 1
ATOM 9913 C CA . LEU E 1 253 ? -5.776 24.067 172.671 1.00 21.31 253 LEU E CA 1
ATOM 9914 C C . LEU E 1 253 ? -4.272 24.292 172.906 1.00 21.84 253 LEU E C 1
ATOM 9915 O O . LEU E 1 253 ? -3.792 24.243 174.048 1.00 20.80 253 LEU E O 1
ATOM 9920 N N . PRO E 1 254 ? -3.504 24.532 171.826 1.00 21.66 254 PRO E N 1
ATOM 9921 C CA . PRO E 1 254 ? -2.068 24.758 172.017 1.00 22.99 254 PRO E CA 1
ATOM 9922 C C . PRO E 1 254 ? -1.823 26.043 172.805 1.00 23.74 254 PRO E C 1
ATOM 9923 O O . PRO E 1 254 ? -0.715 26.286 173.287 1.00 25.85 254 PRO E O 1
ATOM 9927 N N . ARG E 1 255 ? -2.859 26.865 172.924 1.00 23.30 255 ARG E N 1
ATOM 9928 C CA . ARG E 1 255 ? -2.748 28.114 173.654 1.00 23.64 255 ARG E CA 1
ATOM 9929 C C . ARG E 1 255 ? -2.748 27.871 175.160 1.00 23.13 255 ARG E C 1
ATOM 9930 O O . ARG E 1 255 ? -2.283 28.703 175.933 1.00 24.27 255 ARG E O 1
ATOM 9938 N N . ALA E 1 256 ? -3.255 26.722 175.581 1.00 21.50 256 ALA E N 1
ATOM 9939 C CA . ALA E 1 256 ? -3.277 26.405 177.000 1.00 20.85 256 ALA E CA 1
ATOM 9940 C C . ALA E 1 256 ? -2.130 25.456 177.391 1.00 20.80 256 ALA E C 1
ATOM 9941 O O . ALA E 1 256 ? -2.054 25.014 178.541 1.00 18.62 256 ALA E O 1
ATOM 9943 N N . LEU E 1 257 ? -1.237 25.171 176.435 1.00 19.87 257 LEU E N 1
ATOM 9944 C CA . LEU E 1 257 ? -0.094 24.265 176.646 1.00 19.75 257 LEU E CA 1
ATOM 9945 C C . LEU E 1 257 ? 1.243 24.997 176.642 1.00 18.64 257 LEU E C 1
ATOM 9946 O O . LEU E 1 257 ? 1.528 25.778 175.734 1.00 19.12 257 LEU E O 1
ATOM 9951 N N . PRO E 1 258 ? 2.085 24.745 177.658 1.00 18.23 258 PRO E N 1
ATOM 9952 C CA . PRO E 1 258 ? 3.398 25.381 177.781 1.00 19.25 258 PRO E CA 1
ATOM 9953 C C . PRO E 1 258 ? 4.404 24.842 176.772 1.00 21.23 258 PRO E C 1
ATOM 9954 O O . PRO E 1 258 ? 4.165 23.815 176.137 1.00 23.01 258 PRO E O 1
ATOM 9958 N N . PRO E 1 259 ? 5.546 25.531 176.604 1.00 22.00 259 PRO E N 1
ATOM 9959 C CA . PRO E 1 259 ? 6.547 25.047 175.645 1.00 21.70 259 PRO E CA 1
ATOM 9960 C C . PRO E 1 259 ? 6.972 23.611 175.958 1.00 20.95 259 PRO E C 1
ATOM 9961 O O . PRO E 1 259 ? 7.137 23.241 177.118 1.00 22.50 259 PRO E O 1
ATOM 9965 N N . GLY E 1 260 ? 7.127 22.800 174.922 1.00 22.01 260 GLY E N 1
ATOM 9966 C CA . GLY E 1 260 ? 7.533 21.419 175.127 1.00 22.91 260 GLY E CA 1
ATOM 9967 C C . GLY E 1 260 ? 6.387 20.428 175.233 1.00 23.85 260 GLY E C 1
ATOM 9968 O O . GLY E 1 260 ? 6.607 19.213 175.228 1.00 24.13 260 GLY E O 1
ATOM 9969 N N . LEU E 1 261 ? 5.158 20.935 175.321 1.00 24.15 261 LEU E N 1
ATOM 9970 C CA . LEU E 1 261 ? 3.998 20.063 175.437 1.00 22.17 261 LEU E CA 1
ATOM 9971 C C . LEU E 1 261 ? 2.976 20.181 174.310 1.00 21.36 261 LEU E C 1
ATOM 9972 O O . LEU E 1 261 ? 2.685 21.267 173.801 1.00 20.73 261 LEU E O 1
ATOM 9977 N N . GLY E 1 262 ? 2.455 19.025 173.919 1.00 20.58 262 GLY E N 1
ATOM 9978 C CA . GLY E 1 262 ? 1.455 18.952 172.877 1.00 19.91 262 GLY E CA 1
ATOM 9979 C C . GLY E 1 262 ? 0.287 18.144 173.416 1.00 20.15 262 GLY E C 1
ATOM 9980 O O . GLY E 1 262 ? 0.280 17.756 174.593 1.00 17.03 262 GLY E O 1
ATOM 9981 N N . ALA E 1 263 ? -0.698 17.886 172.559 1.00 19.85 263 ALA E N 1
ATOM 9982 C CA . ALA E 1 263 ? -1.883 17.128 172.951 1.00 20.56 263 ALA E CA 1
ATOM 9983 C C . ALA E 1 263 ? -2.287 16.067 171.928 1.00 21.02 263 ALA E C 1
ATOM 9984 O O . ALA E 1 263 ? -2.180 16.275 170.717 1.00 20.60 263 ALA E O 1
ATOM 9986 N N . GLU E 1 264 ? -2.740 14.924 172.434 1.00 21.81 264 GLU E N 1
ATOM 9987 C CA . GLU E 1 264 ? -3.218 13.839 171.592 1.00 23.61 264 GLU E CA 1
ATOM 9988 C C . GLU E 1 264 ? -4.697 13.680 171.921 1.00 22.94 264 GLU E C 1
ATOM 9989 O O . GLU E 1 264 ? -5.053 13.384 173.061 1.00 23.64 264 GLU E O 1
ATOM 9995 N N . VAL E 1 265 ? -5.555 13.904 170.932 1.00 22.34 265 VAL E N 1
ATOM 9996 C CA . VAL E 1 265 ? -6.994 13.787 171.138 1.00 21.31 265 VAL E CA 1
ATOM 9997 C C . VAL E 1 265 ? -7.522 12.529 170.475 1.00 22.32 265 VAL E C 1
ATOM 9998 O O . VAL E 1 265 ? -7.379 12.351 169.272 1.00 23.10 265 VAL E O 1
ATOM 10002 N N . ARG E 1 266 ? -8.129 11.655 171.271 1.00 24.15 266 ARG E N 1
ATOM 10003 C CA . ARG E 1 266 ? -8.676 10.407 170.762 1.00 24.19 266 ARG E CA 1
ATOM 10004 C C . ARG E 1 266 ? -10.036 10.622 170.099 1.00 24.01 266 ARG E C 1
ATOM 10005 O O . ARG E 1 266 ? -11.010 10.995 170.757 1.00 23.78 266 ARG E O 1
ATOM 10013 N N . ARG E 1 267 ? -10.086 10.397 168.788 1.00 23.08 267 ARG E N 1
ATOM 10014 C CA . ARG E 1 267 ? -11.319 10.535 168.023 1.00 22.17 267 ARG E CA 1
ATOM 10015 C C . ARG E 1 267 ? -12.365 9.618 168.627 1.00 20.66 267 ARG E C 1
ATOM 10016 O O . ARG E 1 267 ? -12.055 8.504 169.041 1.00 20.82 267 ARG E O 1
ATOM 10024 N N . GLY E 1 268 ? -13.603 10.095 168.672 1.00 21.72 268 GLY E N 1
ATOM 10025 C CA . GLY E 1 268 ? -14.696 9.301 169.200 1.00 19.72 268 GLY E CA 1
ATOM 10026 C C . GLY E 1 268 ? -14.912 9.342 170.698 1.00 20.20 268 GLY E C 1
ATOM 10027 O O . GLY E 1 268 ? -15.848 8.718 171.198 1.00 21.08 268 GLY E O 1
ATOM 10028 N N . SER E 1 269 ? -14.062 10.067 171.420 1.00 18.97 269 SER E N 1
ATOM 10029 C CA . SER E 1 269 ? -14.194 10.154 172.868 1.00 18.71 269 SER E CA 1
ATOM 10030 C C . SER E 1 269 ? -15.248 11.160 173.335 1.00 18.57 269 SER E C 1
ATOM 10031 O O . SER E 1 269 ? -15.641 11.145 174.496 1.00 20.33 269 SER E O 1
ATOM 10034 N N . TRP E 1 270 ? -15.716 12.018 172.433 1.00 18.93 270 TRP E N 1
ATOM 10035 C CA . TRP E 1 270 ? -16.729 13.027 172.762 1.00 17.50 270 TRP E CA 1
ATOM 10036 C C . TRP E 1 270 ? -17.830 13.069 171.707 1.00 18.95 270 TRP E C 1
ATOM 10037 O O . TRP E 1 270 ? -17.590 12.794 170.531 1.00 17.56 270 TRP E O 1
ATOM 10048 N N . PRO E 1 271 ? -19.060 13.415 172.116 1.00 20.12 271 PRO E N 1
ATOM 10049 C CA . PRO E 1 271 ? -20.181 13.483 171.175 1.00 19.53 271 PRO E CA 1
ATOM 10050 C C . PRO E 1 271 ? -20.101 14.678 170.240 1.00 20.56 271 PRO E C 1
ATOM 10051 O O . PRO E 1 271 ? -19.950 15.818 170.674 1.00 21.41 271 PRO E O 1
ATOM 10055 N N . ILE E 1 272 ? -20.195 14.411 168.945 1.00 20.69 272 ILE E N 1
ATOM 10056 C CA . ILE E 1 272 ? -20.148 15.473 167.955 1.00 21.74 272 ILE E CA 1
ATOM 10057 C C . ILE E 1 272 ? -21.569 15.840 167.516 1.00 23.17 272 ILE E C 1
ATOM 10058 O O . ILE E 1 272 ? -22.304 14.998 166.998 1.00 24.92 272 ILE E O 1
ATOM 10063 N N . PRO E 1 273 ? -21.984 17.099 167.748 1.00 23.94 273 PRO E N 1
ATOM 10064 C CA . PRO E 1 273 ? -23.331 17.502 167.339 1.00 22.39 273 PRO E CA 1
ATOM 10065 C C . PRO E 1 273 ? -23.532 17.113 165.870 1.00 22.85 273 PRO E C 1
ATOM 10066 O O . PRO E 1 273 ? -22.686 17.405 165.015 1.00 23.68 273 PRO E O 1
ATOM 10070 N N . PRO E 1 274 ? -24.649 16.437 165.563 1.00 22.33 274 PRO E N 1
ATOM 10071 C CA . PRO E 1 274 ? -24.984 15.990 164.209 1.00 20.21 274 PRO E CA 1
ATOM 10072 C C . PRO E 1 274 ? -24.925 17.054 163.127 1.00 19.42 274 PRO E C 1
ATOM 10073 O O . PRO E 1 274 ? -24.738 16.729 161.964 1.00 20.02 274 PRO E O 1
ATOM 10077 N N . VAL E 1 275 ? -25.086 18.322 163.492 1.00 19.10 275 VAL E N 1
ATOM 10078 C CA . VAL E 1 275 ? -25.066 19.374 162.483 1.00 18.47 275 VAL E CA 1
ATOM 10079 C C . VAL E 1 275 ? -23.730 19.407 161.736 1.00 19.36 275 VAL E C 1
ATOM 10080 O O . VAL E 1 275 ? -23.685 19.650 160.518 1.00 19.31 275 VAL E O 1
ATOM 10084 N N . PHE E 1 276 ? -22.644 19.134 162.457 1.00 19.26 276 PHE E N 1
ATOM 10085 C CA . PHE E 1 276 ? -21.317 19.142 161.858 1.00 18.84 276 PHE E CA 1
ATOM 10086 C C . PHE E 1 276 ? -21.191 18.136 160.720 1.00 20.29 276 PHE E C 1
ATOM 10087 O O . PHE E 1 276 ? -20.795 18.503 159.614 1.00 21.46 276 PHE E O 1
ATOM 10095 N N . PRO E 1 277 ? -21.527 16.856 160.967 1.00 20.29 277 PRO E N 1
ATOM 10096 C CA . PRO E 1 277 ? -21.415 15.890 159.869 1.00 20.81 277 PRO E CA 1
ATOM 10097 C C . PRO E 1 277 ? -22.347 16.202 158.699 1.00 21.43 277 PRO E C 1
ATOM 10098 O O . PRO E 1 277 ? -21.995 15.998 157.537 1.00 20.20 277 PRO E O 1
ATOM 10102 N N . TYR E 1 278 ? -23.535 16.710 159.008 1.00 24.02 278 TYR E N 1
ATOM 10103 C CA . TYR E 1 278 ? -24.494 17.064 157.966 1.00 25.33 278 TYR E CA 1
ATOM 10104 C C . TYR E 1 278 ? -23.932 18.217 157.135 1.00 25.72 278 TYR E C 1
ATOM 10105 O O . TYR E 1 278 ? -24.043 18.217 155.900 1.00 24.74 278 TYR E O 1
ATOM 10114 N N . LEU E 1 279 ? -23.342 19.202 157.817 1.00 23.80 279 LEU E N 1
ATOM 10115 C CA . LEU E 1 279 ? -22.750 20.350 157.140 1.00 21.88 279 LEU E CA 1
ATOM 10116 C C . LEU E 1 279 ? -21.647 19.871 156.216 1.00 22.33 279 LEU E C 1
ATOM 10117 O O . LEU E 1 279 ? -21.526 20.320 155.070 1.00 23.17 279 LEU E O 1
ATOM 10122 N N . GLN E 1 280 ? -20.835 18.956 156.730 1.00 21.50 280 GLN E N 1
ATOM 10123 C CA . GLN E 1 280 ? -19.719 18.415 155.973 1.00 21.28 280 GLN E CA 1
ATOM 10124 C C . GLN E 1 280 ? -20.133 17.699 154.688 1.00 21.77 280 GLN E C 1
ATOM 10125 O O . GLN E 1 280 ? -19.596 17.983 153.616 1.00 21.71 280 GLN E O 1
ATOM 10131 N N . ARG E 1 281 ? -21.075 16.768 154.791 1.00 21.66 281 ARG E N 1
ATOM 10132 C CA . ARG E 1 281 ? -21.533 16.039 153.617 1.00 22.01 281 ARG E CA 1
ATOM 10133 C C . ARG E 1 281 ? -22.208 16.984 152.622 1.00 24.50 281 ARG E C 1
ATOM 10134 O O . ARG E 1 281 ? -22.035 16.849 151.411 1.00 24.84 281 ARG E O 1
ATOM 10142 N N . LEU E 1 282 ? -22.964 17.947 153.147 1.00 26.32 282 LEU E N 1
ATOM 10143 C CA . LEU E 1 282 ? -23.677 18.940 152.334 1.00 26.99 282 LEU E CA 1
ATOM 10144 C C . LEU E 1 282 ? -22.759 19.890 151.560 1.00 26.47 282 LEU E C 1
ATOM 10145 O O . LEU E 1 282 ? -22.991 20.156 150.383 1.00 25.55 282 LEU E O 1
ATOM 10150 N N . GLY E 1 283 ? -21.724 20.403 152.214 1.00 25.27 283 GLY E N 1
ATOM 10151 C CA . GLY E 1 283 ? -20.811 21.301 151.531 1.00 24.98 283 GLY E CA 1
ATOM 10152 C C . GLY E 1 283 ? -19.590 20.602 150.959 1.00 25.68 283 GLY E C 1
ATOM 10153 O O . GLY E 1 283 ? -18.754 21.236 150.310 1.00 26.01 283 GLY E O 1
ATOM 10154 N N . GLY E 1 284 ? -19.491 19.293 151.183 1.00 25.87 284 GLY E N 1
ATOM 10155 C CA . GLY E 1 284 ? -18.349 18.536 150.700 1.00 26.11 284 GLY E CA 1
ATOM 10156 C C . GLY E 1 284 ? -17.089 19.117 151.312 1.00 26.61 284 GLY E C 1
ATOM 10157 O O . GLY E 1 284 ? -16.147 19.481 150.610 1.00 27.94 284 GLY E O 1
ATOM 10158 N N . ILE E 1 285 ? -17.070 19.200 152.634 1.00 24.57 285 ILE E N 1
ATOM 10159 C CA . ILE E 1 285 ? -15.943 19.778 153.335 1.00 23.89 285 ILE E CA 1
ATOM 10160 C C . ILE E 1 285 ? -14.936 18.757 153.808 1.00 24.68 285 ILE E C 1
ATOM 10161 O O . ILE E 1 285 ? -15.284 17.789 154.475 1.00 25.38 285 ILE E O 1
ATOM 10166 N N . PRO E 1 286 ? -13.657 18.966 153.476 1.00 25.39 286 PRO E N 1
ATOM 10167 C CA . PRO E 1 286 ? -12.635 18.009 153.910 1.00 25.78 286 PRO E CA 1
ATOM 10168 C C . PRO E 1 286 ? -12.623 17.920 155.440 1.00 26.78 286 PRO E C 1
ATOM 10169 O O . PRO E 1 286 ? -12.932 18.902 156.124 1.00 25.48 286 PRO E O 1
ATOM 10173 N N . GLU E 1 287 ? -12.277 16.748 155.967 1.00 26.65 287 GLU E N 1
ATOM 10174 C CA . GLU E 1 287 ? -12.203 16.537 157.413 1.00 27.24 287 GLU E CA 1
ATOM 10175 C C . GLU E 1 287 ? -11.255 17.559 158.062 1.00 28.66 287 GLU E C 1
ATOM 10176 O O . GLU E 1 287 ? -11.568 18.149 159.093 1.00 28.07 287 GLU E O 1
ATOM 10182 N N . GLU E 1 288 ? -10.098 17.769 157.442 1.00 30.04 288 GLU E N 1
ATOM 10183 C CA . GLU E 1 288 ? -9.099 18.706 157.955 1.00 30.45 288 GLU E CA 1
ATOM 10184 C C . GLU E 1 288 ? -9.629 20.136 158.114 1.00 29.52 288 GLU E C 1
ATOM 10185 O O . GLU E 1 288 ? -9.306 20.822 159.085 1.00 28.76 288 GLU E O 1
ATOM 10191 N N . GLU E 1 289 ? -10.434 20.587 157.156 1.00 28.68 289 GLU E N 1
ATOM 10192 C CA . GLU E 1 289 ? -10.998 21.934 157.212 1.00 26.68 289 GLU E CA 1
ATOM 10193 C C . GLU E 1 289 ? -12.012 22.005 158.347 1.00 24.22 289 GLU E C 1
ATOM 10194 O O . GLU E 1 289 ? -12.087 22.993 159.070 1.00 23.72 289 GLU E O 1
ATOM 10200 N N . MET E 1 290 ? -12.793 20.943 158.491 1.00 22.44 290 MET E N 1
ATOM 10201 C CA . MET E 1 290 ? -13.805 20.874 159.532 1.00 21.98 290 MET E CA 1
ATOM 10202 C C . MET E 1 290 ? -13.209 21.214 160.889 1.00 22.30 290 MET E C 1
ATOM 10203 O O . MET E 1 290 ? -13.729 22.069 161.607 1.00 21.71 290 MET E O 1
ATOM 10208 N N . TYR E 1 291 ? -12.107 20.545 161.220 1.00 22.01 291 TYR E N 1
ATOM 10209 C CA . TYR E 1 291 ? -11.415 20.736 162.487 1.00 20.45 291 TYR E CA 1
ATOM 10210 C C . TYR E 1 291 ? -10.711 22.079 162.620 1.00 20.79 291 TYR E C 1
ATOM 10211 O O . TYR E 1 291 ? -10.454 22.543 163.733 1.00 20.37 291 TYR E O 1
ATOM 10220 N N . ARG E 1 292 ? -10.406 22.702 161.487 1.00 20.92 292 ARG E N 1
ATOM 10221 C CA . ARG E 1 292 ? -9.747 24.003 161.486 1.00 22.05 292 ARG E CA 1
ATOM 10222 C C . ARG E 1 292 ? -10.760 25.147 161.603 1.00 20.45 292 ARG E C 1
ATOM 10223 O O . ARG E 1 292 ? -10.402 26.255 161.985 1.00 21.41 292 ARG E O 1
ATOM 10231 N N . VAL E 1 293 ? -12.025 24.865 161.295 1.00 18.74 293 VAL E N 1
ATOM 10232 C CA . VAL E 1 293 ? -13.090 25.865 161.346 1.00 18.42 293 VAL E CA 1
ATOM 10233 C C . VAL E 1 293 ? -14.123 25.676 162.476 1.00 19.20 293 VAL E C 1
ATOM 10234 O O . VAL E 1 293 ? -14.552 26.644 163.104 1.00 20.54 293 VAL E O 1
ATOM 10238 N N . PHE E 1 294 ? -14.514 24.435 162.743 1.00 19.26 294 PHE E N 1
ATOM 10239 C CA . PHE E 1 294 ? -15.525 24.166 163.766 1.00 18.65 294 PHE E CA 1
ATOM 10240 C C . PHE E 1 294 ? -14.976 23.604 165.065 1.00 18.91 294 PHE E C 1
ATOM 10241 O O . PHE E 1 294 ? -13.867 23.080 165.108 1.00 20.20 294 PHE E O 1
ATOM 10249 N N . ASN E 1 295 ? -15.755 23.712 166.133 1.00 17.67 295 ASN E N 1
ATOM 10250 C CA . ASN E 1 295 ? -15.302 23.199 167.405 1.00 17.09 295 ASN E CA 1
ATOM 10251 C C . ASN E 1 295 ? -15.504 21.692 167.415 1.00 17.27 295 ASN E C 1
ATOM 10252 O O . ASN E 1 295 ? -14.858 20.974 168.179 1.00 18.23 295 ASN E O 1
ATOM 10257 N N . MET E 1 296 ? -16.376 21.224 166.526 1.00 17.28 296 MET E N 1
ATOM 10258 C CA . MET E 1 296 ? -16.695 19.803 166.379 1.00 16.56 296 MET E CA 1
ATOM 10259 C C . MET E 1 296 ? -17.270 19.154 167.633 1.00 16.89 296 MET E C 1
ATOM 10260 O O . MET E 1 296 ? -17.174 17.947 167.818 1.00 17.73 296 MET E O 1
ATOM 10265 N N . GLY E 1 297 ? -17.873 19.955 168.497 1.00 16.21 297 GLY E N 1
ATOM 10266 C CA . GLY E 1 297 ? -18.450 19.401 169.703 1.00 15.53 297 GLY E CA 1
ATOM 10267 C C . GLY E 1 297 ? -17.622 19.700 170.928 1.00 16.24 297 GLY E C 1
ATOM 10268 O O . GLY E 1 297 ? -18.076 19.488 172.046 1.00 17.51 297 GLY E O 1
ATOM 10269 N N . LEU E 1 298 ? -16.404 20.190 170.719 1.00 16.61 298 LEU E N 1
ATOM 10270 C CA . LEU E 1 298 ? -15.507 20.529 171.823 1.00 15.86 298 LEU E CA 1
ATOM 10271 C C . LEU E 1 298 ? -15.778 21.981 172.210 1.00 16.09 298 LEU E C 1
ATOM 10272 O O . LEU E 1 298 ? -15.252 22.899 171.581 1.00 15.11 298 LEU E O 1
ATOM 10277 N N . GLY E 1 299 ? -16.599 22.193 173.233 1.00 15.15 299 GLY E N 1
ATOM 10278 C CA . GLY E 1 299 ? -16.911 23.553 173.636 1.00 15.18 299 GLY E CA 1
ATOM 10279 C C . GLY E 1 299 ? -15.792 24.232 174.398 1.00 15.21 299 GLY E C 1
ATOM 10280 O O . GLY E 1 299 ? -15.385 25.342 174.068 1.00 14.43 299 GLY E O 1
ATOM 10281 N N . MET E 1 300 ? -15.304 23.560 175.433 1.00 16.94 300 MET E N 1
ATOM 10282 C CA . MET E 1 300 ? -14.225 24.071 176.266 1.00 19.21 300 MET E CA 1
ATOM 10283 C C . MET E 1 300 ? -13.368 22.858 176.600 1.00 20.00 300 MET E C 1
ATOM 10284 O O . MET E 1 300 ? -13.902 21.794 176.903 1.00 22.02 300 MET E O 1
ATOM 10289 N N . VAL E 1 301 ? -12.049 22.996 176.530 1.00 19.33 301 VAL E N 1
ATOM 10290 C CA . VAL E 1 301 ? -11.183 21.871 176.851 1.00 18.91 301 VAL E CA 1
ATOM 10291 C C . VAL E 1 301 ? -10.356 22.187 178.093 1.00 18.08 301 VAL E C 1
ATOM 10292 O O . VAL E 1 301 ? -9.575 23.138 178.106 1.00 17.87 301 VAL E O 1
ATOM 10296 N N . LEU E 1 302 ? -10.541 21.383 179.134 1.00 17.31 302 LEU E N 1
ATOM 10297 C CA . LEU E 1 302 ? -9.817 21.561 180.386 1.00 18.25 302 LEU E CA 1
ATOM 10298 C C . LEU E 1 302 ? -8.575 20.690 180.441 1.00 17.89 302 LEU E C 1
ATOM 10299 O O . LEU E 1 302 ? -8.585 19.551 179.994 1.00 17.14 302 LEU E O 1
ATOM 10304 N N . VAL E 1 303 ? -7.504 21.241 180.994 1.00 19.33 303 VAL E N 1
ATOM 10305 C CA . VAL E 1 303 ? -6.243 20.523 181.140 1.00 19.43 303 VAL E CA 1
ATOM 10306 C C . VAL E 1 303 ? -6.036 20.405 182.652 1.00 20.78 303 VAL E C 1
ATOM 10307 O O . VAL E 1 303 ? -5.756 21.399 183.330 1.00 20.02 303 VAL E O 1
ATOM 10311 N N . LEU E 1 304 ? -6.207 19.193 183.174 1.00 21.88 304 LEU E N 1
ATOM 10312 C CA . LEU E 1 304 ? -6.055 18.930 184.601 1.00 22.03 304 LEU E CA 1
ATOM 10313 C C . LEU E 1 304 ? -5.513 17.525 184.829 1.00 23.11 304 LEU E C 1
ATOM 10314 O O . LEU E 1 304 ? -5.530 16.697 183.917 1.00 24.20 304 LEU E O 1
ATOM 10319 N N . PRO E 1 305 ? -5.033 17.234 186.055 1.00 23.64 305 PRO E N 1
ATOM 10320 C CA . PRO E 1 305 ? -4.484 15.917 186.399 1.00 24.97 305 PRO E CA 1
ATOM 10321 C C . PRO E 1 305 ? -5.489 14.797 186.149 1.00 25.06 305 PRO E C 1
ATOM 10322 O O . PRO E 1 305 ? -6.695 15.014 186.230 1.00 24.25 305 PRO E O 1
ATOM 10326 N N . GLN E 1 306 ? -4.990 13.602 185.853 1.00 26.14 306 GLN E N 1
ATOM 10327 C CA . GLN E 1 306 ? -5.856 12.448 185.607 1.00 28.69 306 GLN E CA 1
ATOM 10328 C C . GLN E 1 306 ? -6.861 12.241 186.746 1.00 29.88 306 GLN E C 1
ATOM 10329 O O . GLN E 1 306 ? -8.053 12.005 186.520 1.00 29.30 306 GLN E O 1
ATOM 10335 N N . GLU E 1 307 ? -6.361 12.329 187.973 1.00 31.54 307 GLU E N 1
ATOM 10336 C CA . GLU E 1 307 ? -7.179 12.144 189.163 1.00 32.74 307 GLU E CA 1
ATOM 10337 C C . GLU E 1 307 ? -8.292 13.198 189.235 1.00 31.47 307 GLU E C 1
ATOM 10338 O O . GLU E 1 307 ? -9.454 12.869 189.479 1.00 30.13 307 GLU E O 1
ATOM 10344 N N . ALA E 1 308 ? -7.927 14.462 189.016 1.00 30.45 308 ALA E N 1
ATOM 10345 C CA . ALA E 1 308 ? -8.885 15.563 189.044 1.00 28.71 308 ALA E CA 1
ATOM 10346 C C . ALA E 1 308 ? -9.916 15.350 187.942 1.00 29.34 308 ALA E C 1
ATOM 10347 O O . ALA E 1 308 ? -11.100 15.658 188.111 1.00 29.53 308 ALA E O 1
ATOM 10349 N N . ALA E 1 309 ? -9.460 14.815 186.813 1.00 30.25 309 ALA E N 1
ATOM 10350 C CA . ALA E 1 309 ? -10.341 14.540 185.678 1.00 31.26 309 ALA E CA 1
ATOM 10351 C C . ALA E 1 309 ? -11.435 13.546 186.082 1.00 31.39 309 ALA E C 1
ATOM 10352 O O . ALA E 1 309 ? -12.591 13.690 185.686 1.00 31.08 309 ALA E O 1
ATOM 10354 N N . GLU E 1 310 ? -11.064 12.544 186.874 1.00 32.74 310 GLU E N 1
ATOM 10355 C CA . GLU E 1 310 ? -12.020 11.549 187.341 1.00 33.45 310 GLU E CA 1
ATOM 10356 C C . GLU E 1 310 ? -13.048 12.196 188.261 1.00 32.16 310 GLU E C 1
ATOM 10357 O O . GLU E 1 310 ? -14.239 11.917 188.159 1.00 31.43 310 GLU E O 1
ATOM 10363 N N . GLU E 1 311 ? -12.583 13.057 189.161 1.00 30.67 311 GLU E N 1
ATOM 10364 C CA . GLU E 1 311 ? -13.472 13.749 190.088 1.00 30.11 311 GLU E CA 1
ATOM 10365 C C . GLU E 1 311 ? -14.462 14.622 189.325 1.00 28.90 311 GLU E C 1
ATOM 10366 O O . GLU E 1 311 ? -15.662 14.604 189.583 1.00 28.35 311 GLU E O 1
ATOM 10372 N N . ALA E 1 312 ? -13.932 15.392 188.383 1.00 28.53 312 ALA E N 1
ATOM 10373 C CA . ALA E 1 312 ? -14.729 16.308 187.578 1.00 28.81 312 ALA E CA 1
ATOM 10374 C C . ALA E 1 312 ? -15.894 15.644 186.845 1.00 29.39 312 ALA E C 1
ATOM 10375 O O . ALA E 1 312 ? -16.999 16.188 186.809 1.00 29.76 312 ALA E O 1
ATOM 10377 N N . LEU E 1 313 ? -15.648 14.478 186.256 1.00 29.02 313 LEU E N 1
ATOM 10378 C CA . LEU E 1 313 ? -16.683 13.763 185.525 1.00 28.63 313 LEU E CA 1
ATOM 10379 C C . LEU E 1 313 ? -17.912 13.435 186.375 1.00 28.37 313 LEU E C 1
ATOM 10380 O O . LEU E 1 313 ? -19.001 13.212 185.844 1.00 28.80 313 LEU E O 1
ATOM 10385 N N . LYS E 1 314 ? -17.742 13.424 187.693 1.00 29.09 314 LYS E N 1
ATOM 10386 C CA . LYS E 1 314 ? -18.842 13.137 188.608 1.00 29.67 314 LYS E CA 1
ATOM 10387 C C . LYS E 1 314 ? -19.629 14.402 188.936 1.00 28.93 314 LYS E C 1
ATOM 10388 O O . LYS E 1 314 ? -20.756 14.332 189.435 1.00 29.38 314 LYS E O 1
ATOM 10394 N N . LEU E 1 315 ? -19.033 15.555 188.645 1.00 26.86 315 LEU E N 1
ATOM 10395 C CA . LEU E 1 315 ? -19.658 16.845 188.930 1.00 24.62 315 LEU E CA 1
ATOM 10396 C C . LEU E 1 315 ? -20.290 17.516 187.718 1.00 23.06 315 LEU E C 1
ATOM 10397 O O . LEU E 1 315 ? -21.284 18.222 187.850 1.00 22.98 315 LEU E O 1
ATOM 10402 N N . VAL E 1 316 ? -19.714 17.302 186.542 1.00 21.85 316 VAL E N 1
ATOM 10403 C CA . VAL E 1 316 ? -20.216 17.948 185.341 1.00 21.19 316 VAL E CA 1
ATOM 10404 C C . VAL E 1 316 ? -20.275 17.042 184.123 1.00 22.18 316 VAL E C 1
ATOM 10405 O O . VAL E 1 316 ? -19.683 15.958 184.097 1.00 22.83 316 VAL E O 1
ATOM 10409 N N . GLU E 1 317 ? -20.999 17.504 183.109 1.00 21.85 317 GLU E N 1
ATOM 10410 C CA . GLU E 1 317 ? -21.120 16.778 181.855 1.00 22.90 317 GLU E CA 1
ATOM 10411 C C . GLU E 1 317 ? -19.826 17.005 181.079 1.00 21.75 317 GLU E C 1
ATOM 10412 O O . GLU E 1 317 ? -19.566 18.103 180.584 1.00 21.11 317 GLU E O 1
ATOM 10418 N N . GLY E 1 318 ? -19.010 15.966 180.979 1.00 20.97 318 GLY E N 1
ATOM 10419 C CA . GLY E 1 318 ? -17.747 16.108 180.279 1.00 20.78 318 GLY E CA 1
ATOM 10420 C C . GLY E 1 318 ? -17.233 14.801 179.712 1.00 20.23 318 GLY E C 1
ATOM 10421 O O . GLY E 1 318 ? -17.848 13.747 179.888 1.00 19.71 318 GLY E O 1
ATOM 10422 N N . PHE E 1 319 ? -16.088 14.872 179.040 1.00 19.64 319 PHE E N 1
ATOM 10423 C CA . PHE E 1 319 ? -15.493 13.702 178.413 1.00 20.15 319 PHE E CA 1
ATOM 10424 C C . PHE E 1 319 ? -13.961 13.744 178.424 1.00 20.11 319 PHE E C 1
ATOM 10425 O O . PHE E 1 319 ? -13.371 14.798 178.207 1.00 20.74 319 PHE E O 1
ATOM 10433 N N . LEU E 1 320 ? -13.322 12.607 178.694 1.00 19.48 320 LEU E N 1
ATOM 10434 C CA . LEU E 1 320 ? -11.868 12.542 178.659 1.00 17.88 320 LEU E CA 1
ATOM 10435 C C . LEU E 1 320 ? -11.563 12.298 177.193 1.00 17.71 320 LEU E C 1
ATOM 10436 O O . LEU E 1 320 ? -11.808 11.207 176.665 1.00 17.66 320 LEU E O 1
ATOM 10441 N N . VAL E 1 321 ? -11.030 13.317 176.533 1.00 17.81 321 VAL E N 1
ATOM 10442 C CA . VAL E 1 321 ? -10.748 13.220 175.108 1.00 17.95 321 VAL E CA 1
ATOM 10443 C C . VAL E 1 321 ? -9.275 13.125 174.717 1.00 18.04 321 VAL E C 1
ATOM 10444 O O . VAL E 1 321 ? -8.956 13.085 173.535 1.00 18.13 321 VAL E O 1
ATOM 10448 N N . GLY E 1 322 ? -8.377 13.080 175.694 1.00 17.63 322 GLY E N 1
ATOM 10449 C CA . GLY E 1 322 ? -6.972 12.996 175.347 1.00 17.49 322 GLY E CA 1
ATOM 10450 C C . GLY E 1 322 ? -5.994 13.194 176.484 1.00 17.86 322 GLY E C 1
ATOM 10451 O O . GLY E 1 322 ? -6.362 13.144 177.654 1.00 18.10 322 GLY E O 1
ATOM 10452 N N . ARG E 1 323 ? -4.738 13.436 176.126 1.00 19.16 323 ARG E N 1
ATOM 10453 C CA . ARG E 1 323 ? -3.677 13.615 177.107 1.00 21.52 323 ARG E CA 1
ATOM 10454 C C . ARG E 1 323 ? -2.605 14.592 176.642 1.00 21.12 323 ARG E C 1
ATOM 10455 O O . ARG E 1 323 ? -2.406 14.782 175.440 1.00 19.91 323 ARG E O 1
ATOM 10463 N N . VAL E 1 324 ? -1.924 15.206 177.611 1.00 20.39 324 VAL E N 1
ATOM 10464 C CA . VAL E 1 324 ? -0.833 16.133 177.333 1.00 20.34 324 VAL E CA 1
ATOM 10465 C C . VAL E 1 324 ? 0.441 15.295 177.276 1.00 21.12 324 VAL E C 1
ATOM 10466 O O . VAL E 1 324 ? 0.772 14.575 178.221 1.00 18.88 324 VAL E O 1
ATOM 10470 N N . VAL E 1 325 ? 1.145 15.401 176.156 1.00 22.34 325 VAL E N 1
ATOM 10471 C CA . VAL E 1 325 ? 2.373 14.651 175.917 1.00 22.46 325 VAL E CA 1
ATOM 10472 C C . VAL E 1 325 ? 3.448 15.599 175.375 1.00 23.21 325 VAL E C 1
ATOM 10473 O O . VAL E 1 325 ? 3.152 16.749 175.048 1.00 24.85 325 VAL E O 1
ATOM 10477 N N . PRO E 1 326 ? 4.711 15.137 175.285 1.00 24.27 326 PRO E N 1
ATOM 10478 C CA . PRO E 1 326 ? 5.794 15.987 174.766 1.00 24.14 326 PRO E CA 1
ATOM 10479 C C . PRO E 1 326 ? 5.568 16.336 173.296 1.00 24.60 326 PRO E C 1
ATOM 10480 O O . PRO E 1 326 ? 4.973 15.550 172.557 1.00 25.69 326 PRO E O 1
ATOM 10484 N N . GLY E 1 327 ? 6.033 17.509 172.870 1.00 23.64 327 GLY E N 1
ATOM 10485 C CA . GLY E 1 327 ? 5.859 17.889 171.477 1.00 22.11 327 GLY E CA 1
ATOM 10486 C C . GLY E 1 327 ? 5.270 19.268 171.270 1.00 21.64 327 GLY E C 1
ATOM 10487 O O . GLY E 1 327 ? 5.716 20.230 171.884 1.00 22.58 327 GLY E O 1
ATOM 10488 N N . GLU E 1 328 ? 4.273 19.366 170.397 1.00 20.29 328 GLU E N 1
ATOM 10489 C CA . GLU E 1 328 ? 3.624 20.642 170.118 1.00 21.53 328 GLU E CA 1
ATOM 10490 C C . GLU E 1 328 ? 2.427 20.410 169.201 1.00 21.01 328 GLU E C 1
ATOM 10491 O O . GLU E 1 328 ? 2.422 19.461 168.417 1.00 21.72 328 GLU E O 1
ATOM 10497 N N . GLY E 1 329 ? 1.420 21.276 169.317 1.00 20.45 329 GLY E N 1
ATOM 10498 C CA . GLY E 1 329 ? 0.229 21.184 168.492 1.00 20.47 329 GLY E CA 1
ATOM 10499 C C . GLY E 1 329 ? -0.749 20.123 168.962 1.00 22.48 329 GLY E C 1
ATOM 10500 O O . GLY E 1 329 ? -0.566 19.533 170.027 1.00 22.59 329 GLY E O 1
ATOM 10501 N N . VAL E 1 330 ? -1.792 19.889 168.168 1.00 22.68 330 VAL E N 1
ATOM 10502 C CA . VAL E 1 330 ? -2.805 18.883 168.487 1.00 24.82 330 VAL E CA 1
ATOM 10503 C C . VAL E 1 330 ? -2.815 17.777 167.413 1.00 25.80 330 VAL E C 1
ATOM 10504 O O . VAL E 1 330 ? -2.757 18.056 166.210 1.00 25.92 330 VAL E O 1
ATOM 10508 N N . ARG E 1 331 ? -2.885 16.527 167.861 1.00 25.46 331 ARG E N 1
ATOM 10509 C CA . ARG E 1 331 ? -2.918 15.383 166.960 1.00 26.87 331 ARG E CA 1
ATOM 10510 C C . ARG E 1 331 ? -4.139 14.540 167.302 1.00 25.40 331 ARG E C 1
ATOM 10511 O O . ARG E 1 331 ? -4.385 14.253 168.468 1.00 25.18 331 ARG E O 1
ATOM 10519 N N . LEU E 1 332 ? -4.914 14.163 166.290 1.00 25.41 332 LEU E N 1
ATOM 10520 C CA . LEU E 1 332 ? -6.096 13.343 166.521 1.00 26.04 332 LEU E CA 1
ATOM 10521 C C . LEU E 1 332 ? -5.657 11.895 166.442 1.00 27.34 332 LEU E C 1
ATOM 10522 O O . LEU E 1 332 ? -5.041 11.485 165.463 1.00 29.29 332 LEU E O 1
ATOM 10527 N N . VAL E 1 333 ? -5.975 11.132 167.481 1.00 28.05 333 VAL E N 1
ATOM 10528 C CA . VAL E 1 333 ? -5.602 9.728 167.575 1.00 28.98 333 VAL E CA 1
ATOM 10529 C C . VAL E 1 333 ? -6.828 8.821 167.471 1.00 29.96 333 VAL E C 1
ATOM 10530 O O . VAL E 1 333 ? -7.955 9.358 167.451 1.00 30.53 333 VAL E O 1
ATOM 10535 N N . LEU F 1 51 ? -15.455 58.114 201.430 1.00 52.57 51 LEU F N 1
ATOM 10536 C CA . LEU F 1 51 ? -13.994 57.819 201.474 1.00 52.22 51 LEU F CA 1
ATOM 10537 C C . LEU F 1 51 ? -13.762 56.360 201.053 1.00 50.52 51 LEU F C 1
ATOM 10538 O O . LEU F 1 51 ? -12.794 56.047 200.355 1.00 50.66 51 LEU F O 1
ATOM 10543 N N . GLU F 1 52 ? -14.670 55.477 201.466 1.00 48.07 52 GLU F N 1
ATOM 10544 C CA . GLU F 1 52 ? -14.583 54.057 201.131 1.00 45.06 52 GLU F CA 1
ATOM 10545 C C . GLU F 1 52 ? -15.889 53.539 200.543 1.00 41.86 52 GLU F C 1
ATOM 10546 O O . GLU F 1 52 ? -16.620 52.791 201.193 1.00 41.17 52 GLU F O 1
ATOM 10552 N N . GLU F 1 53 ? -16.172 53.933 199.311 1.00 38.19 53 GLU F N 1
ATOM 10553 C CA . GLU F 1 53 ? -17.382 53.502 198.631 1.00 35.08 53 GLU F CA 1
ATOM 10554 C C . GLU F 1 53 ? -17.134 53.452 197.124 1.00 30.74 53 GLU F C 1
ATOM 10555 O O . GLU F 1 53 ? -17.907 54.002 196.341 1.00 29.75 53 GLU F O 1
ATOM 10561 N N . PRO F 1 54 ? -16.040 52.789 196.699 1.00 27.29 54 PRO F N 1
ATOM 10562 C CA . PRO F 1 54 ? -15.789 52.731 195.257 1.00 25.14 54 PRO F CA 1
ATOM 10563 C C . PRO F 1 54 ? -16.894 52.012 194.498 1.00 22.28 54 PRO F C 1
ATOM 10564 O O . PRO F 1 54 ? -17.436 51.007 194.961 1.00 21.87 54 PRO F O 1
ATOM 10568 N N . VAL F 1 55 ? -17.237 52.561 193.340 1.00 19.10 55 VAL F N 1
ATOM 10569 C CA . VAL F 1 55 ? -18.269 51.990 192.497 1.00 18.82 55 VAL F CA 1
ATOM 10570 C C . VAL F 1 55 ? -17.666 51.836 191.117 1.00 19.98 55 VAL F C 1
ATOM 10571 O O . VAL F 1 55 ? -17.053 52.775 190.605 1.00 20.84 55 VAL F O 1
ATOM 10575 N N . LEU F 1 56 ? -17.817 50.658 190.521 1.00 20.33 56 LEU F N 1
ATOM 10576 C CA . LEU F 1 56 ? -17.298 50.432 189.179 1.00 19.96 56 LEU F CA 1
ATOM 10577 C C . LEU F 1 56 ? -18.313 50.939 188.163 1.00 20.30 56 LEU F C 1
ATOM 10578 O O . LEU F 1 56 ? -19.506 50.649 188.258 1.00 19.08 56 LEU F O 1
ATOM 10583 N N . VAL F 1 57 ? -17.818 51.710 187.201 1.00 21.76 57 VAL F N 1
ATOM 10584 C CA . VAL F 1 57 ? -18.635 52.272 186.129 1.00 21.37 57 VAL F CA 1
ATOM 10585 C C . VAL F 1 57 ? -17.915 51.944 184.824 1.00 21.31 57 VAL F C 1
ATOM 10586 O O . VAL F 1 57 ? -16.691 51.751 184.817 1.00 20.14 57 VAL F O 1
ATOM 10590 N N . ALA F 1 58 ? -18.672 51.874 183.732 1.00 20.65 58 ALA F N 1
ATOM 10591 C CA . ALA F 1 58 ? -18.100 51.583 182.422 1.00 19.89 58 ALA F CA 1
ATOM 10592 C C . ALA F 1 58 ? -18.957 52.169 181.306 1.00 20.93 58 ALA F C 1
ATOM 10593 O O . ALA F 1 58 ? -20.144 52.436 181.496 1.00 21.60 58 ALA F O 1
ATOM 10595 N N . THR F 1 59 ? -18.346 52.366 180.141 1.00 21.29 59 THR F N 1
ATOM 10596 C CA . THR F 1 59 ? -19.046 52.910 178.978 1.00 20.89 59 THR F CA 1
ATOM 10597 C C . THR F 1 59 ? -18.415 52.345 177.702 1.00 20.32 59 THR F C 1
ATOM 10598 O O . THR F 1 59 ? -17.221 52.065 177.679 1.00 18.33 59 THR F O 1
ATOM 10602 N N . THR F 1 60 ? -19.225 52.147 176.663 1.00 21.19 60 THR F N 1
ATOM 10603 C CA . THR F 1 60 ? -18.740 51.654 175.367 1.00 21.18 60 THR F CA 1
ATOM 10604 C C . THR F 1 60 ? -18.992 52.765 174.352 1.00 22.31 60 THR F C 1
ATOM 10605 O O . THR F 1 60 ? -20.024 53.433 174.414 1.00 21.75 60 THR F O 1
ATOM 10609 N N . ASP F 1 61 ? -18.070 52.952 173.414 1.00 23.49 61 ASP F N 1
ATOM 10610 C CA . ASP F 1 61 ? -18.208 54.003 172.409 1.00 25.15 61 ASP F CA 1
ATOM 10611 C C . ASP F 1 61 ? -17.592 53.598 171.077 1.00 26.00 61 ASP F C 1
ATOM 10612 O O . ASP F 1 61 ? -16.780 52.678 171.016 1.00 27.28 61 ASP F O 1
ATOM 10617 N N . GLY F 1 62 ? -17.982 54.297 170.013 1.00 26.72 62 GLY F N 1
ATOM 10618 C CA . GLY F 1 62 ? -17.443 54.028 168.692 1.00 25.45 62 GLY F CA 1
ATOM 10619 C C . GLY F 1 62 ? -17.041 55.359 168.089 1.00 26.27 62 GLY F C 1
ATOM 10620 O O . GLY F 1 62 ? -17.654 56.377 168.400 1.00 26.13 62 GLY F O 1
ATOM 10621 N N . VAL F 1 63 ? -16.023 55.375 167.235 1.00 25.97 63 VAL F N 1
ATOM 10622 C CA . VAL F 1 63 ? -15.590 56.634 166.633 1.00 26.94 63 VAL F CA 1
ATOM 10623 C C . VAL F 1 63 ? -16.680 57.250 165.759 1.00 26.86 63 VAL F C 1
ATOM 10624 O O . VAL F 1 63 ? -16.817 58.471 165.699 1.00 28.21 63 VAL F O 1
ATOM 10628 N N . GLY F 1 64 ? -17.462 56.407 165.094 1.00 26.41 64 GLY F N 1
ATOM 10629 C CA . GLY F 1 64 ? -18.518 56.908 164.232 1.00 26.41 64 GLY F CA 1
ATOM 10630 C C . GLY F 1 64 ? -18.084 57.052 162.781 1.00 26.32 64 GLY F C 1
ATOM 10631 O O . GLY F 1 64 ? -16.974 56.664 162.413 1.00 24.47 64 GLY F O 1
ATOM 10632 N N . THR F 1 65 ? -18.960 57.622 161.957 1.00 25.97 65 THR F N 1
ATOM 10633 C CA . THR F 1 65 ? -18.676 57.812 160.538 1.00 26.07 65 THR F CA 1
ATOM 10634 C C . THR F 1 65 ? -17.440 58.676 160.286 1.00 25.68 65 THR F C 1
ATOM 10635 O O . THR F 1 65 ? -16.840 58.617 159.213 1.00 26.55 65 THR F O 1
ATOM 10639 N N . LYS F 1 66 ? -17.058 59.473 161.276 1.00 24.23 66 LYS F N 1
ATOM 10640 C CA . LYS F 1 66 ? -15.879 60.309 161.148 1.00 23.14 66 LYS F CA 1
ATOM 10641 C C . LYS F 1 66 ? -14.748 59.454 160.594 1.00 25.79 66 LYS F C 1
ATOM 10642 O O . LYS F 1 66 ? -13.829 59.957 159.955 1.00 27.45 66 LYS F O 1
ATOM 10648 N N . THR F 1 67 ? -14.828 58.149 160.846 1.00 26.56 67 THR F N 1
ATOM 10649 C CA . THR F 1 67 ? -13.823 57.204 160.387 1.00 25.24 67 THR F CA 1
ATOM 10650 C C . THR F 1 67 ? -13.720 57.149 158.870 1.00 25.14 67 THR F C 1
ATOM 10651 O O . THR F 1 67 ? -12.622 57.070 158.326 1.00 25.53 67 THR F O 1
ATOM 10655 N N . LEU F 1 68 ? -14.856 57.175 158.181 1.00 25.70 68 LEU F N 1
ATOM 10656 C CA . LEU F 1 68 ? -14.822 57.136 156.724 1.00 26.70 68 LEU F CA 1
ATOM 10657 C C . LEU F 1 68 ? -14.065 58.366 156.236 1.00 27.51 68 LEU F C 1
ATOM 10658 O O . LEU F 1 68 ? -13.166 58.260 155.397 1.00 27.66 68 LEU F O 1
ATOM 10663 N N . LEU F 1 69 ? -14.426 59.531 156.775 1.00 27.67 69 LEU F N 1
ATOM 10664 C CA . LEU F 1 69 ? -13.783 60.788 156.400 1.00 27.43 69 LEU F CA 1
ATOM 10665 C C . LEU F 1 69 ? -12.280 60.710 156.624 1.00 27.89 69 LEU F C 1
ATOM 10666 O O . LEU F 1 69 ? -11.491 61.134 155.771 1.00 26.66 69 LEU F O 1
ATOM 10671 N N . ALA F 1 70 ? -11.891 60.170 157.777 1.00 27.70 70 ALA F N 1
ATOM 10672 C CA . ALA F 1 70 ? -10.482 60.041 158.122 1.00 28.14 70 ALA F CA 1
ATOM 10673 C C . ALA F 1 70 ? -9.794 59.143 157.109 1.00 28.75 70 ALA F C 1
ATOM 10674 O O . ALA F 1 70 ? -8.699 59.444 156.643 1.00 30.42 70 ALA F O 1
ATOM 10676 N N . LEU F 1 71 ? -10.443 58.039 156.763 1.00 29.48 71 LEU F N 1
ATOM 10677 C CA . LEU F 1 71 ? -9.879 57.108 155.798 1.00 30.27 71 LEU F CA 1
ATOM 10678 C C . LEU F 1 71 ? -9.754 57.742 154.414 1.00 31.71 71 LEU F C 1
ATOM 10679 O O . LEU F 1 71 ? -8.789 57.497 153.697 1.00 32.92 71 LEU F O 1
ATOM 10684 N N . GLU F 1 72 ? -10.729 58.563 154.046 1.00 33.43 72 GLU F N 1
ATOM 10685 C CA . GLU F 1 72 ? -10.717 59.211 152.745 1.00 35.15 72 GLU F CA 1
ATOM 10686 C C . GLU F 1 72 ? -9.710 60.369 152.708 1.00 35.28 72 GLU F C 1
ATOM 10687 O O . GLU F 1 72 ? -9.144 60.677 151.659 1.00 35.98 72 GLU F O 1
ATOM 10693 N N . ALA F 1 73 ? -9.467 60.993 153.855 1.00 33.85 73 ALA F N 1
ATOM 10694 C CA . ALA F 1 73 ? -8.522 62.102 153.926 1.00 32.97 73 ALA F CA 1
ATOM 10695 C C . ALA F 1 73 ? -7.083 61.597 154.027 1.00 33.50 73 ALA F C 1
ATOM 10696 O O . ALA F 1 73 ? -6.136 62.374 153.911 1.00 34.18 73 ALA F O 1
ATOM 10698 N N . GLY F 1 74 ? -6.921 60.297 154.253 1.00 32.85 74 GLY F N 1
ATOM 10699 C CA . GLY F 1 74 ? -5.590 59.726 154.360 1.00 32.28 74 GLY F CA 1
ATOM 10700 C C . GLY F 1 74 ? -4.945 59.854 155.728 1.00 32.76 74 GLY F C 1
ATOM 10701 O O . GLY F 1 74 ? -3.791 59.464 155.897 1.00 32.55 74 GLY F O 1
ATOM 10702 N N . ASP F 1 75 ? -5.685 60.392 156.701 1.00 32.95 75 ASP F N 1
ATOM 10703 C CA . ASP F 1 75 ? -5.179 60.572 158.066 1.00 31.86 75 ASP F CA 1
ATOM 10704 C C . ASP F 1 75 ? -6.130 59.984 159.118 1.00 31.34 75 ASP F C 1
ATOM 10705 O O . ASP F 1 75 ? -7.225 60.505 159.337 1.00 31.44 75 ASP F O 1
ATOM 10710 N N . VAL F 1 76 ? -5.701 58.900 159.761 1.00 30.19 76 VAL F N 1
ATOM 10711 C CA . VAL F 1 76 ? -6.488 58.254 160.806 1.00 28.15 76 VAL F CA 1
ATOM 10712 C C . VAL F 1 76 ? -5.682 58.237 162.103 1.00 27.55 76 VAL F C 1
ATOM 10713 O O . VAL F 1 76 ? -5.959 57.461 163.020 1.00 27.61 76 VAL F O 1
ATOM 10717 N N . SER F 1 77 ? -4.689 59.118 162.165 1.00 26.46 77 SER F N 1
ATOM 10718 C CA . SER F 1 77 ? -3.809 59.239 163.320 1.00 26.84 77 SER F CA 1
ATOM 10719 C C . SER F 1 77 ? -4.492 59.805 164.561 1.00 26.84 77 SER F C 1
ATOM 10720 O O . SER F 1 77 ? -4.003 59.636 165.677 1.00 25.33 77 SER F O 1
ATOM 10723 N N . GLY F 1 78 ? -5.614 60.490 164.372 1.00 27.89 78 GLY F N 1
ATOM 10724 C CA . GLY F 1 78 ? -6.310 61.056 165.514 1.00 27.83 78 GLY F CA 1
ATOM 10725 C C . GLY F 1 78 ? -7.470 60.196 165.972 1.00 27.08 78 GLY F C 1
ATOM 10726 O O . GLY F 1 78 ? -7.984 60.372 167.072 1.00 27.50 78 GLY F O 1
ATOM 10727 N N . LEU F 1 79 ? -7.874 59.253 165.126 1.00 27.61 79 LEU F N 1
ATOM 10728 C CA . LEU F 1 79 ? -8.997 58.371 165.427 1.00 26.98 79 LEU F CA 1
ATOM 10729 C C . LEU F 1 79 ? -8.882 57.717 166.802 1.00 27.31 79 LEU F C 1
ATOM 10730 O O . LEU F 1 79 ? -9.884 57.570 167.515 1.00 28.24 79 LEU F O 1
ATOM 10735 N N . GLY F 1 80 ? -7.664 57.339 167.175 1.00 26.39 80 GLY F N 1
ATOM 10736 C CA . GLY F 1 80 ? -7.447 56.722 168.471 1.00 24.20 80 GLY F CA 1
ATOM 10737 C C . GLY F 1 80 ? -7.788 57.678 169.597 1.00 24.43 80 GLY F C 1
ATOM 10738 O O . GLY F 1 80 ? -8.227 57.255 170.664 1.00 24.64 80 GLY F O 1
ATOM 10739 N N . PHE F 1 81 ? -7.579 58.970 169.368 1.00 24.25 81 PHE F N 1
ATOM 10740 C CA . PHE F 1 81 ? -7.892 59.980 170.373 1.00 23.30 81 PHE F CA 1
ATOM 10741 C C . PHE F 1 81 ? -9.389 60.252 170.396 1.00 22.88 81 PHE F C 1
ATOM 10742 O O . PHE F 1 81 ? -9.968 60.488 171.456 1.00 22.71 81 PHE F O 1
ATOM 10750 N N . ASP F 1 82 ? -10.017 60.209 169.226 1.00 23.17 82 ASP F N 1
ATOM 10751 C CA . ASP F 1 82 ? -11.454 60.434 169.134 1.00 23.59 82 ASP F CA 1
ATOM 10752 C C . ASP F 1 82 ? -12.208 59.435 169.994 1.00 23.76 82 ASP F C 1
ATOM 10753 O O . ASP F 1 82 ? -13.130 59.798 170.724 1.00 25.12 82 ASP F O 1
ATOM 10758 N N . LEU F 1 83 ? -11.817 58.169 169.906 1.00 22.84 83 LEU F N 1
ATOM 10759 C CA . LEU F 1 83 ? -12.481 57.128 170.674 1.00 22.38 83 LEU F CA 1
ATOM 10760 C C . LEU F 1 83 ? -12.235 57.282 172.174 1.00 22.37 83 LEU F C 1
ATOM 10761 O O . LEU F 1 83 ? -13.168 57.453 172.955 1.00 23.10 83 LEU F O 1
ATOM 10766 N N . VAL F 1 84 ? -10.971 57.221 172.573 1.00 22.29 84 VAL F N 1
ATOM 10767 C CA . VAL F 1 84 ? -10.597 57.341 173.975 1.00 20.32 84 VAL F CA 1
ATOM 10768 C C . VAL F 1 84 ? -11.129 58.615 174.634 1.00 19.78 84 VAL F C 1
ATOM 10769 O O . VAL F 1 84 ? -11.720 58.559 175.714 1.00 19.66 84 VAL F O 1
ATOM 10773 N N . ASN F 1 85 ? -10.926 59.763 173.995 1.00 19.90 85 ASN F N 1
ATOM 10774 C CA . ASN F 1 85 ? -11.401 61.016 174.573 1.00 18.62 85 ASN F CA 1
ATOM 10775 C C . ASN F 1 85 ? -12.916 61.029 174.705 1.00 16.78 85 ASN F C 1
ATOM 10776 O O . ASN F 1 85 ? -13.442 61.534 175.677 1.00 17.23 85 ASN F O 1
ATOM 10781 N N . HIS F 1 86 ? -13.621 60.456 173.740 1.00 16.93 86 HIS F N 1
ATOM 10782 C CA . HIS F 1 86 ? -15.083 60.394 173.803 1.00 18.28 86 HIS F CA 1
ATOM 10783 C C . HIS F 1 86 ? -15.510 59.555 175.023 1.00 19.05 86 HIS F C 1
ATOM 10784 O O . HIS F 1 86 ? -16.440 59.924 175.737 1.00 19.99 86 HIS F O 1
ATOM 10791 N N . SER F 1 87 ? -14.816 58.437 175.262 1.00 19.82 87 SER F N 1
ATOM 10792 C CA . SER F 1 87 ? -15.107 57.541 176.391 1.00 19.51 87 SER F CA 1
ATOM 10793 C C . SER F 1 87 ? -14.761 58.182 177.727 1.00 17.97 87 SER F C 1
ATOM 10794 O O . SER F 1 87 ? -15.527 58.099 178.680 1.00 19.02 87 SER F O 1
ATOM 10797 N N . VAL F 1 88 ? -13.589 58.798 177.801 1.00 17.82 88 VAL F N 1
ATOM 10798 C CA . VAL F 1 88 ? -13.175 59.456 179.025 1.00 18.51 88 VAL F CA 1
ATOM 10799 C C . VAL F 1 88 ? -14.249 60.445 179.459 1.00 20.28 88 VAL F C 1
ATOM 10800 O O . VAL F 1 88 ? -14.583 60.514 180.645 1.00 22.97 88 VAL F O 1
ATOM 10804 N N . ASN F 1 89 ? -14.801 61.201 178.511 1.00 20.15 89 ASN F N 1
ATOM 10805 C CA . ASN F 1 89 ? -15.839 62.177 178.833 1.00 19.93 89 ASN F CA 1
ATOM 10806 C C . ASN F 1 89 ? -17.147 61.518 179.267 1.00 20.98 89 ASN F C 1
ATOM 10807 O O . ASN F 1 89 ? -17.854 62.050 180.126 1.00 24.31 89 ASN F O 1
ATOM 10812 N N . ASP F 1 90 ? -17.480 60.373 178.675 1.00 21.88 90 ASP F N 1
ATOM 10813 C CA . ASP F 1 90 ? -18.708 59.662 179.045 1.00 22.77 90 ASP F CA 1
ATOM 10814 C C . ASP F 1 90 ? -18.661 59.233 180.511 1.00 22.62 90 ASP F C 1
ATOM 10815 O O . ASP F 1 90 ? -19.675 59.264 181.212 1.00 21.60 90 ASP F O 1
ATOM 10820 N N . LEU F 1 91 ? -17.477 58.834 180.968 1.00 22.17 91 LEU F N 1
ATOM 10821 C CA . LEU F 1 91 ? -17.296 58.438 182.354 1.00 21.61 91 LEU F CA 1
ATOM 10822 C C . LEU F 1 91 ? -17.189 59.690 183.213 1.00 22.78 91 LEU F C 1
ATOM 10823 O O . LEU F 1 91 ? -17.628 59.703 184.368 1.00 22.92 91 LEU F O 1
ATOM 10828 N N . LEU F 1 92 ? -16.606 60.745 182.647 1.00 22.51 92 LEU F N 1
ATOM 10829 C CA . LEU F 1 92 ? -16.462 62.005 183.369 1.00 22.05 92 LEU F CA 1
ATOM 10830 C C . LEU F 1 92 ? -17.824 62.602 183.674 1.00 22.86 92 LEU F C 1
ATOM 10831 O O . LEU F 1 92 ? -17.979 63.339 184.646 1.00 23.32 92 LEU F O 1
ATOM 10836 N N . ALA F 1 93 ? -18.810 62.288 182.839 1.00 23.28 93 ALA F N 1
ATOM 10837 C CA . ALA F 1 93 ? -20.162 62.781 183.043 1.00 23.04 93 ALA F CA 1
ATOM 10838 C C . ALA F 1 93 ? -20.751 62.109 184.281 1.00 24.20 93 ALA F C 1
ATOM 10839 O O . ALA F 1 93 ? -21.678 62.623 184.896 1.00 25.21 93 ALA F O 1
ATOM 10841 N N . GLN F 1 94 ? -20.198 60.957 184.644 1.00 27.27 94 GLN F N 1
ATOM 10842 C CA . GLN F 1 94 ? -20.648 60.211 185.822 1.00 29.61 94 GLN F CA 1
ATOM 10843 C C . GLN F 1 94 ? -19.854 60.674 187.047 1.00 29.18 94 GLN F C 1
ATOM 10844 O O . GLN F 1 94 ? -20.210 60.386 188.194 1.00 28.22 94 GLN F O 1
ATOM 10850 N N . GLY F 1 95 ? -18.775 61.403 186.775 1.00 29.48 95 GLY F N 1
ATOM 10851 C CA . GLY F 1 95 ? -17.901 61.903 187.818 1.00 28.59 95 GLY F CA 1
ATOM 10852 C C . GLY F 1 95 ? -16.853 60.847 188.106 1.00 27.88 95 GLY F C 1
ATOM 10853 O O . GLY F 1 95 ? -16.267 60.832 189.187 1.00 28.52 95 GLY F O 1
ATOM 10854 N N . ALA F 1 96 ? -16.606 59.980 187.122 1.00 26.62 96 ALA F N 1
ATOM 10855 C CA . ALA F 1 96 ? -15.665 58.873 187.264 1.00 25.52 96 ALA F CA 1
ATOM 10856 C C . ALA F 1 96 ? -14.249 59.048 186.726 1.00 26.76 96 ALA F C 1
ATOM 10857 O O . ALA F 1 96 ? -13.999 59.806 185.782 1.00 26.94 96 ALA F O 1
ATOM 10859 N N . GLU F 1 97 ? -13.335 58.307 187.350 1.00 28.34 97 GLU F N 1
ATOM 10860 C CA . GLU F 1 97 ? -11.917 58.254 186.996 1.00 28.86 97 GLU F CA 1
ATOM 10861 C C . GLU F 1 97 ? -11.738 56.983 186.155 1.00 28.36 97 GLU F C 1
ATOM 10862 O O . GLU F 1 97 ? -12.253 55.921 186.517 1.00 29.35 97 GLU F O 1
ATOM 10868 N N . PRO F 1 98 ? -11.010 57.067 185.028 1.00 26.59 98 PRO F N 1
ATOM 10869 C CA . PRO F 1 98 ? -10.832 55.863 184.213 1.00 25.96 98 PRO F CA 1
ATOM 10870 C C . PRO F 1 98 ? -9.875 54.851 184.841 1.00 26.18 98 PRO F C 1
ATOM 10871 O O . PRO F 1 98 ? -8.939 55.225 185.538 1.00 28.09 98 PRO F O 1
ATOM 10875 N N . LEU F 1 99 ? -10.114 53.568 184.598 1.00 25.71 99 LEU F N 1
ATOM 10876 C CA . LEU F 1 99 ? -9.243 52.536 185.136 1.00 24.86 99 LEU F CA 1
ATOM 10877 C C . LEU F 1 99 ? -8.449 51.862 184.009 1.00 24.51 99 LEU F C 1
ATOM 10878 O O . LEU F 1 99 ? -7.257 51.578 184.157 1.00 25.61 99 LEU F O 1
ATOM 10883 N N . PHE F 1 100 ? -9.104 51.619 182.879 1.00 22.98 100 PHE F N 1
ATOM 10884 C CA . PHE F 1 100 ? -8.448 50.987 181.738 1.00 22.04 100 PHE F CA 1
ATOM 10885 C C . PHE F 1 100 ? -9.381 50.982 180.527 1.00 22.16 100 PHE F C 1
ATOM 10886 O O . PHE F 1 100 ? -10.598 51.154 180.668 1.00 20.34 100 PHE F O 1
ATOM 10894 N N . PHE F 1 101 ? -8.797 50.784 179.345 1.00 21.91 101 PHE F N 1
ATOM 10895 C CA . PHE F 1 101 ? -9.536 50.793 178.085 1.00 21.39 101 PHE F CA 1
ATOM 10896 C C . PHE F 1 101 ? -9.149 49.584 177.227 1.00 21.72 101 PHE F C 1
ATOM 10897 O O . PHE F 1 101 ? -7.995 49.136 177.252 1.00 21.62 101 PHE F O 1
ATOM 10905 N N . LEU F 1 102 ? -10.124 49.040 176.499 1.00 22.46 102 LEU F N 1
ATOM 10906 C CA . LEU F 1 102 ? -9.886 47.918 175.584 1.00 23.39 102 LEU F CA 1
ATOM 10907 C C . LEU F 1 102 ? -10.772 48.137 174.363 1.00 23.92 102 LEU F C 1
ATOM 10908 O O . LEU F 1 102 ? -11.936 48.512 174.482 1.00 24.06 102 LEU F O 1
ATOM 10913 N N . ASP F 1 103 ? -10.210 47.906 173.185 1.00 24.80 103 ASP F N 1
ATOM 10914 C CA . ASP F 1 103 ? -10.935 48.150 171.952 1.00 26.71 103 ASP F CA 1
ATOM 10915 C C . ASP F 1 103 ? -11.389 46.935 171.160 1.00 28.33 103 ASP F C 1
ATOM 10916 O O . ASP F 1 103 ? -11.066 45.784 171.481 1.00 29.62 103 ASP F O 1
ATOM 10921 N N . TYR F 1 104 ? -12.146 47.232 170.110 1.00 28.39 104 TYR F N 1
ATOM 10922 C CA . TYR F 1 104 ? -12.693 46.247 169.199 1.00 27.02 104 TYR F CA 1
ATOM 10923 C C . TYR F 1 104 ? -12.667 46.932 167.842 1.00 26.24 104 TYR F C 1
ATOM 10924 O O . TYR F 1 104 ? -13.322 47.955 167.661 1.00 26.55 104 TYR F O 1
ATOM 10933 N N . LEU F 1 105 ? -11.891 46.392 166.906 1.00 24.98 105 LEU F N 1
ATOM 10934 C CA . LEU F 1 105 ? -11.794 46.959 165.562 1.00 25.08 105 LEU F CA 1
ATOM 10935 C C . LEU F 1 105 ? -12.291 45.946 164.524 1.00 24.95 105 LEU F C 1
ATOM 10936 O O . LEU F 1 105 ? -11.750 44.846 164.412 1.00 25.30 105 LEU F O 1
ATOM 10941 N N . ALA F 1 106 ? -13.325 46.321 163.775 1.00 22.76 106 ALA F N 1
ATOM 10942 C CA . ALA F 1 106 ? -13.902 45.456 162.745 1.00 22.63 106 ALA F CA 1
ATOM 10943 C C . ALA F 1 106 ? -13.868 46.166 161.384 1.00 23.01 106 ALA F C 1
ATOM 10944 O O . ALA F 1 106 ? -13.935 47.395 161.310 1.00 22.27 106 ALA F O 1
ATOM 10946 N N . ALA F 1 107 ? -13.764 45.399 160.305 1.00 23.15 107 ALA F N 1
ATOM 10947 C CA . ALA F 1 107 ? -13.705 46.007 158.986 1.00 24.77 107 ALA F CA 1
ATOM 10948 C C . ALA F 1 107 ? -13.990 45.008 157.880 1.00 26.08 107 ALA F C 1
ATOM 10949 O O . ALA F 1 107 ? -14.104 43.806 158.130 1.00 24.37 107 ALA F O 1
ATOM 10951 N N . SER F 1 108 ? -14.111 45.520 156.655 1.00 26.84 108 SER F N 1
ATOM 10952 C CA . SER F 1 108 ? -14.356 44.672 155.496 1.00 28.86 108 SER F CA 1
ATOM 10953 C C . SER F 1 108 ? -13.055 43.904 155.281 1.00 29.28 108 SER F C 1
ATOM 10954 O O . SER F 1 108 ? -13.063 42.713 154.976 1.00 30.22 108 SER F O 1
ATOM 10957 N N . HIS F 1 109 ? -11.937 44.601 155.455 1.00 29.88 109 HIS F N 1
ATOM 10958 C CA . HIS F 1 109 ? -10.625 43.992 155.314 1.00 29.93 109 HIS F CA 1
ATOM 10959 C C . HIS F 1 109 ? -9.640 44.732 156.199 1.00 29.85 109 HIS F C 1
ATOM 10960 O O . HIS F 1 109 ? -9.442 45.932 156.048 1.00 30.91 109 HIS F O 1
ATOM 10967 N N . LEU F 1 110 ? -9.019 44.006 157.119 1.00 30.21 110 LEU F N 1
ATOM 10968 C CA . LEU F 1 110 ? -8.066 44.595 158.047 1.00 30.89 110 LEU F CA 1
ATOM 10969 C C . LEU F 1 110 ? -6.737 44.961 157.390 1.00 31.93 110 LEU F C 1
ATOM 10970 O O . LEU F 1 110 ? -5.712 44.328 157.652 1.00 31.91 110 LEU F O 1
ATOM 10975 N N . ASP F 1 111 ? -6.763 45.983 156.539 1.00 33.36 111 ASP F N 1
ATOM 10976 C CA . ASP F 1 111 ? -5.572 46.459 155.844 1.00 36.05 111 ASP F CA 1
ATOM 10977 C C . ASP F 1 111 ? -4.499 46.793 156.872 1.00 36.64 111 ASP F C 1
ATOM 10978 O O . ASP F 1 111 ? -4.652 47.750 157.622 1.00 37.75 111 ASP F O 1
ATOM 10983 N N . GLU F 1 112 ? -3.414 46.022 156.903 1.00 37.38 112 GLU F N 1
ATOM 10984 C CA . GLU F 1 112 ? -2.344 46.248 157.879 1.00 38.04 112 GLU F CA 1
ATOM 10985 C C . GLU F 1 112 ? -1.936 47.716 158.054 1.00 37.27 112 GLU F C 1
ATOM 10986 O O . GLU F 1 112 ? -1.705 48.171 159.178 1.00 38.09 112 GLU F O 1
ATOM 10992 N N . GLY F 1 113 ? -1.849 48.456 156.955 1.00 35.50 113 GLY F N 1
ATOM 10993 C CA . GLY F 1 113 ? -1.475 49.854 157.055 1.00 32.89 113 GLY F CA 1
ATOM 10994 C C . GLY F 1 113 ? -2.413 50.628 157.964 1.00 31.85 113 GLY F C 1
ATOM 10995 O O . GLY F 1 113 ? -1.969 51.428 158.790 1.00 30.83 113 GLY F O 1
ATOM 10996 N N . VAL F 1 114 ? -3.713 50.383 157.808 1.00 31.36 114 VAL F N 1
ATOM 10997 C CA . VAL F 1 114 ? -4.747 51.045 158.606 1.00 30.04 114 VAL F CA 1
ATOM 10998 C C . VAL F 1 114 ? -4.765 50.527 160.052 1.00 29.59 114 VAL F C 1
ATOM 10999 O O . VAL F 1 114 ? -4.652 51.302 161.006 1.00 29.32 114 VAL F O 1
ATOM 11003 N N . LEU F 1 115 ? -4.898 49.213 160.200 1.00 28.66 115 LEU F N 1
ATOM 11004 C CA . LEU F 1 115 ? -4.921 48.573 161.505 1.00 28.42 115 LEU F CA 1
ATOM 11005 C C . LEU F 1 115 ? -3.728 48.995 162.352 1.00 29.50 115 LEU F C 1
ATOM 11006 O O . LEU F 1 115 ? -3.875 49.289 163.541 1.00 30.38 115 LEU F O 1
ATOM 11011 N N . ALA F 1 116 ? -2.548 49.024 161.742 1.00 28.15 116 ALA F N 1
ATOM 11012 C CA . ALA F 1 116 ? -1.338 49.410 162.455 1.00 28.55 116 ALA F CA 1
ATOM 11013 C C . ALA F 1 116 ? -1.356 50.878 162.886 1.00 28.54 116 ALA F C 1
ATOM 11014 O O . ALA F 1 116 ? -0.945 51.209 164.002 1.00 28.14 116 ALA F O 1
ATOM 11016 N N . ALA F 1 117 ? -1.818 51.758 162.001 1.00 28.29 117 ALA F N 1
ATOM 11017 C CA . ALA F 1 117 ? -1.876 53.178 162.321 1.00 28.25 117 ALA F CA 1
ATOM 11018 C C . ALA F 1 117 ? -3.000 53.442 163.327 1.00 28.81 117 ALA F C 1
ATOM 11019 O O . ALA F 1 117 ? -2.980 54.440 164.058 1.00 30.11 117 ALA F O 1
ATOM 11021 N N . LEU F 1 118 ? -3.980 52.547 163.361 1.00 27.26 118 LEU F N 1
ATOM 11022 C CA . LEU F 1 118 ? -5.091 52.683 164.280 1.00 25.32 118 LEU F CA 1
ATOM 11023 C C . LEU F 1 118 ? -4.685 52.232 165.678 1.00 25.48 118 LEU F C 1
ATOM 11024 O O . LEU F 1 118 ? -5.016 52.879 166.670 1.00 26.85 118 LEU F O 1
ATOM 11029 N N . LEU F 1 119 ? -3.963 51.123 165.763 1.00 24.80 119 LEU F N 1
ATOM 11030 C CA . LEU F 1 119 ? -3.511 50.613 167.056 1.00 25.07 119 LEU F CA 1
ATOM 11031 C C . LEU F 1 119 ? -2.503 51.558 167.726 1.00 25.02 119 LEU F C 1
ATOM 11032 O O . LEU F 1 119 ? -2.498 51.717 168.947 1.00 25.68 119 LEU F O 1
ATOM 11037 N N . ALA F 1 120 ? -1.642 52.176 166.923 1.00 24.65 120 ALA F N 1
ATOM 11038 C CA . ALA F 1 120 ? -0.636 53.096 167.442 1.00 25.19 120 ALA F CA 1
ATOM 11039 C C . ALA F 1 120 ? -1.295 54.361 167.986 1.00 25.86 120 ALA F C 1
ATOM 11040 O O . ALA F 1 120 ? -0.854 54.927 168.993 1.00 27.57 120 ALA F O 1
ATOM 11042 N N . SER F 1 121 ? -2.349 54.808 167.309 1.00 25.77 121 SER F N 1
ATOM 11043 C CA . SER F 1 121 ? -3.080 55.997 167.722 1.00 24.38 121 SER F CA 1
ATOM 11044 C C . SER F 1 121 ? -3.786 55.731 169.051 1.00 23.97 121 SER F C 1
ATOM 11045 O O . SER F 1 121 ? -3.664 56.516 169.987 1.00 24.85 121 SER F O 1
ATOM 11048 N N . LEU F 1 122 ? -4.514 54.619 169.130 1.00 23.39 122 LEU F N 1
ATOM 11049 C CA . LEU F 1 122 ? -5.229 54.240 170.349 1.00 22.47 122 LEU F CA 1
ATOM 11050 C C . LEU F 1 122 ? -4.267 54.036 171.526 1.00 23.06 122 LEU F C 1
ATOM 11051 O O . LEU F 1 122 ? -4.588 54.342 172.675 1.00 23.47 122 LEU F O 1
ATOM 11056 N N . ALA F 1 123 ? -3.083 53.516 171.238 1.00 24.45 123 ALA F N 1
ATOM 11057 C CA . ALA F 1 123 ? -2.089 53.301 172.274 1.00 25.61 123 ALA F CA 1
ATOM 11058 C C . ALA F 1 123 ? -1.526 54.648 172.722 1.00 27.42 123 ALA F C 1
ATOM 11059 O O . ALA F 1 123 ? -1.187 54.825 173.898 1.00 26.97 123 ALA F O 1
ATOM 11061 N N . GLU F 1 124 ? -1.428 55.600 171.792 1.00 29.01 124 GLU F N 1
ATOM 11062 C CA . GLU F 1 124 ? -0.906 56.929 172.126 1.00 30.48 124 GLU F CA 1
ATOM 11063 C C . GLU F 1 124 ? -1.965 57.732 172.887 1.00 27.97 124 GLU F C 1
ATOM 11064 O O . GLU F 1 124 ? -1.632 58.521 173.771 1.00 27.69 124 GLU F O 1
ATOM 11070 N N . ALA F 1 125 ? -3.235 57.518 172.548 1.00 24.92 125 ALA F N 1
ATOM 11071 C CA . ALA F 1 125 ? -4.336 58.204 173.211 1.00 22.45 125 ALA F CA 1
ATOM 11072 C C . ALA F 1 125 ? -4.411 57.786 174.684 1.00 23.01 125 ALA F C 1
ATOM 11073 O O . ALA F 1 125 ? -4.535 58.625 175.578 1.00 23.45 125 ALA F O 1
ATOM 11075 N N . CYS F 1 126 ? -4.336 56.486 174.942 1.00 23.61 126 CYS F N 1
ATOM 11076 C CA . CYS F 1 126 ? -4.389 55.984 176.315 1.00 24.57 126 CYS F CA 1
ATOM 11077 C C . CYS F 1 126 ? -3.190 56.462 177.111 1.00 26.14 126 CYS F C 1
ATOM 11078 O O . CYS F 1 126 ? -3.326 56.942 178.234 1.00 27.32 126 CYS F O 1
ATOM 11081 N N . ARG F 1 127 ? -2.010 56.302 176.521 1.00 28.10 127 ARG F N 1
ATOM 11082 C CA . ARG F 1 127 ? -0.763 56.691 177.160 1.00 31.36 127 ARG F CA 1
ATOM 11083 C C . ARG F 1 127 ? -0.849 58.138 177.615 1.00 31.77 127 ARG F C 1
ATOM 11084 O O . ARG F 1 127 ? -0.506 58.462 178.751 1.00 32.98 127 ARG F O 1
ATOM 11092 N N . ALA F 1 128 ? -1.338 58.994 176.724 1.00 32.37 128 ALA F N 1
ATOM 11093 C CA . ALA F 1 128 ? -1.480 60.421 176.992 1.00 31.96 128 ALA F CA 1
ATOM 11094 C C . ALA F 1 128 ? -2.280 60.735 178.249 1.00 31.97 128 ALA F C 1
ATOM 11095 O O . ALA F 1 128 ? -2.149 61.824 178.817 1.00 32.77 128 ALA F O 1
ATOM 11097 N N . HIS F 1 129 ? -3.116 59.792 178.678 1.00 29.95 129 HIS F N 1
ATOM 11098 C CA . HIS F 1 129 ? -3.931 59.994 179.868 1.00 27.51 129 HIS F CA 1
ATOM 11099 C C . HIS F 1 129 ? -3.513 59.074 181.005 1.00 26.54 129 HIS F C 1
ATOM 11100 O O . HIS F 1 129 ? -4.131 59.076 182.066 1.00 26.00 129 HIS F O 1
ATOM 11107 N N . GLY F 1 130 ? -2.453 58.301 180.778 1.00 26.01 130 GLY F N 1
ATOM 11108 C CA . GLY F 1 130 ? -1.962 57.378 181.789 1.00 24.99 130 GLY F CA 1
ATOM 11109 C C . GLY F 1 130 ? -2.930 56.242 182.048 1.00 24.85 130 GLY F C 1
ATOM 11110 O O . GLY F 1 130 ? -2.963 55.674 183.135 1.00 25.62 130 GLY F O 1
ATOM 11111 N N . ILE F 1 131 ? -3.718 55.909 181.035 1.00 24.36 131 ILE F N 1
ATOM 11112 C CA . ILE F 1 131 ? -4.711 54.856 181.140 1.00 22.56 131 ILE F CA 1
ATOM 11113 C C . ILE F 1 131 ? -4.170 53.525 180.621 1.00 22.16 131 ILE F C 1
ATOM 11114 O O . ILE F 1 131 ? -3.638 53.452 179.512 1.00 20.55 131 ILE F O 1
ATOM 11119 N N . PRO F 1 132 ? -4.267 52.461 181.437 1.00 21.88 132 PRO F N 1
ATOM 11120 C CA . PRO F 1 132 ? -3.791 51.143 181.020 1.00 22.02 132 PRO F CA 1
ATOM 11121 C C . PRO F 1 132 ? -4.611 50.671 179.821 1.00 24.51 132 PRO F C 1
ATOM 11122 O O . PRO F 1 132 ? -5.840 50.805 179.807 1.00 24.36 132 PRO F O 1
ATOM 11126 N N . LEU F 1 133 ? -3.932 50.134 178.813 1.00 25.11 133 LEU F N 1
ATOM 11127 C CA . LEU F 1 133 ? -4.607 49.639 177.617 1.00 25.25 133 LEU F CA 1
ATOM 11128 C C . LEU F 1 133 ? -4.548 48.113 177.586 1.00 25.75 133 LEU F C 1
ATOM 11129 O O . LEU F 1 133 ? -3.471 47.512 177.561 1.00 26.10 133 LEU F O 1
ATOM 11134 N N . LEU F 1 134 ? -5.720 47.490 177.609 1.00 26.33 134 LEU F N 1
ATOM 11135 C CA . LEU F 1 134 ? -5.809 46.040 177.563 1.00 27.28 134 LEU F CA 1
ATOM 11136 C C . LEU F 1 134 ? -5.926 45.621 176.097 1.00 28.19 134 LEU F C 1
ATOM 11137 O O . LEU F 1 134 ? -6.441 46.372 175.270 1.00 26.80 134 LEU F O 1
ATOM 11142 N N . GLY F 1 135 ? -5.430 44.432 175.773 1.00 30.03 135 GLY F N 1
ATOM 11143 C CA . GLY F 1 135 ? -5.484 43.958 174.401 1.00 32.59 135 GLY F CA 1
ATOM 11144 C C . GLY F 1 135 ? -6.891 43.878 173.843 1.00 34.20 135 GLY F C 1
ATOM 11145 O O . GLY F 1 135 ? -7.809 43.398 174.514 1.00 36.34 135 GLY F O 1
ATOM 11146 N N . GLY F 1 136 ? -7.066 44.342 172.611 1.00 34.05 136 GLY F N 1
ATOM 11147 C CA . GLY F 1 136 ? -8.381 44.311 172.003 1.00 35.34 136 GLY F CA 1
ATOM 11148 C C . GLY F 1 136 ? -8.538 43.129 171.076 1.00 35.95 136 GLY F C 1
ATOM 11149 O O . GLY F 1 136 ? -7.634 42.300 170.975 1.00 37.34 136 GLY F O 1
ATOM 11150 N N . GLU F 1 137 ? -9.687 43.037 170.414 1.00 35.99 137 GLU F N 1
ATOM 11151 C CA . GLU F 1 137 ? -9.940 41.950 169.477 1.00 36.67 137 GLU F CA 1
ATOM 11152 C C . GLU F 1 137 ? -10.135 42.546 168.096 1.00 35.69 137 GLU F C 1
ATOM 11153 O O . GLU F 1 137 ? -10.298 43.759 167.956 1.00 34.79 137 GLU F O 1
ATOM 11159 N N . THR F 1 138 ? -10.114 41.696 167.076 1.00 35.18 138 THR F N 1
ATOM 11160 C CA . THR F 1 138 ? -10.288 42.169 165.713 1.00 35.03 138 THR F CA 1
ATOM 11161 C C . THR F 1 138 ? -11.298 41.317 164.954 1.00 33.02 138 THR F C 1
ATOM 11162 O O . THR F 1 138 ? -11.453 40.130 165.227 1.00 32.31 138 THR F O 1
ATOM 11166 N N . ALA F 1 139 ? -11.997 41.945 164.015 1.00 31.82 139 ALA F N 1
ATOM 11167 C CA . ALA F 1 139 ? -13.000 41.267 163.206 1.00 29.91 139 ALA F CA 1
ATOM 11168 C C . ALA F 1 139 ? -12.923 41.714 161.756 1.00 30.59 139 ALA F C 1
ATOM 11169 O O . ALA F 1 139 ? -13.017 42.910 161.452 1.00 28.87 139 ALA F O 1
ATOM 11171 N N . GLU F 1 140 ? -12.743 40.741 160.867 1.00 30.88 140 GLU F N 1
ATOM 11172 C CA . GLU F 1 140 ? -12.678 40.993 159.434 1.00 30.05 140 GLU F CA 1
ATOM 11173 C C . GLU F 1 140 ? -13.878 40.272 158.829 1.00 30.65 140 GLU F C 1
ATOM 11174 O O . GLU F 1 140 ? -13.870 39.051 158.692 1.00 31.60 140 GLU F O 1
ATOM 11180 N N . MET F 1 141 ? -14.920 41.019 158.483 1.00 30.64 141 MET F N 1
ATOM 11181 C CA . MET F 1 141 ? -16.120 40.404 157.920 1.00 30.97 141 MET F CA 1
ATOM 11182 C C . MET F 1 141 ? -16.588 41.114 156.657 1.00 31.58 141 MET F C 1
ATOM 11183 O O . MET F 1 141 ? -17.450 41.988 156.713 1.00 31.60 141 MET F O 1
ATOM 11188 N N . PRO F 1 142 ? -16.015 40.753 155.498 1.00 32.41 142 PRO F N 1
ATOM 11189 C CA . PRO F 1 142 ? -16.422 41.395 154.247 1.00 32.38 142 PRO F CA 1
ATOM 11190 C C . PRO F 1 142 ? -17.930 41.340 153.979 1.00 32.07 142 PRO F C 1
ATOM 11191 O O . PRO F 1 142 ? -18.476 42.192 153.270 1.00 32.64 142 PRO F O 1
ATOM 11195 N N . GLY F 1 143 ? -18.601 40.350 154.557 1.00 30.68 143 GLY F N 1
ATOM 11196 C CA . GLY F 1 143 ? -20.030 40.214 154.340 1.00 30.79 143 GLY F CA 1
ATOM 11197 C C . GLY F 1 143 ? -20.913 41.074 155.224 1.00 31.11 143 GLY F C 1
ATOM 11198 O O . GLY F 1 143 ? -22.138 40.951 155.187 1.00 32.51 143 GLY F O 1
ATOM 11199 N N . VAL F 1 144 ? -20.301 41.945 156.019 1.00 30.16 144 VAL F N 1
ATOM 11200 C CA . VAL F 1 144 ? -21.043 42.831 156.914 1.00 29.03 144 VAL F CA 1
ATOM 11201 C C . VAL F 1 144 ? -20.736 44.281 156.558 1.00 29.46 144 VAL F C 1
ATOM 11202 O O . VAL F 1 144 ? -21.625 45.140 156.553 1.00 28.72 144 VAL F O 1
ATOM 11206 N N . TYR F 1 145 ? -19.466 44.531 156.247 1.00 29.70 145 TYR F N 1
ATOM 11207 C CA . TYR F 1 145 ? -18.985 45.867 155.930 1.00 31.00 145 TYR F CA 1
ATOM 11208 C C . TYR F 1 145 ? -18.885 46.231 154.456 1.00 32.56 145 TYR F C 1
ATOM 11209 O O . TYR F 1 145 ? -18.575 45.396 153.601 1.00 32.36 145 TYR F O 1
ATOM 11218 N N . ARG F 1 146 ? -19.177 47.502 154.187 1.00 33.67 146 ARG F N 1
ATOM 11219 C CA . ARG F 1 146 ? -19.116 48.080 152.853 1.00 34.47 146 ARG F CA 1
ATOM 11220 C C . ARG F 1 146 ? -17.607 48.163 152.592 1.00 35.06 146 ARG F C 1
ATOM 11221 O O . ARG F 1 146 ? -16.844 48.491 153.498 1.00 34.22 146 ARG F O 1
ATOM 11229 N N . GLU F 1 147 ? -17.170 47.857 151.374 1.00 36.17 147 GLU F N 1
ATOM 11230 C CA . GLU F 1 147 ? -15.744 47.896 151.043 1.00 36.20 147 GLU F CA 1
ATOM 11231 C C . GLU F 1 147 ? -14.961 49.044 151.678 1.00 35.44 147 GLU F C 1
ATOM 11232 O O . GLU F 1 147 ? -15.405 50.191 151.672 1.00 36.91 147 GLU F O 1
ATOM 11238 N N . GLY F 1 148 ? -13.792 48.726 152.230 1.00 33.96 148 GLY F N 1
ATOM 11239 C CA . GLY F 1 148 ? -12.946 49.738 152.844 1.00 31.98 148 GLY F CA 1
ATOM 11240 C C . GLY F 1 148 ? -13.414 50.398 154.134 1.00 30.95 148 GLY F C 1
ATOM 11241 O O . GLY F 1 148 ? -12.674 51.194 154.710 1.00 30.19 148 GLY F O 1
ATOM 11242 N N . ALA F 1 149 ? -14.625 50.081 154.591 1.00 30.98 149 ALA F N 1
ATOM 11243 C CA . ALA F 1 149 ? -15.169 50.664 155.821 1.00 31.33 149 ALA F CA 1
ATOM 11244 C C . ALA F 1 149 ? -14.650 49.978 157.084 1.00 32.40 149 ALA F C 1
ATOM 11245 O O . ALA F 1 149 ? -14.412 48.766 157.106 1.00 32.61 149 ALA F O 1
ATOM 11247 N N . TRP F 1 150 ? -14.509 50.777 158.141 1.00 33.90 150 TRP F N 1
ATOM 11248 C CA . TRP F 1 150 ? -13.990 50.334 159.438 1.00 33.30 150 TRP F CA 1
ATOM 11249 C C . TRP F 1 150 ? -14.849 50.854 160.600 1.00 32.32 150 TRP F C 1
ATOM 11250 O O . TRP F 1 150 ? -15.193 52.033 160.641 1.00 32.90 150 TRP F O 1
ATOM 11261 N N . ASP F 1 151 ? -15.199 49.977 161.537 1.00 31.05 151 ASP F N 1
ATOM 11262 C CA . ASP F 1 151 ? -15.970 50.383 162.712 1.00 28.17 151 ASP F CA 1
ATOM 11263 C C . ASP F 1 151 ? -15.036 50.206 163.905 1.00 27.28 151 ASP F C 1
ATOM 11264 O O . ASP F 1 151 ? -14.671 49.088 164.265 1.00 26.20 151 ASP F O 1
ATOM 11269 N N . ILE F 1 152 ? -14.641 51.325 164.501 1.00 25.76 152 ILE F N 1
ATOM 11270 C CA . ILE F 1 152 ? -13.731 51.334 165.636 1.00 23.87 152 ILE F CA 1
ATOM 11271 C C . ILE F 1 152 ? -14.493 51.539 166.939 1.00 23.29 152 ILE F C 1
ATOM 11272 O O . ILE F 1 152 ? -14.982 52.632 167.206 1.00 23.54 152 ILE F O 1
ATOM 11277 N N . ALA F 1 153 ? -14.587 50.484 167.745 1.00 22.95 153 ALA F N 1
ATOM 11278 C CA . ALA F 1 153 ? -15.303 50.538 169.021 1.00 21.56 153 ALA F CA 1
ATOM 11279 C C . ALA F 1 153 ? -14.397 50.322 170.236 1.00 21.28 153 ALA F C 1
ATOM 11280 O O . ALA F 1 153 ? -13.327 49.718 170.135 1.00 21.25 153 ALA F O 1
ATOM 11282 N N . GLY F 1 154 ? -14.841 50.810 171.391 1.00 20.57 154 GLY F N 1
ATOM 11283 C CA . GLY F 1 154 ? -14.053 50.664 172.602 1.00 19.24 154 GLY F CA 1
ATOM 11284 C C . GLY F 1 154 ? -14.877 50.677 173.874 1.00 18.84 154 GLY F C 1
ATOM 11285 O O . GLY F 1 154 ? -16.056 51.015 173.862 1.00 19.69 154 GLY F O 1
ATOM 11286 N N . THR F 1 155 ? -14.244 50.301 174.978 1.00 18.38 155 THR F N 1
ATOM 11287 C CA . THR F 1 155 ? -14.899 50.254 176.276 1.00 18.49 155 THR F CA 1
ATOM 11288 C C . THR F 1 155 ? -13.981 50.840 177.338 1.00 19.04 155 THR F C 1
ATOM 11289 O O . THR F 1 155 ? -12.826 50.431 177.453 1.00 19.94 155 THR F O 1
ATOM 11293 N N . LEU F 1 156 ? -14.491 51.792 178.112 1.00 17.77 156 LEU F N 1
ATOM 11294 C CA . LEU F 1 156 ? -13.697 52.408 179.164 1.00 18.35 156 LEU F CA 1
ATOM 11295 C C . LEU F 1 156 ? -14.303 52.027 180.500 1.00 18.91 156 LEU F C 1
ATOM 11296 O O . LEU F 1 156 ? -15.488 52.253 180.729 1.00 18.95 156 LEU F O 1
ATOM 11301 N N . VAL F 1 157 ? -13.492 51.437 181.374 1.00 19.72 157 VAL F N 1
ATOM 11302 C CA . VAL F 1 157 ? -13.947 51.052 182.706 1.00 19.36 157 VAL F CA 1
ATOM 11303 C C . VAL F 1 157 ? -13.344 52.029 183.703 1.00 20.20 157 VAL F C 1
ATOM 11304 O O . VAL F 1 157 ? -12.151 52.344 183.635 1.00 22.29 157 VAL F O 1
ATOM 11308 N N . GLY F 1 158 ? -14.172 52.520 184.620 1.00 20.16 158 GLY F N 1
ATOM 11309 C CA . GLY F 1 158 ? -13.693 53.485 185.589 1.00 20.44 158 GLY F CA 1
ATOM 11310 C C . GLY F 1 158 ? -14.257 53.271 186.972 1.00 21.04 158 GLY F C 1
ATOM 11311 O O . GLY F 1 158 ? -14.989 52.310 187.203 1.00 20.72 158 GLY F O 1
ATOM 11312 N N . VAL F 1 159 ? -13.927 54.178 187.889 1.00 21.16 159 VAL F N 1
ATOM 11313 C CA . VAL F 1 159 ? -14.389 54.073 189.267 1.00 22.50 159 VAL F CA 1
ATOM 11314 C C . VAL F 1 159 ? -14.726 55.438 189.849 1.00 24.03 159 VAL F C 1
ATOM 11315 O O . VAL F 1 159 ? -14.087 56.448 189.524 1.00 24.12 159 VAL F O 1
ATOM 11319 N N . VAL F 1 160 ? -15.725 55.453 190.728 1.00 23.96 160 VAL F N 1
ATOM 11320 C CA . VAL F 1 160 ? -16.176 56.680 191.364 1.00 24.34 160 VAL F CA 1
ATOM 11321 C C . VAL F 1 160 ? -16.732 56.386 192.758 1.00 24.59 160 VAL F C 1
ATOM 11322 O O . VAL F 1 160 ? -17.393 55.370 192.971 1.00 25.06 160 VAL F O 1
ATOM 11326 N N . GLU F 1 161 ? -16.454 57.262 193.715 1.00 25.63 161 GLU F N 1
ATOM 11327 C CA . GLU F 1 161 ? -16.985 57.062 195.056 1.00 27.02 161 GLU F CA 1
ATOM 11328 C C . GLU F 1 161 ? -18.490 57.221 194.909 1.00 27.40 161 GLU F C 1
ATOM 11329 O O . GLU F 1 161 ? -18.963 58.189 194.303 1.00 28.12 161 GLU F O 1
ATOM 11335 N N . ARG F 1 162 ? -19.243 56.270 195.448 1.00 27.40 162 ARG F N 1
ATOM 11336 C CA . ARG F 1 162 ? -20.695 56.295 195.334 1.00 27.99 162 ARG F CA 1
ATOM 11337 C C . ARG F 1 162 ? -21.363 57.646 195.618 1.00 28.89 162 ARG F C 1
ATOM 11338 O O . ARG F 1 162 ? -22.182 58.111 194.831 1.00 30.25 162 ARG F O 1
ATOM 11346 N N . SER F 1 163 ? -21.014 58.297 196.718 1.00 28.96 163 SER F N 1
ATOM 11347 C CA . SER F 1 163 ? -21.663 59.563 197.032 1.00 30.61 163 SER F CA 1
ATOM 11348 C C . SER F 1 163 ? -21.219 60.725 196.145 1.00 31.47 163 SER F C 1
ATOM 11349 O O . SER F 1 163 ? -21.798 61.816 196.202 1.00 32.04 163 SER F O 1
ATOM 11352 N N . ARG F 1 164 ? -20.207 60.498 195.315 1.00 30.92 164 ARG F N 1
ATOM 11353 C CA . ARG F 1 164 ? -19.704 61.560 194.452 1.00 30.44 164 ARG F CA 1
ATOM 11354 C C . ARG F 1 164 ? -20.130 61.387 193.006 1.00 29.85 164 ARG F C 1
ATOM 11355 O O . ARG F 1 164 ? -19.684 62.120 192.120 1.00 29.32 164 ARG F O 1
ATOM 11363 N N . ILE F 1 165 ? -21.004 60.416 192.774 1.00 28.36 165 ILE F N 1
ATOM 11364 C CA . ILE F 1 165 ? -21.519 60.158 191.437 1.00 28.08 165 ILE F CA 1
ATOM 11365 C C . ILE F 1 165 ? -22.354 61.367 190.974 1.00 28.76 165 ILE F C 1
ATOM 11366 O O . ILE F 1 165 ? -23.147 61.922 191.741 1.00 28.78 165 ILE F O 1
ATOM 11371 N N . LEU F 1 166 ? -22.157 61.781 189.722 1.00 29.06 166 LEU F N 1
ATOM 11372 C CA . LEU F 1 166 ? -22.885 62.917 189.152 1.00 28.82 166 LEU F CA 1
ATOM 11373 C C . LEU F 1 166 ? -24.137 62.459 188.410 1.00 29.06 166 LEU F C 1
ATOM 11374 O O . LEU F 1 166 ? -24.068 61.566 187.573 1.00 31.46 166 LEU F O 1
ATOM 11379 N N . GLY F 1 167 ? -25.277 63.073 188.704 1.00 28.73 167 GLY F N 1
ATOM 11380 C CA . GLY F 1 167 ? -26.501 62.689 188.020 1.00 28.51 167 GLY F CA 1
ATOM 11381 C C . GLY F 1 167 ? -27.605 63.714 188.183 1.00 29.45 167 GLY F C 1
ATOM 11382 O O . GLY F 1 167 ? -27.436 64.674 188.939 1.00 28.71 167 GLY F O 1
ATOM 11383 N N . PRO F 1 168 ? -28.749 63.541 187.492 1.00 30.36 168 PRO F N 1
ATOM 11384 C CA . PRO F 1 168 ? -29.896 64.459 187.563 1.00 32.32 168 PRO F CA 1
ATOM 11385 C C . PRO F 1 168 ? -30.537 64.585 188.949 1.00 34.70 168 PRO F C 1
ATOM 11386 O O . PRO F 1 168 ? -31.267 65.538 189.227 1.00 35.36 168 PRO F O 1
ATOM 11390 N N . GLU F 1 169 ? -30.258 63.628 189.824 1.00 37.12 169 GLU F N 1
ATOM 11391 C CA . GLU F 1 169 ? -30.829 63.663 191.159 1.00 39.58 169 GLU F CA 1
ATOM 11392 C C . GLU F 1 169 ? -30.061 64.604 192.102 1.00 39.69 169 GLU F C 1
ATOM 11393 O O . GLU F 1 169 ? -30.452 64.796 193.253 1.00 40.86 169 GLU F O 1
ATOM 11399 N N . ARG F 1 170 ? -28.972 65.193 191.613 1.00 38.82 170 ARG F N 1
ATOM 11400 C CA . ARG F 1 170 ? -28.197 66.138 192.414 1.00 38.16 170 ARG F CA 1
ATOM 11401 C C . ARG F 1 170 ? -28.415 67.537 191.852 1.00 38.55 170 ARG F C 1
ATOM 11402 O O . ARG F 1 170 ? -27.929 68.524 192.395 1.00 38.40 170 ARG F O 1
ATOM 11410 N N . VAL F 1 171 ? -29.157 67.606 190.753 1.00 39.82 171 VAL F N 1
ATOM 11411 C CA . VAL F 1 171 ? -29.453 68.873 190.097 1.00 40.69 171 VAL F CA 1
ATOM 11412 C C . VAL F 1 171 ? -30.604 69.595 190.784 1.00 42.08 171 VAL F C 1
ATOM 11413 O O . VAL F 1 171 ? -31.708 69.063 190.892 1.00 41.91 171 VAL F O 1
ATOM 11417 N N . ARG F 1 172 ? -30.334 70.809 191.249 1.00 43.49 172 ARG F N 1
ATOM 11418 C CA . ARG F 1 172 ? -31.347 71.617 191.906 1.00 44.96 172 ARG F CA 1
ATOM 11419 C C . ARG F 1 172 ? -31.610 72.842 191.034 1.00 45.22 172 ARG F C 1
ATOM 11420 O O . ARG F 1 172 ? -30.698 73.387 190.410 1.00 45.21 172 ARG F O 1
ATOM 11428 N N . GLU F 1 173 ? -32.871 73.252 190.970 1.00 45.88 173 GLU F N 1
ATOM 11429 C CA . GLU F 1 173 ? -33.263 74.407 190.175 1.00 45.96 173 GLU F CA 1
ATOM 11430 C C . GLU F 1 173 ? -32.354 75.590 190.475 1.00 44.35 173 GLU F C 1
ATOM 11431 O O . GLU F 1 173 ? -31.927 75.781 191.615 1.00 43.87 173 GLU F O 1
ATOM 11437 N N . GLY F 1 174 ? -32.060 76.381 189.448 1.00 42.72 174 GLY F N 1
ATOM 11438 C CA . GLY F 1 174 ? -31.206 77.539 189.636 1.00 40.26 174 GLY F CA 1
ATOM 11439 C C . GLY F 1 174 ? -29.733 77.246 189.422 1.00 38.86 174 GLY F C 1
ATOM 11440 O O . GLY F 1 174 ? -28.917 78.171 189.366 1.00 39.14 174 GLY F O 1
ATOM 11441 N N . ASP F 1 175 ? -29.380 75.968 189.310 1.00 36.09 175 ASP F N 1
ATOM 11442 C CA . ASP F 1 175 ? -27.988 75.622 189.089 1.00 33.27 175 ASP F CA 1
ATOM 11443 C C . ASP F 1 175 ? -27.517 76.358 187.858 1.00 32.86 175 ASP F C 1
ATOM 11444 O O . ASP F 1 175 ? -28.316 76.740 186.999 1.00 32.09 175 ASP F O 1
ATOM 11449 N N . ALA F 1 176 ? -26.212 76.564 187.782 1.00 32.05 176 ALA F N 1
ATOM 11450 C CA . ALA F 1 176 ? -25.623 77.230 186.640 1.00 31.28 176 ALA F CA 1
ATOM 11451 C C . ALA F 1 176 ? -25.222 76.151 185.627 1.00 30.28 176 ALA F C 1
ATOM 11452 O O . ALA F 1 176 ? -25.074 74.978 185.977 1.00 29.70 176 ALA F O 1
ATOM 11454 N N . LEU F 1 177 ? -25.079 76.550 184.369 1.00 28.43 177 LEU F N 1
ATOM 11455 C CA . LEU F 1 177 ? -24.661 75.637 183.318 1.00 25.85 177 LEU F CA 1
ATOM 11456 C C . LEU F 1 177 ? -23.332 76.188 182.820 1.00 25.35 177 LEU F C 1
ATOM 11457 O O . LEU F 1 177 ? -23.238 77.346 182.408 1.00 24.95 177 LEU F O 1
ATOM 11462 N N . LEU F 1 178 ? -22.292 75.371 182.907 1.00 25.70 178 LEU F N 1
ATOM 11463 C CA . LEU F 1 178 ? -20.974 75.794 182.477 1.00 25.51 178 LEU F CA 1
ATOM 11464 C C . LEU F 1 178 ? -20.506 74.894 181.345 1.00 25.69 178 LEU F C 1
ATOM 11465 O O . LEU F 1 178 ? -20.357 73.683 181.511 1.00 26.35 178 LEU F O 1
ATOM 11470 N N . ALA F 1 179 ? -20.284 75.497 180.186 1.00 24.10 179 ALA F N 1
ATOM 11471 C CA . ALA F 1 179 ? -19.838 74.753 179.030 1.00 22.84 179 ALA F CA 1
ATOM 11472 C C . ALA F 1 179 ? -18.320 74.791 178.904 1.00 22.93 179 ALA F C 1
ATOM 11473 O O . ALA F 1 179 ? -17.698 75.840 179.088 1.00 22.70 179 ALA F O 1
ATOM 11475 N N . LEU F 1 180 ? -17.731 73.633 178.618 1.00 23.71 180 LEU F N 1
ATOM 11476 C CA . LEU F 1 180 ? -16.290 73.522 178.413 1.00 24.40 180 LEU F CA 1
ATOM 11477 C C . LEU F 1 180 ? -16.164 73.447 176.892 1.00 26.18 180 LEU F C 1
ATOM 11478 O O . LEU F 1 180 ? -16.865 72.666 176.246 1.00 26.14 180 LEU F O 1
ATOM 11483 N N . PRO F 1 181 ? -15.279 74.264 176.299 1.00 27.20 181 PRO F N 1
ATOM 11484 C CA . PRO F 1 181 ? -15.090 74.284 174.844 1.00 27.43 181 PRO F CA 1
ATOM 11485 C C . PRO F 1 181 ? -14.740 72.976 174.114 1.00 28.03 181 PRO F C 1
ATOM 11486 O O . PRO F 1 181 ? -13.915 72.180 174.575 1.00 27.47 181 PRO F O 1
ATOM 11490 N N . SER F 1 182 ? -15.382 72.775 172.961 1.00 27.67 182 SER F N 1
ATOM 11491 C CA . SER F 1 182 ? -15.150 71.594 172.134 1.00 27.65 182 SER F CA 1
ATOM 11492 C C . SER F 1 182 ? -14.025 71.905 171.157 1.00 28.18 182 SER F C 1
ATOM 11493 O O . SER F 1 182 ? -13.759 73.075 170.880 1.00 28.01 182 SER F O 1
ATOM 11496 N N . SER F 1 183 ? -13.377 70.859 170.636 1.00 28.49 183 SER F N 1
ATOM 11497 C CA . SER F 1 183 ? -12.270 71.009 169.684 1.00 27.53 183 SER F CA 1
ATOM 11498 C C . SER F 1 183 ? -12.788 71.105 168.252 1.00 27.15 183 SER F C 1
ATOM 11499 O O . SER F 1 183 ? -12.029 71.346 167.310 1.00 25.99 183 SER F O 1
ATOM 11502 N N . GLY F 1 184 ? -14.095 70.918 168.103 1.00 26.48 184 GLY F N 1
ATOM 11503 C CA . GLY F 1 184 ? -14.714 70.958 166.796 1.00 24.46 184 GLY F CA 1
ATOM 11504 C C . GLY F 1 184 ? -15.917 70.033 166.785 1.00 24.22 184 GLY F C 1
ATOM 11505 O O . GLY F 1 184 ? -16.562 69.855 167.824 1.00 24.27 184 GLY F O 1
ATOM 11506 N N . PRO F 1 185 ? -16.248 69.421 165.632 1.00 23.98 185 PRO F N 1
ATOM 11507 C CA . PRO F 1 185 ? -17.402 68.517 165.545 1.00 22.45 185 PRO F CA 1
ATOM 11508 C C . PRO F 1 185 ? -17.249 67.248 166.384 1.00 21.84 185 PRO F C 1
ATOM 11509 O O . PRO F 1 185 ? -18.192 66.470 166.503 1.00 19.59 185 PRO F O 1
ATOM 11513 N N . HIS F 1 186 ? -16.064 67.052 166.962 1.00 21.66 186 HIS F N 1
ATOM 11514 C CA . HIS F 1 186 ? -15.774 65.872 167.787 1.00 21.92 186 HIS F CA 1
ATOM 11515 C C . HIS F 1 186 ? -16.032 64.540 167.066 1.00 22.40 186 HIS F C 1
ATOM 11516 O O . HIS F 1 186 ? -15.386 64.256 166.050 1.00 22.85 186 HIS F O 1
ATOM 11523 N N . THR F 1 187 ? -16.951 63.716 167.572 1.00 23.16 187 THR F N 1
ATOM 11524 C CA . THR F 1 187 ? -17.225 62.434 166.903 1.00 25.09 187 THR F CA 1
ATOM 11525 C C . THR F 1 187 ? -18.698 62.139 166.561 1.00 25.34 187 THR F C 1
ATOM 11526 O O . THR F 1 187 ? -19.109 60.981 166.448 1.00 25.21 187 THR F O 1
ATOM 11530 N N . ASN F 1 188 ? -19.488 63.191 166.377 1.00 25.37 188 ASN F N 1
ATOM 11531 C CA . ASN F 1 188 ? -20.896 63.026 166.031 1.00 25.00 188 ASN F CA 1
ATOM 11532 C C . ASN F 1 188 ? -21.303 63.988 164.921 1.00 24.01 188 ASN F C 1
ATOM 11533 O O . ASN F 1 188 ? -20.851 65.127 164.882 1.00 25.41 188 ASN F O 1
ATOM 11538 N N . GLY F 1 189 ? -22.159 63.519 164.020 1.00 23.77 189 GLY F N 1
ATOM 11539 C CA . GLY F 1 189 ? -22.631 64.354 162.931 1.00 22.95 189 GLY F CA 1
ATOM 11540 C C . GLY F 1 189 ? -21.783 64.303 161.680 1.00 23.68 189 GLY F C 1
ATOM 11541 O O . GLY F 1 189 ? -21.915 65.159 160.804 1.00 24.06 189 GLY F O 1
ATOM 11542 N N . TYR F 1 190 ? -20.931 63.291 161.570 1.00 23.20 190 TYR F N 1
ATOM 11543 C CA . TYR F 1 190 ? -20.063 63.187 160.413 1.00 24.17 190 TYR F CA 1
ATOM 11544 C C . TYR F 1 190 ? -20.659 62.576 159.159 1.00 25.89 190 TYR F C 1
ATOM 11545 O O . TYR F 1 190 ? -20.078 62.695 158.081 1.00 28.75 190 TYR F O 1
ATOM 11554 N N . SER F 1 191 ? -21.799 61.913 159.264 1.00 26.83 191 SER F N 1
ATOM 11555 C CA . SER F 1 191 ? -22.382 61.369 158.052 1.00 28.02 191 SER F CA 1
ATOM 11556 C C . SER F 1 191 ? -22.856 62.599 157.271 1.00 28.54 191 SER F C 1
ATOM 11557 O O . SER F 1 191 ? -22.857 62.617 156.035 1.00 29.88 191 SER F O 1
ATOM 11560 N N . LEU F 1 192 ? -23.224 63.642 158.016 1.00 28.52 192 LEU F N 1
ATOM 11561 C CA . LEU F 1 192 ? -23.689 64.904 157.438 1.00 27.19 192 LEU F CA 1
ATOM 11562 C C . LEU F 1 192 ? -22.520 65.772 156.956 1.00 27.34 192 LEU F C 1
ATOM 11563 O O . LEU F 1 192 ? -22.656 66.522 155.993 1.00 26.48 192 LEU F O 1
ATOM 11568 N N . ILE F 1 193 ? -21.373 65.670 157.624 1.00 27.24 193 ILE F N 1
ATOM 11569 C CA . ILE F 1 193 ? -20.197 66.441 157.226 1.00 26.77 193 ILE F CA 1
ATOM 11570 C C . ILE F 1 193 ? -19.645 65.919 155.903 1.00 28.50 193 ILE F C 1
ATOM 11571 O O . ILE F 1 193 ? -19.206 66.696 155.060 1.00 28.26 193 ILE F O 1
ATOM 11576 N N . ARG F 1 194 ? -19.671 64.602 155.726 1.00 30.71 194 ARG F N 1
ATOM 11577 C CA . ARG F 1 194 ? -19.177 63.976 154.497 1.00 32.38 194 ARG F CA 1
ATOM 11578 C C . ARG F 1 194 ? -20.127 64.273 153.333 1.00 32.23 194 ARG F C 1
ATOM 11579 O O . ARG F 1 194 ? -19.710 64.327 152.174 1.00 32.92 194 ARG F O 1
ATOM 11587 N N . LYS F 1 195 ? -21.405 64.457 153.654 1.00 33.02 195 LYS F N 1
ATOM 11588 C CA . LYS F 1 195 ? -22.426 64.771 152.659 1.00 33.45 195 LYS F CA 1
ATOM 11589 C C . LYS F 1 195 ? -22.242 66.224 152.230 1.00 33.56 195 LYS F C 1
ATOM 11590 O O . LYS F 1 195 ? -22.071 66.520 151.045 1.00 34.04 195 LYS F O 1
ATOM 11596 N N . VAL F 1 196 ? -22.270 67.121 153.214 1.00 32.82 196 VAL F N 1
ATOM 11597 C CA . VAL F 1 196 ? -22.100 68.558 152.995 1.00 32.29 196 VAL F CA 1
ATOM 11598 C C . VAL F 1 196 ? -20.705 68.934 152.464 1.00 32.55 196 VAL F C 1
ATOM 11599 O O . VAL F 1 196 ? -20.563 69.904 151.713 1.00 33.54 196 VAL F O 1
ATOM 11603 N N . VAL F 1 197 ? -19.683 68.169 152.842 1.00 31.86 197 VAL F N 1
ATOM 11604 C CA . VAL F 1 197 ? -18.325 68.462 152.402 1.00 31.92 197 VAL F CA 1
ATOM 11605 C C . VAL F 1 197 ? -17.895 67.652 151.165 1.00 33.19 197 VAL F C 1
ATOM 11606 O O . VAL F 1 197 ? -16.780 67.813 150.665 1.00 33.56 197 VAL F O 1
ATOM 11610 N N . ALA F 1 198 ? -18.785 66.798 150.665 1.00 33.85 198 ALA F N 1
ATOM 11611 C CA . ALA F 1 198 ? -18.491 65.967 149.498 1.00 35.03 198 ALA F CA 1
ATOM 11612 C C . ALA F 1 198 ? -18.169 66.804 148.265 1.00 37.23 198 ALA F C 1
ATOM 11613 O O . ALA F 1 198 ? -18.929 67.700 147.898 1.00 38.38 198 ALA F O 1
ATOM 11615 N N . GLY F 1 199 ? -17.042 66.508 147.622 1.00 37.79 199 GLY F N 1
ATOM 11616 C CA . GLY F 1 199 ? -16.662 67.248 146.434 1.00 37.99 199 GLY F CA 1
ATOM 11617 C C . GLY F 1 199 ? -15.905 68.515 146.759 1.00 39.05 199 GLY F C 1
ATOM 11618 O O . GLY F 1 199 ? -15.960 69.497 146.016 1.00 39.57 199 GLY F O 1
ATOM 11619 N N . GLN F 1 200 ? -15.199 68.496 147.883 1.00 39.03 200 GLN F N 1
ATOM 11620 C CA . GLN F 1 200 ? -14.407 69.640 148.315 1.00 37.57 200 GLN F CA 1
ATOM 11621 C C . GLN F 1 200 ? -12.949 69.201 148.439 1.00 37.44 200 GLN F C 1
ATOM 11622 O O . GLN F 1 200 ? -12.655 68.009 148.572 1.00 37.90 200 GLN F O 1
ATOM 11628 N N . ASP F 1 201 ? -12.038 70.162 148.376 1.00 36.19 201 ASP F N 1
ATOM 11629 C CA . ASP F 1 201 ? -10.627 69.860 148.534 1.00 36.69 201 ASP F CA 1
ATOM 11630 C C . ASP F 1 201 ? -10.349 70.037 150.028 1.00 37.21 201 ASP F C 1
ATOM 11631 O O . ASP F 1 201 ? -10.050 71.139 150.494 1.00 36.85 201 ASP F O 1
ATOM 11636 N N . LEU F 1 202 ? -10.478 68.947 150.780 1.00 37.15 202 LEU F N 1
ATOM 11637 C CA . LEU F 1 202 ? -10.260 68.983 152.222 1.00 36.62 202 LEU F CA 1
ATOM 11638 C C . LEU F 1 202 ? -8.882 69.512 152.564 1.00 37.02 202 LEU F C 1
ATOM 11639 O O . LEU F 1 202 ? -8.659 70.028 153.659 1.00 38.12 202 LEU F O 1
ATOM 11644 N N . SER F 1 203 ? -7.960 69.390 151.617 1.00 37.64 203 SER F N 1
ATOM 11645 C CA . SER F 1 203 ? -6.594 69.850 151.819 1.00 37.73 203 SER F CA 1
ATOM 11646 C C . SER F 1 203 ? -6.462 71.353 151.580 1.00 37.44 203 SER F C 1
ATOM 11647 O O . SER F 1 203 ? -5.410 71.932 151.838 1.00 36.70 203 SER F O 1
ATOM 11650 N N . ALA F 1 204 ? -7.534 71.987 151.110 1.00 37.48 204 ALA F N 1
ATOM 11651 C CA . ALA F 1 204 ? -7.506 73.423 150.821 1.00 38.63 204 ALA F CA 1
ATOM 11652 C C . ALA F 1 204 ? -7.747 74.348 152.019 1.00 39.10 204 ALA F C 1
ATOM 11653 O O . ALA F 1 204 ? -8.694 74.168 152.788 1.00 40.42 204 ALA F O 1
ATOM 11655 N N . PRO F 1 205 ? -6.885 75.364 152.184 1.00 38.72 205 PRO F N 1
ATOM 11656 C CA . PRO F 1 205 ? -7.013 76.316 153.290 1.00 38.19 205 PRO F CA 1
ATOM 11657 C C . PRO F 1 205 ? -8.312 77.107 153.181 1.00 36.88 205 PRO F C 1
ATOM 11658 O O . PRO F 1 205 ? -8.691 77.529 152.087 1.00 37.13 205 PRO F O 1
ATOM 11662 N N . VAL F 1 206 ? -8.998 77.288 154.307 1.00 34.69 206 VAL F N 1
ATOM 11663 C CA . VAL F 1 206 ? -10.242 78.050 154.332 1.00 32.49 206 VAL F CA 1
ATOM 11664 C C . VAL F 1 206 ? -9.995 79.272 155.209 1.00 33.02 206 VAL F C 1
ATOM 11665 O O . VAL F 1 206 ? -9.798 79.150 156.413 1.00 33.38 206 VAL F O 1
ATOM 11669 N N . PRO F 1 207 ? -10.004 80.474 154.608 1.00 33.04 207 PRO F N 1
ATOM 11670 C CA . PRO F 1 207 ? -9.773 81.736 155.311 1.00 32.31 207 PRO F CA 1
ATOM 11671 C C . PRO F 1 207 ? -10.391 81.826 156.703 1.00 33.08 207 PRO F C 1
ATOM 11672 O O . PRO F 1 207 ? -9.673 81.944 157.701 1.00 34.00 207 PRO F O 1
ATOM 11676 N N . GLU F 1 208 ? -11.722 81.767 156.760 1.00 32.92 208 GLU F N 1
ATOM 11677 C CA . GLU F 1 208 ? -12.473 81.855 158.014 1.00 30.75 208 GLU F CA 1
ATOM 11678 C C . GLU F 1 208 ? -12.187 80.741 159.016 1.00 30.53 208 GLU F C 1
ATOM 11679 O O . GLU F 1 208 ? -12.534 80.858 160.190 1.00 29.47 208 GLU F O 1
ATOM 11685 N N . LEU F 1 209 ? -11.558 79.666 158.549 1.00 30.51 209 LEU F N 1
ATOM 11686 C CA . LEU F 1 209 ? -11.212 78.532 159.401 1.00 30.46 209 LEU F CA 1
ATOM 11687 C C . LEU F 1 209 ? -9.782 78.654 159.910 1.00 31.70 209 LEU F C 1
ATOM 11688 O O . LEU F 1 209 ? -9.447 78.129 160.970 1.00 33.89 209 LEU F O 1
ATOM 11693 N N . GLY F 1 210 ? -8.942 79.350 159.151 1.00 32.12 210 GLY F N 1
ATOM 11694 C CA . GLY F 1 210 ? -7.551 79.511 159.536 1.00 30.92 210 GLY F CA 1
ATOM 11695 C C . GLY F 1 210 ? -6.797 78.197 159.448 1.00 30.36 210 GLY F C 1
ATOM 11696 O O . GLY F 1 210 ? -5.786 78.016 160.121 1.00 31.68 210 GLY F O 1
ATOM 11697 N N . GLU F 1 211 ? -7.290 77.284 158.614 1.00 28.75 211 GLU F N 1
ATOM 11698 C CA . GLU F 1 211 ? -6.687 75.967 158.429 1.00 29.08 211 GLU F CA 1
ATOM 11699 C C . GLU F 1 211 ? -7.480 75.236 157.334 1.00 30.04 211 GLU F C 1
ATOM 11700 O O . GLU F 1 211 ? -8.507 75.748 156.886 1.00 30.46 211 GLU F O 1
ATOM 11706 N N . SER F 1 212 ? -7.022 74.062 156.893 1.00 30.48 212 SER F N 1
ATOM 11707 C CA . SER F 1 212 ? -7.745 73.327 155.844 1.00 31.34 212 SER F CA 1
ATOM 11708 C C . SER F 1 212 ? -9.024 72.746 156.419 1.00 32.25 212 SER F C 1
ATOM 11709 O O . SER F 1 212 ? -9.316 72.938 157.591 1.00 33.91 212 SER F O 1
ATOM 11712 N N . LEU F 1 213 ? -9.776 72.015 155.607 1.00 32.99 213 LEU F N 1
ATOM 11713 C CA . LEU F 1 213 ? -11.026 71.436 156.079 1.00 33.13 213 LEU F CA 1
ATOM 11714 C C . LEU F 1 213 ? -10.797 70.149 156.865 1.00 34.90 213 LEU F C 1
ATOM 11715 O O . LEU F 1 213 ? -11.500 69.879 157.851 1.00 34.90 213 LEU F O 1
ATOM 11720 N N . LYS F 1 214 ? -9.816 69.351 156.452 1.00 35.52 214 LYS F N 1
ATOM 11721 C CA . LYS F 1 214 ? -9.545 68.111 157.180 1.00 35.99 214 LYS F CA 1
ATOM 11722 C C . LYS F 1 214 ? -8.893 68.447 158.515 1.00 35.24 214 LYS F C 1
ATOM 11723 O O . LYS F 1 214 ? -8.960 67.677 159.464 1.00 34.89 214 LYS F O 1
ATOM 11729 N N . GLU F 1 215 ? -8.258 69.609 158.579 1.00 35.96 215 GLU F N 1
ATOM 11730 C CA . GLU F 1 215 ? -7.618 70.050 159.806 1.00 35.82 215 GLU F CA 1
ATOM 11731 C C . GLU F 1 215 ? -8.722 70.309 160.817 1.00 33.97 215 GLU F C 1
ATOM 11732 O O . GLU F 1 215 ? -8.712 69.777 161.926 1.00 33.05 215 GLU F O 1
ATOM 11738 N N . ALA F 1 216 ? -9.679 71.133 160.402 1.00 31.74 216 ALA F N 1
ATOM 11739 C CA . ALA F 1 216 ? -10.816 71.509 161.230 1.00 28.62 216 ALA F CA 1
ATOM 11740 C C . ALA F 1 216 ? -11.770 70.349 161.491 1.00 26.41 216 ALA F C 1
ATOM 11741 O O . ALA F 1 216 ? -12.313 70.226 162.589 1.00 24.97 216 ALA F O 1
ATOM 11743 N N . LEU F 1 217 ? -11.966 69.498 160.485 1.00 25.05 217 LEU F N 1
ATOM 11744 C CA . LEU F 1 217 ? -12.883 68.364 160.606 1.00 23.63 217 LEU F CA 1
ATOM 11745 C C . LEU F 1 217 ? -12.354 67.129 161.329 1.00 23.05 217 LEU F C 1
ATOM 11746 O O . LEU F 1 217 ? -13.102 66.461 162.040 1.00 22.16 217 LEU F O 1
ATOM 11751 N N . LEU F 1 218 ? -11.077 66.816 161.146 1.00 23.70 218 LEU F N 1
ATOM 11752 C CA . LEU F 1 218 ? -10.504 65.637 161.781 1.00 22.55 218 LEU F CA 1
ATOM 11753 C C . LEU F 1 218 ? -9.818 65.912 163.107 1.00 22.88 218 LEU F C 1
ATOM 11754 O O . LEU F 1 218 ? -9.180 65.023 163.666 1.00 23.55 218 LEU F O 1
ATOM 11759 N N . ARG F 1 219 ? -9.939 67.137 163.614 1.00 23.78 219 ARG F N 1
ATOM 11760 C CA . ARG F 1 219 ? -9.331 67.459 164.899 1.00 24.33 219 ARG F CA 1
ATOM 11761 C C . ARG F 1 219 ? -10.004 66.533 165.905 1.00 24.62 219 ARG F C 1
ATOM 11762 O O . ARG F 1 219 ? -11.234 66.530 166.029 1.00 23.93 219 ARG F O 1
ATOM 11770 N N . PRO F 1 220 ? -9.200 65.720 166.623 1.00 25.49 220 PRO F N 1
ATOM 11771 C CA . PRO F 1 220 ? -9.655 64.753 167.629 1.00 24.22 220 PRO F CA 1
ATOM 11772 C C . PRO F 1 220 ? -10.604 65.292 168.690 1.00 24.41 220 PRO F C 1
ATOM 11773 O O . PRO F 1 220 ? -10.484 66.435 169.146 1.00 24.50 220 PRO F O 1
ATOM 11777 N N . HIS F 1 221 ? -11.556 64.444 169.065 1.00 23.60 221 HIS F N 1
ATOM 11778 C CA . HIS F 1 221 ? -12.545 64.751 170.093 1.00 21.57 221 HIS F CA 1
ATOM 11779 C C . HIS F 1 221 ? -11.762 65.182 171.336 1.00 21.03 221 HIS F C 1
ATOM 11780 O O . HIS F 1 221 ? -10.815 64.505 171.739 1.00 20.87 221 HIS F O 1
ATOM 11787 N N . ARG F 1 222 ? -12.143 66.309 171.932 1.00 20.88 222 ARG F N 1
ATOM 11788 C CA . ARG F 1 222 ? -11.439 66.821 173.108 1.00 21.24 222 ARG F CA 1
ATOM 11789 C C . ARG F 1 222 ? -11.876 66.146 174.411 1.00 21.01 222 ARG F C 1
ATOM 11790 O O . ARG F 1 222 ? -13.063 65.913 174.625 1.00 22.28 222 ARG F O 1
ATOM 11798 N N . ALA F 1 223 ? -10.908 65.826 175.270 1.00 21.98 223 ALA F N 1
ATOM 11799 C CA . ALA F 1 223 ? -11.177 65.188 176.563 1.00 22.13 223 ALA F CA 1
ATOM 11800 C C . ALA F 1 223 ? -11.034 66.219 177.680 1.00 24.00 223 ALA F C 1
ATOM 11801 O O . ALA F 1 223 ? -10.148 67.077 177.631 1.00 23.72 223 ALA F O 1
ATOM 11803 N N . TYR F 1 224 ? -11.900 66.122 178.689 1.00 24.82 224 TYR F N 1
ATOM 11804 C CA . TYR F 1 224 ? -11.903 67.063 179.808 1.00 25.19 224 TYR F CA 1
ATOM 11805 C C . TYR F 1 224 ? -11.439 66.464 181.135 1.00 26.36 224 TYR F C 1
ATOM 11806 O O . TYR F 1 224 ? -11.856 66.904 182.206 1.00 24.42 224 TYR F O 1
ATOM 11815 N N . LEU F 1 225 ? -10.566 65.465 181.054 1.00 28.98 225 LEU F N 1
ATOM 11816 C CA . LEU F 1 225 ? -10.035 64.808 182.243 1.00 30.87 225 LEU F CA 1
ATOM 11817 C C . LEU F 1 225 ? -9.179 65.810 183.018 1.00 33.53 225 LEU F C 1
ATOM 11818 O O . LEU F 1 225 ? -9.155 65.805 184.252 1.00 34.50 225 LEU F O 1
ATOM 11823 N N . LYS F 1 226 ? -8.483 66.673 182.282 1.00 35.65 226 LYS F N 1
ATOM 11824 C CA . LYS F 1 226 ? -7.626 67.687 182.885 1.00 35.90 226 LYS F CA 1
ATOM 11825 C C . LYS F 1 226 ? -8.486 68.703 183.637 1.00 34.68 226 LYS F C 1
ATOM 11826 O O . LYS F 1 226 ? -8.146 69.106 184.747 1.00 34.77 226 LYS F O 1
ATOM 11832 N N . GLU F 1 227 ? -9.602 69.108 183.032 1.00 34.43 227 GLU F N 1
ATOM 11833 C CA . GLU F 1 227 ? -10.511 70.077 183.651 1.00 34.00 227 GLU F CA 1
ATOM 11834 C C . GLU F 1 227 ? -11.191 69.516 184.892 1.00 33.54 227 GLU F C 1
ATOM 11835 O O . GLU F 1 227 ? -11.190 70.149 185.946 1.00 34.56 227 GLU F O 1
ATOM 11841 N N . PHE F 1 228 ? -11.787 68.335 184.762 1.00 32.82 228 PHE F N 1
ATOM 11842 C CA . PHE F 1 228 ? -12.466 67.715 185.892 1.00 31.85 228 PHE F CA 1
ATOM 11843 C C . PHE F 1 228 ? -11.520 67.422 187.047 1.00 32.10 228 PHE F C 1
ATOM 11844 O O . PHE F 1 228 ? -11.947 67.351 188.199 1.00 32.03 228 PHE F O 1
ATOM 11852 N N . ARG F 1 229 ? -10.237 67.252 186.742 1.00 32.18 229 ARG F N 1
ATOM 11853 C CA . ARG F 1 229 ? -9.265 66.969 187.780 1.00 32.93 229 ARG F CA 1
ATOM 11854 C C . ARG F 1 229 ? -8.902 68.243 188.547 1.00 32.75 229 ARG F C 1
ATOM 11855 O O . ARG F 1 229 ? -8.513 68.177 189.710 1.00 33.64 229 ARG F O 1
ATOM 11863 N N . LEU F 1 230 ? -9.034 69.398 187.900 1.00 31.81 230 LEU F N 1
ATOM 11864 C CA . LEU F 1 230 ? -8.751 70.672 188.556 1.00 31.67 230 LEU F CA 1
ATOM 11865 C C . LEU F 1 230 ? -9.901 70.977 189.505 1.00 31.37 230 LEU F C 1
ATOM 11866 O O . LEU F 1 230 ? -9.695 71.434 190.625 1.00 32.04 230 LEU F O 1
ATOM 11871 N N . LEU F 1 231 ? -11.119 70.721 189.044 1.00 30.63 231 LEU F N 1
ATOM 11872 C CA . LEU F 1 231 ? -12.294 70.971 189.854 1.00 31.24 231 LEU F CA 1
ATOM 11873 C C . LEU F 1 231 ? -12.324 70.054 191.062 1.00 32.69 231 LEU F C 1
ATOM 11874 O O . LEU F 1 231 ? -12.585 70.507 192.173 1.00 34.64 231 LEU F O 1
ATOM 11879 N N . TRP F 1 232 ? -12.060 68.766 190.855 1.00 33.55 232 TRP F N 1
ATOM 11880 C CA . TRP F 1 232 ? -12.051 67.824 191.971 1.00 34.49 232 TRP F CA 1
ATOM 11881 C C . TRP F 1 232 ? -11.013 68.279 192.997 1.00 36.60 232 TRP F C 1
ATOM 11882 O O . TRP F 1 232 ? -11.341 68.503 194.161 1.00 36.33 232 TRP F O 1
ATOM 11893 N N . GLU F 1 233 ? -9.764 68.415 192.550 1.00 39.02 233 GLU F N 1
ATOM 11894 C CA . GLU F 1 233 ? -8.656 68.850 193.398 1.00 40.37 233 GLU F CA 1
ATOM 11895 C C . GLU F 1 233 ? -9.100 69.986 194.302 1.00 40.76 233 GLU F C 1
ATOM 11896 O O . GLU F 1 233 ? -8.986 69.900 195.526 1.00 41.90 233 GLU F O 1
ATOM 11902 N N . ALA F 1 234 ? -9.612 71.046 193.683 1.00 41.20 234 ALA F N 1
ATOM 11903 C CA . ALA F 1 234 ? -10.081 72.224 194.401 1.00 40.84 234 ALA F CA 1
ATOM 11904 C C . ALA F 1 234 ? -11.412 71.965 195.095 1.00 40.96 234 ALA F C 1
ATOM 11905 O O . ALA F 1 234 ? -12.047 72.889 195.591 1.00 43.25 234 ALA F O 1
ATOM 11907 N N . GLY F 1 235 ? -11.832 70.706 195.118 1.00 39.52 235 GLY F N 1
ATOM 11908 C CA . GLY F 1 235 ? -13.075 70.343 195.774 1.00 38.68 235 GLY F CA 1
ATOM 11909 C C . GLY F 1 235 ? -14.287 71.165 195.391 1.00 38.54 235 GLY F C 1
ATOM 11910 O O . GLY F 1 235 ? -15.143 71.432 196.234 1.00 38.55 235 GLY F O 1
ATOM 11911 N N . VAL F 1 236 ? -14.366 71.560 194.122 1.00 37.50 236 VAL F N 1
ATOM 11912 C CA . VAL F 1 236 ? -15.487 72.349 193.618 1.00 36.31 236 VAL F CA 1
ATOM 11913 C C . VAL F 1 236 ? -16.728 71.467 193.467 1.00 35.84 236 VAL F C 1
ATOM 11914 O O . VAL F 1 236 ? -16.690 70.431 192.811 1.00 35.75 236 VAL F O 1
ATOM 11918 N N . GLU F 1 237 ? -17.826 71.900 194.077 1.00 35.88 237 GLU F N 1
ATOM 11919 C CA . GLU F 1 237 ? -19.094 71.175 194.053 1.00 36.21 237 GLU F CA 1
ATOM 11920 C C . GLU F 1 237 ? -19.754 71.007 192.682 1.00 35.20 237 GLU F C 1
ATOM 11921 O O . GLU F 1 237 ? -20.022 71.991 191.990 1.00 35.65 237 GLU F O 1
ATOM 11927 N N . LEU F 1 238 ? -20.036 69.762 192.305 1.00 33.06 238 LEU F N 1
ATOM 11928 C CA . LEU F 1 238 ? -20.688 69.463 191.027 1.00 31.52 238 LEU F CA 1
ATOM 11929 C C . LEU F 1 238 ? -21.969 68.661 191.238 1.00 30.73 238 LEU F C 1
ATOM 11930 O O . LEU F 1 238 ? -22.015 67.773 192.087 1.00 30.98 238 LEU F O 1
ATOM 11935 N N . HIS F 1 239 ? -23.003 68.965 190.457 1.00 28.77 239 HIS F N 1
ATOM 11936 C CA . HIS F 1 239 ? -24.271 68.247 190.560 1.00 28.05 239 HIS F CA 1
ATOM 11937 C C . HIS F 1 239 ? -24.413 67.188 189.470 1.00 27.45 239 HIS F C 1
ATOM 11938 O O . HIS F 1 239 ? -24.630 66.013 189.750 1.00 26.70 239 HIS F O 1
ATOM 11945 N N . ALA F 1 240 ? -24.287 67.616 188.223 1.00 26.42 240 ALA F N 1
ATOM 11946 C CA . ALA F 1 240 ? -24.406 66.715 187.093 1.00 26.04 240 ALA F CA 1
ATOM 11947 C C . ALA F 1 240 ? -23.557 67.226 185.937 1.00 26.09 240 ALA F C 1
ATOM 11948 O O . ALA F 1 240 ? -22.980 68.303 186.015 1.00 26.99 240 ALA F O 1
ATOM 11950 N N . ALA F 1 241 ? -23.483 66.455 184.862 1.00 25.01 241 ALA F N 1
ATOM 11951 C CA . ALA F 1 241 ? -22.705 66.859 183.704 1.00 23.63 241 ALA F CA 1
ATOM 11952 C C . ALA F 1 241 ? -23.163 66.075 182.495 1.00 23.99 241 ALA F C 1
ATOM 11953 O O . ALA F 1 241 ? -23.361 64.857 182.563 1.00 24.37 241 ALA F O 1
ATOM 11955 N N . ALA F 1 242 ? -23.331 66.783 181.385 1.00 24.30 242 ALA F N 1
ATOM 11956 C CA . ALA F 1 242 ? -23.772 66.158 180.149 1.00 22.83 242 ALA F CA 1
ATOM 11957 C C . ALA F 1 242 ? -22.679 66.210 179.103 1.00 21.42 242 ALA F C 1
ATOM 11958 O O . ALA F 1 242 ? -22.049 67.243 178.902 1.00 20.52 242 ALA F O 1
ATOM 11960 N N . HIS F 1 243 ? -22.443 65.081 178.449 1.00 21.10 243 HIS F N 1
ATOM 11961 C CA . HIS F 1 243 ? -21.452 65.039 177.390 1.00 22.12 243 HIS F CA 1
ATOM 11962 C C . HIS F 1 243 ? -22.246 65.239 176.098 1.00 22.61 243 HIS F C 1
ATOM 11963 O O . HIS F 1 243 ? -23.088 64.412 175.744 1.00 21.81 243 HIS F O 1
ATOM 11970 N N . ILE F 1 244 ? -21.995 66.348 175.408 1.00 23.17 244 ILE F N 1
ATOM 11971 C CA . ILE F 1 244 ? -22.730 66.648 174.182 1.00 24.00 244 ILE F CA 1
ATOM 11972 C C . ILE F 1 244 ? -22.224 65.830 172.997 1.00 25.09 244 ILE F C 1
ATOM 11973 O O . ILE F 1 244 ? -21.288 66.220 172.293 1.00 26.93 244 ILE F O 1
ATOM 11978 N N . THR F 1 245 ? -22.852 64.679 172.794 1.00 23.27 245 THR F N 1
ATOM 11979 C CA . THR F 1 245 ? -22.484 63.793 171.711 1.00 22.95 245 THR F CA 1
ATOM 11980 C C . THR F 1 245 ? -23.643 63.720 170.707 1.00 24.37 245 THR F C 1
ATOM 11981 O O . THR F 1 245 ? -24.227 64.749 170.365 1.00 25.07 245 THR F O 1
ATOM 11985 N N . GLY F 1 246 ? -23.978 62.525 170.231 1.00 24.50 246 GLY F N 1
ATOM 11986 C CA . GLY F 1 246 ? -25.065 62.403 169.277 1.00 24.26 246 GLY F CA 1
ATOM 11987 C C . GLY F 1 246 ? -26.301 63.121 169.773 1.00 24.98 246 GLY F C 1
ATOM 11988 O O . GLY F 1 246 ? -26.598 63.075 170.967 1.00 25.24 246 GLY F O 1
ATOM 11989 N N . GLY F 1 247 ? -27.022 63.787 168.871 1.00 24.90 247 GLY F N 1
ATOM 11990 C CA . GLY F 1 247 ? -28.222 64.502 169.273 1.00 23.81 247 GLY F CA 1
ATOM 11991 C C . GLY F 1 247 ? -27.931 65.903 169.781 1.00 23.77 247 GLY F C 1
ATOM 11992 O O . GLY F 1 247 ? -28.843 66.694 170.001 1.00 23.22 247 GLY F O 1
ATOM 11993 N N . GLY F 1 248 ? -26.651 66.199 169.982 1.00 24.96 248 GLY F N 1
ATOM 11994 C CA . GLY F 1 248 ? -26.234 67.511 170.440 1.00 26.15 248 GLY F CA 1
ATOM 11995 C C . GLY F 1 248 ? -26.797 67.974 171.766 1.00 28.17 248 GLY F C 1
ATOM 11996 O O . GLY F 1 248 ? -27.216 67.177 172.601 1.00 29.48 248 GLY F O 1
ATOM 11997 N N . LEU F 1 249 ? -26.803 69.287 171.952 1.00 29.36 249 LEU F N 1
ATOM 11998 C CA . LEU F 1 249 ? -27.303 69.895 173.173 1.00 30.85 249 LEU F CA 1
ATOM 11999 C C . LEU F 1 249 ? -28.740 69.511 173.538 1.00 32.10 249 LEU F C 1
ATOM 12000 O O . LEU F 1 249 ? -29.023 69.223 174.703 1.00 32.91 249 LEU F O 1
ATOM 12005 N N . PRO F 1 250 ? -29.664 69.499 172.552 1.00 32.67 250 PRO F N 1
ATOM 12006 C CA . PRO F 1 250 ? -31.080 69.155 172.758 1.00 32.87 250 PRO F CA 1
ATOM 12007 C C . PRO F 1 250 ? -31.375 67.806 173.410 1.00 32.85 250 PRO F C 1
ATOM 12008 O O . PRO F 1 250 ? -32.366 67.660 174.124 1.00 33.25 250 PRO F O 1
ATOM 12012 N N . GLU F 1 251 ? -30.518 66.823 173.175 1.00 32.76 251 GLU F N 1
ATOM 12013 C CA . GLU F 1 251 ? -30.749 65.500 173.735 1.00 34.31 251 GLU F CA 1
ATOM 12014 C C . GLU F 1 251 ? -29.929 65.138 174.966 1.00 32.44 251 GLU F C 1
ATOM 12015 O O . GLU F 1 251 ? -30.439 64.508 175.896 1.00 31.52 251 GLU F O 1
ATOM 12021 N N . ASN F 1 252 ? -28.661 65.530 174.961 1.00 30.87 252 ASN F N 1
ATOM 12022 C CA . ASN F 1 252 ? -27.763 65.200 176.051 1.00 30.40 252 ASN F CA 1
ATOM 12023 C C . ASN F 1 252 ? -27.817 66.065 177.304 1.00 31.39 252 ASN F C 1
ATOM 12024 O O . ASN F 1 252 ? -27.451 65.599 178.385 1.00 31.77 252 ASN F O 1
ATOM 12029 N N . LEU F 1 253 ? -28.263 67.311 177.188 1.00 31.94 253 LEU F N 1
ATOM 12030 C CA . LEU F 1 253 ? -28.343 68.152 178.380 1.00 33.01 253 LEU F CA 1
ATOM 12031 C C . LEU F 1 253 ? -29.588 67.816 179.207 1.00 33.88 253 LEU F C 1
ATOM 12032 O O . LEU F 1 253 ? -29.517 67.737 180.438 1.00 33.56 253 LEU F O 1
ATOM 12037 N N . PRO F 1 254 ? -30.751 67.630 178.545 1.00 35.02 254 PRO F N 1
ATOM 12038 C CA . PRO F 1 254 ? -31.961 67.300 179.303 1.00 35.86 254 PRO F CA 1
ATOM 12039 C C . PRO F 1 254 ? -31.760 66.035 180.143 1.00 37.17 254 PRO F C 1
ATOM 12040 O O . PRO F 1 254 ? -32.232 65.960 181.282 1.00 39.14 254 PRO F O 1
ATOM 12044 N N . ARG F 1 255 ? -31.055 65.054 179.574 1.00 36.34 255 ARG F N 1
ATOM 12045 C CA . ARG F 1 255 ? -30.783 63.792 180.254 1.00 35.58 255 ARG F CA 1
ATOM 12046 C C . ARG F 1 255 ? -30.178 63.977 181.648 1.00 35.96 255 ARG F C 1
ATOM 12047 O O . ARG F 1 255 ? -30.407 63.151 182.541 1.00 36.11 255 ARG F O 1
ATOM 12055 N N . ALA F 1 256 ? -29.410 65.054 181.831 1.00 35.30 256 ALA F N 1
ATOM 12056 C CA . ALA F 1 256 ? -28.756 65.357 183.113 1.00 33.67 256 ALA F CA 1
ATOM 12057 C C . ALA F 1 256 ? -29.614 66.246 184.007 1.00 33.71 256 ALA F C 1
ATOM 12058 O O . ALA F 1 256 ? -29.124 66.819 184.984 1.00 33.41 256 ALA F O 1
ATOM 12060 N N . LEU F 1 257 ? -30.895 66.355 183.666 1.00 33.52 257 LEU F N 1
ATOM 12061 C CA . LEU F 1 257 ? -31.830 67.166 184.429 1.00 32.90 257 LEU F CA 1
ATOM 12062 C C . LEU F 1 257 ? -32.967 66.288 184.943 1.00 33.88 257 LEU F C 1
ATOM 12063 O O . LEU F 1 257 ? -33.495 65.447 184.207 1.00 33.97 257 LEU F O 1
ATOM 12068 N N . PRO F 1 258 ? -33.358 66.473 186.219 1.00 34.22 258 PRO F N 1
ATOM 12069 C CA . PRO F 1 258 ? -34.431 65.698 186.843 1.00 34.87 258 PRO F CA 1
ATOM 12070 C C . PRO F 1 258 ? -35.808 66.104 186.357 1.00 37.27 258 PRO F C 1
ATOM 12071 O O . PRO F 1 258 ? -35.975 67.142 185.726 1.00 36.90 258 PRO F O 1
ATOM 12075 N N . PRO F 1 259 ? -36.820 65.279 186.652 1.00 40.25 259 PRO F N 1
ATOM 12076 C CA . PRO F 1 259 ? -38.199 65.549 186.249 1.00 41.40 259 PRO F CA 1
ATOM 12077 C C . PRO F 1 259 ? -38.655 66.924 186.723 1.00 41.97 259 PRO F C 1
ATOM 12078 O O . PRO F 1 259 ? -38.609 67.229 187.917 1.00 41.47 259 PRO F O 1
ATOM 12082 N N . GLY F 1 260 ? -39.083 67.754 185.779 1.00 42.90 260 GLY F N 1
ATOM 12083 C CA . GLY F 1 260 ? -39.549 69.080 186.132 1.00 43.95 260 GLY F CA 1
ATOM 12084 C C . GLY F 1 260 ? -38.589 70.195 185.770 1.00 43.92 260 GLY F C 1
ATOM 12085 O O . GLY F 1 260 ? -39.018 71.293 185.429 1.00 45.08 260 GLY F O 1
ATOM 12086 N N . LEU F 1 261 ? -37.292 69.928 185.843 1.00 42.97 261 LEU F N 1
ATOM 12087 C CA . LEU F 1 261 ? -36.318 70.953 185.513 1.00 41.58 261 LEU F CA 1
ATOM 12088 C C . LEU F 1 261 ? -35.879 70.901 184.058 1.00 40.44 261 LEU F C 1
ATOM 12089 O O . LEU F 1 261 ? -35.776 69.836 183.457 1.00 40.05 261 LEU F O 1
ATOM 12094 N N . GLY F 1 262 ? -35.641 72.077 183.495 1.00 40.11 262 GLY F N 1
ATOM 12095 C CA . GLY F 1 262 ? -35.205 72.178 182.118 1.00 40.04 262 GLY F CA 1
ATOM 12096 C C . GLY F 1 262 ? -34.001 73.092 182.085 1.00 40.24 262 GLY F C 1
ATOM 12097 O O . GLY F 1 262 ? -33.442 73.421 183.135 1.00 40.11 262 GLY F O 1
ATOM 12098 N N . ALA F 1 263 ? -33.596 73.518 180.896 1.00 40.66 263 ALA F N 1
ATOM 12099 C CA . ALA F 1 263 ? -32.435 74.391 180.786 1.00 40.67 263 ALA F CA 1
ATOM 12100 C C . ALA F 1 263 ? -32.682 75.639 179.938 1.00 40.57 263 ALA F C 1
ATOM 12101 O O . ALA F 1 263 ? -33.493 75.637 179.009 1.00 39.61 263 ALA F O 1
ATOM 12103 N N . GLU F 1 264 ? -31.965 76.704 180.282 1.00 41.14 264 GLU F N 1
ATOM 12104 C CA . GLU F 1 264 ? -32.054 77.977 179.579 1.00 41.03 264 GLU F CA 1
ATOM 12105 C C . GLU F 1 264 ? -30.631 78.354 179.154 1.00 39.79 264 GLU F C 1
ATOM 12106 O O . GLU F 1 264 ? -29.827 78.790 179.983 1.00 39.18 264 GLU F O 1
ATOM 12112 N N . VAL F 1 265 ? -30.327 78.168 177.868 1.00 38.01 265 VAL F N 1
ATOM 12113 C CA . VAL F 1 265 ? -28.999 78.461 177.313 1.00 37.02 265 VAL F CA 1
ATOM 12114 C C . VAL F 1 265 ? -29.003 79.769 176.510 1.00 36.91 265 VAL F C 1
ATOM 12115 O O . VAL F 1 265 ? -29.825 79.945 175.615 1.00 36.69 265 VAL F O 1
ATOM 12119 N N . ARG F 1 266 ? -28.075 80.673 176.822 1.00 37.21 266 ARG F N 1
ATOM 12120 C CA . ARG F 1 266 ? -28.008 81.969 176.149 1.00 38.10 266 ARG F CA 1
ATOM 12121 C C . ARG F 1 266 ? -27.137 82.051 174.905 1.00 37.17 266 ARG F C 1
ATOM 12122 O O . ARG F 1 266 ? -25.927 81.820 174.961 1.00 35.34 266 ARG F O 1
ATOM 12130 N N . ARG F 1 267 ? -27.771 82.408 173.790 1.00 37.18 267 ARG F N 1
ATOM 12131 C CA . ARG F 1 267 ? -27.092 82.572 172.510 1.00 37.67 267 ARG F CA 1
ATOM 12132 C C . ARG F 1 267 ? -25.980 83.611 172.659 1.00 37.51 267 ARG F C 1
ATOM 12133 O O . ARG F 1 267 ? -26.208 84.691 173.211 1.00 37.84 267 ARG F O 1
ATOM 12141 N N . GLY F 1 268 ? -24.783 83.280 172.177 1.00 36.98 268 GLY F N 1
ATOM 12142 C CA . GLY F 1 268 ? -23.663 84.211 172.245 1.00 35.37 268 GLY F CA 1
ATOM 12143 C C . GLY F 1 268 ? -22.820 84.231 173.510 1.00 34.34 268 GLY F C 1
ATOM 12144 O O . GLY F 1 268 ? -21.885 85.029 173.613 1.00 34.30 268 GLY F O 1
ATOM 12145 N N . SER F 1 269 ? -23.135 83.363 174.472 1.00 32.55 269 SER F N 1
ATOM 12146 C CA . SER F 1 269 ? -22.380 83.309 175.724 1.00 29.48 269 SER F CA 1
ATOM 12147 C C . SER F 1 269 ? -21.169 82.381 175.624 1.00 28.04 269 SER F C 1
ATOM 12148 O O . SER F 1 269 ? -20.320 82.354 176.520 1.00 27.96 269 SER F O 1
ATOM 12151 N N . TRP F 1 270 ? -21.090 81.626 174.533 1.00 24.74 270 TRP F N 1
ATOM 12152 C CA . TRP F 1 270 ? -19.973 80.721 174.320 1.00 23.71 270 TRP F CA 1
ATOM 12153 C C . TRP F 1 270 ? -19.527 80.797 172.858 1.00 23.98 270 TRP F C 1
ATOM 12154 O O . TRP F 1 270 ? -20.336 81.046 171.957 1.00 24.33 270 TRP F O 1
ATOM 12165 N N . PRO F 1 271 ? -18.224 80.605 172.608 1.00 23.37 271 PRO F N 1
ATOM 12166 C CA . PRO F 1 271 ? -17.670 80.648 171.251 1.00 23.44 271 PRO F CA 1
ATOM 12167 C C . PRO F 1 271 ? -17.983 79.402 170.413 1.00 23.73 271 PRO F C 1
ATOM 12168 O O . PRO F 1 271 ? -17.819 78.273 170.872 1.00 25.28 271 PRO F O 1
ATOM 12172 N N . ILE F 1 272 ? -18.442 79.620 169.184 1.00 22.50 272 ILE F N 1
ATOM 12173 C CA . ILE F 1 272 ? -18.780 78.531 168.279 1.00 22.49 272 ILE F CA 1
ATOM 12174 C C . ILE F 1 272 ? -17.657 78.339 167.270 1.00 24.90 272 ILE F C 1
ATOM 12175 O O . ILE F 1 272 ? -17.391 79.230 166.462 1.00 27.60 272 ILE F O 1
ATOM 12180 N N . PRO F 1 273 ? -16.960 77.189 167.319 1.00 25.75 273 PRO F N 1
ATOM 12181 C CA . PRO F 1 273 ? -15.880 76.980 166.349 1.00 24.15 273 PRO F CA 1
ATOM 12182 C C . PRO F 1 273 ? -16.356 77.380 164.948 1.00 23.21 273 PRO F C 1
ATOM 12183 O O . PRO F 1 273 ? -17.421 76.960 164.502 1.00 23.50 273 PRO F O 1
ATOM 12187 N N . PRO F 1 274 ? -15.576 78.218 164.247 1.00 23.52 274 PRO F N 1
ATOM 12188 C CA . PRO F 1 274 ? -15.943 78.668 162.899 1.00 23.48 274 PRO F CA 1
ATOM 12189 C C . PRO F 1 274 ? -16.226 77.579 161.865 1.00 24.94 274 PRO F C 1
ATOM 12190 O O . PRO F 1 274 ? -16.689 77.873 160.756 1.00 25.21 274 PRO F O 1
ATOM 12194 N N . VAL F 1 275 ? -15.958 76.329 162.236 1.00 25.37 275 VAL F N 1
ATOM 12195 C CA . VAL F 1 275 ? -16.177 75.187 161.347 1.00 25.57 275 VAL F CA 1
ATOM 12196 C C . VAL F 1 275 ? -17.663 74.861 161.180 1.00 25.46 275 VAL F C 1
ATOM 12197 O O . VAL F 1 275 ? -18.097 74.434 160.110 1.00 25.09 275 VAL F O 1
ATOM 12201 N N . PHE F 1 276 ? -18.433 75.058 162.249 1.00 24.45 276 PHE F N 1
ATOM 12202 C CA . PHE F 1 276 ? -19.863 74.779 162.234 1.00 24.59 276 PHE F CA 1
ATOM 12203 C C . PHE F 1 276 ? -20.654 75.684 161.285 1.00 25.36 276 PHE F C 1
ATOM 12204 O O . PHE F 1 276 ? -21.393 75.195 160.432 1.00 25.35 276 PHE F O 1
ATOM 12212 N N . PRO F 1 277 ? -20.520 77.016 161.422 1.00 26.81 277 PRO F N 1
ATOM 12213 C CA . PRO F 1 277 ? -21.262 77.903 160.518 1.00 26.93 277 PRO F CA 1
ATOM 12214 C C . PRO F 1 277 ? -20.850 77.735 159.053 1.00 27.32 277 PRO F C 1
ATOM 12215 O O . PRO F 1 277 ? -21.678 77.875 158.148 1.00 26.29 277 PRO F O 1
ATOM 12219 N N . TYR F 1 278 ? -19.570 77.437 158.829 1.00 27.66 278 TYR F N 1
ATOM 12220 C CA . TYR F 1 278 ? -19.057 77.234 157.478 1.00 28.77 278 TYR F CA 1
ATOM 12221 C C . TYR F 1 278 ? -19.708 75.981 156.881 1.00 29.68 278 TYR F C 1
ATOM 12222 O O . TYR F 1 278 ? -20.028 75.941 155.693 1.00 29.31 278 TYR F O 1
ATOM 12231 N N . LEU F 1 279 ? -19.882 74.955 157.714 1.00 31.21 279 LEU F N 1
ATOM 12232 C CA . LEU F 1 279 ? -20.518 73.708 157.293 1.00 30.84 279 LEU F CA 1
ATOM 12233 C C . LEU F 1 279 ? -22.002 74.001 157.076 1.00 30.92 279 LEU F C 1
ATOM 12234 O O . LEU F 1 279 ? -22.581 73.588 156.075 1.00 30.90 279 LEU F O 1
ATOM 12239 N N . GLN F 1 280 ? -22.609 74.722 158.015 1.00 30.42 280 GLN F N 1
ATOM 12240 C CA . GLN F 1 280 ? -24.013 75.093 157.898 1.00 32.01 280 GLN F CA 1
ATOM 12241 C C . GLN F 1 280 ? -24.264 75.956 156.653 1.00 33.69 280 GLN F C 1
ATOM 12242 O O . GLN F 1 280 ? -25.273 75.787 155.968 1.00 34.48 280 GLN F O 1
ATOM 12248 N N . ARG F 1 281 ? -23.358 76.887 156.366 1.00 34.43 281 ARG F N 1
ATOM 12249 C CA . ARG F 1 281 ? -23.523 77.760 155.205 1.00 34.74 281 ARG F CA 1
ATOM 12250 C C . ARG F 1 281 ? -23.276 76.975 153.924 1.00 35.66 281 ARG F C 1
ATOM 12251 O O . ARG F 1 281 ? -23.977 77.151 152.926 1.00 35.66 281 ARG F O 1
ATOM 12259 N N . LEU F 1 282 ? -22.279 76.096 153.974 1.00 36.23 282 LEU F N 1
ATOM 12260 C CA . LEU F 1 282 ? -21.890 75.269 152.836 1.00 35.68 282 LEU F CA 1
ATOM 12261 C C . LEU F 1 282 ? -22.964 74.263 152.431 1.00 35.17 282 LEU F C 1
ATOM 12262 O O . LEU F 1 282 ? -23.185 74.032 151.242 1.00 36.57 282 LEU F O 1
ATOM 12267 N N . GLY F 1 283 ? -23.634 73.670 153.411 1.00 33.54 283 GLY F N 1
ATOM 12268 C CA . GLY F 1 283 ? -24.662 72.695 153.097 1.00 32.99 283 GLY F CA 1
ATOM 12269 C C . GLY F 1 283 ? -26.082 73.202 153.248 1.00 31.85 283 GLY F C 1
ATOM 12270 O O . GLY F 1 283 ? -27.036 72.439 153.117 1.00 32.29 283 GLY F O 1
ATOM 12271 N N . GLY F 1 284 ? -26.227 74.489 153.531 1.00 31.30 284 GLY F N 1
ATOM 12272 C CA . GLY F 1 284 ? -27.551 75.063 153.696 1.00 32.41 284 GLY F CA 1
ATOM 12273 C C . GLY F 1 284 ? -28.341 74.431 154.825 1.00 33.55 284 GLY F C 1
ATOM 12274 O O . GLY F 1 284 ? -29.564 74.347 154.743 1.00 35.51 284 GLY F O 1
ATOM 12275 N N . ILE F 1 285 ? -27.649 73.996 155.878 1.00 33.77 285 ILE F N 1
ATOM 12276 C CA . ILE F 1 285 ? -28.289 73.356 157.028 1.00 32.88 285 ILE F CA 1
ATOM 12277 C C . ILE F 1 285 ? -29.026 74.344 157.926 1.00 33.19 285 ILE F C 1
ATOM 12278 O O . ILE F 1 285 ? -28.452 75.342 158.364 1.00 33.91 285 ILE F O 1
ATOM 12283 N N . PRO F 1 286 ? -30.315 74.074 158.214 1.00 32.70 286 PRO F N 1
ATOM 12284 C CA . PRO F 1 286 ? -31.122 74.949 159.069 1.00 32.83 286 PRO F CA 1
ATOM 12285 C C . PRO F 1 286 ? -30.517 75.034 160.456 1.00 34.15 286 PRO F C 1
ATOM 12286 O O . PRO F 1 286 ? -29.718 74.182 160.844 1.00 34.47 286 PRO F O 1
ATOM 12290 N N . GLU F 1 287 ? -30.906 76.062 161.202 1.00 35.97 287 GLU F N 1
ATOM 12291 C CA . GLU F 1 287 ? -30.413 76.250 162.557 1.00 36.46 287 GLU F CA 1
ATOM 12292 C C . GLU F 1 287 ? -30.806 75.093 163.473 1.00 36.55 287 GLU F C 1
ATOM 12293 O O . GLU F 1 287 ? -29.981 74.593 164.242 1.00 36.25 287 GLU F O 1
ATOM 12299 N N . GLU F 1 288 ? -32.061 74.665 163.393 1.00 37.10 288 GLU F N 1
ATOM 12300 C CA . GLU F 1 288 ? -32.521 73.581 164.247 1.00 38.99 288 GLU F CA 1
ATOM 12301 C C . GLU F 1 288 ? -31.699 72.317 164.058 1.00 37.45 288 GLU F C 1
ATOM 12302 O O . GLU F 1 288 ? -31.284 71.684 165.034 1.00 37.11 288 GLU F O 1
ATOM 12308 N N . GLU F 1 289 ? -31.460 71.960 162.800 1.00 36.10 289 GLU F N 1
ATOM 12309 C CA . GLU F 1 289 ? -30.695 70.767 162.473 1.00 33.73 289 GLU F CA 1
ATOM 12310 C C . GLU F 1 289 ? -29.271 70.792 163.000 1.00 31.77 289 GLU F C 1
ATOM 12311 O O . GLU F 1 289 ? -28.728 69.755 163.369 1.00 31.36 289 GLU F O 1
ATOM 12317 N N . MET F 1 290 ? -28.664 71.973 163.023 1.00 30.54 290 MET F N 1
ATOM 12318 C CA . MET F 1 290 ? -27.301 72.120 163.520 1.00 29.19 290 MET F CA 1
ATOM 12319 C C . MET F 1 290 ? -27.168 71.675 164.981 1.00 29.30 290 MET F C 1
ATOM 12320 O O . MET F 1 290 ? -26.318 70.846 165.305 1.00 29.17 290 MET F O 1
ATOM 12325 N N . TYR F 1 291 ? -28.002 72.218 165.863 1.00 28.42 291 TYR F N 1
ATOM 12326 C CA . TYR F 1 291 ? -27.924 71.853 167.269 1.00 28.29 291 TYR F CA 1
ATOM 12327 C C . TYR F 1 291 ? -28.362 70.419 167.542 1.00 28.91 291 TYR F C 1
ATOM 12328 O O . TYR F 1 291 ? -27.992 69.840 168.564 1.00 29.30 291 TYR F O 1
ATOM 12337 N N . ARG F 1 292 ? -29.144 69.847 166.631 1.00 28.80 292 ARG F N 1
ATOM 12338 C CA . ARG F 1 292 ? -29.613 68.469 166.776 1.00 29.85 292 ARG F CA 1
ATOM 12339 C C . ARG F 1 292 ? -28.546 67.454 166.402 1.00 27.98 292 ARG F C 1
ATOM 12340 O O . ARG F 1 292 ? -28.650 66.284 166.762 1.00 29.02 292 ARG F O 1
ATOM 12348 N N . VAL F 1 293 ? -27.527 67.902 165.675 1.00 26.57 293 VAL F N 1
ATOM 12349 C CA . VAL F 1 293 ? -26.460 67.016 165.211 1.00 25.77 293 VAL F CA 1
ATOM 12350 C C . VAL F 1 293 ? -25.068 67.325 165.768 1.00 25.71 293 VAL F C 1
ATOM 12351 O O . VAL F 1 293 ? -24.350 66.421 166.198 1.00 26.38 293 VAL F O 1
ATOM 12355 N N . PHE F 1 294 ? -24.692 68.600 165.759 1.00 25.59 294 PHE F N 1
ATOM 12356 C CA . PHE F 1 294 ? -23.376 69.025 166.228 1.00 25.49 294 PHE F CA 1
ATOM 12357 C C . PHE F 1 294 ? -23.392 69.621 167.636 1.00 24.80 294 PHE F C 1
ATOM 12358 O O . PHE F 1 294 ? -24.431 70.082 168.113 1.00 25.52 294 PHE F O 1
ATOM 12366 N N . ASN F 1 295 ? -22.238 69.610 168.301 1.00 23.29 295 ASN F N 1
ATOM 12367 C CA . ASN F 1 295 ? -22.153 70.152 169.648 1.00 22.48 295 ASN F CA 1
ATOM 12368 C C . ASN F 1 295 ? -22.043 71.679 169.654 1.00 22.62 295 ASN F C 1
ATOM 12369 O O . ASN F 1 295 ? -22.100 72.314 170.710 1.00 22.95 295 ASN F O 1
ATOM 12374 N N . MET F 1 296 ? -21.891 72.266 168.470 1.00 22.07 296 MET F N 1
ATOM 12375 C CA . MET F 1 296 ? -21.800 73.720 168.323 1.00 22.14 296 MET F CA 1
ATOM 12376 C C . MET F 1 296 ? -20.839 74.425 169.281 1.00 22.02 296 MET F C 1
ATOM 12377 O O . MET F 1 296 ? -21.054 75.583 169.619 1.00 24.44 296 MET F O 1
ATOM 12382 N N . GLY F 1 297 ? -19.784 73.745 169.714 1.00 22.47 297 GLY F N 1
ATOM 12383 C CA . GLY F 1 297 ? -18.837 74.360 170.629 1.00 21.35 297 GLY F CA 1
ATOM 12384 C C . GLY F 1 297 ? -18.964 73.893 172.071 1.00 22.13 297 GLY F C 1
ATOM 12385 O O . GLY F 1 297 ? -18.042 74.071 172.869 1.00 20.79 297 GLY F O 1
ATOM 12386 N N . LEU F 1 298 ? -20.110 73.299 172.402 1.00 23.97 298 LEU F N 1
ATOM 12387 C CA . LEU F 1 298 ? -20.392 72.789 173.751 1.00 24.20 298 LEU F CA 1
ATOM 12388 C C . LEU F 1 298 ? -19.870 71.355 173.906 1.00 24.40 298 LEU F C 1
ATOM 12389 O O . LEU F 1 298 ? -20.610 70.396 173.671 1.00 25.26 298 LEU F O 1
ATOM 12394 N N . GLY F 1 299 ? -18.606 71.208 174.297 1.00 22.81 299 GLY F N 1
ATOM 12395 C CA . GLY F 1 299 ? -18.042 69.880 174.460 1.00 21.43 299 GLY F CA 1
ATOM 12396 C C . GLY F 1 299 ? -18.759 69.148 175.573 1.00 22.30 299 GLY F C 1
ATOM 12397 O O . GLY F 1 299 ? -19.182 68.002 175.418 1.00 21.91 299 GLY F O 1
ATOM 12398 N N . MET F 1 300 ? -18.882 69.829 176.705 1.00 23.54 300 MET F N 1
ATOM 12399 C CA . MET F 1 300 ? -19.564 69.308 177.879 1.00 25.36 300 MET F CA 1
ATOM 12400 C C . MET F 1 300 ? -20.245 70.452 178.605 1.00 24.98 300 MET F C 1
ATOM 12401 O O . MET F 1 300 ? -19.789 71.590 178.539 1.00 26.46 300 MET F O 1
ATOM 12406 N N . VAL F 1 301 ? -21.331 70.142 179.302 1.00 23.96 301 VAL F N 1
ATOM 12407 C CA . VAL F 1 301 ? -22.075 71.144 180.053 1.00 24.47 301 VAL F CA 1
ATOM 12408 C C . VAL F 1 301 ? -22.216 70.701 181.502 1.00 24.57 301 VAL F C 1
ATOM 12409 O O . VAL F 1 301 ? -22.967 69.780 181.801 1.00 26.24 301 VAL F O 1
ATOM 12413 N N . LEU F 1 302 ? -21.497 71.351 182.405 1.00 24.04 302 LEU F N 1
ATOM 12414 C CA . LEU F 1 302 ? -21.586 70.986 183.806 1.00 24.83 302 LEU F CA 1
ATOM 12415 C C . LEU F 1 302 ? -22.712 71.748 184.479 1.00 25.89 302 LEU F C 1
ATOM 12416 O O . LEU F 1 302 ? -22.894 72.936 184.238 1.00 26.50 302 LEU F O 1
ATOM 12421 N N . VAL F 1 303 ? -23.469 71.049 185.316 1.00 27.89 303 VAL F N 1
ATOM 12422 C CA . VAL F 1 303 ? -24.578 71.639 186.069 1.00 28.53 303 VAL F CA 1
ATOM 12423 C C . VAL F 1 303 ? -24.116 71.744 187.527 1.00 29.95 303 VAL F C 1
ATOM 12424 O O . VAL F 1 303 ? -24.068 70.750 188.256 1.00 30.56 303 VAL F O 1
ATOM 12428 N N . LEU F 1 304 ? -23.760 72.951 187.942 1.00 29.74 304 LEU F N 1
ATOM 12429 C CA . LEU F 1 304 ? -23.278 73.166 189.293 1.00 29.90 304 LEU F CA 1
ATOM 12430 C C . LEU F 1 304 ? -23.852 74.461 189.831 1.00 32.12 304 LEU F C 1
ATOM 12431 O O . LEU F 1 304 ? -24.393 75.265 189.070 1.00 32.54 304 LEU F O 1
ATOM 12436 N N . PRO F 1 305 ? -23.744 74.683 191.153 1.00 33.76 305 PRO F N 1
ATOM 12437 C CA . PRO F 1 305 ? -24.270 75.911 191.753 1.00 35.85 305 PRO F CA 1
ATOM 12438 C C . PRO F 1 305 ? -23.506 77.154 191.304 1.00 37.23 305 PRO F C 1
ATOM 12439 O O . PRO F 1 305 ? -22.298 77.105 191.085 1.00 36.87 305 PRO F O 1
ATOM 12443 N N . GLN F 1 306 ? -24.233 78.260 191.162 1.00 39.71 306 GLN F N 1
ATOM 12444 C CA . GLN F 1 306 ? -23.669 79.540 190.739 1.00 41.46 306 GLN F CA 1
ATOM 12445 C C . GLN F 1 306 ? -22.282 79.858 191.301 1.00 41.54 306 GLN F C 1
ATOM 12446 O O . GLN F 1 306 ? -21.334 80.044 190.542 1.00 40.72 306 GLN F O 1
ATOM 12452 N N . GLU F 1 307 ? -22.169 79.930 192.626 1.00 42.53 307 GLU F N 1
ATOM 12453 C CA . GLU F 1 307 ? -20.896 80.254 193.266 1.00 43.81 307 GLU F CA 1
ATOM 12454 C C . GLU F 1 307 ? -19.803 79.257 192.904 1.00 43.46 307 GLU F C 1
ATOM 12455 O O . GLU F 1 307 ? -18.631 79.623 192.791 1.00 44.10 307 GLU F O 1
ATOM 12461 N N . ALA F 1 308 ? -20.182 77.995 192.738 1.00 42.05 308 ALA F N 1
ATOM 12462 C CA . ALA F 1 308 ? -19.221 76.973 192.360 1.00 40.93 308 ALA F CA 1
ATOM 12463 C C . ALA F 1 308 ? -18.786 77.292 190.929 1.00 40.06 308 ALA F C 1
ATOM 12464 O O . ALA F 1 308 ? -17.594 77.295 190.610 1.00 39.07 308 ALA F O 1
ATOM 12466 N N . ALA F 1 309 ? -19.769 77.575 190.079 1.00 39.58 309 ALA F N 1
ATOM 12467 C CA . ALA F 1 309 ? -19.520 77.910 188.682 1.00 39.45 309 ALA F CA 1
ATOM 12468 C C . ALA F 1 309 ? -18.492 79.032 188.579 1.00 39.35 309 ALA F C 1
ATOM 12469 O O . ALA F 1 309 ? -17.689 79.058 187.648 1.00 38.93 309 ALA F O 1
ATOM 12471 N N . GLU F 1 310 ? -18.521 79.949 189.545 1.00 39.45 310 GLU F N 1
ATOM 12472 C CA . GLU F 1 310 ? -17.602 81.085 189.571 1.00 39.79 310 GLU F CA 1
ATOM 12473 C C . GLU F 1 310 ? -16.173 80.630 189.853 1.00 39.31 310 GLU F C 1
ATOM 12474 O O . GLU F 1 310 ? -15.234 81.002 189.148 1.00 37.84 310 GLU F O 1
ATOM 12480 N N . GLU F 1 311 ? -16.023 79.826 190.900 1.00 39.83 311 GLU F N 1
ATOM 12481 C CA . GLU F 1 311 ? -14.724 79.311 191.313 1.00 40.26 311 GLU F CA 1
ATOM 12482 C C . GLU F 1 311 ? -14.121 78.434 190.218 1.00 38.89 311 GLU F C 1
ATOM 12483 O O . GLU F 1 311 ? -12.919 78.497 189.962 1.00 39.56 311 GLU F O 1
ATOM 12489 N N . ALA F 1 312 ? -14.961 77.626 189.572 1.00 37.72 312 ALA F N 1
ATOM 12490 C CA . ALA F 1 312 ? -14.522 76.731 188.498 1.00 36.81 312 ALA F CA 1
ATOM 12491 C C . ALA F 1 312 ? -13.930 77.489 187.303 1.00 36.70 312 ALA F C 1
ATOM 12492 O O . ALA F 1 312 ? -12.963 77.040 186.687 1.00 35.85 312 ALA F O 1
ATOM 12494 N N . LEU F 1 313 ? -14.520 78.635 186.975 1.00 37.59 313 LEU F N 1
ATOM 12495 C CA . LEU F 1 313 ? -14.042 79.455 185.864 1.00 38.14 313 LEU F CA 1
ATOM 12496 C C . LEU F 1 313 ? -12.647 80.033 186.134 1.00 38.61 313 LEU F C 1
ATOM 12497 O O . LEU F 1 313 ? -11.955 80.471 185.210 1.00 38.89 313 LEU F O 1
ATOM 12502 N N . LYS F 1 314 ? -12.242 80.031 187.401 1.00 38.53 314 LYS F N 1
ATOM 12503 C CA . LYS F 1 314 ? -10.926 80.530 187.781 1.00 37.86 314 LYS F CA 1
ATOM 12504 C C . LYS F 1 314 ? -9.916 79.400 187.663 1.00 35.88 314 LYS F C 1
ATOM 12505 O O . LYS F 1 314 ? -8.713 79.627 187.750 1.00 34.56 314 LYS F O 1
ATOM 12511 N N . LEU F 1 315 ? -10.415 78.184 187.462 1.00 34.65 315 LEU F N 1
ATOM 12512 C CA . LEU F 1 315 ? -9.561 77.004 187.367 1.00 32.32 315 LEU F CA 1
ATOM 12513 C C . LEU F 1 315 ? -9.473 76.407 185.969 1.00 32.19 315 LEU F C 1
ATOM 12514 O O . LEU F 1 315 ? -8.443 75.846 185.581 1.00 33.03 315 LEU F O 1
ATOM 12519 N N . VAL F 1 316 ? -10.552 76.516 185.210 1.00 31.35 316 VAL F N 1
ATOM 12520 C CA . VAL F 1 316 ? -10.559 75.946 183.873 1.00 31.47 316 VAL F CA 1
ATOM 12521 C C . VAL F 1 316 ? -11.154 76.875 182.831 1.00 32.38 316 VAL F C 1
ATOM 12522 O O . VAL F 1 316 ? -11.826 77.857 183.159 1.00 32.40 316 VAL F O 1
ATOM 12526 N N . GLU F 1 317 ? -10.891 76.551 181.570 1.00 34.21 317 GLU F N 1
ATOM 12527 C CA . GLU F 1 317 ? -11.418 77.312 180.447 1.00 35.46 317 GLU F CA 1
ATOM 12528 C C . GLU F 1 317 ? -12.866 76.865 180.266 1.00 33.78 317 GLU F C 1
ATOM 12529 O O . GLU F 1 317 ? -13.128 75.749 179.816 1.00 33.05 317 GLU F O 1
ATOM 12535 N N . GLY F 1 318 ? -13.801 77.731 180.640 1.00 32.51 318 GLY F N 1
ATOM 12536 C CA . GLY F 1 318 ? -15.209 77.403 180.516 1.00 30.57 318 GLY F CA 1
ATOM 12537 C C . GLY F 1 318 ? -16.026 78.657 180.288 1.00 29.86 318 GLY F C 1
ATOM 12538 O O . GLY F 1 318 ? -15.514 79.774 180.406 1.00 29.54 318 GLY F O 1
ATOM 12539 N N . PHE F 1 319 ? -17.301 78.477 179.970 1.00 28.71 319 PHE F N 1
ATOM 12540 C CA . PHE F 1 319 ? -18.179 79.606 179.712 1.00 28.54 319 PHE F CA 1
ATOM 12541 C C . PHE F 1 319 ? -19.512 79.428 180.403 1.00 29.73 319 PHE F C 1
ATOM 12542 O O . PHE F 1 319 ? -20.122 78.366 180.289 1.00 30.60 319 PHE F O 1
ATOM 12550 N N . LEU F 1 320 ? -19.954 80.446 181.140 1.00 30.15 320 LEU F N 1
ATOM 12551 C CA . LEU F 1 320 ? -21.252 80.363 181.792 1.00 31.07 320 LEU F CA 1
ATOM 12552 C C . LEU F 1 320 ? -22.229 80.511 180.647 1.00 31.36 320 LEU F C 1
ATOM 12553 O O . LEU F 1 320 ? -22.282 81.556 179.997 1.00 31.39 320 LEU F O 1
ATOM 12558 N N . VAL F 1 321 ? -23.011 79.468 180.404 1.00 31.45 321 VAL F N 1
ATOM 12559 C CA . VAL F 1 321 ? -23.928 79.473 179.276 1.00 30.87 321 VAL F CA 1
ATOM 12560 C C . VAL F 1 321 ? -25.426 79.355 179.570 1.00 31.13 321 VAL F C 1
ATOM 12561 O O . VAL F 1 321 ? -26.246 79.392 178.652 1.00 30.89 321 VAL F O 1
ATOM 12565 N N . GLY F 1 322 ? -25.802 79.217 180.833 1.00 31.43 322 GLY F N 1
ATOM 12566 C CA . GLY F 1 322 ? -27.218 79.105 181.110 1.00 32.08 322 GLY F CA 1
ATOM 12567 C C . GLY F 1 322 ? -27.571 78.798 182.542 1.00 33.15 322 GLY F C 1
ATOM 12568 O O . GLY F 1 322 ? -26.764 78.978 183.453 1.00 32.44 322 GLY F O 1
ATOM 12569 N N . ARG F 1 323 ? -28.794 78.322 182.733 1.00 34.87 323 ARG F N 1
ATOM 12570 C CA . ARG F 1 323 ? -29.275 77.996 184.059 1.00 36.58 323 ARG F CA 1
ATOM 12571 C C . ARG F 1 323 ? -30.397 76.976 184.006 1.00 36.90 323 ARG F C 1
ATOM 12572 O O . ARG F 1 323 ? -31.042 76.794 182.972 1.00 35.11 323 ARG F O 1
ATOM 12580 N N . VAL F 1 324 ? -30.614 76.303 185.132 1.00 38.83 324 VAL F N 1
ATOM 12581 C CA . VAL F 1 324 ? -31.673 75.308 185.239 1.00 40.26 324 VAL F CA 1
ATOM 12582 C C . VAL F 1 324 ? -32.951 76.010 185.687 1.00 42.22 324 VAL F C 1
ATOM 12583 O O . VAL F 1 324 ? -32.985 76.680 186.727 1.00 40.40 324 VAL F O 1
ATOM 12587 N N . VAL F 1 325 ? -33.995 75.856 184.881 1.00 44.46 325 VAL F N 1
ATOM 12588 C CA . VAL F 1 325 ? -35.290 76.468 185.153 1.00 46.72 325 VAL F CA 1
ATOM 12589 C C . VAL F 1 325 ? -36.385 75.432 184.952 1.00 48.82 325 VAL F C 1
ATOM 12590 O O . VAL F 1 325 ? -36.231 74.505 184.156 1.00 49.33 325 VAL F O 1
ATOM 12594 N N . PRO F 1 326 ? -37.508 75.574 185.670 1.00 50.71 326 PRO F N 1
ATOM 12595 C CA . PRO F 1 326 ? -38.595 74.608 185.507 1.00 51.97 326 PRO F CA 1
ATOM 12596 C C . PRO F 1 326 ? -39.080 74.629 184.057 1.00 53.29 326 PRO F C 1
ATOM 12597 O O . PRO F 1 326 ? -39.159 75.690 183.438 1.00 54.25 326 PRO F O 1
ATOM 12601 N N . GLY F 1 327 ? -39.387 73.456 183.516 1.00 54.44 327 GLY F N 1
ATOM 12602 C CA . GLY F 1 327 ? -39.842 73.377 182.140 1.00 56.18 327 GLY F CA 1
ATOM 12603 C C . GLY F 1 327 ? -38.945 72.472 181.314 1.00 57.40 327 GLY F C 1
ATOM 12604 O O . GLY F 1 327 ? -38.000 72.936 180.674 1.00 58.35 327 GLY F O 1
ATOM 12605 N N . GLU F 1 328 ? -39.249 71.177 181.334 1.00 57.17 328 GLU F N 1
ATOM 12606 C CA . GLU F 1 328 ? -38.491 70.170 180.599 1.00 56.77 328 GLU F CA 1
ATOM 12607 C C . GLU F 1 328 ? -37.880 70.649 179.289 1.00 55.25 328 GLU F C 1
ATOM 12608 O O . GLU F 1 328 ? -38.539 71.314 178.489 1.00 54.89 328 GLU F O 1
ATOM 12614 N N . GLY F 1 329 ? -36.612 70.307 179.079 1.00 53.86 329 GLY F N 1
ATOM 12615 C CA . GLY F 1 329 ? -35.950 70.670 177.838 1.00 51.56 329 GLY F CA 1
ATOM 12616 C C . GLY F 1 329 ? -34.846 71.705 177.852 1.00 49.59 329 GLY F C 1
ATOM 12617 O O . GLY F 1 329 ? -34.329 72.096 178.898 1.00 47.67 329 GLY F O 1
ATOM 12618 N N . VAL F 1 330 ? -34.484 72.132 176.647 1.00 49.07 330 VAL F N 1
ATOM 12619 C CA . VAL F 1 330 ? -33.453 73.133 176.428 1.00 48.57 330 VAL F CA 1
ATOM 12620 C C . VAL F 1 330 ? -34.017 74.200 175.501 1.00 49.14 330 VAL F C 1
ATOM 12621 O O . VAL F 1 330 ? -34.612 73.882 174.470 1.00 48.49 330 VAL F O 1
ATOM 12625 N N . ARG F 1 331 ? -33.840 75.464 175.871 1.00 50.40 331 ARG F N 1
ATOM 12626 C CA . ARG F 1 331 ? -34.300 76.567 175.037 1.00 51.58 331 ARG F CA 1
ATOM 12627 C C . ARG F 1 331 ? -33.174 77.584 174.872 1.00 50.79 331 ARG F C 1
ATOM 12628 O O . ARG F 1 331 ? -32.495 77.933 175.841 1.00 50.18 331 ARG F O 1
ATOM 12636 N N . LEU F 1 332 ? -32.971 78.046 173.644 1.00 49.97 332 LEU F N 1
ATOM 12637 C CA . LEU F 1 332 ? -31.947 79.040 173.384 1.00 49.59 332 LEU F CA 1
ATOM 12638 C C . LEU F 1 332 ? -32.555 80.424 173.579 1.00 49.81 332 LEU F C 1
ATOM 12639 O O . LEU F 1 332 ? -33.641 80.711 173.076 1.00 49.57 332 LEU F O 1
ATOM 12644 N N . VAL F 1 333 ? -31.853 81.274 174.320 1.00 50.10 333 VAL F N 1
ATOM 12645 C CA . VAL F 1 333 ? -32.317 82.628 174.589 1.00 50.20 333 VAL F CA 1
ATOM 12646 C C . VAL F 1 333 ? -31.312 83.626 174.002 1.00 50.41 333 VAL F C 1
ATOM 12647 O O . VAL F 1 333 ? -30.234 83.177 173.560 1.00 49.88 333 VAL F O 1
ATOM 12652 N N . GLU G 1 53 ? -6.478 54.518 196.327 1.00 45.73 53 GLU G N 1
ATOM 12653 C CA . GLU G 1 53 ? -7.859 54.502 195.767 1.00 46.16 53 GLU G CA 1
ATOM 12654 C C . GLU G 1 53 ? -8.203 53.096 195.282 1.00 43.43 53 GLU G C 1
ATOM 12655 O O . GLU G 1 53 ? -8.279 52.845 194.081 1.00 43.59 53 GLU G O 1
ATOM 12661 N N . PRO G 1 54 ? -8.415 52.155 196.218 1.00 41.04 54 PRO G N 1
ATOM 12662 C CA . PRO G 1 54 ? -8.747 50.773 195.860 1.00 38.40 54 PRO G CA 1
ATOM 12663 C C . PRO G 1 54 ? -10.080 50.719 195.147 1.00 35.96 54 PRO G C 1
ATOM 12664 O O . PRO G 1 54 ? -10.957 51.539 195.401 1.00 36.78 54 PRO G O 1
ATOM 12668 N N . VAL G 1 55 ? -10.241 49.743 194.266 1.00 32.72 55 VAL G N 1
ATOM 12669 C CA . VAL G 1 55 ? -11.479 49.611 193.527 1.00 29.67 55 VAL G CA 1
ATOM 12670 C C . VAL G 1 55 ? -12.440 48.625 194.189 1.00 28.45 55 VAL G C 1
ATOM 12671 O O . VAL G 1 55 ? -13.621 48.559 193.824 1.00 28.08 55 VAL G O 1
ATOM 12675 N N . LEU G 1 56 ? -11.937 47.877 195.172 1.00 25.55 56 LEU G N 1
ATOM 12676 C CA . LEU G 1 56 ? -12.745 46.883 195.881 1.00 23.21 56 LEU G CA 1
ATOM 12677 C C . LEU G 1 56 ? -13.060 47.290 197.307 1.00 22.47 56 LEU G C 1
ATOM 12678 O O . LEU G 1 56 ? -12.460 48.223 197.845 1.00 23.20 56 LEU G O 1
ATOM 12683 N N . VAL G 1 57 ? -14.001 46.573 197.917 1.00 22.04 57 VAL G N 1
ATOM 12684 C CA . VAL G 1 57 ? -14.394 46.827 199.301 1.00 21.65 57 VAL G CA 1
ATOM 12685 C C . VAL G 1 57 ? -14.129 45.587 200.154 1.00 22.19 57 VAL G C 1
ATOM 12686 O O . VAL G 1 57 ? -14.128 44.466 199.650 1.00 20.76 57 VAL G O 1
ATOM 12690 N N . ALA G 1 58 ? -13.894 45.797 201.448 1.00 22.87 58 ALA G N 1
ATOM 12691 C CA . ALA G 1 58 ? -13.632 44.699 202.364 1.00 23.10 58 ALA G CA 1
ATOM 12692 C C . ALA G 1 58 ? -14.208 44.995 203.741 1.00 24.41 58 ALA G C 1
ATOM 12693 O O . ALA G 1 58 ? -14.374 46.151 204.120 1.00 25.91 58 ALA G O 1
ATOM 12695 N N . THR G 1 59 ? -14.520 43.950 204.496 1.00 24.80 59 THR G N 1
ATOM 12696 C CA . THR G 1 59 ? -15.036 44.143 205.840 1.00 23.90 59 THR G CA 1
ATOM 12697 C C . THR G 1 59 ? -14.499 43.034 206.732 1.00 24.57 59 THR G C 1
ATOM 12698 O O . THR G 1 59 ? -14.230 41.932 206.258 1.00 24.57 59 THR G O 1
ATOM 12702 N N . THR G 1 60 ? -14.299 43.338 208.012 1.00 25.78 60 THR G N 1
ATOM 12703 C CA . THR G 1 60 ? -13.830 42.335 208.965 1.00 27.32 60 THR G CA 1
ATOM 12704 C C . THR G 1 60 ? -14.868 42.268 210.078 1.00 28.27 60 THR G C 1
ATOM 12705 O O . THR G 1 60 ? -15.324 43.299 210.582 1.00 27.85 60 THR G O 1
ATOM 12709 N N . ASP G 1 61 ? -15.241 41.050 210.449 1.00 29.06 61 ASP G N 1
ATOM 12710 C CA . ASP G 1 61 ? -16.227 40.836 211.495 1.00 30.27 61 ASP G CA 1
ATOM 12711 C C . ASP G 1 61 ? -15.798 39.695 212.401 1.00 29.44 61 ASP G C 1
ATOM 12712 O O . ASP G 1 61 ? -14.929 38.899 212.055 1.00 28.66 61 ASP G O 1
ATOM 12717 N N . GLY G 1 62 ? -16.410 39.643 213.576 1.00 29.52 62 GLY G N 1
ATOM 12718 C CA . GLY G 1 62 ? -16.130 38.593 214.533 1.00 28.77 62 GLY G CA 1
ATOM 12719 C C . GLY G 1 62 ? -17.480 37.996 214.867 1.00 28.62 62 GLY G C 1
ATOM 12720 O O . GLY G 1 62 ? -18.488 38.701 214.816 1.00 27.99 62 GLY G O 1
ATOM 12721 N N . VAL G 1 63 ? -17.518 36.712 215.202 1.00 28.43 63 VAL G N 1
ATOM 12722 C CA . VAL G 1 63 ? -18.783 36.066 215.513 1.00 28.02 63 VAL G CA 1
ATOM 12723 C C . VAL G 1 63 ? -19.425 36.576 216.796 1.00 28.63 63 VAL G C 1
ATOM 12724 O O . VAL G 1 63 ? -20.648 36.672 216.881 1.00 28.81 63 VAL G O 1
ATOM 12728 N N . GLY G 1 64 ? -18.605 36.918 217.785 1.00 29.23 64 GLY G N 1
ATOM 12729 C CA . GLY G 1 64 ? -19.140 37.419 219.043 1.00 29.91 64 GLY G CA 1
ATOM 12730 C C . GLY G 1 64 ? -19.220 36.331 220.097 1.00 30.29 64 GLY G C 1
ATOM 12731 O O . GLY G 1 64 ? -18.836 35.189 219.839 1.00 30.37 64 GLY G O 1
ATOM 12732 N N . THR G 1 65 ? -19.734 36.662 221.280 1.00 30.65 65 THR G N 1
ATOM 12733 C CA . THR G 1 65 ? -19.826 35.667 222.349 1.00 31.09 65 THR G CA 1
ATOM 12734 C C . THR G 1 65 ? -20.712 34.453 222.027 1.00 30.36 65 THR G C 1
ATOM 12735 O O . THR G 1 65 ? -20.796 33.525 222.827 1.00 31.15 65 THR G O 1
ATOM 12739 N N . LYS G 1 66 ? -21.366 34.449 220.866 1.00 29.46 66 LYS G N 1
ATOM 12740 C CA . LYS G 1 66 ? -22.183 33.298 220.477 1.00 28.64 66 LYS G CA 1
ATOM 12741 C C . LYS G 1 66 ? -21.267 32.061 220.402 1.00 29.87 66 LYS G C 1
ATOM 12742 O O . LYS G 1 66 ? -21.725 30.911 220.478 1.00 29.77 66 LYS G O 1
ATOM 12748 N N . THR G 1 67 ? -19.968 32.312 220.242 1.00 29.01 67 THR G N 1
ATOM 12749 C CA . THR G 1 67 ? -18.980 31.243 220.173 1.00 29.18 67 THR G CA 1
ATOM 12750 C C . THR G 1 67 ? -18.952 30.477 221.494 1.00 29.64 67 THR G C 1
ATOM 12751 O O . THR G 1 67 ? -18.928 29.243 221.503 1.00 30.64 67 THR G O 1
ATOM 12755 N N . LEU G 1 68 ? -18.960 31.209 222.607 1.00 29.31 68 LEU G N 1
ATOM 12756 C CA . LEU G 1 68 ? -18.931 30.590 223.930 1.00 29.15 68 LEU G CA 1
ATOM 12757 C C . LEU G 1 68 ? -20.124 29.667 224.149 1.00 29.68 68 LEU G C 1
ATOM 12758 O O . LEU G 1 68 ? -19.971 28.540 224.619 1.00 30.84 68 LEU G O 1
ATOM 12763 N N . LEU G 1 69 ? -21.313 30.143 223.804 1.00 29.65 69 LEU G N 1
ATOM 12764 C CA . LEU G 1 69 ? -22.509 29.331 223.956 1.00 30.04 69 LEU G CA 1
ATOM 12765 C C . LEU G 1 69 ? -22.384 28.105 223.060 1.00 30.33 69 LEU G C 1
ATOM 12766 O O . LEU G 1 69 ? -22.770 26.998 223.438 1.00 30.89 69 LEU G O 1
ATOM 12771 N N . ALA G 1 70 ? -21.841 28.323 221.865 1.00 29.57 70 ALA G N 1
ATOM 12772 C CA . ALA G 1 70 ? -21.652 27.266 220.880 1.00 28.56 70 ALA G CA 1
ATOM 12773 C C . ALA G 1 70 ? -20.705 26.193 221.402 1.00 28.32 70 ALA G C 1
ATOM 12774 O O . ALA G 1 70 ? -20.879 25.007 221.132 1.00 26.80 70 ALA G O 1
ATOM 12776 N N . LEU G 1 71 ? -19.698 26.619 222.150 1.00 29.36 71 LEU G N 1
ATOM 12777 C CA . LEU G 1 71 ? -18.723 25.696 222.708 1.00 30.22 71 LEU G CA 1
ATOM 12778 C C . LEU G 1 71 ? -19.320 24.880 223.860 1.00 31.13 71 LEU G C 1
ATOM 12779 O O . LEU G 1 71 ? -19.094 23.673 223.951 1.00 30.36 71 LEU G O 1
ATOM 12784 N N . GLU G 1 72 ? -20.088 25.539 224.726 1.00 34.10 72 GLU G N 1
ATOM 12785 C CA . GLU G 1 72 ? -20.744 24.878 225.861 1.00 35.85 72 GLU G CA 1
ATOM 12786 C C . GLU G 1 72 ? -21.713 23.806 225.378 1.00 36.54 72 GLU G C 1
ATOM 12787 O O . GLU G 1 72 ? -21.775 22.705 225.930 1.00 38.24 72 GLU G O 1
ATOM 12793 N N . ALA G 1 73 ? -22.488 24.161 224.357 1.00 35.99 73 ALA G N 1
ATOM 12794 C CA . ALA G 1 73 ? -23.476 23.271 223.776 1.00 34.97 73 ALA G CA 1
ATOM 12795 C C . ALA G 1 73 ? -22.834 22.078 223.093 1.00 34.22 73 ALA G C 1
ATOM 12796 O O . ALA G 1 73 ? -23.493 21.076 222.843 1.00 36.40 73 ALA G O 1
ATOM 12798 N N . GLY G 1 74 ? -21.551 22.189 222.777 1.00 33.44 74 GLY G N 1
ATOM 12799 C CA . GLY G 1 74 ? -20.863 21.091 222.126 1.00 33.49 74 GLY G CA 1
ATOM 12800 C C . GLY G 1 74 ? -20.996 21.057 220.616 1.00 34.34 74 GLY G C 1
ATOM 12801 O O . GLY G 1 74 ? -20.406 20.192 219.965 1.00 36.17 74 GLY G O 1
ATOM 12802 N N . ASP G 1 75 ? -21.768 21.984 220.051 1.00 33.79 75 ASP G N 1
ATOM 12803 C CA . ASP G 1 75 ? -21.956 22.041 218.602 1.00 32.57 75 ASP G CA 1
ATOM 12804 C C . ASP G 1 75 ? -21.398 23.347 218.050 1.00 31.65 75 ASP G C 1
ATOM 12805 O O . ASP G 1 75 ? -21.875 24.429 218.396 1.00 31.65 75 ASP G O 1
ATOM 12810 N N . VAL G 1 76 ? -20.400 23.239 217.179 1.00 29.79 76 VAL G N 1
ATOM 12811 C CA . VAL G 1 76 ? -19.757 24.412 216.596 1.00 28.28 76 VAL G CA 1
ATOM 12812 C C . VAL G 1 76 ? -19.911 24.415 215.070 1.00 27.81 76 VAL G C 1
ATOM 12813 O O . VAL G 1 76 ? -19.382 25.285 214.382 1.00 27.28 76 VAL G O 1
ATOM 12817 N N . SER G 1 77 ? -20.660 23.442 214.555 1.00 27.56 77 SER G N 1
ATOM 12818 C CA . SER G 1 77 ? -20.888 23.282 213.118 1.00 26.31 77 SER G CA 1
ATOM 12819 C C . SER G 1 77 ? -21.564 24.455 212.406 1.00 25.57 77 SER G C 1
ATOM 12820 O O . SER G 1 77 ? -21.613 24.498 211.174 1.00 24.61 77 SER G O 1
ATOM 12823 N N . GLY G 1 78 ? -22.077 25.412 213.164 1.00 25.12 78 GLY G N 1
ATOM 12824 C CA . GLY G 1 78 ? -22.743 26.527 212.524 1.00 25.11 78 GLY G CA 1
ATOM 12825 C C . GLY G 1 78 ? -22.019 27.846 212.637 1.00 25.10 78 GLY G C 1
ATOM 12826 O O . GLY G 1 78 ? -22.444 28.835 212.044 1.00 27.07 78 GLY G O 1
ATOM 12827 N N . LEU G 1 79 ? -20.919 27.876 213.381 1.00 24.71 79 LEU G N 1
ATOM 12828 C CA . LEU G 1 79 ? -20.189 29.128 213.558 1.00 24.56 79 LEU G CA 1
ATOM 12829 C C . LEU G 1 79 ? -19.467 29.623 212.300 1.00 24.30 79 LEU G C 1
ATOM 12830 O O . LEU G 1 79 ? -19.046 30.778 212.238 1.00 23.93 79 LEU G O 1
ATOM 12835 N N . GLY G 1 80 ? -19.335 28.759 211.297 1.00 24.47 80 GLY G N 1
ATOM 12836 C CA . GLY G 1 80 ? -18.684 29.160 210.062 1.00 22.25 80 GLY G CA 1
ATOM 12837 C C . GLY G 1 80 ? -19.678 29.940 209.231 1.00 22.55 80 GLY G C 1
ATOM 12838 O O . GLY G 1 80 ? -19.311 30.877 208.512 1.00 21.90 80 GLY G O 1
ATOM 12839 N N . PHE G 1 81 ? -20.945 29.541 209.332 1.00 21.35 81 PHE G N 1
ATOM 12840 C CA . PHE G 1 81 ? -22.025 30.213 208.621 1.00 22.00 81 PHE G CA 1
ATOM 12841 C C . PHE G 1 81 ? -22.290 31.564 209.284 1.00 22.09 81 PHE G C 1
ATOM 12842 O O . PHE G 1 81 ? -22.425 32.580 208.606 1.00 21.09 81 PHE G O 1
ATOM 12850 N N . ASP G 1 82 ? -22.346 31.575 210.613 1.00 21.95 82 ASP G N 1
ATOM 12851 C CA . ASP G 1 82 ? -22.570 32.817 211.351 1.00 23.68 82 ASP G CA 1
ATOM 12852 C C . ASP G 1 82 ? -21.623 33.911 210.865 1.00 22.50 82 ASP G C 1
ATOM 12853 O O . ASP G 1 82 ? -22.050 35.001 210.485 1.00 21.68 82 ASP G O 1
ATOM 12858 N N . LEU G 1 83 ? -20.328 33.605 210.905 1.00 22.80 83 LEU G N 1
ATOM 12859 C CA . LEU G 1 83 ? -19.275 34.531 210.500 1.00 22.48 83 LEU G CA 1
ATOM 12860 C C . LEU G 1 83 ? -19.376 34.939 209.034 1.00 22.18 83 LEU G C 1
ATOM 12861 O O . LEU G 1 83 ? -19.362 36.124 208.714 1.00 20.86 83 LEU G O 1
ATOM 12866 N N . VAL G 1 84 ? -19.472 33.953 208.149 1.00 22.46 84 VAL G N 1
ATOM 12867 C CA . VAL G 1 84 ? -19.566 34.225 206.722 1.00 22.42 84 VAL G CA 1
ATOM 12868 C C . VAL G 1 84 ? -20.841 34.962 206.320 1.00 22.80 84 VAL G C 1
ATOM 12869 O O . VAL G 1 84 ? -20.773 35.962 205.596 1.00 22.88 84 VAL G O 1
ATOM 12873 N N . ASN G 1 85 ? -21.993 34.483 206.789 1.00 22.94 85 ASN G N 1
ATOM 12874 C CA . ASN G 1 85 ? -23.274 35.117 206.457 1.00 21.81 85 ASN G CA 1
ATOM 12875 C C . ASN G 1 85 ? -23.384 36.535 207.008 1.00 20.51 85 ASN G C 1
ATOM 12876 O O . ASN G 1 85 ? -23.947 37.413 206.357 1.00 21.23 85 ASN G O 1
ATOM 12881 N N . HIS G 1 86 ? -22.851 36.758 208.205 1.00 20.55 86 HIS G N 1
ATOM 12882 C CA . HIS G 1 86 ? -22.874 38.090 208.808 1.00 21.26 86 HIS G CA 1
ATOM 12883 C C . HIS G 1 86 ? -22.068 39.044 207.917 1.00 22.31 86 HIS G C 1
ATOM 12884 O O . HIS G 1 86 ? -22.468 40.190 207.701 1.00 22.81 86 HIS G O 1
ATOM 12891 N N . SER G 1 87 ? -20.940 38.569 207.390 1.00 22.17 87 SER G N 1
ATOM 12892 C CA . SER G 1 87 ? -20.101 39.399 206.531 1.00 21.94 87 SER G CA 1
ATOM 12893 C C . SER G 1 87 ? -20.701 39.611 205.138 1.00 21.16 87 SER G C 1
ATOM 12894 O O . SER G 1 87 ? -20.625 40.712 204.592 1.00 20.34 87 SER G O 1
ATOM 12897 N N . VAL G 1 88 ? -21.293 38.573 204.556 1.00 20.22 88 VAL G N 1
ATOM 12898 C CA . VAL G 1 88 ? -21.882 38.732 203.233 1.00 21.16 88 VAL G CA 1
ATOM 12899 C C . VAL G 1 88 ? -22.967 39.803 203.271 1.00 22.56 88 VAL G C 1
ATOM 12900 O O . VAL G 1 88 ? -23.143 40.551 202.309 1.00 24.57 88 VAL G O 1
ATOM 12904 N N . ASN G 1 89 ? -23.680 39.883 204.391 1.00 23.07 89 ASN G N 1
ATOM 12905 C CA . ASN G 1 89 ? -24.751 40.865 204.551 1.00 23.53 89 ASN G CA 1
ATOM 12906 C C . ASN G 1 89 ? -24.246 42.287 204.770 1.00 22.91 89 ASN G C 1
ATOM 12907 O O . ASN G 1 89 ? -24.828 43.235 204.249 1.00 23.78 89 ASN G O 1
ATOM 12912 N N . ASP G 1 90 ? -23.172 42.438 205.540 1.00 22.89 90 ASP G N 1
ATOM 12913 C CA . ASP G 1 90 ? -22.608 43.763 205.790 1.00 23.95 90 ASP G CA 1
ATOM 12914 C C . ASP G 1 90 ? -22.214 44.434 204.478 1.00 23.47 90 ASP G C 1
ATOM 12915 O O . ASP G 1 90 ? -22.345 45.652 204.329 1.00 22.91 90 ASP G O 1
ATOM 12920 N N . LEU G 1 91 ? -21.720 43.640 203.532 1.00 23.11 91 LEU G N 1
ATOM 12921 C CA . LEU G 1 91 ? -21.338 44.172 202.232 1.00 23.01 91 LEU G CA 1
ATOM 12922 C C . LEU G 1 91 ? -22.551 44.306 201.316 1.00 22.29 91 LEU G C 1
ATOM 12923 O O . LEU G 1 91 ? -22.614 45.223 200.506 1.00 24.42 91 LEU G O 1
ATOM 12928 N N . LEU G 1 92 ? -23.510 43.394 201.423 1.00 21.70 92 LEU G N 1
ATOM 12929 C CA . LEU G 1 92 ? -24.701 43.482 200.578 1.00 22.67 92 LEU G CA 1
ATOM 12930 C C . LEU G 1 92 ? -25.369 44.832 200.791 1.00 22.64 92 LEU G C 1
ATOM 12931 O O . LEU G 1 92 ? -25.884 45.445 199.850 1.00 20.20 92 LEU G O 1
ATOM 12936 N N . ALA G 1 93 ? -25.347 45.285 202.042 1.00 23.97 93 ALA G N 1
ATOM 12937 C CA . ALA G 1 93 ? -25.923 46.565 202.414 1.00 24.08 93 ALA G CA 1
ATOM 12938 C C . ALA G 1 93 ? -25.204 47.698 201.676 1.00 25.86 93 ALA G C 1
ATOM 12939 O O . ALA G 1 93 ? -25.654 48.841 201.691 1.00 28.91 93 ALA G O 1
ATOM 12941 N N . GLN G 1 94 ? -24.084 47.381 201.033 1.00 27.47 94 GLN G N 1
ATOM 12942 C CA . GLN G 1 94 ? -23.324 48.368 200.263 1.00 28.64 94 GLN G CA 1
ATOM 12943 C C . GLN G 1 94 ? -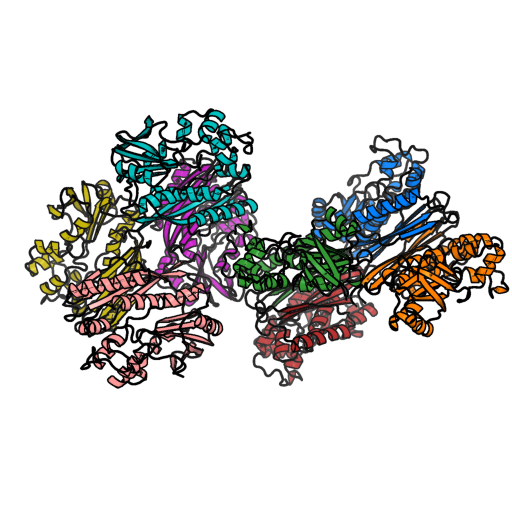23.675 48.229 198.788 1.00 28.59 94 GLN G C 1
ATOM 12944 O O . GLN G 1 94 ? -23.430 49.137 197.989 1.00 30.22 94 GLN G O 1
ATOM 12950 N N . GLY G 1 95 ? -24.249 47.083 198.435 1.00 26.83 95 GLY G N 1
ATOM 12951 C CA . GLY G 1 95 ? -24.592 46.825 197.053 1.00 25.78 95 GLY G CA 1
ATOM 12952 C C . GLY G 1 95 ? -23.423 46.061 196.473 1.00 26.46 95 GLY G C 1
ATOM 12953 O O . GLY G 1 95 ? -23.307 45.871 195.262 1.00 26.13 95 GLY G O 1
ATOM 12954 N N . ALA G 1 96 ? -22.542 45.624 197.368 1.00 26.69 96 ALA G N 1
ATOM 12955 C CA . ALA G 1 96 ? -21.359 44.874 196.987 1.00 26.69 96 ALA G CA 1
ATOM 12956 C C . ALA G 1 96 ? -21.655 43.389 196.936 1.00 27.21 96 ALA G C 1
ATOM 12957 O O . ALA G 1 96 ? -22.457 42.868 197.712 1.00 28.41 96 ALA G O 1
ATOM 12959 N N . GLU G 1 97 ? -21.007 42.709 196.002 1.00 26.87 97 GLU G N 1
ATOM 12960 C CA . GLU G 1 97 ? -21.168 41.275 195.877 1.00 26.93 97 GLU G CA 1
ATOM 12961 C C . GLU G 1 97 ? -19.871 40.650 196.376 1.00 25.85 97 GLU G C 1
ATOM 12962 O O . GLU G 1 97 ? -18.783 41.198 196.165 1.00 24.75 97 GLU G O 1
ATOM 12968 N N . PRO G 1 98 ? -19.964 39.484 197.028 1.00 25.41 98 PRO G N 1
ATOM 12969 C CA . PRO G 1 98 ? -18.794 38.783 197.574 1.00 24.70 98 PRO G CA 1
ATOM 12970 C C . PRO G 1 98 ? -17.825 38.193 196.549 1.00 22.65 98 PRO G C 1
ATOM 12971 O O . PRO G 1 98 ? -18.246 37.687 195.511 1.00 22.25 98 PRO G O 1
ATOM 12975 N N . LEU G 1 99 ? -16.525 38.269 196.844 1.00 21.46 99 LEU G N 1
ATOM 12976 C CA . LEU G 1 99 ? -15.499 37.702 195.953 1.00 21.40 99 LEU G CA 1
ATOM 12977 C C . LEU G 1 99 ? -14.737 36.569 196.655 1.00 20.95 99 LEU G C 1
ATOM 12978 O O . LEU G 1 99 ? -14.473 35.525 196.058 1.00 20.82 99 LEU G O 1
ATOM 12983 N N . PHE G 1 100 ? -14.386 36.788 197.922 1.00 20.86 100 PHE G N 1
ATOM 12984 C CA . PHE G 1 100 ? -13.694 35.786 198.729 1.00 20.72 100 PHE G CA 1
ATOM 12985 C C . PHE G 1 100 ? -13.629 36.172 200.206 1.00 21.25 100 PHE G C 1
ATOM 12986 O O . PHE G 1 100 ? -13.814 37.334 200.574 1.00 20.79 100 PHE G O 1
ATOM 12994 N N . PHE G 1 101 ? -13.377 35.173 201.045 1.00 21.57 101 PHE G N 1
ATOM 12995 C CA . PHE G 1 101 ? -13.338 35.330 202.492 1.00 21.15 101 PHE G CA 1
ATOM 12996 C C . PHE G 1 101 ? -12.083 34.663 203.060 1.00 21.47 101 PHE G C 1
ATOM 12997 O O . PHE G 1 101 ? -11.580 33.687 202.501 1.00 21.17 101 PHE G O 1
ATOM 13005 N N . LEU G 1 102 ? -11.575 35.212 204.160 1.00 21.84 102 LEU G N 1
ATOM 13006 C CA . LEU G 1 102 ? -10.413 34.665 204.862 1.00 23.25 102 LEU G CA 1
ATOM 13007 C C . LEU G 1 102 ? -10.834 34.604 206.318 1.00 24.17 102 LEU G C 1
ATOM 13008 O O . LEU G 1 102 ? -11.496 35.515 206.807 1.00 25.43 102 LEU G O 1
ATOM 13013 N N . ASP G 1 103 ? -10.460 33.540 207.012 1.00 25.27 103 ASP G N 1
ATOM 13014 C CA . ASP G 1 103 ? -10.829 33.402 208.415 1.00 27.48 103 ASP G CA 1
ATOM 13015 C C . ASP G 1 103 ? -9.617 33.543 209.329 1.00 28.87 103 ASP G C 1
ATOM 13016 O O . ASP G 1 103 ? -8.508 33.167 208.953 1.00 29.44 103 ASP G O 1
ATOM 13021 N N . TYR G 1 104 ? -9.837 34.081 210.529 1.00 29.08 104 TYR G N 1
ATOM 13022 C CA . TYR G 1 104 ? -8.780 34.217 211.535 1.00 29.72 104 TYR G CA 1
ATOM 13023 C C . TYR G 1 104 ? -9.279 33.536 212.817 1.00 29.82 104 TYR G C 1
ATOM 13024 O O . TYR G 1 104 ? -10.082 34.107 213.557 1.00 31.29 104 TYR G O 1
ATOM 13033 N N . LEU G 1 105 ? -8.807 32.322 213.080 1.00 28.64 105 LEU G N 1
ATOM 13034 C CA . LEU G 1 105 ? -9.233 31.602 214.268 1.00 27.33 105 LEU G CA 1
ATOM 13035 C C . LEU G 1 105 ? -8.181 31.692 215.360 1.00 27.53 105 LEU G C 1
ATOM 13036 O O . LEU G 1 105 ? -7.021 31.368 215.139 1.00 27.43 105 LEU G O 1
ATOM 13041 N N . ALA G 1 106 ? -8.591 32.142 216.541 1.00 28.15 106 ALA G N 1
ATOM 13042 C CA . ALA G 1 106 ? -7.679 32.275 217.675 1.00 29.02 106 ALA G CA 1
ATOM 13043 C C . ALA G 1 106 ? -8.286 31.654 218.941 1.00 30.17 106 ALA G C 1
ATOM 13044 O O . ALA G 1 106 ? -9.486 31.788 219.195 1.00 31.47 106 ALA G O 1
ATOM 13046 N N . ALA G 1 107 ? -7.460 30.977 219.737 1.00 30.08 107 ALA G N 1
ATOM 13047 C CA . ALA G 1 107 ? -7.944 30.340 220.955 1.00 29.47 107 ALA G CA 1
ATOM 13048 C C . ALA G 1 107 ? -6.871 30.245 222.023 1.00 29.88 107 ALA G C 1
ATOM 13049 O O . ALA G 1 107 ? -5.715 30.583 221.787 1.00 30.02 107 ALA G O 1
ATOM 13051 N N . SER G 1 108 ? -7.267 29.789 223.206 1.00 31.50 108 SER G N 1
ATOM 13052 C CA . SER G 1 108 ? -6.330 29.599 224.310 1.00 32.58 108 SER G CA 1
ATOM 13053 C C . SER G 1 108 ? -5.526 28.353 223.955 1.00 32.36 108 SER G C 1
ATOM 13054 O O . SER G 1 108 ? -4.308 28.299 224.119 1.00 33.92 108 SER G O 1
ATOM 13057 N N . HIS G 1 109 ? -6.240 27.351 223.461 1.00 32.66 109 HIS G N 1
ATOM 13058 C CA . HIS G 1 109 ? -5.659 26.088 223.041 1.00 32.35 109 HIS G CA 1
ATOM 13059 C C . HIS G 1 109 ? -6.505 25.636 221.858 1.00 33.59 109 HIS G C 1
ATOM 13060 O O . HIS G 1 109 ? -7.731 25.559 221.961 1.00 33.92 109 HIS G O 1
ATOM 13067 N N . LEU G 1 110 ? -5.852 25.337 220.739 1.00 34.46 110 LEU G N 1
ATOM 13068 C CA . LEU G 1 110 ? -6.554 24.924 219.525 1.00 35.03 110 LEU G CA 1
ATOM 13069 C C . LEU G 1 110 ? -6.918 23.444 219.428 1.00 35.82 110 LEU G C 1
ATOM 13070 O O . LEU G 1 110 ? -6.275 22.702 218.689 1.00 35.06 110 LEU G O 1
ATOM 13075 N N . ASP G 1 111 ? -7.956 23.024 220.158 1.00 38.15 111 ASP G N 1
ATOM 13076 C CA . ASP G 1 111 ? -8.406 21.629 220.118 1.00 41.64 111 ASP G CA 1
ATOM 13077 C C . ASP G 1 111 ? -8.523 21.223 218.667 1.00 41.56 111 ASP G C 1
ATOM 13078 O O . ASP G 1 111 ? -9.047 21.982 217.864 1.00 42.13 111 ASP G O 1
ATOM 13083 N N . GLU G 1 112 ? -8.043 20.032 218.329 1.00 42.69 112 GLU G N 1
ATOM 13084 C CA . GLU G 1 112 ? -8.091 19.574 216.946 1.00 44.42 112 GLU G CA 1
ATOM 13085 C C . GLU G 1 112 ? -9.500 19.266 216.462 1.00 44.20 112 GLU G C 1
ATOM 13086 O O . GLU G 1 112 ? -9.790 19.374 215.266 1.00 45.11 112 GLU G O 1
ATOM 13092 N N . GLY G 1 113 ? -10.376 18.888 217.389 1.00 42.72 113 GLY G N 1
ATOM 13093 C CA . GLY G 1 113 ? -11.751 18.588 217.027 1.00 39.75 113 GLY G CA 1
ATOM 13094 C C . GLY G 1 113 ? -12.488 19.865 216.678 1.00 37.64 113 GLY G C 1
ATOM 13095 O O . GLY G 1 113 ? -13.100 19.972 215.618 1.00 38.07 113 GLY G O 1
ATOM 13096 N N . VAL G 1 114 ? -12.423 20.838 217.578 1.00 35.83 114 VAL G N 1
ATOM 13097 C CA . VAL G 1 114 ? -13.074 22.126 217.376 1.00 34.77 114 VAL G CA 1
ATOM 13098 C C . VAL G 1 114 ? -12.590 22.763 216.071 1.00 35.34 114 VAL G C 1
ATOM 13099 O O . VAL G 1 114 ? -13.393 23.121 215.199 1.00 34.86 114 VAL G O 1
ATOM 13103 N N . LEU G 1 115 ? -11.268 22.887 215.952 1.00 34.70 115 LEU G N 1
ATOM 13104 C CA . LEU G 1 115 ? -10.624 23.485 214.790 1.00 32.62 115 LEU G CA 1
ATOM 13105 C C . LEU G 1 115 ? -11.017 22.836 213.482 1.00 32.56 115 LEU G C 1
ATOM 13106 O O . LEU G 1 115 ? -11.169 23.519 212.479 1.00 34.01 115 LEU G O 1
ATOM 13111 N N . ALA G 1 116 ? -11.161 21.519 213.475 1.00 32.46 116 ALA G N 1
ATOM 13112 C CA . ALA G 1 116 ? -11.549 20.837 212.249 1.00 32.13 116 ALA G CA 1
ATOM 13113 C C . ALA G 1 116 ? -13.033 21.102 211.984 1.00 31.11 116 ALA G C 1
ATOM 13114 O O . ALA G 1 116 ? -13.470 21.172 210.834 1.00 31.19 116 ALA G O 1
ATOM 13116 N N . ALA G 1 117 ? -13.799 21.266 213.058 1.00 29.76 117 ALA G N 1
ATOM 13117 C CA . ALA G 1 117 ? -15.225 21.533 212.943 1.00 29.70 117 ALA G CA 1
ATOM 13118 C C . ALA G 1 117 ? -15.428 22.924 212.349 1.00 29.57 117 ALA G C 1
ATOM 13119 O O . ALA G 1 117 ? -16.186 23.100 211.396 1.00 30.36 117 ALA G O 1
ATOM 13121 N N . LEU G 1 118 ? -14.739 23.908 212.920 1.00 28.59 118 LEU G N 1
ATOM 13122 C CA . LEU G 1 118 ? -14.822 25.290 212.456 1.00 26.63 118 LEU G CA 1
ATOM 13123 C C . LEU G 1 118 ? -14.440 25.454 210.981 1.00 26.43 118 LEU G C 1
ATOM 13124 O O . LEU G 1 118 ? -15.171 26.063 210.198 1.00 25.91 118 LEU G O 1
ATOM 13129 N N . LEU G 1 119 ? -13.283 24.914 210.615 1.00 26.57 119 LEU G N 1
ATOM 13130 C CA . LEU G 1 119 ? -12.786 25.002 209.247 1.00 26.57 119 LEU G CA 1
ATOM 13131 C C . LEU G 1 119 ? -13.701 24.299 208.254 1.00 25.95 119 LEU G C 1
ATOM 13132 O O . LEU G 1 119 ? -13.819 24.725 207.110 1.00 27.34 119 LEU G O 1
ATOM 13137 N N . ALA G 1 120 ? -14.337 23.217 208.682 1.00 25.56 120 ALA G N 1
ATOM 13138 C CA . ALA G 1 120 ? -15.247 22.496 207.805 1.00 24.82 120 ALA G CA 1
ATOM 13139 C C . ALA G 1 120 ? -16.496 23.344 207.621 1.00 24.19 120 ALA G C 1
ATOM 13140 O O . ALA G 1 120 ? -17.094 23.359 206.548 1.00 26.06 120 ALA G O 1
ATOM 13142 N N . SER G 1 121 ? -16.877 24.058 208.673 1.00 23.30 121 SER G N 1
ATOM 13143 C CA . SER G 1 121 ? -18.053 24.917 208.637 1.00 23.12 121 SER G CA 1
ATOM 13144 C C . SER G 1 121 ? -17.819 26.173 207.797 1.00 23.45 121 SER G C 1
ATOM 13145 O O . SER G 1 121 ? -18.706 26.615 207.075 1.00 22.62 121 SER G O 1
ATOM 13148 N N . LEU G 1 122 ? -16.627 26.757 207.901 1.00 24.34 122 LEU G N 1
ATOM 13149 C CA . LEU G 1 122 ? -16.300 27.955 207.125 1.00 23.97 122 LEU G CA 1
ATOM 13150 C C . LEU G 1 122 ? -16.240 27.653 205.626 1.00 24.45 122 LEU G C 1
ATOM 13151 O O . LEU G 1 122 ? -16.721 28.432 204.807 1.00 24.17 122 LEU G O 1
ATOM 13156 N N . ALA G 1 123 ? -15.650 26.514 205.277 1.00 25.09 123 ALA G N 1
ATOM 13157 C CA . ALA G 1 123 ? -15.518 26.108 203.884 1.00 25.77 123 ALA G CA 1
ATOM 13158 C C . ALA G 1 123 ? -16.881 25.796 203.286 1.00 26.50 123 ALA G C 1
ATOM 13159 O O . ALA G 1 123 ? -17.135 26.087 202.114 1.00 26.65 123 ALA G O 1
ATOM 13161 N N . GLU G 1 124 ? -17.755 25.197 204.088 1.00 27.56 124 GLU G N 1
ATOM 13162 C CA . GLU G 1 124 ? -19.098 24.868 203.628 1.00 29.60 124 GLU G CA 1
ATOM 13163 C C . GLU G 1 124 ? -19.879 26.169 203.456 1.00 28.23 124 GLU G C 1
ATOM 13164 O O . GLU G 1 124 ? -20.647 26.316 202.508 1.00 27.80 124 GLU G O 1
ATOM 13170 N N . ALA G 1 125 ? -19.660 27.107 204.379 1.00 27.45 125 ALA G N 1
ATOM 13171 C CA . ALA G 1 125 ? -20.332 28.410 204.381 1.00 25.90 125 ALA G CA 1
ATOM 13172 C C . ALA G 1 125 ? -20.012 29.261 203.153 1.00 25.25 125 ALA G C 1
ATOM 13173 O O . ALA G 1 125 ? -20.869 30.006 202.673 1.00 23.39 125 ALA G O 1
ATOM 13175 N N . CYS G 1 126 ? -18.776 29.154 202.665 1.00 24.74 126 CYS G N 1
ATOM 13176 C CA . CYS G 1 126 ? -18.337 29.881 201.478 1.00 24.29 126 CYS G CA 1
ATOM 13177 C C . CYS G 1 126 ? -18.824 29.126 200.252 1.00 24.74 126 CYS G C 1
ATOM 13178 O O . CYS G 1 126 ? -19.176 29.732 199.244 1.00 24.74 126 CYS G O 1
ATOM 13181 N N . ARG G 1 127 ? -18.846 27.798 200.344 1.00 24.93 127 ARG G N 1
ATOM 13182 C CA . ARG G 1 127 ? -19.278 26.971 199.225 1.00 25.27 127 ARG G CA 1
ATOM 13183 C C . ARG G 1 127 ? -20.724 27.251 198.814 1.00 25.38 127 ARG G C 1
ATOM 13184 O O . ARG G 1 127 ? -21.032 27.262 197.623 1.00 26.23 127 ARG G O 1
ATOM 13192 N N . ALA G 1 128 ? -21.601 27.483 199.791 1.00 24.91 128 ALA G N 1
ATOM 13193 C CA . ALA G 1 128 ? -23.016 27.774 199.533 1.00 23.95 128 ALA G CA 1
ATOM 13194 C C . ALA G 1 128 ? -23.220 29.125 198.837 1.00 24.39 128 ALA G C 1
ATOM 13195 O O . ALA G 1 128 ? -24.208 29.332 198.130 1.00 24.35 128 ALA G O 1
ATOM 13197 N N . HIS G 1 129 ? -22.287 30.046 199.043 1.00 24.98 129 HIS G N 1
ATOM 13198 C CA . HIS G 1 129 ? -22.376 31.366 198.437 1.00 26.50 129 HIS G CA 1
ATOM 13199 C C . HIS G 1 129 ? -21.565 31.465 197.148 1.00 26.68 129 HIS G C 1
ATOM 13200 O O . HIS G 1 129 ? -21.585 32.499 196.468 1.00 25.40 129 HIS G O 1
ATOM 13207 N N . GLY G 1 130 ? -20.851 30.386 196.824 1.00 26.47 130 GLY G N 1
ATOM 13208 C CA . GLY G 1 130 ? -20.044 30.344 195.617 1.00 27.20 130 GLY G CA 1
ATOM 13209 C C . GLY G 1 130 ? -18.757 31.147 195.678 1.00 28.07 130 GLY G C 1
ATOM 13210 O O . GLY G 1 130 ? -18.131 31.417 194.649 1.00 28.18 130 GLY G O 1
ATOM 13211 N N . ILE G 1 131 ? -18.354 31.547 196.876 1.00 27.82 131 ILE G N 1
ATOM 13212 C CA . ILE G 1 131 ? -17.128 32.306 197.001 1.00 28.48 131 ILE G CA 1
ATOM 13213 C C . ILE G 1 131 ? -16.063 31.420 197.612 1.00 28.49 131 ILE G C 1
ATOM 13214 O O . ILE G 1 131 ? -16.349 30.548 198.439 1.00 27.78 131 ILE G O 1
ATOM 13219 N N . PRO G 1 132 ? -14.809 31.633 197.204 1.00 28.36 132 PRO G N 1
ATOM 13220 C CA . PRO G 1 132 ? -13.699 30.837 197.713 1.00 27.97 132 PRO G CA 1
ATOM 13221 C C . PRO G 1 132 ? -13.187 31.254 199.076 1.00 27.54 132 PRO G C 1
ATOM 13222 O O . PRO G 1 132 ? -13.170 32.439 199.409 1.00 26.42 132 PRO G O 1
ATOM 13226 N N . LEU G 1 133 ? -12.805 30.263 199.874 1.00 27.40 133 LEU G N 1
ATOM 13227 C CA . LEU G 1 133 ? -12.217 30.524 201.177 1.00 29.36 133 LEU G CA 1
ATOM 13228 C C . LEU G 1 133 ? -10.732 30.546 200.800 1.00 29.94 133 LEU G C 1
ATOM 13229 O O . LEU G 1 133 ? -10.043 29.527 200.822 1.00 28.74 133 LEU G O 1
ATOM 13234 N N . LEU G 1 134 ? -10.274 31.729 200.410 1.00 31.14 134 LEU G N 1
ATOM 13235 C CA . LEU G 1 134 ? -8.907 31.951 199.961 1.00 33.60 134 LEU G CA 1
ATOM 13236 C C . LEU G 1 134 ? -7.831 31.515 200.951 1.00 36.44 134 LEU G C 1
ATOM 13237 O O . LEU G 1 134 ? -6.644 31.465 200.604 1.00 37.79 134 LEU G O 1
ATOM 13242 N N . GLY G 1 135 ? -8.241 31.193 202.176 1.00 38.34 135 GLY G N 1
ATOM 13243 C CA . GLY G 1 135 ? -7.284 30.764 203.182 1.00 39.46 135 GLY G CA 1
ATOM 13244 C C . GLY G 1 135 ? -7.601 31.310 204.562 1.00 40.10 135 GLY G C 1
ATOM 13245 O O . GLY G 1 135 ? -8.753 31.663 204.856 1.00 39.71 135 GLY G O 1
ATOM 13246 N N . GLY G 1 136 ? -6.580 31.379 205.413 1.00 39.04 136 GLY G N 1
ATOM 13247 C CA . GLY G 1 136 ? -6.781 31.884 206.758 1.00 39.30 136 GLY G CA 1
ATOM 13248 C C . GLY G 1 136 ? -5.631 31.572 207.692 1.00 38.57 136 GLY G C 1
ATOM 13249 O O . GLY G 1 136 ? -4.690 30.879 207.314 1.00 40.40 136 GLY G O 1
ATOM 13250 N N . GLU G 1 137 ? -5.706 32.079 208.915 1.00 37.09 137 GLU G N 1
ATOM 13251 C CA . GLU G 1 137 ? -4.659 31.843 209.891 1.00 36.28 137 GLU G CA 1
ATOM 13252 C C . GLU G 1 137 ? -5.264 31.470 211.241 1.00 35.58 137 GLU G C 1
ATOM 13253 O O . GLU G 1 137 ? -6.423 31.783 211.530 1.00 34.26 137 GLU G O 1
ATOM 13259 N N . THR G 1 138 ? -4.474 30.775 212.053 1.00 33.61 138 THR G N 1
ATOM 13260 C CA . THR G 1 138 ? -4.892 30.372 213.387 1.00 32.39 138 THR G CA 1
ATOM 13261 C C . THR G 1 138 ? -3.863 30.905 214.369 1.00 31.46 138 THR G C 1
ATOM 13262 O O . THR G 1 138 ? -2.724 31.200 213.993 1.00 31.20 138 THR G O 1
ATOM 13266 N N . ALA G 1 139 ? -4.264 31.042 215.625 1.00 30.24 139 ALA G N 1
ATOM 13267 C CA . ALA G 1 139 ? -3.367 31.561 216.637 1.00 28.53 139 ALA G CA 1
ATOM 13268 C C . ALA G 1 139 ? -3.682 30.978 218.002 1.00 29.75 139 ALA G C 1
ATOM 13269 O O . ALA G 1 139 ? -4.817 31.068 218.475 1.00 28.25 139 ALA G O 1
ATOM 13271 N N . GLU G 1 140 ? -2.670 30.376 218.627 1.00 30.75 140 GLU G N 1
ATOM 13272 C CA . GLU G 1 140 ? -2.819 29.789 219.957 1.00 30.98 140 GLU G CA 1
ATOM 13273 C C . GLU G 1 140 ? -2.124 30.692 220.967 1.00 31.42 140 GLU G C 1
ATOM 13274 O O . GLU G 1 140 ? -0.898 30.811 220.972 1.00 30.96 140 GLU G O 1
ATOM 13280 N N . MET G 1 141 ? -2.913 31.328 221.825 1.00 31.89 141 MET G N 1
ATOM 13281 C CA . MET G 1 141 ? -2.364 32.244 222.811 1.00 33.92 141 MET G CA 1
ATOM 13282 C C . MET G 1 141 ? -3.053 32.136 224.167 1.00 34.47 141 MET G C 1
ATOM 13283 O O . MET G 1 141 ? -3.882 32.983 224.510 1.00 34.27 141 MET G O 1
ATOM 13288 N N . PRO G 1 142 ? -2.704 31.104 224.963 1.00 34.90 142 PRO G N 1
ATOM 13289 C CA . PRO G 1 142 ? -3.292 30.888 226.291 1.00 34.52 142 PRO G CA 1
ATOM 13290 C C . PRO G 1 142 ? -3.099 32.093 227.202 1.00 36.12 142 PRO G C 1
ATOM 13291 O O . PRO G 1 142 ? -3.800 32.246 228.211 1.00 37.48 142 PRO G O 1
ATOM 13295 N N . GLY G 1 143 ? -2.148 32.950 226.837 1.00 35.55 143 GLY G N 1
ATOM 13296 C CA . GLY G 1 143 ? -1.894 34.144 227.620 1.00 36.19 143 GLY G CA 1
ATOM 13297 C C . GLY G 1 143 ? -2.883 35.243 227.275 1.00 36.68 143 GLY G C 1
ATOM 13298 O O . GLY G 1 143 ? -2.999 36.239 227.996 1.00 37.06 143 GLY G O 1
ATOM 13299 N N . VAL G 1 144 ? -3.606 35.060 226.172 1.00 36.21 144 VAL G N 1
ATOM 13300 C CA . VAL G 1 144 ? -4.582 36.047 225.724 1.00 35.88 144 VAL G CA 1
ATOM 13301 C C . VAL G 1 144 ? -6.016 35.559 225.898 1.00 36.34 144 VAL G C 1
ATOM 13302 O O . VAL G 1 144 ? -6.904 36.338 226.238 1.00 36.56 144 VAL G O 1
ATOM 13306 N N . TYR G 1 145 ? -6.242 34.270 225.675 1.00 36.76 145 TYR G N 1
ATOM 13307 C CA . TYR G 1 145 ? -7.582 33.720 225.798 1.00 37.73 145 TYR G CA 1
ATOM 13308 C C . TYR G 1 145 ? -7.842 32.973 227.091 1.00 37.42 145 TYR G C 1
ATOM 13309 O O . TYR G 1 145 ? -7.013 32.181 227.541 1.00 37.87 145 TYR G O 1
ATOM 13318 N N . ARG G 1 146 ? -9.001 33.238 227.685 1.00 37.07 146 ARG G N 1
ATOM 13319 C CA . ARG G 1 146 ? -9.391 32.570 228.914 1.00 37.39 146 ARG G CA 1
ATOM 13320 C C . ARG G 1 146 ? -9.431 31.102 228.566 1.00 37.23 146 ARG G C 1
ATOM 13321 O O . ARG G 1 146 ? -9.581 30.743 227.397 1.00 36.66 146 ARG G O 1
ATOM 13329 N N . GLU G 1 147 ? -9.282 30.259 229.578 1.00 38.46 147 GLU G N 1
ATOM 13330 C CA . GLU G 1 147 ? -9.283 28.820 229.383 1.00 38.70 147 GLU G CA 1
ATOM 13331 C C . GLU G 1 147 ? -10.472 28.384 228.523 1.00 38.04 147 GLU G C 1
ATOM 13332 O O . GLU G 1 147 ? -11.623 28.687 228.844 1.00 38.52 147 GLU G O 1
ATOM 13338 N N . GLY G 1 148 ? -10.183 27.700 227.416 1.00 37.82 148 GLY G N 1
ATOM 13339 C CA . GLY G 1 148 ? -11.231 27.206 226.533 1.00 36.79 148 GLY G CA 1
ATOM 13340 C C . GLY G 1 148 ? -11.936 28.171 225.590 1.00 36.23 148 GLY G C 1
ATOM 13341 O O . GLY G 1 148 ? -12.689 27.735 224.720 1.00 36.53 148 GLY G O 1
ATOM 13342 N N . ALA G 1 149 ? -11.714 29.471 225.747 1.00 36.09 149 ALA G N 1
ATOM 13343 C CA . ALA G 1 149 ? -12.360 30.451 224.881 1.00 36.01 149 ALA G CA 1
ATOM 13344 C C . ALA G 1 149 ? -11.791 30.400 223.468 1.00 37.16 149 ALA G C 1
ATOM 13345 O O . ALA G 1 149 ? -10.686 29.898 223.236 1.00 37.05 149 ALA G O 1
ATOM 13347 N N . TRP G 1 150 ? -12.552 30.939 222.524 1.00 37.40 150 TRP G N 1
ATOM 13348 C CA . TRP G 1 150 ? -12.143 30.958 221.126 1.00 36.71 150 TRP G CA 1
ATOM 13349 C C . TRP G 1 150 ? -12.724 32.217 220.510 1.00 35.85 150 TRP G C 1
ATOM 13350 O O . TRP G 1 150 ? -13.761 32.702 220.961 1.00 36.66 150 TRP G O 1
ATOM 13361 N N . ASP G 1 151 ? -12.058 32.760 219.498 1.00 33.85 151 ASP G N 1
ATOM 13362 C CA . ASP G 1 151 ? -12.576 33.943 218.816 1.00 32.34 151 ASP G CA 1
ATOM 13363 C C . ASP G 1 151 ? -12.595 33.643 217.333 1.00 31.08 151 ASP G C 1
ATOM 13364 O O . ASP G 1 151 ? -11.550 33.434 216.725 1.00 31.41 151 ASP G O 1
ATOM 13369 N N . ILE G 1 152 ? -13.794 33.606 216.763 1.00 29.53 152 ILE G N 1
ATOM 13370 C CA . ILE G 1 152 ? -13.962 33.317 215.348 1.00 28.26 152 ILE G CA 1
ATOM 13371 C C . ILE G 1 152 ? -14.075 34.624 214.563 1.00 28.94 152 ILE G C 1
ATOM 13372 O O . ILE G 1 152 ? -15.092 35.316 214.643 1.00 30.11 152 ILE G O 1
ATOM 13377 N N . ALA G 1 153 ? -13.037 34.959 213.802 1.00 26.84 153 ALA G N 1
ATOM 13378 C CA . ALA G 1 153 ? -13.047 36.185 213.018 1.00 25.94 153 ALA G CA 1
ATOM 13379 C C . ALA G 1 153 ? -12.753 35.909 211.546 1.00 26.60 153 ALA G C 1
ATOM 13380 O O . ALA G 1 153 ? -12.313 34.819 211.193 1.00 27.13 153 ALA G O 1
ATOM 13382 N N . GLY G 1 154 ? -13.000 36.900 210.690 1.00 25.80 154 GLY G N 1
ATOM 13383 C CA . GLY G 1 154 ? -12.742 36.728 209.272 1.00 25.40 154 GLY G CA 1
ATOM 13384 C C . GLY G 1 154 ? -12.887 38.008 208.466 1.00 25.40 154 GLY G C 1
ATOM 13385 O O . GLY G 1 154 ? -13.381 39.014 208.981 1.00 25.10 154 GLY G O 1
ATOM 13386 N N . THR G 1 155 ? -12.458 37.962 207.202 1.00 24.92 155 THR G N 1
ATOM 13387 C CA . THR G 1 155 ? -12.540 39.106 206.292 1.00 23.74 155 THR G CA 1
ATOM 13388 C C . THR G 1 155 ? -13.216 38.725 204.976 1.00 22.93 155 THR G C 1
ATOM 13389 O O . THR G 1 155 ? -12.966 37.649 204.424 1.00 23.97 155 THR G O 1
ATOM 13393 N N . LEU G 1 156 ? -14.072 39.606 204.472 1.00 20.49 156 LEU G N 1
ATOM 13394 C CA . LEU G 1 156 ? -14.750 39.358 203.208 1.00 18.65 156 LEU G CA 1
ATOM 13395 C C . LEU G 1 156 ? -14.435 40.520 202.276 1.00 18.52 156 LEU G C 1
ATOM 13396 O O . LEU G 1 156 ? -14.413 41.673 202.698 1.00 19.74 156 LEU G O 1
ATOM 13401 N N . VAL G 1 157 ? -14.163 40.207 201.017 1.00 18.85 157 VAL G N 1
ATOM 13402 C CA . VAL G 1 157 ? -13.877 41.222 200.016 1.00 18.23 157 VAL G CA 1
ATOM 13403 C C . VAL G 1 157 ? -14.966 41.137 198.948 1.00 19.04 157 VAL G C 1
ATOM 13404 O O . VAL G 1 157 ? -15.415 40.046 198.589 1.00 19.38 157 VAL G O 1
ATOM 13408 N N . GLY G 1 158 ? -15.404 42.297 198.464 1.00 20.55 158 GLY G N 1
ATOM 13409 C CA . GLY G 1 158 ? -16.443 42.345 197.448 1.00 20.32 158 GLY G CA 1
ATOM 13410 C C . GLY G 1 158 ? -16.234 43.498 196.482 1.00 20.54 158 GLY G C 1
ATOM 13411 O O . GLY G 1 158 ? -15.223 44.200 196.541 1.00 20.65 158 GLY G O 1
ATOM 13412 N N . VAL G 1 159 ? -17.188 43.708 195.586 1.00 19.92 159 VAL G N 1
ATOM 13413 C CA . VAL G 1 159 ? -17.058 44.789 194.627 1.00 20.44 159 VAL G CA 1
ATOM 13414 C C . VAL G 1 159 ? -18.428 45.364 194.328 1.00 20.46 159 VAL G C 1
ATOM 13415 O O . VAL G 1 159 ? -19.387 44.627 194.142 1.00 20.95 159 VAL G O 1
ATOM 13419 N N . VAL G 1 160 ? -18.523 46.686 194.296 1.00 22.98 160 VAL G N 1
ATOM 13420 C CA . VAL G 1 160 ? -19.797 47.348 194.030 1.00 24.07 160 VAL G CA 1
ATOM 13421 C C . VAL G 1 160 ? -19.880 47.899 192.610 1.00 26.58 160 VAL G C 1
ATOM 13422 O O . VAL G 1 160 ? -19.112 48.787 192.233 1.00 26.15 160 VAL G O 1
ATOM 13426 N N . GLU G 1 161 ? -20.824 47.371 191.832 1.00 29.15 161 GLU G N 1
ATOM 13427 C CA . GLU G 1 161 ? -21.030 47.806 190.450 1.00 30.71 161 GLU G CA 1
ATOM 13428 C C . GLU G 1 161 ? -22.163 48.823 190.400 1.00 29.39 161 GLU G C 1
ATOM 13429 O O . GLU G 1 161 ? -23.065 48.793 191.238 1.00 26.95 161 GLU G O 1
ATOM 13435 N N . ARG G 1 162 ? -22.107 49.710 189.407 1.00 29.31 162 ARG G N 1
ATOM 13436 C CA . ARG G 1 162 ? -23.085 50.786 189.235 1.00 30.05 162 ARG G CA 1
ATOM 13437 C C . ARG G 1 162 ? -24.573 50.465 189.399 1.00 29.03 162 ARG G C 1
ATOM 13438 O O . ARG G 1 162 ? -25.282 51.152 190.134 1.00 28.77 162 ARG G O 1
ATOM 13446 N N . SER G 1 163 ? -25.047 49.435 188.712 1.00 28.32 163 SER G N 1
ATOM 13447 C CA . SER G 1 163 ? -26.459 49.057 188.762 1.00 27.85 163 SER G CA 1
ATOM 13448 C C . SER G 1 163 ? -26.974 48.543 190.104 1.00 28.34 163 SER G C 1
ATOM 13449 O O . SER G 1 163 ? -28.138 48.150 190.201 1.00 28.62 163 SER G O 1
ATOM 13452 N N . ARG G 1 164 ? -26.132 48.556 191.134 1.00 29.03 164 ARG G N 1
ATOM 13453 C CA . ARG G 1 164 ? -26.527 48.029 192.439 1.00 29.20 164 ARG G CA 1
ATOM 13454 C C . ARG G 1 164 ? -26.175 48.914 193.628 1.00 29.29 164 ARG G C 1
ATOM 13455 O O . ARG G 1 164 ? -26.371 48.517 194.779 1.00 29.62 164 ARG G O 1
ATOM 13463 N N . ILE G 1 165 ? -25.658 50.105 193.372 1.00 28.29 165 ILE G N 1
ATOM 13464 C CA . ILE G 1 165 ? -25.281 50.966 194.478 1.00 28.63 165 ILE G CA 1
ATOM 13465 C C . ILE G 1 165 ? -26.411 51.167 195.500 1.00 29.20 165 ILE G C 1
ATOM 13466 O O . ILE G 1 165 ? -27.594 51.223 195.143 1.00 28.87 165 ILE G O 1
ATOM 13471 N N . LEU G 1 166 ? -26.024 51.243 196.775 1.00 28.28 166 LEU G N 1
ATOM 13472 C CA . LEU G 1 166 ? -26.941 51.467 197.888 1.00 25.50 166 LEU G CA 1
ATOM 13473 C C . LEU G 1 166 ? -26.273 52.468 198.815 1.00 26.33 166 LEU G C 1
ATOM 13474 O O . LEU G 1 166 ? -25.073 52.366 199.097 1.00 27.67 166 LEU G O 1
ATOM 13479 N N . GLY G 1 167 ? -27.047 53.439 199.280 1.00 25.56 167 GLY G N 1
ATOM 13480 C CA . GLY G 1 167 ? -26.512 54.453 200.166 1.00 25.16 167 GLY G CA 1
ATOM 13481 C C . GLY G 1 167 ? -27.610 55.399 200.599 1.00 25.77 167 GLY G C 1
ATOM 13482 O O . GLY G 1 167 ? -28.578 55.580 199.873 1.00 26.38 167 GLY G O 1
ATOM 13483 N N . PRO G 1 168 ? -27.487 56.019 201.778 1.00 26.35 168 PRO G N 1
ATOM 13484 C CA . PRO G 1 168 ? -28.461 56.959 202.340 1.00 27.42 168 PRO G CA 1
ATOM 13485 C C . PRO G 1 168 ? -28.883 58.128 201.460 1.00 28.41 168 PRO G C 1
ATOM 13486 O O . PRO G 1 168 ? -30.036 58.552 201.504 1.00 29.93 168 PRO G O 1
ATOM 13490 N N . GLU G 1 169 ? -27.964 58.659 200.666 1.00 28.30 169 GLU G N 1
ATOM 13491 C CA . GLU G 1 169 ? -28.317 59.782 199.812 1.00 28.70 169 GLU G CA 1
ATOM 13492 C C . GLU G 1 169 ? -29.324 59.385 198.734 1.00 28.99 169 GLU G C 1
ATOM 13493 O O . GLU G 1 169 ? -29.903 60.244 198.071 1.00 30.68 169 GLU G O 1
ATOM 13499 N N . ARG G 1 170 ? -29.536 58.085 198.562 1.00 28.49 170 ARG G N 1
ATOM 13500 C CA . ARG G 1 170 ? -30.479 57.591 197.562 1.00 29.04 170 ARG G CA 1
ATOM 13501 C C . ARG G 1 170 ? -31.886 57.467 198.142 1.00 29.47 170 ARG G C 1
ATOM 13502 O O . ARG G 1 170 ? -32.839 57.175 197.413 1.00 28.83 170 ARG G O 1
ATOM 13510 N N . VAL G 1 171 ? -31.997 57.678 199.455 1.00 30.88 171 VAL G N 1
ATOM 13511 C CA . VAL G 1 171 ? -33.268 57.595 200.180 1.00 32.12 171 VAL G CA 1
ATOM 13512 C C . VAL G 1 171 ? -34.168 58.820 199.962 1.00 32.51 171 VAL G C 1
ATOM 13513 O O . VAL G 1 171 ? -33.722 59.967 200.063 1.00 31.40 171 VAL G O 1
ATOM 13517 N N . ARG G 1 172 ? -35.439 58.549 199.669 1.00 33.57 172 ARG G N 1
ATOM 13518 C CA . ARG G 1 172 ? -36.444 59.581 199.423 1.00 34.79 172 ARG G CA 1
ATOM 13519 C C . ARG G 1 172 ? -37.586 59.471 200.436 1.00 35.00 172 ARG G C 1
ATOM 13520 O O . ARG G 1 172 ? -38.006 58.373 200.781 1.00 34.84 172 ARG G O 1
ATOM 13528 N N . GLU G 1 173 ? -38.090 60.606 200.907 1.00 35.85 173 GLU G N 1
ATOM 13529 C CA . GLU G 1 173 ? -39.190 60.603 201.871 1.00 36.30 173 GLU G CA 1
ATOM 13530 C C . GLU G 1 173 ? -40.406 59.866 201.304 1.00 34.32 173 GLU G C 1
ATOM 13531 O O . GLU G 1 173 ? -40.821 60.118 200.176 1.00 35.00 173 GLU G O 1
ATOM 13537 N N . GLY G 1 174 ? -40.987 58.965 202.085 1.00 32.42 174 GLY G N 1
ATOM 13538 C CA . GLY G 1 174 ? -42.125 58.215 201.588 1.00 31.73 174 GLY G CA 1
ATOM 13539 C C . GLY G 1 174 ? -41.646 56.865 201.093 1.00 31.81 174 GLY G C 1
ATOM 13540 O O . GLY G 1 174 ? -42.401 56.062 200.540 1.00 32.44 174 GLY G O 1
ATOM 13541 N N . ASP G 1 175 ? -40.356 56.630 201.296 1.00 31.91 175 ASP G N 1
ATOM 13542 C CA . ASP G 1 175 ? -39.703 55.388 200.911 1.00 29.71 175 ASP G CA 1
ATOM 13543 C C . ASP G 1 175 ? -40.233 54.307 201.835 1.00 28.54 175 ASP G C 1
ATOM 13544 O O . ASP G 1 175 ? -40.295 54.510 203.047 1.00 27.90 175 ASP G O 1
ATOM 13549 N N . ALA G 1 176 ? -40.616 53.168 201.265 1.00 27.07 176 ALA G N 1
ATOM 13550 C CA . ALA G 1 176 ? -41.111 52.049 202.055 1.00 25.78 176 ALA G CA 1
ATOM 13551 C C . ALA G 1 176 ? -39.921 51.325 202.684 1.00 26.66 176 ALA G C 1
ATOM 13552 O O . ALA G 1 176 ? -38.776 51.516 202.269 1.00 27.18 176 ALA G O 1
ATOM 13554 N N . LEU G 1 177 ? -40.191 50.511 203.700 1.00 26.52 177 LEU G N 1
ATOM 13555 C CA . LEU G 1 177 ? -39.146 49.734 204.362 1.00 25.06 177 LEU G CA 1
ATOM 13556 C C . LEU G 1 177 ? -39.549 48.280 204.182 1.00 24.99 177 LEU G C 1
ATOM 13557 O O . LEU G 1 177 ? -40.698 47.915 204.441 1.00 25.37 177 LEU G O 1
ATOM 13562 N N . LEU G 1 178 ? -38.612 47.462 203.709 1.00 25.81 178 LEU G N 1
ATOM 13563 C CA . LEU G 1 178 ? -38.867 46.041 203.473 1.00 26.94 178 LEU G CA 1
ATOM 13564 C C . LEU G 1 178 ? -37.859 45.184 204.226 1.00 27.02 178 LEU G C 1
ATOM 13565 O O . LEU G 1 178 ? -36.670 45.189 203.911 1.00 29.11 178 LEU G O 1
ATOM 13570 N N . ALA G 1 179 ? -38.341 44.439 205.213 1.00 26.88 179 ALA G N 1
ATOM 13571 C CA . ALA G 1 179 ? -37.477 43.587 206.012 1.00 26.31 179 ALA G CA 1
ATOM 13572 C C . ALA G 1 179 ? -37.394 42.145 205.508 1.00 26.31 179 ALA G C 1
ATOM 13573 O O . ALA G 1 179 ? -38.358 41.594 204.969 1.00 25.34 179 ALA G O 1
ATOM 13575 N N . LEU G 1 180 ? -36.211 41.558 205.670 1.00 26.44 180 LEU G N 1
ATOM 13576 C CA . LEU G 1 180 ? -35.948 40.171 205.294 1.00 25.35 180 LEU G CA 1
ATOM 13577 C C . LEU G 1 180 ? -35.847 39.461 206.634 1.00 23.67 180 LEU G C 1
ATOM 13578 O O . LEU G 1 180 ? -35.125 39.916 207.515 1.00 23.16 180 LEU G O 1
ATOM 13583 N N . PRO G 1 181 ? -36.574 38.342 206.806 1.00 23.29 181 PRO G N 1
ATOM 13584 C CA . PRO G 1 181 ? -36.594 37.550 208.044 1.00 23.40 181 PRO G CA 1
ATOM 13585 C C . PRO G 1 181 ? -35.262 37.004 208.575 1.00 24.89 181 PRO G C 1
ATOM 13586 O O . PRO G 1 181 ? -34.471 36.426 207.826 1.00 26.21 181 PRO G O 1
ATOM 13590 N N . SER G 1 182 ? -35.028 37.193 209.874 1.00 24.63 182 SER G N 1
ATOM 13591 C CA . SER G 1 182 ? -33.821 36.696 210.530 1.00 24.93 182 SER G CA 1
ATOM 13592 C C . SER G 1 182 ? -34.111 35.264 210.964 1.00 25.65 182 SER G C 1
ATOM 13593 O O . SER G 1 182 ? -35.271 34.887 211.140 1.00 26.27 182 SER G O 1
ATOM 13596 N N . SER G 1 183 ? -33.062 34.466 211.132 1.00 26.25 183 SER G N 1
ATOM 13597 C CA . SER G 1 183 ? -33.221 33.079 211.554 1.00 26.07 183 SER G CA 1
ATOM 13598 C C . SER G 1 183 ? -33.347 33.031 213.074 1.00 25.66 183 SER G C 1
ATOM 13599 O O . SER G 1 183 ? -33.719 32.012 213.647 1.00 26.22 183 SER G O 1
ATOM 13602 N N . GLY G 1 184 ? -33.025 34.149 213.715 1.00 25.96 184 GLY G N 1
ATOM 13603 C CA . GLY G 1 184 ? -33.080 34.243 215.159 1.00 24.57 184 GLY G CA 1
ATOM 13604 C C . GLY G 1 184 ? -32.187 35.371 215.655 1.00 25.11 184 GLY G C 1
ATOM 13605 O O . GLY G 1 184 ? -32.145 36.445 215.044 1.00 25.11 184 GLY G O 1
ATOM 13606 N N . PRO G 1 185 ? -31.463 35.161 216.770 1.00 25.00 185 PRO G N 1
ATOM 13607 C CA . PRO G 1 185 ? -30.563 36.162 217.355 1.00 24.43 185 PRO G CA 1
ATOM 13608 C C . PRO G 1 185 ? -29.379 36.505 216.439 1.00 24.23 185 PRO G C 1
ATOM 13609 O O . PRO G 1 185 ? -28.799 37.594 216.534 1.00 23.54 185 PRO G O 1
ATOM 13613 N N . HIS G 1 186 ? -29.032 35.567 215.559 1.00 23.08 186 HIS G N 1
ATOM 13614 C CA . HIS G 1 186 ? -27.919 35.733 214.626 1.00 22.94 186 HIS G CA 1
ATOM 13615 C C . HIS G 1 186 ? -26.551 35.805 215.328 1.00 22.66 186 HIS G C 1
ATOM 13616 O O . HIS G 1 186 ? -26.149 34.826 215.954 1.00 24.17 186 HIS G O 1
ATOM 13623 N N . THR G 1 187 ? -25.829 36.921 215.239 1.00 23.40 187 THR G N 1
ATOM 13624 C CA . THR G 1 187 ? -24.513 37.008 215.898 1.00 22.77 187 THR G CA 1
ATOM 13625 C C . THR G 1 187 ? -24.310 38.229 216.803 1.00 24.56 187 THR G C 1
ATOM 13626 O O . THR G 1 187 ? -23.171 38.668 217.026 1.00 24.70 187 THR G O 1
ATOM 13630 N N . ASN G 1 188 ? -25.407 38.767 217.335 1.00 24.19 188 ASN G N 1
ATOM 13631 C CA . ASN G 1 188 ? -25.345 39.936 218.213 1.00 23.71 188 ASN G CA 1
ATOM 13632 C C . ASN G 1 188 ? -26.296 39.823 219.401 1.00 23.86 188 ASN G C 1
ATOM 13633 O O . ASN G 1 188 ? -27.410 39.329 219.271 1.00 24.07 188 ASN G O 1
ATOM 13638 N N . GLY G 1 189 ? -25.834 40.271 220.562 1.00 24.22 189 GLY G N 1
ATOM 13639 C CA . GLY G 1 189 ? -26.649 40.206 221.759 1.00 25.18 189 GLY G CA 1
ATOM 13640 C C . GLY G 1 189 ? -26.516 38.904 222.530 1.00 26.08 189 GLY G C 1
ATOM 13641 O O . GLY G 1 189 ? -27.355 38.598 223.372 1.00 26.75 189 GLY G O 1
ATOM 13642 N N . TYR G 1 190 ? -25.469 38.130 222.259 1.00 26.67 190 TYR G N 1
ATOM 13643 C CA . TYR G 1 190 ? -25.285 36.864 222.960 1.00 27.10 190 TYR G CA 1
ATOM 13644 C C . TYR G 1 190 ? -24.609 36.976 224.314 1.00 27.37 190 TYR G C 1
ATOM 13645 O O . TYR G 1 190 ? -24.305 35.970 224.944 1.00 29.22 190 TYR G O 1
ATOM 13654 N N . SER G 1 191 ? -24.372 38.197 224.761 1.00 28.19 191 SER G N 1
ATOM 13655 C CA . SER G 1 191 ? -23.759 38.414 226.060 1.00 31.02 191 SER G CA 1
ATOM 13656 C C . SER G 1 191 ? -24.911 38.464 227.065 1.00 31.58 191 SER G C 1
ATOM 13657 O O . SER G 1 191 ? -24.715 38.327 228.274 1.00 33.26 191 SER G O 1
ATOM 13660 N N . LEU G 1 192 ? -26.116 38.663 226.536 1.00 32.05 192 LEU G N 1
ATOM 13661 C CA . LEU G 1 192 ? -27.337 38.716 227.338 1.00 32.65 192 LEU G CA 1
ATOM 13662 C C . LEU G 1 192 ? -28.055 37.371 227.246 1.00 32.53 192 LEU G C 1
ATOM 13663 O O . LEU G 1 192 ? -28.767 36.972 228.166 1.00 33.21 192 LEU G O 1
ATOM 13668 N N . ILE G 1 193 ? -27.874 36.682 226.124 1.00 31.46 193 ILE G N 1
ATOM 13669 C CA . ILE G 1 193 ? -28.482 35.375 225.939 1.00 31.30 193 ILE G CA 1
ATOM 13670 C C . ILE G 1 193 ? -27.745 34.355 226.808 1.00 32.86 193 ILE G C 1
ATOM 13671 O O . ILE G 1 193 ? -28.355 33.435 227.353 1.00 33.35 193 ILE G O 1
ATOM 13676 N N . ARG G 1 194 ? -26.431 34.524 226.929 1.00 33.56 194 ARG G N 1
ATOM 13677 C CA . ARG G 1 194 ? -25.615 33.621 227.729 1.00 35.06 194 ARG G CA 1
ATOM 13678 C C . ARG G 1 194 ? -25.925 33.830 229.206 1.00 36.68 194 ARG G C 1
ATOM 13679 O O . ARG G 1 194 ? -25.962 32.883 229.987 1.00 37.31 194 ARG G O 1
ATOM 13687 N N . LYS G 1 195 ? -26.141 35.086 229.574 1.00 38.07 195 LYS G N 1
ATOM 13688 C CA . LYS G 1 195 ? -26.473 35.467 230.943 1.00 40.18 195 LYS G CA 1
ATOM 13689 C C . LYS G 1 195 ? -27.876 34.943 231.274 1.00 40.94 195 LYS G C 1
ATOM 13690 O O . LYS G 1 195 ? -28.068 34.233 232.261 1.00 42.33 195 LYS G O 1
ATOM 13696 N N . VAL G 1 196 ? -28.844 35.272 230.422 1.00 40.60 196 VAL G N 1
ATOM 13697 C CA . VAL G 1 196 ? -30.230 34.852 230.607 1.00 40.50 196 VAL G CA 1
ATOM 13698 C C . VAL G 1 196 ? -30.467 33.334 230.657 1.00 41.11 196 VAL G C 1
ATOM 13699 O O . VAL G 1 196 ? -30.957 32.824 231.663 1.00 42.96 196 VAL G O 1
ATOM 13703 N N . VAL G 1 197 ? -30.127 32.608 229.594 1.00 40.75 197 VAL G N 1
ATOM 13704 C CA . VAL G 1 197 ? -30.353 31.162 229.577 1.00 40.70 197 VAL G CA 1
ATOM 13705 C C . VAL G 1 197 ? -29.491 30.374 230.559 1.00 42.06 197 VAL G C 1
ATOM 13706 O O . VAL G 1 197 ? -29.569 29.146 230.618 1.00 41.84 197 VAL G O 1
ATOM 13710 N N . ALA G 1 198 ? -28.665 31.071 231.326 1.00 43.38 198 ALA G N 1
ATOM 13711 C CA . ALA G 1 198 ? -27.820 30.394 232.295 1.00 45.37 198 ALA G CA 1
ATOM 13712 C C . ALA G 1 198 ? -28.700 29.520 233.204 1.00 46.39 198 ALA G C 1
ATOM 13713 O O . ALA G 1 198 ? -29.735 29.968 233.710 1.00 46.05 198 ALA G O 1
ATOM 13715 N N . GLY G 1 199 ? -28.294 28.266 233.390 1.00 46.85 199 GLY G N 1
ATOM 13716 C CA . GLY G 1 199 ? -29.054 27.362 234.234 1.00 46.61 199 GLY G CA 1
ATOM 13717 C C . GLY G 1 199 ? -30.013 26.481 233.460 1.00 46.81 199 GLY G C 1
ATOM 13718 O O . GLY G 1 199 ? -30.304 25.363 233.875 1.00 47.18 199 GLY G O 1
ATOM 13719 N N . GLN G 1 200 ? -30.503 26.981 232.330 1.00 47.15 200 GLN G N 1
ATOM 13720 C CA . GLN G 1 200 ? -31.445 26.233 231.504 1.00 46.96 200 GLN G CA 1
ATOM 13721 C C . GLN G 1 200 ? -30.782 25.043 230.843 1.00 46.44 200 GLN G C 1
ATOM 13722 O O . GLN G 1 200 ? -29.586 25.068 230.562 1.00 46.28 200 GLN G O 1
ATOM 13728 N N . ASP G 1 201 ? -31.567 24.001 230.596 1.00 46.29 201 ASP G N 1
ATOM 13729 C CA . ASP G 1 201 ? -31.055 22.808 229.937 1.00 46.33 201 ASP G CA 1
ATOM 13730 C C . ASP G 1 201 ? -31.245 22.993 228.435 1.00 45.66 201 ASP G C 1
ATOM 13731 O O . ASP G 1 201 ? -32.169 22.444 227.828 1.00 45.27 201 ASP G O 1
ATOM 13736 N N . LEU G 1 202 ? -30.354 23.784 227.848 1.00 44.83 202 LEU G N 1
ATOM 13737 C CA . LEU G 1 202 ? -30.388 24.089 226.429 1.00 43.90 202 LEU G CA 1
ATOM 13738 C C . LEU G 1 202 ? -30.718 22.879 225.554 1.00 44.07 202 LEU G C 1
ATOM 13739 O O . LEU G 1 202 ? -31.355 23.020 224.509 1.00 43.86 202 LEU G O 1
ATOM 13744 N N . SER G 1 203 ? -30.298 21.693 225.983 1.00 44.48 203 SER G N 1
ATOM 13745 C CA . SER G 1 203 ? -30.552 20.473 225.214 1.00 45.67 203 SER G CA 1
ATOM 13746 C C . SER G 1 203 ? -32.007 20.013 225.263 1.00 45.49 203 SER G C 1
ATOM 13747 O O . SER G 1 203 ? -32.467 19.299 224.372 1.00 45.08 203 SER G O 1
ATOM 13750 N N . ALA G 1 204 ? -32.727 20.430 226.300 1.00 45.35 204 ALA G N 1
ATOM 13751 C CA . ALA G 1 204 ? -34.118 20.037 226.469 1.00 45.46 204 ALA G CA 1
ATOM 13752 C C . ALA G 1 204 ? -35.078 20.819 225.591 1.00 46.00 204 ALA G C 1
ATOM 13753 O O . ALA G 1 204 ? -34.950 22.036 225.442 1.00 45.31 204 ALA G O 1
ATOM 13755 N N . PRO G 1 205 ? -36.058 20.116 224.996 1.00 46.60 205 PRO G N 1
ATOM 13756 C CA . PRO G 1 205 ? -37.084 20.687 224.117 1.00 46.50 205 PRO G CA 1
ATOM 13757 C C . PRO G 1 205 ? -37.986 21.693 224.821 1.00 45.57 205 PRO G C 1
ATOM 13758 O O . PRO G 1 205 ? -38.477 21.437 225.918 1.00 44.20 205 PRO G O 1
ATOM 13762 N N . VAL G 1 206 ? -38.182 22.841 224.180 1.00 45.84 206 VAL G N 1
ATOM 13763 C CA . VAL G 1 206 ? -39.037 23.898 224.707 1.00 46.27 206 VAL G CA 1
ATOM 13764 C C . VAL G 1 206 ? -40.278 23.933 223.818 1.00 47.18 206 VAL G C 1
ATOM 13765 O O . VAL G 1 206 ? -40.257 24.494 222.721 1.00 47.01 206 VAL G O 1
ATOM 13769 N N . PRO G 1 207 ? -41.377 23.322 224.287 1.00 48.13 207 PRO G N 1
ATOM 13770 C CA . PRO G 1 207 ? -42.661 23.237 223.584 1.00 48.43 207 PRO G CA 1
ATOM 13771 C C . PRO G 1 207 ? -43.027 24.405 222.661 1.00 47.32 207 PRO G C 1
ATOM 13772 O O . PRO G 1 207 ? -43.259 24.200 221.469 1.00 47.00 207 PRO G O 1
ATOM 13776 N N . GLU G 1 208 ? -43.078 25.620 223.204 1.00 46.77 208 GLU G N 1
ATOM 13777 C CA . GLU G 1 208 ? -43.439 26.793 222.410 1.00 46.39 208 GLU G CA 1
ATOM 13778 C C . GLU G 1 208 ? -42.473 27.081 221.269 1.00 47.11 208 GLU G C 1
ATOM 13779 O O . GLU G 1 208 ? -42.893 27.522 220.190 1.00 47.09 208 GLU G O 1
ATOM 13785 N N . LEU G 1 209 ? -41.182 26.845 221.498 1.00 46.37 209 LEU G N 1
ATOM 13786 C CA . LEU G 1 209 ? -40.197 27.070 220.447 1.00 44.56 209 LEU G CA 1
ATOM 13787 C C . LEU G 1 209 ? -40.319 25.924 219.441 1.00 44.54 209 LEU G C 1
ATOM 13788 O O . LEU G 1 209 ? -40.041 26.092 218.252 1.00 45.17 209 LEU G O 1
ATOM 13793 N N . GLY G 1 210 ? -40.762 24.765 219.922 1.00 43.70 210 GLY G N 1
ATOM 13794 C CA . GLY G 1 210 ? -40.923 23.617 219.050 1.00 43.13 210 GLY G CA 1
ATOM 13795 C C . GLY G 1 210 ? -39.614 22.890 218.830 1.00 43.18 210 GLY G C 1
ATOM 13796 O O . GLY G 1 210 ? -39.512 22.000 217.979 1.00 42.76 210 GLY G O 1
ATOM 13797 N N . GLU G 1 211 ? -38.603 23.269 219.606 1.00 42.66 211 GLU G N 1
ATOM 13798 C CA . GLU G 1 211 ? -37.287 22.653 219.499 1.00 41.84 211 GLU G CA 1
ATOM 13799 C C . GLU G 1 211 ? -36.486 22.954 220.762 1.00 41.90 211 GLU G C 1
ATOM 13800 O O . GLU G 1 211 ? -36.923 23.747 221.605 1.00 41.00 211 GLU G O 1
ATOM 13806 N N . SER G 1 212 ? -35.324 22.316 220.899 1.00 41.09 212 SER G N 1
ATOM 13807 C CA . SER G 1 212 ? -34.487 22.542 222.066 1.00 39.95 212 SER G CA 1
ATOM 13808 C C . SER G 1 212 ? -34.045 23.994 222.062 1.00 38.46 212 SER G C 1
ATOM 13809 O O . SER G 1 212 ? -34.198 24.695 221.064 1.00 37.24 212 SER G O 1
ATOM 13812 N N . LEU G 1 213 ? -33.495 24.437 223.183 1.00 37.54 213 LEU G N 1
ATOM 13813 C CA . LEU G 1 213 ? -33.039 25.812 223.335 1.00 36.75 213 LEU G CA 1
ATOM 13814 C C . LEU G 1 213 ? -31.744 26.061 222.547 1.00 38.34 213 LEU G C 1
ATOM 13815 O O . LEU G 1 213 ? -31.487 27.182 222.086 1.00 37.92 213 LEU G O 1
ATOM 13820 N N . LYS G 1 214 ? -30.939 25.012 222.382 1.00 38.07 214 LYS G N 1
ATOM 13821 C CA . LYS G 1 214 ? -29.674 25.126 221.659 1.00 37.63 214 LYS G CA 1
ATOM 13822 C C . LYS G 1 214 ? -29.889 25.240 220.160 1.00 36.15 214 LYS G C 1
ATOM 13823 O O . LYS G 1 214 ? -29.060 25.799 219.449 1.00 36.49 214 LYS G O 1
ATOM 13829 N N . GLU G 1 215 ? -30.998 24.695 219.683 1.00 34.75 215 GLU G N 1
ATOM 13830 C CA . GLU G 1 215 ? -31.303 24.732 218.265 1.00 33.77 215 GLU G CA 1
ATOM 13831 C C . GLU G 1 215 ? -31.754 26.111 217.805 1.00 32.56 215 GLU G C 1
ATOM 13832 O O . GLU G 1 215 ? -31.360 26.577 216.733 1.00 32.20 215 GLU G O 1
ATOM 13838 N N . ALA G 1 216 ? -32.577 26.758 218.624 1.00 31.22 216 ALA G N 1
ATOM 13839 C CA . ALA G 1 216 ? -33.094 28.085 218.317 1.00 30.23 216 ALA G CA 1
ATOM 13840 C C . ALA G 1 216 ? -32.017 29.172 218.422 1.00 29.33 216 ALA G C 1
ATOM 13841 O O . ALA G 1 216 ? -31.938 30.070 217.576 1.00 28.69 216 ALA G O 1
ATOM 13843 N N . LEU G 1 217 ? -31.185 29.079 219.457 1.00 29.26 217 LEU G N 1
ATOM 13844 C CA . LEU G 1 217 ? -30.123 30.057 219.691 1.00 27.56 217 LEU G CA 1
ATOM 13845 C C . LEU G 1 217 ? -28.902 29.906 218.785 1.00 27.25 217 LEU G C 1
ATOM 13846 O O . LEU G 1 217 ? -28.344 30.900 218.318 1.00 26.33 217 LEU G O 1
ATOM 13851 N N . LEU G 1 218 ? -28.483 28.669 218.544 1.00 27.29 218 LEU G N 1
ATOM 13852 C CA . LEU G 1 218 ? -27.312 28.429 217.708 1.00 26.96 218 LEU G CA 1
ATOM 13853 C C . LEU G 1 218 ? -27.616 28.321 216.214 1.00 27.36 218 LEU G C 1
ATOM 13854 O O . LEU G 1 218 ? -26.738 27.981 215.421 1.00 26.97 218 LEU G O 1
ATOM 13859 N N . ARG G 1 219 ? -28.860 28.609 215.831 1.00 28.30 219 ARG G N 1
ATOM 13860 C CA . ARG G 1 219 ? -29.233 28.586 214.419 1.00 27.19 219 ARG G CA 1
ATOM 13861 C C . ARG G 1 219 ? -28.404 29.709 213.769 1.00 27.15 219 ARG G C 1
ATOM 13862 O O . ARG G 1 219 ? -28.414 30.863 214.228 1.00 24.95 219 ARG G O 1
ATOM 13870 N N . PRO G 1 220 ? -27.657 29.374 212.699 1.00 27.55 220 PRO G N 1
ATOM 13871 C CA . PRO G 1 220 ? -26.794 30.312 211.965 1.00 28.15 220 PRO G CA 1
ATOM 13872 C C . PRO G 1 220 ? -27.383 31.616 211.430 1.00 27.09 220 PRO G C 1
ATOM 13873 O O . PRO G 1 220 ? -28.496 31.651 210.900 1.00 27.28 220 PRO G O 1
ATOM 13877 N N . HIS G 1 221 ? -26.603 32.680 211.583 1.00 25.19 221 HIS G N 1
ATOM 13878 C CA . HIS G 1 221 ? -26.945 34.009 211.101 1.00 24.32 221 HIS G CA 1
ATOM 13879 C C . HIS G 1 221 ? -27.381 33.840 209.640 1.00 26.40 221 HIS G C 1
ATOM 13880 O O . HIS G 1 221 ? -26.625 33.313 208.820 1.00 27.90 221 HIS G O 1
ATOM 13887 N N . ARG G 1 222 ? -28.600 34.268 209.315 1.00 27.74 222 ARG G N 1
ATOM 13888 C CA . ARG G 1 222 ? -29.121 34.128 207.955 1.00 27.98 222 ARG G CA 1
ATOM 13889 C C . ARG G 1 222 ? -28.512 35.127 206.980 1.00 27.22 222 ARG G C 1
ATOM 13890 O O . ARG G 1 222 ? -28.402 36.317 207.289 1.00 27.03 222 ARG G O 1
ATOM 13898 N N . ALA G 1 223 ? -28.124 34.642 205.799 1.00 26.72 223 ALA G N 1
ATOM 13899 C CA . ALA G 1 223 ? -27.545 35.503 204.761 1.00 26.39 223 ALA G CA 1
ATOM 13900 C C . ALA G 1 223 ? -28.614 35.841 203.728 1.00 25.50 223 ALA G C 1
ATOM 13901 O O . ALA G 1 223 ? -29.549 35.068 203.531 1.00 27.36 223 ALA G O 1
ATOM 13903 N N . TYR G 1 224 ? -28.468 36.983 203.062 1.00 24.87 224 TYR G N 1
ATOM 13904 C CA . TYR G 1 224 ? -29.447 37.420 202.070 1.00 24.74 224 TYR G CA 1
ATOM 13905 C C . TYR G 1 224 ? -28.914 37.654 200.651 1.00 24.40 224 TYR G C 1
ATOM 13906 O O . TYR G 1 224 ? -29.501 38.420 199.896 1.00 24.81 224 TYR G O 1
ATOM 13915 N N . LEU G 1 225 ? -27.815 37.010 200.280 1.00 23.87 225 LEU G N 1
ATOM 13916 C CA . LEU G 1 225 ? -27.282 37.185 198.935 1.00 23.34 225 LEU G CA 1
ATOM 13917 C C . LEU G 1 225 ? -28.281 36.621 197.911 1.00 24.37 225 LEU G C 1
ATOM 13918 O O . LEU G 1 225 ? -28.401 37.133 196.793 1.00 23.34 225 LEU G O 1
ATOM 13923 N N . LYS G 1 226 ? -28.992 35.562 198.301 1.00 24.56 226 LYS G N 1
ATOM 13924 C CA . LYS G 1 226 ? -29.992 34.933 197.438 1.00 25.12 226 LYS G CA 1
ATOM 13925 C C . LYS G 1 226 ? -31.057 35.949 197.042 1.00 23.85 226 LYS G C 1
ATOM 13926 O O . LYS G 1 226 ? -31.361 36.116 195.861 1.00 24.05 226 LYS G O 1
ATOM 13932 N N . GLU G 1 227 ? -31.624 36.613 198.045 1.00 23.06 227 GLU G N 1
ATOM 13933 C CA . GLU G 1 227 ? -32.657 37.616 197.827 1.00 23.04 227 GLU G CA 1
ATOM 13934 C C . GLU G 1 227 ? -32.129 38.808 197.024 1.00 23.32 227 GLU G C 1
ATOM 13935 O O . GLU G 1 227 ? -32.806 39.285 196.106 1.00 23.80 227 GLU G O 1
ATOM 13941 N N . PHE G 1 228 ? -30.934 39.291 197.366 1.00 21.67 228 PHE G N 1
ATOM 13942 C CA . PHE G 1 228 ? -30.357 40.429 196.658 1.00 21.90 228 PHE G CA 1
ATOM 13943 C C . PHE G 1 228 ? -30.120 40.145 195.178 1.00 22.73 228 PHE G C 1
ATOM 13944 O O . PHE G 1 228 ? -30.272 41.033 194.334 1.00 22.34 228 PHE G O 1
ATOM 13952 N N . ARG G 1 229 ? -29.751 38.910 194.858 1.00 23.16 229 ARG G N 1
ATOM 13953 C CA . ARG G 1 229 ? -29.513 38.548 193.473 1.00 24.97 229 ARG G CA 1
ATOM 13954 C C . ARG G 1 229 ? -30.816 38.547 192.678 1.00 26.45 229 ARG G C 1
ATOM 13955 O O . ARG G 1 229 ? -30.841 38.947 191.517 1.00 27.73 229 ARG G O 1
ATOM 13963 N N . LEU G 1 230 ? -31.900 38.107 193.310 1.00 27.75 230 LEU G N 1
ATOM 13964 C CA . LEU G 1 230 ? -33.204 38.075 192.656 1.00 27.79 230 LEU G CA 1
ATOM 13965 C C . LEU G 1 230 ? -33.747 39.477 192.491 1.00 28.48 230 LEU G C 1
ATOM 13966 O O . LEU G 1 230 ? -34.590 39.715 191.626 1.00 29.51 230 LEU G O 1
ATOM 13971 N N . LEU G 1 231 ? -33.270 40.397 193.332 1.00 29.32 231 LEU G N 1
ATOM 13972 C CA . LEU G 1 231 ? -33.688 41.800 193.273 1.00 29.26 231 LEU G CA 1
ATOM 13973 C C . LEU G 1 231 ? -32.843 42.535 192.223 1.00 29.58 231 LEU G C 1
ATOM 13974 O O . LEU G 1 231 ? -33.366 43.304 191.410 1.00 29.36 231 LEU G O 1
ATOM 13979 N N . TRP G 1 232 ? -31.535 42.293 192.238 1.00 28.79 232 TRP G N 1
ATOM 13980 C CA . TRP G 1 232 ? -30.655 42.915 191.261 1.00 27.76 232 TRP G CA 1
ATOM 13981 C C . TRP G 1 232 ? -31.093 42.460 189.876 1.00 27.80 232 TRP G C 1
ATOM 13982 O O . TRP G 1 232 ? -31.281 43.275 188.976 1.00 28.48 232 TRP G O 1
ATOM 13993 N N . GLU G 1 233 ? -31.251 41.147 189.728 1.00 28.10 233 GLU G N 1
ATOM 13994 C CA . GLU G 1 233 ? -31.649 40.520 188.469 1.00 29.50 233 GLU G CA 1
ATOM 13995 C C . GLU G 1 233 ? -32.991 40.978 187.928 1.00 30.24 233 GLU G C 1
ATOM 13996 O O . GLU G 1 233 ? -33.115 41.272 186.742 1.00 31.14 233 GLU G O 1
ATOM 14002 N N . ALA G 1 234 ? -33.998 41.016 188.791 1.00 31.29 234 ALA G N 1
ATOM 14003 C CA . ALA G 1 234 ? -35.317 41.464 188.390 1.00 31.28 234 ALA G CA 1
ATOM 14004 C C . ALA G 1 234 ? -35.207 42.953 188.103 1.00 32.16 234 ALA G C 1
ATOM 14005 O O . ALA G 1 234 ? -36.089 43.536 187.482 1.00 35.12 234 ALA G O 1
ATOM 14007 N N . GLY G 1 235 ? -34.119 43.558 188.580 1.00 32.50 235 GLY G N 1
ATOM 14008 C CA . GLY G 1 235 ? -33.860 44.972 188.366 1.00 30.59 235 GLY G CA 1
ATOM 14009 C C . GLY G 1 235 ? -34.694 45.984 189.129 1.00 31.65 235 GLY G C 1
ATOM 14010 O O . GLY G 1 235 ? -34.931 47.078 188.619 1.00 32.53 235 GLY G O 1
ATOM 14011 N N . VAL G 1 236 ? -35.127 45.654 190.345 1.00 32.42 236 VAL G N 1
ATOM 14012 C CA . VAL G 1 236 ? -35.946 46.579 191.138 1.00 32.92 236 VAL G CA 1
ATOM 14013 C C . VAL G 1 236 ? -35.135 47.726 191.749 1.00 32.91 236 VAL G C 1
ATOM 14014 O O . VAL G 1 236 ? -33.966 47.560 192.093 1.00 34.64 236 VAL G O 1
ATOM 14018 N N . GLU G 1 237 ? -35.763 48.889 191.891 1.00 32.28 237 GLU G N 1
ATOM 14019 C CA . GLU G 1 237 ? -35.078 50.037 192.461 1.00 32.61 237 GLU G CA 1
ATOM 14020 C C . GLU G 1 237 ? -34.933 49.919 193.970 1.00 32.19 237 GLU G C 1
ATOM 14021 O O . GLU G 1 237 ? -35.918 49.954 194.712 1.00 33.45 237 GLU G O 1
ATOM 14027 N N . LEU G 1 238 ? -33.691 49.777 194.413 1.00 30.83 238 LEU G N 1
ATOM 14028 C CA . LEU G 1 238 ? -33.372 49.682 195.828 1.00 29.19 238 LEU G CA 1
ATOM 14029 C C . LEU G 1 238 ? -32.611 50.968 196.132 1.00 28.56 238 LEU G C 1
ATOM 14030 O O . LEU G 1 238 ? -31.694 51.334 195.394 1.00 28.44 238 LEU G O 1
ATOM 14035 N N . HIS G 1 239 ? -32.999 51.666 197.194 1.00 27.36 239 HIS G N 1
ATOM 14036 C CA . HIS G 1 239 ? -32.329 52.913 197.560 1.00 26.63 239 HIS G CA 1
ATOM 14037 C C . HIS G 1 239 ? -31.209 52.684 198.566 1.00 25.92 239 HIS G C 1
ATOM 14038 O O . HIS G 1 239 ? -30.071 53.095 198.343 1.00 27.32 239 HIS G O 1
ATOM 14045 N N . ALA G 1 240 ? -31.529 52.029 199.676 1.00 23.83 240 ALA G N 1
ATOM 14046 C CA . ALA G 1 240 ? -30.537 51.762 200.702 1.00 21.86 240 ALA G CA 1
ATOM 14047 C C . ALA G 1 240 ? -30.879 50.470 201.420 1.00 21.06 240 ALA G C 1
ATOM 14048 O O . ALA G 1 240 ? -31.930 49.881 201.182 1.00 20.57 240 ALA G O 1
ATOM 14050 N N . ALA G 1 241 ? -29.969 50.024 202.282 1.00 21.43 241 ALA G N 1
ATOM 14051 C CA . ALA G 1 241 ? -30.162 48.805 203.064 1.00 21.15 241 ALA G CA 1
ATOM 14052 C C . ALA G 1 241 ? -29.400 48.912 204.381 1.00 21.77 241 ALA G C 1
ATOM 14053 O O . ALA G 1 241 ? -28.337 49.533 204.449 1.00 21.69 241 ALA G O 1
ATOM 14055 N N . ALA G 1 242 ? -29.961 48.320 205.431 1.00 22.52 242 ALA G N 1
ATOM 14056 C CA . ALA G 1 242 ? -29.328 48.328 206.743 1.00 23.12 242 ALA G CA 1
ATOM 14057 C C . ALA G 1 242 ? -29.338 46.911 207.308 1.00 23.86 242 ALA G C 1
ATOM 14058 O O . ALA G 1 242 ? -30.394 46.287 207.428 1.00 23.93 242 ALA G O 1
ATOM 14060 N N . HIS G 1 243 ? -28.151 46.405 207.627 1.00 24.22 243 HIS G N 1
ATOM 14061 C CA . HIS G 1 243 ? -27.997 45.072 208.191 1.00 23.43 243 HIS G CA 1
ATOM 14062 C C . HIS G 1 243 ? -28.198 45.229 209.697 1.00 23.69 243 HIS G C 1
ATOM 14063 O O . HIS G 1 243 ? -27.399 45.885 210.362 1.00 24.49 243 HIS G O 1
ATOM 14070 N N . ILE G 1 244 ? -29.262 44.628 210.228 1.00 23.34 244 ILE G N 1
ATOM 14071 C CA . ILE G 1 244 ? -29.596 44.750 211.647 1.00 22.25 244 ILE G CA 1
ATOM 14072 C C . ILE G 1 244 ? -28.717 43.901 212.544 1.00 23.03 244 ILE G C 1
ATOM 14073 O O . ILE G 1 244 ? -29.082 42.785 212.921 1.00 23.97 244 ILE G O 1
ATOM 14078 N N . THR G 1 245 ? -27.563 44.445 212.901 1.00 23.36 245 THR G N 1
ATOM 14079 C CA . THR G 1 245 ? -26.612 43.733 213.741 1.00 24.70 245 THR G CA 1
ATOM 14080 C C . THR G 1 245 ? -26.594 44.234 215.193 1.00 26.25 245 THR G C 1
ATOM 14081 O O . THR G 1 245 ? -27.643 44.402 215.823 1.00 26.13 245 THR G O 1
ATOM 14085 N N . GLY G 1 246 ? -25.397 44.460 215.724 1.00 26.35 246 GLY G N 1
ATOM 14086 C CA . GLY G 1 246 ? -25.281 44.942 217.084 1.00 27.08 246 GLY G CA 1
ATOM 14087 C C . GLY G 1 246 ? -25.914 46.308 217.218 1.00 28.32 246 GLY G C 1
ATOM 14088 O O . GLY G 1 246 ? -25.564 47.236 216.490 1.00 29.48 246 GLY G O 1
ATOM 14089 N N . GLY G 1 247 ? -26.852 46.435 218.151 1.00 29.16 247 GLY G N 1
ATOM 14090 C CA . GLY G 1 247 ? -27.531 47.701 218.351 1.00 28.50 247 GLY G CA 1
ATOM 14091 C C . GLY G 1 247 ? -28.976 47.602 217.912 1.00 28.59 247 GLY G C 1
ATOM 14092 O O . GLY G 1 247 ? -29.754 48.526 218.109 1.00 29.41 247 GLY G O 1
ATOM 14093 N N . GLY G 1 248 ? -29.334 46.471 217.312 1.00 29.52 248 GLY G N 1
ATOM 14094 C CA . GLY G 1 248 ? -30.699 46.262 216.862 1.00 30.24 248 GLY G CA 1
ATOM 14095 C C . GLY G 1 248 ? -31.173 47.291 215.858 1.00 31.63 248 GLY G C 1
ATOM 14096 O O . GLY G 1 248 ? -30.386 48.102 215.363 1.00 32.66 248 GLY G O 1
ATOM 14097 N N . LEU G 1 249 ? -32.468 47.256 215.559 1.00 31.41 249 LEU G N 1
ATOM 14098 C CA . LEU G 1 249 ? -33.077 48.185 214.613 1.00 31.63 249 LEU G CA 1
ATOM 14099 C C . LEU G 1 249 ? -32.726 49.652 214.911 1.00 31.84 249 LEU G C 1
ATOM 14100 O O . LEU G 1 249 ? -32.310 50.388 214.020 1.00 32.07 249 LEU G O 1
ATOM 14105 N N . PRO G 1 250 ? -32.881 50.091 216.173 1.00 31.93 250 PRO G N 1
ATOM 14106 C CA . PRO G 1 250 ? -32.578 51.472 216.563 1.00 31.38 250 PRO G CA 1
ATOM 14107 C C . PRO G 1 250 ? -31.231 52.023 216.093 1.00 31.85 250 PRO G C 1
ATOM 14108 O O . PRO G 1 250 ? -31.157 53.112 215.528 1.00 31.51 250 PRO G O 1
ATOM 14112 N N . GLU G 1 251 ? -30.169 51.270 216.337 1.00 33.54 251 GLU G N 1
ATOM 14113 C CA . GLU G 1 251 ? -28.821 51.690 215.971 1.00 35.26 251 GLU G CA 1
ATOM 14114 C C . GLU G 1 251 ? -28.495 51.637 214.479 1.00 34.93 251 GLU G C 1
ATOM 14115 O O . GLU G 1 251 ? -27.984 52.606 213.910 1.00 33.97 251 GLU G O 1
ATOM 14121 N N . ASN G 1 252 ? -28.812 50.507 213.853 1.00 35.02 252 ASN G N 1
ATOM 14122 C CA . ASN G 1 252 ? -28.514 50.270 212.439 1.00 34.86 252 ASN G CA 1
ATOM 14123 C C . ASN G 1 252 ? -29.369 50.921 211.343 1.00 34.36 252 ASN G C 1
ATOM 14124 O O . ASN G 1 252 ? -28.819 51.509 210.414 1.00 33.20 252 ASN G O 1
ATOM 14129 N N . LEU G 1 253 ? -30.692 50.821 211.431 1.00 35.18 253 LEU G N 1
ATOM 14130 C CA . LEU G 1 253 ? -31.550 51.411 210.397 1.00 35.92 253 LEU G CA 1
ATOM 14131 C C . LEU G 1 253 ? -31.318 52.914 210.110 1.00 35.60 253 LEU G C 1
ATOM 14132 O O . LEU G 1 253 ? -31.304 53.336 208.949 1.00 34.39 253 LEU G O 1
ATOM 14137 N N . PRO G 1 254 ? -31.138 53.739 211.156 1.00 36.14 254 PRO G N 1
ATOM 14138 C CA . PRO G 1 254 ? -30.910 55.178 210.949 1.00 35.84 254 PRO G CA 1
ATOM 14139 C C . PRO G 1 254 ? -29.636 55.522 210.158 1.00 36.24 254 PRO G C 1
ATOM 14140 O O . PRO G 1 254 ? -29.404 56.685 209.822 1.00 35.87 254 PRO G O 1
ATOM 14144 N N . ARG G 1 255 ? -28.811 54.515 209.875 1.00 35.94 255 ARG G N 1
ATOM 14145 C CA . ARG G 1 255 ? -27.575 54.718 209.126 1.00 34.90 255 ARG G CA 1
ATOM 14146 C C . ARG G 1 255 ? -27.824 54.687 207.628 1.00 32.82 255 ARG G C 1
ATOM 14147 O O . ARG G 1 255 ? -27.057 55.252 206.853 1.00 32.99 255 ARG G O 1
ATOM 14155 N N . ALA G 1 256 ? -28.899 54.016 207.230 1.00 31.60 256 ALA G N 1
ATOM 14156 C CA . ALA G 1 256 ? -29.270 53.903 205.824 1.00 31.00 256 ALA G CA 1
ATOM 14157 C C . ALA G 1 256 ? -30.109 55.102 205.401 1.00 30.17 256 ALA G C 1
ATOM 14158 O O . ALA G 1 256 ? -30.557 55.184 204.257 1.00 30.27 256 ALA G O 1
ATOM 14160 N N . LEU G 1 257 ? -30.305 56.036 206.325 1.00 29.59 257 LEU G N 1
ATOM 14161 C CA . LEU G 1 257 ? -31.129 57.211 206.062 1.00 29.00 257 LEU G CA 1
ATOM 14162 C C . LEU G 1 257 ? -30.347 58.523 205.986 1.00 28.96 257 LEU G C 1
ATOM 14163 O O . LEU G 1 257 ? -29.401 58.739 206.737 1.00 27.85 257 LEU G O 1
ATOM 14168 N N . PRO G 1 258 ? -30.743 59.418 205.065 1.00 29.92 258 PRO G N 1
ATOM 14169 C CA . PRO G 1 258 ? -30.100 60.718 204.874 1.00 32.51 258 PRO G CA 1
ATOM 14170 C C . PRO G 1 258 ? -30.539 61.693 205.962 1.00 36.23 258 PRO G C 1
ATOM 14171 O O . PRO G 1 258 ? -31.633 61.569 206.507 1.00 37.73 258 PRO G O 1
ATOM 14175 N N . PRO G 1 259 ? -29.696 62.686 206.284 1.00 38.76 259 PRO G N 1
ATOM 14176 C CA . PRO G 1 259 ? -30.019 63.673 207.318 1.00 40.08 259 PRO G CA 1
ATOM 14177 C C . PRO G 1 259 ? -31.473 64.119 207.293 1.00 40.56 259 PRO G C 1
ATOM 14178 O O . PRO G 1 259 ? -32.077 64.237 206.225 1.00 40.69 259 PRO G O 1
ATOM 14182 N N . GLY G 1 260 ? -32.032 64.348 208.478 1.00 41.36 260 GLY G N 1
ATOM 14183 C CA . GLY G 1 260 ? -33.407 64.803 208.573 1.00 41.46 260 GLY G CA 1
ATOM 14184 C C . GLY G 1 260 ? -34.486 63.750 208.416 1.00 40.86 260 GLY G C 1
ATOM 14185 O O . GLY G 1 260 ? -35.626 63.988 208.820 1.00 41.76 260 GLY G O 1
ATOM 14186 N N . LEU G 1 261 ? -34.150 62.599 207.829 1.00 39.12 261 LEU G N 1
ATOM 14187 C CA . LEU G 1 261 ? -35.131 61.529 207.642 1.00 35.65 261 LEU G CA 1
ATOM 14188 C C . LEU G 1 261 ? -35.055 60.456 208.720 1.00 35.24 261 LEU G C 1
ATOM 14189 O O . LEU G 1 261 ? -33.980 60.109 209.208 1.00 33.47 261 LEU G O 1
ATOM 14194 N N . GLY G 1 262 ? -36.227 59.952 209.092 1.00 35.73 262 GLY G N 1
ATOM 14195 C CA . GLY G 1 262 ? -36.331 58.922 210.105 1.00 35.42 262 GLY G CA 1
ATOM 14196 C C . GLY G 1 262 ? -37.198 57.803 209.571 1.00 36.38 262 GLY G C 1
ATOM 14197 O O . GLY G 1 262 ? -37.669 57.858 208.431 1.00 35.62 262 GLY G O 1
ATOM 14198 N N . ALA G 1 263 ? -37.424 56.786 210.391 1.00 37.79 263 ALA G N 1
ATOM 14199 C CA . ALA G 1 263 ? -38.228 55.650 209.960 1.00 38.19 263 ALA G CA 1
ATOM 14200 C C . ALA G 1 263 ? -39.398 55.377 210.882 1.00 38.57 263 ALA G C 1
ATOM 14201 O O . ALA G 1 263 ? -39.279 55.484 212.108 1.00 38.01 263 ALA G O 1
ATOM 14203 N N . GLU G 1 264 ? -40.530 55.019 210.283 1.00 38.88 264 GLU G N 1
ATOM 14204 C CA . GLU G 1 264 ? -41.724 54.697 211.049 1.00 40.37 264 GLU G CA 1
ATOM 14205 C C . GLU G 1 264 ? -42.043 53.228 210.797 1.00 39.12 264 GLU G C 1
ATOM 14206 O O . GLU G 1 264 ? -42.543 52.871 209.732 1.00 38.32 264 GLU G O 1
ATOM 14212 N N . VAL G 1 265 ? -41.735 52.384 211.781 1.00 38.81 265 VAL G N 1
ATOM 14213 C CA . VAL G 1 265 ? -41.962 50.939 211.677 1.00 39.07 265 VAL G CA 1
ATOM 14214 C C . VAL G 1 265 ? -43.235 50.488 212.408 1.00 39.37 265 VAL G C 1
ATOM 14215 O O . VAL G 1 265 ? -43.445 50.822 213.575 1.00 39.50 265 VAL G O 1
ATOM 14219 N N . ARG G 1 266 ? -44.075 49.722 211.713 1.00 38.76 266 ARG G N 1
ATOM 14220 C CA . ARG G 1 266 ? -45.332 49.236 212.273 1.00 37.67 266 ARG G CA 1
ATOM 14221 C C . ARG G 1 266 ? -45.143 47.977 213.116 1.00 37.80 266 ARG G C 1
ATOM 14222 O O . ARG G 1 266 ? -44.490 47.021 212.697 1.00 37.45 266 ARG G O 1
ATOM 14230 N N . ARG G 1 267 ? -45.724 47.992 214.311 1.00 37.51 267 ARG G N 1
ATOM 14231 C CA . ARG G 1 267 ? -45.621 46.872 215.237 1.00 36.48 267 ARG G CA 1
ATOM 14232 C C . ARG G 1 267 ? -46.390 45.681 214.685 1.00 35.63 267 ARG G C 1
ATOM 14233 O O . ARG G 1 267 ? -47.507 45.836 214.199 1.00 36.64 267 ARG G O 1
ATOM 14241 N N . GLY G 1 268 ? -45.774 44.502 214.743 1.00 35.16 268 GLY G N 1
ATOM 14242 C CA . GLY G 1 268 ? -46.406 43.281 214.268 1.00 32.72 268 GLY G CA 1
ATOM 14243 C C . GLY G 1 268 ? -46.479 43.036 212.767 1.00 32.66 268 GLY G C 1
ATOM 14244 O O . GLY G 1 268 ? -47.144 42.097 212.329 1.00 31.19 268 GLY G O 1
ATOM 14245 N N . SER G 1 269 ? -45.796 43.856 211.974 1.00 32.81 269 SER G N 1
ATOM 14246 C CA . SER G 1 269 ? -45.828 43.699 210.522 1.00 32.19 269 SER G CA 1
ATOM 14247 C C . SER G 1 269 ? -44.921 42.601 209.960 1.00 32.22 269 SER G C 1
ATOM 14248 O O . SER G 1 269 ? -44.949 42.339 208.757 1.00 33.27 269 SER G O 1
ATOM 14251 N N . TRP G 1 270 ? -44.135 41.958 210.829 1.00 32.44 270 TRP G N 1
ATOM 14252 C CA . TRP G 1 270 ? -43.217 40.877 210.432 1.00 31.33 270 TRP G CA 1
ATOM 14253 C C . TRP G 1 270 ? -43.186 39.755 211.480 1.00 31.85 270 TRP G C 1
ATOM 14254 O O . TRP G 1 270 ? -43.547 39.967 212.640 1.00 32.10 270 TRP G O 1
ATOM 14265 N N . PRO G 1 271 ? -42.751 38.544 211.082 1.00 32.86 271 PRO G N 1
ATOM 14266 C CA . PRO G 1 271 ? -42.679 37.405 212.009 1.00 33.22 271 PRO G CA 1
ATOM 14267 C C . PRO G 1 271 ? -41.500 37.469 212.983 1.00 34.13 271 PRO G C 1
ATOM 14268 O O . PRO G 1 271 ? -40.350 37.645 212.578 1.00 35.14 271 PRO G O 1
ATOM 14272 N N . ILE G 1 272 ? -41.791 37.337 214.272 1.00 34.76 272 ILE G N 1
ATOM 14273 C CA . ILE G 1 272 ? -40.747 37.369 215.289 1.00 35.94 272 ILE G CA 1
ATOM 14274 C C . ILE G 1 272 ? -40.389 35.962 215.770 1.00 36.83 272 ILE G C 1
ATOM 14275 O O . ILE G 1 272 ? -41.206 35.292 216.410 1.00 36.25 272 ILE G O 1
ATOM 14280 N N . PRO G 1 273 ? -39.164 35.491 215.461 1.00 37.28 273 PRO G N 1
ATOM 14281 C CA . PRO G 1 273 ? -38.804 34.148 215.920 1.00 36.61 273 PRO G CA 1
ATOM 14282 C C . PRO G 1 273 ? -39.204 34.037 217.395 1.00 35.97 273 PRO G C 1
ATOM 14283 O O . PRO G 1 273 ? -38.806 34.870 218.216 1.00 35.91 273 PRO G O 1
ATOM 14287 N N . PRO G 1 274 ? -40.015 33.020 217.742 1.00 35.43 274 PRO G N 1
ATOM 14288 C CA . PRO G 1 274 ? -40.483 32.795 219.116 1.00 34.71 274 PRO G CA 1
ATOM 14289 C C . PRO G 1 274 ? -39.391 32.784 220.187 1.00 34.97 274 PRO G C 1
ATOM 14290 O O . PRO G 1 274 ? -39.676 32.873 221.381 1.00 35.78 274 PRO G O 1
ATOM 14294 N N . VAL G 1 275 ? -38.140 32.684 219.755 1.00 35.25 275 VAL G N 1
ATOM 14295 C CA . VAL G 1 275 ? -37.016 32.657 220.679 1.00 35.62 275 VAL G CA 1
ATOM 14296 C C . VAL G 1 275 ? -36.916 33.954 221.471 1.00 34.82 275 VAL G C 1
ATOM 14297 O O . VAL G 1 275 ? -36.528 33.950 222.641 1.00 34.22 275 VAL G O 1
ATOM 14301 N N . PHE G 1 276 ? -37.276 35.061 220.832 1.00 34.25 276 PHE G N 1
ATOM 14302 C CA . PHE G 1 276 ? -37.207 36.366 221.478 1.00 34.51 276 PHE G CA 1
ATOM 14303 C C . PHE G 1 276 ? -38.238 36.556 222.589 1.00 35.54 276 PHE G C 1
ATOM 14304 O O . PHE G 1 276 ? -37.873 36.836 223.727 1.00 37.03 276 PHE G O 1
ATOM 14312 N N . PRO G 1 277 ? -39.539 36.412 222.283 1.00 36.31 277 PRO G N 1
ATOM 14313 C CA . PRO G 1 277 ? -40.480 36.601 223.391 1.00 36.14 277 PRO G CA 1
ATOM 14314 C C . PRO G 1 277 ? -40.135 35.679 224.562 1.00 36.59 277 PRO G C 1
ATOM 14315 O O . PRO G 1 277 ? -40.248 36.066 225.726 1.00 37.15 277 PRO G O 1
ATOM 14319 N N . TYR G 1 278 ? -39.698 34.465 224.249 1.00 36.77 278 TYR G N 1
ATOM 14320 C CA . TYR G 1 278 ? -39.326 33.521 225.287 1.00 36.78 278 TYR G CA 1
ATOM 14321 C C . TYR G 1 278 ? -38.205 34.157 226.092 1.00 37.02 278 TYR G C 1
ATOM 14322 O O . TYR G 1 278 ? -38.403 34.531 227.240 1.00 39.10 278 TYR G O 1
ATOM 14331 N N . LEU G 1 279 ? -37.036 34.302 225.477 1.00 36.82 279 LEU G N 1
ATOM 14332 C CA . LEU G 1 279 ? -35.869 34.891 226.140 1.00 37.86 279 LEU G CA 1
ATOM 14333 C C . LEU G 1 279 ? -36.187 36.141 226.955 1.00 39.20 279 LEU G C 1
ATOM 14334 O O . LEU G 1 279 ? -35.559 36.403 227.987 1.00 38.62 279 LEU G O 1
ATOM 14339 N N . GLN G 1 280 ? -37.155 36.920 226.484 1.00 39.76 280 GLN G N 1
ATOM 14340 C CA . GLN G 1 280 ? -37.544 38.140 227.178 1.00 40.33 280 GLN G CA 1
ATOM 14341 C C . GLN G 1 280 ? -38.244 37.803 228.479 1.00 40.71 280 GLN G C 1
ATOM 14342 O O . GLN G 1 280 ? -37.842 38.250 229.551 1.00 40.96 280 GLN G O 1
ATOM 14348 N N . ARG G 1 281 ? -39.303 37.012 228.357 1.00 41.34 281 ARG G N 1
ATOM 14349 C CA . ARG G 1 281 ? -40.111 36.582 229.487 1.00 42.19 281 ARG G CA 1
ATOM 14350 C C . ARG G 1 281 ? -39.243 35.863 230.515 1.00 42.30 281 ARG G C 1
ATOM 14351 O O . ARG G 1 281 ? -39.302 36.161 231.711 1.00 42.40 281 ARG G O 1
ATOM 14359 N N . LEU G 1 282 ? -38.439 34.919 230.028 1.00 42.55 282 LEU G N 1
ATOM 14360 C CA . LEU G 1 282 ? -37.538 34.122 230.861 1.00 41.53 282 LEU G CA 1
ATOM 14361 C C . LEU G 1 282 ? -36.465 34.977 231.530 1.00 40.85 282 LEU G C 1
ATOM 14362 O O . LEU G 1 282 ? -35.859 34.566 232.516 1.00 41.33 282 LEU G O 1
ATOM 14367 N N . GLY G 1 283 ? -36.235 36.170 230.997 1.00 40.30 283 GLY G N 1
ATOM 14368 C CA . GLY G 1 283 ? -35.221 37.031 231.571 1.00 40.56 283 GLY G CA 1
ATOM 14369 C C . GLY G 1 283 ? -35.761 38.341 232.101 1.00 41.08 283 GLY G C 1
ATOM 14370 O O . GLY G 1 283 ? -34.999 39.175 232.578 1.00 40.89 283 GLY G O 1
ATOM 14371 N N . GLY G 1 284 ? -37.074 38.522 232.022 1.00 41.67 284 GLY G N 1
ATOM 14372 C CA . GLY G 1 284 ? -37.671 39.752 232.505 1.00 42.50 284 GLY G CA 1
ATOM 14373 C C . GLY G 1 284 ? -36.975 40.935 231.874 1.00 42.78 284 GLY G C 1
ATOM 14374 O O . GLY G 1 284 ? -36.685 41.932 232.535 1.00 43.74 284 GLY G O 1
ATOM 14375 N N . ILE G 1 285 ? -36.697 40.817 230.582 1.00 42.54 285 ILE G N 1
ATOM 14376 C CA . ILE G 1 285 ? -36.025 41.876 229.850 1.00 41.63 285 ILE G CA 1
ATOM 14377 C C . ILE G 1 285 ? -37.047 42.856 229.289 1.00 41.36 285 ILE G C 1
ATOM 14378 O O . ILE G 1 285 ? -37.958 42.463 228.555 1.00 41.45 285 ILE G O 1
ATOM 14383 N N . PRO G 1 286 ? -36.922 44.147 229.641 1.00 41.46 286 PRO G N 1
ATOM 14384 C CA . PRO G 1 286 ? -37.882 45.120 229.113 1.00 41.82 286 PRO G CA 1
ATOM 14385 C C . PRO G 1 286 ? -37.819 45.065 227.592 1.00 42.67 286 PRO G C 1
ATOM 14386 O O . PRO G 1 286 ? -36.733 44.979 227.019 1.00 43.17 286 PRO G O 1
ATOM 14390 N N . GLU G 1 287 ? -38.971 45.106 226.935 1.00 42.30 287 GLU G N 1
ATOM 14391 C CA . GLU G 1 287 ? -38.990 45.038 225.482 1.00 42.83 287 GLU G CA 1
ATOM 14392 C C . GLU G 1 287 ? -38.209 46.172 224.817 1.00 42.81 287 GLU G C 1
ATOM 14393 O O . GLU G 1 287 ? -37.921 46.111 223.622 1.00 42.08 287 GLU G O 1
ATOM 14399 N N . GLU G 1 288 ? -37.856 47.193 225.592 1.00 43.39 288 GLU G N 1
ATOM 14400 C CA . GLU G 1 288 ? -37.110 48.333 225.063 1.00 45.43 288 GLU G CA 1
ATOM 14401 C C . GLU G 1 288 ? -35.615 48.014 224.950 1.00 44.93 288 GLU G C 1
ATOM 14402 O O . GLU G 1 288 ? -34.883 48.631 224.169 1.00 44.06 288 GLU G O 1
ATOM 14408 N N . GLU G 1 289 ? -35.176 47.041 225.740 1.00 44.01 289 GLU G N 1
ATOM 14409 C CA . GLU G 1 289 ? -33.792 46.601 225.738 1.00 42.71 289 GLU G CA 1
ATOM 14410 C C . GLU G 1 289 ? -33.697 45.550 224.638 1.00 42.16 289 GLU G C 1
ATOM 14411 O O . GLU G 1 289 ? -32.665 45.398 223.986 1.00 43.02 289 GLU G O 1
ATOM 14417 N N . MET G 1 290 ? -34.800 44.837 224.433 1.00 40.25 290 MET G N 1
ATOM 14418 C CA . MET G 1 290 ? -34.885 43.784 223.428 1.00 38.68 290 MET G CA 1
ATOM 14419 C C . MET G 1 290 ? -34.580 44.324 222.036 1.00 37.99 290 MET G C 1
ATOM 14420 O O . MET G 1 290 ? -33.908 43.670 221.243 1.00 37.37 290 MET G O 1
ATOM 14425 N N . TYR G 1 291 ? -35.078 45.520 221.745 1.00 38.15 291 TYR G N 1
ATOM 14426 C CA . TYR G 1 291 ? -34.873 46.130 220.438 1.00 39.06 291 TYR G CA 1
ATOM 14427 C C . TYR G 1 291 ? -33.522 46.803 220.271 1.00 39.04 291 TYR G C 1
ATOM 14428 O O . TYR G 1 291 ? -33.043 46.974 219.150 1.00 39.38 291 TYR G O 1
ATOM 14437 N N . ARG G 1 292 ? -32.911 47.183 221.387 1.00 39.32 292 ARG G N 1
ATOM 14438 C CA . ARG G 1 292 ? -31.608 47.833 221.365 1.00 39.20 292 ARG G CA 1
ATOM 14439 C C . ARG G 1 292 ? -30.532 46.759 221.476 1.00 37.94 292 ARG G C 1
ATOM 14440 O O . ARG G 1 292 ? -29.338 47.059 221.536 1.00 38.52 292 ARG G O 1
ATOM 14448 N N . VAL G 1 293 ? -30.966 45.501 221.485 1.00 36.55 293 VAL G N 1
ATOM 14449 C CA . VAL G 1 293 ? -30.048 44.374 221.608 1.00 35.09 293 VAL G CA 1
ATOM 14450 C C . VAL G 1 293 ? -30.171 43.341 220.486 1.00 33.83 293 VAL G C 1
ATOM 14451 O O . VAL G 1 293 ? -29.182 43.022 219.822 1.00 32.99 293 VAL G O 1
ATOM 14455 N N . PHE G 1 294 ? -31.383 42.827 220.284 1.00 33.35 294 PHE G N 1
ATOM 14456 C CA . PHE G 1 294 ? -31.652 41.807 219.266 1.00 33.81 294 PHE G CA 1
ATOM 14457 C C . PHE G 1 294 ? -32.291 42.372 217.996 1.00 33.76 294 PHE G C 1
ATOM 14458 O O . PHE G 1 294 ? -32.892 43.445 218.018 1.00 33.34 294 PHE G O 1
ATOM 14466 N N . ASN G 1 295 ? -32.169 41.639 216.890 1.00 33.16 295 ASN G N 1
ATOM 14467 C CA . ASN G 1 295 ? -32.745 42.095 215.629 1.00 32.97 295 ASN G CA 1
ATOM 14468 C C . ASN G 1 295 ? -34.261 41.899 215.604 1.00 32.62 295 ASN G C 1
ATOM 14469 O O . ASN G 1 295 ? -34.947 42.335 214.672 1.00 31.10 295 ASN G O 1
ATOM 14474 N N . MET G 1 296 ? -34.775 41.247 216.643 1.00 32.10 296 MET G N 1
ATOM 14475 C CA . MET G 1 296 ? -36.212 41.022 216.784 1.00 31.53 296 MET G CA 1
ATOM 14476 C C . MET G 1 296 ? -36.927 40.487 215.541 1.00 31.74 296 MET G C 1
ATOM 14477 O O . MET G 1 296 ? -38.119 40.739 215.354 1.00 32.88 296 MET G O 1
ATOM 14482 N N . GLY G 1 297 ? -36.208 39.756 214.694 1.00 31.82 297 GLY G N 1
ATOM 14483 C CA . GLY G 1 297 ? -36.816 39.196 213.495 1.00 29.81 297 GLY G CA 1
ATOM 14484 C C . GLY G 1 297 ? -36.550 39.995 212.232 1.00 28.95 297 GLY G C 1
ATOM 14485 O O . GLY G 1 297 ? -36.970 39.605 211.140 1.00 28.54 297 GLY G O 1
ATOM 14486 N N . LEU G 1 298 ? -35.851 41.117 212.382 1.00 28.08 298 LEU G N 1
ATOM 14487 C CA . LEU G 1 298 ? -35.519 41.990 211.257 1.00 27.31 298 LEU G CA 1
ATOM 14488 C C . LEU G 1 298 ? -34.063 41.768 210.859 1.00 26.84 298 LEU G C 1
ATOM 14489 O O . LEU G 1 298 ? -33.198 42.543 211.248 1.00 28.15 298 LEU G O 1
ATOM 14494 N N . GLY G 1 299 ? -33.799 40.720 210.083 1.00 25.28 299 GLY G N 1
ATOM 14495 C CA . GLY G 1 299 ? -32.435 40.423 209.669 1.00 24.18 299 GLY G CA 1
ATOM 14496 C C . GLY G 1 299 ? -31.758 41.503 208.842 1.00 23.02 299 GLY G C 1
ATOM 14497 O O . GLY G 1 299 ? -30.570 41.783 209.019 1.00 21.96 299 GLY G O 1
ATOM 14498 N N . MET G 1 300 ? -32.525 42.106 207.939 1.00 23.40 300 MET G N 1
ATOM 14499 C CA . MET G 1 300 ? -32.046 43.163 207.052 1.00 23.92 300 MET G CA 1
ATOM 14500 C C . MET G 1 300 ? -33.255 43.985 206.603 1.00 23.60 300 MET G C 1
ATOM 14501 O O . MET G 1 300 ? -34.267 43.430 206.179 1.00 22.35 300 MET G O 1
ATOM 14506 N N . VAL G 1 301 ? -33.156 45.306 206.708 1.00 24.60 301 VAL G N 1
ATOM 14507 C CA . VAL G 1 301 ? -34.249 46.182 206.290 1.00 25.64 301 VAL G CA 1
ATOM 14508 C C . VAL G 1 301 ? -33.880 46.974 205.028 1.00 25.98 301 VAL G C 1
ATOM 14509 O O . VAL G 1 301 ? -32.935 47.764 205.029 1.00 26.56 301 VAL G O 1
ATOM 14513 N N . LEU G 1 302 ? -34.624 46.754 203.950 1.00 26.24 302 LEU G N 1
ATOM 14514 C CA . LEU G 1 302 ? -34.375 47.460 202.699 1.00 26.71 302 LEU G CA 1
ATOM 14515 C C . LEU G 1 302 ? -35.234 48.728 202.580 1.00 26.72 302 LEU G C 1
ATOM 14516 O O . LEU G 1 302 ? -36.414 48.720 202.925 1.00 27.04 302 LEU G O 1
ATOM 14521 N N . VAL G 1 303 ? -34.626 49.812 202.097 1.00 27.33 303 VAL G N 1
ATOM 14522 C CA . VAL G 1 303 ? -35.307 51.095 201.913 1.00 26.40 303 VAL G CA 1
ATOM 14523 C C . VAL G 1 303 ? -35.485 51.337 200.411 1.00 28.27 303 VAL G C 1
ATOM 14524 O O . VAL G 1 303 ? -34.503 51.516 199.690 1.00 27.91 303 VAL G O 1
ATOM 14528 N N . LEU G 1 304 ? -36.732 51.330 199.943 1.00 28.93 304 LEU G N 1
ATOM 14529 C CA . LEU G 1 304 ? -37.026 51.538 198.524 1.00 30.88 304 LEU G CA 1
ATOM 14530 C C . LEU G 1 304 ? -38.421 52.115 198.279 1.00 32.58 304 LEU G C 1
ATOM 14531 O O . LEU G 1 304 ? -39.232 52.195 199.197 1.00 33.19 304 LEU G O 1
ATOM 14536 N N . PRO G 1 305 ? -38.716 52.532 197.032 1.00 34.31 305 PRO G N 1
ATOM 14537 C CA . PRO G 1 305 ? -40.033 53.098 196.698 1.00 35.69 305 PRO G CA 1
ATOM 14538 C C . PRO G 1 305 ? -41.157 52.071 196.916 1.00 37.60 305 PRO G C 1
ATOM 14539 O O . PRO G 1 305 ? -40.904 50.867 196.924 1.00 37.56 305 PRO G O 1
ATOM 14543 N N . GLN G 1 306 ? -42.392 52.543 197.072 1.00 39.54 306 GLN G N 1
ATOM 14544 C CA . GLN G 1 306 ? -43.528 51.647 197.294 1.00 41.48 306 GLN G CA 1
ATOM 14545 C C . GLN G 1 306 ? -43.737 50.614 196.185 1.00 42.13 306 GLN G C 1
ATOM 14546 O O . GLN G 1 306 ? -43.966 49.436 196.461 1.00 42.17 306 GLN G O 1
ATOM 14552 N N . GLU G 1 307 ? -43.672 51.064 194.934 1.00 43.32 307 GLU G N 1
ATOM 14553 C CA . GLU G 1 307 ? -43.837 50.185 193.772 1.00 43.69 307 GLU G CA 1
ATOM 14554 C C . GLU G 1 307 ? -42.754 49.108 193.773 1.00 42.38 307 GLU G C 1
ATOM 14555 O O . GLU G 1 307 ? -43.039 47.925 193.581 1.00 41.72 307 GLU G O 1
ATOM 14561 N N . ALA G 1 308 ? -41.509 49.541 193.978 1.00 40.07 308 ALA G N 1
ATOM 14562 C CA . ALA G 1 308 ? -40.364 48.640 194.007 1.00 37.13 308 ALA G CA 1
ATOM 14563 C C . ALA G 1 308 ? -40.521 47.662 195.152 1.00 35.99 308 ALA G C 1
ATOM 14564 O O . ALA G 1 308 ? -40.158 46.495 195.021 1.00 36.38 308 ALA G O 1
ATOM 14566 N N . ALA G 1 309 ? -41.073 48.146 196.267 1.00 35.17 309 ALA G N 1
ATOM 14567 C CA . ALA G 1 309 ? -41.304 47.329 197.462 1.00 34.54 309 ALA G CA 1
ATOM 14568 C C . ALA G 1 309 ? -42.380 46.280 197.221 1.00 34.83 309 ALA G C 1
ATOM 14569 O O . ALA G 1 309 ? -42.368 45.219 197.838 1.00 34.72 309 ALA G O 1
ATOM 14571 N N . GLU G 1 310 ? -43.312 46.589 196.325 1.00 35.98 310 GLU G N 1
ATOM 14572 C CA . GLU G 1 310 ? -44.385 45.666 195.982 1.00 36.83 310 GLU G CA 1
ATOM 14573 C C . GLU G 1 310 ? -43.877 44.590 195.029 1.00 36.41 310 GLU G C 1
ATOM 14574 O O . GLU G 1 310 ? -44.188 43.416 195.202 1.00 36.05 310 GLU G O 1
ATOM 14580 N N . GLU G 1 311 ? -43.102 44.987 194.021 1.00 36.84 311 GLU G N 1
ATOM 14581 C CA . GLU G 1 311 ? -42.562 44.020 193.066 1.00 37.46 311 GLU G CA 1
ATOM 14582 C C . GLU G 1 311 ? -41.686 43.038 193.838 1.00 37.16 311 GLU G C 1
ATOM 14583 O O . GLU G 1 311 ? -41.729 41.828 193.605 1.00 37.73 311 GLU G O 1
ATOM 14589 N N . ALA G 1 312 ? -40.889 43.586 194.756 1.00 36.09 312 ALA G N 1
ATOM 14590 C CA . ALA G 1 312 ? -39.963 42.815 195.587 1.00 35.75 312 ALA G CA 1
ATOM 14591 C C . ALA G 1 312 ? -40.619 41.701 196.402 1.00 35.12 312 ALA G C 1
ATOM 14592 O O . ALA G 1 312 ? -40.089 40.591 196.489 1.00 35.38 312 ALA G O 1
ATOM 14594 N N . LEU G 1 313 ? -41.766 41.998 197.004 1.00 35.25 313 LEU G N 1
ATOM 14595 C CA . LEU G 1 313 ? -42.481 41.015 197.815 1.00 34.92 313 LEU G CA 1
ATOM 14596 C C . LEU G 1 313 ? -42.917 39.802 196.994 1.00 35.06 313 LEU G C 1
ATOM 14597 O O . LEU G 1 313 ? -43.282 38.771 197.550 1.00 36.39 313 LEU G O 1
ATOM 14602 N N . LYS G 1 314 ? -42.874 39.930 195.670 1.00 35.31 314 LYS G N 1
ATOM 14603 C CA . LYS G 1 314 ? -43.261 38.841 194.779 1.00 35.39 314 LYS G CA 1
ATOM 14604 C C . LYS G 1 314 ? -42.027 38.049 194.378 1.00 34.59 314 LYS G C 1
ATOM 14605 O O . LYS G 1 314 ? -42.128 36.947 193.834 1.00 35.83 314 LYS G O 1
ATOM 14611 N N . LEU G 1 315 ? -40.859 38.613 194.664 1.00 32.48 315 LEU G N 1
ATOM 14612 C CA . LEU G 1 315 ? -39.604 37.971 194.318 1.00 31.84 315 LEU G CA 1
ATOM 14613 C C . LEU G 1 315 ? -38.945 37.217 195.469 1.00 32.04 315 LEU G C 1
ATOM 14614 O O . LEU G 1 315 ? -38.457 36.103 195.279 1.00 32.16 315 LEU G O 1
ATOM 14619 N N . VAL G 1 316 ? -38.944 37.811 196.659 1.00 32.67 316 VAL G N 1
ATOM 14620 C CA . VAL G 1 316 ? -38.322 37.190 197.829 1.00 33.84 316 VAL G CA 1
ATOM 14621 C C . VAL G 1 316 ? -39.202 37.225 199.080 1.00 34.72 316 VAL G C 1
ATOM 14622 O O . VAL G 1 316 ? -40.261 37.850 199.092 1.00 35.72 316 VAL G O 1
ATOM 14626 N N . GLU G 1 317 ? -38.753 36.552 200.136 1.00 35.32 317 GLU G N 1
ATOM 14627 C CA . GLU G 1 317 ? -39.487 36.537 201.395 1.00 34.62 317 GLU G CA 1
ATOM 14628 C C . GLU G 1 317 ? -39.110 37.786 202.187 1.00 33.72 317 GLU G C 1
ATOM 14629 O O . GLU G 1 317 ? -37.946 37.986 202.547 1.00 32.43 317 GLU G O 1
ATOM 14635 N N . GLY G 1 318 ? -40.107 38.624 202.452 1.00 33.06 318 GLY G N 1
ATOM 14636 C CA . GLY G 1 318 ? -39.878 39.857 203.184 1.00 32.56 318 GLY G CA 1
ATOM 14637 C C . GLY G 1 318 ? -41.191 40.504 203.600 1.00 32.11 318 GLY G C 1
ATOM 14638 O O . GLY G 1 318 ? -42.267 40.028 203.238 1.00 31.62 318 GLY G O 1
ATOM 14639 N N . PHE G 1 319 ? -41.114 41.601 204.345 1.00 31.39 319 PHE G N 1
ATOM 14640 C CA . PHE G 1 319 ? -42.324 42.253 204.818 1.00 30.79 319 PHE G CA 1
ATOM 14641 C C . PHE G 1 319 ? -42.263 43.786 204.843 1.00 31.25 319 PHE G C 1
ATOM 14642 O O . PHE G 1 319 ? -41.268 44.369 205.268 1.00 30.25 319 PHE G O 1
ATOM 14650 N N . LEU G 1 320 ? -43.320 44.439 204.367 1.00 31.20 320 LEU G N 1
ATOM 14651 C CA . LEU G 1 320 ? -43.368 45.894 204.424 1.00 32.64 320 LEU G CA 1
ATOM 14652 C C . LEU G 1 320 ? -43.614 46.153 205.898 1.00 32.37 320 LEU G C 1
ATOM 14653 O O . LEU G 1 320 ? -44.618 45.709 206.455 1.00 32.35 320 LEU G O 1
ATOM 14658 N N . VAL G 1 321 ? -42.705 46.876 206.533 1.00 32.15 321 VAL G N 1
ATOM 14659 C CA . VAL G 1 321 ? -42.841 47.115 207.954 1.00 30.71 321 VAL G CA 1
ATOM 14660 C C . VAL G 1 321 ? -42.714 48.573 208.372 1.00 31.61 321 VAL G C 1
ATOM 14661 O O . VAL G 1 321 ? -42.558 48.864 209.555 1.00 32.41 321 VAL G O 1
ATOM 14665 N N . GLY G 1 322 ? -42.782 49.494 207.420 1.00 31.66 322 GLY G N 1
ATOM 14666 C CA . GLY G 1 322 ? -42.661 50.890 207.795 1.00 32.64 322 GLY G CA 1
ATOM 14667 C C . GLY G 1 322 ? -42.508 51.871 206.653 1.00 33.96 322 GLY G C 1
ATOM 14668 O O . GLY G 1 322 ? -42.695 51.527 205.486 1.00 34.44 322 GLY G O 1
ATOM 14669 N N . ARG G 1 323 ? -42.158 53.106 206.991 1.00 34.56 323 ARG G N 1
ATOM 14670 C CA . ARG G 1 323 ? -41.995 54.142 205.988 1.00 36.89 323 ARG G CA 1
ATOM 14671 C C . ARG G 1 323 ? -40.958 55.172 206.397 1.00 36.86 323 ARG G C 1
ATOM 14672 O O . ARG G 1 323 ? -40.722 55.393 207.587 1.00 36.53 323 ARG G O 1
ATOM 14680 N N . VAL G 1 324 ? -40.324 55.786 205.401 1.00 37.44 324 VAL G N 1
ATOM 14681 C CA . VAL G 1 324 ? -39.342 56.824 205.669 1.00 39.22 324 VAL G CA 1
ATOM 14682 C C . VAL G 1 324 ? -40.136 58.116 205.772 1.00 40.22 324 VAL G C 1
ATOM 14683 O O . VAL G 1 324 ? -40.804 58.547 204.825 1.00 39.42 324 VAL G O 1
ATOM 14687 N N . VAL G 1 325 ? -40.071 58.707 206.956 1.00 41.63 325 VAL G N 1
ATOM 14688 C CA . VAL G 1 325 ? -40.789 59.932 207.258 1.00 42.95 325 VAL G CA 1
ATOM 14689 C C . VAL G 1 325 ? -39.801 60.942 207.822 1.00 44.06 325 VAL G C 1
ATOM 14690 O O . VAL G 1 325 ? -38.695 60.579 208.220 1.00 45.05 325 VAL G O 1
ATOM 14694 N N . PRO G 1 326 ? -40.182 62.224 207.859 1.00 44.84 326 PRO G N 1
ATOM 14695 C CA . PRO G 1 326 ? -39.270 63.239 208.392 1.00 46.09 326 PRO G CA 1
ATOM 14696 C C . PRO G 1 326 ? -38.814 62.894 209.809 1.00 47.48 326 PRO G C 1
ATOM 14697 O O . PRO G 1 326 ? -39.352 61.977 210.434 1.00 47.63 326 PRO G O 1
ATOM 14701 N N . GLY G 1 327 ? -37.817 63.621 210.304 1.00 48.97 327 GLY G N 1
ATOM 14702 C CA . GLY G 1 327 ? -37.330 63.381 211.653 1.00 51.11 327 GLY G CA 1
ATOM 14703 C C . GLY G 1 327 ? -35.952 62.751 211.785 1.00 52.52 327 GLY G C 1
ATOM 14704 O O . GLY G 1 327 ? -34.950 63.282 211.295 1.00 53.06 327 GLY G O 1
ATOM 14705 N N . GLU G 1 328 ? -35.907 61.612 212.465 1.00 53.28 328 GLU G N 1
ATOM 14706 C CA . GLU G 1 328 ? -34.664 60.890 212.689 1.00 54.97 328 GLU G CA 1
ATOM 14707 C C . GLU G 1 328 ? -34.997 59.737 213.625 1.00 54.51 328 GLU G C 1
ATOM 14708 O O . GLU G 1 328 ? -36.025 59.771 214.312 1.00 55.42 328 GLU G O 1
ATOM 14714 N N . GLY G 1 329 ? -34.141 58.718 213.640 1.00 52.61 329 GLY G N 1
ATOM 14715 C CA . GLY G 1 329 ? -34.367 57.575 214.504 1.00 49.92 329 GLY G CA 1
ATOM 14716 C C . GLY G 1 329 ? -35.485 56.692 213.999 1.00 48.37 329 GLY G C 1
ATOM 14717 O O . GLY G 1 329 ? -36.098 56.976 212.969 1.00 47.25 329 GLY G O 1
ATOM 14718 N N . VAL G 1 330 ? -35.753 55.619 214.733 1.00 48.37 330 VAL G N 1
ATOM 14719 C CA . VAL G 1 330 ? -36.798 54.673 214.360 1.00 48.15 330 VAL G CA 1
ATOM 14720 C C . VAL G 1 330 ? -37.922 54.717 215.382 1.00 48.53 330 VAL G C 1
ATOM 14721 O O . VAL G 1 330 ? -37.677 54.921 216.568 1.00 48.42 330 VAL G O 1
ATOM 14725 N N . ARG G 1 331 ? -39.151 54.518 214.923 1.00 49.77 331 ARG G N 1
ATOM 14726 C CA . ARG G 1 331 ? -40.295 54.523 215.821 1.00 51.43 331 ARG G CA 1
ATOM 14727 C C . ARG G 1 331 ? -41.275 53.404 215.491 1.00 51.21 331 ARG G C 1
ATOM 14728 O O . ARG G 1 331 ? -41.748 53.302 214.359 1.00 51.37 331 ARG G O 1
ATOM 14736 N N . LEU G 1 332 ? -41.559 52.555 216.479 1.00 51.63 332 LEU G N 1
ATOM 14737 C CA . LEU G 1 332 ? -42.521 51.462 216.316 1.00 51.42 332 LEU G CA 1
ATOM 14738 C C . LEU G 1 332 ? -43.905 52.087 216.416 1.00 51.86 332 LEU G C 1
ATOM 14739 O O . LEU G 1 332 ? -44.186 52.838 217.350 1.00 52.41 332 LEU G O 1
ATOM 14744 N N . VAL G 1 333 ? -44.768 51.780 215.460 1.00 52.35 333 VAL G N 1
ATOM 14745 C CA . VAL G 1 333 ? -46.108 52.338 215.456 1.00 53.59 333 VAL G CA 1
ATOM 14746 C C . VAL G 1 333 ? -47.128 51.209 215.439 1.00 53.86 333 VAL G C 1
ATOM 14747 O O . VAL G 1 333 ? -46.685 50.052 215.571 1.00 54.15 333 VAL G O 1
ATOM 14752 N N . LEU H 1 51 ? 1.955 39.550 181.170 1.00 59.17 51 LEU H N 1
ATOM 14753 C CA . LEU H 1 51 ? 1.063 40.746 181.285 1.00 58.58 51 LEU H CA 1
ATOM 14754 C C . LEU H 1 51 ? -0.439 40.457 181.118 1.00 56.38 51 LEU H C 1
ATOM 14755 O O . LEU H 1 51 ? -0.845 39.500 180.443 1.00 56.85 51 LEU H O 1
ATOM 14760 N N . GLU H 1 52 ? -1.245 41.304 181.759 1.00 52.78 52 GLU H N 1
ATOM 14761 C CA . GLU H 1 52 ? -2.705 41.245 181.712 1.00 48.30 52 GLU H CA 1
ATOM 14762 C C . GLU H 1 52 ? -3.373 39.993 182.279 1.00 44.14 52 GLU H C 1
ATOM 14763 O O . GLU H 1 52 ? -4.369 39.504 181.738 1.00 44.23 52 GLU H O 1
ATOM 14769 N N . GLU H 1 53 ? -2.825 39.475 183.371 1.00 39.04 53 GLU H N 1
ATOM 14770 C CA . GLU H 1 53 ? -3.396 38.308 184.025 1.00 34.02 53 GLU H CA 1
ATOM 14771 C C . GLU H 1 53 ? -3.289 38.537 185.525 1.00 30.11 53 GLU H C 1
ATOM 14772 O O . GLU H 1 53 ? -2.665 37.761 186.249 1.00 28.71 53 GLU H O 1
ATOM 14778 N N . PRO H 1 54 ? -3.889 39.638 186.009 1.00 27.73 54 PRO H N 1
ATOM 14779 C CA . PRO H 1 54 ? -3.875 39.990 187.433 1.00 25.81 54 PRO H CA 1
ATOM 14780 C C . PRO H 1 54 ? -4.660 39.003 188.294 1.00 24.41 54 PRO H C 1
ATOM 14781 O O . PRO H 1 54 ? -5.779 38.608 187.952 1.00 24.77 54 PRO H O 1
ATOM 14785 N N . VAL H 1 55 ? -4.062 38.617 189.415 1.00 22.82 55 VAL H N 1
ATOM 14786 C CA . VAL H 1 55 ? -4.674 37.682 190.343 1.00 19.99 55 VAL H CA 1
ATOM 14787 C C . VAL H 1 55 ? -4.702 38.291 191.741 1.00 21.21 55 VAL H C 1
ATOM 14788 O O . VAL H 1 55 ? -3.704 38.843 192.214 1.00 21.13 55 VAL H O 1
ATOM 14792 N N . LEU H 1 56 ? -5.853 38.197 192.397 1.00 21.70 56 LEU H N 1
ATOM 14793 C CA . LEU H 1 56 ? -5.998 38.730 193.744 1.00 21.90 56 LEU H CA 1
ATOM 14794 C C . LEU H 1 56 ? -5.569 37.698 194.767 1.00 21.97 56 LEU H C 1
ATOM 14795 O O . LEU H 1 56 ? -6.071 36.571 194.772 1.00 22.51 56 LEU H O 1
ATOM 14800 N N . VAL H 1 57 ? -4.620 38.088 195.613 1.00 22.29 57 VAL H N 1
ATOM 14801 C CA . VAL H 1 57 ? -4.117 37.233 196.685 1.00 22.18 57 VAL H CA 1
ATOM 14802 C C . VAL H 1 57 ? -4.518 37.901 197.996 1.00 21.87 57 VAL H C 1
ATOM 14803 O O . VAL H 1 57 ? -4.900 39.068 198.013 1.00 22.25 57 VAL H O 1
ATOM 14807 N N . ALA H 1 58 ? -4.442 37.169 199.097 1.00 22.84 58 ALA H N 1
ATOM 14808 C CA . ALA H 1 58 ? -4.807 37.747 200.380 1.00 22.47 58 ALA H CA 1
ATOM 14809 C C . ALA H 1 58 ? -4.241 36.917 201.513 1.00 23.43 58 ALA H C 1
ATOM 14810 O O . ALA H 1 58 ? -4.107 35.696 201.394 1.00 23.77 58 ALA H O 1
ATOM 14812 N N . THR H 1 59 ? -3.921 37.590 202.613 1.00 23.59 59 THR H N 1
ATOM 14813 C CA . THR H 1 59 ? -3.363 36.929 203.778 1.00 22.99 59 THR H CA 1
ATOM 14814 C C . THR H 1 59 ? -3.982 37.519 205.040 1.00 22.81 59 THR H C 1
ATOM 14815 O O . THR H 1 59 ? -4.373 38.678 205.057 1.00 22.30 59 THR H O 1
ATOM 14819 N N . THR H 1 60 ? -4.095 36.697 206.079 1.00 24.05 60 THR H N 1
ATOM 14820 C CA . THR H 1 60 ? -4.633 37.121 207.372 1.00 23.34 60 THR H CA 1
ATOM 14821 C C . THR H 1 60 ? -3.519 36.870 208.383 1.00 21.71 60 THR H C 1
ATOM 14822 O O . THR H 1 60 ? -2.793 35.887 208.275 1.00 19.52 60 THR H O 1
ATOM 14826 N N . ASP H 1 61 ? -3.384 37.748 209.366 1.00 22.41 61 ASP H N 1
ATOM 14827 C CA . ASP H 1 61 ? -2.340 37.571 210.363 1.00 24.67 61 ASP H CA 1
ATOM 14828 C C . ASP H 1 61 ? -2.659 38.236 211.682 1.00 24.95 61 ASP H C 1
ATOM 14829 O O . ASP H 1 61 ? -3.571 39.061 211.770 1.00 24.65 61 ASP H O 1
ATOM 14834 N N . GLY H 1 62 ? -1.890 37.853 212.701 1.00 25.80 62 GLY H N 1
ATOM 14835 C CA . GLY H 1 62 ? -2.045 38.401 214.036 1.00 25.89 62 GLY H CA 1
ATOM 14836 C C . GLY H 1 62 ? -0.665 38.762 214.556 1.00 26.87 62 GLY H C 1
ATOM 14837 O O . GLY H 1 62 ? 0.342 38.268 214.041 1.00 28.09 62 GLY H O 1
ATOM 14838 N N . VAL H 1 63 ? -0.602 39.623 215.564 1.00 25.75 63 VAL H N 1
ATOM 14839 C CA . VAL H 1 63 ? 0.683 40.023 216.117 1.00 24.43 63 VAL H CA 1
ATOM 14840 C C . VAL H 1 63 ? 1.243 38.909 216.993 1.00 24.88 63 VAL H C 1
ATOM 14841 O O . VAL H 1 63 ? 2.446 38.648 216.988 1.00 26.65 63 VAL H O 1
ATOM 14845 N N . GLY H 1 64 ? 0.364 38.234 217.723 1.00 24.46 64 GLY H N 1
ATOM 14846 C CA . GLY H 1 64 ? 0.801 37.168 218.609 1.00 24.41 64 GLY H CA 1
ATOM 14847 C C . GLY H 1 64 ? 0.901 37.699 220.030 1.00 24.16 64 GLY H C 1
ATOM 14848 O O . GLY H 1 64 ? 0.546 38.848 220.286 1.00 23.23 64 GLY H O 1
ATOM 14849 N N . THR H 1 65 ? 1.395 36.885 220.955 1.00 25.50 65 THR H N 1
ATOM 14850 C CA . THR H 1 65 ? 1.507 37.315 222.343 1.00 28.11 65 THR H CA 1
ATOM 14851 C C . THR H 1 65 ? 2.509 38.454 222.530 1.00 27.37 65 THR H C 1
ATOM 14852 O O . THR H 1 65 ? 2.716 38.929 223.644 1.00 27.22 65 THR H O 1
ATOM 14856 N N . LYS H 1 66 ? 3.125 38.896 221.436 1.00 27.56 66 LYS H N 1
ATOM 14857 C CA . LYS H 1 66 ? 4.068 40.007 221.501 1.00 27.12 66 LYS H CA 1
ATOM 14858 C C . LYS H 1 66 ? 3.309 41.214 222.030 1.00 27.56 66 LYS H C 1
ATOM 14859 O O . LYS H 1 66 ? 3.878 42.099 222.674 1.00 26.11 66 LYS H O 1
ATOM 14865 N N . THR H 1 67 ? 2.014 41.242 221.732 1.00 27.58 67 THR H N 1
ATOM 14866 C CA . THR H 1 67 ? 1.152 42.322 222.172 1.00 28.15 67 THR H CA 1
ATOM 14867 C C . THR H 1 67 ? 1.292 42.481 223.677 1.00 29.17 67 THR H C 1
ATOM 14868 O O . THR H 1 67 ? 1.609 43.563 224.175 1.00 30.49 67 THR H O 1
ATOM 14872 N N . LEU H 1 68 ? 1.060 41.387 224.396 1.00 30.52 68 LEU H N 1
ATOM 14873 C CA . LEU H 1 68 ? 1.143 41.385 225.853 1.00 30.81 68 LEU H CA 1
ATOM 14874 C C . LEU H 1 68 ? 2.427 42.027 226.349 1.00 31.52 68 LEU H C 1
ATOM 14875 O O . LEU H 1 68 ? 2.374 43.000 227.100 1.00 31.52 68 LEU H O 1
ATOM 14880 N N . LEU H 1 69 ? 3.572 41.492 225.922 1.00 32.81 69 LEU H N 1
ATOM 14881 C CA . LEU H 1 69 ? 4.875 42.029 226.327 1.00 33.98 69 LEU H CA 1
ATOM 14882 C C . LEU H 1 69 ? 4.922 43.535 226.077 1.00 35.35 69 LEU H C 1
ATOM 14883 O O . LEU H 1 69 ? 5.444 44.297 226.904 1.00 34.42 69 LEU H O 1
ATOM 14888 N N . ALA H 1 70 ? 4.369 43.953 224.938 1.00 35.62 70 ALA H N 1
ATOM 14889 C CA . ALA H 1 70 ? 4.327 45.367 224.573 1.00 36.52 70 ALA H CA 1
ATOM 14890 C C . ALA H 1 70 ? 3.423 46.110 225.557 1.00 37.22 70 ALA H C 1
ATOM 14891 O O . ALA H 1 70 ? 3.626 47.297 225.835 1.00 37.21 70 ALA H O 1
ATOM 14893 N N . LEU H 1 71 ? 2.420 45.404 226.072 1.00 37.88 71 LEU H N 1
ATOM 14894 C CA . LEU H 1 71 ? 1.502 45.978 227.043 1.00 38.69 71 LEU H CA 1
ATOM 14895 C C . LEU H 1 71 ? 2.205 46.014 228.400 1.00 40.21 71 LEU H C 1
ATOM 14896 O O . LEU H 1 71 ? 2.284 47.064 229.034 1.00 40.63 71 LEU H O 1
ATOM 14901 N N . GLU H 1 72 ? 2.727 44.871 228.837 1.00 41.75 72 GLU H N 1
ATOM 14902 C CA . GLU H 1 72 ? 3.446 44.807 230.103 1.00 43.29 72 GLU H CA 1
ATOM 14903 C C . GLU H 1 72 ? 4.533 45.872 230.108 1.00 43.52 72 GLU H C 1
ATOM 14904 O O . GLU H 1 72 ? 4.889 46.395 231.163 1.00 45.30 72 GLU H O 1
ATOM 14910 N N . ALA H 1 73 ? 5.057 46.186 228.924 1.00 42.78 73 ALA H N 1
ATOM 14911 C CA . ALA H 1 73 ? 6.123 47.174 228.783 1.00 41.53 73 ALA H CA 1
ATOM 14912 C C . ALA H 1 73 ? 5.625 48.589 228.520 1.00 40.88 73 ALA H C 1
ATOM 14913 O O . ALA H 1 73 ? 6.417 49.521 228.449 1.00 41.80 73 ALA H O 1
ATOM 14915 N N . GLY H 1 74 ? 4.317 48.749 228.365 1.00 41.50 74 GLY H N 1
ATOM 14916 C CA . GLY H 1 74 ? 3.751 50.069 228.125 1.00 42.44 74 GLY H CA 1
ATOM 14917 C C . GLY H 1 74 ? 4.232 50.844 226.904 1.00 43.34 74 GLY H C 1
ATOM 14918 O O . GLY H 1 74 ? 4.304 52.079 226.949 1.00 42.55 74 GLY H O 1
ATOM 14919 N N . ASP H 1 75 ? 4.554 50.139 225.817 1.00 43.68 75 ASP H N 1
ATOM 14920 C CA . ASP H 1 75 ? 5.020 50.782 224.580 1.00 44.14 75 ASP H CA 1
ATOM 14921 C C . ASP H 1 75 ? 4.525 49.999 223.365 1.00 43.57 75 ASP H C 1
ATOM 14922 O O . ASP H 1 75 ? 5.203 49.092 222.886 1.00 43.57 75 ASP H O 1
ATOM 14927 N N . VAL H 1 76 ? 3.339 50.360 222.875 1.00 42.75 76 VAL H N 1
ATOM 14928 C CA . VAL H 1 76 ? 2.727 49.685 221.729 1.00 41.18 76 VAL H CA 1
ATOM 14929 C C . VAL H 1 76 ? 2.890 50.446 220.413 1.00 40.80 76 VAL H C 1
ATOM 14930 O O . VAL H 1 76 ? 2.126 50.229 219.472 1.00 40.74 76 VAL H O 1
ATOM 14934 N N . SER H 1 77 ? 3.892 51.321 220.347 1.00 39.85 77 SER H N 1
ATOM 14935 C CA . SER H 1 77 ? 4.136 52.133 219.155 1.00 38.10 77 SER H CA 1
ATOM 14936 C C . SER H 1 77 ? 4.628 51.342 217.948 1.00 36.61 77 SER H C 1
ATOM 14937 O O . SER H 1 77 ? 4.842 51.907 216.871 1.00 35.61 77 SER H O 1
ATOM 14940 N N . GLY H 1 78 ? 4.801 50.037 218.120 1.00 35.48 78 GLY H N 1
ATOM 14941 C CA . GLY H 1 78 ? 5.276 49.232 217.011 1.00 35.35 78 GLY H CA 1
ATOM 14942 C C . GLY H 1 78 ? 4.393 48.064 216.604 1.00 34.65 78 GLY H C 1
ATOM 14943 O O . GLY H 1 78 ? 4.658 47.423 215.585 1.00 35.02 78 GLY H O 1
ATOM 14944 N N . LEU H 1 79 ? 3.341 47.790 217.373 1.00 33.53 79 LEU H N 1
ATOM 14945 C CA . LEU H 1 79 ? 2.453 46.663 217.077 1.00 31.96 79 LEU H CA 1
ATOM 14946 C C . LEU H 1 79 ? 1.727 46.765 215.730 1.00 32.13 79 LEU H C 1
ATOM 14947 O O . LEU H 1 79 ? 1.371 45.745 215.131 1.00 31.08 79 LEU H O 1
ATOM 14952 N N . GLY H 1 80 ? 1.520 47.994 215.257 1.00 33.02 80 GLY H N 1
ATOM 14953 C CA . GLY H 1 80 ? 0.863 48.208 213.975 1.00 32.12 80 GLY H CA 1
ATOM 14954 C C . GLY H 1 80 ? 1.829 47.891 212.851 1.00 31.56 80 GLY H C 1
ATOM 14955 O O . GLY H 1 80 ? 1.438 47.484 211.761 1.00 31.66 80 GLY H O 1
ATOM 14956 N N . PHE H 1 81 ? 3.110 48.097 213.120 1.00 31.71 81 PHE H N 1
ATOM 14957 C CA . PHE H 1 81 ? 4.146 47.790 212.149 1.00 31.70 81 PHE H CA 1
ATOM 14958 C C . PHE H 1 81 ? 4.354 46.272 212.173 1.00 30.19 81 PHE H C 1
ATOM 14959 O O . PHE H 1 81 ? 4.434 45.627 211.125 1.00 30.23 81 PHE H O 1
ATOM 14967 N N . ASP H 1 82 ? 4.423 45.706 213.376 1.00 29.03 82 ASP H N 1
ATOM 14968 C CA . ASP H 1 82 ? 4.599 44.267 213.533 1.00 28.04 82 ASP H CA 1
ATOM 14969 C C . ASP H 1 82 ? 3.553 43.517 212.714 1.00 26.76 82 ASP H C 1
ATOM 14970 O O . ASP H 1 82 ? 3.870 42.525 212.068 1.00 26.10 82 ASP H O 1
ATOM 14975 N N . LEU H 1 83 ? 2.315 44.007 212.742 1.00 25.11 83 LEU H N 1
ATOM 14976 C CA . LEU H 1 83 ? 1.205 43.403 212.005 1.00 24.27 83 LEU H CA 1
ATOM 14977 C C . LEU H 1 83 ? 1.261 43.663 210.501 1.00 24.21 83 LEU H C 1
ATOM 14978 O O . LEU H 1 83 ? 1.287 42.737 209.696 1.00 24.39 83 LEU H O 1
ATOM 14983 N N . VAL H 1 84 ? 1.257 44.933 210.125 1.00 25.44 84 VAL H N 1
ATOM 14984 C CA . VAL H 1 84 ? 1.297 45.297 208.716 1.00 26.24 84 VAL H CA 1
ATOM 14985 C C . VAL H 1 84 ? 2.490 44.671 208.010 1.00 26.22 84 VAL H C 1
ATOM 14986 O O . VAL H 1 84 ? 2.354 44.177 206.889 1.00 26.91 84 VAL H O 1
ATOM 14990 N N . ASN H 1 85 ? 3.650 44.690 208.668 1.00 24.12 85 ASN H N 1
ATOM 14991 C CA . ASN H 1 85 ? 4.871 44.140 208.093 1.00 21.84 85 ASN H CA 1
ATOM 14992 C C . ASN H 1 85 ? 4.812 42.637 207.937 1.00 20.80 85 ASN H C 1
ATOM 14993 O O . ASN H 1 85 ? 5.204 42.106 206.901 1.00 21.15 85 ASN H O 1
ATOM 14998 N N . HIS H 1 86 ? 4.324 41.952 208.965 1.00 19.18 86 HIS H N 1
ATOM 14999 C CA . HIS H 1 86 ? 4.211 40.504 208.920 1.00 18.36 86 HIS H CA 1
ATOM 15000 C C . HIS H 1 86 ? 3.342 40.131 207.734 1.00 19.32 86 HIS H C 1
ATOM 15001 O O . HIS H 1 86 ? 3.691 39.255 206.956 1.00 21.40 86 HIS H O 1
ATOM 15008 N N . SER H 1 87 ? 2.210 40.809 207.586 1.00 20.14 87 SER H N 1
ATOM 15009 C CA . SER H 1 87 ? 1.293 40.533 206.481 1.00 19.60 87 SER H CA 1
ATOM 15010 C C . SER H 1 87 ? 1.938 40.790 205.127 1.00 18.35 87 SER H C 1
ATOM 15011 O O . SER H 1 87 ? 1.784 39.992 204.209 1.00 18.41 87 SER H O 1
ATOM 15014 N N . VAL H 1 88 ? 2.648 41.908 205.002 1.00 18.59 88 VAL H N 1
ATOM 15015 C CA . VAL H 1 88 ? 3.311 42.249 203.752 1.00 19.01 88 VAL H CA 1
ATOM 15016 C C . VAL H 1 88 ? 4.268 41.145 203.330 1.00 19.23 88 VAL H C 1
ATOM 15017 O O . VAL H 1 88 ? 4.321 40.780 202.152 1.00 20.39 88 VAL H O 1
ATOM 15021 N N . ASN H 1 89 ? 5.013 40.602 204.287 1.00 18.81 89 ASN H N 1
ATOM 15022 C CA . ASN H 1 89 ? 5.962 39.542 203.979 1.00 19.52 89 ASN H CA 1
ATOM 15023 C C . ASN H 1 89 ? 5.299 38.235 203.551 1.00 19.49 89 ASN H C 1
ATOM 15024 O O . ASN H 1 89 ? 5.928 37.407 202.896 1.00 20.72 89 ASN H O 1
ATOM 15029 N N . ASP H 1 90 ? 4.039 38.032 203.927 1.00 20.76 90 ASP H N 1
ATOM 15030 C CA . ASP H 1 90 ? 3.334 36.809 203.538 1.00 19.89 90 ASP H CA 1
ATOM 15031 C C . ASP H 1 90 ? 2.894 36.901 202.084 1.00 21.30 90 ASP H C 1
ATOM 15032 O O . ASP H 1 90 ? 2.917 35.902 201.364 1.00 22.71 90 ASP H O 1
ATOM 15037 N N . LEU H 1 91 ? 2.483 38.095 201.657 1.00 21.46 91 LEU H N 1
ATOM 15038 C CA . LEU H 1 91 ? 2.071 38.304 200.275 1.00 22.02 91 LEU H CA 1
ATOM 15039 C C . LEU H 1 91 ? 3.326 38.339 199.422 1.00 22.92 91 LEU H C 1
ATOM 15040 O O . LEU H 1 91 ? 3.346 37.822 198.309 1.00 22.15 91 LEU H O 1
ATOM 15045 N N . LEU H 1 92 ? 4.369 38.971 199.953 1.00 23.34 92 LEU H N 1
ATOM 15046 C CA . LEU H 1 92 ? 5.647 39.052 199.261 1.00 22.87 92 LEU H CA 1
ATOM 15047 C C . LEU H 1 92 ? 6.064 37.628 198.949 1.00 23.18 92 LEU H C 1
ATOM 15048 O O . LEU H 1 92 ? 6.625 37.357 197.890 1.00 26.08 92 LEU H O 1
ATOM 15053 N N . ALA H 1 93 ? 5.772 36.722 199.879 1.00 23.58 93 ALA H N 1
ATOM 15054 C CA . ALA H 1 93 ? 6.098 35.307 199.739 1.00 23.42 93 ALA H CA 1
ATOM 15055 C C . ALA H 1 93 ? 5.407 34.678 198.530 1.00 24.78 93 ALA H C 1
ATOM 15056 O O . ALA H 1 93 ? 5.828 33.633 198.045 1.00 24.54 93 ALA H O 1
ATOM 15058 N N . GLN H 1 94 ? 4.349 35.323 198.048 1.00 27.04 94 GLN H N 1
ATOM 15059 C CA . GLN H 1 94 ? 3.590 34.841 196.890 1.00 28.70 94 GLN H CA 1
ATOM 15060 C C . GLN H 1 94 ? 3.898 35.675 195.641 1.00 28.28 94 GLN H C 1
ATOM 15061 O O . GLN H 1 94 ? 3.329 35.452 194.567 1.00 27.51 94 GLN H O 1
ATOM 15067 N N . GLY H 1 95 ? 4.811 36.631 195.799 1.00 27.07 95 GLY H N 1
ATOM 15068 C CA . GLY H 1 95 ? 5.207 37.499 194.703 1.00 26.39 95 GLY H CA 1
ATOM 15069 C C . GLY H 1 95 ? 4.238 38.638 194.444 1.00 25.63 95 GLY H C 1
ATOM 15070 O O . GLY H 1 95 ? 4.221 39.202 193.354 1.00 26.25 95 GLY H O 1
ATOM 15071 N N . ALA H 1 96 ? 3.455 38.999 195.455 1.00 25.63 96 ALA H N 1
ATOM 15072 C CA . ALA H 1 96 ? 2.452 40.050 195.317 1.00 26.36 96 ALA H CA 1
ATOM 15073 C C . ALA H 1 96 ? 2.722 41.376 196.028 1.00 27.97 96 ALA H C 1
ATOM 15074 O O . ALA H 1 96 ? 3.204 41.413 197.165 1.00 27.88 96 ALA H O 1
ATOM 15076 N N . GLU H 1 97 ? 2.392 42.467 195.342 1.00 28.82 97 GLU H N 1
ATOM 15077 C CA . GLU H 1 97 ? 2.541 43.806 195.893 1.00 30.26 97 GLU H CA 1
ATOM 15078 C C . GLU H 1 97 ? 1.231 44.056 196.645 1.00 29.80 97 GLU H C 1
ATOM 15079 O O . GLU H 1 97 ? 0.181 43.527 196.258 1.00 30.41 97 GLU H O 1
ATOM 15085 N N . PRO H 1 98 ? 1.271 44.845 197.733 1.00 28.81 98 PRO H N 1
ATOM 15086 C CA . PRO H 1 98 ? 0.067 45.146 198.526 1.00 28.32 98 PRO H CA 1
ATOM 15087 C C . PRO H 1 98 ? -0.983 46.054 197.874 1.00 27.58 98 PRO H C 1
ATOM 15088 O O . PRO H 1 98 ? -0.655 46.992 197.153 1.00 27.92 98 PRO H O 1
ATOM 15092 N N . LEU H 1 99 ? -2.252 45.771 198.156 1.00 28.17 99 LEU H N 1
ATOM 15093 C CA . LEU H 1 99 ? -3.372 46.526 197.603 1.00 27.46 99 LEU H CA 1
ATOM 15094 C C . LEU H 1 99 ? -4.101 47.360 198.673 1.00 28.91 99 LEU H C 1
ATOM 15095 O O . LEU H 1 99 ? -4.366 48.555 198.477 1.00 30.30 99 LEU H O 1
ATOM 15100 N N . PHE H 1 100 ? -4.444 46.728 199.794 1.00 27.77 100 PHE H N 1
ATOM 15101 C CA . PHE H 1 100 ? -5.112 47.432 200.886 1.00 26.61 100 PHE H CA 1
ATOM 15102 C C . PHE H 1 100 ? -5.126 46.594 202.169 1.00 26.84 100 PHE H C 1
ATOM 15103 O O . PHE H 1 100 ? -5.017 45.363 202.122 1.00 24.63 100 PHE H O 1
ATOM 15111 N N . PHE H 1 101 ? -5.241 47.275 203.311 1.00 26.12 101 PHE H N 1
ATOM 15112 C CA . PHE H 1 101 ? -5.225 46.622 204.620 1.00 27.20 101 PHE H CA 1
ATOM 15113 C C . PHE H 1 101 ? -6.454 47.003 205.446 1.00 26.16 101 PHE H C 1
ATOM 15114 O O . PHE H 1 101 ? -7.087 48.020 205.192 1.00 28.33 101 PHE H O 1
ATOM 15122 N N . LEU H 1 102 ? -6.801 46.166 206.417 1.00 25.77 102 LEU H N 1
ATOM 15123 C CA . LEU H 1 102 ? -7.921 46.426 207.326 1.00 24.63 102 LEU H CA 1
ATOM 15124 C C . LEU H 1 102 ? -7.755 45.478 208.502 1.00 24.84 102 LEU H C 1
ATOM 15125 O O . LEU H 1 102 ? -7.365 44.321 208.330 1.00 23.60 102 LEU H O 1
ATOM 15130 N N . ASP H 1 103 ? -8.043 45.974 209.699 1.00 26.53 103 ASP H N 1
ATOM 15131 C CA . ASP H 1 103 ? -7.847 45.181 210.902 1.00 27.74 103 ASP H CA 1
ATOM 15132 C C . ASP H 1 103 ? -9.049 44.813 211.759 1.00 27.67 103 ASP H C 1
ATOM 15133 O O . ASP H 1 103 ? -10.181 45.231 211.515 1.00 25.91 103 ASP H O 1
ATOM 15138 N N . TYR H 1 104 ? -8.750 44.012 212.776 1.00 28.67 104 TYR H N 1
ATOM 15139 C CA . TYR H 1 104 ? -9.710 43.510 213.747 1.00 29.03 104 TYR H CA 1
ATOM 15140 C C . TYR H 1 104 ? -9.002 43.491 215.113 1.00 29.17 104 TYR H C 1
ATOM 15141 O O . TYR H 1 104 ? -8.222 42.579 215.407 1.00 27.58 104 TYR H O 1
ATOM 15150 N N . LEU H 1 105 ? -9.264 44.501 215.938 1.00 28.51 105 LEU H N 1
ATOM 15151 C CA . LEU H 1 105 ? -8.647 44.585 217.260 1.00 30.09 105 LEU H CA 1
ATOM 15152 C C . LEU H 1 105 ? -9.623 44.156 218.361 1.00 31.33 105 LEU H C 1
ATOM 15153 O O . LEU H 1 105 ? -10.620 44.831 218.597 1.00 33.60 105 LEU H O 1
ATOM 15158 N N . ALA H 1 106 ? -9.340 43.046 219.040 1.00 31.77 106 ALA H N 1
ATOM 15159 C CA . ALA H 1 106 ? -10.222 42.564 220.106 1.00 33.00 106 ALA H CA 1
ATOM 15160 C C . ALA H 1 106 ? -9.565 42.608 221.490 1.00 34.38 106 ALA H C 1
ATOM 15161 O O . ALA H 1 106 ? -8.340 42.507 221.609 1.00 35.89 106 ALA H O 1
ATOM 15163 N N . ALA H 1 107 ? -10.382 42.747 222.534 1.00 34.72 107 ALA H N 1
ATOM 15164 C CA . ALA H 1 107 ? -9.871 42.818 223.906 1.00 34.68 107 ALA H CA 1
ATOM 15165 C C . ALA H 1 107 ? -10.916 42.414 224.961 1.00 35.07 107 ALA H C 1
ATOM 15166 O O . ALA H 1 107 ? -12.057 42.072 224.632 1.00 33.66 107 ALA H O 1
ATOM 15168 N N . SER H 1 108 ? -10.506 42.436 226.230 1.00 36.77 108 SER H N 1
ATOM 15169 C CA . SER H 1 108 ? -11.411 42.126 227.337 1.00 37.63 108 SER H CA 1
ATOM 15170 C C . SER H 1 108 ? -12.152 43.442 227.557 1.00 37.01 108 SER H C 1
ATOM 15171 O O . SER H 1 108 ? -13.352 43.483 227.845 1.00 36.73 108 SER H O 1
ATOM 15174 N N . HIS H 1 109 ? -11.398 44.521 227.386 1.00 37.57 109 HIS H N 1
ATOM 15175 C CA . HIS H 1 109 ? -11.901 45.873 227.520 1.00 38.08 109 HIS H CA 1
ATOM 15176 C C . HIS H 1 109 ? -11.053 46.750 226.607 1.00 37.98 109 HIS H C 1
ATOM 15177 O O . HIS H 1 109 ? -9.828 46.754 226.699 1.00 38.11 109 HIS H O 1
ATOM 15184 N N . LEU H 1 110 ? -11.715 47.475 225.715 1.00 38.34 110 LEU H N 1
ATOM 15185 C CA . LEU H 1 110 ? -11.037 48.348 224.769 1.00 38.82 110 LEU H CA 1
ATOM 15186 C C . LEU H 1 110 ? -10.570 49.640 225.412 1.00 40.33 110 LEU H C 1
ATOM 15187 O O . LEU H 1 110 ? -11.097 50.718 225.128 1.00 40.57 110 LEU H O 1
ATOM 15192 N N . ASP H 1 111 ? -9.580 49.519 226.286 1.00 42.72 111 ASP H N 1
ATOM 15193 C CA . ASP H 1 111 ? -9.030 50.676 226.963 1.00 45.35 111 ASP H CA 1
ATOM 15194 C C . ASP H 1 111 ? -8.843 51.727 225.893 1.00 46.15 111 ASP H C 1
ATOM 15195 O O . ASP H 1 111 ? -8.055 51.548 224.970 1.00 44.91 111 ASP H O 1
ATOM 15200 N N . GLU H 1 112 ? -9.602 52.809 226.011 1.00 48.15 112 GLU H N 1
ATOM 15201 C CA . GLU H 1 112 ? -9.550 53.899 225.049 1.00 50.50 112 GLU H CA 1
ATOM 15202 C C . GLU H 1 112 ? -8.130 54.372 224.731 1.00 49.46 112 GLU H C 1
ATOM 15203 O O . GLU H 1 112 ? -7.827 54.722 223.587 1.00 49.12 112 GLU H O 1
ATOM 15209 N N . GLY H 1 113 ? -7.264 54.372 225.741 1.00 48.49 113 GLY H N 1
ATOM 15210 C CA . GLY H 1 113 ? -5.890 54.810 225.549 1.00 46.59 113 GLY H CA 1
ATOM 15211 C C . GLY H 1 113 ? -5.060 53.935 224.623 1.00 45.72 113 GLY H C 1
ATOM 15212 O O . GLY H 1 113 ? -4.389 54.434 223.715 1.00 45.42 113 GLY H O 1
ATOM 15213 N N . VAL H 1 114 ? -5.088 52.628 224.856 1.00 44.68 114 VAL H N 1
ATOM 15214 C CA . VAL H 1 114 ? -4.334 51.697 224.024 1.00 43.16 114 VAL H CA 1
ATOM 15215 C C . VAL H 1 114 ? -4.903 51.661 222.605 1.00 41.11 114 VAL H C 1
ATOM 15216 O O . VAL H 1 114 ? -4.155 51.599 221.629 1.00 40.56 114 VAL H O 1
ATOM 15220 N N . LEU H 1 115 ? -6.229 51.698 222.507 1.00 37.91 115 LEU H N 1
ATOM 15221 C CA . LEU H 1 115 ? -6.913 51.675 221.225 1.00 35.56 115 LEU H CA 1
ATOM 15222 C C . LEU H 1 115 ? -6.393 52.789 220.334 1.00 35.19 115 LEU H C 1
ATOM 15223 O O . LEU H 1 115 ? -5.905 52.544 219.232 1.00 35.18 115 LEU H O 1
ATOM 15228 N N . ALA H 1 116 ? -6.503 54.018 220.817 1.00 33.86 116 ALA H N 1
ATOM 15229 C CA . ALA H 1 116 ? -6.050 55.168 220.058 1.00 34.41 116 ALA H CA 1
ATOM 15230 C C . ALA H 1 116 ? -4.611 54.990 219.592 1.00 35.20 116 ALA H C 1
ATOM 15231 O O . ALA H 1 116 ? -4.279 55.286 218.442 1.00 36.31 116 ALA H O 1
ATOM 15233 N N . ALA H 1 117 ? -3.763 54.502 220.493 1.00 35.20 117 ALA H N 1
ATOM 15234 C CA . ALA H 1 117 ? -2.353 54.291 220.198 1.00 35.17 117 ALA H CA 1
ATOM 15235 C C . ALA H 1 117 ? -2.127 53.224 219.126 1.00 36.16 117 ALA H C 1
ATOM 15236 O O . ALA H 1 117 ? -1.292 53.403 218.235 1.00 37.90 117 ALA H O 1
ATOM 15238 N N . LEU H 1 118 ? -2.861 52.117 219.215 1.00 35.12 118 LEU H N 1
ATOM 15239 C CA . LEU H 1 118 ? -2.738 51.028 218.249 1.00 34.78 118 LEU H CA 1
ATOM 15240 C C . LEU H 1 118 ? -3.184 51.470 216.860 1.00 35.33 118 LEU H C 1
ATOM 15241 O O . LEU H 1 118 ? -2.520 51.187 215.857 1.00 36.01 118 LEU H O 1
ATOM 15246 N N . LEU H 1 119 ? -4.324 52.150 216.802 1.00 35.62 119 LEU H N 1
ATOM 15247 C CA . LEU H 1 119 ? -4.846 52.652 215.537 1.00 35.55 119 LEU H CA 1
ATOM 15248 C C . LEU H 1 119 ? -3.794 53.549 214.892 1.00 34.92 119 LEU H C 1
ATOM 15249 O O . LEU H 1 119 ? -3.510 53.434 213.701 1.00 35.52 119 LEU H O 1
ATOM 15254 N N . ALA H 1 120 ? -3.211 54.434 215.695 1.00 33.79 120 ALA H N 1
ATOM 15255 C CA . ALA H 1 120 ? -2.183 55.348 215.212 1.00 33.15 120 ALA H CA 1
ATOM 15256 C C . ALA H 1 120 ? -1.001 54.571 214.614 1.00 33.75 120 ALA H C 1
ATOM 15257 O O . ALA H 1 120 ? -0.496 54.925 213.548 1.00 35.73 120 ALA H O 1
ATOM 15259 N N . SER H 1 121 ? -0.566 53.514 215.295 1.00 33.11 121 SER H N 1
ATOM 15260 C CA . SER H 1 121 ? 0.540 52.688 214.816 1.00 31.57 121 SER H CA 1
ATOM 15261 C C . SER H 1 121 ? 0.174 51.967 213.509 1.00 32.37 121 SER H C 1
ATOM 15262 O O . SER H 1 121 ? 0.960 51.951 212.553 1.00 32.02 121 SER H O 1
ATOM 15265 N N . LEU H 1 122 ? -1.015 51.363 213.474 1.00 32.06 122 LEU H N 1
ATOM 15266 C CA . LEU H 1 122 ? -1.469 50.652 212.283 1.00 31.12 122 LEU H CA 1
ATOM 15267 C C . LEU H 1 122 ? -1.560 51.640 211.141 1.00 31.66 122 LEU H C 1
ATOM 15268 O O . LEU H 1 122 ? -1.011 51.408 210.064 1.00 32.08 122 LEU H O 1
ATOM 15273 N N . ALA H 1 123 ? -2.257 52.745 211.394 1.00 32.79 123 ALA H N 1
ATOM 15274 C CA . ALA H 1 123 ? -2.430 53.802 210.407 1.00 33.37 123 ALA H CA 1
ATOM 15275 C C . ALA H 1 123 ? -1.079 54.255 209.853 1.00 34.41 123 ALA H C 1
ATOM 15276 O O . ALA H 1 123 ? -0.889 54.281 208.634 1.00 35.40 123 ALA H O 1
ATOM 15278 N N . GLU H 1 124 ? -0.141 54.611 210.732 1.00 34.28 124 GLU H N 1
ATOM 15279 C CA . GLU H 1 124 ? 1.178 55.039 210.266 1.00 34.74 124 GLU H CA 1
ATOM 15280 C C . GLU H 1 124 ? 1.938 53.889 209.607 1.00 32.77 124 GLU H C 1
ATOM 15281 O O . GLU H 1 124 ? 2.779 54.119 208.741 1.00 31.17 124 GLU H O 1
ATOM 15287 N N . ALA H 1 125 ? 1.628 52.656 210.010 1.00 32.57 125 ALA H N 1
ATOM 15288 C CA . ALA H 1 125 ? 2.272 51.467 209.458 1.00 31.94 125 ALA H CA 1
ATOM 15289 C C . ALA H 1 125 ? 1.923 51.269 207.973 1.00 33.05 125 ALA H C 1
ATOM 15290 O O . ALA H 1 125 ? 2.767 50.845 207.178 1.00 33.99 125 ALA H O 1
ATOM 15292 N N . CYS H 1 126 ? 0.682 51.568 207.597 1.00 32.47 126 CYS H N 1
ATOM 15293 C CA . CYS H 1 126 ? 0.264 51.437 206.203 1.00 31.94 126 CYS H CA 1
ATOM 15294 C C . CYS H 1 126 ? 0.777 52.624 205.411 1.00 32.89 126 CYS H C 1
ATOM 15295 O O . CYS H 1 126 ? 1.217 52.478 204.276 1.00 32.70 126 CYS H O 1
ATOM 15298 N N . ARG H 1 127 ? 0.701 53.804 206.018 1.00 33.43 127 ARG H N 1
ATOM 15299 C CA . ARG H 1 127 ? 1.169 55.029 205.383 1.00 34.84 127 ARG H CA 1
ATOM 15300 C C . ARG H 1 127 ? 2.625 54.851 204.965 1.00 34.81 127 ARG H C 1
ATOM 15301 O O . ARG H 1 127 ? 3.022 55.243 203.868 1.00 34.68 127 ARG H O 1
ATOM 15309 N N . ALA H 1 128 ? 3.408 54.244 205.850 1.00 34.88 128 ALA H N 1
ATOM 15310 C CA . ALA H 1 128 ? 4.830 54.008 205.617 1.00 34.66 128 ALA H CA 1
ATOM 15311 C C . ALA H 1 128 ? 5.125 53.128 204.405 1.00 35.48 128 ALA H C 1
ATOM 15312 O O . ALA H 1 128 ? 6.223 53.199 203.840 1.00 35.49 128 ALA H O 1
ATOM 15314 N N . HIS H 1 129 ? 4.152 52.304 204.010 1.00 34.73 129 HIS H N 1
ATOM 15315 C CA . HIS H 1 129 ? 4.312 51.395 202.871 1.00 33.49 129 HIS H CA 1
ATOM 15316 C C . HIS H 1 129 ? 3.450 51.779 201.673 1.00 32.70 129 HIS H C 1
ATOM 15317 O O . HIS H 1 129 ? 3.523 51.136 200.621 1.00 33.27 129 HIS H O 1
ATOM 15324 N N . GLY H 1 130 ? 2.636 52.822 201.842 1.00 30.72 130 GLY H N 1
ATOM 15325 C CA . GLY H 1 130 ? 1.760 53.281 200.774 1.00 28.21 130 GLY H CA 1
ATOM 15326 C C . GLY H 1 130 ? 0.554 52.379 200.605 1.00 26.68 130 GLY H C 1
ATOM 15327 O O . GLY H 1 130 ? -0.054 52.316 199.541 1.00 25.23 130 GLY H O 1
ATOM 15328 N N . ILE H 1 131 ? 0.209 51.681 201.678 1.00 26.58 131 ILE H N 1
ATOM 15329 C CA . ILE H 1 131 ? -0.905 50.750 201.680 1.00 26.27 131 ILE H CA 1
ATOM 15330 C C . ILE H 1 131 ? -2.182 51.394 202.211 1.00 27.16 131 ILE H C 1
ATOM 15331 O O . ILE H 1 131 ? -2.202 51.900 203.337 1.00 27.62 131 ILE H O 1
ATOM 15336 N N . PRO H 1 132 ? -3.260 51.399 201.400 1.00 27.01 132 PRO H N 1
ATOM 15337 C CA . PRO H 1 132 ? -4.539 51.981 201.814 1.00 27.06 132 PRO H CA 1
ATOM 15338 C C . PRO H 1 132 ? -5.094 51.234 203.019 1.00 27.22 132 PRO H C 1
ATOM 15339 O O . PRO H 1 132 ? -5.137 50.005 203.028 1.00 28.42 132 PRO H O 1
ATOM 15343 N N . LEU H 1 133 ? -5.508 51.977 204.037 1.00 27.54 133 LEU H N 1
ATOM 15344 C CA . LEU H 1 133 ? -6.080 51.375 205.231 1.00 26.81 133 LEU H CA 1
ATOM 15345 C C . LEU H 1 133 ? -7.585 51.635 205.228 1.00 27.78 133 LEU H C 1
ATOM 15346 O O . LEU H 1 133 ? -8.043 52.777 205.373 1.00 27.23 133 LEU H O 1
ATOM 15351 N N . LEU H 1 134 ? -8.347 50.565 205.032 1.00 28.09 134 LEU H N 1
ATOM 15352 C CA . LEU H 1 134 ? -9.797 50.647 205.020 1.00 30.37 134 LEU H CA 1
ATOM 15353 C C . LEU H 1 134 ? -10.321 50.490 206.452 1.00 32.39 134 LEU H C 1
ATOM 15354 O O . LEU H 1 134 ? -9.684 49.850 207.300 1.00 31.46 134 LEU H O 1
ATOM 15359 N N . GLY H 1 135 ? -11.483 51.078 206.717 1.00 33.36 135 GLY H N 1
ATOM 15360 C CA . GLY H 1 135 ? -12.068 50.997 208.043 1.00 34.83 135 GLY H CA 1
ATOM 15361 C C . GLY H 1 135 ? -11.945 49.620 208.668 1.00 35.25 135 GLY H C 1
ATOM 15362 O O . GLY H 1 135 ? -12.202 48.603 208.017 1.00 36.42 135 GLY H O 1
ATOM 15363 N N . GLY H 1 136 ? -11.557 49.591 209.938 1.00 35.88 136 GLY H N 1
ATOM 15364 C CA . GLY H 1 136 ? -11.404 48.330 210.634 1.00 35.73 136 GLY H CA 1
ATOM 15365 C C . GLY H 1 136 ? -12.583 47.983 211.521 1.00 35.91 136 GLY H C 1
ATOM 15366 O O . GLY H 1 136 ? -13.650 48.599 211.451 1.00 35.89 136 GLY H O 1
ATOM 15367 N N . GLU H 1 137 ? -12.374 46.984 212.366 1.00 35.58 137 GLU H N 1
ATOM 15368 C CA . GLU H 1 137 ? -13.393 46.508 213.286 1.00 35.92 137 GLU H CA 1
ATOM 15369 C C . GLU H 1 137 ? -12.758 46.284 214.652 1.00 34.45 137 GLU H C 1
ATOM 15370 O O . GLU H 1 137 ? -11.572 45.958 214.744 1.00 34.65 137 GLU H O 1
ATOM 15376 N N . THR H 1 138 ? -13.536 46.469 215.712 1.00 33.33 138 THR H N 1
ATOM 15377 C CA . THR H 1 138 ? -13.026 46.247 217.062 1.00 32.81 138 THR H CA 1
ATOM 15378 C C . THR H 1 138 ? -13.994 45.358 217.819 1.00 33.51 138 THR H C 1
ATOM 15379 O O . THR H 1 138 ? -15.113 45.101 217.366 1.00 33.84 138 THR H O 1
ATOM 15383 N N . ALA H 1 139 ? -13.556 44.886 218.976 1.00 33.77 139 ALA H N 1
ATOM 15384 C CA . ALA H 1 139 ? -14.384 44.019 219.787 1.00 35.29 139 ALA H CA 1
ATOM 15385 C C . ALA H 1 139 ? -13.950 44.096 221.243 1.00 36.78 139 ALA H C 1
ATOM 15386 O O . ALA H 1 139 ? -12.770 44.286 221.535 1.00 36.71 139 ALA H O 1
ATOM 15388 N N . GLU H 1 140 ? -14.920 43.961 222.146 1.00 39.14 140 GLU H N 1
ATOM 15389 C CA . GLU H 1 140 ? -14.677 43.999 223.589 1.00 39.83 140 GLU H CA 1
ATOM 15390 C C . GLU H 1 140 ? -15.480 42.864 224.234 1.00 39.20 140 GLU H C 1
ATOM 15391 O O . GLU H 1 140 ? -16.685 43.002 224.452 1.00 39.99 140 GLU H O 1
ATOM 15397 N N . MET H 1 141 ? -14.812 41.745 224.523 1.00 37.85 141 MET H N 1
ATOM 15398 C CA . MET H 1 141 ? -15.466 40.582 225.123 1.00 37.04 141 MET H CA 1
ATOM 15399 C C . MET H 1 141 ? -14.701 40.049 226.336 1.00 36.64 141 MET H C 1
ATOM 15400 O O . MET H 1 141 ? -13.857 39.160 226.205 1.00 35.45 141 MET H O 1
ATOM 15405 N N . PRO H 1 142 ? -15.000 40.576 227.535 1.00 36.53 142 PRO H N 1
ATOM 15406 C CA . PRO H 1 142 ? -14.329 40.140 228.763 1.00 35.13 142 PRO H CA 1
ATOM 15407 C C . PRO H 1 142 ? -14.490 38.645 229.039 1.00 34.40 142 PRO H C 1
ATOM 15408 O O . PRO H 1 142 ? -13.697 38.051 229.769 1.00 35.14 142 PRO H O 1
ATOM 15412 N N . GLY H 1 143 ? -15.518 38.042 228.451 1.00 33.16 143 GLY H N 1
ATOM 15413 C CA . GLY H 1 143 ? -15.754 36.628 228.655 1.00 31.44 143 GLY H CA 1
ATOM 15414 C C . GLY H 1 143 ? -14.807 35.766 227.851 1.00 31.58 143 GLY H C 1
ATOM 15415 O O . GLY H 1 143 ? -14.583 34.605 228.186 1.00 31.35 143 GLY H O 1
ATOM 15416 N N . VAL H 1 144 ? -14.248 36.336 226.787 1.00 32.71 144 VAL H N 1
ATOM 15417 C CA . VAL H 1 144 ? -13.320 35.611 225.918 1.00 33.27 144 VAL H CA 1
ATOM 15418 C C . VAL H 1 144 ? -11.852 35.904 226.242 1.00 33.78 144 VAL H C 1
ATOM 15419 O O . VAL H 1 144 ? -11.035 34.987 226.348 1.00 33.74 144 VAL H O 1
ATOM 15423 N N . TYR H 1 145 ? -11.534 37.186 226.399 1.00 34.27 145 TYR H N 1
ATOM 15424 C CA . TYR H 1 145 ? -10.175 37.635 226.679 1.00 34.39 145 TYR H CA 1
ATOM 15425 C C . TYR H 1 145 ? -9.862 37.816 228.157 1.00 35.57 145 TYR H C 1
ATOM 15426 O O . TYR H 1 145 ? -10.684 38.304 228.935 1.00 35.27 145 TYR H O 1
ATOM 15435 N N . ARG H 1 146 ? -8.656 37.412 228.534 1.00 35.92 146 ARG H N 1
ATOM 15436 C CA . ARG H 1 146 ? -8.211 37.548 229.902 1.00 35.77 146 ARG H CA 1
ATOM 15437 C C . ARG H 1 146 ? -8.076 39.047 230.102 1.00 36.24 146 ARG H C 1
ATOM 15438 O O . ARG H 1 146 ? -7.874 39.794 229.143 1.00 35.49 146 ARG H O 1
ATOM 15446 N N . GLU H 1 147 ? -8.214 39.481 231.345 1.00 37.42 147 GLU H N 1
ATOM 15447 C CA . GLU H 1 147 ? -8.150 40.891 231.680 1.00 38.34 147 GLU H CA 1
ATOM 15448 C C . GLU H 1 147 ? -6.894 41.589 231.182 1.00 37.75 147 GLU H C 1
ATOM 15449 O O . GLU H 1 147 ? -5.778 41.100 231.373 1.00 38.57 147 GLU H O 1
ATOM 15455 N N . GLY H 1 148 ? -7.093 42.733 230.528 1.00 36.44 148 GLY H N 1
ATOM 15456 C CA . GLY H 1 148 ? -5.980 43.514 230.011 1.00 35.18 148 GLY H CA 1
ATOM 15457 C C . GLY H 1 148 ? -5.356 43.030 228.716 1.00 34.40 148 GLY H C 1
ATOM 15458 O O . GLY H 1 148 ? -4.445 43.679 228.201 1.00 34.46 148 GLY H O 1
ATOM 15459 N N . ALA H 1 149 ? -5.850 41.911 228.187 1.00 33.63 149 ALA H N 1
ATOM 15460 C CA . ALA H 1 149 ? -5.328 41.324 226.954 1.00 33.59 149 ALA H CA 1
ATOM 15461 C C . ALA H 1 149 ? -6.004 41.851 225.682 1.00 34.25 149 ALA H C 1
ATOM 15462 O O . ALA H 1 149 ? -7.102 42.409 225.735 1.00 34.17 149 ALA H O 1
ATOM 15464 N N . TRP H 1 150 ? -5.326 41.667 224.547 1.00 34.25 150 TRP H N 1
ATOM 15465 C CA . TRP H 1 150 ? -5.813 42.093 223.228 1.00 33.34 150 TRP H CA 1
ATOM 15466 C C . TRP H 1 150 ? -5.346 41.108 222.154 1.00 32.42 150 TRP H C 1
ATOM 15467 O O . TRP H 1 150 ? -4.302 40.477 222.293 1.00 33.19 150 TRP H O 1
ATOM 15478 N N . ASP H 1 151 ? -6.124 40.981 221.087 1.00 32.30 151 ASP H N 1
ATOM 15479 C CA . ASP H 1 151 ? -5.741 40.147 219.956 1.00 31.69 151 ASP H CA 1
ATOM 15480 C C . ASP H 1 151 ? -5.797 41.132 218.795 1.00 31.36 151 ASP H C 1
ATOM 15481 O O . ASP H 1 151 ? -6.874 41.585 218.402 1.00 30.50 151 ASP H O 1
ATOM 15486 N N . ILE H 1 152 ? -4.623 41.483 218.282 1.00 30.86 152 ILE H N 1
ATOM 15487 C CA . ILE H 1 152 ? -4.482 42.431 217.181 1.00 30.15 152 ILE H CA 1
ATOM 15488 C C . ILE H 1 152 ? -4.284 41.657 215.884 1.00 28.65 152 ILE H C 1
ATOM 15489 O O . ILE H 1 152 ? -3.260 41.002 215.694 1.00 28.73 152 ILE H O 1
ATOM 15494 N N . ALA H 1 153 ? -5.263 41.731 214.992 1.00 27.49 153 ALA H N 1
ATOM 15495 C CA . ALA H 1 153 ? -5.182 41.002 213.736 1.00 26.13 153 ALA H CA 1
ATOM 15496 C C . ALA H 1 153 ? -5.600 41.844 212.552 1.00 26.29 153 ALA H C 1
ATOM 15497 O O . ALA H 1 153 ? -6.208 42.900 212.701 1.00 25.43 153 ALA H O 1
ATOM 15499 N N . GLY H 1 154 ? -5.276 41.358 211.362 1.00 27.19 154 GLY H N 1
ATOM 15500 C CA . GLY H 1 154 ? -5.620 42.087 210.160 1.00 26.88 154 GLY H CA 1
ATOM 15501 C C . GLY H 1 154 ? -5.449 41.229 208.927 1.00 26.21 154 GLY H C 1
ATOM 15502 O O . GLY H 1 154 ? -4.914 40.125 208.992 1.00 26.26 154 GLY H O 1
ATOM 15503 N N . THR H 1 155 ? -5.911 41.758 207.801 1.00 26.23 155 THR H N 1
ATOM 15504 C CA . THR H 1 155 ? -5.833 41.081 206.522 1.00 24.74 155 THR H CA 1
ATOM 15505 C C . THR H 1 155 ? -5.275 42.036 205.477 1.00 24.11 155 THR H C 1
ATOM 15506 O O . THR H 1 155 ? -5.611 43.219 205.458 1.00 23.17 155 THR H O 1
ATOM 15510 N N . LEU H 1 156 ? -4.415 41.522 204.610 1.00 22.47 156 LEU H N 1
ATOM 15511 C CA . LEU H 1 156 ? -3.842 42.334 203.555 1.00 21.90 156 LEU H CA 1
ATOM 15512 C C . LEU H 1 156 ? -4.266 41.687 202.251 1.00 23.08 156 LEU H C 1
ATOM 15513 O O . LEU H 1 156 ? -4.239 40.462 202.130 1.00 22.77 156 LEU H O 1
ATOM 15518 N N . VAL H 1 157 ? -4.691 42.508 201.292 1.00 23.66 157 VAL H N 1
ATOM 15519 C CA . VAL H 1 157 ? -5.079 42.014 199.978 1.00 23.10 157 VAL H CA 1
ATOM 15520 C C . VAL H 1 157 ? -4.054 42.582 199.002 1.00 22.18 157 VAL H C 1
ATOM 15521 O O . VAL H 1 157 ? -3.606 43.718 199.157 1.00 22.11 157 VAL H O 1
ATOM 15525 N N . GLY H 1 158 ? -3.671 41.779 198.015 1.00 20.78 158 GLY H N 1
ATOM 15526 C CA . GLY H 1 158 ? -2.690 42.216 197.042 1.00 20.79 158 GLY H CA 1
ATOM 15527 C C . GLY H 1 158 ? -2.994 41.690 195.657 1.00 21.13 158 GLY H C 1
ATOM 15528 O O . GLY H 1 158 ? -4.079 41.165 195.411 1.00 19.80 158 GLY H O 1
ATOM 15529 N N . VAL H 1 159 ? -2.042 41.838 194.744 1.00 20.80 159 VAL H N 1
ATOM 15530 C CA . VAL H 1 159 ? -2.220 41.363 193.380 1.00 22.53 159 VAL H CA 1
ATOM 15531 C C . VAL H 1 159 ? -0.877 40.947 192.794 1.00 23.31 159 VAL H C 1
ATOM 15532 O O . VAL H 1 159 ? 0.164 41.517 193.123 1.00 23.27 159 VAL H O 1
ATOM 15536 N N . VAL H 1 160 ? -0.910 39.946 191.924 1.00 24.24 160 VAL H N 1
ATOM 15537 C CA . VAL H 1 160 ? 0.299 39.443 191.286 1.00 24.79 160 VAL H CA 1
ATOM 15538 C C . VAL H 1 160 ? -0.034 38.933 189.882 1.00 26.11 160 VAL H C 1
ATOM 15539 O O . VAL H 1 160 ? -1.172 38.556 189.608 1.00 25.63 160 VAL H O 1
ATOM 15543 N N . GLU H 1 161 ? 0.939 38.957 188.980 1.00 27.15 161 GLU H N 1
ATOM 15544 C CA . GLU H 1 161 ? 0.700 38.430 187.648 1.00 28.04 161 GLU H CA 1
ATOM 15545 C C . GLU H 1 161 ? 0.679 36.941 187.904 1.00 28.59 161 GLU H C 1
ATOM 15546 O O . GLU H 1 161 ? 1.562 36.425 188.590 1.00 29.52 161 GLU H O 1
ATOM 15552 N N . ARG H 1 162 ? -0.320 36.245 187.374 1.00 28.08 162 ARG H N 1
ATOM 15553 C CA . ARG H 1 162 ? -0.425 34.815 187.610 1.00 27.72 162 ARG H CA 1
ATOM 15554 C C . ARG H 1 162 ? 0.865 34.047 187.357 1.00 28.24 162 ARG H C 1
ATOM 15555 O O . ARG H 1 162 ? 1.228 33.183 188.154 1.00 29.68 162 ARG H O 1
ATOM 15563 N N . SER H 1 163 ? 1.563 34.350 186.266 1.00 27.93 163 SER H N 1
ATOM 15564 C CA . SER H 1 163 ? 2.800 33.628 185.968 1.00 28.28 163 SER H CA 1
ATOM 15565 C C . SER H 1 163 ? 4.034 34.173 186.701 1.00 29.20 163 SER H C 1
ATOM 15566 O O . SER H 1 163 ? 5.140 33.676 186.506 1.00 30.64 163 SER H O 1
ATOM 15569 N N . ARG H 1 164 ? 3.838 35.178 187.553 1.00 28.71 164 ARG H N 1
ATOM 15570 C CA . ARG H 1 164 ? 4.931 35.756 188.326 1.00 27.56 164 ARG H CA 1
ATOM 15571 C C . ARG H 1 164 ? 4.750 35.325 189.774 1.00 26.36 164 ARG H C 1
ATOM 15572 O O . ARG H 1 164 ? 5.446 35.803 190.668 1.00 27.06 164 ARG H O 1
ATOM 15580 N N . ILE H 1 165 ? 3.800 34.423 189.991 1.00 24.69 165 ILE H N 1
ATOM 15581 C CA . ILE H 1 165 ? 3.497 33.903 191.320 1.00 24.31 165 ILE H CA 1
ATOM 15582 C C . ILE H 1 165 ? 4.623 32.997 191.798 1.00 25.80 165 ILE H C 1
ATOM 15583 O O . ILE H 1 165 ? 5.067 32.106 191.068 1.00 26.58 165 ILE H O 1
ATOM 15588 N N . LEU H 1 166 ? 5.070 33.226 193.031 1.00 26.45 166 LEU H N 1
ATOM 15589 C CA . LEU H 1 166 ? 6.145 32.439 193.625 1.00 26.15 166 LEU H CA 1
ATOM 15590 C C . LEU H 1 166 ? 5.583 31.260 194.412 1.00 26.99 166 LEU H C 1
ATOM 15591 O O . LEU H 1 166 ? 4.634 31.404 195.184 1.00 27.11 166 LEU H O 1
ATOM 15596 N N . GLY H 1 167 ? 6.184 30.093 194.211 1.00 28.12 167 GLY H N 1
ATOM 15597 C CA . GLY H 1 167 ? 5.743 28.899 194.901 1.00 28.00 167 GLY H CA 1
ATOM 15598 C C . GLY H 1 167 ? 6.716 27.777 194.624 1.00 29.45 167 GLY H C 1
ATOM 15599 O O . GLY H 1 167 ? 7.616 27.943 193.799 1.00 29.51 167 GLY H O 1
ATOM 15600 N N . PRO H 1 168 ? 6.562 26.618 195.288 1.00 29.99 168 PRO H N 1
ATOM 15601 C CA . PRO H 1 168 ? 7.434 25.447 195.120 1.00 30.85 168 PRO H CA 1
ATOM 15602 C C . PRO H 1 168 ? 7.565 24.882 193.700 1.00 31.92 168 PRO H C 1
ATOM 15603 O O . PRO H 1 168 ? 8.564 24.248 193.371 1.00 31.03 168 PRO H O 1
ATOM 15607 N N . GLU H 1 169 ? 6.565 25.122 192.860 1.00 34.44 169 GLU H N 1
ATOM 15608 C CA . GLU H 1 169 ? 6.591 24.617 191.494 1.00 35.59 169 GLU H CA 1
ATOM 15609 C C . GLU H 1 169 ? 7.696 25.260 190.647 1.00 36.16 169 GLU H C 1
ATOM 15610 O O . GLU H 1 169 ? 8.236 24.620 189.743 1.00 37.49 169 GLU H O 1
ATOM 15616 N N . ARG H 1 170 ? 8.050 26.509 190.939 1.00 35.65 170 ARG H N 1
ATOM 15617 C CA . ARG H 1 170 ? 9.121 27.171 190.189 1.00 35.38 170 ARG H CA 1
ATOM 15618 C C . ARG H 1 170 ? 10.478 26.737 190.748 1.00 36.81 170 ARG H C 1
ATOM 15619 O O . ARG H 1 170 ? 11.518 26.960 190.127 1.00 37.17 170 ARG H O 1
ATOM 15627 N N . VAL H 1 171 ? 10.468 26.118 191.924 1.00 37.61 171 VAL H N 1
ATOM 15628 C CA . VAL H 1 171 ? 11.710 25.686 192.543 1.00 39.42 171 VAL H CA 1
ATOM 15629 C C . VAL H 1 171 ? 12.425 24.676 191.664 1.00 41.45 171 VAL H C 1
ATOM 15630 O O . VAL H 1 171 ? 11.808 24.001 190.837 1.00 42.25 171 VAL H O 1
ATOM 15634 N N . ARG H 1 172 ? 13.738 24.605 191.844 1.00 43.33 172 ARG H N 1
ATOM 15635 C CA . ARG H 1 172 ? 14.593 23.692 191.107 1.00 45.52 172 ARG H CA 1
ATOM 15636 C C . ARG H 1 172 ? 15.699 23.213 192.045 1.00 46.20 172 ARG H C 1
ATOM 15637 O O . ARG H 1 172 ? 15.896 23.779 193.122 1.00 47.69 172 ARG H O 1
ATOM 15645 N N . GLU H 1 173 ? 16.407 22.164 191.642 1.00 45.99 173 GLU H N 1
ATOM 15646 C CA . GLU H 1 173 ? 17.485 21.608 192.451 1.00 44.69 173 GLU H CA 1
ATOM 15647 C C . GLU H 1 173 ? 18.758 22.403 192.186 1.00 42.95 173 GLU H C 1
ATOM 15648 O O . GLU H 1 173 ? 19.009 22.837 191.059 1.00 41.76 173 GLU H O 1
ATOM 15654 N N . GLY H 1 174 ? 19.557 22.594 193.229 1.00 40.68 174 GLY H N 1
ATOM 15655 C CA . GLY H 1 174 ? 20.778 23.355 193.077 1.00 38.61 174 GLY H CA 1
ATOM 15656 C C . GLY H 1 174 ? 20.448 24.825 193.187 1.00 36.94 174 GLY H C 1
ATOM 15657 O O . GLY H 1 174 ? 21.308 25.691 193.019 1.00 36.85 174 GLY H O 1
ATOM 15658 N N . ASP H 1 175 ? 19.180 25.103 193.461 1.00 34.98 175 ASP H N 1
ATOM 15659 C CA . ASP H 1 175 ? 18.723 26.472 193.613 1.00 33.52 175 ASP H CA 1
ATOM 15660 C C . ASP H 1 175 ? 19.375 27.020 194.867 1.00 32.41 175 ASP H C 1
ATOM 15661 O O . ASP H 1 175 ? 19.610 26.284 195.819 1.00 31.45 175 ASP H O 1
ATOM 15666 N N . ALA H 1 176 ? 19.682 28.308 194.865 1.00 30.83 176 ALA H N 1
ATOM 15667 C CA . ALA H 1 176 ? 20.307 28.919 196.024 1.00 30.69 176 ALA H CA 1
ATOM 15668 C C . ALA H 1 176 ? 19.266 29.403 197.041 1.00 30.81 176 ALA H C 1
ATOM 15669 O O . ALA H 1 176 ? 18.104 29.626 196.703 1.00 29.62 176 ALA H O 1
ATOM 15671 N N . LEU H 1 177 ? 19.692 29.541 198.292 1.00 30.77 177 LEU H N 1
ATOM 15672 C CA . LEU H 1 177 ? 18.833 30.037 199.358 1.00 29.72 177 LEU H CA 1
ATOM 15673 C C . LEU H 1 177 ? 19.443 31.339 199.834 1.00 30.20 177 LEU H C 1
ATOM 15674 O O . LEU H 1 177 ? 20.532 31.356 200.408 1.00 31.31 177 LEU H O 1
ATOM 15679 N N . LEU H 1 178 ? 18.738 32.431 199.574 1.00 29.93 178 LEU H N 1
ATOM 15680 C CA . LEU H 1 178 ? 19.197 33.753 199.951 1.00 29.03 178 LEU H CA 1
ATOM 15681 C C . LEU H 1 178 ? 18.303 34.255 201.071 1.00 29.85 178 LEU H C 1
ATOM 15682 O O . LEU H 1 178 ? 17.092 34.359 200.904 1.00 29.07 178 LEU H O 1
ATOM 15687 N N . ALA H 1 179 ? 18.909 34.568 202.212 1.00 30.66 179 ALA H N 1
ATOM 15688 C CA . ALA H 1 179 ? 18.167 35.044 203.371 1.00 30.27 179 ALA H CA 1
ATOM 15689 C C . ALA H 1 179 ? 18.276 36.550 203.578 1.00 30.45 179 ALA H C 1
ATOM 15690 O O . ALA H 1 179 ? 19.357 37.125 203.433 1.00 31.29 179 ALA H O 1
ATOM 15692 N N . LEU H 1 180 ? 17.145 37.179 203.903 1.00 29.58 180 LEU H N 1
ATOM 15693 C CA . LEU H 1 180 ? 17.081 38.611 204.177 1.00 28.44 180 LEU H CA 1
ATOM 15694 C C . LEU H 1 180 ? 17.073 38.693 205.703 1.00 30.20 180 LEU H C 1
ATOM 15695 O O . LEU H 1 180 ? 16.266 38.026 206.347 1.00 31.04 180 LEU H O 1
ATOM 15700 N N . PRO H 1 181 ? 17.956 39.517 206.300 1.00 30.53 181 PRO H N 1
ATOM 15701 C CA . PRO H 1 181 ? 18.053 39.671 207.759 1.00 29.74 181 PRO H CA 1
ATOM 15702 C C . PRO H 1 181 ? 16.799 40.125 208.503 1.00 30.39 181 PRO H C 1
ATOM 15703 O O . PRO H 1 181 ? 16.153 41.094 208.120 1.00 30.80 181 PRO H O 1
ATOM 15707 N N . SER H 1 182 ? 16.462 39.419 209.576 1.00 30.25 182 SER H N 1
ATOM 15708 C CA . SER H 1 182 ? 15.293 39.769 210.363 1.00 32.14 182 SER H CA 1
ATOM 15709 C C . SER H 1 182 ? 15.613 40.951 211.271 1.00 33.53 182 SER H C 1
ATOM 15710 O O . SER H 1 182 ? 16.775 41.324 211.445 1.00 33.98 182 SER H O 1
ATOM 15713 N N . SER H 1 183 ? 14.566 41.542 211.836 1.00 34.13 183 SER H N 1
ATOM 15714 C CA . SER H 1 183 ? 14.691 42.685 212.734 1.00 34.64 183 SER H CA 1
ATOM 15715 C C . SER H 1 183 ? 15.003 42.139 214.125 1.00 34.65 183 SER H C 1
ATOM 15716 O O . SER H 1 183 ? 15.500 42.845 214.999 1.00 33.75 183 SER H O 1
ATOM 15719 N N . GLY H 1 184 ? 14.699 40.859 214.302 1.00 34.94 184 GLY H N 1
ATOM 15720 C CA . GLY H 1 184 ? 14.901 40.187 215.570 1.00 34.61 184 GLY H CA 1
ATOM 15721 C C . GLY H 1 184 ? 13.845 39.097 215.695 1.00 34.36 184 GLY H C 1
ATOM 15722 O O . GLY H 1 184 ? 13.635 38.341 214.736 1.00 34.54 184 GLY H O 1
ATOM 15723 N N . PRO H 1 185 ? 13.155 38.991 216.852 1.00 33.12 185 PRO H N 1
ATOM 15724 C CA . PRO H 1 185 ? 12.112 37.981 217.096 1.00 30.88 185 PRO H CA 1
ATOM 15725 C C . PRO H 1 185 ? 10.882 38.139 216.195 1.00 29.25 185 PRO H C 1
ATOM 15726 O O . PRO H 1 185 ? 10.128 37.192 215.978 1.00 27.95 185 PRO H O 1
ATOM 15730 N N . HIS H 1 186 ? 10.687 39.346 215.679 1.00 28.31 186 HIS H N 1
ATOM 15731 C CA . HIS H 1 186 ? 9.553 39.636 214.812 1.00 27.21 186 HIS H CA 1
ATOM 15732 C C . HIS H 1 186 ? 8.212 39.412 215.515 1.00 25.97 186 HIS H C 1
ATOM 15733 O O . HIS H 1 186 ? 7.877 40.156 216.437 1.00 25.49 186 HIS H O 1
ATOM 15740 N N . THR H 1 187 ? 7.446 38.402 215.112 1.00 24.61 187 THR H N 1
ATOM 15741 C CA . THR H 1 187 ? 6.143 38.182 215.742 1.00 24.04 187 THR H CA 1
ATOM 15742 C C . THR H 1 187 ? 5.797 36.738 216.081 1.00 24.76 187 THR H C 1
ATOM 15743 O O . THR H 1 187 ? 4.626 36.349 216.094 1.00 25.64 187 THR H O 1
ATOM 15747 N N . ASN H 1 188 ? 6.821 35.949 216.366 1.00 25.29 188 ASN H N 1
ATOM 15748 C CA . ASN H 1 188 ? 6.640 34.551 216.721 1.00 26.46 188 ASN H CA 1
ATOM 15749 C C . ASN H 1 188 ? 7.689 34.149 217.749 1.00 27.92 188 ASN H C 1
ATOM 15750 O O . ASN H 1 188 ? 8.877 34.458 217.605 1.00 27.97 188 ASN H O 1
ATOM 15755 N N . GLY H 1 189 ? 7.234 33.464 218.791 1.00 28.02 189 GLY H N 1
ATOM 15756 C CA . GLY H 1 189 ? 8.125 33.017 219.838 1.00 28.69 189 GLY H CA 1
ATOM 15757 C C . GLY H 1 189 ? 8.010 33.854 221.090 1.00 30.03 189 GLY H C 1
ATOM 15758 O O . GLY H 1 189 ? 8.858 33.759 221.974 1.00 31.91 189 GLY H O 1
ATOM 15759 N N . TYR H 1 190 ? 6.966 34.670 221.188 1.00 28.70 190 TYR H N 1
ATOM 15760 C CA . TYR H 1 190 ? 6.827 35.504 222.363 1.00 28.23 190 TYR H CA 1
ATOM 15761 C C . TYR H 1 190 ? 6.253 34.797 223.577 1.00 29.20 190 TYR H C 1
ATOM 15762 O O . TYR H 1 190 ? 6.467 35.233 224.701 1.00 30.53 190 TYR H O 1
ATOM 15771 N N . SER H 1 191 ? 5.539 33.699 223.371 1.00 30.57 191 SER H N 1
ATOM 15772 C CA . SER H 1 191 ? 5.011 32.961 224.513 1.00 32.68 191 SER H CA 1
ATOM 15773 C C . SER H 1 191 ? 6.231 32.439 225.264 1.00 32.80 191 SER H C 1
ATOM 15774 O O . SER H 1 191 ? 6.234 32.326 226.487 1.00 34.63 191 SER H O 1
ATOM 15777 N N . LEU H 1 192 ? 7.274 32.130 224.502 1.00 33.26 192 LEU H N 1
ATOM 15778 C CA . LEU H 1 192 ? 8.527 31.635 225.052 1.00 32.39 192 LEU H CA 1
ATOM 15779 C C . LEU H 1 192 ? 9.344 32.807 225.589 1.00 32.25 192 LEU H C 1
ATOM 15780 O O . LEU H 1 192 ? 9.949 32.706 226.655 1.00 32.62 192 LEU H O 1
ATOM 15785 N N . ILE H 1 193 ? 9.353 33.923 224.860 1.00 31.56 193 ILE H N 1
ATOM 15786 C CA . ILE H 1 193 ? 10.100 35.103 225.290 1.00 32.02 193 ILE H CA 1
ATOM 15787 C C . ILE H 1 193 ? 9.575 35.680 226.603 1.00 33.24 193 ILE H C 1
ATOM 15788 O O . ILE H 1 193 ? 10.354 36.168 227.422 1.00 34.63 193 ILE H O 1
ATOM 15793 N N . ARG H 1 194 ? 8.262 35.626 226.806 1.00 34.43 194 ARG H N 1
ATOM 15794 C CA . ARG H 1 194 ? 7.659 36.159 228.026 1.00 36.06 194 ARG H CA 1
ATOM 15795 C C . ARG H 1 194 ? 8.161 35.447 229.279 1.00 36.13 194 ARG H C 1
ATOM 15796 O O . ARG H 1 194 ? 8.578 36.084 230.247 1.00 36.20 194 ARG H O 1
ATOM 15804 N N . LYS H 1 195 ? 8.106 34.121 229.249 1.00 36.70 195 LYS H N 1
ATOM 15805 C CA . LYS H 1 195 ? 8.530 33.285 230.363 1.00 37.47 195 LYS H CA 1
ATOM 15806 C C . LYS H 1 195 ? 10.008 33.490 230.683 1.00 38.37 195 LYS H C 1
ATOM 15807 O O . LYS H 1 195 ? 10.418 33.469 231.847 1.00 39.22 195 LYS H O 1
ATOM 15813 N N . VAL H 1 196 ? 10.800 33.690 229.638 1.00 37.59 196 VAL H N 1
ATOM 15814 C CA . VAL H 1 196 ? 12.232 33.891 229.775 1.00 36.95 196 VAL H CA 1
ATOM 15815 C C . VAL H 1 196 ? 12.607 35.173 230.509 1.00 36.88 196 VAL H C 1
ATOM 15816 O O . VAL H 1 196 ? 13.221 35.114 231.576 1.00 38.54 196 VAL H O 1
ATOM 15820 N N . VAL H 1 197 ? 12.246 36.324 229.942 1.00 36.68 197 VAL H N 1
ATOM 15821 C CA . VAL H 1 197 ? 12.558 37.610 230.563 1.00 35.11 197 VAL H CA 1
ATOM 15822 C C . VAL H 1 197 ? 11.703 37.866 231.800 1.00 34.69 197 VAL H C 1
ATOM 15823 O O . VAL H 1 197 ? 11.656 38.983 232.313 1.00 34.71 197 VAL H O 1
ATOM 15827 N N . ALA H 1 198 ? 11.022 36.825 232.268 1.00 35.79 198 ALA H N 1
ATOM 15828 C CA . ALA H 1 198 ? 10.188 36.927 233.458 1.00 37.52 198 ALA H CA 1
ATOM 15829 C C . ALA H 1 198 ? 11.139 37.171 234.617 1.00 39.09 198 ALA H C 1
ATOM 15830 O O . ALA H 1 198 ? 12.138 36.465 234.761 1.00 39.90 198 ALA H O 1
ATOM 15832 N N . GLY H 1 199 ? 10.833 38.170 235.437 1.00 40.46 199 GLY H N 1
ATOM 15833 C CA . GLY H 1 199 ? 11.696 38.487 236.558 1.00 41.70 199 GLY H CA 1
ATOM 15834 C C . GLY H 1 199 ? 12.811 39.405 236.101 1.00 42.26 199 GLY H C 1
ATOM 15835 O O . GLY H 1 199 ? 13.525 39.990 236.914 1.00 42.89 199 GLY H O 1
ATOM 15836 N N . GLN H 1 200 ? 12.954 39.532 234.785 1.00 43.13 200 GLN H N 1
ATOM 15837 C CA . GLN H 1 200 ? 13.983 40.380 234.199 1.00 43.27 200 GLN H CA 1
ATOM 15838 C C . GLN H 1 200 ? 13.517 41.816 234.120 1.00 43.51 200 GLN H C 1
ATOM 15839 O O . GLN H 1 200 ? 12.318 42.090 234.131 1.00 44.21 200 GLN H O 1
ATOM 15845 N N . ASP H 1 201 ? 14.473 42.734 234.047 1.00 44.02 201 ASP H N 1
ATOM 15846 C CA . ASP H 1 201 ? 14.150 44.145 233.931 1.00 45.34 201 ASP H CA 1
ATOM 15847 C C . ASP H 1 201 ? 14.326 44.523 232.471 1.00 46.27 201 ASP H C 1
ATOM 15848 O O . ASP H 1 201 ? 15.393 44.311 231.885 1.00 46.67 201 ASP H O 1
ATOM 15853 N N . LEU H 1 202 ? 13.274 45.088 231.889 1.00 46.69 202 LEU H N 1
ATOM 15854 C CA . LEU H 1 202 ? 13.292 45.459 230.484 1.00 46.93 202 LEU H CA 1
ATOM 15855 C C . LEU H 1 202 ? 14.043 46.747 230.173 1.00 46.64 202 LEU H C 1
ATOM 15856 O O . LEU H 1 202 ? 14.804 46.808 229.208 1.00 46.92 202 LEU H O 1
ATOM 15861 N N . SER H 1 203 ? 13.832 47.771 230.987 1.00 46.12 203 SER H N 1
ATOM 15862 C CA . SER H 1 203 ? 14.486 49.051 230.763 1.00 46.38 203 SER H CA 1
ATOM 15863 C C . SER H 1 203 ? 16.010 48.975 230.823 1.00 46.09 203 SER H C 1
ATOM 15864 O O . SER H 1 203 ? 16.702 49.723 230.128 1.00 45.55 203 SER H O 1
ATOM 15867 N N . ALA H 1 204 ? 16.524 48.064 231.644 1.00 45.79 204 ALA H N 1
ATOM 15868 C CA . ALA H 1 204 ? 17.967 47.882 231.824 1.00 45.85 204 ALA H CA 1
ATOM 15869 C C . ALA H 1 204 ? 18.731 47.592 230.536 1.00 46.22 204 ALA H C 1
ATOM 15870 O O . ALA H 1 204 ? 18.389 46.675 229.786 1.00 45.90 204 ALA H O 1
ATOM 15872 N N . PRO H 1 205 ? 19.790 48.375 230.270 1.00 46.73 205 PRO H N 1
ATOM 15873 C CA . PRO H 1 205 ? 20.638 48.236 229.078 1.00 46.80 205 PRO H CA 1
ATOM 15874 C C . PRO H 1 205 ? 21.540 46.998 229.126 1.00 45.86 205 PRO H C 1
ATOM 15875 O O . PRO H 1 205 ? 22.443 46.917 229.957 1.00 46.83 205 PRO H O 1
ATOM 15879 N N . VAL H 1 206 ? 21.296 46.038 228.237 1.00 44.70 206 VAL H N 1
ATOM 15880 C CA . VAL H 1 206 ? 22.105 44.827 228.189 1.00 42.70 206 VAL H CA 1
ATOM 15881 C C . VAL H 1 206 ? 23.275 45.079 227.243 1.00 44.31 206 VAL H C 1
ATOM 15882 O O . VAL H 1 206 ? 23.083 45.260 226.041 1.00 46.00 206 VAL H O 1
ATOM 15886 N N . PRO H 1 207 ? 24.507 45.103 227.780 1.00 44.80 207 PRO H N 1
ATOM 15887 C CA . PRO H 1 207 ? 25.748 45.334 227.031 1.00 43.85 207 PRO H CA 1
ATOM 15888 C C . PRO H 1 207 ? 25.878 44.607 225.694 1.00 43.36 207 PRO H C 1
ATOM 15889 O O . PRO H 1 207 ? 26.220 45.213 224.678 1.00 44.23 207 PRO H O 1
ATOM 15893 N N . GLU H 1 208 ? 25.614 43.309 225.690 1.00 42.60 208 GLU H N 1
ATOM 15894 C CA . GLU H 1 208 ? 25.728 42.542 224.461 1.00 42.18 208 GLU H CA 1
ATOM 15895 C C . GLU H 1 208 ? 24.607 42.854 223.477 1.00 41.22 208 GLU H C 1
ATOM 15896 O O . GLU H 1 208 ? 24.785 42.716 222.269 1.00 40.97 208 GLU H O 1
ATOM 15902 N N . LEU H 1 209 ? 23.455 43.276 223.985 1.00 40.83 209 LEU H N 1
ATOM 15903 C CA . LEU H 1 209 ? 22.340 43.610 223.106 1.00 41.19 209 LEU H CA 1
ATOM 15904 C C . LEU H 1 209 ? 22.474 45.056 222.619 1.00 42.04 209 LEU H C 1
ATOM 15905 O O . LEU H 1 209 ? 21.697 45.515 221.780 1.00 43.55 209 LEU H O 1
ATOM 15910 N N . GLY H 1 210 ? 23.465 45.766 223.155 1.00 41.85 210 GLY H N 1
ATOM 15911 C CA . GLY H 1 210 ? 23.690 47.150 222.770 1.00 38.91 210 GLY H CA 1
ATOM 15912 C C . GLY H 1 210 ? 22.519 48.038 223.133 1.00 37.21 210 GLY H C 1
ATOM 15913 O O . GLY H 1 210 ? 22.453 49.199 222.728 1.00 36.32 210 GLY H O 1
ATOM 15914 N N . GLU H 1 211 ? 21.590 47.487 223.902 1.00 35.18 211 GLU H N 1
ATOM 15915 C CA . GLU H 1 211 ? 20.415 48.229 224.313 1.00 34.96 211 GLU H CA 1
ATOM 15916 C C . GLU H 1 211 ? 19.655 47.394 225.326 1.00 35.26 211 GLU H C 1
ATOM 15917 O O . GLU H 1 211 ? 20.077 46.290 225.659 1.00 35.47 211 GLU H O 1
ATOM 15923 N N . SER H 1 212 ? 18.537 47.923 225.814 1.00 35.35 212 SER H N 1
ATOM 15924 C CA . SER H 1 212 ? 17.724 47.222 226.798 1.00 36.28 212 SER H CA 1
ATOM 15925 C C . SER H 1 212 ? 16.910 46.109 226.148 1.00 37.71 212 SER H C 1
ATOM 15926 O O . SER H 1 212 ? 16.818 46.033 224.918 1.00 39.19 212 SER H O 1
ATOM 15929 N N . LEU H 1 213 ? 16.328 45.236 226.968 1.00 38.10 213 LEU H N 1
ATOM 15930 C CA . LEU H 1 213 ? 15.508 44.153 226.436 1.00 38.08 213 LEU H CA 1
ATOM 15931 C C . LEU H 1 213 ? 14.252 44.745 225.799 1.00 38.77 213 LEU H C 1
ATOM 15932 O O . LEU H 1 213 ? 13.739 44.212 224.816 1.00 39.20 213 LEU H O 1
ATOM 15937 N N . LYS H 1 214 ? 13.772 45.857 226.353 1.00 38.59 214 LYS H N 1
ATOM 15938 C CA . LYS H 1 214 ? 12.575 46.514 225.838 1.00 38.46 214 LYS H CA 1
ATOM 15939 C C . LYS H 1 214 ? 12.739 46.912 224.374 1.00 38.43 214 LYS H C 1
ATOM 15940 O O . LYS H 1 214 ? 11.795 46.847 223.590 1.00 39.09 214 LYS H O 1
ATOM 15946 N N . GLU H 1 215 ? 13.943 47.320 224.007 1.00 37.69 215 GLU H N 1
ATOM 15947 C CA . GLU H 1 215 ? 14.202 47.750 222.643 1.00 38.39 215 GLU H CA 1
ATOM 15948 C C . GLU H 1 215 ? 14.538 46.612 221.682 1.00 38.15 215 GLU H C 1
ATOM 15949 O O . GLU H 1 215 ? 14.169 46.660 220.506 1.00 38.05 215 GLU H O 1
ATOM 15955 N N . ALA H 1 216 ? 15.230 45.592 222.180 1.00 37.62 216 ALA H N 1
ATOM 15956 C CA . ALA H 1 216 ? 15.614 44.453 221.352 1.00 36.40 216 ALA H CA 1
ATOM 15957 C C . ALA H 1 216 ? 14.424 43.537 221.060 1.00 36.47 216 ALA H C 1
ATOM 15958 O O . ALA H 1 216 ? 14.375 42.881 220.016 1.00 36.26 216 ALA H O 1
ATOM 15960 N N . LEU H 1 217 ? 13.462 43.506 221.981 1.00 35.61 217 LEU H N 1
ATOM 15961 C CA . LEU H 1 217 ? 12.286 42.654 221.842 1.00 33.55 217 LEU H CA 1
ATOM 15962 C C . LEU H 1 217 ? 11.095 43.308 221.149 1.00 33.52 217 LEU H C 1
ATOM 15963 O O . LEU H 1 217 ? 10.329 42.627 220.468 1.00 33.21 217 LEU H O 1
ATOM 15968 N N . LEU H 1 218 ? 10.936 44.619 221.324 1.00 33.31 218 LEU H N 1
ATOM 15969 C CA . LEU H 1 218 ? 9.814 45.332 220.717 1.00 32.71 218 LEU H CA 1
ATOM 15970 C C . LEU H 1 218 ? 10.121 46.035 219.389 1.00 32.61 218 LEU H C 1
ATOM 15971 O O . LEU H 1 218 ? 9.296 46.793 218.870 1.00 33.58 218 LEU H O 1
ATOM 15976 N N . ARG H 1 219 ? 11.307 45.800 218.840 1.00 31.29 219 ARG H N 1
ATOM 15977 C CA . ARG H 1 219 ? 11.634 46.371 217.542 1.00 29.88 219 ARG H CA 1
ATOM 15978 C C . ARG H 1 219 ? 10.681 45.629 216.600 1.00 29.12 219 ARG H C 1
ATOM 15979 O O . ARG H 1 219 ? 10.636 44.395 216.594 1.00 27.96 219 ARG H O 1
ATOM 15987 N N . PRO H 1 220 ? 9.893 46.372 215.807 1.00 28.68 220 PRO H N 1
ATOM 15988 C CA . PRO H 1 220 ? 8.929 45.782 214.872 1.00 27.65 220 PRO H CA 1
ATOM 15989 C C . PRO H 1 220 ? 9.430 44.785 213.827 1.00 26.72 220 PRO H C 1
ATOM 15990 O O . PRO H 1 220 ? 10.563 44.860 213.353 1.00 28.04 220 PRO H O 1
ATOM 15994 N N . HIS H 1 221 ? 8.552 43.849 213.483 1.00 25.43 221 HIS H N 1
ATOM 15995 C CA . HIS H 1 221 ? 8.803 42.841 212.462 1.00 23.68 221 HIS H CA 1
ATOM 15996 C C . HIS H 1 221 ? 9.252 43.645 211.233 1.00 23.33 221 HIS H C 1
ATOM 15997 O O . HIS H 1 221 ? 8.687 44.698 210.952 1.00 22.87 221 HIS H O 1
ATOM 16004 N N . ARG H 1 222 ? 10.267 43.169 210.513 1.00 23.31 222 ARG H N 1
ATOM 16005 C CA . ARG H 1 222 ? 10.775 43.884 209.340 1.00 24.47 222 ARG H CA 1
ATOM 16006 C C . ARG H 1 222 ? 10.104 43.497 208.021 1.00 25.14 222 ARG H C 1
ATOM 16007 O O . ARG H 1 222 ? 9.992 42.319 207.697 1.00 25.18 222 ARG H O 1
ATOM 16015 N N . ALA H 1 223 ? 9.664 44.502 207.264 1.00 26.66 223 ALA H N 1
ATOM 16016 C CA . ALA H 1 223 ? 9.015 44.286 205.969 1.00 29.20 223 ALA H CA 1
ATOM 16017 C C . ALA H 1 223 ? 10.049 44.379 204.853 1.00 30.11 223 ALA H C 1
ATOM 16018 O O . ALA H 1 223 ? 10.820 45.337 204.785 1.00 31.52 223 ALA H O 1
ATOM 16020 N N . TYR H 1 224 ? 10.053 43.392 203.968 1.00 30.60 224 TYR H N 1
ATOM 16021 C CA . TYR H 1 224 ? 11.003 43.369 202.866 1.00 31.09 224 TYR H CA 1
ATOM 16022 C C . TYR H 1 224 ? 10.345 43.804 201.557 1.00 31.60 224 TYR H C 1
ATOM 16023 O O . TYR H 1 224 ? 10.658 43.291 200.482 1.00 31.04 224 TYR H O 1
ATOM 16032 N N . LEU H 1 225 ? 9.432 44.764 201.663 1.00 33.18 225 LEU H N 1
ATOM 16033 C CA . LEU H 1 225 ? 8.714 45.296 200.502 1.00 34.37 225 LEU H CA 1
ATOM 16034 C C . LEU H 1 225 ? 9.679 46.078 199.617 1.00 35.32 225 LEU H C 1
ATOM 16035 O O . LEU H 1 225 ? 9.568 46.070 198.390 1.00 35.35 225 LEU H O 1
ATOM 16040 N N . LYS H 1 226 ? 10.633 46.743 200.264 1.00 36.88 226 LYS H N 1
ATOM 16041 C CA . LYS H 1 226 ? 11.642 47.542 199.583 1.00 37.41 226 LYS H CA 1
ATOM 16042 C C . LYS H 1 226 ? 12.550 46.630 198.749 1.00 36.59 226 LYS H C 1
ATOM 16043 O O . LYS H 1 226 ? 12.840 46.915 197.579 1.00 34.94 226 LYS H O 1
ATOM 16049 N N . GLU H 1 227 ? 12.974 45.525 199.363 1.00 35.76 227 GLU H N 1
ATOM 16050 C CA . GLU H 1 227 ? 13.847 44.541 198.727 1.00 34.80 227 GLU H CA 1
ATOM 16051 C C . GLU H 1 227 ? 13.262 43.922 197.461 1.00 33.66 227 GLU H C 1
ATOM 16052 O O . GLU H 1 227 ? 13.954 43.798 196.446 1.00 32.33 227 GLU H O 1
ATOM 16058 N N . PHE H 1 228 ? 11.994 43.521 197.521 1.00 33.37 228 PHE H N 1
ATOM 16059 C CA . PHE H 1 228 ? 11.344 42.911 196.365 1.00 32.28 228 PHE H CA 1
ATOM 16060 C C . PHE H 1 228 ? 11.149 43.917 195.235 1.00 33.74 228 PHE H C 1
ATOM 16061 O O . PHE H 1 228 ? 11.440 43.615 194.077 1.00 33.78 228 PHE H O 1
ATOM 16069 N N . ARG H 1 229 ? 10.674 45.114 195.576 1.00 35.55 229 ARG H N 1
ATOM 16070 C CA . ARG H 1 229 ? 10.453 46.163 194.584 1.00 37.97 229 ARG H CA 1
ATOM 16071 C C . ARG H 1 229 ? 11.755 46.685 193.971 1.00 39.32 229 ARG H C 1
ATOM 16072 O O . ARG H 1 229 ? 11.760 47.690 193.259 1.00 40.83 229 ARG H O 1
ATOM 16080 N N . LEU H 1 230 ? 12.853 45.993 194.261 1.00 39.94 230 LEU H N 1
ATOM 16081 C CA . LEU H 1 230 ? 14.165 46.331 193.726 1.00 39.89 230 LEU H CA 1
ATOM 16082 C C . LEU H 1 230 ? 14.612 45.113 192.944 1.00 40.20 230 LEU H C 1
ATOM 16083 O O . LEU H 1 230 ? 15.477 45.198 192.070 1.00 42.29 230 LEU H O 1
ATOM 16088 N N . LEU H 1 231 ? 14.013 43.974 193.272 1.00 39.10 231 LEU H N 1
ATOM 16089 C CA . LEU H 1 231 ? 14.331 42.724 192.602 1.00 38.37 231 LEU H CA 1
ATOM 16090 C C . LEU H 1 231 ? 13.443 42.546 191.371 1.00 38.28 231 LEU H C 1
ATOM 16091 O O . LEU H 1 231 ? 13.902 42.075 190.336 1.00 37.58 231 LEU H O 1
ATOM 16096 N N . TRP H 1 232 ? 12.172 42.926 191.487 1.00 38.51 232 TRP H N 1
ATOM 16097 C CA . TRP H 1 232 ? 11.233 42.808 190.372 1.00 37.95 232 TRP H CA 1
ATOM 16098 C C . TRP H 1 232 ? 11.577 43.824 189.294 1.00 38.98 232 TRP H C 1
ATOM 16099 O O . TRP H 1 232 ? 11.403 43.566 188.101 1.00 39.87 232 TRP H O 1
ATOM 16110 N N . GLU H 1 233 ? 12.045 44.988 189.734 1.00 39.21 233 GLU H N 1
ATOM 16111 C CA . GLU H 1 233 ? 12.415 46.080 188.845 1.00 39.52 233 GLU H CA 1
ATOM 16112 C C . GLU H 1 233 ? 13.723 45.815 188.099 1.00 38.80 233 GLU H C 1
ATOM 16113 O O . GLU H 1 233 ? 13.892 46.233 186.953 1.00 38.74 233 GLU H O 1
ATOM 16119 N N . ALA H 1 234 ? 14.643 45.118 188.755 1.00 38.14 234 ALA H N 1
ATOM 16120 C CA . ALA H 1 234 ? 15.933 44.793 188.163 1.00 37.80 234 ALA H CA 1
ATOM 16121 C C . ALA H 1 234 ? 15.844 43.531 187.310 1.00 37.95 234 ALA H C 1
ATOM 16122 O O . ALA H 1 234 ? 16.825 43.113 186.691 1.00 39.32 234 ALA H O 1
ATOM 16124 N N . GLY H 1 235 ? 14.666 42.922 187.285 1.00 37.72 235 GLY H N 1
ATOM 16125 C CA . GLY H 1 235 ? 14.476 41.722 186.495 1.00 37.33 235 GLY H CA 1
ATOM 16126 C C . GLY H 1 235 ? 15.107 40.462 187.054 1.00 37.49 235 GLY H C 1
ATOM 16127 O O . GLY H 1 235 ? 15.355 39.520 186.308 1.00 38.89 235 GLY H O 1
ATOM 16128 N N . VAL H 1 236 ? 15.367 40.430 188.358 1.00 36.69 236 VAL H N 1
ATOM 16129 C CA . VAL H 1 236 ? 15.966 39.252 188.982 1.00 35.99 236 VAL H CA 1
ATOM 16130 C C . VAL H 1 236 ? 14.932 38.125 189.093 1.00 36.29 236 VAL H C 1
ATOM 16131 O O . VAL H 1 236 ? 13.779 38.360 189.456 1.00 37.07 236 VAL H O 1
ATOM 16135 N N . GLU H 1 237 ? 15.365 36.904 188.788 1.00 36.98 237 GLU H N 1
ATOM 16136 C CA . GLU H 1 237 ? 14.508 35.718 188.807 1.00 36.93 237 GLU H CA 1
ATOM 16137 C C . GLU H 1 237 ? 14.389 35.011 190.156 1.00 35.76 237 GLU H C 1
ATOM 16138 O O . GLU H 1 237 ? 15.370 34.476 190.672 1.00 36.08 237 GLU H O 1
ATOM 16144 N N . LEU H 1 238 ? 13.178 35.003 190.709 1.00 34.05 238 LEU H N 1
ATOM 16145 C CA . LEU H 1 238 ? 12.892 34.338 191.979 1.00 31.84 238 LEU H CA 1
ATOM 16146 C C . LEU H 1 238 ? 12.016 33.127 191.682 1.00 30.61 238 LEU H C 1
ATOM 16147 O O . LEU H 1 238 ? 11.192 33.168 190.773 1.00 30.44 238 LEU H O 1
ATOM 16152 N N . HIS H 1 239 ? 12.186 32.055 192.449 1.00 28.43 239 HIS H N 1
ATOM 16153 C CA . HIS H 1 239 ? 11.387 30.852 192.249 1.00 28.73 239 HIS H CA 1
ATOM 16154 C C . HIS H 1 239 ? 10.363 30.645 193.356 1.00 28.56 239 HIS H C 1
ATOM 16155 O O . HIS H 1 239 ? 9.245 30.192 193.108 1.00 28.42 239 HIS H O 1
ATOM 16162 N N . ALA H 1 240 ? 10.763 30.973 194.579 1.00 27.78 240 ALA H N 1
ATOM 16163 C CA . ALA H 1 240 ? 9.906 30.856 195.754 1.00 28.20 240 ALA H CA 1
ATOM 16164 C C . ALA H 1 240 ? 10.526 31.700 196.870 1.00 28.57 240 ALA H C 1
ATOM 16165 O O . ALA H 1 240 ? 11.693 32.076 196.790 1.00 28.95 240 ALA H O 1
ATOM 16167 N N . ALA H 1 241 ? 9.747 32.015 197.898 1.00 27.50 241 ALA H N 1
ATOM 16168 C CA . ALA H 1 241 ? 10.252 32.816 199.002 1.00 26.15 241 ALA H CA 1
ATOM 16169 C C . ALA H 1 241 ? 9.493 32.431 200.251 1.00 26.15 241 ALA H C 1
ATOM 16170 O O . ALA H 1 241 ? 8.269 32.512 200.279 1.00 27.03 241 ALA H O 1
ATOM 16172 N N . ALA H 1 242 ? 10.214 32.012 201.285 1.00 24.79 242 ALA H N 1
ATOM 16173 C CA . ALA H 1 242 ? 9.567 31.619 202.526 1.00 24.30 242 ALA H CA 1
ATOM 16174 C C . ALA H 1 242 ? 9.718 32.680 203.597 1.00 23.96 242 ALA H C 1
ATOM 16175 O O . ALA H 1 242 ? 10.820 33.163 203.860 1.00 23.97 242 ALA H O 1
ATOM 16177 N N . HIS H 1 243 ? 8.591 33.049 204.197 1.00 24.12 243 HIS H N 1
ATOM 16178 C CA . HIS H 1 243 ? 8.565 34.034 205.266 1.00 24.53 243 HIS H CA 1
ATOM 16179 C C . HIS H 1 243 ? 8.688 33.265 206.587 1.00 24.63 243 HIS H C 1
ATOM 16180 O O . HIS H 1 243 ? 7.750 32.603 207.025 1.00 24.56 243 HIS H O 1
ATOM 16187 N N . ILE H 1 244 ? 9.860 33.351 207.210 1.00 25.05 244 ILE H N 1
ATOM 16188 C CA . ILE H 1 244 ? 10.140 32.632 208.449 1.00 24.60 244 ILE H CA 1
ATOM 16189 C C . ILE H 1 244 ? 9.356 33.147 209.645 1.00 25.04 244 ILE H C 1
ATOM 16190 O O . ILE H 1 244 ? 9.785 34.055 210.364 1.00 25.28 244 ILE H O 1
ATOM 16195 N N . THR H 1 245 ? 8.195 32.544 209.850 1.00 25.91 245 THR H N 1
ATOM 16196 C CA . THR H 1 245 ? 7.328 32.913 210.950 1.00 26.05 245 THR H CA 1
ATOM 16197 C C . THR H 1 245 ? 7.178 31.719 211.895 1.00 26.69 245 THR H C 1
ATOM 16198 O O . THR H 1 245 ? 8.172 31.074 212.247 1.00 25.23 245 THR H O 1
ATOM 16202 N N . GLY H 1 246 ? 5.943 31.426 212.293 1.00 27.05 246 GLY H N 1
ATOM 16203 C CA . GLY H 1 246 ? 5.687 30.318 213.199 1.00 28.26 246 GLY H CA 1
ATOM 16204 C C . GLY H 1 246 ? 6.338 29.007 212.800 1.00 28.78 246 GLY H C 1
ATOM 16205 O O . GLY H 1 246 ? 6.193 28.557 211.662 1.00 29.54 246 GLY H O 1
ATOM 16206 N N . GLY H 1 247 ? 7.042 28.380 213.742 1.00 28.80 247 GLY H N 1
ATOM 16207 C CA . GLY H 1 247 ? 7.721 27.132 213.448 1.00 27.02 247 GLY H CA 1
ATOM 16208 C C . GLY H 1 247 ? 9.130 27.401 212.944 1.00 27.02 247 GLY H C 1
ATOM 16209 O O . GLY H 1 247 ? 9.955 26.495 212.871 1.00 27.39 247 GLY H O 1
ATOM 16210 N N . GLY H 1 248 ? 9.394 28.654 212.583 1.00 26.89 248 GLY H N 1
ATOM 16211 C CA . GLY H 1 248 ? 10.708 29.040 212.110 1.00 28.05 248 GLY H CA 1
ATOM 16212 C C . GLY H 1 248 ? 11.119 28.452 210.776 1.00 29.27 248 GLY H C 1
ATOM 16213 O O . GLY H 1 248 ? 10.291 28.258 209.889 1.00 29.73 248 GLY H O 1
ATOM 16214 N N . LEU H 1 249 ? 12.412 28.174 210.643 1.00 29.90 249 LEU H N 1
ATOM 16215 C CA . LEU H 1 249 ? 12.985 27.618 209.423 1.00 30.13 249 LEU H CA 1
ATOM 16216 C C . LEU H 1 249 ? 12.504 26.202 209.108 1.00 31.64 249 LEU H C 1
ATOM 16217 O O . LEU H 1 249 ? 12.098 25.911 207.984 1.00 31.56 249 LEU H O 1
ATOM 16222 N N . PRO H 1 250 ? 12.540 25.298 210.098 1.00 33.02 250 PRO H N 1
ATOM 16223 C CA . PRO H 1 250 ? 12.091 23.933 209.826 1.00 33.38 250 PRO H CA 1
ATOM 16224 C C . PRO H 1 250 ? 10.634 23.859 209.384 1.00 33.75 250 PRO H C 1
ATOM 16225 O O . PRO H 1 250 ? 10.248 22.965 208.638 1.00 35.53 250 PRO H O 1
ATOM 16229 N N . GLU H 1 251 ? 9.828 24.812 209.830 1.00 33.73 251 GLU H N 1
ATOM 16230 C CA . GLU H 1 251 ? 8.416 24.819 209.484 1.00 34.21 251 GLU H CA 1
ATOM 16231 C C . GLU H 1 251 ? 8.087 25.582 208.202 1.00 33.98 251 GLU H C 1
ATOM 16232 O O . GLU H 1 251 ? 7.259 25.138 207.403 1.00 34.85 251 GLU H O 1
ATOM 16238 N N . ASN H 1 252 ? 8.743 26.723 208.004 1.00 32.88 252 ASN H N 1
ATOM 16239 C CA . ASN H 1 252 ? 8.489 27.580 206.850 1.00 30.55 252 ASN H CA 1
ATOM 16240 C C . ASN H 1 252 ? 9.260 27.344 205.563 1.00 30.43 252 ASN H C 1
ATOM 16241 O O . ASN H 1 252 ? 8.667 27.330 204.490 1.00 30.29 252 ASN H O 1
ATOM 16246 N N . LEU H 1 253 ? 10.572 27.172 205.639 1.00 30.47 253 LEU H N 1
ATOM 16247 C CA . LEU H 1 253 ? 11.319 26.972 204.406 1.00 31.77 253 LEU H CA 1
ATOM 16248 C C . LEU H 1 253 ? 10.798 25.791 203.583 1.00 33.15 253 LEU H C 1
ATOM 16249 O O . LEU H 1 253 ? 10.670 25.892 202.365 1.00 34.35 253 LEU H O 1
ATOM 16254 N N . PRO H 1 254 ? 10.492 24.655 204.231 1.00 33.62 254 PRO H N 1
ATOM 16255 C CA . PRO H 1 254 ? 9.990 23.512 203.463 1.00 33.98 254 PRO H CA 1
ATOM 16256 C C . PRO H 1 254 ? 8.716 23.782 202.650 1.00 35.43 254 PRO H C 1
ATOM 16257 O O . PRO H 1 254 ? 8.491 23.153 201.613 1.00 36.54 254 PRO H O 1
ATOM 16261 N N . ARG H 1 255 ? 7.891 24.716 203.112 1.00 36.45 255 ARG H N 1
ATOM 16262 C CA . ARG H 1 255 ? 6.650 25.043 202.413 1.00 37.64 255 ARG H CA 1
ATOM 16263 C C . ARG H 1 255 ? 6.872 25.713 201.056 1.00 37.18 255 ARG H C 1
ATOM 16264 O O . ARG H 1 255 ? 5.930 25.893 200.279 1.00 37.38 255 ARG H O 1
ATOM 16272 N N . ALA H 1 256 ? 8.117 26.080 200.775 1.00 36.75 256 ALA H N 1
ATOM 16273 C CA . ALA H 1 256 ? 8.467 26.724 199.512 1.00 36.26 256 ALA H CA 1
ATOM 16274 C C . ALA H 1 256 ? 9.222 25.741 198.625 1.00 35.74 256 ALA H C 1
ATOM 16275 O O . ALA H 1 256 ? 9.631 26.075 197.513 1.00 35.35 256 ALA H O 1
ATOM 16277 N N . LEU H 1 257 ? 9.395 24.523 199.130 1.00 36.08 257 LEU H N 1
ATOM 16278 C CA . LEU H 1 257 ? 10.105 23.479 198.406 1.00 36.62 257 LEU H CA 1
ATOM 16279 C C . LEU H 1 257 ? 9.149 22.428 197.859 1.00 37.14 257 LEU H C 1
ATOM 16280 O O . LEU H 1 257 ? 8.123 22.120 198.472 1.00 37.23 257 LEU H O 1
ATOM 16285 N N . PRO H 1 258 ? 9.474 21.871 196.683 1.00 37.21 258 PRO H N 1
ATOM 16286 C CA . PRO H 1 258 ? 8.661 20.847 196.031 1.00 39.46 258 PRO H CA 1
ATOM 16287 C C . PRO H 1 258 ? 8.934 19.452 196.595 1.00 41.65 258 PRO H C 1
ATOM 16288 O O . PRO H 1 258 ? 9.934 19.235 197.280 1.00 42.41 258 PRO H O 1
ATOM 16292 N N . PRO H 1 259 ? 8.031 18.491 196.328 1.00 42.66 259 PRO H N 1
ATOM 16293 C CA . PRO H 1 259 ? 8.207 17.121 196.817 1.00 43.43 259 PRO H CA 1
ATOM 16294 C C . PRO H 1 259 ? 9.516 16.566 196.280 1.00 43.92 259 PRO H C 1
ATOM 16295 O O . PRO H 1 259 ? 9.775 16.625 195.077 1.00 44.15 259 PRO H O 1
ATOM 16299 N N . GLY H 1 260 ? 10.346 16.043 197.173 1.00 44.37 260 GLY H N 1
ATOM 16300 C CA . GLY H 1 260 ? 11.613 15.486 196.748 1.00 43.61 260 GLY H CA 1
ATOM 16301 C C . GLY H 1 260 ? 12.805 16.334 197.135 1.00 43.49 260 GLY H C 1
ATOM 16302 O O . GLY H 1 260 ? 13.860 15.796 197.471 1.00 44.58 260 GLY H O 1
ATOM 16303 N N . LEU H 1 261 ? 12.648 17.656 197.096 1.00 41.89 261 LEU H N 1
ATOM 16304 C CA . LEU H 1 261 ? 13.749 18.552 197.435 1.00 39.34 261 LEU H CA 1
ATOM 16305 C C . LEU H 1 261 ? 13.689 19.122 198.845 1.00 37.45 261 LEU H C 1
ATOM 16306 O O . LEU H 1 261 ? 12.620 19.400 199.382 1.00 36.79 261 LEU H O 1
ATOM 16311 N N . GLY H 1 262 ? 14.864 19.283 199.437 1.00 36.59 262 GLY H N 1
ATOM 16312 C CA . GLY H 1 262 ? 14.964 19.824 200.776 1.00 35.79 262 GLY H CA 1
ATOM 16313 C C . GLY H 1 262 ? 15.996 20.929 200.761 1.00 35.34 262 GLY H C 1
ATOM 16314 O O . GLY H 1 262 ? 16.443 21.343 199.691 1.00 33.34 262 GLY H O 1
ATOM 16315 N N . ALA H 1 263 ? 16.390 21.405 201.937 1.00 35.88 263 ALA H N 1
ATOM 16316 C CA . ALA H 1 263 ? 17.373 22.477 201.999 1.00 37.73 263 ALA H CA 1
ATOM 16317 C C . ALA H 1 263 ? 18.466 22.302 203.055 1.00 38.92 263 ALA H C 1
ATOM 16318 O O . ALA H 1 263 ? 18.190 21.937 204.205 1.00 38.40 263 ALA H O 1
ATOM 16320 N N . GLU H 1 264 ? 19.709 22.564 202.640 1.00 40.24 264 GLU H N 1
ATOM 16321 C CA . GLU H 1 264 ? 20.875 22.498 203.526 1.00 41.06 264 GLU H CA 1
ATOM 16322 C C . GLU H 1 264 ? 21.386 23.927 203.705 1.00 40.85 264 GLU H C 1
ATOM 16323 O O . GLU H 1 264 ? 21.763 24.585 202.731 1.00 40.48 264 GLU H O 1
ATOM 16329 N N . VAL H 1 265 ? 21.392 24.396 204.951 1.00 40.94 265 VAL H N 1
ATOM 16330 C CA . VAL H 1 265 ? 21.839 25.748 205.284 1.00 41.54 265 VAL H CA 1
ATOM 16331 C C . VAL H 1 265 ? 23.210 25.754 205.964 1.00 42.21 265 VAL H C 1
ATOM 16332 O O . VAL H 1 265 ? 23.453 24.979 206.888 1.00 43.86 265 VAL H O 1
ATOM 16336 N N . ARG H 1 266 ? 24.098 26.633 205.503 1.00 43.04 266 ARG H N 1
ATOM 16337 C CA . ARG H 1 266 ? 25.446 26.757 206.066 1.00 42.71 266 ARG H CA 1
ATOM 16338 C C . ARG H 1 266 ? 25.384 27.507 207.401 1.00 42.04 266 ARG H C 1
ATOM 16339 O O . ARG H 1 266 ? 24.924 28.653 207.450 1.00 41.54 266 ARG H O 1
ATOM 16347 N N . ARG H 1 267 ? 25.855 26.872 208.474 1.00 41.44 267 ARG H N 1
ATOM 16348 C CA . ARG H 1 267 ? 25.855 27.499 209.799 1.00 40.99 267 ARG H CA 1
ATOM 16349 C C . ARG H 1 267 ? 26.812 28.689 209.838 1.00 39.72 267 ARG H C 1
ATOM 16350 O O . ARG H 1 267 ? 27.949 28.593 209.380 1.00 41.03 267 ARG H O 1
ATOM 16358 N N . GLY H 1 268 ? 26.350 29.809 210.381 1.00 38.65 268 GLY H N 1
ATOM 16359 C CA . GLY H 1 268 ? 27.198 30.984 210.468 1.00 37.62 268 GLY H CA 1
ATOM 16360 C C . GLY H 1 268 ? 27.295 31.780 209.183 1.00 37.35 268 GLY H C 1
ATOM 16361 O O . GLY H 1 268 ? 27.951 32.828 209.147 1.00 37.84 268 GLY H O 1
ATOM 16362 N N . SER H 1 269 ? 26.639 31.290 208.132 1.00 36.07 269 SER H N 1
ATOM 16363 C CA . SER H 1 269 ? 26.650 31.950 206.824 1.00 34.11 269 SER H CA 1
ATOM 16364 C C . SER H 1 269 ? 25.867 33.256 206.833 1.00 32.57 269 SER H C 1
ATOM 16365 O O . SER H 1 269 ? 25.854 33.995 205.847 1.00 31.26 269 SER H O 1
ATOM 16368 N N . TRP H 1 270 ? 25.217 33.528 207.960 1.00 31.52 270 TRP H N 1
ATOM 16369 C CA . TRP H 1 270 ? 24.430 34.741 208.128 1.00 29.57 270 TRP H CA 1
ATOM 16370 C C . TRP H 1 270 ? 24.551 35.205 209.578 1.00 29.96 270 TRP H C 1
ATOM 16371 O O . TRP H 1 270 ? 24.877 34.414 210.470 1.00 29.04 270 TRP H O 1
ATOM 16382 N N . PRO H 1 271 ? 24.289 36.497 209.829 1.00 30.16 271 PRO H N 1
ATOM 16383 C CA . PRO H 1 271 ? 24.363 37.092 211.164 1.00 30.35 271 PRO H CA 1
ATOM 16384 C C . PRO H 1 271 ? 23.118 36.811 212.001 1.00 30.99 271 PRO H C 1
ATOM 16385 O O . PRO H 1 271 ? 21.996 36.879 211.497 1.00 32.51 271 PRO H O 1
ATOM 16389 N N . ILE H 1 272 ? 23.324 36.503 213.278 1.00 30.03 272 ILE H N 1
ATOM 16390 C CA . ILE H 1 272 ? 22.228 36.215 214.191 1.00 28.60 272 ILE H CA 1
ATOM 16391 C C . ILE H 1 272 ? 22.124 37.331 215.216 1.00 30.24 272 ILE H C 1
ATOM 16392 O O . ILE H 1 272 ? 23.085 37.608 215.930 1.00 30.63 272 ILE H O 1
ATOM 16397 N N . PRO H 1 273 ? 20.957 38.004 215.293 1.00 32.67 273 PRO H N 1
ATOM 16398 C CA . PRO H 1 273 ? 20.759 39.101 216.254 1.00 33.19 273 PRO H CA 1
ATOM 16399 C C . PRO H 1 273 ? 21.083 38.647 217.674 1.00 33.43 273 PRO H C 1
ATOM 16400 O O . PRO H 1 273 ? 20.516 37.665 218.162 1.00 32.90 273 PRO H O 1
ATOM 16404 N N . PRO H 1 274 ? 21.993 39.368 218.360 1.00 34.22 274 PRO H N 1
ATOM 16405 C CA . PRO H 1 274 ? 22.421 39.054 219.730 1.00 33.31 274 PRO H CA 1
ATOM 16406 C C . PRO H 1 274 ? 21.325 38.687 220.734 1.00 34.45 274 PRO H C 1
ATOM 16407 O O . PRO H 1 274 ? 21.576 37.948 221.694 1.00 35.49 274 PRO H O 1
ATOM 16411 N N . VAL H 1 275 ? 20.108 39.179 220.515 1.00 34.66 275 VAL H N 1
ATOM 16412 C CA . VAL H 1 275 ? 19.017 38.878 221.435 1.00 33.23 275 VAL H CA 1
ATOM 16413 C C . VAL H 1 275 ? 18.658 37.388 221.474 1.00 33.64 275 VAL H C 1
ATOM 16414 O O . VAL H 1 275 ? 18.105 36.913 222.464 1.00 34.19 275 VAL H O 1
ATOM 16418 N N . PHE H 1 276 ? 18.992 36.643 220.420 1.00 33.92 276 PHE H N 1
ATOM 16419 C CA . PHE H 1 276 ? 18.672 35.213 220.388 1.00 33.91 276 PHE H CA 1
ATOM 16420 C C . PHE H 1 276 ? 19.581 34.372 221.284 1.00 34.43 276 PHE H C 1
ATOM 16421 O O . PHE H 1 276 ? 19.100 33.662 222.169 1.00 33.79 276 PHE H O 1
ATOM 16429 N N . PRO H 1 277 ? 20.907 34.436 221.071 1.00 35.74 277 PRO H N 1
ATOM 16430 C CA . PRO H 1 277 ? 21.802 33.643 221.919 1.00 36.56 277 PRO H CA 1
ATOM 16431 C C . PRO H 1 277 ? 21.700 34.073 223.381 1.00 37.55 277 PRO H C 1
ATOM 16432 O O . PRO H 1 277 ? 22.069 33.328 224.284 1.00 37.04 277 PRO H O 1
ATOM 16436 N N . TYR H 1 278 ? 21.188 35.282 223.596 1.00 39.79 278 TYR H N 1
ATOM 16437 C CA . TYR H 1 278 ? 21.006 35.838 224.936 1.00 41.33 278 TYR H CA 1
ATOM 16438 C C . TYR H 1 278 ? 19.838 35.118 225.603 1.00 40.96 278 TYR H C 1
ATOM 16439 O O . TYR H 1 278 ? 19.933 34.671 226.747 1.00 40.19 278 TYR H O 1
ATOM 16448 N N . LEU H 1 279 ? 18.734 35.016 224.868 1.00 40.51 279 LEU H N 1
ATOM 16449 C CA . LEU H 1 279 ? 17.528 34.358 225.352 1.00 38.94 279 LEU H CA 1
ATOM 16450 C C . LEU H 1 279 ? 17.793 32.873 225.553 1.00 38.65 279 LEU H C 1
ATOM 16451 O O . LEU H 1 279 ? 17.347 32.281 226.536 1.00 39.40 279 LEU H O 1
ATOM 16456 N N . GLN H 1 280 ? 18.515 32.270 224.616 1.00 37.41 280 GLN H N 1
ATOM 16457 C CA . GLN H 1 280 ? 18.836 30.851 224.713 1.00 37.17 280 GLN H CA 1
ATOM 16458 C C . GLN H 1 280 ? 19.602 30.612 226.014 1.00 38.75 280 GLN H C 1
ATOM 16459 O O . GLN H 1 280 ? 19.479 29.564 226.656 1.00 38.70 280 GLN H O 1
ATOM 16465 N N . ARG H 1 281 ? 20.383 31.614 226.399 1.00 39.89 281 ARG H N 1
ATOM 16466 C CA . ARG H 1 281 ? 21.191 31.557 227.606 1.00 41.22 281 ARG H CA 1
ATOM 16467 C C . ARG H 1 281 ? 20.326 31.879 228.821 1.00 41.59 281 ARG H C 1
ATOM 16468 O O . ARG H 1 281 ? 20.407 31.205 229.849 1.00 41.79 281 ARG H O 1
ATOM 16476 N N . LEU H 1 282 ? 19.481 32.895 228.686 1.00 41.69 282 LEU H N 1
ATOM 16477 C CA . LEU H 1 282 ? 18.610 33.320 229.774 1.00 41.94 282 LEU H CA 1
ATOM 16478 C C . LEU H 1 282 ? 17.581 32.249 230.134 1.00 41.72 282 LEU H C 1
ATOM 16479 O O . LEU H 1 282 ? 17.129 32.179 231.278 1.00 42.94 282 LEU H O 1
ATOM 16484 N N . GLY H 1 283 ? 17.225 31.410 229.164 1.00 40.65 283 GLY H N 1
ATOM 16485 C CA . GLY H 1 283 ? 16.240 30.371 229.409 1.00 39.66 283 GLY H CA 1
ATOM 16486 C C . GLY H 1 283 ? 16.749 28.945 229.285 1.00 40.17 283 GLY H C 1
ATOM 16487 O O . GLY H 1 283 ? 15.980 27.992 229.465 1.00 39.97 283 GLY H O 1
ATOM 16488 N N . GLY H 1 284 ? 18.037 28.788 228.984 1.00 39.14 284 GLY H N 1
ATOM 16489 C CA . GLY H 1 284 ? 18.603 27.458 228.845 1.00 39.57 284 GLY H CA 1
ATOM 16490 C C . GLY H 1 284 ? 17.864 26.686 227.774 1.00 39.95 284 GLY H C 1
ATOM 16491 O O . GLY H 1 284 ? 17.569 25.494 227.914 1.00 40.63 284 GLY H O 1
ATOM 16492 N N . ILE H 1 285 ? 17.574 27.389 226.688 1.00 39.64 285 ILE H N 1
ATOM 16493 C CA . ILE H 1 285 ? 16.842 26.843 225.552 1.00 39.93 285 ILE H CA 1
ATOM 16494 C C . ILE H 1 285 ? 17.740 26.024 224.618 1.00 39.78 285 ILE H C 1
ATOM 16495 O O . ILE H 1 285 ? 18.648 26.567 223.996 1.00 41.69 285 ILE H O 1
ATOM 16500 N N . PRO H 1 286 ? 17.502 24.705 224.514 1.00 39.09 286 PRO H N 1
ATOM 16501 C CA . PRO H 1 286 ? 18.313 23.847 223.639 1.00 38.86 286 PRO H CA 1
ATOM 16502 C C . PRO H 1 286 ? 18.291 24.292 222.178 1.00 39.18 286 PRO H C 1
ATOM 16503 O O . PRO H 1 286 ? 17.273 24.762 221.678 1.00 38.17 286 PRO H O 1
ATOM 16507 N N . GLU H 1 287 ? 19.425 24.129 221.501 1.00 40.39 287 GLU H N 1
ATOM 16508 C CA . GLU H 1 287 ? 19.563 24.543 220.108 1.00 42.26 287 GLU H CA 1
ATOM 16509 C C . GLU H 1 287 ? 18.351 24.239 219.227 1.00 42.03 287 GLU H C 1
ATOM 16510 O O . GLU H 1 287 ? 17.785 25.141 218.610 1.00 41.65 287 GLU H O 1
ATOM 16516 N N . GLU H 1 288 ? 17.947 22.976 219.172 1.00 42.85 288 GLU H N 1
ATOM 16517 C CA . GLU H 1 288 ? 16.818 22.586 218.337 1.00 42.98 288 GLU H CA 1
ATOM 16518 C C . GLU H 1 288 ? 15.566 23.430 218.567 1.00 42.31 288 GLU H C 1
ATOM 16519 O O . GLU H 1 288 ? 14.922 23.851 217.605 1.00 41.68 288 GLU H O 1
ATOM 16525 N N . GLU H 1 289 ? 15.227 23.692 219.829 1.00 41.55 289 GLU H N 1
ATOM 16526 C CA . GLU H 1 289 ? 14.030 24.472 220.132 1.00 39.72 289 GLU H CA 1
ATOM 16527 C C . GLU H 1 289 ? 14.126 25.900 219.632 1.00 38.64 289 GLU H C 1
ATOM 16528 O O . GLU H 1 289 ? 13.147 26.459 219.147 1.00 38.41 289 GLU H O 1
ATOM 16534 N N . MET H 1 290 ? 15.305 26.496 219.773 1.00 38.01 290 MET H N 1
ATOM 16535 C CA . MET H 1 290 ? 15.538 27.864 219.318 1.00 36.60 290 MET H CA 1
ATOM 16536 C C . MET H 1 290 ? 15.101 28.047 217.858 1.00 36.16 290 MET H C 1
ATOM 16537 O O . MET H 1 290 ? 14.389 28.996 217.529 1.00 35.17 290 MET H O 1
ATOM 16542 N N . TYR H 1 291 ? 15.535 27.130 216.995 1.00 36.05 291 TYR H N 1
ATOM 16543 C CA . TYR H 1 291 ? 15.212 27.164 215.568 1.00 36.95 291 TYR H CA 1
ATOM 16544 C C . TYR H 1 291 ? 13.767 26.816 215.230 1.00 37.96 291 TYR H C 1
ATOM 16545 O O . TYR H 1 291 ? 13.226 27.294 214.233 1.00 38.03 291 TYR H O 1
AT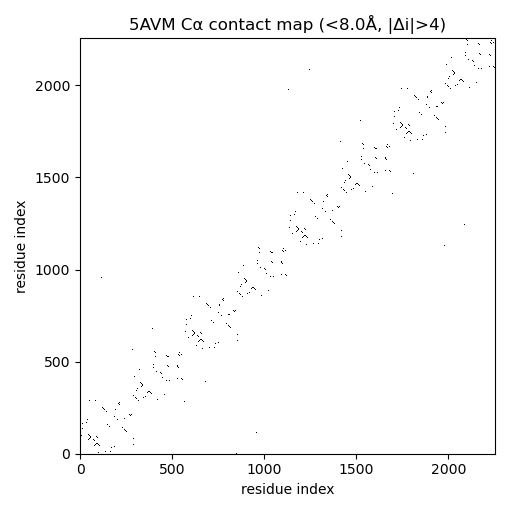OM 16554 N N . ARG H 1 292 ? 13.148 25.979 216.053 1.00 38.12 292 ARG H N 1
ATOM 16555 C CA . ARG H 1 292 ? 11.764 25.590 215.829 1.00 38.61 292 ARG H CA 1
ATOM 16556 C C . ARG H 1 292 ? 10.825 26.690 216.297 1.00 36.61 292 ARG H C 1
ATOM 16557 O O . ARG H 1 292 ? 9.621 26.626 216.056 1.00 38.53 292 ARG H O 1
ATOM 16565 N N . VAL H 1 293 ? 11.381 27.713 216.942 1.00 33.91 293 VAL H N 1
ATOM 16566 C CA . VAL H 1 293 ? 10.574 28.815 217.467 1.00 32.55 293 VAL H CA 1
ATOM 16567 C C . VAL H 1 293 ? 10.903 30.211 216.907 1.00 31.66 293 VAL H C 1
ATOM 16568 O O . VAL H 1 293 ? 9.997 30.984 216.598 1.00 31.00 293 VAL H O 1
ATOM 16572 N N . PHE H 1 294 ? 12.189 30.522 216.769 1.00 30.54 294 PHE H N 1
ATOM 16573 C CA . PHE H 1 294 ? 12.620 31.837 216.296 1.00 31.04 294 PHE H CA 1
ATOM 16574 C C . PHE H 1 294 ? 13.161 31.894 214.867 1.00 29.76 294 PHE H C 1
ATOM 16575 O O . PHE H 1 294 ? 13.582 30.880 214.311 1.00 29.30 294 PHE H O 1
ATOM 16583 N N . ASN H 1 295 ? 13.155 33.090 214.279 1.00 28.54 295 ASN H N 1
ATOM 16584 C CA . ASN H 1 295 ? 13.655 33.250 212.921 1.00 28.21 295 ASN H CA 1
ATOM 16585 C C . ASN H 1 295 ? 15.183 33.211 212.907 1.00 28.80 295 ASN H C 1
ATOM 16586 O O . ASN H 1 295 ? 15.805 33.026 211.861 1.00 28.78 295 ASN H O 1
ATOM 16591 N N . MET H 1 296 ? 15.780 33.372 214.083 1.00 28.97 296 MET H N 1
ATOM 16592 C CA . MET H 1 296 ? 17.232 33.329 214.244 1.00 28.21 296 MET H CA 1
ATOM 16593 C C . MET H 1 296 ? 18.041 34.163 213.247 1.00 27.93 296 MET H C 1
ATOM 16594 O O . MET H 1 296 ? 19.134 33.764 212.843 1.00 28.09 296 MET H O 1
ATOM 16599 N N . GLY H 1 297 ? 17.513 35.323 212.865 1.00 28.60 297 GLY H N 1
ATOM 16600 C CA . GLY H 1 297 ? 18.209 36.182 211.922 1.00 27.02 297 GLY H CA 1
ATOM 16601 C C . GLY H 1 297 ? 17.665 36.115 210.505 1.00 26.77 297 GLY H C 1
ATOM 16602 O O . GLY H 1 297 ? 17.859 37.041 209.722 1.00 26.42 297 GLY H O 1
ATOM 16603 N N . LEU H 1 298 ? 16.992 35.017 210.170 1.00 26.84 298 LEU H N 1
ATOM 16604 C CA . LEU H 1 298 ? 16.411 34.828 208.838 1.00 24.90 298 LEU H CA 1
ATOM 16605 C C . LEU H 1 298 ? 14.957 35.329 208.834 1.00 24.69 298 LEU H C 1
ATOM 16606 O O . LEU H 1 298 ? 14.057 34.637 209.303 1.00 25.61 298 LEU H O 1
ATOM 16611 N N . GLY H 1 299 ? 14.742 36.541 208.325 1.00 24.61 299 GLY H N 1
ATOM 16612 C CA . GLY H 1 299 ? 13.406 37.115 208.270 1.00 24.14 299 GLY H CA 1
ATOM 16613 C C . GLY H 1 299 ? 12.623 36.483 207.141 1.00 24.49 299 GLY H C 1
ATOM 16614 O O . GLY H 1 299 ? 11.424 36.226 207.260 1.00 24.15 299 GLY H O 1
ATOM 16615 N N . MET H 1 300 ? 13.318 36.242 206.035 1.00 24.47 300 MET H N 1
ATOM 16616 C CA . MET H 1 300 ? 12.732 35.603 204.867 1.00 25.66 300 MET H CA 1
ATOM 16617 C C . MET H 1 300 ? 13.865 34.985 204.063 1.00 25.33 300 MET H C 1
ATOM 16618 O O . MET H 1 300 ? 14.960 35.536 204.006 1.00 26.40 300 MET H O 1
ATOM 16623 N N . VAL H 1 301 ? 13.614 33.830 203.463 1.00 24.49 301 VAL H N 1
ATOM 16624 C CA . VAL H 1 301 ? 14.629 33.170 202.657 1.00 24.30 301 VAL H CA 1
ATOM 16625 C C . VAL H 1 301 ? 14.083 32.979 201.257 1.00 26.31 301 VAL H C 1
ATOM 16626 O O . VAL H 1 301 ? 13.154 32.207 201.042 1.00 27.63 301 VAL H O 1
ATOM 16630 N N . LEU H 1 302 ? 14.660 33.710 200.313 1.00 27.59 302 LEU H N 1
ATOM 16631 C CA . LEU H 1 302 ? 14.252 33.650 198.922 1.00 27.70 302 LEU H CA 1
ATOM 16632 C C . LEU H 1 302 ? 14.969 32.510 198.228 1.00 28.46 302 LEU H C 1
ATOM 16633 O O . LEU H 1 302 ? 16.147 32.270 198.471 1.00 30.50 302 LEU H O 1
ATOM 16638 N N . VAL H 1 303 ? 14.249 31.800 197.371 1.00 28.99 303 VAL H N 1
ATOM 16639 C CA . VAL H 1 303 ? 14.823 30.695 196.620 1.00 29.10 303 VAL H CA 1
ATOM 16640 C C . VAL H 1 303 ? 14.979 31.160 195.166 1.00 31.14 303 VAL H C 1
ATOM 16641 O O . VAL H 1 303 ? 14.011 31.573 194.523 1.00 30.43 303 VAL H O 1
ATOM 16645 N N . LEU H 1 304 ? 16.212 31.115 194.669 1.00 32.16 304 LEU H N 1
ATOM 16646 C CA . LEU H 1 304 ? 16.523 31.541 193.312 1.00 32.10 304 LEU H CA 1
ATOM 16647 C C . LEU H 1 304 ? 17.829 30.921 192.807 1.00 35.11 304 LEU H C 1
ATOM 16648 O O . LEU H 1 304 ? 18.623 30.400 193.589 1.00 34.69 304 LEU H O 1
ATOM 16653 N N . PRO H 1 305 ? 18.061 30.964 191.482 1.00 38.71 305 PRO H N 1
ATOM 16654 C CA . PRO H 1 305 ? 19.280 30.405 190.879 1.00 41.69 305 PRO H CA 1
ATOM 16655 C C . PRO H 1 305 ? 20.554 31.027 191.468 1.00 44.50 305 PRO H C 1
ATOM 16656 O O . PRO H 1 305 ? 20.543 32.189 191.885 1.00 45.39 305 PRO H O 1
ATOM 16660 N N . GLN H 1 306 ? 21.645 30.262 191.499 1.00 46.31 306 GLN H N 1
ATOM 16661 C CA . GLN H 1 306 ? 22.907 30.770 192.034 1.00 47.33 306 GLN H CA 1
ATOM 16662 C C . GLN H 1 306 ? 23.257 32.089 191.349 1.00 46.72 306 GLN H C 1
ATOM 16663 O O . GLN H 1 306 ? 23.585 33.077 192.006 1.00 46.50 306 GLN H O 1
ATOM 16669 N N . GLU H 1 307 ? 23.175 32.099 190.023 1.00 45.90 307 GLU H N 1
ATOM 16670 C CA . GLU H 1 307 ? 23.477 33.295 189.248 1.00 45.28 307 GLU H CA 1
ATOM 16671 C C . GLU H 1 307 ? 22.556 34.451 189.624 1.00 43.30 307 GLU H C 1
ATOM 16672 O O . GLU H 1 307 ? 23.002 35.593 189.722 1.00 41.98 307 GLU H O 1
ATOM 16678 N N . ALA H 1 308 ? 21.276 34.152 189.836 1.00 42.37 308 ALA H N 1
ATOM 16679 C CA . ALA H 1 308 ? 20.296 35.172 190.209 1.00 41.23 308 ALA H CA 1
ATOM 16680 C C . ALA H 1 308 ? 20.448 35.545 191.688 1.00 41.02 308 ALA H C 1
ATOM 16681 O O . ALA H 1 308 ? 19.983 36.598 192.127 1.00 40.93 308 ALA H O 1
ATOM 16683 N N . ALA H 1 309 ? 21.104 34.674 192.450 1.00 40.48 309 ALA H N 1
ATOM 16684 C CA . ALA H 1 309 ? 21.334 34.921 193.867 1.00 40.43 309 ALA H CA 1
ATOM 16685 C C . ALA H 1 309 ? 22.492 35.900 194.013 1.00 40.88 309 ALA H C 1
ATOM 16686 O O . ALA H 1 309 ? 22.418 36.847 194.789 1.00 40.49 309 ALA H O 1
ATOM 16688 N N . GLU H 1 310 ? 23.562 35.666 193.261 1.00 42.33 310 GLU H N 1
ATOM 16689 C CA . GLU H 1 310 ? 24.731 36.543 193.300 1.00 44.04 310 GLU H CA 1
ATOM 16690 C C . GLU H 1 310 ? 24.340 37.926 192.781 1.00 43.87 310 GLU H C 1
ATOM 16691 O O . GLU H 1 310 ? 24.839 38.953 193.247 1.00 42.61 310 GLU H O 1
ATOM 16697 N N . GLU H 1 311 ? 23.442 37.930 191.803 1.00 43.93 311 GLU H N 1
ATOM 16698 C CA . GLU H 1 311 ? 22.963 39.154 191.183 1.00 44.53 311 GLU H CA 1
ATOM 16699 C C . GLU H 1 311 ? 22.058 39.948 192.126 1.00 44.14 311 GLU H C 1
ATOM 16700 O O . GLU H 1 311 ? 21.970 41.177 192.039 1.00 43.82 311 GLU H O 1
ATOM 16706 N N . ALA H 1 312 ? 21.395 39.234 193.031 1.00 43.63 312 ALA H N 1
ATOM 16707 C CA . ALA H 1 312 ? 20.484 39.851 193.986 1.00 42.78 312 ALA H CA 1
ATOM 16708 C C . ALA H 1 312 ? 21.225 40.577 195.108 1.00 42.40 312 ALA H C 1
ATOM 16709 O O . ALA H 1 312 ? 20.834 41.672 195.519 1.00 42.64 312 ALA H O 1
ATOM 16711 N N . LEU H 1 313 ? 22.295 39.965 195.598 1.00 41.08 313 LEU H N 1
ATOM 16712 C CA . LEU H 1 313 ? 23.084 40.544 196.676 1.00 41.49 313 LEU H CA 1
ATOM 16713 C C . LEU H 1 313 ? 23.699 41.910 196.328 1.00 42.63 313 LEU H C 1
ATOM 16714 O O . LEU H 1 313 ? 24.057 42.680 197.222 1.00 43.04 313 LEU H O 1
ATOM 16719 N N . LYS H 1 314 ? 23.815 42.215 195.036 1.00 42.96 314 LYS H N 1
ATOM 16720 C CA . LYS H 1 314 ? 24.362 43.501 194.605 1.00 42.71 314 LYS H CA 1
ATOM 16721 C C . LYS H 1 314 ? 23.298 44.593 194.728 1.00 42.83 314 LYS H C 1
ATOM 16722 O O . LYS H 1 314 ? 23.606 45.788 194.689 1.00 43.45 314 LYS H O 1
ATOM 16728 N N . LEU H 1 315 ? 22.044 44.177 194.873 1.00 41.54 315 LEU H N 1
ATOM 16729 C CA . LEU H 1 315 ? 20.938 45.115 194.976 1.00 40.25 315 LEU H CA 1
ATOM 16730 C C . LEU H 1 315 ? 20.311 45.213 196.360 1.00 39.70 315 LEU H C 1
ATOM 16731 O O . LEU H 1 315 ? 19.785 46.267 196.724 1.00 39.39 315 LEU H O 1
ATOM 16736 N N . VAL H 1 316 ? 20.363 44.124 197.127 1.00 38.73 316 VAL H N 1
ATOM 16737 C CA . VAL H 1 316 ? 19.771 44.097 198.471 1.00 36.85 316 VAL H CA 1
ATOM 16738 C C . VAL H 1 316 ? 20.698 43.507 199.536 1.00 36.05 316 VAL H C 1
ATOM 16739 O O . VAL H 1 316 ? 21.669 42.825 199.213 1.00 34.94 316 VAL H O 1
ATOM 16743 N N . GLU H 1 317 ? 20.398 43.783 200.804 1.00 36.16 317 GLU H N 1
ATOM 16744 C CA . GLU H 1 317 ? 21.183 43.232 201.905 1.00 36.15 317 GLU H CA 1
ATOM 16745 C C . GLU H 1 317 ? 20.647 41.830 202.193 1.00 34.57 317 GLU H C 1
ATOM 16746 O O . GLU H 1 317 ? 19.545 41.666 202.719 1.00 33.93 317 GLU H O 1
ATOM 16752 N N . GLY H 1 318 ? 21.436 40.824 201.834 1.00 33.27 318 GLY H N 1
ATOM 16753 C CA . GLY H 1 318 ? 21.036 39.450 202.035 1.00 31.47 318 GLY H CA 1
ATOM 16754 C C . GLY H 1 318 ? 22.257 38.593 202.247 1.00 31.21 318 GLY H C 1
ATOM 16755 O O . GLY H 1 318 ? 23.383 39.079 202.191 1.00 30.92 318 GLY H O 1
ATOM 16756 N N . PHE H 1 319 ? 22.038 37.307 202.473 1.00 31.67 319 PHE H N 1
ATOM 16757 C CA . PHE H 1 319 ? 23.138 36.395 202.726 1.00 32.43 319 PHE H CA 1
ATOM 16758 C C . PHE H 1 319 ? 22.889 35.024 202.119 1.00 32.67 319 PHE H C 1
ATOM 16759 O O . PHE H 1 319 ? 21.884 34.388 202.420 1.00 34.09 319 PHE H O 1
ATOM 16767 N N . LEU H 1 320 ? 23.800 34.571 201.264 1.00 31.78 320 LEU H N 1
ATOM 16768 C CA . LEU H 1 320 ? 23.664 33.251 200.676 1.00 31.27 320 LEU H CA 1
ATOM 16769 C C . LEU H 1 320 ? 23.824 32.294 201.847 1.00 31.26 320 LEU H C 1
ATOM 16770 O O . LEU H 1 320 ? 24.936 32.014 202.294 1.00 31.89 320 LEU H O 1
ATOM 16775 N N . VAL H 1 321 ? 22.702 31.795 202.344 1.00 31.71 321 VAL H N 1
ATOM 16776 C CA . VAL H 1 321 ? 22.705 30.913 203.499 1.00 30.53 321 VAL H CA 1
ATOM 16777 C C . VAL H 1 321 ? 22.576 29.426 203.208 1.00 30.83 321 VAL H C 1
ATOM 16778 O O . VAL H 1 321 ? 22.661 28.609 204.118 1.00 31.18 321 VAL H O 1
ATOM 16782 N N . GLY H 1 322 ? 22.367 29.060 201.954 1.00 31.70 322 GLY H N 1
ATOM 16783 C CA . GLY H 1 322 ? 22.231 27.650 201.670 1.00 32.16 322 GLY H CA 1
ATOM 16784 C C . GLY H 1 322 ? 22.065 27.319 200.210 1.00 33.67 322 GLY H C 1
ATOM 16785 O O . GLY H 1 322 ? 22.400 28.110 199.327 1.00 33.95 322 GLY H O 1
ATOM 16786 N N . ARG H 1 323 ? 21.532 26.132 199.964 1.00 33.73 323 ARG H N 1
ATOM 16787 C CA . ARG H 1 323 ? 21.329 25.661 198.614 1.00 36.72 323 ARG H CA 1
ATOM 16788 C C . ARG H 1 323 ? 20.300 24.555 198.666 1.00 36.45 323 ARG H C 1
ATOM 16789 O O . ARG H 1 323 ? 20.229 23.817 199.644 1.00 35.72 323 ARG H O 1
ATOM 16797 N N . VAL H 1 324 ? 19.500 24.454 197.612 1.00 37.60 324 VAL H N 1
ATOM 16798 C CA . VAL H 1 324 ? 18.460 23.440 197.525 1.00 37.64 324 VAL H CA 1
ATOM 16799 C C . VAL H 1 324 ? 19.047 22.163 196.935 1.00 38.57 324 VAL H C 1
ATOM 16800 O O . VAL H 1 324 ? 19.836 22.201 195.986 1.00 38.59 324 VAL H O 1
ATOM 16804 N N . VAL H 1 325 ? 18.658 21.032 197.512 1.00 39.84 325 VAL H N 1
ATOM 16805 C CA . VAL H 1 325 ? 19.158 19.734 197.083 1.00 41.59 325 VAL H CA 1
ATOM 16806 C C . VAL H 1 325 ? 18.108 18.654 197.336 1.00 42.87 325 VAL H C 1
ATOM 16807 O O . VAL H 1 325 ? 17.114 18.897 198.016 1.00 43.69 325 VAL H O 1
ATOM 16811 N N . PRO H 1 326 ? 18.315 17.445 196.783 1.00 43.79 326 PRO H N 1
ATOM 16812 C CA . PRO H 1 326 ? 17.372 16.340 196.969 1.00 44.56 326 PRO H CA 1
ATOM 16813 C C . PRO H 1 326 ? 17.181 16.033 198.448 1.00 44.85 326 PRO H C 1
ATOM 16814 O O . PRO H 1 326 ? 17.992 16.429 199.279 1.00 45.49 326 PRO H O 1
ATOM 16818 N N . GLY H 1 327 ? 16.109 15.318 198.765 1.00 45.80 327 GLY H N 1
ATOM 16819 C CA . GLY H 1 327 ? 15.825 14.973 200.145 1.00 47.40 327 GLY H CA 1
ATOM 16820 C C . GLY H 1 327 ? 14.468 15.506 200.558 1.00 48.48 327 GLY H C 1
ATOM 16821 O O . GLY H 1 327 ? 13.462 15.233 199.899 1.00 48.70 327 GLY H O 1
ATOM 16822 N N . GLU H 1 328 ? 14.438 16.267 201.648 1.00 48.76 328 GLU H N 1
ATOM 16823 C CA . GLU H 1 328 ? 13.199 16.852 202.146 1.00 49.14 328 GLU H CA 1
ATOM 16824 C C . GLU H 1 328 ? 13.426 17.446 203.528 1.00 48.70 328 GLU H C 1
ATOM 16825 O O . GLU H 1 328 ? 14.130 16.866 204.353 1.00 49.35 328 GLU H O 1
ATOM 16831 N N . GLY H 1 329 ? 12.826 18.603 203.777 1.00 47.37 329 GLY H N 1
ATOM 16832 C CA . GLY H 1 329 ? 12.987 19.246 205.064 1.00 47.10 329 GLY H CA 1
ATOM 16833 C C . GLY H 1 329 ? 14.241 20.087 205.086 1.00 46.78 329 GLY H C 1
ATOM 16834 O O . GLY H 1 329 ? 14.933 20.199 204.076 1.00 47.04 329 GLY H O 1
ATOM 16835 N N . VAL H 1 330 ? 14.540 20.678 206.235 1.00 46.81 330 VAL H N 1
ATOM 16836 C CA . VAL H 1 330 ? 15.723 21.513 206.361 1.00 47.38 330 VAL H CA 1
ATOM 16837 C C . VAL H 1 330 ? 16.699 20.969 207.402 1.00 47.83 330 VAL H C 1
ATOM 16838 O O . VAL H 1 330 ? 16.292 20.376 208.404 1.00 47.03 330 VAL H O 1
ATOM 16842 N N . ARG H 1 331 ? 17.989 21.177 207.153 1.00 48.47 331 ARG H N 1
ATOM 16843 C CA . ARG H 1 331 ? 19.038 20.729 208.068 1.00 48.96 331 ARG H CA 1
ATOM 16844 C C . ARG H 1 331 ? 20.257 21.641 207.969 1.00 46.91 331 ARG H C 1
ATOM 16845 O O . ARG H 1 331 ? 20.681 21.997 206.872 1.00 47.17 331 ARG H O 1
ATOM 16853 N N . LEU H 1 332 ? 20.807 22.022 209.119 1.00 45.60 332 LEU H N 1
ATOM 16854 C CA . LEU H 1 332 ? 21.981 22.893 209.169 1.00 44.11 332 LEU H CA 1
ATOM 16855 C C . LEU H 1 332 ? 23.240 22.079 208.914 1.00 44.61 332 LEU H C 1
ATOM 16856 O O . LEU H 1 332 ? 23.439 21.025 209.518 1.00 45.63 332 LEU H O 1
ATOM 16861 N N . VAL H 1 333 ? 24.093 22.571 208.023 1.00 45.30 333 VAL H N 1
ATOM 16862 C CA . VAL H 1 333 ? 25.322 21.865 207.681 1.00 46.49 333 VAL H CA 1
ATOM 16863 C C . VAL H 1 333 ? 26.575 22.699 207.936 1.00 47.88 333 VAL H C 1
ATOM 16864 O O . VAL H 1 333 ? 27.681 22.116 207.890 1.00 49.24 333 VAL H O 1
#

Foldseek 3Di:
DDQWDKDKDWQACLVVVCLVLVHCQAVLLLALQLRQQVQVQQQWQWAEKEKEKEACADPPVVVVSNVVNNCVNCVVSPYYHPYYYYYHRVVPHPHSDMIIMMMIMTGHDPLGGAAQVQFDAFWFKKFDFWQAQRRWDVVVVCVLCVVHDQQPQDDQLRGGVCCSSVDHTDHCNVLSVLLSVVSQFFHGKWAAHQQAQQPTVQRRHDPQKEWEFEVVQADFRRVLVVSCVSRVPDPVVSRRTGNRGRRMMTTGHPVSSVVSVVRHPITRTTGMHGDGTYDYD/DPAKDKDKDKWWLACLQVVCVVVPHCLQVLQLALQLRQVVVVQFVWGWAAKAWEKEALDCPPVVVCSNVVNVVCNCVVRPHHYDYYYYYHHVPPHDPPDMMIMMMTMTMHHVVRTAAQVQFDFWWWKKFAFWQAQRRWQVVLVCVLCVPPPQQDQDDQQRHGNVCRSSPHTHHCNVLSVLLVVVVQFFHGKWFQHQQAPQVTVLGRHDPFKAKEFEPPQADFRSVQVVSCVSSVNDPVVSRRTGNRGGRMITTGHPVSSVVSVVRGVITGTITIHGDHTYDYD/DDQKDKDKDWLACLCVVCLVVVHCLQVLLLALQLRQQVVVLFQWHWAEKEKEKEELDCPVVVVVSNVVSNQVNQVVSVYGNPYYYYYHRNVVHPPSDMMIMMMTMTHHDPLGGAAQVLFDFFWFKKFDFWLAQRRWQVVVVCVLCPPPDQQDADVVQNGGVVCRSSNHTHHCSVLVVQCSVVSQFFHGKWFQHQQAQQPTVLRRHDPQKEKEWEPPQADFRPSLVVSCVSRVNDPVVSRRIGNRGGRMMITGHPVSNVVSVVRHVMTRTIGMHGDGTYHYD/DPQKDKDKDKWWLACLQVVCVVVPHCLASLLLAVQLRQVVVVQQVWDWAAKEWEKEAQADDPVVVVSNVVSNVVSCVVRVHHYDYYYYYHRNVPHPPPDMIIMMMTMTIDRVVSTAAQVQFDFFWFKKFDWWLAQRRWQVVLVCVLCPPPPQQDQDVQQNGGNCCSSSVHTDHCPVLSVQLVVVVQDFHGKWFQHQQAQQPTPQRRHDPQKEKEFEPPQADFRRSLVVSCVSDVHDVVNSRGIGNRGGRMITTGHPVSSVVSVVGDPITGGTTMHGDGTYHYD/DDQWDKDKDWLACLCVVCVVVVHCLQVLLLALQLRQAVCVQFQWHWAAKEKEKEAQDPPVVNVVSNVVSVQVNCVVSPHYHPYYYYYHRNPVHPHPDMIIMMMIMTHHDVLRGEAQVQFDFQWFKKFDFWLAQRRWQVVLLCVLCVVPDQADQDPLQRGGVVCSSSVHTHHCSVLSVQLSVVSQFFHGKWFQHQQAPQPTPLRRHDAFKEKEFEPPQADFRSSLVVSCVRRVNDPVVSRRTGNRGGGMMTTGHPVSSVVSVVRHPITRGTTMHTDGTYHYD/DPAKDKDKDKDWLAPLQVVCVVVVHCLQSLQLALQLRLVVQVQFVWDWAAKEKEKEAQDPDVVVVVSNVVSVVVNCVVVVHHYDYYYYYHHNPVHDPPDMIIMMMTMTMDRVVRTAAQVLFDFFFFKKFAFWLAQRRWQVVLLCVLCPPHDQQDQDVLQRGGNCCRSVDHTHHCPVLSVQLVVVPQDFHGKFFQHQQAPFPGVLRRHDPFKEKEFEDPQADFRSSQVVSCVSRVPDPVVSRRIGNRTRRMMTGGHPVSSVVSVVRHPITGTITMDGDRTYDYD/DDQKDKDKDWLACLQVVCVVVVHPLQSLLLQLQLRQAVCVLFLWGWAEKEKEKEAQDDDPVNVVSNVVNNQVNCVVSVHYHPYYYYYHRVVPHPVPDMIIMMMIMTGHDDLRGAAAVLFDFFWWKKFDFWLAQRRWQVVLVCVLCPPPPQQDQDVVLRGGNCCSSSPHTDHCPVLSVLLSVVSFDFHGKWFQHQQAPQPTVLRSHDPQKAKEFEPPQADFNPSQVVSCVSRVPDVVVSRRTGNRGGRMMTTGHPVSSVVSVVRDPITGTIGIHGDTTYHYD/DPAKDKDKDKDWLACLVVVCVVVVHCLFSLLLALQLRLVVVVQFVWDWAAKEWEKEALAPPVVVVVNNCVSNVVNCVVRVHHYDYYYYYHRNPVHPPPDMIIMMMIMTMDRVVSTAAQVLFDAQWFKKFDFWLAQRRWCVVVVCVLCVVPDFQDQDVQLNGGNVCRSRPHTHHCSVLSVQCVVVVQDFHGKWFQHQQGQQVTVQRRHDPFKEKEWEPPQADFRSVQVVSCVSPVPDPVVSRRIGNRGGRMIIIGHPVSNVVSVVRHPITRTTGMHGDGTYDYD

Organism: Thermus thermophilus (strain ATCC 27634 / DSM 579 / HB8) (NCBI:txid300852)

B-factor: mean 30.32, std 9.5, range [8.84, 100.02]